Protein 7MIW (pdb70)

Radius of gyration: 35.38 Å; Cα contacts (8 Å, |Δi|>4): 4213; chains: 4; bounding box: 64×95×112 Å

Secondary structure (DSSP, 8-state):
---EEEEEETTEEEEEETT-S--HHHHHHHHHT--SSTT-S-HHHHHHHHHHHHHHHHHHHHTTSS-HHHHHHHHHHHHHHHTT--GGG----SSS-TT-HHHHHHHHHHHHHHHHHHTT--BTBPPSS-IIIIITTT--HHHHHHHHHHHHHHHHIIIIIHHHHHHHHHHHHHHHHHTTT-EEEEEETTEEEEEEEHHHHHHHHHHHHHHHHHHHHHTHHHHTEE-TT-TTTSS-TTS-TTHHHHHHHHHHHHH-S--EE-S-HHHHHH--HHHHHHHHHHHHHHHHHHHHHHHHHHHT--SSSS---EE----S---SSSTT----HHHHHHHHHHHHHHHHHHHHHHHHHT-BTTB---HHHHHHHHHHHHHHHHHHHHHHHHHTGGG-EE-HHHHHHHHHH-STTGGGGHHHH-HHHHHHHHHHHHHHT--HHHHHHHTTSS-HHHHHHH--GGGSS--/---EEEEEETTEEEEEETT-S--HHHHHHHHHT--SSTT-S-HHHHHHHHHHHHHHHHHHHHTTSS-HHHHHHHHHHHHHHHTT--GGG----SSS-TT-HHHHHHHHHHHHHHHHHHTT--BTBPPSS-IIIIITTT--HHHHHHHHHHHHHHHHIIIIIHHHHHHHHHHHHHHHHHTTT-EEEEEETTEEEEEEEHHHHHHHHHHHHHHHHHHHHHTHHHHTEE-TT-TTTSS-TTS-TTHHHHHHHHHHHHH-S--EE-S-HHHHHH--HHHHHHHHHHHHHHHHHHHHHHHHHHHT--SSSS---EE----S---SSSTT----HHHHHHHHHHHHHHHHHHHHHHHHHT-BTTB---HHHHHHHHHHHHHHHHHHHHHHHHHTGGG-EE-HHHHHHHHHH-STTGGGGHHHH-HHHHHHHHHHHHHHT--HHHHHHHTTSS-HHHHHHH--GGGSS--/---EEEEEETTEEEEEETT-S--HHHHHHHHH---SSTT-S-HHHHHHHHHHHHHHHHHHHHTTSS-HHHHHHHHHHHHHHHTT--GGG----SSS-TT-HHHHHHHHHHHHHHHHHHTT--BTBPPSS-IIIIITTT--HHHHHHHHHHHHHHHHIIIIIHHHHHHHHHHHHHHHHHTTT-EEEEEETTEEEEEEEHHHHHHHHHHHHHHHHHHHHHTHHHHTEE-TT-TTTSS-TT--TTHHHHHHHHHHHHH-S--EE-S-HHHHHH--HHHHHHHHHHHHHHHHHHHHHHHHHHHH--SSSS---EE----SPPPTTSTT----HHHHHHHHHHHHHHHHHHHHHHHHHT-BTTB---HHHHHHHHHHHHHHHHHHHHHHHHHTGGG-EE-HHHHHHHHHT-GGGGGGGHHHH-HHHHHHHHHHHHHHT--HHHHHHHTTSS-HHHHHHH--GGGSSS--/---EEEEEETTEEEEEETT-S--HHHHHHHHH---SSTT-S-HHHHHHHHHHHHHHHHHHHHTTSS-HHHHHHHHHHHHHHHTT--GGG----SSS-TT-HHHHHHHHHHHHHHHHHHTT--BTBPPSS-IIIIITTT--HHHHHHHHHHHHHHHHIIIIIHHHHHHHHHHHHHHHHHTTT-EEEEEETTEEEEEEEHHHHHHHHHHHHHHHHHHHHHTHHHHTEE-TT-TTTSS-TT--TTHHHHHHHHHHHHH-S--EE-S-HHHHHH--HHHHHHHHHHHHHHHHHHHHHHHHHHHH--SSSS---EE----S---TTSTT----HHHHHHHHHHHHHHHHHHHHHHHHHT-BTTB---HHHHHHHHHHHHHHHHHHHHHHHHHTGGG-EE-HHHHHHHHHT-GGGGGGGHHHHHHHHHHHHHHHHHHHT--HHHHHHHTTSS-HHHHHHH--GGGSSS--

Sequence (1854 aa):
HMIYRTEEHDTMMGEVKVPVDDKKFWGAQTERSRNNNFKIGPEASMPHEIIEEAFAYLKKAAAYANTDLRVLPSSDDKRDMISQQVCDEILEGKLFDDQFPLVIWQTGSGTQSNMMNINEVISNKAHVNNGGQLGEKSEVHPPNDDVNKSQSSSSNDTYPTAMHIAAYKKKVVEHTIPAVETLKNTLKAKSEEAFKNIVKIIGRTHLMDATPLTLGQEFSGYVAQLEFGLKKALKNTLPHLAELALGGTAVGTGLNTPQQGYDVKVAEEYIAKFTGLPFITAENKFEALAAHDAIVESHGALKQLAVSLFKIAQDIRMMLASGPRSGIGEIHIPENEPGSSIMPGKVNPTQNEAMTMVCAQVLLGNDTTISFAGTQGNYELNVFKPVMAYNFLQSAQLIADACISFNDHCAVGIEPNEPRIKKELVDKSLMLVTALNTHIGYENAAKIAKTAHKNGTTLKEEEAINLGLVTAEQQFDEWVKKPEDMVGSSSHMIYRTEEHDTMMGEVKVPVDDKKFWGAQTERSRNNNNFKIGPEASMPHEIIEEAFAYLKKAAAYANTDLRVLPSSDDKRDMISQQVCDEILEGKLFDDQFPLVIWQTGSGTQSNMMNINEVISNKAHVNNGGQLGEKSEVHPPNDDVNKSQSSSSNDTYPTAMHIAAYKKKVVEHTIPAVEETLKNTLKAKSSEEAFKNIVKIIGRTHLMDATPLTLGQEFSGYVAQLEEFGLKKALKNTLPHLAELALGGTAVGTGLNTPQQGYDVKVAEEYIAKFTGLPFITAENKFEALLAAHDAIVESHGALKQLAVSLFKIAQDIRMMLASGPRRSGIGEIHIPENEPGSSIMPGKVNPTQNEAMTMVCAQVLLGNDTTISFAGTQGNYELNVFKPVMAYNFLQSAQLIADACISFNDHCAVGIEPNEPRIKELVDKSLMLVTALNTHIGYENAAKIAKKTAHKNGTTLKEEEAINLGLVTAEQQFDEWVKKPEDMVGSSHMIYRTEHDTMGEEVKVPVDKKFWGAQTERSRNNFKIGPEASMPHEIIEEAFAYLKKAAAYANTDLRVLPPSSDKRDMISQVCDEILEGKLFDQFPLVIWQTGSGTQSNMMNINEVISNKAHVNNGGQLGEKSEVHPPNDDVNKSQSSSNDTYPTAMMHIAAYKKKVVEHTIPAVETLKNTLKKAKSSEAFKKNIVKIGRTHLMDATPLTLGQEFSGYVAQLEFGLKKALKNTLPHLAELALGGTAVGTGLNTPQGYDVKVAEEYIAKFTGLPFITAENKFEALAAHDAIVESHGALKKQLAVSLFKIAQDIRMMLASGPRSGIGEIHIPENEEPPGGSSSIMPGKVNNPTQNEAMTMVCAQVLLGNDTTISFAGTQGNYELNVFKPVMAYNFLQSSAQLIADACISFNDHCAVGIEPNEPRIKELVVDKSSLMLVTALNTHIGYENAAKIAKTAHKNGTTLKEEAINLGLVTAEQFDEWVKPEDMVGSLHMIYRTEHDTMGEEVKVPVVDKKFWGAQTERSRNNFKIGPEASMPHEIIEEAFAYLKKAAAYANTDLRVLPPSSDKRDMISQQVCDEILEGKLFDQFPLVIWQTGSGTQSNMMNINEVISNKAHVNNGGQLGEKSEVHPPNDDVNKSQSSSNDTYPTAMMHIAAYKKKVVEHTIPAVETLKNTLKKAKSSEAFKKNIVKIIGRTHLMDATPLTLGQEFSGYVAQLEFGLKKALKNTLPHLAELALGGTAVGTGLNTPQQGYDVKVAEEYIAKFTGLPFITAENKFEALAAHDAIVESHGALKKQLAVSLFKIAQDIRMMLASGPRSGIGEIHIPENEPPGGSSSIMPGKKVNNPTQNEAMTMVCAQVLLGNDTTISFAGTQGNYELNVFKPVMAYNFLQSAQLIADACISFNDHCAVGIEPNEPRIKELVVDKSSLMMLVT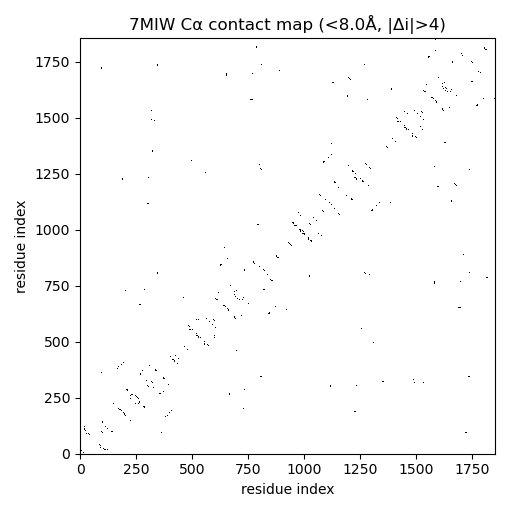ALNTHIGYENAAKIAKTAHKNGTTLKEEAINLGLVTAEQFDEWVKPEDMVGSSL

Solvent-accessible surface area: 55932 Å² total; per-residue (Å²): 149,118,115,98,25,78,43,134,21,123,92,26,133,18,133,0,10,63,97,49,28,8,6,12,41,1,28,34,3,70,73,7,7,139,1,16,99,122,44,28,7,20,89,48,0,2,40,1,0,0,24,0,1,29,0,0,3,53,0,1,9,57,50,202,62,6,73,56,82,52,48,71,42,1,9,87,0,0,43,15,1,43,108,38,136,13,54,111,17,12,13,7,8,6,4,1,8,0,0,0,22,1,1,2,64,1,0,8,19,0,0,6,23,34,1,12,49,65,64,72,23,133,30,37,89,175,19,80,0,72,42,89,78,12,3,17,55,12,20,19,18,12,0,0,0,3,0,0,2,17,0,4,0,12,40,18,0,47,66,82,0,21,59,5,0,61,68,0,22,69,21,0,115,65,26,14,102,74,6,111,123,29,22,0,1,0,2,10,27,11,5,12,6,19,0,0,8,0,2,41,6,0,26,4,3,9,3,3,0,49,26,0,7,125,7,0,95,59,10,20,91,10,0,6,22,2,4,1,4,0,8,32,2,5,14,5,33,118,14,26,159,36,0,49,84,54,0,5,104,38,0,26,151,49,15,64,15,86,7,93,30,4,136,18,22,24,8,14,0,9,2,4,2,3,0,2,19,0,0,10,6,0,2,3,0,1,0,1,3,0,2,1,1,2,0,0,1,10,0,13,6,0,51,56,1,7,12,11,0,6,88,28,42,90,32,4,10,4,19,18,16,2,5,32,9,24,7,4,4,6,0,0,0,2,0,0,0,1,0,1,0,11,1,4,5,19,1,0,6,4,0,0,1,3,1,7,9,6,1,0,4,0,0,0,0,0,1,29,1,0,9,29,0,0,40,4,0,1,22,1,0,90,8,4,7,76,54,2,0,74,27,0,87,20,38,101,104,55,3,134,61,10,9,75,98,4,9,37,7,0,50,22,0,43,127,85,29,31,90,131,56,0,4,98,0,0,108,32,0,77,84,90,63,37,29,6,70,83,15,0,63,118,56,68,52,10,86,32,135,67,16,69,106,63,14,60,33,105,99,11,24,28,87,147,119,115,96,26,81,45,133,22,118,92,27,132,18,134,0,8,62,90,54,30,7,7,11,40,0,28,32,1,64,74,7,6,141,0,16,100,116,44,31,8,19,87,46,0,2,39,1,0,0,23,0,1,29,0,0,4,53,0,1,9,58,50,204,63,6,70,55,82,52,49,73,42,1,9,87,0,0,45,14,1,45,108,38,136,14,54,115,17,13,12,7,8,6,5,1,8,0,0,0,29,1,1,2,44,1,0,7,16,0,0,3,24,34,0,12,50,68,66,71,23,132,33,36,90,177,19,80,0,73,41,90,79,11,3,17,56,13,20,19,19,12,0,0,0,3,0,0,1,17,0,4,1,12,39,19,0,48,66,80,0,21,58,5,0,58,68,0,21,70,21,0,111,64,24,14,103,74,6,110,124,28,23,0,1,0,2,11,34,10,7,16,5,19,0,0,8,0,2,42,5,0,26,4,4,10,4,3,0,50,26,0,6,125,7,0,94,59,10,20,90,11,0,6,23,2,4,2,5,0,8,32,2,5,14,5,34,118,14,28,158,36,0,50,93,56,0,5,112,33,0,24,151,49,15,65,15,85,8,91,30,4,134,16,22,22,8,15,0,8,2,4,1,3,0,2,18,0,0,12,6,0,2,3,0,0,0,1,3,0,2,1,1,2,0,0,1,10,0,11,6,0,49,57,1,6,11,12,0,5,86,27,40,88,33,4,10,4,20,17,15,2,5,31,10,22,7,4,5,6,0,0,1,2,0,0,0,1,0,0,0,10,1,4,6,20,1,0,5,4,0,1,0,3,0,6,11,6,1,0,4,0,0,0,0,0,0,27,1,0,8,30,0,0,42,4,0,1,24,2,0,91,7,3,7,78,54,2,0,75,26,0,85,21,38,97,106,54,2,128,63,10,8,72,98,4,8,37,8,0,50,23,0,44,129,84,30,31,91,127,55,0,2,101,0,0,106,31,0,77,85,91,62,38,29,7,70,82,16,0,63,119,58,68,51,7,74,32,133,82,15,73,110,70,13,64,32,104,100,12,25,31,86,148,120,119,97,28,65,35,116,20,75,71,31,130,17,124,0,7,67,98,57,32,9,1,3,27,0,5,38,2,81,60,19,2,148,1,18,99,162,40,27,6,19,80,50,0,2,52,1,0,0,32,0,1,30,0,1,3,52,0,1,26,67,45,93,61,6,75,56,81,54,48,70,41,1,9,88,0,0,44,14,1,51,108,38,137,15,47,114,19,9,21,4,11,6,4,0,2,0,0,0,4,5,0,0,9,0,0,0,12,0,0,2,18,35,1,11,51,66,64,70,22,129,45,43,82,177,21,77,0,60,33,33,73,13,3,4,53,11,6,2,7,6,0,0,0,3,0,0,2,16,1,5,1,12,61,20,0,48,67,84,0,21,60,5,0,58,68,1,19,73,22,0,113,65,25,14,103,73,6,109,123,26,31,0,0,0,2,0,5,8,21,2,0,1,0,0,10,0,2,43,6,0,26,4,3,10,3,3,0,50,26,0,6,127,8,0,96,59,10,20,91,11,0,6,23,2,4,2,4,0,0,2,1,5,14,5,17,47,5,12,149,36,0,48,94,54,0,5,107,32,0,25,148,50,14,63,14,86,8,93,31,3,132,17,23,24,8,14,0,8,2,4,2,3,0,2,18,0,0,11,6,0,2,4,0,0,0,1,3,0,2,2,1,2,0,0,1,10,0,3,8,0,48,57,3,4,9,12,0,6,94,19,36,78,17,31,36,59,61,51,11,38,23,28,99,24,31,4,7,4,1,0,1,3,0,0,0,1,0,0,0,10,2,4,6,20,1,0,4,4,0,1,1,3,0,7,11,6,1,0,4,0,0,0,0,0,1,30,0,0,8,30,0,0,45,4,0,1,21,2,0,91,6,3,8,78,38,3,0,75,26,0,84,24,39,100,106,56,2,132,78,2,5,77,78,1,6,9,10,0,4,23,0,28,102,95,41,32,25,107,37,0,4,62,3,2,53,33,0,67,86,94,59,46,83,14,68,40,14,0,77,110,77,68,38,7,74,46,78,70,21,93,79,76,20,20,23,113,112,8,31,30,60,143,150,119,117,97,32,69,36,117,21,75,70,31,125,16,115,0,8,58,95,54,31,9,1,3,26,0,5,39,2,80,60,21,2,147,1,17,101,162,39,27,6,19,80,50,0,3,50,1,0,0,32,0,1,31,0,0,4,51,0,1,23,62,46,217,59,6,77,54,81,54,48,72,40,1,9,87,0,0,44,20,1,50,140,37,71,14,46,116,18,9,20,4,9,6,4,0,1,0,0,0,5,7,1,0,9,1,0,0,12,0,0,2,18,35,0,12,50,67,63,71,22,130,44,44,83,174,20,75,0,58,35,31,76,12,3,5,53,11,6,2,10,6,0,0,0,2,0,0,2,16,1,4,1,13,60,18,0,47,66,86,0,21,60,6,0,59,69,0,19,71,21,0,114,64,25,15,101,74,6,111,124,26,33,0,0,0,2,0,6,10,23,2,0,2,0,0,9,0,3,42,5,0,26,4,2,10,4,3,0,50,27,0,7,124,7,0,94,59,10,19,91,10,0,6,24,1,3,2,5,0,0,1,1,5,14,5,18,46,4,12,152,35,1,48,94,54,0,5,109,31,0,25,148,51,14,64,15,86,8,94,31,4,134,18,22,23,9,14,0,9,2,4,2,3,0,2,18,0,0,11,6,0,2,4,0,0,0,1,3,0,2,2,1,2,0,0,1,10,0,3,7,1,49,59,3,3,9,13,0,6,97,19,38,78,17,32,40,53,60,51,11,40,23,28,108,24,23,4,5,4,1,0,0,2,0,0,0,1,0,1,0,11,1,3,6,19,1,0,5,5,0,1,1,3,0,7,12,6,1,0,5,0,0,0,0,0,0,29,0,0,10,30,0,0,44,4,1,1,21,1,0,90,6,3,8,76,39,3,0,76,24,0,84,24,39,99,106,58,3,131,82,4,4,72,81,1,7,9,8,0,4,22,0,28,100,94,26,33,25,106,59,0,5,52,2,2,55,52,0,68,85,87,60,47,83,13,69,42,10,0,75,111,64,67,58,6,72,46,78,70,20,84,61,73,19,89,23,104,102,7,31,29,62,139

Nearest PDB structures (foldseek):
  7miw-assembly1_B  TM=1.002E+00  e=2.226E-71  Elizabethkingia anophelis NUHP1
  7c1c-assembly1_B  TM=9.630E-01  e=2.110E-61  [Mannheimia] succiniciproducens MBEL55E
  7c1a-assembly1_D  TM=9.634E-01  e=2.978E-60  [Mannheimia] succiniciproducens MBEL55E
  6vbe-assembly1_A  TM=9.777E-01  e=2.393E-51  Homo sapiens
  6ebt-assembly1_A  TM=9.788E-01  e=4.228E-50  Homo sapiens

B-factor: mean 16.35, std 10.9, range [5.58, 73.3]

Foldseek 3Di:
DFDWDWDADPVGIDTDRQPAQFDDLLRVQCVVDVDPAWLAQDLLLVLLLLLLLLLLLVLCVVLPNAPVVLSVLLNVVSVCSNVVNHSVNRTHHLPGWLLCQSVLLSSLRNSQQVSQVVVVHHRPDGGPAHSCVHSQQLAASLQSSLQSLLLSLLCLQVVFQLVLLVLLLVLLLVVLVVFQQQKFFDADPNHTAAIATPSVVSVVLSVLSVVLSVQLVVLSVVSLAGLTQLHDQGPSPRHRPPSQQSSQVSSCVVSVHNHGHHPGNQCSFQFDVSLLSNLVSLLSNLVSLLVVLVVVQQCCPDCPPGNNFKHWFFDDDDDPVDPPDGHSVLSVLSNVLSVLSVVLSVVLVVQRVDGDRRHRSNSSSSSSSSSSSSNSSRVSSNCCSVRTSNGMGGPSVSRVVNVQADLHLLVLCCVPQHDVLSVVLSVVCVVVVHGSLVSCVVVVNANNVRCCVSRPSSVRHDD/DFDWDWDADPVGIDTDRQPAQFDDLLRVQCVVDVDPAWLAQDLLLVLLLLLLLLLLLVLCVVLPNAPVVLSVLLNVVSVCSNVVNHSVNRTHHLPGWLLCQSNLLSSLRNSQQVSQVVVVHHRPDGGPAHSCVHSQQLAASLQSSLQSLLLSLLCLQVVFQLVLLVLLLVLLLVVLVVFQQQKFFDADPNHTAAIATPSVVSVVLSVLSVVLSVQLVVLSVVSLAGLRQLHDQGPSPRHRPPSQQSSQVSSCVVSVHNHGHHPGNQCSFQFDVSLLSNLVSLLSNLVSLLVVLVVVQQCCPDCPPGNNFKHWFFDDDPDDVDPPDGHSVLSVLSNVLSVLSVVLSVVLVVQRVDGDRRHRSNSSSSSSSSSSSSNSSRVSSNCCSVRTSNGMGGPSVSRVVNVQADLHLLVLCCVPQHDVLSVVLSVVCVVVVHGSLVSCCVVVNANNVRCCVSRPSSVRHDD/DFDWDWADDPVGIATHGQPAQAGRLLRCQQVVDPDPDWLAQDLLLVLLLLLLLLLLLVLCVVLPNAPVVLSVLLNVVSVCSNVVNRSVNRTHHLPTWLLCQSSLSSSLRNSQQVSQVVVVHHRPDGGPAHSCVHSQQLAASLQSSLSSLLLSLLCLQVVFQLVLLVLLLVLLLVVLVVFQQFKFFDADPNATAAIATPSVVSVVLSVLSVVLSVQLVVLSVQSLAGLRQLHDQGPSPRHRPPSQQSSQVSSCVVSVHRHGHHPGNQCSFQFDVSLLSNLVSLLSNLVSQLVVLVVVCQCCPDPPPHQNFKAWDDDDDDDPVDPPDHDSPLSVLSNVLSVLSVVLSVVLVVQRVDGDRRHRSNSSSSSVSSSSSSNSSRVSSNCCSVRTSNPMGGPRVSRVVNNQQRLNLLVLCCVPQHPVLSVVLSVVCVVVVHGSLVSCVVVVNAHNVRCVVRRDSSVRHDDD/DFDWDWDDDPVGIATHGQPAQAGRLLRCQQVVDPDPDWLAQDLLLVLLLLLLLLLLLVLCVVLPNAPVVLSVLLNVVSVCSNVVNRSVNRTHHLPTWLLCQSNLSSSLRNSQQVSQVVVVHHRPDGGPAHSCVHSQQLAASLQSSLSSLLLSLLCLQVVFQLVLLVLLLVLLLVVLVVFQQFKFFDADPNATAAIATPSVVSVVLSVLSVVLSVQLVVLSVVSLAGLRQLHDQGPSPRHRPPSQQSSQVSSCVVSVHRHGHHPGNQCSFQFDVSLLSNLVSLLSNLVSQLVVLVVVCQCCPDPPDHQNFKAWDDDDDDDPVDPPDHDSPLSVLSNVLSVLSVVLSVVLVVQRVDGDRRHRSNSSSSSVSSSSSSNSSRVSSNCCSVRTSNPMGGPRVSRCVNNVQRLNLLVLCCVPQNPVLSVVLSVVCVVVVHGSLVSCVVVVNAHNVRCVVRRDSSVRHDDD

InterPro domains:
  IPR000362 Fumarate lyase family [PR00149] (134-152)
  IPR000362 Fumarate lyase family [PR00149] (180-198)
  IPR000362 Fumarate lyase family [PR00149] (271-298)
  IPR000362 Fumarate lyase family [PR00149] (317-333)
  IPR005677 Fumarate hydratase, class II [MF_00743] (3-462)
  IPR005677 Fumarate hydratase, class II [PTHR11444] (3-461)
  IPR005677 Fumarate hydratase, class II [TIGR00979] (3-461)
  IPR005677 Fumarate hydratase, class II [cd01362] (4-459)
  IPR008948 L-Aspartase-like [SSF48557] (3-459)
  IPR018951 Fumarase C, C-terminal [PF10415] (408-460)
  IPR020557 Fumarate lyase, conserved site [PS00163] (317-326)
  IPR022761 Fumarate lyase, N-terminal [PF00206] (11-342)
  IPR024083 Fumarase/histidase, N-terminal [G3DSA:1.10.275.10] (1-138)

Organism: NCBI:txid1338011

Structure (mmCIF, N/CA/C/O backbone):
data_7MIW
#
_entry.id   7MIW
#
_cell.length_a   59.760
_cell.length_b   92.650
_cell.length_c   98.430
_cell.angle_alpha   116.151
_cell.angle_beta   107.668
_cell.angle_gamma   90.032
#
_symmetry.space_group_name_H-M   'P 1'
#
loop_
_entity.id
_entity.type
_entity.pdbx_description
1 polymer 'Fumarate hydratase class II'
2 non-polymer 1,2-ETHANEDIOL
3 water water
#
loop_
_atom_site.group_PDB
_atom_site.id
_atom_site.type_symbol
_atom_site.label_atom_id
_atom_site.label_alt_id
_atom_site.label_comp_id
_atom_site.label_asym_id
_atom_site.label_entity_id
_atom_site.label_seq_id
_atom_site.pdbx_PDB_ins_code
_atom_site.Cartn_x
_atom_site.Cartn_y
_atom_site.Cartn_z
_atom_site.occupancy
_atom_site.B_iso_or_equiv
_atom_site.auth_seq_id
_atom_site.auth_comp_id
_atom_site.auth_asym_id
_atom_site.auth_atom_id
_atom_site.pdbx_PDB_model_num
ATOM 1 N N . HIS A 1 8 ? -9.58705 91.22245 -11.75668 1.000 50.88837 0 HIS A N 1
ATOM 2 C CA . HIS A 1 8 ? -8.20111 91.63550 -11.56232 1.000 50.34674 0 HIS A CA 1
ATOM 3 C C . HIS A 1 8 ? -7.23746 90.85580 -12.45430 1.000 49.47092 0 HIS A C 1
ATOM 4 O O . HIS A 1 8 ? -6.19159 91.37691 -12.83593 1.000 50.81960 0 HIS A O 1
ATOM 6 N N . MET A 1 9 ? -7.58751 89.60848 -12.78203 1.000 47.00364 1 MET A N 1
ATOM 7 C CA . MET A 1 9 ? -6.70471 88.75875 -13.57837 1.000 44.53377 1 MET A CA 1
ATOM 8 C C . MET A 1 9 ? -6.45854 89.32334 -14.97386 1.000 37.47920 1 MET A C 1
ATOM 9 O O . MET A 1 9 ? -7.37528 89.38685 -15.80014 1.000 36.51577 1 MET A O 1
ATOM 14 N N . ILE A 1 10 ? -5.21652 89.72591 -15.23894 1.000 31.04129 2 ILE A N 1
ATOM 15 C CA . ILE A 1 10 ? -4.77890 90.20091 -16.54801 1.000 25.64567 2 ILE A CA 1
ATOM 16 C C . ILE A 1 10 ? -4.00440 89.08111 -17.22999 1.000 21.63889 2 ILE A C 1
ATOM 17 O O . ILE A 1 10 ? -3.22838 88.36620 -16.58653 1.000 19.74443 2 ILE A O 1
ATOM 22 N N . TYR A 1 11 ? -4.21454 88.92444 -18.53420 1.000 19.87795 3 TYR A N 1
ATOM 23 C CA . TYR A 1 11 ? -3.59167 87.87137 -19.31965 1.000 18.68188 3 TYR A CA 1
ATOM 24 C C . TYR A 1 11 ? -2.80987 88.46900 -20.47915 1.000 18.17782 3 TYR A C 1
ATOM 25 O O . TYR A 1 11 ? -3.13534 89.55058 -20.97811 1.000 21.95490 3 TYR A O 1
ATOM 34 N N . ARG A 1 12 ? -1.77962 87.75456 -20.91032 1.000 16.44246 4 ARG A N 1
ATOM 35 C CA . ARG A 1 12 ? -1.26242 87.93921 -22.25478 1.000 15.77903 4 ARG A CA 1
ATOM 36 C C . ARG A 1 12 ? -1.80337 86.82649 -23.13495 1.000 15.86905 4 ARG A C 1
ATOM 37 O O . ARG A 1 12 ? -2.28740 85.80054 -22.65258 1.000 17.34484 4 ARG A O 1
ATOM 45 N N . THR A 1 13 ? -1.76806 87.05261 -24.43892 1.000 16.41066 5 THR A N 1
ATOM 46 C CA . THR A 1 13 ? -2.26948 86.06704 -25.38300 1.000 17.79072 5 THR A CA 1
ATOM 47 C C . THR A 1 13 ? -1.09587 85.44354 -26.11479 1.000 17.05056 5 THR A C 1
ATOM 48 O O . THR A 1 13 ? -0.33351 86.15178 -26.78672 1.000 19.68180 5 THR A O 1
ATOM 52 N N . GLU A 1 14 ? -0.92777 84.13568 -25.94125 1.000 15.14561 6 GLU A N 1
ATOM 53 C CA A GLU A 1 14 ? 0.00852 83.34553 -26.72611 0.380 14.69288 6 GLU A CA 1
ATOM 54 C CA B GLU A 1 14 ? 0.01031 83.35162 -26.72929 0.620 13.91080 6 GLU A CA 1
ATOM 55 C C . GLU A 1 14 ? -0.75178 82.57842 -27.80100 1.000 14.95138 6 GLU A C 1
ATOM 56 O O . GLU A 1 14 ? -1.98511 82.59016 -27.85742 1.000 15.79576 6 GLU A O 1
ATOM 67 N N . HIS A 1 15 ? -0.00610 81.91459 -28.67765 1.000 15.49978 7 HIS A N 1
ATOM 68 C CA . HIS A 1 15 ? -0.65820 81.28152 -29.81078 1.000 16.99909 7 HIS A CA 1
ATOM 69 C C . HIS A 1 15 ? 0.10031 80.03256 -30.23157 1.000 18.06331 7 HIS A C 1
ATOM 70 O O . HIS A 1 15 ? 1.33646 80.02829 -30.26675 1.000 19.08310 7 HIS A O 1
ATOM 77 N N . ASP A 1 16 ? -0.65563 78.98580 -30.55907 1.000 17.14362 8 ASP A N 1
ATOM 78 C CA . ASP A 1 16 ? -0.12237 77.76746 -31.15813 1.000 18.00734 8 ASP A CA 1
ATOM 79 C C . ASP A 1 16 ? -1.16430 77.24340 -32.15240 1.000 18.13021 8 ASP A C 1
ATOM 80 O O . ASP A 1 16 ? -2.13829 77.93033 -32.47732 1.000 17.88071 8 ASP A O 1
ATOM 85 N N . THR A 1 17 ? -0.99320 76.00468 -32.62190 1.000 18.62597 9 THR A N 1
ATOM 86 C CA . THR A 1 17 ? -1.94512 75.47678 -33.60155 1.000 18.94341 9 THR A CA 1
ATOM 87 C C . THR A 1 17 ? -3.30575 75.10654 -33.00989 1.000 18.70890 9 THR A C 1
ATOM 88 O O . THR A 1 17 ? -4.21439 74.74788 -33.76857 1.000 18.63996 9 THR A O 1
ATOM 92 N N . MET A 1 18 ? -3.47362 75.15214 -31.69547 1.000 17.94394 10 MET A N 1
ATOM 93 C CA A MET A 1 18 ? -4.79979 75.04649 -31.09832 0.690 16.54341 10 MET A CA 1
ATOM 94 C CA B MET A 1 18 ? -4.79189 75.04730 -31.08830 0.310 19.14618 10 MET A CA 1
ATOM 95 C C . MET A 1 18 ? -5.48134 76.40002 -30.98543 1.000 17.46635 10 MET A C 1
ATOM 96 O O . MET A 1 18 ? -6.60527 76.47477 -30.46937 1.000 17.97276 10 MET A O 1
ATOM 105 N N . GLY A 1 19 ? -4.83443 77.45627 -31.46667 1.000 17.71571 11 GLY A N 1
ATOM 106 C CA . GLY A 1 19 ? -5.37237 78.78541 -31.40500 1.000 17.86446 11 GLY A CA 1
ATOM 107 C C . GLY A 1 19 ? -4.72293 79.60567 -30.31312 1.000 15.99546 11 GLY A C 1
ATOM 108 O O . GLY A 1 19 ? -3.64594 79.29577 -29.79512 1.000 16.68552 11 GLY A O 1
ATOM 109 N N . GLU A 1 20 ? -5.40373 80.68921 -29.96987 1.000 17.38521 12 GLU A N 1
ATOM 110 C CA . GLU A 1 20 ? -4.96346 81.54544 -28.88787 1.000 17.77328 12 GLU A CA 1
ATOM 111 C C . GLU A 1 20 ? -5.10859 80.84021 -27.54617 1.000 16.69813 12 GLU A C 1
ATOM 112 O O . GLU A 1 20 ? -5.96849 79.97772 -27.35557 1.000 16.94509 12 GLU A O 1
ATOM 118 N N . VAL A 1 21 ? -4.23582 81.19937 -26.61288 1.000 16.96468 13 VAL A N 1
ATOM 119 C CA . VAL A 1 21 ? -4.34917 80.75359 -25.22903 1.000 18.18671 13 VAL A CA 1
ATOM 120 C C . VAL A 1 21 ? -3.90507 81.88990 -24.32044 1.000 16.23620 13 VAL A C 1
ATOM 121 O O . VAL A 1 21 ? -2.83653 82.48283 -24.52151 1.000 17.20909 13 VAL A O 1
ATOM 125 N N . LYS A 1 22 ? -4.76628 82.23607 -23.36624 1.000 17.38644 14 LYS A N 1
ATOM 126 C CA . LYS A 1 22 ? -4.47319 83.28188 -22.40084 1.000 16.68582 14 LYS A CA 1
ATOM 127 C C . LYS A 1 22 ? -3.56104 82.72521 -21.32094 1.000 14.55208 14 LYS A C 1
ATOM 128 O O . LYS A 1 22 ? -3.82100 81.65644 -20.75865 1.000 15.61848 14 LYS A O 1
ATOM 134 N N . VAL A 1 23 ? -2.48073 83.44376 -21.04088 1.000 14.17148 15 VAL A N 1
ATOM 135 C CA . VAL A 1 23 ? -1.52091 83.06904 -20.01384 1.000 13.79037 15 VAL A CA 1
ATOM 136 C C . VAL A 1 23 ? -1.48118 84.21607 -19.01546 1.000 13.67555 15 VAL A C 1
ATOM 137 O O . VAL A 1 23 ? -1.41606 85.37174 -19.43305 1.000 14.63361 15 VAL A O 1
ATOM 141 N N . PRO A 1 24 ? -1.53731 83.96090 -17.70611 1.000 13.73684 16 PRO A N 1
ATOM 142 C CA . PRO A 1 24 ? -1.44570 85.06762 -16.73881 1.000 14.43978 16 PRO A CA 1
ATOM 143 C C . PRO A 1 24 ? -0.26526 85.97954 -17.05118 1.000 14.25520 16 PRO A C 1
ATOM 144 O O . PRO A 1 24 ? 0.85655 85.51726 -17.25458 1.000 13.99775 16 PRO A O 1
ATOM 148 N N . VAL A 1 25 ? -0.54017 87.28943 -17.12216 1.000 15.30973 17 VAL A N 1
ATOM 149 C CA . VAL A 1 25 ? 0.35886 88.22833 -17.79280 1.000 14.93094 17 VAL A CA 1
ATOM 150 C C . VAL A 1 25 ? 1.74584 88.24719 -17.15896 1.000 14.39120 17 VAL A C 1
ATOM 151 O O . VAL A 1 25 ? 2.74654 88.47062 -17.85325 1.000 15.41221 17 VAL A O 1
ATOM 155 N N . ASP A 1 26 ? 1.83593 87.99519 -15.85289 1.000 14.14251 18 ASP A N 1
ATOM 156 C CA A ASP A 1 26 ? 3.10078 88.10438 -15.14136 0.619 15.59343 18 ASP A CA 1
ATOM 157 C CA B ASP A 1 26 ? 3.06994 88.09417 -15.08242 0.381 15.20601 18 ASP A CA 1
ATOM 158 C C . ASP A 1 26 ? 3.80551 86.76969 -14.94002 1.000 14.07056 18 ASP A C 1
ATOM 159 O O . ASP A 1 26 ? 4.89878 86.74840 -14.36898 1.000 15.12500 18 ASP A O 1
ATOM 168 N N . LYS A 1 27 ? 3.22589 85.66879 -15.40506 1.000 13.13746 19 LYS A N 1
ATOM 169 C CA A LYS A 1 27 ? 3.79209 84.34974 -15.15930 0.483 12.31604 19 LYS A CA 1
ATOM 170 C CA B LYS A 1 27 ? 3.79452 84.35180 -15.15841 0.517 12.29179 19 LYS A CA 1
ATOM 171 C C . LYS A 1 27 ? 4.78716 83.96790 -16.25049 1.000 11.94286 19 LYS A C 1
ATOM 172 O O . LYS A 1 27 ? 4.63334 84.33370 -17.41725 1.000 12.50343 19 LYS A O 1
ATOM 183 N N . PHE A 1 28 ? 5.82109 83.22821 -15.84968 1.000 11.52392 20 PHE A N 1
ATOM 184 C CA . PHE A 1 28 ? 6.93788 82.88182 -16.71825 1.000 11.48010 20 PHE A CA 1
ATOM 185 C C . PHE A 1 28 ? 6.75509 81.57841 -17.48174 1.000 9.61833 20 PHE A C 1
ATOM 186 O O . PHE A 1 28 ? 7.57847 81.28033 -18.36260 1.000 10.28240 20 PHE A O 1
ATOM 194 N N . TRP A 1 29 ? 5.74087 80.78135 -17.16129 1.000 10.75867 21 TRP A N 1
ATOM 195 C CA . TRP A 1 29 ? 5.44341 79.65336 -18.02050 1.000 11.07098 21 TRP A CA 1
ATOM 196 C C . TRP A 1 29 ? 4.80687 80.15500 -19.31472 1.000 11.38356 21 TRP A C 1
ATOM 197 O O . TRP A 1 29 ? 4.52102 81.34400 -19.46663 1.000 12.07583 21 TRP A O 1
ATOM 208 N N . GLY A 1 30 ? 4.61703 79.23986 -20.26361 1.000 11.41030 22 GLY A N 1
ATOM 209 C CA . GLY A 1 30 ? 4.08158 79.60340 -21.55990 1.000 11.55637 22 GLY A CA 1
ATOM 210 C C . GLY A 1 30 ? 2.84735 78.81761 -21.95836 1.000 11.26578 22 GLY A C 1
ATOM 211 O O . GLY A 1 30 ? 2.17276 78.19324 -21.12365 1.000 11.43799 22 GLY A O 1
ATOM 212 N N . ALA A 1 31 ? 2.53578 78.86348 -23.25742 1.000 12.34466 23 ALA A N 1
ATOM 213 C CA . ALA A 1 31 ? 1.29382 78.29127 -23.76134 1.000 13.16125 23 ALA A CA 1
ATOM 214 C C . ALA A 1 31 ? 1.17281 76.81224 -23.42734 1.000 12.74340 23 ALA A C 1
ATOM 215 O O . ALA A 1 31 ? 0.07518 76.32895 -23.12388 1.000 13.36958 23 ALA A O 1
ATOM 217 N N . GLN A 1 32 ? 2.27416 76.06133 -23.50383 1.000 12.38689 24 GLN A N 1
ATOM 218 C CA . GLN A 1 32 ? 2.14759 74.62158 -23.30268 1.000 12.67871 24 GLN A CA 1
ATOM 219 C C . GLN A 1 32 ? 1.83835 74.28892 -21.85180 1.000 11.72913 24 GLN A C 1
ATOM 220 O O . GLN A 1 32 ? 0.98672 73.43465 -21.56866 1.000 12.23138 24 GLN A O 1
ATOM 226 N N . THR A 1 33 ? 2.49354 74.97931 -20.92118 1.000 10.51769 25 THR A N 1
ATOM 227 C CA . THR A 1 33 ? 2.18794 74.76964 -19.51379 1.000 10.19732 25 THR A CA 1
ATOM 228 C C . THR A 1 33 ? 0.76206 75.19397 -19.21186 1.000 10.63711 25 THR A C 1
ATOM 229 O O . THR A 1 33 ? 0.04501 74.50236 -18.48132 1.000 10.59604 25 THR A O 1
ATOM 233 N N . GLU A 1 34 ? 0.31405 76.30755 -19.79547 1.000 11.19149 26 GLU A N 1
ATOM 234 C CA . GLU A 1 34 ? -1.04355 76.76205 -19.52710 1.000 11.40990 26 GLU A CA 1
ATOM 235 C C . GLU A 1 34 ? -2.06825 75.73989 -20.00962 1.000 11.82365 26 GLU A C 1
ATOM 236 O O . GLU A 1 34 ? -2.99291 75.38183 -19.27654 1.000 12.69048 26 GLU A O 1
ATOM 242 N N . ARG A 1 35 ? -1.90309 75.22122 -21.22616 1.000 12.10216 27 ARG A N 1
ATOM 243 C CA . ARG A 1 35 ? -2.83859 74.19507 -21.68856 1.000 13.04297 27 ARG A CA 1
ATOM 244 C C . ARG A 1 35 ? -2.78971 72.96048 -20.79191 1.000 12.97127 27 ARG A C 1
ATOM 245 O O . ARG A 1 35 ? -3.82023 72.33143 -20.51970 1.000 13.05651 27 ARG A O 1
ATOM 253 N N . SER A 1 36 ? -1.60314 72.61832 -20.28530 1.000 12.16464 28 SER A N 1
ATOM 254 C CA . SER A 1 36 ? -1.45723 71.44133 -19.43672 1.000 12.98558 28 SER A CA 1
ATOM 255 C C . SER A 1 36 ? -2.16890 71.58950 -18.09346 1.000 12.58123 28 SER A C 1
ATOM 256 O O . SER A 1 36 ? -2.60671 70.58498 -17.52215 1.000 13.41758 28 SER A O 1
ATOM 259 N N . ARG A 1 37 ? -2.31648 72.81287 -17.57494 1.000 12.58401 29 ARG A N 1
ATOM 260 C CA . ARG A 1 37 ? -3.11501 73.00377 -16.36129 1.000 14.69291 29 ARG A CA 1
ATOM 261 C C . ARG A 1 37 ? -4.52483 72.47632 -16.54874 1.000 14.82467 29 ARG A C 1
ATOM 262 O O . ARG A 1 37 ? -5.08390 71.82212 -15.66158 1.000 15.88992 29 ARG A O 1
ATOM 270 N N . ASN A 1 38 ? -5.13219 72.79903 -17.69208 1.000 15.79279 30 ASN A N 1
ATOM 271 C CA . ASN A 1 38 ? -6.51349 72.42503 -17.97201 1.000 16.86319 30 ASN A CA 1
ATOM 272 C C . ASN A 1 38 ? -6.63039 70.96586 -18.37637 1.000 14.92946 30 ASN A C 1
ATOM 273 O O . ASN A 1 38 ? -7.65026 70.32281 -18.09646 1.000 15.31558 30 ASN A O 1
ATOM 278 N N . ASN A 1 39 ? -5.61383 70.43249 -19.04640 1.000 11.24816 31 ASN A N 1
ATOM 279 C CA A ASN A 1 39 ? -5.66084 69.03897 -19.46449 0.560 12.57766 31 ASN A CA 1
ATOM 280 C CA B ASN A 1 39 ? -5.66052 69.03569 -19.46863 0.440 11.48089 31 ASN A CA 1
ATOM 281 C C . ASN A 1 39 ? -5.54943 68.07913 -18.29413 1.000 10.95797 31 ASN A C 1
ATOM 282 O O . ASN A 1 39 ? -5.96881 66.92421 -18.41792 1.000 12.07020 31 ASN A O 1
ATOM 291 N N . PHE A 1 40 ? -5.00011 68.52801 -17.16810 1.000 9.54864 32 PHE A N 1
ATOM 292 C CA . PHE A 1 40 ? -4.77159 67.65491 -16.02279 1.000 9.45557 32 PHE A CA 1
ATOM 293 C C . PHE A 1 40 ? -5.22701 68.34764 -14.73261 1.000 9.45250 32 PHE A C 1
ATOM 294 O O . PHE A 1 40 ? -4.43880 68.61939 -13.83027 1.000 9.75074 32 PHE A O 1
ATOM 302 N N . LYS A 1 41 ? -6.53222 68.60869 -14.62964 1.000 8.97344 33 LYS A N 1
ATOM 303 C CA . LYS A 1 41 ? -7.11890 69.17783 -13.41287 1.000 10.15283 33 LYS A CA 1
ATOM 304 C C . LYS A 1 41 ? -7.42065 68.03475 -12.44410 1.000 9.05064 33 LYS A C 1
ATOM 305 O O . LYS A 1 41 ? -8.56893 67.63301 -12.23233 1.000 9.97951 33 LYS A O 1
ATOM 311 N N . ILE A 1 42 ? -6.36008 67.48611 -11.85210 1.000 8.59579 34 ILE A N 1
ATOM 312 C CA . ILE A 1 42 ? -6.47141 66.25114 -11.08141 1.000 8.01649 34 ILE A CA 1
ATOM 313 C C . ILE A 1 42 ? -5.77790 66.47121 -9.74312 1.000 8.40769 34 ILE A C 1
ATOM 314 O O . ILE A 1 42 ? -4.54437 66.58944 -9.68221 1.000 8.35689 34 ILE A O 1
ATOM 319 N N . GLY A 1 43 ? -6.56808 66.56027 -8.67637 1.000 8.18707 35 GLY A N 1
ATOM 320 C CA . GLY A 1 43 ? -6.05510 66.91718 -7.37100 1.000 9.09995 35 GLY A CA 1
ATOM 321 C C . GLY A 1 43 ? -5.68218 68.38458 -7.29796 1.000 9.37280 35 GLY A C 1
ATOM 322 O O . GLY A 1 43 ? -5.89754 69.16175 -8.23298 1.000 10.92683 35 GLY A O 1
ATOM 323 N N . PRO A 1 44 ? -5.12311 68.79095 -6.16561 1.000 10.98750 36 PRO A N 1
ATOM 324 C CA . PRO A 1 44 ? -4.76438 70.20321 -5.97688 1.000 12.41724 36 PRO A CA 1
ATOM 325 C C . PRO A 1 44 ? -3.72678 70.67032 -6.98657 1.000 11.20727 36 PRO A C 1
ATOM 326 O O . PRO A 1 44 ? -2.83427 69.92137 -7.39163 1.000 10.30577 36 PRO A O 1
ATOM 330 N N . GLU A 1 45 ? -3.81953 71.94769 -7.36050 1.000 12.72097 37 GLU A N 1
ATOM 331 C CA . GLU A 1 45 ? -2.86996 72.50962 -8.30842 1.000 14.09702 37 GLU A CA 1
ATOM 332 C C . GLU A 1 45 ? -1.45102 72.43122 -7.75919 1.000 11.10024 37 GLU A C 1
ATOM 333 O O . GLU A 1 45 ? -1.21846 72.45542 -6.54339 1.000 10.49096 37 GLU A O 1
ATOM 339 N N . ALA A 1 46 ? -0.49092 72.35699 -8.67840 1.000 11.63516 38 ALA A N 1
ATOM 340 C CA . ALA A 1 46 ? 0.91825 72.53845 -8.36223 1.000 12.11852 38 ALA A CA 1
ATOM 341 C C . ALA A 1 46 ? 1.47082 71.41755 -7.49621 1.000 10.72541 38 ALA A C 1
ATOM 342 O O . ALA A 1 46 ? 2.44177 71.60635 -6.77460 1.000 13.57504 38 ALA A O 1
ATOM 344 N N . SER A 1 47 ? 0.88602 70.23173 -7.58051 1.000 9.63477 39 SER A N 1
ATOM 345 C CA . SER A 1 47 ? 1.28481 69.14825 -6.69543 1.000 9.31866 39 SER A CA 1
ATOM 346 C C . SER A 1 47 ? 2.59131 68.46502 -7.09763 1.000 8.60666 39 SER A C 1
ATOM 347 O O . SER A 1 47 ? 3.13738 67.71426 -6.28393 1.000 9.41976 39 SER A O 1
ATOM 350 N N . MET A 1 48 ? 3.13337 68.69084 -8.29303 1.000 8.83109 40 MET A N 1
ATOM 351 C CA . MET A 1 48 ? 4.42428 68.07596 -8.59067 1.000 9.66081 40 MET A CA 1
ATOM 352 C C . MET A 1 48 ? 5.44193 68.53936 -7.54379 1.000 10.31513 40 MET A C 1
ATOM 353 O O . MET A 1 48 ? 5.53947 69.74527 -7.27225 1.000 10.55478 40 MET A O 1
ATOM 358 N N . PRO A 1 49 ? 6.18148 67.63086 -6.90675 1.000 10.00530 41 PRO A N 1
ATOM 359 C CA . PRO A 1 49 ? 7.02951 68.05246 -5.78052 1.000 10.45799 41 PRO A CA 1
ATOM 360 C C . PRO A 1 49 ? 8.06736 69.09146 -6.17209 1.000 10.22708 41 PRO A C 1
ATOM 361 O O . PRO A 1 49 ? 8.70831 68.99808 -7.22275 1.000 9.99263 41 PRO A O 1
ATOM 365 N N . HIS A 1 50 ? 8.26320 70.06842 -5.28017 1.000 10.40727 42 HIS A N 1
ATOM 366 C CA . HIS A 1 50 ? 9.29193 71.07556 -5.51750 1.000 11.27112 42 HIS A CA 1
ATOM 367 C C . HIS A 1 50 ? 10.66429 70.44727 -5.69755 1.000 9.93382 42 HIS A C 1
ATOM 368 O O . HIS A 1 50 ? 11.49592 70.99101 -6.42933 1.000 10.06763 42 HIS A O 1
ATOM 375 N N . GLU A 1 51 ? 10.92157 69.31618 -5.03976 1.000 9.64062 43 GLU A N 1
ATOM 376 C CA . GLU A 1 51 ? 12.21137 68.65710 -5.18392 1.000 9.11723 43 GLU A CA 1
ATOM 377 C C . GLU A 1 51 ? 12.43287 68.17439 -6.60434 1.000 8.16581 43 GLU A C 1
ATOM 378 O O . GLU A 1 51 ? 13.57511 68.13691 -7.06653 1.000 8.12901 43 GLU A O 1
ATOM 384 N N . ILE A 1 52 ? 11.36056 67.81589 -7.31443 1.000 8.10262 44 ILE A N 1
ATOM 385 C CA . ILE A 1 52 ? 11.48542 67.44087 -8.71764 1.000 8.15808 44 ILE A CA 1
ATOM 386 C C . ILE A 1 52 ? 11.84325 68.65598 -9.56040 1.000 7.90580 44 ILE A C 1
ATOM 387 O O . ILE A 1 52 ? 12.68411 68.57130 -10.46509 1.000 8.50640 44 ILE A O 1
ATOM 392 N N . ILE A 1 53 ? 11.19861 69.80029 -9.29134 1.000 8.51301 45 ILE A N 1
ATOM 393 C CA . ILE A 1 53 ? 11.53146 71.02667 -10.02099 1.000 9.11591 45 ILE A CA 1
ATOM 394 C C . ILE A 1 53 ? 12.99156 71.42218 -9.77919 1.000 8.95075 45 ILE A C 1
ATOM 395 O O . ILE A 1 53 ? 13.71828 71.78655 -10.71490 1.000 9.39254 45 ILE A O 1
ATOM 400 N N . GLU A 1 54 ? 13.44473 71.35009 -8.52214 1.000 8.78439 46 GLU A N 1
ATOM 401 C CA A GLU A 1 54 ? 14.83864 71.64011 -8.19716 0.567 9.55312 46 GLU A CA 1
ATOM 402 C CA B GLU A 1 54 ? 14.83808 71.65851 -8.22633 0.433 9.26255 46 GLU A CA 1
ATOM 403 C C . GLU A 1 54 ? 15.77617 70.70770 -8.95819 1.000 8.28993 46 GLU A C 1
ATOM 404 O O . GLU A 1 54 ? 16.80043 71.13670 -9.51629 1.000 8.84343 46 GLU A O 1
ATOM 415 N N . ALA A 1 55 ? 15.43507 69.41506 -8.99803 1.000 8.38446 47 ALA A N 1
ATOM 416 C CA . ALA A 1 55 ? 16.26781 68.45573 -9.71214 1.000 8.27452 47 ALA A CA 1
ATOM 417 C C . ALA A 1 55 ? 16.31404 68.75680 -11.20289 1.000 7.73516 47 ALA A C 1
ATOM 418 O O . ALA A 1 55 ? 17.37421 68.62781 -11.82941 1.000 8.81702 47 ALA A O 1
ATOM 420 N N . PHE A 1 56 ? 15.18528 69.16675 -11.79173 1.000 7.85461 48 PHE A N 1
ATOM 421 C CA . PHE A 1 56 ? 15.18916 69.61027 -13.18743 1.000 8.41393 48 PHE A CA 1
ATOM 422 C C . PHE A 1 56 ? 16.14199 70.78530 -13.38016 1.000 7.76445 48 PHE A C 1
ATOM 423 O O . PHE A 1 56 ? 16.84200 70.86119 -14.39414 1.000 8.39505 48 PHE A O 1
ATOM 431 N N . ALA A 1 57 ? 16.18893 71.71754 -12.41914 1.000 8.01397 49 ALA A N 1
ATOM 432 C CA . ALA A 1 57 ? 17.11324 72.84203 -12.56298 1.000 8.98727 49 ALA A CA 1
ATOM 433 C C . ALA A 1 57 ? 18.56141 72.36368 -12.59916 1.000 8.84876 49 ALA A C 1
ATOM 434 O O . ALA A 1 57 ? 19.36272 72.84797 -13.40334 1.000 9.12429 49 ALA A O 1
ATOM 436 N N . TYR A 1 58 ? 18.91986 71.40665 -11.74748 1.000 8.84302 50 TYR A N 1
ATOM 437 C CA . TYR A 1 58 ? 20.27524 70.85765 -11.79367 1.000 8.13960 50 TYR A CA 1
ATOM 438 C C . TYR A 1 58 ? 20.57628 70.23105 -13.14815 1.000 8.00841 50 TYR A C 1
ATOM 439 O O . TYR A 1 58 ? 21.65174 70.45726 -13.72462 1.000 9.03503 50 TYR A O 1
ATOM 448 N N . LEU A 1 59 ? 19.65909 69.40382 -13.65693 1.000 8.12028 51 LEU A N 1
ATOM 449 C CA . LEU A 1 59 ? 19.97545 68.67589 -14.88135 1.000 8.58463 51 LEU A CA 1
ATOM 450 C C . LEU A 1 59 ? 19.93639 69.57886 -16.10490 1.000 7.97613 51 LEU A C 1
ATOM 451 O O . LEU A 1 59 ? 20.71390 69.36322 -17.04824 1.000 9.50330 51 LEU A O 1
ATOM 456 N N . LYS A 1 60 ? 19.08404 70.61173 -16.10228 1.000 8.18294 52 LYS A N 1
ATOM 457 C CA . LYS A 1 60 ? 19.06730 71.52820 -17.24303 1.000 8.79671 52 LYS A CA 1
ATOM 458 C C . LYS A 1 60 ? 20.35002 72.34989 -17.28723 1.000 8.97222 52 LYS A C 1
ATOM 459 O O . LYS A 1 60 ? 20.88817 72.63568 -18.36750 1.000 9.06185 52 LYS A O 1
ATOM 465 N N . LYS A 1 61 ? 20.82850 72.77889 -16.12039 1.000 8.63968 53 LYS A N 1
ATOM 466 C CA . LYS A 1 61 ? 22.10246 73.48054 -16.04877 1.000 8.51987 53 LYS A CA 1
ATOM 467 C C . LYS A 1 61 ? 23.22999 72.58125 -16.54307 1.000 8.72157 53 LYS A C 1
ATOM 468 O O . LYS A 1 61 ? 24.06767 73.00348 -17.35771 1.000 9.95151 53 LYS A O 1
ATOM 474 N N . ALA A 1 62 ? 23.25970 71.33007 -16.07529 1.000 9.03368 54 ALA A N 1
ATOM 475 C CA . ALA A 1 62 ? 24.29656 70.39741 -16.50273 1.000 8.74155 54 ALA A CA 1
ATOM 476 C C . ALA A 1 62 ? 24.23546 70.11894 -18.00166 1.000 8.65677 54 ALA A C 1
ATOM 477 O O . ALA A 1 62 ? 25.28331 70.04964 -18.66891 1.000 9.26581 54 ALA A O 1
ATOM 479 N N . ALA A 1 63 ? 23.02155 69.97793 -18.56052 1.000 9.24022 55 ALA A N 1
ATOM 480 C CA . ALA A 1 63 ? 22.88947 69.73466 -19.99748 1.000 9.26094 55 ALA A CA 1
ATOM 481 C C . ALA A 1 63 ? 23.43342 70.90833 -20.79863 1.000 9.90781 55 ALA A C 1
ATOM 482 O O . ALA A 1 63 ? 24.14948 70.71800 -21.78424 1.000 10.07973 55 ALA A O 1
ATOM 484 N N . ALA A 1 64 ? 23.13808 72.12967 -20.36308 1.000 9.64631 56 ALA A N 1
ATOM 485 C CA . ALA A 1 64 ? 23.67635 73.29875 -21.04926 1.000 9.86061 56 ALA A CA 1
ATOM 486 C C . ALA A 1 64 ? 25.20100 73.32537 -20.98262 1.000 9.89276 56 ALA A C 1
ATOM 487 O O . ALA A 1 64 ? 25.86220 73.60317 -21.99055 1.000 10.72948 56 ALA A O 1
ATOM 489 N N . TYR A 1 65 ? 25.78310 73.04195 -19.80788 1.000 10.34166 57 TYR A N 1
ATOM 490 C CA . TYR A 1 65 ? 27.24305 73.00462 -19.68821 1.000 10.26078 57 TYR A CA 1
ATOM 491 C C . TYR A 1 65 ? 27.85046 71.92084 -20.57162 1.000 10.05296 57 TYR A C 1
ATOM 492 O O . TYR A 1 65 ? 28.85727 72.16318 -21.24938 1.000 10.37290 57 TYR A O 1
ATOM 501 N N . ALA A 1 66 ? 27.26694 70.71568 -20.57463 1.000 9.98375 58 ALA A N 1
ATOM 502 C CA . ALA A 1 66 ? 27.79710 69.63852 -21.41205 1.000 9.96062 58 ALA A CA 1
ATOM 503 C C . ALA A 1 66 ? 27.66494 69.98388 -22.89412 1.000 10.50567 58 ALA A C 1
ATOM 504 O O . ALA A 1 66 ? 28.58901 69.75560 -23.68988 1.000 11.34620 58 ALA A O 1
ATOM 506 N N . ASN A 1 67 ? 26.52033 70.54629 -23.27538 1.000 10.20987 59 ASN A N 1
ATOM 507 C CA . ASN A 1 67 ? 26.27024 70.91701 -24.66489 1.000 10.37743 59 ASN A CA 1
ATOM 508 C C . ASN A 1 67 ? 27.25307 71.97340 -25.14964 1.000 10.49299 59 ASN A C 1
ATOM 509 O O . ASN A 1 67 ? 27.71919 71.91175 -26.29075 1.000 11.48789 59 ASN A O 1
ATOM 514 N N . THR A 1 68 ? 27.58279 72.94956 -24.30229 1.000 10.44175 60 THR A N 1
ATOM 515 C CA . THR A 1 68 ? 28.57729 73.94498 -24.69992 1.000 11.88662 60 THR A CA 1
ATOM 516 C C . THR A 1 68 ? 29.96784 73.32945 -24.81679 1.000 11.87776 60 THR A C 1
ATOM 517 O O . THR A 1 68 ? 30.69080 73.61323 -25.78032 1.000 13.36131 60 THR A O 1
ATOM 521 N N . ASP A 1 69 ? 30.37506 72.49010 -23.86315 1.000 11.64175 61 ASP A N 1
ATOM 522 C CA . ASP A 1 69 ? 31.67830 71.83757 -23.97884 1.000 12.26664 61 ASP A CA 1
ATOM 523 C C . ASP A 1 69 ? 31.79255 71.05278 -25.28084 1.000 11.76386 61 ASP A C 1
ATOM 524 O O . ASP A 1 69 ? 32.85321 71.04580 -25.92318 1.000 13.55554 61 ASP A O 1
ATOM 529 N N . LEU A 1 70 ? 30.71552 70.39306 -25.69572 1.000 11.36395 62 LEU A N 1
ATOM 530 C CA . LEU A 1 70 ? 30.70363 69.54916 -26.88350 1.000 12.19347 62 LEU A CA 1
ATOM 531 C C . LEU A 1 70 ? 30.31776 70.32394 -28.13886 1.000 13.38830 62 LEU A C 1
ATOM 532 O O . LEU A 1 70 ? 30.11639 69.71747 -29.19814 1.000 14.82937 62 LEU A O 1
ATOM 537 N N . ARG A 1 71 ? 30.21145 71.65121 -28.02660 1.000 12.77278 63 ARG A N 1
ATOM 538 C CA . ARG A 1 71 ? 30.14576 72.57483 -29.16228 1.000 13.89993 63 ARG A CA 1
ATOM 539 C C . ARG A 1 71 ? 28.83309 72.49000 -29.92292 1.000 13.25044 63 ARG A C 1
ATOM 540 O O . ARG A 1 71 ? 28.78943 72.76521 -31.13047 1.000 14.84084 63 ARG A O 1
ATOM 548 N N . VAL A 1 72 ? 27.74411 72.16541 -29.22079 1.000 12.55734 64 VAL A N 1
ATOM 549 C CA . VAL A 1 72 ? 26.41512 72.19342 -29.82117 1.000 13.14435 64 VAL A CA 1
ATOM 550 C C . VAL A 1 72 ? 25.53069 73.29786 -29.26698 1.000 13.23283 64 VAL A C 1
ATOM 551 O O . VAL A 1 72 ? 24.42313 73.48744 -29.77439 1.000 15.78678 64 VAL A O 1
ATOM 555 N N . LEU A 1 73 ? 25.99046 74.05397 -28.26575 1.000 12.38038 65 LEU A N 1
ATOM 556 C CA . LEU A 1 73 ? 25.21748 75.17149 -27.70016 1.000 12.21227 65 LEU A CA 1
ATOM 557 C C . LEU A 1 73 ? 26.20144 76.31261 -27.45235 1.000 12.76339 65 LEU A C 1
ATOM 558 O O . LEU A 1 73 ? 27.25349 76.08175 -26.83496 1.000 13.71543 65 LEU A O 1
ATOM 563 N N . PRO A 1 74 ? 25.90733 77.54176 -27.88411 1.000 13.45886 66 PRO A N 1
ATOM 564 C CA . PRO A 1 74 ? 26.84006 78.64388 -27.60269 1.000 13.76940 66 PRO A CA 1
ATOM 565 C C . PRO A 1 74 ? 26.87235 78.96642 -26.11304 1.000 13.24859 66 PRO A C 1
ATOM 566 O O . PRO A 1 74 ? 25.86763 78.86130 -25.40547 1.000 13.90703 66 PRO A O 1
ATOM 570 N N . SER A 1 75 ? 28.05925 79.35147 -25.63741 1.000 13.37728 67 SER A N 1
ATOM 571 C CA A SER A 1 75 ? 28.24179 79.59930 -24.21011 0.748 13.93948 67 SER A CA 1
ATOM 572 C CA B SER A 1 75 ? 28.25566 79.60924 -24.21338 0.252 13.78307 67 SER A CA 1
ATOM 573 C C . SER A 1 75 ? 27.37331 80.74548 -23.70196 1.000 13.51963 67 SER A C 1
ATOM 574 O O . SER A 1 75 ? 26.98045 80.74666 -22.52762 1.000 14.39216 67 SER A O 1
ATOM 579 N N . ASP A 1 76 ? 27.06024 81.73350 -24.54654 1.000 14.34605 68 ASP A N 1
ATOM 580 C CA A ASP A 1 76 ? 26.18642 82.80690 -24.08357 0.577 14.02306 68 ASP A CA 1
ATOM 581 C CA B ASP A 1 76 ? 26.18271 82.80990 -24.09435 0.423 14.83040 68 ASP A CA 1
ATOM 582 C C . ASP A 1 76 ? 24.80255 82.27926 -23.71704 1.000 13.91586 68 ASP A C 1
ATOM 583 O O . ASP A 1 76 ? 24.19874 82.74121 -22.74136 1.000 13.73389 68 ASP A O 1
ATOM 592 N N . LYS A 1 77 ? 24.29037 81.30150 -24.47854 1.000 13.87148 69 LYS A N 1
ATOM 593 C CA . LYS A 1 77 ? 22.99831 80.70342 -24.15184 1.000 12.59966 69 LYS A CA 1
ATOM 594 C C . LYS A 1 77 ? 23.10926 79.78717 -22.94029 1.000 11.68179 69 LYS A C 1
ATOM 595 O O . LYS A 1 77 ? 22.19130 79.74032 -22.11433 1.000 11.89636 69 LYS A O 1
ATOM 601 N N . ARG A 1 78 ? 24.22798 79.06011 -22.80483 1.000 11.27934 70 ARG A N 1
ATOM 602 C CA . ARG A 1 78 ? 24.47207 78.30079 -21.58169 1.000 11.58674 70 ARG A CA 1
ATOM 603 C C . ARG A 1 78 ? 24.36165 79.21047 -20.36599 1.000 11.25115 70 ARG A C 1
ATOM 604 O O . ARG A 1 78 ? 23.71441 78.86440 -19.37123 1.000 12.44977 70 ARG A O 1
ATOM 612 N N . ASP A 1 79 ? 24.97934 80.39943 -20.43616 1.000 11.76844 71 ASP A N 1
ATOM 613 C CA . ASP A 1 79 ? 24.97579 81.30364 -19.28632 1.000 12.81713 71 ASP A CA 1
ATOM 614 C C . ASP A 1 79 ? 23.56609 81.78637 -18.96384 1.000 11.73947 71 ASP A C 1
ATOM 615 O O . ASP A 1 79 ? 23.20035 81.90928 -17.78629 1.000 13.20666 71 ASP A O 1
ATOM 620 N N . MET A 1 80 ? 22.76311 82.05905 -19.99486 1.000 11.48290 72 MET A N 1
ATOM 621 C CA . MET A 1 80 ? 21.38286 82.49002 -19.78435 1.000 12.35967 72 MET A CA 1
ATOM 622 C C . MET A 1 80 ? 20.57331 81.39698 -19.09856 1.000 12.47046 72 MET A C 1
ATOM 623 O O . MET A 1 80 ? 19.79707 81.66469 -18.17050 1.000 12.01701 72 MET A O 1
ATOM 628 N N . ILE A 1 81 ? 20.72614 80.15879 -19.57302 1.000 10.94507 73 ILE A N 1
ATOM 629 C CA . ILE A 1 81 ? 20.01131 79.02354 -18.99640 1.000 10.60204 73 ILE A CA 1
ATOM 630 C C . ILE A 1 81 ? 20.45755 78.78836 -17.56157 1.000 10.91010 73 ILE A C 1
ATOM 631 O O . ILE A 1 81 ? 19.63604 78.61633 -16.65054 1.000 11.21441 73 ILE A O 1
ATOM 636 N N . SER A 1 82 ? 21.76998 78.78577 -17.34702 1.000 10.80527 74 SER A N 1
ATOM 637 C CA . SER A 1 82 ? 22.32964 78.49184 -16.03838 1.000 11.61794 74 SER A CA 1
ATOM 638 C C . SER A 1 82 ? 21.87915 79.51611 -15.00609 1.000 10.83948 74 SER A C 1
ATOM 639 O O . SER A 1 82 ? 21.59892 79.16179 -13.85568 1.000 11.58990 74 SER A O 1
ATOM 642 N N . GLN A 1 83 ? 21.77898 80.78832 -15.40710 1.000 11.90019 75 GLN A N 1
ATOM 643 C CA A GLN A 1 83 ? 21.33640 81.81504 -14.47083 0.499 12.62660 75 GLN A CA 1
ATOM 644 C CA B GLN A 1 83 ? 21.33804 81.81282 -14.46895 0.501 12.51006 75 GLN A CA 1
ATOM 645 C C . GLN A 1 83 ? 19.92645 81.53448 -13.95821 1.000 11.96185 75 GLN A C 1
ATOM 646 O O . GLN A 1 83 ? 19.66731 81.63837 -12.75395 1.000 12.36022 75 GLN A O 1
ATOM 657 N N . VAL A 1 84 ? 19.00023 81.15940 -14.85092 1.000 10.51893 76 VAL A N 1
ATOM 658 C CA . VAL A 1 84 ? 17.64720 80.85831 -14.38307 1.000 10.88604 76 VAL A CA 1
ATOM 659 C C . VAL A 1 84 ? 17.64186 79.60037 -13.52146 1.000 10.21133 76 VAL A C 1
ATOM 660 O O . VAL A 1 84 ? 16.94086 79.53115 -12.50502 1.000 10.67030 76 VAL A O 1
ATOM 664 N N . CYS A 1 85 ? 18.43034 78.59484 -13.90019 1.000 10.39174 77 CYS A N 1
ATOM 665 C CA . CYS A 1 85 ? 18.52076 77.39589 -13.07185 1.000 10.28889 77 CYS A CA 1
ATOM 666 C C . CYS A 1 85 ? 18.96293 77.74007 -11.65609 1.000 9.86096 77 CYS A C 1
ATOM 667 O O . CYS A 1 85 ? 18.41441 77.20442 -10.68469 1.000 10.33254 77 CYS A O 1
ATOM 670 N N . ASP A 1 86 ? 19.94265 78.64945 -11.52029 1.000 10.59141 78 ASP A N 1
ATOM 671 C CA . ASP A 1 86 ? 20.39129 79.06804 -10.19235 1.000 12.64304 78 ASP A CA 1
ATOM 672 C C . ASP A 1 86 ? 19.25879 79.73686 -9.42175 1.000 11.77704 78 ASP A C 1
ATOM 673 O O . ASP A 1 86 ? 19.10142 79.50969 -8.21805 1.000 13.62763 78 ASP A O 1
ATOM 678 N N . GLU A 1 87 ? 18.45420 80.56663 -10.09610 1.000 11.78319 79 GLU A N 1
ATOM 679 C CA . GLU A 1 87 ? 17.30610 81.18318 -9.42512 1.000 12.68921 79 GLU A CA 1
ATOM 680 C C . GLU A 1 87 ? 16.31853 80.13070 -8.92402 1.000 12.99086 79 GLU A C 1
ATOM 681 O O . GLU A 1 87 ? 15.76456 80.26015 -7.82312 1.000 14.51082 79 GLU A O 1
ATOM 687 N N . ILE A 1 88 ? 16.05416 79.09982 -9.73292 1.000 11.97207 80 ILE A N 1
ATOM 688 C CA . ILE A 1 88 ? 15.15998 78.03145 -9.29975 1.000 12.33240 80 ILE A CA 1
ATOM 689 C C . ILE A 1 88 ? 15.74409 77.32504 -8.08814 1.000 13.22951 80 ILE A C 1
ATOM 690 O O . ILE A 1 88 ? 15.03962 77.05863 -7.10646 1.000 14.15537 80 ILE A O 1
ATOM 695 N N . LEU A 1 89 ? 17.04472 77.02000 -8.13617 1.000 13.68824 81 LEU A N 1
ATOM 696 C CA . LEU A 1 89 ? 17.70291 76.32729 -7.03506 1.000 14.32812 81 LEU A CA 1
ATOM 697 C C . LEU A 1 89 ? 17.70841 77.16895 -5.76290 1.000 16.56243 81 LEU A C 1
ATOM 698 O O . LEU A 1 89 ? 17.69712 76.62038 -4.65484 1.000 18.57254 81 LEU A O 1
ATOM 703 N N . GLU A 1 90 ? 17.70055 78.49413 -5.89734 1.000 16.39657 82 GLU A N 1
ATOM 704 C CA . GLU A 1 90 ? 17.60590 79.39684 -4.75512 1.000 18.74883 82 GLU A CA 1
ATOM 705 C C . GLU A 1 90 ? 16.19612 79.49123 -4.18948 1.000 19.20384 82 GLU A C 1
ATOM 706 O O . GLU A 1 90 ? 15.99549 80.17813 -3.18053 1.000 21.36465 82 GLU A O 1
ATOM 712 N N . GLY A 1 91 ? 15.22358 78.82375 -4.80823 1.000 18.48029 83 GLY A N 1
ATOM 713 C CA . GLY A 1 91 ? 13.86280 78.82343 -4.31265 1.000 19.40263 83 GLY A CA 1
ATOM 714 C C . GLY A 1 91 ? 13.02487 80.01262 -4.71392 1.000 19.96199 83 GLY A C 1
ATOM 715 O O . GLY A 1 91 ? 11.98259 80.25003 -4.09877 1.000 20.78134 83 GLY A O 1
ATOM 716 N N . LYS A 1 92 ? 13.42840 80.75583 -5.74281 1.000 19.96593 84 LYS A N 1
ATOM 717 C CA . LYS A 1 92 ? 12.78394 82.01733 -6.08858 1.000 21.33550 84 LYS A CA 1
ATOM 718 C C . LYS A 1 92 ? 11.62097 81.88197 -7.06444 1.000 20.26082 84 LYS A C 1
ATOM 719 O O . LYS A 1 92 ? 10.88235 82.85586 -7.26182 1.000 21.59056 84 LYS A O 1
ATOM 725 N N . LEU A 1 93 ? 11.42557 80.71775 -7.67901 1.000 17.67265 85 LEU A N 1
ATOM 726 C CA . LEU A 1 93 ? 10.49234 80.62447 -8.79981 1.000 15.11528 85 LEU A CA 1
ATOM 727 C C . LEU A 1 93 ? 9.48126 79.48781 -8.66065 1.000 14.26092 85 LEU A C 1
ATOM 728 O O . LEU A 1 93 ? 8.92722 79.04546 -9.66614 1.000 13.25881 85 LEU A O 1
ATOM 733 N N . PHE A 1 94 ? 9.19927 79.00240 -7.44408 1.000 15.46602 86 PHE A N 1
ATOM 734 C CA . PHE A 1 94 ? 8.28598 77.86196 -7.34373 1.000 17.93250 86 PHE A CA 1
ATOM 735 C C . PHE A 1 94 ? 6.87340 78.20288 -7.79998 1.000 16.83229 86 PHE A C 1
ATOM 736 O O . PHE A 1 94 ? 6.15184 77.31460 -8.27704 1.000 18.13230 86 PHE A O 1
ATOM 744 N N . ASP A 1 95 ? 6.46531 79.47487 -7.69517 1.000 15.95939 87 ASP A N 1
ATOM 745 C CA A ASP A 1 95 ? 5.15864 79.92085 -8.16683 0.497 15.61907 87 ASP A CA 1
ATOM 746 C CA B ASP A 1 95 ? 5.12480 79.81351 -8.15988 0.503 15.69795 87 ASP A CA 1
ATOM 747 C C . ASP A 1 95 ? 5.01487 79.80067 -9.67987 1.000 13.99406 87 ASP A C 1
ATOM 748 O O . ASP A 1 95 ? 3.94293 80.07497 -10.21658 1.000 14.83208 87 ASP A O 1
ATOM 757 N N . GLN A 1 96 ? 6.08301 79.43479 -10.38459 1.000 11.79514 88 GLN A N 1
ATOM 758 C CA . GLN A 1 96 ? 6.04835 79.30606 -11.83618 1.000 11.05899 88 GLN A CA 1
ATOM 759 C C . GLN A 1 96 ? 5.80276 77.87354 -12.29656 1.000 9.85287 88 GLN A C 1
ATOM 760 O O . GLN A 1 96 ? 5.92468 77.59184 -13.49826 1.000 10.23105 88 GLN A O 1
ATOM 766 N N . PHE A 1 97 ? 5.44319 76.97472 -11.37611 1.000 9.75879 89 PHE A N 1
ATOM 767 C CA . PHE A 1 97 ? 5.27323 75.54859 -11.65945 1.000 9.73704 89 PHE A CA 1
ATOM 768 C C . PHE A 1 97 ? 3.90150 75.11435 -11.16427 1.000 10.21800 89 PHE A C 1
ATOM 769 O O . PHE A 1 97 ? 3.75001 74.69328 -10.01327 1.000 11.22067 89 PHE A O 1
ATOM 777 N N . PRO A 1 98 ? 2.87109 75.22223 -12.00529 1.000 9.31465 90 PRO A N 1
ATOM 778 C CA . PRO A 1 98 ? 1.49051 74.99434 -11.54265 1.000 10.04104 90 PRO A CA 1
ATOM 779 C C . PRO A 1 98 ? 0.95487 73.58877 -11.79713 1.000 9.89177 90 PRO A C 1
ATOM 780 O O . PRO A 1 98 ? -0.21100 73.32709 -11.46442 1.000 11.89559 90 PRO A O 1
ATOM 784 N N . LEU A 1 99 ? 1.76659 72.68136 -12.31865 1.000 8.48644 91 LEU A N 1
ATOM 785 C CA . LEU A 1 99 ? 1.27820 71.40326 -12.81656 1.000 8.83095 91 LEU A CA 1
ATOM 786 C C . LEU A 1 99 ? 1.23506 70.33436 -11.72654 1.000 8.29935 91 LEU A C 1
ATOM 787 O O . LEU A 1 99 ? 1.99417 70.35481 -10.74974 1.000 8.81897 91 LEU A O 1
ATOM 792 N N . VAL A 1 100 ? 0.35222 69.35856 -11.94474 1.000 7.92525 92 VAL A N 1
ATOM 793 C CA . VAL A 1 100 ? 0.10626 68.28877 -10.98866 1.000 7.54243 92 VAL A CA 1
ATOM 794 C C . VAL A 1 100 ? 1.02072 67.09225 -11.24475 1.000 7.86893 92 VAL A C 1
ATOM 795 O O . VAL A 1 100 ? 1.59373 66.91472 -12.32268 1.000 7.90280 92 VAL A O 1
ATOM 799 N N . ILE A 1 101 ? 1.10024 66.22901 -10.22256 1.000 7.49515 93 ILE A N 1
ATOM 800 C CA . ILE A 1 101 ? 1.70617 64.90234 -10.35363 1.000 7.24651 93 ILE A CA 1
ATOM 801 C C . ILE A 1 101 ? 1.05994 64.13165 -11.49270 1.000 7.10425 93 ILE A C 1
ATOM 802 O O . ILE A 1 101 ? 1.74163 63.44891 -12.27730 1.000 7.74804 93 ILE A O 1
ATOM 807 N N . TRP A 1 102 ? -0.27666 64.19777 -11.56233 1.000 7.09495 94 TRP A N 1
ATOM 808 C CA . TRP A 1 102 ? -1.11163 63.28535 -12.35034 1.000 7.48801 94 TRP A CA 1
ATOM 809 C C . TRP A 1 102 ? -1.24482 63.80682 -13.78341 1.000 7.65546 94 TRP A C 1
ATOM 810 O O . TRP A 1 102 ? -2.34253 64.12006 -14.26635 1.000 8.21029 94 TRP A O 1
ATOM 821 N N . GLN A 1 103 ? -0.08553 63.92987 -14.43483 1.000 8.23238 95 GLN A N 1
ATOM 822 C CA . GLN A 1 103 ? 0.07356 64.38520 -15.82174 1.000 8.69001 95 GLN A CA 1
ATOM 823 C C . GLN A 1 103 ? 0.43901 63.17938 -16.69736 1.000 8.14491 95 GLN A C 1
ATOM 824 O O . GLN A 1 103 ? 0.05900 62.04589 -16.36773 1.000 9.31540 95 GLN A O 1
ATOM 830 N N . THR A 1 104 ? 1.14417 63.40053 -17.81091 1.000 8.50906 96 THR A N 1
ATOM 831 C CA . THR A 1 104 ? 1.65063 62.22336 -18.52376 1.000 9.52951 96 THR A CA 1
ATOM 832 C C . THR A 1 104 ? 2.60642 61.43870 -17.63824 1.000 8.81591 96 THR A C 1
ATOM 833 O O . THR A 1 104 ? 3.28914 61.98697 -16.75192 1.000 8.70505 96 THR A O 1
ATOM 837 N N . GLY A 1 105 ? 2.68720 60.14339 -17.91451 1.000 9.72037 97 GLY A N 1
ATOM 838 C CA . GLY A 1 105 ? 3.53063 59.28096 -17.11349 1.000 9.84833 97 GLY A CA 1
ATOM 839 C C . GLY A 1 105 ? 5.00499 59.41166 -17.39190 1.000 7.94762 97 GLY A C 1
ATOM 840 O O . GLY A 1 105 ? 5.80822 58.80356 -16.68475 1.000 9.51708 97 GLY A O 1
ATOM 841 N N . SER A 1 106 ? 5.37655 60.15402 -18.43630 1.000 7.59719 98 SER A N 1
ATOM 842 C CA . SER A 1 106 ? 6.74898 60.55020 -18.69094 1.000 7.81517 98 SER A CA 1
ATOM 843 C C . SER A 1 106 ? 7.10040 61.89087 -18.05295 1.000 8.42545 98 SER A C 1
ATOM 844 O O . SER A 1 106 ? 8.22421 62.35068 -18.20368 1.000 11.83702 98 SER A O 1
ATOM 847 N N . GLY A 1 107 ? 6.15755 62.56860 -17.39999 1.000 7.99610 99 GLY A N 1
ATOM 848 C CA . GLY A 1 107 ? 6.46088 63.88169 -16.86044 1.000 9.64536 99 GLY A CA 1
ATOM 849 C C . GLY A 1 107 ? 6.77885 64.91266 -17.92081 1.000 10.38693 99 GLY A C 1
ATOM 850 O O . GLY A 1 107 ? 7.48872 65.88125 -17.63479 1.000 9.35704 99 GLY A O 1
ATOM 851 N N . THR A 1 108 ? 6.22630 64.73889 -19.13353 1.000 11.05552 100 THR A N 1
ATOM 852 C CA . THR A 1 108 ? 6.53407 65.60046 -20.27603 1.000 11.68900 100 THR A CA 1
ATOM 853 C C . THR A 1 108 ? 6.16248 67.03945 -19.98629 1.000 9.87370 100 THR A C 1
ATOM 854 O O . THR A 1 108 ? 6.88789 67.97878 -20.35628 1.000 11.13704 100 THR A O 1
ATOM 858 N N . GLN A 1 109 ? 5.02380 67.23818 -19.32975 1.000 9.71423 101 GLN A N 1
ATOM 859 C CA . GLN A 1 109 ? 4.53944 68.59158 -19.12625 1.000 10.31567 101 GLN A CA 1
ATOM 860 C C . GLN A 1 109 ? 5.43114 69.35119 -18.15679 1.000 9.23914 101 GLN A C 1
ATOM 861 O O . GLN A 1 109 ? 5.70614 70.53401 -18.36857 1.000 9.30286 101 GLN A O 1
ATOM 867 N N . SER A 1 110 ? 5.96699 68.67727 -17.13365 1.000 8.84549 102 SER A N 1
ATOM 868 C CA . SER A 1 110 ? 6.89712 69.36628 -16.23892 1.000 8.40149 102 SER A CA 1
ATOM 869 C C . SER A 1 110 ? 8.22458 69.68779 -16.92037 1.000 8.34963 102 SER A C 1
ATOM 870 O O . SER A 1 110 ? 8.80812 70.74972 -16.66512 1.000 8.81901 102 SER A O 1
ATOM 873 N N . ASN A 1 111 ? 8.71207 68.80119 -17.79902 1.000 9.03244 103 ASN A N 1
ATOM 874 C CA . ASN A 1 111 ? 9.88776 69.13298 -18.60147 1.000 9.00073 103 ASN A CA 1
ATOM 875 C C . ASN A 1 111 ? 9.63486 70.39611 -19.41313 1.000 9.30782 103 ASN A C 1
ATOM 876 O O . ASN A 1 111 ? 10.45090 71.32623 -19.41181 1.000 9.67892 103 ASN A O 1
ATOM 881 N N . MET A 1 112 ? 8.48406 70.45699 -20.08928 1.000 10.09361 104 MET A N 1
ATOM 882 C CA A MET A 1 112 ? 8.13200 71.63977 -20.87236 0.457 11.08029 104 MET A CA 1
ATOM 883 C CA B MET A 1 112 ? 8.18687 71.64489 -20.87281 0.543 10.37661 104 MET A CA 1
ATOM 884 C C . MET A 1 112 ? 7.99585 72.87436 -19.98671 1.000 9.01201 104 MET A C 1
ATOM 885 O O . MET A 1 112 ? 8.34846 73.98776 -20.39294 1.000 9.59440 104 MET A O 1
ATOM 894 N N . ASN A 1 113 ? 7.44573 72.69961 -18.78467 1.000 8.56398 105 ASN A N 1
ATOM 895 C CA . ASN A 1 113 ? 7.24817 73.81074 -17.85839 1.000 8.72337 105 ASN A CA 1
ATOM 896 C C . ASN A 1 113 ? 8.58756 74.45661 -17.51266 1.000 8.47976 105 ASN A C 1
ATOM 897 O O . ASN A 1 113 ? 8.72187 75.68612 -17.56251 1.000 9.09401 105 ASN A O 1
ATOM 902 N N . ILE A 1 114 ? 9.61055 73.64847 -17.18953 1.000 8.66015 106 ILE A N 1
ATOM 903 C CA . ILE A 1 114 ? 10.89938 74.27222 -16.89159 1.000 9.15309 106 ILE A CA 1
ATOM 904 C C . ILE A 1 114 ? 11.53807 74.86169 -18.14561 1.000 8.36687 106 ILE A C 1
ATOM 905 O O . ILE A 1 114 ? 12.17742 75.91424 -18.08338 1.000 8.92051 106 ILE A O 1
ATOM 910 N N . ASN A 1 115 ? 11.36809 74.21610 -19.30379 1.000 8.01786 107 ASN A N 1
ATOM 911 C CA . ASN A 1 115 ? 11.90949 74.79392 -20.53096 1.000 9.04902 107 ASN A CA 1
ATOM 912 C C . ASN A 1 115 ? 11.32116 76.17708 -20.80271 1.000 9.42287 107 ASN A C 1
ATOM 913 O O . ASN A 1 115 ? 12.05373 77.10864 -21.17450 1.000 9.62338 107 ASN A O 1
ATOM 918 N N . GLU A 1 116 ? 9.99976 76.32088 -20.63491 1.000 8.76981 108 GLU A N 1
ATOM 919 C CA . GLU A 1 116 ? 9.33669 77.60231 -20.87979 1.000 8.81926 108 GLU A CA 1
ATOM 920 C C . GLU A 1 116 ? 9.75219 78.64443 -19.85179 1.000 8.98264 108 GLU A C 1
ATOM 921 O O . GLU A 1 116 ? 10.01940 79.80000 -20.21032 1.000 9.84884 108 GLU A O 1
ATOM 927 N N . VAL A 1 117 ? 9.81321 78.25617 -18.57555 1.000 8.95041 109 VAL A N 1
ATOM 928 C CA . VAL A 1 117 ? 10.18436 79.20453 -17.53035 1.000 9.08221 109 VAL A CA 1
ATOM 929 C C . VAL A 1 117 ? 11.61440 79.69130 -17.73752 1.000 9.56629 109 VAL A C 1
ATOM 930 O O . VAL A 1 117 ? 11.89885 80.89413 -17.63991 1.000 10.50417 109 VAL A O 1
ATOM 934 N N . ILE A 1 118 ? 12.53936 78.76816 -18.03122 1.000 9.54577 110 ILE A N 1
ATOM 935 C CA . ILE A 1 118 ? 13.91382 79.18420 -18.31739 1.000 9.75636 110 ILE A CA 1
ATOM 936 C C . ILE A 1 118 ? 13.95093 80.13312 -19.51251 1.000 9.70742 110 ILE A C 1
ATOM 937 O O . ILE A 1 118 ? 14.58636 81.19281 -19.46653 1.000 10.38601 110 ILE A O 1
ATOM 942 N N . SER A 1 119 ? 13.24050 79.78136 -20.59004 1.000 9.57956 111 SER A N 1
ATOM 943 C CA . SER A 1 119 ? 13.23164 80.62454 -21.78285 1.000 10.35148 111 SER A CA 1
ATOM 944 C C . SER A 1 119 ? 12.71944 82.03359 -21.48597 1.000 10.25735 111 SER A C 1
ATOM 945 O O . SER A 1 119 ? 13.33620 83.03062 -21.88911 1.000 11.44663 111 SER A O 1
ATOM 948 N N . ASN A 1 120 ? 11.58788 82.14127 -20.78415 1.000 10.52963 112 ASN A N 1
ATOM 949 C CA . ASN A 1 120 ? 10.97234 83.45356 -20.57760 1.000 11.02702 112 ASN A CA 1
ATOM 950 C C . ASN A 1 120 ? 11.72132 84.27485 -19.53770 1.000 10.95437 112 ASN A C 1
ATOM 951 O O . ASN A 1 120 ? 11.90956 85.48591 -19.71865 1.000 12.28249 112 ASN A O 1
ATOM 956 N N . LYS A 1 121 ? 12.15343 83.64060 -18.44390 1.000 11.07589 113 LYS A N 1
ATOM 957 C CA . LYS A 1 121 ? 12.90999 84.38294 -17.44148 1.000 11.45723 113 LYS A CA 1
ATOM 958 C C . LYS A 1 121 ? 14.25965 84.82880 -17.98725 1.000 11.48681 113 LYS A C 1
ATOM 959 O O . LYS A 1 121 ? 14.72493 85.92944 -17.67042 1.000 12.41017 113 LYS A O 1
ATOM 965 N N . ALA A 1 122 ? 14.89656 83.99725 -18.82306 1.000 11.29732 114 ALA A N 1
ATOM 966 C CA . ALA A 1 122 ? 16.13499 84.43511 -19.46500 1.000 12.42101 114 ALA A CA 1
ATOM 967 C C . ALA A 1 122 ? 15.90715 85.68885 -20.30095 1.000 12.61487 114 ALA A C 1
ATOM 968 O O . ALA A 1 122 ? 16.74142 86.60264 -20.30535 1.000 12.96146 114 ALA A O 1
ATOM 970 N N . HIS A 1 123 ? 14.76941 85.76564 -21.00055 1.000 12.35270 115 HIS A N 1
ATOM 971 C CA . HIS A 1 123 ? 14.51686 86.93482 -21.83122 1.000 13.56706 115 HIS A CA 1
ATOM 972 C C . HIS A 1 123 ? 14.40751 88.18712 -20.97925 1.000 13.57796 115 HIS A C 1
ATOM 973 O O . HIS A 1 123 ? 14.96044 89.23707 -21.33103 1.000 14.30437 115 HIS A O 1
ATOM 980 N N . VAL A 1 124 ? 13.69193 88.09465 -19.85842 1.000 13.58303 116 VAL A N 1
ATOM 981 C CA . VAL A 1 124 ? 13.59896 89.21855 -18.93236 1.000 14.59090 116 VAL A CA 1
ATOM 982 C C . VAL A 1 124 ? 14.96644 89.54956 -18.35263 1.000 14.34960 116 VAL A C 1
ATOM 983 O O . VAL A 1 124 ? 15.34547 90.72361 -18.25744 1.000 15.63342 116 VAL A O 1
ATOM 987 N N . ASN A 1 125 ? 15.74071 88.52503 -17.97960 1.000 14.80393 117 ASN A N 1
ATOM 988 C CA . ASN A 1 125 ? 17.08515 88.78291 -17.46990 1.000 15.60554 117 ASN A CA 1
ATOM 989 C C . ASN A 1 125 ? 17.96101 89.47297 -18.51236 1.000 15.26558 117 ASN A C 1
ATOM 990 O O . ASN A 1 125 ? 18.87721 90.22801 -18.15809 1.000 18.27749 117 ASN A O 1
ATOM 995 N N . ASN A 1 126 ? 17.71230 89.20959 -19.79655 1.000 15.69133 118 ASN A N 1
ATOM 996 C CA . ASN A 1 126 ? 18.45132 89.83954 -20.88555 1.000 16.77517 118 ASN A CA 1
ATOM 997 C C . ASN A 1 126 ? 17.99349 91.26622 -21.15929 1.000 18.69468 118 ASN A C 1
ATOM 998 O O . ASN A 1 126 ? 18.56156 91.92127 -22.04106 1.000 21.61433 118 ASN A O 1
ATOM 1003 N N . GLY A 1 127 ? 16.99173 91.76100 -20.43702 1.000 18.80872 119 GLY A N 1
ATOM 1004 C CA . GLY A 1 127 ? 16.49071 93.10661 -20.63139 1.000 19.46057 119 GLY A CA 1
ATOM 1005 C C . GLY A 1 127 ? 15.20476 93.21566 -21.41951 1.000 20.58218 119 GLY A C 1
ATOM 1006 O O . GLY A 1 127 ? 14.77418 94.34034 -21.71132 1.000 21.96692 119 GLY A O 1
ATOM 1007 N N . GLY A 1 128 ? 14.57791 92.08729 -21.77872 1.000 20.25412 120 GLY A N 1
ATOM 1008 C CA . GLY A 1 128 ? 13.34930 92.10356 -22.54882 1.000 19.68873 120 GLY A CA 1
ATOM 1009 C C . GLY A 1 128 ? 12.11656 92.15164 -21.67009 1.000 18.96142 120 GLY A C 1
ATOM 1010 O O . GLY A 1 128 ? 12.19026 92.11280 -20.44164 1.000 20.09406 120 GLY A O 1
ATOM 1011 N N . GLN A 1 129 ? 10.95648 92.23726 -22.32444 1.000 18.83424 121 GLN A N 1
ATOM 1012 C CA . GLN A 1 129 ? 9.67437 92.20151 -21.63224 1.000 18.28352 121 GLN A CA 1
ATOM 1013 C C . GLN A 1 129 ? 9.07745 90.80556 -21.72728 1.000 17.41769 121 GLN A C 1
ATOM 1014 O O . GLN A 1 129 ? 9.07705 90.18867 -22.80106 1.000 17.94769 121 GLN A O 1
ATOM 1020 N N . LEU A 1 130 ? 8.56969 90.31730 -20.60040 1.000 16.74850 122 LEU A N 1
ATOM 1021 C CA . LEU A 1 130 ? 7.90187 89.02780 -20.57207 1.000 16.07774 122 LEU A CA 1
ATOM 1022 C C . LEU A 1 130 ? 6.75469 89.01337 -21.57251 1.000 16.35349 122 LEU A C 1
ATOM 1023 O O . LEU A 1 130 ? 5.91501 89.91832 -21.59118 1.000 17.75533 122 LEU A O 1
ATOM 1028 N N . GLY A 1 131 ? 6.72787 87.98888 -22.41952 1.000 16.36325 123 GLY A N 1
ATOM 1029 C CA . GLY A 1 131 ? 5.74769 87.87794 -23.47859 1.000 17.80253 123 GLY A CA 1
ATOM 1030 C C . GLY A 1 131 ? 6.31395 88.08503 -24.86872 1.000 18.35562 123 GLY A C 1
ATOM 1031 O O . GLY A 1 131 ? 5.68986 87.65203 -25.84721 1.000 20.61324 123 GLY A O 1
ATOM 1032 N N . GLU A 1 132 ? 7.47607 88.72807 -24.98428 1.000 18.04291 124 GLU A N 1
ATOM 1033 C CA . GLU A 1 132 ? 8.18958 88.81620 -26.24992 1.000 19.12317 124 GLU A CA 1
ATOM 1034 C C . GLU A 1 132 ? 8.93115 87.51578 -26.54352 1.000 18.23729 124 GLU A C 1
ATOM 1035 O O . GLU A 1 132 ? 9.21301 86.71194 -25.65406 1.000 18.89924 124 GLU A O 1
ATOM 1041 N N . LYS A 1 133 ? 9.28308 87.33278 -27.81291 1.000 18.19157 125 LYS A N 1
ATOM 1042 C CA . LYS A 1 133 ? 10.07553 86.17262 -28.20364 1.000 19.25095 125 LYS A CA 1
ATOM 1043 C C . LYS A 1 133 ? 11.42436 86.18083 -27.48919 1.000 18.05069 125 LYS A C 1
ATOM 1044 O O . LYS A 1 133 ? 12.11541 87.20262 -27.44704 1.000 18.85886 125 LYS A O 1
ATOM 1050 N N . SER A 1 134 ? 11.80168 85.03832 -26.91912 1.000 16.75291 126 SER A N 1
ATOM 1051 C CA . SER A 1 134 ? 13.03805 84.94317 -26.15413 1.000 15.35675 126 SER A CA 1
ATOM 1052 C C . SER A 1 134 ? 14.24430 84.62798 -27.03736 1.000 16.34199 126 SER A C 1
ATOM 1053 O O . SER A 1 134 ? 14.12515 83.99360 -28.08591 1.000 17.71983 126 SER A O 1
ATOM 1056 N N . GLU A 1 135 ? 15.42674 85.05053 -26.57092 1.000 15.55575 127 GLU A N 1
ATOM 1057 C CA . GLU A 1 135 ? 16.68538 84.63429 -27.18171 1.000 16.53991 127 GLU A CA 1
ATOM 1058 C C . GLU A 1 135 ? 16.94864 83.14289 -27.01352 1.000 15.48992 127 GLU A C 1
ATOM 1059 O O . GLU A 1 135 ? 17.71841 82.56594 -27.79330 1.000 17.48659 127 GLU A O 1
ATOM 1065 N N . VAL A 1 136 ? 16.32561 82.51401 -26.02194 1.000 13.96010 128 VAL A N 1
ATOM 1066 C CA . VAL A 1 136 ? 16.58040 81.13358 -25.63612 1.000 13.42442 128 VAL A CA 1
ATOM 1067 C C . VAL A 1 136 ? 15.33154 80.34424 -26.00316 1.000 13.68702 128 VAL A C 1
ATOM 1068 O O . VAL A 1 136 ? 14.26029 80.57617 -25.43485 1.000 15.02318 128 VAL A O 1
ATOM 1072 N N . HIS A 1 137 ? 15.44649 79.42262 -26.95045 1.000 12.37387 129 HIS A N 1
ATOM 1073 C CA . HIS A 1 137 ? 14.26543 78.67733 -27.39412 1.000 12.27889 129 HIS A CA 1
ATOM 1074 C C . HIS A 1 137 ? 13.99623 77.52783 -26.42300 1.000 11.32496 129 HIS A C 1
ATOM 1075 O O . HIS A 1 137 ? 14.92221 76.77506 -26.09844 1.000 11.70276 129 HIS A O 1
ATOM 1082 N N . PRO A 1 138 ? 12.74529 77.34003 -25.95919 1.000 11.58335 130 PRO A N 1
ATOM 1083 C CA A PRO A 1 138 ? 12.49610 76.27888 -24.96600 0.315 11.69612 130 PRO A CA 1
ATOM 1084 C CA B PRO A 1 138 ? 12.48758 76.27587 -24.96859 0.685 12.06800 130 PRO A CA 1
ATOM 1085 C C . PRO A 1 138 ? 12.89636 74.89455 -25.44148 1.000 11.68658 130 PRO A C 1
ATOM 1086 O O . PRO A 1 138 ? 13.47232 74.11898 -24.66811 1.000 12.98353 130 PRO A O 1
ATOM 1093 N N . ASN A 1 139 ? 12.59223 74.55079 -26.68788 1.000 12.02952 131 ASN A N 1
ATOM 1094 C CA . ASN A 1 139 ? 12.95410 73.22946 -27.17444 1.000 12.90152 131 ASN A CA 1
ATOM 1095 C C . ASN A 1 139 ? 14.35516 73.19667 -27.77960 1.000 12.66412 131 ASN A C 1
ATOM 1096 O O . ASN A 1 139 ? 15.16938 72.33523 -27.43473 1.000 14.36170 131 ASN A O 1
ATOM 1101 N N . ASP A 1 140 ? 14.65433 74.12888 -28.69022 1.000 12.89617 132 ASP A N 1
ATOM 1102 C CA . ASP A 1 140 ? 15.90024 74.03452 -29.44750 1.000 13.85645 132 ASP A CA 1
ATOM 1103 C C . ASP A 1 140 ? 17.12581 74.27880 -28.57644 1.000 13.51870 132 ASP A C 1
ATOM 1104 O O . ASP A 1 140 ? 18.19861 73.73220 -28.85692 1.000 14.50681 132 ASP A O 1
ATOM 1109 N N . ASP A 1 141 ? 17.00229 75.10910 -27.54203 1.000 11.42340 133 ASP A N 1
ATOM 1110 C CA . ASP A 1 141 ? 18.12951 75.45035 -26.68495 1.000 11.60871 133 ASP A CA 1
ATOM 1111 C C . ASP A 1 141 ? 18.02164 74.77035 -25.32695 1.000 9.83924 133 ASP A C 1
ATOM 1112 O O . ASP A 1 141 ? 18.93200 74.03541 -24.92430 1.000 10.26058 133 ASP A O 1
ATOM 1117 N N . VAL A 1 142 ? 16.91772 74.98479 -24.59952 1.000 10.58403 134 VAL A N 1
ATOM 1118 C CA . VAL A 1 142 ? 16.86636 74.48507 -23.22364 1.000 10.27657 134 VAL A CA 1
ATOM 1119 C C . VAL A 1 142 ? 16.75474 72.96712 -23.20010 1.000 9.77501 134 VAL A C 1
ATOM 1120 O O . VAL A 1 142 ? 17.26459 72.31422 -22.27987 1.000 10.15676 134 VAL A O 1
ATOM 1124 N N . ASN A 1 143 ? 16.11670 72.38155 -24.21514 1.000 9.27190 135 ASN A N 1
ATOM 1125 C CA . ASN A 1 143 ? 15.92173 70.94067 -24.32402 1.000 9.23876 135 ASN A CA 1
ATOM 1126 C C . ASN A 1 143 ? 16.93680 70.27551 -25.25453 1.000 9.10295 135 ASN A C 1
ATOM 1127 O O . ASN A 1 143 ? 16.75174 69.11130 -25.63011 1.000 10.13205 135 ASN A O 1
ATOM 1132 N N . LYS A 1 144 ? 17.99898 70.98460 -25.63530 1.000 9.18322 136 LYS A N 1
ATOM 1133 C CA . LYS A 1 144 ? 18.96367 70.43562 -26.58313 1.000 10.22166 136 LYS A CA 1
ATOM 1134 C C . LYS A 1 144 ? 19.59371 69.15656 -26.03414 1.000 9.53407 136 LYS A C 1
ATOM 1135 O O . LYS A 1 144 ? 20.01862 69.09857 -24.87427 1.000 9.76449 136 LYS A O 1
ATOM 1141 N N . SER A 1 145 ? 19.65587 68.13290 -26.87984 1.000 9.87439 137 SER A N 1
ATOM 1142 C CA . SER A 1 145 ? 20.24570 66.82365 -26.57777 1.000 9.94793 137 SER A CA 1
ATOM 1143 C C . SER A 1 145 ? 19.40506 66.00766 -25.60787 1.000 9.10985 137 SER A C 1
ATOM 1144 O O . SER A 1 145 ? 19.88988 64.98852 -25.10738 1.000 10.21709 137 SER A O 1
ATOM 1147 N N . GLN A 1 146 ? 18.15318 66.39889 -25.36354 1.000 9.56814 138 GLN A N 1
ATOM 1148 C CA . GLN A 1 146 ? 17.32282 65.77837 -24.34408 1.000 9.39799 138 GLN A CA 1
ATOM 1149 C C . GLN A 1 146 ? 15.97233 65.34559 -24.91310 1.000 9.64433 138 GLN A C 1
ATOM 1150 O O . GLN A 1 146 ? 15.53700 65.79355 -25.97507 1.000 11.65832 138 GLN A O 1
ATOM 1156 N N . SER A 1 147 ? 15.30929 64.47866 -24.15912 1.000 11.12620 139 SER A N 1
ATOM 1157 C CA A SER A 1 147 ? 13.93154 64.05704 -24.37704 0.713 10.98676 139 SER A CA 1
ATOM 1158 C CA B SER A 1 147 ? 13.91240 64.17350 -24.39025 0.287 11.95440 139 SER A CA 1
ATOM 1159 C C . SER A 1 147 ? 13.19242 64.21762 -23.05191 1.000 12.35544 139 SER A C 1
ATOM 1160 O O . SER A 1 147 ? 13.79704 64.10905 -21.98317 1.000 13.87465 139 SER A O 1
ATOM 1165 N N . SER A 1 148 ? 11.87267 64.39588 -23.09335 1.000 15.72691 140 SER A N 1
ATOM 1166 C CA A SER A 1 148 ? 11.10187 64.23988 -21.86288 0.542 16.73797 140 SER A CA 1
ATOM 1167 C CA B SER A 1 148 ? 11.13130 64.25713 -21.84933 0.458 16.67755 140 SER A CA 1
ATOM 1168 C C . SER A 1 148 ? 11.34454 62.87132 -21.25466 1.000 16.06501 140 SER A C 1
ATOM 1169 O O . SER A 1 148 ? 11.25981 62.69975 -20.02601 1.000 16.89252 140 SER A O 1
ATOM 1174 N N . ASN A 1 149 ? 11.67192 61.88669 -22.09926 1.000 11.93403 141 ASN A N 1
ATOM 1175 C CA . ASN A 1 149 ? 11.72738 60.52434 -21.60427 1.000 10.63628 141 ASN A CA 1
ATOM 1176 C C . ASN A 1 149 ? 12.90553 60.30490 -20.68817 1.000 10.51773 141 ASN A C 1
ATOM 1177 O O . ASN A 1 149 ? 12.77682 59.53839 -19.73212 1.000 12.11062 141 ASN A O 1
ATOM 1182 N N . ASP A 1 150 ? 14.04464 60.96283 -20.95703 1.000 8.90585 142 ASP A N 1
ATOM 1183 C CA . ASP A 1 150 ? 15.23182 60.77217 -20.13078 1.000 8.58750 142 ASP A CA 1
ATOM 1184 C C . ASP A 1 150 ? 15.42214 61.86311 -19.08537 1.000 8.00894 142 ASP A C 1
ATOM 1185 O O . ASP A 1 150 ? 16.14394 61.64160 -18.10612 1.000 9.84554 142 ASP A O 1
ATOM 1190 N N . THR A 1 151 ? 14.74551 63.00565 -19.23539 1.000 8.45568 143 THR A N 1
ATOM 1191 C CA . THR A 1 151 ? 14.91731 64.08439 -18.26752 1.000 8.12648 143 THR A CA 1
ATOM 1192 C C . THR A 1 151 ? 14.16111 63.79601 -16.97684 1.000 7.79081 143 THR A C 1
ATOM 1193 O O . THR A 1 151 ? 14.72551 63.91670 -15.88806 1.000 7.52410 143 THR A O 1
ATOM 1197 N N . TYR A 1 152 ? 12.87616 63.42952 -17.06084 1.000 8.82095 144 TYR A N 1
ATOM 1198 C CA . TYR A 1 152 ? 12.11716 63.17905 -15.83073 1.000 8.31133 144 TYR A CA 1
ATOM 1199 C C . TYR A 1 152 ? 12.74333 62.10156 -14.95181 1.000 8.05298 144 TYR A C 1
ATOM 1200 O O . TYR A 1 152 ? 12.87581 62.33278 -13.73864 1.000 7.82410 144 TYR A O 1
ATOM 1209 N N . PRO A 1 153 ? 13.14203 60.92918 -15.45716 1.000 8.57829 145 PRO A N 1
ATOM 1210 C CA . PRO A 1 153 ? 13.74116 59.94835 -14.52983 1.000 8.90657 145 PRO A CA 1
ATOM 1211 C C . PRO A 1 153 ? 15.04313 60.43398 -13.92665 1.000 7.89858 145 PRO A C 1
ATOM 1212 O O . PRO A 1 153 ? 15.39844 60.04401 -12.80799 1.000 8.01188 145 PRO A O 1
ATOM 1216 N N . THR A 1 154 ? 15.78646 61.27454 -14.65704 1.000 7.49794 146 THR A N 1
ATOM 1217 C CA . THR A 1 154 ? 16.98390 61.89185 -14.08969 1.000 7.87304 146 THR A CA 1
ATOM 1218 C C . THR A 1 154 ? 16.61695 62.79004 -12.91841 1.000 7.15177 146 THR A C 1
ATOM 1219 O O . THR A 1 154 ? 17.23601 62.72293 -11.84792 1.000 7.86500 146 THR A O 1
ATOM 1223 N N . ALA A 1 155 ? 15.60071 63.64056 -13.10695 1.000 7.74765 147 ALA A N 1
ATOM 1224 C CA . ALA A 1 155 ? 15.13337 64.48104 -12.00874 1.000 7.65259 147 ALA A CA 1
ATOM 1225 C C . ALA A 1 155 ? 14.67847 63.63278 -10.82822 1.000 7.29606 147 ALA A C 1
ATOM 1226 O O . ALA A 1 155 ? 14.96828 63.95440 -9.66759 1.000 7.70517 147 ALA A O 1
ATOM 1228 N N . MET A 1 156 ? 13.95674 62.54699 -11.10644 1.000 7.61854 148 MET A N 1
ATOM 1229 C CA . MET A 1 156 ? 13.48384 61.67304 -10.03884 1.000 7.37712 148 MET A CA 1
ATOM 1230 C C . MET A 1 156 ? 14.64377 61.11912 -9.21976 1.000 6.90169 148 MET A C 1
ATOM 1231 O O . MET A 1 156 ? 14.60230 61.13088 -7.98757 1.000 7.34013 148 MET A O 1
ATOM 1236 N N . HIS A 1 157 ? 15.69775 60.62557 -9.88878 1.000 6.90333 149 HIS A N 1
ATOM 1237 C CA . HIS A 1 157 ? 16.84295 60.08636 -9.15325 1.000 7.98760 149 HIS A CA 1
ATOM 1238 C C . HIS A 1 157 ? 17.58626 61.16547 -8.38421 1.000 7.75386 149 HIS A C 1
ATOM 1239 O O . HIS A 1 157 ? 18.01727 60.93575 -7.24646 1.000 7.91778 149 HIS A O 1
ATOM 1246 N N . ILE A 1 158 ? 17.80817 62.32444 -9.00359 1.000 7.70888 150 ILE A N 1
ATOM 1247 C CA . ILE A 1 158 ? 18.49031 63.39795 -8.28993 1.000 7.85039 150 ILE A CA 1
ATOM 1248 C C . ILE A 1 158 ? 17.73469 63.74352 -7.01660 1.000 7.77806 150 ILE A C 1
ATOM 1249 O O . ILE A 1 158 ? 18.31544 63.82085 -5.92336 1.000 8.01752 150 ILE A O 1
ATOM 1254 N N . ALA A 1 159 ? 16.41642 63.95664 -7.14520 1.000 7.10414 151 ALA A N 1
ATOM 1255 C CA . ALA A 1 159 ? 15.60734 64.32585 -5.98834 1.000 7.24872 151 ALA A CA 1
ATOM 1256 C C . ALA A 1 159 ? 15.59207 63.22292 -4.93425 1.000 6.91921 151 ALA A C 1
ATOM 1257 O O . ALA A 1 159 ? 15.71137 63.49589 -3.73235 1.000 7.66133 151 ALA A O 1
ATOM 1259 N N . ALA A 1 160 ? 15.41950 61.97892 -5.37221 1.000 7.32038 152 ALA A N 1
ATOM 1260 C CA . ALA A 1 160 ? 15.35687 60.85097 -4.44867 1.000 7.63449 152 ALA A CA 1
ATOM 1261 C C . ALA A 1 160 ? 16.66077 60.68621 -3.68279 1.000 7.65588 152 ALA A C 1
ATOM 1262 O O . ALA A 1 160 ? 16.66133 60.54946 -2.45192 1.000 8.04458 152 ALA A O 1
ATOM 1264 N N . TYR A 1 161 ? 17.78326 60.69307 -4.40412 1.000 7.57213 153 TYR A N 1
ATOM 1265 C CA . TYR A 1 161 ? 19.08795 60.50589 -3.77602 1.000 7.41130 153 TYR A CA 1
ATOM 1266 C C . TYR A 1 161 ? 19.37609 61.64084 -2.80257 1.000 7.47308 153 TYR A C 1
ATOM 1267 O O . TYR A 1 161 ? 19.83949 61.41112 -1.67639 1.000 8.62572 153 TYR A O 1
ATOM 1276 N N . LYS A 1 162 ? 19.12727 62.88426 -3.23944 1.000 7.99444 154 LYS A N 1
ATOM 1277 C CA A LYS A 1 162 ? 19.37599 64.01532 -2.36175 0.612 8.17481 154 LYS A CA 1
ATOM 1278 C CA B LYS A 1 162 ? 19.32337 64.05749 -2.38357 0.388 8.83934 154 LYS A CA 1
ATOM 1279 C C . LYS A 1 162 ? 18.52353 63.93600 -1.09332 1.000 8.34194 154 LYS A C 1
ATOM 1280 O O . LYS A 1 162 ? 19.02350 64.20545 0.00689 1.000 9.48065 154 LYS A O 1
ATOM 1291 N N . LYS A 1 163 ? 17.24621 63.56330 -1.21457 1.000 8.39733 155 LYS A N 1
ATOM 1292 C CA . LYS A 1 163 ? 16.40199 63.51011 -0.02150 1.000 8.69715 155 LYS A CA 1
ATOM 1293 C C . LYS A 1 163 ? 16.90642 62.45271 0.95026 1.000 8.85510 155 LYS A C 1
ATOM 1294 O O . LYS A 1 163 ? 16.95548 62.68440 2.15869 1.000 8.90627 155 LYS A O 1
ATOM 1300 N N . VAL A 1 164 ? 17.28495 61.28842 0.43200 1.000 8.34539 156 VAL A N 1
ATOM 1301 C CA . VAL A 1 164 ? 17.75728 60.20142 1.28902 1.000 8.45670 156 VAL A CA 1
ATOM 1302 C C . VAL A 1 164 ? 19.04920 60.58735 2.00577 1.000 8.16856 156 VAL A C 1
ATOM 1303 O O . VAL A 1 164 ? 19.18752 60.39480 3.21834 1.000 8.70082 156 VAL A O 1
ATOM 1307 N N . VAL A 1 165 ? 20.02772 61.11688 1.26201 1.000 8.78912 157 VAL A N 1
ATOM 1308 C CA . VAL A 1 165 ? 21.35626 61.32853 1.83578 1.000 9.54803 157 VAL A CA 1
ATOM 1309 C C . VAL A 1 165 ? 21.41101 62.60372 2.66386 1.000 9.71408 157 VAL A C 1
ATOM 1310 O O . VAL A 1 165 ? 22.13118 62.65680 3.66549 1.000 10.19322 157 VAL A O 1
ATOM 1314 N N . GLU A 1 166 ? 20.65748 63.64484 2.27648 1.000 9.84516 158 GLU A N 1
ATOM 1315 C CA . GLU A 1 166 ? 20.69392 64.92013 2.98609 1.000 10.71171 158 GLU A CA 1
ATOM 1316 C C . GLU A 1 166 ? 19.64045 65.05710 4.07499 1.000 10.72347 158 GLU A C 1
ATOM 1317 O O . GLU A 1 166 ? 19.75691 65.96389 4.90986 1.000 12.42388 158 GLU A O 1
ATOM 1323 N N . HIS A 1 167 ? 18.63281 64.18423 4.09503 1.000 8.91419 159 HIS A N 1
ATOM 1324 C CA . HIS A 1 167 ? 17.54946 64.29623 5.07492 1.000 9.53492 159 HIS A CA 1
ATOM 1325 C C . HIS A 1 167 ? 17.23877 62.99436 5.80629 1.000 9.14351 159 HIS A C 1
ATOM 1326 O O . HIS A 1 167 ? 17.35511 62.93840 7.03129 1.000 9.44005 159 HIS A O 1
ATOM 1333 N N . THR A 1 168 ? 16.86818 61.94306 5.07423 1.000 8.27139 160 THR A N 1
ATOM 1334 C CA . THR A 1 168 ? 16.41351 60.72001 5.73826 1.000 8.00348 160 THR A CA 1
ATOM 1335 C C . THR A 1 168 ? 17.51314 60.08506 6.58348 1.000 7.51359 160 THR A C 1
ATOM 1336 O O . THR A 1 168 ? 17.32388 59.82067 7.78003 1.000 8.19241 160 THR A O 1
ATOM 1340 N N . ILE A 1 169 ? 18.68451 59.82594 5.96999 1.000 7.19822 161 ILE A N 1
ATOM 1341 C CA . ILE A 1 169 ? 19.77125 59.15530 6.68318 1.000 7.94379 161 ILE A CA 1
ATOM 1342 C C . ILE A 1 169 ? 20.22794 59.96385 7.88750 1.000 7.93352 161 ILE A C 1
ATOM 1343 O O . ILE A 1 169 ? 20.30250 59.39362 8.98596 1.000 8.35993 161 ILE A O 1
ATOM 1348 N N . PRO A 1 170 ? 20.50298 61.27688 7.77584 1.000 8.74741 162 PRO A N 1
ATOM 1349 C CA . PRO A 1 170 ? 20.90281 62.03769 8.97591 1.000 9.56323 162 PRO A CA 1
ATOM 1350 C C . PRO A 1 170 ? 19.88761 61.96406 10.10290 1.000 8.25100 162 PRO A C 1
ATOM 1351 O O . PRO A 1 170 ? 20.26369 61.87133 11.27258 1.000 8.90762 162 PRO A O 1
ATOM 1355 N N . ALA A 1 171 ? 18.59572 62.02529 9.77509 1.000 8.71718 163 ALA A N 1
ATOM 1356 C CA . ALA A 1 171 ? 17.55242 61.98869 10.80023 1.000 9.01806 163 ALA A CA 1
ATOM 1357 C C . ALA A 1 171 ? 17.50768 60.63231 11.50212 1.000 7.69706 163 ALA A C 1
ATOM 1358 O O . ALA A 1 171 ? 17.37362 60.55943 12.72999 1.000 7.90689 163 ALA A O 1
ATOM 1360 N N . VAL A 1 172 ? 17.58952 59.55125 10.73362 1.000 7.75895 164 VAL A N 1
ATOM 1361 C CA . VAL A 1 172 ? 17.60697 58.22140 11.34432 1.000 7.56196 164 VAL A CA 1
ATOM 1362 C C . VAL A 1 172 ? 18.85571 58.03874 12.19558 1.000 7.47655 164 VAL A C 1
ATOM 1363 O O . VAL A 1 172 ? 18.79670 57.49074 13.30619 1.000 8.24576 164 VAL A O 1
ATOM 1367 N N . GLU A 1 173 ? 20.01063 58.47170 11.67451 1.000 7.85514 165 GLU A N 1
ATOM 1368 C CA . GLU A 1 173 ? 21.26522 58.36677 12.41472 1.000 8.46903 165 GLU A CA 1
ATOM 1369 C C . GLU A 1 173 ? 21.17816 59.08426 13.76243 1.000 7.62535 165 GLU A C 1
ATOM 1370 O O . GLU A 1 173 ? 21.61279 58.54820 14.79155 1.000 8.50341 165 GLU A O 1
ATOM 1376 N N . THR A 1 174 ? 20.61696 60.29303 13.78148 1.000 8.59115 166 THR A N 1
ATOM 1377 C CA . THR A 1 174 ? 20.51487 61.03209 15.03669 1.000 8.87474 166 THR A CA 1
ATOM 1378 C C . THR A 1 174 ? 19.64000 60.29141 16.04201 1.000 8.09236 166 THR A C 1
ATOM 1379 O O . THR A 1 174 ? 19.99309 60.17532 17.22170 1.000 8.82200 166 THR A O 1
ATOM 1383 N N . LEU A 1 175 ? 18.48123 59.77137 15.59591 1.000 7.63572 167 LEU A N 1
ATOM 1384 C CA . LEU A 1 175 ? 17.60722 59.03074 16.49801 1.000 7.16579 167 LEU A CA 1
ATOM 1385 C C . LEU A 1 175 ? 18.30571 57.77872 17.01595 1.000 7.63529 167 LEU A C 1
ATOM 1386 O O . LEU A 1 175 ? 18.21853 57.44145 18.21009 1.000 8.51258 167 LEU A O 1
ATOM 1391 N N . LYS A 1 176 ? 19.01693 57.08294 16.12970 1.000 7.99967 168 LYS A N 1
ATOM 1392 C CA . LYS A 1 176 ? 19.76490 55.90893 16.54469 1.000 8.82448 168 LYS A CA 1
ATOM 1393 C C . LYS A 1 176 ? 20.78614 56.26405 17.61790 1.000 8.68459 168 LYS A C 1
ATOM 1394 O O . LYS A 1 176 ? 20.94766 55.52254 18.59748 1.000 9.36872 168 LYS A O 1
ATOM 1400 N N . ASN A 1 177 ? 21.49021 57.39493 17.44654 1.000 9.21464 169 ASN A N 1
ATOM 1401 C CA . ASN A 1 177 ? 22.48092 57.81820 18.43920 1.000 10.09317 169 ASN A CA 1
ATOM 1402 C C . ASN A 1 177 ? 21.83695 58.08900 19.79006 1.000 8.80388 169 ASN A C 1
ATOM 1403 O O . ASN A 1 177 ? 22.38614 57.71747 20.83777 1.000 9.17006 169 ASN A O 1
ATOM 1408 N N . THR A 1 178 ? 20.65950 58.72395 19.78954 1.000 8.25425 170 THR A N 1
ATOM 1409 C CA . THR A 1 178 ? 19.95434 58.96610 21.04752 1.000 8.57621 170 THR A CA 1
ATOM 1410 C C . THR A 1 178 ? 19.57795 57.65468 21.72121 1.000 7.62886 170 THR A C 1
ATOM 1411 O O . THR A 1 178 ? 19.79913 57.47318 22.92435 1.000 9.20578 170 THR A O 1
ATOM 1415 N N . LEU A 1 179 ? 18.99986 56.73057 20.95503 1.000 7.79741 171 LEU A N 1
ATOM 1416 C CA . LEU A 1 179 ? 18.60722 55.45053 21.52802 1.000 8.20620 171 LEU A CA 1
ATOM 1417 C C . LEU A 1 179 ? 19.82063 54.66721 22.02517 1.000 8.39535 171 LEU A C 1
ATOM 1418 O O . LEU A 1 179 ? 19.71714 53.94213 23.02287 1.000 8.96824 171 LEU A O 1
ATOM 1423 N N . LYS A 1 180 ? 20.97971 54.80904 21.36223 1.000 8.42774 172 LYS A N 1
ATOM 1424 C CA . LYS A 1 180 ? 22.19530 54.14588 21.83052 1.000 8.55510 172 LYS A CA 1
ATOM 1425 C C . LYS A 1 180 ? 22.68048 54.75035 23.14390 1.000 8.76370 172 LYS A C 1
ATOM 1426 O O . LYS A 1 180 ? 23.10262 54.02046 24.05275 1.000 9.97259 172 LYS A O 1
ATOM 1432 N N . ALA A 1 181 ? 22.65892 56.08412 23.25293 1.000 9.02736 173 ALA A N 1
ATOM 1433 C CA . ALA A 1 181 ? 23.01934 56.72237 24.52004 1.000 9.82711 173 ALA A CA 1
ATOM 1434 C C . ALA A 1 181 ? 22.07760 56.28791 25.63651 1.000 9.29478 173 ALA A C 1
ATOM 1435 O O . ALA A 1 181 ? 22.52128 56.00449 26.75252 1.000 10.01957 173 ALA A O 1
ATOM 1437 N N . LYS A 1 182 ? 20.77346 56.19988 25.34776 1.000 8.90351 174 LYS A N 1
ATOM 1438 C CA . LYS A 1 182 ? 19.82839 55.72701 26.35474 1.000 8.82871 174 LYS A CA 1
ATOM 1439 C C . LYS A 1 182 ? 20.13139 54.28461 26.73892 1.000 9.33151 174 LYS A C 1
ATOM 1440 O O . LYS A 1 182 ? 20.11265 53.92121 27.92479 1.000 9.62788 174 LYS A O 1
ATOM 1446 N N . SER A 1 183 ? 20.41199 53.44282 25.74462 1.000 9.59384 175 SER A N 1
ATOM 1447 C CA . SER A 1 183 ? 20.72810 52.04650 26.02741 1.000 10.00398 175 SER A CA 1
ATOM 1448 C C . SER A 1 183 ? 21.91544 51.93141 26.97449 1.000 9.91315 175 SER A C 1
ATOM 1449 O O . SER A 1 183 ? 21.89737 51.12176 27.90651 1.000 11.32977 175 SER A O 1
ATOM 1452 N N . GLU A 1 184 ? 22.94919 52.74345 26.76029 1.000 10.24093 176 GLU A N 1
ATOM 1453 C CA A GLU A 1 184 ? 24.10799 52.73208 27.64924 0.683 11.50226 176 GLU A CA 1
ATOM 1454 C CA B GLU A 1 184 ? 24.09879 52.71070 27.65457 0.317 11.30204 176 GLU A CA 1
ATOM 1455 C C . GLU A 1 184 ? 23.73492 53.23383 29.04076 1.000 11.36538 176 GLU A C 1
ATOM 1456 O O . GLU A 1 184 ? 24.14767 52.65319 30.05180 1.000 12.39332 176 GLU A O 1
ATOM 1467 N N . ALA A 1 185 ? 22.92465 54.29646 29.11052 1.000 11.10865 177 ALA A N 1
ATOM 1468 C CA . ALA A 1 185 ? 22.50239 54.84568 30.39954 1.000 11.34594 177 ALA A CA 1
ATOM 1469 C C . ALA A 1 185 ? 21.67844 53.84044 31.19758 1.000 10.99899 177 ALA A C 1
ATOM 1470 O O . ALA A 1 185 ? 21.71517 53.84565 32.43459 1.000 12.74246 177 ALA A O 1
ATOM 1472 N N . PHE A 1 186 ? 20.94976 52.96140 30.51167 1.000 10.88815 178 PHE A N 1
ATOM 1473 C CA . PHE A 1 186 ? 20.01980 52.02450 31.12971 1.000 10.00892 178 PHE A CA 1
ATOM 1474 C C . PHE A 1 186 ? 20.60969 50.63038 31.29145 1.000 9.99554 178 PHE A C 1
ATOM 1475 O O . PHE A 1 186 ? 19.86400 49.69370 31.60433 1.000 9.95065 178 PHE A O 1
ATOM 1483 N N . LYS A 1 187 ? 21.92174 50.46424 31.08043 1.000 11.20921 179 LYS A N 1
ATOM 1484 C CA . LYS A 1 187 ? 22.50532 49.12511 30.97686 1.000 12.26454 179 LYS A CA 1
ATOM 1485 C C . LYS A 1 187 ? 22.42615 48.31094 32.26547 1.000 12.52291 179 LYS A C 1
ATOM 1486 O O . LYS A 1 187 ? 22.55598 47.08233 32.20316 1.000 13.97050 179 LYS A O 1
ATOM 1492 N N . ASN A 1 188 ? 22.23501 48.94571 33.42294 1.000 11.56589 180 ASN A N 1
ATOM 1493 C CA . ASN A 1 188 ? 22.18811 48.21437 34.68308 1.000 13.35142 180 ASN A CA 1
ATOM 1494 C C . ASN A 1 188 ? 20.80548 48.16523 35.31494 1.000 12.50322 180 ASN A C 1
ATOM 1495 O O . ASN A 1 188 ? 20.67495 47.73117 36.46916 1.000 14.23621 180 ASN A O 1
ATOM 1500 N N . ILE A 1 189 ? 19.76627 48.57015 34.59723 1.000 11.09895 181 ILE A N 1
ATOM 1501 C CA . ILE A 1 189 ? 18.41001 48.55808 35.12897 1.000 10.76115 181 ILE A CA 1
ATOM 1502 C C . ILE A 1 189 ? 17.75433 47.26072 34.68129 1.000 9.58813 181 ILE A C 1
ATOM 1503 O O . ILE A 1 189 ? 17.41887 47.11274 33.50553 1.000 10.72898 181 ILE A O 1
ATOM 1508 N N . VAL A 1 190 ? 17.61213 46.30081 35.59949 1.000 9.24383 182 VAL A N 1
ATOM 1509 C CA . VAL A 1 190 ? 16.99987 45.01278 35.27458 1.000 8.66061 182 VAL A CA 1
ATOM 1510 C C . VAL A 1 190 ? 15.47961 45.14575 35.27929 1.000 8.57003 182 VAL A C 1
ATOM 1511 O O . VAL A 1 190 ? 14.89107 45.66907 36.23619 1.000 9.90956 182 VAL A O 1
ATOM 1515 N N . LYS A 1 191 ? 14.83405 44.64622 34.22537 1.000 8.31335 183 LYS A N 1
ATOM 1516 C CA . LYS A 1 191 ? 13.37869 44.68893 34.11688 1.000 8.58477 183 LYS A CA 1
ATOM 1517 C C . LYS A 1 191 ? 12.85800 43.31262 33.71226 1.000 8.83433 183 LYS A C 1
ATOM 1518 O O . LYS A 1 191 ? 13.62899 42.40269 33.38882 1.000 9.60059 183 LYS A O 1
ATOM 1524 N N . ILE A 1 192 ? 11.53611 43.15369 33.74931 1.000 8.63231 184 ILE A N 1
ATOM 1525 C CA A ILE A 1 192 ? 10.90653 41.88213 33.39706 0.515 8.90975 184 ILE A CA 1
ATOM 1526 C CA B ILE A 1 192 ? 10.91336 41.88535 33.40346 0.485 8.43114 184 ILE A CA 1
ATOM 1527 C C . ILE A 1 192 ? 10.64770 41.84163 31.89657 1.000 8.70096 184 ILE A C 1
ATOM 1528 O O . ILE A 1 192 ? 10.11035 42.79198 31.31831 1.000 10.09639 184 ILE A O 1
ATOM 1537 N N . GLY A 1 193 ? 11.04899 40.73915 31.25001 1.000 9.27973 185 GLY A N 1
ATOM 1538 C CA . GLY A 1 193 ? 10.73442 40.55336 29.84481 1.000 9.35212 185 GLY A CA 1
ATOM 1539 C C . GLY A 1 193 ? 9.26876 40.24163 29.61970 1.000 8.25891 185 GLY A C 1
ATOM 1540 O O . GLY A 1 193 ? 8.55263 39.77311 30.50996 1.000 9.28870 185 GLY A O 1
ATOM 1541 N N . ARG A 1 194 ? 8.82916 40.48062 28.38679 1.000 7.75361 186 ARG A N 1
ATOM 1542 C CA . ARG A 1 194 ? 7.47310 40.13533 27.96621 1.000 7.84325 186 ARG A CA 1
ATOM 1543 C C . ARG A 1 194 ? 7.56390 39.43875 26.61994 1.000 7.28072 186 ARG A C 1
ATOM 1544 O O . ARG A 1 194 ? 8.12463 39.99264 25.66275 1.000 7.38355 186 ARG A O 1
ATOM 1552 N N . THR A 1 195 ? 7.02349 38.22856 26.54406 1.000 7.35450 187 THR A N 1
ATOM 1553 C CA . THR A 1 195 ? 6.96024 37.47218 25.30431 1.000 7.82684 187 THR A CA 1
ATOM 1554 C C . THR A 1 195 ? 5.52100 37.02001 25.14679 1.000 7.06051 187 THR A C 1
ATOM 1555 O O . THR A 1 195 ? 4.89768 36.58533 26.12400 1.000 7.96043 187 THR A O 1
ATOM 1559 N N . HIS A 1 196 ? 4.96937 37.14998 23.93720 1.000 7.28691 188 HIS A N 1
ATOM 1560 C CA . HIS A 1 196 ? 3.54492 36.88846 23.71593 1.000 7.71777 188 HIS A CA 1
ATOM 1561 C C . HIS A 1 196 ? 2.64885 37.89266 24.43261 1.000 8.22593 188 HIS A C 1
ATOM 1562 O O . HIS A 1 196 ? 1.43480 37.63315 24.56195 1.000 9.05562 188 HIS A O 1
ATOM 1569 N N . LEU A 1 197 ? 3.21335 38.99356 24.94583 1.000 7.92611 189 LEU A N 1
ATOM 1570 C CA . LEU A 1 197 ? 2.61976 39.97691 25.86666 1.000 8.21138 189 LEU A CA 1
ATOM 1571 C C . LEU A 1 197 ? 2.60863 39.47604 27.30650 1.000 8.87144 189 LEU A C 1
ATOM 1572 O O . LEU A 1 197 ? 2.08655 40.17682 28.18972 1.000 10.48377 189 LEU A O 1
ATOM 1577 N N . MET A 1 198 ? 3.18254 38.31042 27.57590 1.000 8.16019 190 MET A N 1
ATOM 1578 C CA . MET A 1 198 ? 3.06905 37.62119 28.85190 1.000 9.16326 190 MET A CA 1
ATOM 1579 C C . MET A 1 198 ? 4.39097 37.67045 29.62334 1.000 8.12693 190 MET A C 1
ATOM 1580 O O . MET A 1 198 ? 5.47315 37.86386 29.04964 1.000 8.70777 190 MET A O 1
ATOM 1585 N N . ASP A 1 199 ? 4.30849 37.46781 30.94048 1.000 8.98810 191 ASP A N 1
ATOM 1586 C CA . ASP A 1 199 ? 5.47831 37.58516 31.80988 1.000 8.54289 191 ASP A CA 1
ATOM 1587 C C . ASP A 1 199 ? 6.58940 36.64926 31.34290 1.000 9.83301 191 ASP A C 1
ATOM 1588 O O . ASP A 1 199 ? 6.34957 35.46218 31.09405 1.000 10.27370 191 ASP A O 1
ATOM 1593 N N . ALA A 1 200 ? 7.82045 37.16299 31.28160 1.000 8.80765 192 ALA A N 1
ATOM 1594 C CA . ALA A 1 200 ? 8.96269 36.35891 30.86168 1.000 9.15485 192 ALA A CA 1
ATOM 1595 C C . ALA A 1 200 ? 10.15446 36.65153 31.76872 1.000 9.42280 192 ALA A C 1
ATOM 1596 O O . ALA A 1 200 ? 10.06335 37.40854 32.73464 1.000 11.77518 192 ALA A O 1
ATOM 1598 N N . THR A 1 201 ? 11.28682 36.03139 31.45241 1.000 10.31010 193 THR A N 1
ATOM 1599 C CA . THR A 1 201 ? 12.50272 36.18824 32.23690 1.000 10.44709 193 THR A CA 1
ATOM 1600 C C . THR A 1 201 ? 13.13065 37.57720 32.03842 1.000 9.65888 193 THR A C 1
ATOM 1601 O O . THR A 1 201 ? 12.76641 38.32366 31.12186 1.000 10.34352 193 THR A O 1
ATOM 1605 N N . PRO A 1 202 ? 14.06071 37.96660 32.90491 1.000 9.19557 194 PRO A N 1
ATOM 1606 C CA . PRO A 1 202 ? 14.53922 39.35372 32.90141 1.000 10.38403 194 PRO A CA 1
ATOM 1607 C C . PRO A 1 202 ? 15.51868 39.68919 31.77953 1.000 8.36394 194 PRO A C 1
ATOM 1608 O O . PRO A 1 202 ? 16.18261 38.83577 31.18216 1.000 9.34570 194 PRO A O 1
ATOM 1612 N N . LEU A 1 203 ? 15.60425 40.98933 31.51841 1.000 8.06072 195 LEU A N 1
ATOM 1613 C CA . LEU A 1 203 ? 16.64510 41.58242 30.68706 1.000 7.85846 195 LEU A CA 1
ATOM 1614 C C . LEU A 1 203 ? 16.81143 43.00832 31.18600 1.000 8.17400 195 LEU A C 1
ATOM 1615 O O . LEU A 1 203 ? 15.98944 43.50514 31.95155 1.000 9.61074 195 LEU A O 1
ATOM 1620 N N . THR A 1 204 ? 17.88437 43.67455 30.78566 1.000 8.63237 196 THR A N 1
ATOM 1621 C CA . THR A 1 204 ? 18.00571 45.06311 31.20496 1.000 8.93549 196 THR A CA 1
ATOM 1622 C C . THR A 1 204 ? 17.24911 45.98421 30.24898 1.000 8.10882 196 THR A C 1
ATOM 1623 O O . THR A 1 204 ? 17.02913 45.67306 29.07146 1.000 8.30863 196 THR A O 1
ATOM 1627 N N . LEU A 1 205 ? 16.82199 47.12162 30.77686 1.000 8.76175 197 LEU A N 1
ATOM 1628 C CA . LEU A 1 205 ? 16.21982 48.13224 29.92091 1.000 8.88339 197 LEU A CA 1
ATOM 1629 C C . LEU A 1 205 ? 17.20573 48.56994 28.83662 1.000 8.33769 197 LEU A C 1
ATOM 1630 O O . LEU A 1 205 ? 16.80229 48.84868 27.69843 1.000 9.13816 197 LEU A O 1
ATOM 1635 N N . GLY A 1 206 ? 18.50840 48.58276 29.15255 1.000 8.48207 198 GLY A N 1
ATOM 1636 C CA . GLY A 1 206 ? 19.51091 48.88356 28.14207 1.000 9.08979 198 GLY A CA 1
ATOM 1637 C C . GLY A 1 206 ? 19.56696 47.83271 27.05030 1.000 8.39572 198 GLY A C 1
ATOM 1638 O O . GLY A 1 206 ? 19.69640 48.16671 25.87075 1.000 8.93426 198 GLY A O 1
ATOM 1639 N N . GLN A 1 207 ? 19.43924 46.54909 27.41825 1.000 8.67697 199 GLN A N 1
ATOM 1640 C CA . GLN A 1 207 ? 19.39537 45.50393 26.39924 1.000 8.30505 199 GLN A CA 1
ATOM 1641 C C . GLN A 1 207 ? 18.19341 45.68747 25.48476 1.000 8.15130 199 GLN A C 1
ATOM 1642 O O . GLN A 1 207 ? 18.30305 45.57970 24.25527 1.000 8.87421 199 GLN A O 1
ATOM 1648 N N . GLU A 1 208 ? 17.02346 45.94488 26.07049 1.000 8.19190 200 GLU A N 1
ATOM 1649 C CA . GLU A 1 208 ? 15.83174 46.14746 25.25041 1.000 8.18749 200 GLU A CA 1
ATOM 1650 C C . GLU A 1 208 ? 16.02583 47.30584 24.27137 1.000 7.71608 200 GLU A C 1
ATOM 1651 O O . GLU A 1 208 ? 15.74071 47.18480 23.06952 1.000 8.36606 200 GLU A O 1
ATOM 1657 N N . PHE A 1 209 ? 16.58267 48.42122 24.75535 1.000 7.94735 201 PHE A N 1
ATOM 1658 C CA . PHE A 1 209 ? 16.83688 49.55154 23.86774 1.000 8.24867 201 PHE A CA 1
ATOM 1659 C C . PHE A 1 209 ? 17.93045 49.24482 22.84949 1.000 8.06346 201 PHE A C 1
ATOM 1660 O O . PHE A 1 209 ? 17.90863 49.79506 21.73457 1.000 8.36234 201 PHE A O 1
ATOM 1668 N N . SER A 1 210 ? 18.88900 48.38023 23.20471 1.000 8.31904 202 SER A N 1
ATOM 1669 C CA . SER A 1 210 ? 19.93033 48.01891 22.24564 1.000 7.96156 202 SER A CA 1
ATOM 1670 C C . SER A 1 210 ? 19.34935 47.30998 21.03598 1.000 8.10701 202 SER A C 1
ATOM 1671 O O . SER A 1 210 ? 19.91444 47.39893 19.94095 1.000 8.15323 202 SER A O 1
ATOM 1674 N N . GLY A 1 211 ? 18.23146 46.60609 21.20460 1.000 8.06463 203 GLY A N 1
ATOM 1675 C CA . GLY A 1 211 ? 17.57555 46.01337 20.05424 1.000 7.91986 203 GLY A CA 1
ATOM 1676 C C . GLY A 1 211 ? 17.11717 47.06091 19.05734 1.000 7.62005 203 GLY A C 1
ATOM 1677 O O . GLY A 1 211 ? 17.29798 46.89258 17.84518 1.000 7.85131 203 GLY A O 1
ATOM 1678 N N . TYR A 1 212 ? 16.50732 48.14984 19.55656 1.000 7.93672 204 TYR A N 1
ATOM 1679 C CA . TYR A 1 212 ? 16.05919 49.24228 18.68851 1.000 7.81281 204 TYR A CA 1
ATOM 1680 C C . TYR A 1 212 ? 17.23159 49.84280 17.93405 1.000 7.67780 204 TYR A C 1
ATOM 1681 O O . TYR A 1 212 ? 17.12963 50.12410 16.73016 1.000 7.89697 204 TYR A O 1
ATOM 1690 N N . VAL A 1 213 ? 18.35190 50.05017 18.62979 1.000 7.35802 205 VAL A N 1
ATOM 1691 C CA . VAL A 1 213 ? 19.54750 50.59049 17.99355 1.000 7.87000 205 VAL A CA 1
ATOM 1692 C C . VAL A 1 213 ? 19.98893 49.68802 16.85322 1.000 7.51958 205 VAL A C 1
ATOM 1693 O O . VAL A 1 213 ? 20.29764 50.15796 15.74524 1.000 7.95268 205 VAL A O 1
ATOM 1697 N N . ALA A 1 214 ? 20.08289 48.37837 17.12991 1.000 7.85223 206 ALA A N 1
ATOM 1698 C CA . ALA A 1 214 ? 20.52395 47.43813 16.10691 1.000 7.63278 206 ALA A CA 1
ATOM 1699 C C . ALA A 1 214 ? 19.57941 47.43995 14.90914 1.000 7.48200 206 ALA A C 1
ATOM 1700 O O . ALA A 1 214 ? 20.02760 47.37614 13.76075 1.000 8.13448 206 ALA A O 1
ATOM 1702 N N . GLN A 1 215 ? 18.27119 47.54836 15.15326 1.000 7.33956 207 GLN A N 1
ATOM 1703 C CA . GLN A 1 215 ? 17.31338 47.60492 14.04837 1.000 7.50546 207 GLN A CA 1
ATOM 1704 C C . GLN A 1 215 ? 17.58110 48.80411 13.14832 1.000 7.15952 207 GLN A C 1
ATOM 1705 O O . GLN A 1 215 ? 17.59680 48.68142 11.92164 1.000 7.93695 207 GLN A O 1
ATOM 1711 N N . LEU A 1 216 ? 17.79051 49.97835 13.74677 1.000 7.50028 208 LEU A N 1
ATOM 1712 C CA . LEU A 1 216 ? 18.06605 51.15630 12.93316 1.000 8.02344 208 LEU A CA 1
ATOM 1713 C C . LEU A 1 216 ? 19.41318 51.04658 12.22306 1.000 7.07650 208 LEU A C 1
ATOM 1714 O O . LEU A 1 216 ? 19.54831 51.48633 11.07278 1.000 8.06559 208 LEU A O 1
ATOM 1719 N N . GLU A 1 217 ? 20.43433 50.47695 12.88059 1.000 7.68456 209 GLU A N 1
ATOM 1720 C CA . GLU A 1 217 ? 21.71887 50.28245 12.20259 1.000 7.52097 209 GLU A CA 1
ATOM 1721 C C . GLU A 1 217 ? 21.57141 49.39422 10.96945 1.000 8.03912 209 GLU A C 1
ATOM 1722 O O . GLU A 1 217 ? 22.14794 49.68469 9.91362 1.000 8.27793 209 GLU A O 1
ATOM 1728 N N . PHE A 1 218 ? 20.82669 48.29225 11.08474 1.000 7.97102 210 PHE A N 1
ATOM 1729 C CA . PHE A 1 218 ? 20.61907 47.43090 9.92019 1.000 7.38537 210 PHE A CA 1
ATOM 1730 C C . PHE A 1 218 ? 19.85103 48.15290 8.81968 1.000 7.07960 210 PHE A C 1
ATOM 1731 O O . PHE A 1 218 ? 20.15701 47.98779 7.62727 1.000 7.74115 210 PHE A O 1
ATOM 1739 N N . GLY A 1 219 ? 18.82465 48.92634 9.19406 1.000 7.30265 211 GLY A N 1
ATOM 1740 C CA . GLY A 1 219 ? 18.05619 49.63919 8.18131 1.000 7.32926 211 GLY A CA 1
ATOM 1741 C C . GLY A 1 219 ? 18.89763 50.67962 7.45804 1.000 7.77904 211 GLY A C 1
ATOM 1742 O O . GLY A 1 219 ? 18.77012 50.86722 6.24332 1.000 8.12363 211 GLY A O 1
ATOM 1743 N N . LEU A 1 220 ? 19.76395 51.37875 8.19965 1.000 7.59239 212 LEU A N 1
ATOM 1744 C CA . LEU A 1 220 ? 20.69165 52.31404 7.57352 1.000 7.84057 212 LEU A CA 1
ATOM 1745 C C . LEU A 1 220 ? 21.60986 51.60311 6.58377 1.000 7.44426 212 LEU A C 1
ATOM 1746 O O . LEU A 1 220 ? 21.84107 52.09628 5.47376 1.000 8.61893 212 LEU A O 1
ATOM 1751 N N . LYS A 1 221 ? 22.17478 50.45930 6.98182 1.000 7.87668 213 LYS A N 1
ATOM 1752 C CA A LYS A 1 221 ? 23.04416 49.71568 6.07551 0.577 8.05995 213 LYS A CA 1
ATOM 1753 C CA B LYS A 1 221 ? 23.04572 49.72314 6.07213 0.423 8.47060 213 LYS A CA 1
ATOM 1754 C C . LYS A 1 221 ? 22.29047 49.28945 4.82889 1.000 8.20681 213 LYS A C 1
ATOM 1755 O O . LYS A 1 221 ? 22.81621 49.38850 3.70777 1.000 8.43112 213 LYS A O 1
ATOM 1766 N N . ALA A 1 222 ? 21.05026 48.81857 5.00654 1.000 8.20268 214 ALA A N 1
ATOM 1767 C CA . ALA A 1 222 ? 20.26159 48.34020 3.88035 1.000 8.01559 214 ALA A CA 1
ATOM 1768 C C . ALA A 1 222 ? 19.92520 49.47546 2.92984 1.000 8.26573 214 ALA A C 1
ATOM 1769 O O . ALA A 1 222 ? 19.96454 49.30300 1.70703 1.000 8.80520 214 ALA A O 1
ATOM 1771 N N . LEU A 1 223 ? 19.60236 50.64470 3.47567 1.000 7.71868 215 LEU A N 1
ATOM 1772 C CA . LEU A 1 223 ? 19.30568 51.79437 2.62486 1.000 7.77874 215 LEU A CA 1
ATOM 1773 C C . LEU A 1 223 ? 20.55553 52.24598 1.87567 1.000 7.54363 215 LEU A C 1
ATOM 1774 O O . LEU A 1 223 ? 20.50642 52.52742 0.67154 1.000 7.86383 215 LEU A O 1
ATOM 1779 N N . LYS A 1 224 ? 21.70082 52.29629 2.56131 1.000 6.96896 216 LYS A N 1
ATOM 1780 C CA . LYS A 1 224 ? 22.93604 52.68266 1.87623 1.000 7.38242 216 LYS A CA 1
ATOM 1781 C C . LYS A 1 224 ? 23.30238 51.68848 0.77772 1.000 7.84126 216 LYS A C 1
ATOM 1782 O O . LYS A 1 224 ? 23.85939 52.08414 -0.25349 1.000 8.28411 216 LYS A O 1
ATOM 1788 N N . ASN A 1 225 ? 22.96785 50.40457 0.95778 1.000 7.79995 217 ASN A N 1
ATOM 1789 C CA . ASN A 1 225 ? 23.24127 49.41525 -0.07471 1.000 7.92775 217 ASN A CA 1
ATOM 1790 C C . ASN A 1 225 ? 22.53345 49.74705 -1.38197 1.000 7.63280 217 ASN A C 1
ATOM 1791 O O . ASN A 1 225 ? 22.99382 49.33555 -2.45512 1.000 8.23192 217 ASN A O 1
ATOM 1796 N N . THR A 1 226 ? 21.40158 50.45174 -1.30815 1.000 7.30282 218 THR A N 1
ATOM 1797 C CA . THR A 1 226 ? 20.61303 50.77896 -2.49720 1.000 7.58943 218 THR A CA 1
ATOM 1798 C C . THR A 1 226 ? 21.10993 52.02734 -3.21490 1.000 8.11930 218 THR A C 1
ATOM 1799 O O . THR A 1 226 ? 20.63104 52.32435 -4.31651 1.000 7.74130 218 THR A O 1
ATOM 1803 N N . LEU A 1 227 ? 22.04833 52.77278 -2.62176 1.000 7.41937 219 LEU A N 1
ATOM 1804 C CA . LEU A 1 227 ? 22.44784 54.03749 -3.22754 1.000 7.84415 219 LEU A CA 1
ATOM 1805 C C . LEU A 1 227 ? 23.18412 53.88521 -4.56228 1.000 7.80266 219 LEU A C 1
ATOM 1806 O O . LEU A 1 227 ? 22.92454 54.67597 -5.47340 1.000 8.71761 219 LEU A O 1
ATOM 1811 N N . PRO A 1 228 ? 24.06569 52.89001 -4.74594 1.000 8.18136 220 PRO A N 1
ATOM 1812 C CA . PRO A 1 228 ? 24.75331 52.80826 -6.05174 1.000 7.78979 220 PRO A CA 1
ATOM 1813 C C . PRO A 1 228 ? 23.82236 52.67772 -7.25382 1.000 8.21794 220 PRO A C 1
ATOM 1814 O O . PRO A 1 228 ? 24.08164 53.29472 -8.30070 1.000 8.83513 220 PRO A O 1
ATOM 1818 N N . HIS A 1 229 ? 22.73162 51.90967 -7.13670 1.000 7.68812 221 HIS A N 1
ATOM 1819 C CA . HIS A 1 229 ? 21.78453 51.82402 -8.24538 1.000 7.74465 221 HIS A CA 1
ATOM 1820 C C . HIS A 1 229 ? 21.04652 53.15233 -8.42806 1.000 7.85332 221 HIS A C 1
ATOM 1821 O O . HIS A 1 229 ? 20.84564 53.61578 -9.55949 1.000 7.86483 221 HIS A O 1
ATOM 1828 N N . LEU A 1 230 ? 20.67338 53.80501 -7.32016 1.000 7.55375 222 LEU A N 1
ATOM 1829 C CA . LEU A 1 230 ? 19.97252 55.08513 -7.39305 1.000 7.36300 222 LEU A CA 1
ATOM 1830 C C . LEU A 1 230 ? 20.85167 56.20373 -7.95883 1.000 7.53055 222 LEU A C 1
ATOM 1831 O O . LEU A 1 230 ? 20.32570 57.17893 -8.51581 1.000 9.16287 222 LEU A O 1
ATOM 1836 N N . ALA A 1 231 ? 22.17874 56.07443 -7.84431 1.000 8.00585 223 ALA A N 1
ATOM 1837 C CA . ALA A 1 231 ? 23.11516 57.06675 -8.37119 1.000 9.01465 223 ALA A CA 1
ATOM 1838 C C . ALA A 1 231 ? 23.17631 57.07991 -9.89833 1.000 7.61220 223 ALA A C 1
ATOM 1839 O O . ALA A 1 231 ? 23.68921 58.04918 -10.46780 1.000 8.55327 223 ALA A O 1
ATOM 1841 N N . GLU A 1 232 ? 22.71114 56.01773 -10.55851 1.000 8.12541 224 GLU A N 1
ATOM 1842 C CA . GLU A 1 232 ? 22.76572 55.93307 -12.01434 1.000 8.08147 224 GLU A CA 1
ATOM 1843 C C . GLU A 1 232 ? 21.67710 56.79378 -12.63181 1.000 7.76713 224 GLU A C 1
ATOM 1844 O O . GLU A 1 232 ? 20.51333 56.70671 -12.22943 1.000 8.89948 224 GLU A O 1
ATOM 1850 N N . LEU A 1 233 ? 22.03197 57.59082 -13.63451 1.000 8.26536 225 LEU A N 1
ATOM 1851 C CA . LEU A 1 233 ? 21.10488 58.53291 -14.24432 1.000 7.73059 225 LEU A CA 1
ATOM 1852 C C . LEU A 1 233 ? 20.80813 58.17567 -15.69672 1.000 7.54856 225 LEU A C 1
ATOM 1853 O O . LEU A 1 233 ? 21.71121 57.82903 -16.46709 1.000 8.77409 225 LEU A O 1
ATOM 1858 N N . ALA A 1 234 ? 19.54719 58.35451 -16.08954 1.000 7.65971 226 ALA A N 1
ATOM 1859 C CA . ALA A 1 234 ? 19.11382 58.05227 -17.44713 1.000 8.01580 226 ALA A CA 1
ATOM 1860 C C . ALA A 1 234 ? 19.56530 59.09009 -18.47226 1.000 7.91569 226 ALA A C 1
ATOM 1861 O O . ALA A 1 234 ? 19.48865 58.81453 -19.67755 1.000 8.20984 226 ALA A O 1
ATOM 1863 N N . LEU A 1 235 ? 19.97137 60.27724 -18.03328 1.000 7.91517 227 LEU A N 1
ATOM 1864 C CA . LEU A 1 235 ? 20.16455 61.38454 -18.96203 1.000 7.77623 227 LEU A CA 1
ATOM 1865 C C . LEU A 1 235 ? 21.19772 61.02048 -20.02573 1.000 7.53654 227 LEU A C 1
ATOM 1866 O O . LEU A 1 235 ? 22.29690 60.54819 -19.71546 1.000 8.56873 227 LEU A O 1
ATOM 1871 N N . GLY A 1 236 ? 20.83039 61.24098 -21.28416 1.000 7.78926 228 GLY A N 1
ATOM 1872 C CA . GLY A 1 236 ? 21.61872 60.80973 -22.41799 1.000 9.02734 228 GLY A CA 1
ATOM 1873 C C . GLY A 1 236 ? 21.04291 59.61188 -23.12524 1.000 8.40912 228 GLY A C 1
ATOM 1874 O O . GLY A 1 236 ? 21.43934 59.32555 -24.25900 1.000 9.65104 228 GLY A O 1
ATOM 1875 N N . GLY A 1 237 ? 20.08770 58.91604 -22.50972 1.000 8.13327 229 GLY A N 1
ATOM 1876 C CA . GLY A 1 237 ? 19.38644 57.87412 -23.23835 1.000 8.30596 229 GLY A CA 1
ATOM 1877 C C . GLY A 1 237 ? 18.43108 58.40051 -24.28843 1.000 8.24193 229 GLY A C 1
ATOM 1878 O O . GLY A 1 237 ? 18.04804 57.64093 -25.18153 1.000 9.40515 229 GLY A O 1
ATOM 1879 N N . THR A 1 238 ? 18.04716 59.67736 -24.19591 1.000 8.26063 230 THR A N 1
ATOM 1880 C CA . THR A 1 238 ? 17.03238 60.30308 -25.05409 1.000 8.95818 230 THR A CA 1
ATOM 1881 C C . THR A 1 238 ? 15.74895 59.46635 -25.13850 1.000 8.42927 230 THR A C 1
ATOM 1882 O O . THR A 1 238 ? 15.32210 58.91817 -24.12486 1.000 10.17225 230 THR A O 1
ATOM 1886 N N . ALA A 1 239 ? 15.10207 59.38434 -26.30481 1.000 8.45934 231 ALA A N 1
ATOM 1887 C CA . ALA A 1 239 ? 13.71487 58.91663 -26.34201 1.000 9.45521 231 ALA A CA 1
ATOM 1888 C C . ALA A 1 239 ? 13.57107 57.44163 -25.97909 1.000 8.60891 231 ALA A C 1
ATOM 1889 O O . ALA A 1 239 ? 12.59012 57.06544 -25.31946 1.000 9.98433 231 ALA A O 1
ATOM 1891 N N . VAL A 1 240 ? 14.47005 56.57641 -26.45707 1.000 8.34954 232 VAL A N 1
ATOM 1892 C CA . VAL A 1 240 ? 14.29274 55.13651 -26.30216 1.000 8.83690 232 VAL A CA 1
ATOM 1893 C C . VAL A 1 240 ? 15.48922 54.45767 -25.66236 1.000 9.19952 232 VAL A C 1
ATOM 1894 O O . VAL A 1 240 ? 15.44971 53.24850 -25.45239 1.000 9.84951 232 VAL A O 1
ATOM 1898 N N . GLY A 1 241 ? 16.56349 55.19191 -25.35248 1.000 8.69308 233 GLY A N 1
ATOM 1899 C CA . GLY A 1 241 ? 17.72273 54.61979 -24.70473 1.000 8.46405 233 GLY A CA 1
ATOM 1900 C C . GLY A 1 241 ? 18.97356 54.61666 -25.54561 1.000 8.35027 233 GLY A C 1
ATOM 1901 O O . GLY A 1 241 ? 20.04209 54.36206 -25.00044 1.000 9.86764 233 GLY A O 1
ATOM 1902 N N . THR A 1 242 ? 18.88758 54.87911 -26.85255 1.000 8.29957 234 THR A N 1
ATOM 1903 C CA . THR A 1 242 ? 20.05088 54.75802 -27.71976 1.000 8.61421 234 THR A CA 1
ATOM 1904 C C . THR A 1 242 ? 20.97795 55.96500 -27.65516 1.000 8.99024 234 THR A C 1
ATOM 1905 O O . THR A 1 242 ? 22.10923 55.87053 -28.12994 1.000 10.79800 234 THR A O 1
ATOM 1909 N N . GLY A 1 243 ? 20.52545 57.10511 -27.13396 1.000 8.85893 235 GLY A N 1
ATOM 1910 C CA . GLY A 1 243 ? 21.34464 58.30208 -27.18459 1.000 9.76045 235 GLY A CA 1
ATOM 1911 C C . GLY A 1 243 ? 21.35750 58.99606 -28.52962 1.000 9.74534 235 GLY A C 1
ATOM 1912 O O . GLY A 1 243 ? 22.15982 59.91212 -28.72910 1.000 9.87621 235 GLY A O 1
ATOM 1913 N N . LEU A 1 244 ? 20.50732 58.58266 -29.47085 1.000 10.04523 236 LEU A N 1
ATOM 1914 C CA . LEU A 1 244 ? 20.33234 59.35203 -30.69414 1.000 11.02924 236 LEU A CA 1
ATOM 1915 C C . LEU A 1 244 ? 20.03120 60.80126 -30.33535 1.000 10.80970 236 LEU A C 1
ATOM 1916 O O . LEU A 1 244 ? 19.30062 61.07976 -29.37817 1.000 12.12427 236 LEU A O 1
ATOM 1921 N N . ASN A 1 245 ? 20.65406 61.72131 -31.07334 1.000 12.11494 237 ASN A N 1
ATOM 1922 C CA . ASN A 1 245 ? 20.52401 63.16866 -30.88195 1.000 13.96759 237 ASN A CA 1
ATOM 1923 C C . ASN A 1 245 ? 21.32557 63.71097 -29.71260 1.000 12.39819 237 ASN A C 1
ATOM 1924 O O . ASN A 1 245 ? 21.06413 64.83374 -29.26482 1.000 16.02239 237 ASN A O 1
ATOM 1929 N N . THR A 1 246 ? 22.29418 62.96199 -29.21273 1.000 11.11521 238 THR A N 1
ATOM 1930 C CA . THR A 1 246 ? 23.26909 63.51352 -28.28749 1.000 11.06405 238 THR A CA 1
ATOM 1931 C C . THR A 1 246 ? 24.64864 63.51977 -28.92932 1.000 11.75537 238 THR A C 1
ATOM 1932 O O . THR A 1 246 ? 24.97518 62.62700 -29.71815 1.000 13.32425 238 THR A O 1
ATOM 1936 N N . PRO A 1 247 ? 25.49644 64.48677 -28.58868 1.000 11.15639 239 PRO A N 1
ATOM 1937 C CA . PRO A 1 247 ? 26.88728 64.43237 -29.05509 1.000 12.77243 239 PRO A CA 1
ATOM 1938 C C . PRO A 1 247 ? 27.64779 63.32344 -28.35074 1.000 12.69905 239 PRO A C 1
ATOM 1939 O O . PRO A 1 247 ? 27.35917 62.97117 -27.20626 1.000 11.87213 239 PRO A O 1
ATOM 1943 N N . GLN A 1 248 ? 28.64873 62.78029 -29.04161 1.000 14.81717 240 GLN A N 1
ATOM 1944 C CA A GLN A 1 248 ? 29.44344 61.70569 -28.46265 0.453 15.75312 240 GLN A CA 1
ATOM 1945 C CA B GLN A 1 248 ? 29.45939 61.71178 -28.47235 0.547 16.04352 240 GLN A CA 1
ATOM 1946 C C . GLN A 1 248 ? 30.05108 62.14999 -27.13786 1.000 14.50534 240 GLN A C 1
ATOM 1947 O O . GLN A 1 248 ? 30.65172 63.22361 -27.03417 1.000 15.36086 240 GLN A O 1
ATOM 1958 N N . GLY A 1 249 ? 29.87513 61.31820 -26.11431 1.000 12.38633 241 GLY A N 1
ATOM 1959 C CA . GLY A 1 249 ? 30.40284 61.61479 -24.80227 1.000 12.09600 241 GLY A CA 1
ATOM 1960 C C . GLY A 1 249 ? 29.48016 62.41570 -23.90444 1.000 10.67276 241 GLY A C 1
ATOM 1961 O O . GLY A 1 249 ? 29.81917 62.64833 -22.74168 1.000 10.77103 241 GLY A O 1
ATOM 1962 N N . TYR A 1 250 ? 28.32526 62.84992 -24.41124 1.000 10.18135 242 TYR A N 1
ATOM 1963 C CA . TYR A 1 250 ? 27.39754 63.65850 -23.61510 1.000 9.86436 242 TYR A CA 1
ATOM 1964 C C . TYR A 1 250 ? 26.94162 62.93461 -22.34449 1.000 9.23089 242 TYR A C 1
ATOM 1965 O O . TYR A 1 250 ? 26.85801 63.55435 -21.27622 1.000 9.30119 242 TYR A O 1
ATOM 1974 N N . ASP A 1 251 ? 26.62975 61.63114 -22.44055 1.000 9.00171 243 ASP A N 1
ATOM 1975 C CA . ASP A 1 251 ? 26.16704 60.87597 -21.27563 1.000 9.30267 243 ASP A CA 1
ATOM 1976 C C . ASP A 1 251 ? 27.10751 61.03031 -20.08178 1.000 9.03309 243 ASP A C 1
ATOM 1977 O O . ASP A 1 251 ? 26.67982 61.37625 -18.97072 1.000 8.46041 243 ASP A O 1
ATOM 1982 N N . VAL A 1 252 ? 28.39780 60.77322 -20.29929 1.000 9.18865 244 VAL A N 1
ATOM 1983 C CA . VAL A 1 252 ? 29.36234 60.83006 -19.21559 1.000 10.33189 244 VAL A CA 1
ATOM 1984 C C . VAL A 1 252 ? 29.54917 62.26233 -18.74580 1.000 9.85282 244 VAL A C 1
ATOM 1985 O O . VAL A 1 252 ? 29.60987 62.53533 -17.54124 1.000 10.85458 244 VAL A O 1
ATOM 1989 N N . LYS A 1 253 ? 29.65624 63.20245 -19.68510 1.000 10.13785 245 LYS A N 1
ATOM 1990 C CA . LYS A 1 253 ? 29.93247 64.58617 -19.31475 1.000 9.76017 245 LYS A CA 1
ATOM 1991 C C . LYS A 1 253 ? 28.77689 65.21530 -18.53994 1.000 8.97767 245 LYS A C 1
ATOM 1992 O O . LYS A 1 253 ? 28.99708 65.94694 -17.56727 1.000 9.93178 245 LYS A O 1
ATOM 1998 N N . VAL A 1 254 ? 27.53969 64.97242 -18.97105 1.000 8.50826 246 VAL A N 1
ATOM 1999 C CA . VAL A 1 254 ? 26.41468 65.57919 -18.27124 1.000 8.19487 246 VAL A CA 1
ATOM 2000 C C . VAL A 1 254 ? 26.27338 65.00240 -16.86887 1.000 7.83561 246 VAL A C 1
ATOM 2001 O O . VAL A 1 254 ? 25.94984 65.73107 -15.92237 1.000 9.02111 246 VAL A O 1
ATOM 2005 N N . ALA A 1 255 ? 26.56822 63.70663 -16.68644 1.000 8.49795 247 ALA A N 1
ATOM 2006 C CA . ALA A 1 255 ? 26.51901 63.14478 -15.34336 1.000 8.85182 247 ALA A CA 1
ATOM 2007 C C . ALA A 1 255 ? 27.59599 63.75579 -14.46741 1.000 7.94138 247 ALA A C 1
ATOM 2008 O O . ALA A 1 255 ? 27.37007 64.00567 -13.28414 1.000 9.25419 247 ALA A O 1
ATOM 2010 N N . GLU A 1 256 ? 28.77347 64.02484 -15.04514 1.000 8.56166 248 GLU A N 1
ATOM 2011 C CA A GLU A 1 256 ? 29.84554 64.68062 -14.29819 0.502 9.70460 248 GLU A CA 1
ATOM 2012 C CA B GLU A 1 256 ? 29.83040 64.66330 -14.27711 0.498 9.79090 248 GLU A CA 1
ATOM 2013 C C . GLU A 1 256 ? 29.41598 66.05683 -13.82378 1.000 8.54102 248 GLU A C 1
ATOM 2014 O O . GLU A 1 256 ? 29.67684 66.44317 -12.67895 1.000 9.16002 248 GLU A O 1
ATOM 2025 N N . TYR A 1 257 ? 28.75915 66.82518 -14.69912 1.000 8.72267 249 TYR A N 1
ATOM 2026 C CA . TYR A 1 257 ? 28.27348 68.12943 -14.26843 1.000 9.02929 249 TYR A CA 1
ATOM 2027 C C . TYR A 1 257 ? 27.19583 68.01613 -13.19678 1.000 8.03060 249 TYR A C 1
ATOM 2028 O O . TYR A 1 257 ? 27.18858 68.80818 -12.24430 1.000 8.83469 249 TYR A O 1
ATOM 2037 N N . ILE A 1 258 ? 26.27591 67.04644 -13.32971 1.000 8.27618 250 ILE A N 1
ATOM 2038 C CA . ILE A 1 258 ? 25.25938 66.85621 -12.28989 1.000 8.35139 250 ILE A CA 1
ATOM 2039 C C . ILE A 1 258 ? 25.92312 66.52653 -10.95508 1.000 8.17182 250 ILE A C 1
ATOM 2040 O O . ILE A 1 258 ? 25.54960 67.07683 -9.90194 1.000 8.47553 250 ILE A O 1
ATOM 2045 N N . ALA A 1 259 ? 26.93044 65.63863 -10.98163 1.000 7.92782 251 ALA A N 1
ATOM 2046 C CA . ALA A 1 259 ? 27.64757 65.27656 -9.76158 1.000 8.18297 251 ALA A CA 1
ATOM 2047 C C . ALA A 1 259 ? 28.33724 66.49392 -9.16312 1.000 8.49858 251 ALA A C 1
ATOM 2048 O O . ALA A 1 259 ? 28.34406 66.68050 -7.93666 1.000 9.98170 251 ALA A O 1
ATOM 2050 N N . LYS A 1 260 ? 28.91690 67.34197 -10.01523 1.000 8.58209 252 LYS A N 1
ATOM 2051 C CA . LYS A 1 260 ? 29.59286 68.53539 -9.51615 1.000 9.67765 252 LYS A CA 1
ATOM 2052 C C . LYS A 1 260 ? 28.60312 69.51242 -8.89291 1.000 9.81295 252 LYS A C 1
ATOM 2053 O O . LYS A 1 260 ? 28.81879 70.00497 -7.77508 1.000 10.90346 252 LYS A O 1
ATOM 2059 N N . PHE A 1 261 ? 27.50962 69.81301 -9.59948 1.000 9.43997 253 PHE A N 1
ATOM 2060 C CA . PHE A 1 261 ? 26.60704 70.85511 -9.12062 1.000 9.53468 253 PHE A CA 1
ATOM 2061 C C . PHE A 1 261 ? 25.85014 70.40983 -7.87461 1.000 9.93671 253 PHE A C 1
ATOM 2062 O O . PHE A 1 261 ? 25.56933 71.22969 -6.99786 1.000 11.30301 253 PHE A O 1
ATOM 2070 N N . THR A 1 262 ? 25.49148 69.12540 -7.79035 1.000 9.58779 254 THR A N 1
ATOM 2071 C CA . THR A 1 262 ? 24.79096 68.62378 -6.61350 1.000 9.54087 254 THR A CA 1
ATOM 2072 C C . THR A 1 262 ? 25.72964 68.24715 -5.47377 1.000 9.84391 254 THR A C 1
ATOM 2073 O O . THR A 1 262 ? 25.27507 68.15928 -4.32521 1.000 11.96364 254 THR A O 1
ATOM 2077 N N . GLY A 1 263 ? 27.00288 67.98312 -5.76260 1.000 10.34007 255 GLY A N 1
ATOM 2078 C CA . GLY A 1 263 ? 27.89512 67.46414 -4.74303 1.000 10.92492 255 GLY A CA 1
ATOM 2079 C C . GLY A 1 263 ? 27.64212 66.02034 -4.36576 1.000 10.74531 255 GLY A C 1
ATOM 2080 O O . GLY A 1 263 ? 28.13424 65.57385 -3.32536 1.000 13.65845 255 GLY A O 1
ATOM 2081 N N . LEU A 1 264 ? 26.89389 65.27709 -5.17688 1.000 10.01206 256 LEU A N 1
ATOM 2082 C CA . LEU A 1 264 ? 26.53397 63.89160 -4.89171 1.000 8.77714 256 LEU A CA 1
ATOM 2083 C C . LEU A 1 264 ? 27.07725 62.98677 -5.99183 1.000 8.95159 256 LEU A C 1
ATOM 2084 O O . LEU A 1 264 ? 27.24733 63.43239 -7.12641 1.000 9.17386 256 LEU A O 1
ATOM 2089 N N . PRO A 1 265 ? 27.37716 61.69757 -5.68369 1.000 8.28341 257 PRO A N 1
ATOM 2090 C CA . PRO A 1 265 ? 28.16211 60.86442 -6.61879 1.000 8.84426 257 PRO A CA 1
ATOM 2091 C C . PRO A 1 265 ? 27.32522 60.19885 -7.70784 1.000 8.35811 257 PRO A C 1
ATOM 2092 O O . PRO A 1 265 ? 27.32160 58.98050 -7.86474 1.000 9.12018 257 PRO A O 1
ATOM 2096 N N . PHE A 1 266 ? 26.65601 61.02061 -8.52028 1.000 8.12965 258 PHE A N 1
ATOM 2097 C CA . PHE A 1 266 ? 25.88718 60.50857 -9.65017 1.000 8.18726 258 PHE A CA 1
ATOM 2098 C C . PHE A 1 266 ? 26.80607 60.03529 -10.76987 1.000 8.03423 258 PHE A C 1
ATOM 2099 O O . PHE A 1 266 ? 27.89527 60.56809 -10.97684 1.000 8.68076 258 PHE A O 1
ATOM 2107 N N . ILE A 1 267 ? 26.34948 59.03129 -11.51123 1.000 8.71695 259 ILE A N 1
ATOM 2108 C CA . ILE A 1 267 ? 27.07397 58.47360 -12.64742 1.000 8.96430 259 ILE A CA 1
ATOM 2109 C C . ILE A 1 267 ? 26.05439 58.22447 -13.75240 1.000 8.79445 259 ILE A C 1
ATOM 2110 O O . ILE A 1 267 ? 24.84645 58.17147 -13.51286 1.000 9.11795 259 ILE A O 1
ATOM 2115 N N . THR A 1 268 ? 26.53246 58.07974 -14.98376 1.000 8.76270 260 THR A N 1
ATOM 2116 C CA . THR A 1 268 ? 25.61520 57.76494 -16.07322 1.000 8.57695 260 THR A CA 1
ATOM 2117 C C . THR A 1 268 ? 25.17394 56.30960 -15.95568 1.000 8.30753 260 THR A C 1
ATOM 2118 O O . THR A 1 268 ? 25.94506 55.44048 -15.55550 1.000 9.42509 260 THR A O 1
ATOM 2122 N N . ALA A 1 269 ? 23.91633 56.03284 -16.28890 1.000 8.43056 261 ALA A N 1
ATOM 2123 C CA . ALA A 1 269 ? 23.44273 54.65562 -16.15463 1.000 8.94880 261 ALA A CA 1
ATOM 2124 C C . ALA A 1 269 ? 24.18888 53.74377 -17.12747 1.000 8.88826 261 ALA A C 1
ATOM 2125 O O . ALA A 1 269 ? 24.38791 54.07983 -18.30131 1.000 9.50860 261 ALA A O 1
ATOM 2127 N N . GLU A 1 270 ? 24.57375 52.56226 -16.63899 1.000 8.79737 262 GLU A N 1
ATOM 2128 C CA . GLU A 1 270 ? 25.30153 51.62156 -17.48235 1.000 10.22675 262 GLU A CA 1
ATOM 2129 C C . GLU A 1 270 ? 24.42924 51.07927 -18.60526 1.000 9.14779 262 GLU A C 1
ATOM 2130 O O . GLU A 1 270 ? 24.93914 50.74958 -19.68158 1.000 11.24280 262 GLU A O 1
ATOM 2136 N N . ASN A 1 271 ? 23.12340 50.98943 -18.38658 1.000 8.13847 263 ASN A N 1
ATOM 2137 C CA . ASN A 1 271 ? 22.20244 50.49200 -19.40036 1.000 7.84074 263 ASN A CA 1
ATOM 2138 C C . ASN A 1 271 ? 21.02127 51.45257 -19.46387 1.000 7.17767 263 ASN A C 1
ATOM 2139 O O . ASN A 1 271 ? 20.19342 51.49830 -18.54186 1.000 8.02366 263 ASN A O 1
ATOM 2144 N N . LYS A 1 272 ? 20.95474 52.24380 -20.53846 1.000 7.40823 264 LYS A N 1
ATOM 2145 C CA . LYS A 1 272 ? 19.91999 53.27064 -20.62549 1.000 8.29343 264 LYS A CA 1
ATOM 2146 C C . LYS A 1 272 ? 18.52956 52.68832 -20.87480 1.000 7.86183 264 LYS A C 1
ATOM 2147 O O . LYS A 1 272 ? 17.52246 53.35490 -20.58242 1.000 8.57575 264 LYS A O 1
ATOM 2153 N N . PHE A 1 273 ? 18.45497 51.46717 -21.40982 1.000 8.09851 265 PHE A N 1
ATOM 2154 C CA . PHE A 1 273 ? 17.16300 50.82131 -21.61691 1.000 8.52915 265 PHE A CA 1
ATOM 2155 C C . PHE A 1 273 ? 16.54713 50.44172 -20.28459 1.000 7.28234 265 PHE A C 1
ATOM 2156 O O . PHE A 1 273 ? 15.38627 50.76075 -20.00589 1.000 8.79350 265 PHE A O 1
ATOM 2164 N N . GLU A 1 274 ? 17.35025 49.84876 -19.39707 1.000 8.07317 266 GLU A N 1
ATOM 2165 C CA . GLU A 1 274 ? 16.92442 49.58353 -18.02580 1.000 8.34803 266 GLU A CA 1
ATOM 2166 C C . GLU A 1 274 ? 16.52670 50.87361 -17.31594 1.000 7.79014 266 GLU A C 1
ATOM 2167 O O . GLU A 1 274 ? 15.59286 50.88381 -16.49855 1.000 8.54388 266 GLU A O 1
ATOM 2173 N N . ALA A 1 275 ? 17.21246 51.97767 -17.62219 1.000 7.71176 267 ALA A N 1
ATOM 2174 C CA . ALA A 1 275 ? 16.97100 53.24448 -16.93530 1.000 7.99952 267 ALA A CA 1
ATOM 2175 C C . ALA A 1 275 ? 15.69513 53.95350 -17.38607 1.000 7.89467 267 ALA A C 1
ATOM 2176 O O . ALA A 1 275 ? 15.20722 54.82705 -16.66209 1.000 8.96566 267 ALA A O 1
ATOM 2178 N N . LEU A 1 276 ? 15.17671 53.62199 -18.56792 1.000 8.09578 268 LEU A N 1
ATOM 2179 C CA . LEU A 1 276 ? 13.96812 54.23051 -19.10139 1.000 7.31174 268 LEU A CA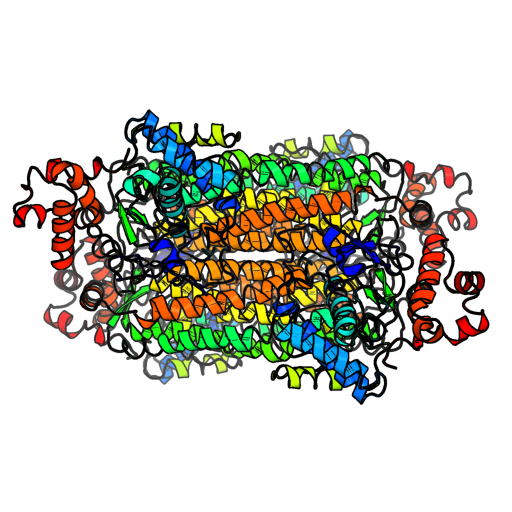 1
ATOM 2180 C C . LEU A 1 276 ? 12.74633 53.34379 -18.97435 1.000 7.27528 268 LEU A C 1
ATOM 2181 O O . LEU A 1 276 ? 11.64189 53.85458 -18.73253 1.000 7.65592 268 LEU A O 1
ATOM 2186 N N . ALA A 1 277 ? 12.92240 52.03773 -19.15952 1.000 7.41447 269 ALA A N 1
ATOM 2187 C CA . ALA A 1 277 ? 11.81942 51.09745 -19.25752 1.000 7.33719 269 ALA A CA 1
ATOM 2188 C C . ALA A 1 277 ? 11.33771 50.62263 -17.90385 1.000 7.71412 269 ALA A C 1
ATOM 2189 O O . ALA A 1 277 ? 10.30265 49.95416 -17.82363 1.000 8.09060 269 ALA A O 1
ATOM 2191 N N . ALA A 1 278 ? 12.07815 50.93456 -16.84437 1.000 7.57729 270 ALA A N 1
ATOM 2192 C CA . ALA A 1 278 ? 11.75081 50.48448 -15.50799 1.000 7.46708 270 ALA A CA 1
ATOM 2193 C C . ALA A 1 278 ? 12.34750 51.47497 -14.52176 1.000 6.85677 270 ALA A C 1
ATOM 2194 O O . ALA A 1 278 ? 13.24518 52.24998 -14.85741 1.000 8.29112 270 ALA A O 1
ATOM 2196 N N . HIS A 1 279 ? 11.85835 51.42879 -13.28470 1.000 7.68791 271 HIS A N 1
ATOM 2197 C CA . HIS A 1 279 ? 12.40291 52.22821 -12.19119 1.000 7.88391 271 HIS A CA 1
ATOM 2198 C C . HIS A 1 279 ? 12.69345 51.33415 -11.01237 1.000 7.37073 271 HIS A C 1
ATOM 2199 O O . HIS A 1 279 ? 12.32131 51.60807 -9.86926 1.000 8.26124 271 HIS A O 1
ATOM 2206 N N . ASP A 1 280 ? 13.45373 50.27724 -11.30432 1.000 7.38663 272 ASP A N 1
ATOM 2207 C CA . ASP A 1 280 ? 13.76583 49.29219 -10.28629 1.000 7.31904 272 ASP A CA 1
ATOM 2208 C C . ASP A 1 280 ? 14.63351 49.88461 -9.16894 1.000 7.27131 272 ASP A C 1
ATOM 2209 O O . ASP A 1 280 ? 14.56455 49.40665 -8.03103 1.000 7.65410 272 ASP A O 1
ATOM 2214 N N . ALA A 1 281 ? 15.43610 50.92759 -9.44436 1.000 7.30932 273 ALA A N 1
ATOM 2215 C CA . ALA A 1 281 ? 16.19060 51.57891 -8.36947 1.000 7.62706 273 ALA A CA 1
ATOM 2216 C C . ALA A 1 281 ? 15.26103 52.23189 -7.35435 1.000 6.91610 273 ALA A C 1
ATOM 2217 O O . ALA A 1 281 ? 15.57203 52.29378 -6.15981 1.000 7.53859 273 ALA A O 1
ATOM 2219 N N . ILE A 1 282 ? 14.12883 52.76710 -7.81750 1.000 7.21797 274 ILE A N 1
ATOM 2220 C CA . ILE A 1 282 ? 13.15793 53.34800 -6.89717 1.000 7.45680 274 ILE A CA 1
ATOM 2221 C C . ILE A 1 282 ? 12.49529 52.24905 -6.06449 1.000 7.02741 274 ILE A C 1
ATOM 2222 O O . ILE A 1 282 ? 12.27303 52.41120 -4.85400 1.000 7.27912 274 ILE A O 1
ATOM 2227 N N . VAL A 1 283 ? 12.15555 51.11806 -6.69861 1.000 6.64106 275 VAL A N 1
ATOM 2228 C CA . VAL A 1 283 ? 11.62676 49.96378 -5.96247 1.000 6.69304 275 VAL A CA 1
ATOM 2229 C C . VAL A 1 283 ? 12.63446 49.49748 -4.91593 1.000 7.21138 275 VAL A C 1
ATOM 2230 O O . VAL A 1 283 ? 12.29417 49.27729 -3.74415 1.000 7.58040 275 VAL A O 1
ATOM 2234 N N . GLU A 1 284 ? 13.90562 49.36615 -5.32581 1.000 7.08496 276 GLU A N 1
ATOM 2235 C CA . GLU A 1 284 ? 14.97138 48.88688 -4.44446 1.000 6.89486 276 GLU A CA 1
ATOM 2236 C C . GLU A 1 284 ? 15.14198 49.81331 -3.24419 1.000 6.82075 276 GLU A C 1
ATOM 2237 O O . GLU A 1 284 ? 15.08699 49.37443 -2.08487 1.000 7.35591 276 GLU A O 1
ATOM 2243 N N . SER A 1 285 ? 15.35310 51.11032 -3.50482 1.000 7.39990 277 SER A N 1
ATOM 2244 C CA . SER A 1 285 ? 15.54220 52.06183 -2.41761 1.000 6.71967 277 SER A CA 1
ATOM 2245 C C . SER A 1 285 ? 14.28653 52.20572 -1.56539 1.000 7.12777 277 SER A C 1
ATOM 2246 O O . SER A 1 285 ? 14.38459 52.33762 -0.33968 1.000 7.38513 277 SER A O 1
ATOM 2249 N N . HIS A 1 286 ? 13.09348 52.21484 -2.18380 1.000 6.94727 278 HIS A N 1
ATOM 2250 C CA . HIS A 1 286 ? 11.89595 52.33874 -1.35987 1.000 7.44999 278 HIS A CA 1
ATOM 2251 C C . HIS A 1 286 ? 11.70965 51.12664 -0.45888 1.000 6.76001 278 HIS A C 1
ATOM 2252 O O . HIS A 1 286 ? 11.21449 51.26454 0.66285 1.000 6.76791 278 HIS A O 1
ATOM 2259 N N . GLY A 1 287 ? 12.10887 49.94148 -0.91598 1.000 7.08724 279 GLY A N 1
ATOM 2260 C CA .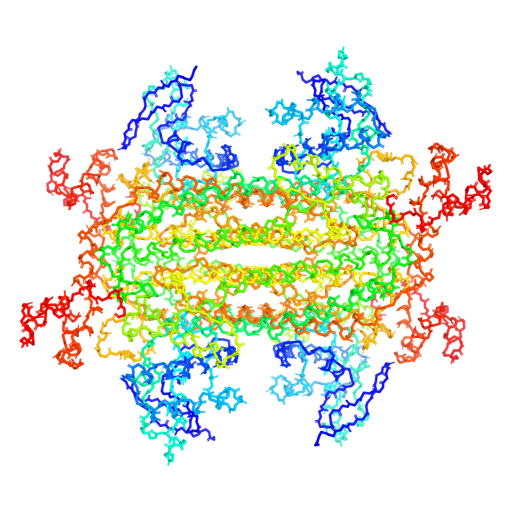 GLY A 1 287 ? 12.01829 48.79082 -0.03967 1.000 7.72894 279 GLY A CA 1
ATOM 2261 C C . GLY A 1 287 ? 12.83215 48.98633 1.22101 1.000 6.61705 279 GLY A C 1
ATOM 2262 O O . GLY A 1 287 ? 12.44475 48.52669 2.30457 1.000 7.73377 279 GLY A O 1
ATOM 2263 N N . ALA A 1 288 ? 13.97702 49.67624 1.10873 1.000 6.93330 280 ALA A N 1
ATOM 2264 C CA . ALA A 1 288 ? 14.78630 49.95859 2.29483 1.000 7.15410 280 ALA A CA 1
ATOM 2265 C C . ALA A 1 288 ? 14.16260 51.04209 3.17158 1.000 7.18537 280 ALA A C 1
ATOM 2266 O O . ALA A 1 288 ? 14.23989 50.96593 4.40159 1.000 6.91260 280 ALA A O 1
ATOM 2268 N N . LEU A 1 289 ? 13.53480 52.05852 2.57192 1.000 6.96715 281 LEU A N 1
ATOM 2269 C CA . LEU A 1 289 ? 12.76916 53.00440 3.38269 1.000 7.19335 281 LEU A CA 1
ATOM 2270 C C . LEU A 1 289 ? 11.65480 52.29720 4.13538 1.000 6.37301 281 LEU A C 1
ATOM 2271 O O . LEU A 1 289 ? 11.40644 52.58700 5.31343 1.000 7.08662 281 LEU A O 1
ATOM 2276 N N . LYS A 1 290 ? 10.96683 51.36744 3.46038 1.000 6.31154 282 LYS A N 1
ATOM 2277 C CA . LYS A 1 290 ? 9.89666 50.61523 4.10378 1.000 6.24070 282 LYS A CA 1
ATOM 2278 C C . LYS A 1 290 ? 10.44402 49.71481 5.21332 1.000 6.27788 282 LYS A C 1
ATOM 2279 O O . LYS A 1 290 ? 9.80432 49.57078 6.26511 1.000 7.14843 282 LYS A O 1
ATOM 2285 N N . GLN A 1 291 ? 11.63824 49.12690 5.01793 1.000 6.65861 283 GLN A N 1
ATOM 2286 C CA . GLN A 1 291 ? 12.27146 48.35180 6.08275 1.000 6.35193 283 GLN A CA 1
ATOM 2287 C C . GLN A 1 291 ? 12.50575 49.22138 7.31255 1.000 6.57398 283 GLN A C 1
ATOM 2288 O O . GLN A 1 291 ? 12.21328 48.80799 8.44736 1.000 7.28136 283 GLN A O 1
ATOM 2294 N N . LEU A 1 292 ? 12.99858 50.44855 7.10804 1.000 6.64351 284 LEU A N 1
ATOM 2295 C CA . LEU A 1 292 ? 13.15500 51.36439 8.22886 1.000 6.85855 284 LEU A CA 1
ATOM 2296 C C . LEU A 1 292 ? 11.81382 51.69099 8.87444 1.000 6.55303 284 LEU A C 1
ATOM 2297 O O . LEU A 1 292 ? 11.72494 51.75484 10.10313 1.000 7.09573 284 LEU A O 1
ATOM 2302 N N . ALA A 1 293 ? 10.76461 51.92523 8.06520 1.000 6.61036 285 ALA A N 1
ATOM 2303 C CA . ALA A 1 293 ? 9.43891 52.21024 8.61502 1.000 7.09984 285 ALA A CA 1
ATOM 2304 C C . ALA A 1 293 ? 8.91089 51.04086 9.44233 1.000 6.95646 285 ALA A C 1
ATOM 2305 O O . ALA A 1 293 ? 8.23608 51.24236 10.46424 1.000 7.11073 285 ALA A O 1
ATOM 2307 N N . VAL A 1 294 ? 9.20175 49.80784 9.01694 1.000 6.99171 286 VAL A N 1
ATOM 2308 C CA . VAL A 1 294 ? 8.76769 48.63100 9.77152 1.000 6.79897 286 VAL A CA 1
ATOM 2309 C C . VAL A 1 294 ? 9.42973 48.60371 11.14687 1.000 6.98957 286 VAL A C 1
ATOM 2310 O O . VAL A 1 294 ? 8.77360 48.33562 12.16782 1.000 8.18806 286 VAL A O 1
ATOM 2314 N N . SER A 1 295 ? 10.73629 48.89291 11.19452 1.000 6.77825 287 SER A N 1
ATOM 2315 C CA . SER A 1 295 ? 11.45592 48.92805 12.46169 1.000 6.92095 287 SER A CA 1
ATOM 2316 C C . SER A 1 295 ? 10.97458 50.07982 13.32674 1.000 6.61169 287 SER A C 1
ATOM 2317 O O . SER A 1 295 ? 10.77066 49.91686 14.53816 1.000 7.51101 287 SER A O 1
ATOM 2320 N N . LEU A 1 296 ? 10.84107 51.27142 12.71955 1.000 6.69260 288 LEU A N 1
ATOM 2321 C CA . LEU A 1 296 ? 10.39931 52.44663 13.46127 1.000 6.97451 288 LEU A CA 1
ATOM 2322 C C . LEU A 1 296 ? 9.01770 52.24434 14.07486 1.000 6.54544 288 LEU A C 1
ATOM 2323 O O . LEU A 1 296 ? 8.75557 52.71232 15.19383 1.000 7.29879 288 LEU A O 1
ATOM 2328 N N . PHE A 1 297 ? 8.11271 51.57056 13.35519 1.000 6.31619 289 PHE A N 1
ATOM 2329 C CA . PHE A 1 297 ? 6.79609 51.30577 13.92090 1.000 6.55784 289 PHE A CA 1
ATOM 2330 C C . PHE A 1 297 ? 6.93816 50.53139 15.21871 1.000 6.53508 289 PHE A C 1
ATOM 2331 O O . PHE A 1 297 ? 6.33913 50.89235 16.24278 1.000 7.61699 289 PHE A O 1
ATOM 2339 N N . LYS A 1 298 ? 7.71560 49.44300 15.18022 1.000 6.69855 290 LYS A N 1
ATOM 2340 C CA . LYS A 1 298 ? 7.86043 48.58603 16.34836 1.000 7.30884 290 LYS A CA 1
ATOM 2341 C C . LYS A 1 298 ? 8.48990 49.34969 17.50724 1.000 7.47649 290 LYS A C 1
ATOM 2342 O O . LYS A 1 298 ? 8.04628 49.22243 18.66170 1.000 7.82951 290 LYS A O 1
ATOM 2348 N N . ILE A 1 299 ? 9.52640 50.14308 17.21618 1.000 7.25490 291 ILE A N 1
ATOM 2349 C CA . ILE A 1 299 ? 10.17530 50.94760 18.24629 1.000 7.30358 291 ILE A CA 1
ATOM 2350 C C . ILE A 1 299 ? 9.18112 51.90895 18.88875 1.000 6.91054 291 ILE A C 1
ATOM 2351 O O . ILE A 1 299 ? 9.09047 52.00518 20.11648 1.000 8.04780 291 ILE A O 1
ATOM 2356 N N . ALA A 1 300 ? 8.43689 52.65208 18.06285 1.000 7.28568 292 ALA A N 1
ATOM 2357 C CA . ALA A 1 300 ? 7.47433 53.61588 18.59350 1.000 7.95539 292 ALA A CA 1
ATOM 2358 C C . ALA A 1 300 ? 6.36777 52.92229 19.37862 1.000 7.19130 292 ALA A C 1
ATOM 2359 O O . ALA A 1 300 ? 5.89690 53.45043 20.39627 1.000 7.62500 292 ALA A O 1
ATOM 2361 N N . GLN A 1 301 ? 5.93739 51.74142 18.91303 1.000 6.90319 293 GLN A N 1
ATOM 2362 C CA . GLN A 1 301 ? 4.88125 50.99697 19.58344 1.000 6.69131 293 GLN A CA 1
ATOM 2363 C C . GLN A 1 301 ? 5.34614 50.54365 20.95889 1.000 7.38403 293 GLN A C 1
ATOM 2364 O O . GLN A 1 301 ? 4.64047 50.72929 21.95473 1.000 7.59244 293 GLN A O 1
ATOM 2370 N N . ASP A 1 302 ? 6.54434 49.95100 21.03500 1.000 7.42479 294 ASP A N 1
ATOM 2371 C CA . ASP A 1 302 ? 7.07908 49.54742 22.33518 1.000 7.26778 294 ASP A CA 1
ATOM 2372 C C . ASP A 1 302 ? 7.19219 50.73552 23.27650 1.000 6.84768 294 ASP A C 1
ATOM 2373 O O . ASP A 1 302 ? 6.82803 50.63956 24.45556 1.000 7.76167 294 ASP A O 1
ATOM 2378 N N . ILE A 1 303 ? 7.69705 51.87054 22.78708 1.000 7.05147 295 ILE A N 1
ATOM 2379 C CA . ILE A 1 303 ? 7.92436 52.98347 23.70031 1.000 7.44223 295 ILE A CA 1
ATOM 2380 C C . ILE A 1 303 ? 6.60326 53.48828 24.28063 1.000 7.34194 295 ILE A C 1
ATOM 2381 O O . ILE A 1 303 ? 6.51090 53.77997 25.47835 1.000 8.23617 295 ILE A O 1
ATOM 2386 N N . ARG A 1 304 ? 5.54661 53.58477 23.45350 1.000 7.40308 296 ARG A N 1
ATOM 2387 C CA . ARG A 1 304 ? 4.27303 54.03259 24.02270 1.000 8.05635 296 ARG A CA 1
ATOM 2388 C C . ARG A 1 304 ? 3.64682 52.97797 24.93843 1.000 8.02586 296 ARG A C 1
ATOM 2389 O O . ARG A 1 304 ? 3.00716 53.33276 25.93589 1.000 8.64331 296 ARG A O 1
ATOM 2397 N N . MET A 1 305 ? 3.83858 51.68607 24.65297 1.000 7.71733 297 MET A N 1
ATOM 2398 C CA A MET A 1 305 ? 3.35688 50.67629 25.59291 0.814 8.01158 297 MET A CA 1
ATOM 2399 C CA B MET A 1 305 ? 3.37608 50.65427 25.58326 0.186 8.81637 297 MET A CA 1
ATOM 2400 C C . MET A 1 305 ? 4.10014 50.75644 26.92398 1.000 8.05655 297 MET A C 1
ATOM 2401 O O . MET A 1 305 ? 3.48047 50.68275 27.99469 1.000 8.46258 297 MET A O 1
ATOM 2410 N N . LEU A 1 306 ? 5.42830 50.90249 26.88147 1.000 8.33432 298 LEU A N 1
ATOM 2411 C CA . LEU A 1 306 ? 6.22486 50.97828 28.10749 1.000 8.79717 298 LEU A CA 1
ATOM 2412 C C . LEU A 1 306 ? 5.86416 52.19855 28.94078 1.000 8.96526 298 LEU A C 1
ATOM 2413 O O . LEU A 1 306 ? 5.97191 52.16147 30.17168 1.000 9.41795 298 LEU A O 1
ATOM 2418 N N . ALA A 1 307 ? 5.45057 53.28839 28.29144 1.000 8.84851 299 ALA A N 1
ATOM 2419 C CA . ALA A 1 307 ? 5.08147 54.52642 28.96649 1.000 9.30398 299 ALA A CA 1
ATOM 2420 C C . ALA A 1 307 ? 3.61513 54.56950 29.36747 1.000 9.21333 299 ALA A C 1
ATOM 2421 O O . ALA A 1 307 ? 3.17821 55.57010 29.94456 1.000 11.17774 299 ALA A O 1
ATOM 2423 N N . SER A 1 308 ? 2.84040 53.53228 29.05547 1.000 8.77520 300 SER A N 1
ATOM 2424 C CA . SER A 1 308 ? 1.39829 53.60974 29.19976 1.000 9.09423 300 SER A CA 1
ATOM 2425 C C . SER A 1 308 ? 0.97816 53.63960 30.66961 1.000 8.90266 300 SER A C 1
ATOM 2426 O O . SER A 1 308 ? 1.62477 53.06570 31.54512 1.000 9.70441 300 SER A O 1
ATOM 2429 N N . GLY A 1 309 ? -0.13698 54.31259 30.92902 1.000 10.37427 301 GLY A N 1
ATOM 2430 C CA . GLY A 1 309 ? -0.69693 54.40579 32.26119 1.000 13.01522 301 GLY A CA 1
ATOM 2431 C C . GLY A 1 309 ? -1.30853 55.77456 32.48025 1.000 9.99848 301 GLY A C 1
ATOM 2432 O O . GLY A 1 309 ? -2.15326 56.22624 31.70390 1.000 10.14454 301 GLY A O 1
ATOM 2433 N N . PRO A 1 310 ? -0.87559 56.49162 33.52105 1.000 12.43660 302 PRO A N 1
ATOM 2434 C CA . PRO A 1 310 ? 0.27730 56.22044 34.38165 1.000 15.40810 302 PRO A CA 1
ATOM 2435 C C . PRO A 1 310 ? 0.04524 55.26167 35.53965 1.000 15.10569 302 PRO A C 1
ATOM 2436 O O . PRO A 1 310 ? 0.99573 54.98400 36.27068 1.000 16.71066 302 PRO A O 1
ATOM 2440 N N . ARG A 1 311 ? -1.17597 54.76746 35.72187 1.000 12.99235 303 ARG A N 1
ATOM 2441 C CA . ARG A 1 311 ? -1.46249 53.92019 36.86668 1.000 13.50563 303 ARG A CA 1
ATOM 2442 C C . ARG A 1 311 ? -1.93286 52.53268 36.49290 1.000 13.11830 303 ARG A C 1
ATOM 2443 O O . ARG A 1 311 ? -1.62027 51.57943 37.21862 1.000 14.01678 303 ARG A O 1
ATOM 2451 N N . SER A 1 312 ? -2.68397 52.38363 35.39660 1.000 11.47276 304 SER A N 1
ATOM 2452 C CA . SER A 1 312 ? -3.35687 51.13398 35.07618 1.000 11.61910 304 SER A CA 1
ATOM 2453 C C . SER A 1 312 ? -2.87301 50.56637 33.74037 1.000 10.49572 304 SER A C 1
ATOM 2454 O O . SER A 1 312 ? -3.59965 49.85149 33.03915 1.000 10.82570 304 SER A O 1
ATOM 2457 N N . GLY A 1 313 ? -1.61596 50.85591 33.40514 1.000 10.02931 305 GLY A N 1
ATOM 2458 C CA . GLY A 1 313 ? -0.93293 50.28538 32.25901 1.000 10.13873 305 GLY A CA 1
ATOM 2459 C C . GLY A 1 313 ? 0.37907 49.64896 32.68938 1.000 9.27218 305 GLY A C 1
ATOM 2460 O O . GLY A 1 313 ? 0.46028 48.97009 33.70796 1.000 11.00198 305 GLY A O 1
ATOM 2461 N N . ILE A 1 314 ? 1.43129 49.89092 31.90490 1.000 8.94388 306 ILE A N 1
ATOM 2462 C CA . ILE A 1 314 ? 2.74698 49.30321 32.13820 1.000 8.69250 306 ILE A CA 1
ATOM 2463 C C . ILE A 1 314 ? 3.58515 50.22686 33.01485 1.000 8.66310 306 ILE A C 1
ATOM 2464 O O . ILE A 1 314 ? 4.05022 49.83202 34.08985 1.000 10.36952 306 ILE A O 1
ATOM 2469 N N . GLY A 1 315 ? 3.81227 51.45642 32.55395 1.000 9.13163 307 GLY A N 1
ATOM 2470 C CA . GLY A 1 315 ? 4.40887 52.46297 33.41762 1.000 9.98955 307 GLY A CA 1
ATOM 2471 C C . GLY A 1 315 ? 5.88590 52.31685 33.71658 1.000 8.47535 307 GLY A C 1
ATOM 2472 O O . GLY A 1 315 ? 6.35246 52.89304 34.69712 1.000 9.65814 307 GLY A O 1
ATOM 2473 N N . GLU A 1 316 ? 6.64179 51.58290 32.89844 1.000 8.77897 308 GLU A N 1
ATOM 2474 C CA . GLU A 1 316 ? 8.05588 51.36302 33.17362 1.000 9.17551 308 GLU A CA 1
ATOM 2475 C C . GLU A 1 316 ? 8.93885 52.55194 32.82131 1.000 8.95177 308 GLU A C 1
ATOM 2476 O O . GLU A 1 316 ? 10.05161 52.65406 33.35966 1.000 9.49312 308 GLU A O 1
ATOM 2482 N N . ILE A 1 317 ? 8.50956 53.41604 31.89728 1.000 9.09510 309 ILE A N 1
ATOM 2483 C CA . ILE A 1 317 ? 9.28648 54.58428 31.51350 1.000 9.21560 309 ILE A CA 1
ATOM 2484 C C . ILE A 1 317 ? 8.40962 55.82230 31.55979 1.000 9.28751 309 ILE A C 1
ATOM 2485 O O . ILE A 1 317 ? 7.18010 55.74749 31.48827 1.000 10.34738 309 ILE A O 1
ATOM 2490 N N . HIS A 1 318 ? 9.07366 56.96677 31.68238 1.000 9.74860 310 HIS A N 1
ATOM 2491 C CA . HIS A 1 318 ? 8.48229 58.28154 31.50383 1.000 11.07713 310 HIS A CA 1
ATOM 2492 C C . HIS A 1 318 ? 8.91828 58.81572 30.14355 1.000 10.05030 310 HIS A C 1
ATOM 2493 O O . HIS A 1 318 ? 10.07684 58.64578 29.74446 1.000 11.02548 310 HIS A O 1
ATOM 2500 N N . ILE A 1 319 ? 8.01182 59.49596 29.45446 1.000 10.46170 311 ILE A N 1
ATOM 2501 C CA . ILE A 1 319 ? 8.35632 60.20307 28.22017 1.000 10.33142 311 ILE A CA 1
ATOM 2502 C C . ILE A 1 319 ? 7.97825 61.66523 28.38380 1.000 10.36264 311 ILE A C 1
ATOM 2503 O O . ILE A 1 319 ? 7.16040 62.01821 29.24468 1.000 11.51556 311 ILE A O 1
ATOM 2508 N N . PRO A 1 320 ? 8.55982 62.54743 27.57547 1.000 9.98789 312 PRO A N 1
ATOM 2509 C CA . PRO A 1 320 ? 8.19413 63.96646 27.64969 1.000 11.62091 312 PRO A CA 1
ATOM 2510 C C . PRO A 1 320 ? 6.70163 64.15928 27.41631 1.000 11.46227 312 PRO A C 1
ATOM 2511 O O . PRO A 1 320 ? 6.08491 63.49648 26.57245 1.000 11.17556 312 PRO A O 1
ATOM 2515 N N . GLU A 1 321 ? 6.12357 65.06177 28.19253 1.000 12.46451 313 GLU A N 1
ATOM 2516 C CA . GLU A 1 321 ? 4.70132 65.39651 28.14080 1.000 13.77813 313 GLU A CA 1
ATOM 2517 C C . GLU A 1 321 ? 4.60540 66.79024 27.52106 1.000 14.64685 313 GLU A C 1
ATOM 2518 O O . GLU A 1 321 ? 4.90853 67.79276 28.17360 1.000 17.49779 313 GLU A O 1
ATOM 2524 N N . ASN A 1 322 ? 4.19358 66.85502 26.25270 1.000 12.87779 314 ASN A N 1
ATOM 2525 C CA . ASN A 1 322 ? 4.38950 68.06583 25.47139 1.000 13.16148 314 ASN A CA 1
ATOM 2526 C C . ASN A 1 322 ? 3.14915 68.92599 25.31283 1.000 13.33435 314 ASN A C 1
ATOM 2527 O O . ASN A 1 322 ? 3.28139 70.09962 24.94888 1.000 14.91930 314 ASN A O 1
ATOM 2532 N N . GLU A 1 323 ? 1.95817 68.37917 25.52977 1.000 11.89610 315 GLU A N 1
ATOM 2533 C CA . GLU A 1 323 ? 0.73445 69.14116 25.31657 1.000 11.87701 315 GLU A CA 1
ATOM 2534 C C . GLU A 1 323 ? -0.40250 68.42925 26.03740 1.000 13.20558 315 GLU A C 1
ATOM 2535 O O . GLU A 1 323 ? -0.31044 67.22548 26.31460 1.000 13.77720 315 GLU A O 1
ATOM 2541 N N . PRO A 1 324 ? -1.48032 69.13999 26.36226 1.000 14.55304 316 PRO A N 1
ATOM 2542 C CA . PRO A 1 324 ? -2.67962 68.46052 26.87969 1.000 15.28136 316 PRO A CA 1
ATOM 2543 C C . PRO A 1 324 ? -3.18764 67.41213 25.89847 1.000 16.46539 316 PRO A C 1
ATOM 2544 O O . PRO A 1 324 ? -3.23084 67.63151 24.68722 1.000 16.15200 316 PRO A O 1
ATOM 2548 N N . GLY A 1 325 ? -3.56967 66.25613 26.43445 1.000 15.65422 317 GLY A N 1
ATOM 2549 C CA . GLY A 1 325 ? -4.04803 65.17351 25.59551 1.000 16.56152 317 GLY A CA 1
ATOM 2550 C C . GLY A 1 325 ? -5.54261 65.17877 25.33101 1.000 19.20535 317 GLY A C 1
ATOM 2551 O O . GLY A 1 325 ? -6.00626 64.53462 24.38146 1.000 22.34428 317 GLY A O 1
ATOM 2552 N N . SER A 1 326 ? -6.30882 65.89593 26.15533 1.000 21.44574 318 SER A N 1
ATOM 2553 C CA . SER A 1 326 ? -7.76213 65.79296 26.14064 1.000 24.35481 318 SER A CA 1
ATOM 2554 C C . SER A 1 326 ? -8.35642 67.02673 26.80652 1.000 31.70641 318 SER A C 1
ATOM 2555 O O . SER A 1 326 ? -7.82034 67.52015 27.80191 1.000 33.97141 318 SER A O 1
ATOM 2558 N N . SER A 1 327 ? -9.46769 67.51359 26.26011 1.000 37.66859 319 SER A N 1
ATOM 2559 C CA . SER A 1 327 ? -10.22110 68.56939 26.92589 1.000 42.01792 319 SER A CA 1
ATOM 2560 C C . SER A 1 327 ? -11.22267 68.02010 27.93286 1.000 41.93233 319 SER A C 1
ATOM 2561 O O . SER A 1 327 ? -11.51105 68.68120 28.93825 1.000 44.61991 319 SER A O 1
ATOM 2564 N N . ILE A 1 328 ? -11.74256 66.81673 27.69073 1.000 37.93404 320 ILE A N 1
ATOM 2565 C CA . ILE A 1 328 ? -12.74461 66.23389 28.57445 1.000 33.89140 320 ILE A CA 1
ATOM 2566 C C . ILE A 1 328 ? -12.09218 65.51866 29.76218 1.000 30.05212 320 ILE A C 1
ATOM 2567 O O . ILE A 1 328 ? -12.63185 65.53197 30.87661 1.000 30.98735 320 ILE A O 1
ATOM 2572 N N . MET A 1 329 ? -10.91793 64.90766 29.56078 1.000 26.14297 321 MET A N 1
ATOM 2573 C CA . MET A 1 329 ? -10.20246 64.22090 30.62712 1.000 23.62984 321 MET A CA 1
ATOM 2574 C C . MET A 1 329 ? -9.05380 65.10313 31.10465 1.000 22.87290 321 MET A C 1
ATOM 2575 O O . MET A 1 329 ? -7.99936 65.15917 30.44722 1.000 22.58596 321 MET A O 1
ATOM 2580 N N . PRO A 1 330 ? -9.20375 65.80658 32.22875 1.000 26.00353 322 PRO A N 1
ATOM 2581 C CA . PRO A 1 330 ? -8.26088 66.87887 32.58473 1.000 25.90552 322 PRO A CA 1
ATOM 2582 C C . PRO A 1 330 ? -6.94188 66.31988 33.10504 1.000 25.36793 322 PRO A C 1
ATOM 2583 O O . PRO A 1 330 ? -6.91952 65.43780 33.96494 1.000 26.95866 322 PRO A O 1
ATOM 2587 N N . GLY A 1 331 ? -5.83565 66.84805 32.57969 1.000 22.71801 323 GLY A N 1
ATOM 2588 C CA . GLY A 1 331 ? -4.50874 66.39307 32.94587 1.000 18.96540 323 GLY A CA 1
ATOM 2589 C C . GLY A 1 331 ? -4.00006 65.18535 32.18065 1.000 18.03642 323 GLY A C 1
ATOM 2590 O O . GLY A 1 331 ? -2.83323 64.80073 32.35586 1.000 18.53020 323 GLY A O 1
ATOM 2591 N N . LYS A 1 332 ? -4.81603 64.57677 31.33177 1.000 14.22016 324 LYS A N 1
ATOM 2592 C CA . LYS A 1 332 ? -4.34242 63.44141 30.55619 1.000 12.84742 324 LYS A CA 1
ATOM 2593 C C . LYS A 1 332 ? -3.34162 63.92613 29.51184 1.000 12.64473 324 LYS A C 1
ATOM 2594 O O . LYS A 1 332 ? -3.53269 64.97521 28.89424 1.000 15.54178 324 LYS A O 1
ATOM 2600 N N . VAL A 1 333 ? -2.24220 63.18453 29.34099 1.000 10.93022 325 VAL A N 1
ATOM 2601 C CA . VAL A 1 333 ? -1.23343 63.48058 28.32746 1.000 11.26356 325 VAL A CA 1
ATOM 2602 C C . VAL A 1 333 ? -0.92593 62.19720 27.57341 1.000 10.51959 325 VAL A C 1
ATOM 2603 O O . VAL A 1 333 ? -0.71366 61.14434 28.18562 1.000 11.65515 325 VAL A O 1
ATOM 2607 N N . ASN A 1 334 ? -0.89311 62.28360 26.25573 1.000 9.77115 326 ASN A N 1
ATOM 2608 C CA . ASN A 1 334 ? -0.78691 61.11366 25.40409 1.000 9.06936 326 ASN A CA 1
ATOM 2609 C C . ASN A 1 334 ? 0.54905 61.05897 24.67865 1.000 9.11326 326 ASN A C 1
ATOM 2610 O O . ASN A 1 334 ? 1.20003 62.08961 24.47337 1.000 9.80937 326 ASN A O 1
ATOM 2615 N N . PRO A 1 335 ? 0.98344 59.85774 24.27056 1.000 9.16147 327 PRO A N 1
ATOM 2616 C CA . PRO A 1 335 ? 2.26222 59.68042 23.53890 1.000 8.53956 327 PRO A CA 1
ATOM 2617 C C . PRO A 1 335 ? 2.11163 60.07597 22.07538 1.000 7.72204 327 PRO A C 1
ATOM 2618 O O . PRO A 1 335 ? 2.17766 59.25816 21.13693 1.000 9.02667 327 PRO A O 1
ATOM 2622 N N . THR A 1 336 ? 1.88084 61.37693 21.86493 1.000 8.40068 328 THR A N 1
ATOM 2623 C CA . THR A 1 336 ? 1.47364 61.86094 20.54982 1.000 8.62455 328 THR A CA 1
ATOM 2624 C C . THR A 1 336 ? 2.60379 61.79769 19.52450 1.000 8.05965 328 THR A C 1
ATOM 2625 O O . THR A 1 336 ? 2.33269 61.61407 18.33339 1.000 8.14701 328 THR A O 1
ATOM 2629 N N . GLN A 1 337 ? 3.87097 61.92732 19.95015 1.000 7.77010 329 GLN A N 1
ATOM 2630 C CA . GLN A 1 337 ? 4.96844 61.74340 18.99526 1.000 8.74238 329 GLN A CA 1
ATOM 2631 C C . GLN A 1 337 ? 5.00644 60.30586 18.48172 1.000 8.11578 329 GLN A C 1
ATOM 2632 O O . GLN A 1 337 ? 5.26186 60.05805 17.29439 1.000 7.77984 329 GLN A O 1
ATOM 2638 N N . ASN A 1 338 ? 4.76003 59.33710 19.36255 1.000 8.12871 330 ASN A N 1
ATOM 2639 C CA . ASN A 1 338 ? 4.69223 57.94580 18.93081 1.000 8.11325 330 ASN A CA 1
ATOM 2640 C C . ASN A 1 338 ? 3.57279 57.74251 17.92258 1.000 7.55897 330 ASN A C 1
ATOM 2641 O O . ASN A 1 338 ? 3.72939 56.97787 16.96273 1.000 8.40480 330 ASN A O 1
ATOM 2646 N N . GLU A 1 339 ? 2.43876 58.41305 18.13365 1.000 7.70265 331 GLU A N 1
ATOM 2647 C CA . GLU A 1 339 ? 1.30859 58.28671 17.22594 1.000 7.64677 331 GLU A CA 1
ATOM 2648 C C . GLU A 1 339 ? 1.65129 58.84934 15.85586 1.000 7.47905 331 GLU A C 1
ATOM 2649 O O . GLU A 1 339 ? 1.37587 58.21770 14.82442 1.000 8.78576 331 GLU A O 1
ATOM 2655 N N . ALA A 1 340 ? 2.26109 60.04287 15.81458 1.000 7.50541 332 ALA A N 1
ATOM 2656 C CA . ALA A 1 340 ? 2.65366 60.61162 14.52839 1.000 7.70286 332 ALA A CA 1
ATOM 2657 C C . ALA A 1 340 ? 3.60219 59.66860 13.78539 1.000 7.06670 332 ALA A C 1
ATOM 2658 O O . ALA A 1 340 ? 3.44996 59.43671 12.57534 1.000 7.80234 332 ALA A O 1
ATOM 2660 N N . MET A 1 341 ? 4.56968 59.08742 14.50443 1.000 7.13948 333 MET A N 1
ATOM 2661 C CA . MET A 1 341 ? 5.51152 58.16092 13.88509 1.000 7.12212 333 MET A CA 1
ATOM 2662 C C . MET A 1 341 ? 4.79195 56.94173 13.32457 1.000 6.55268 333 MET A C 1
ATOM 2663 O O . MET A 1 341 ? 5.03621 56.53927 12.18250 1.000 7.37053 333 MET A O 1
ATOM 2668 N N . THR A 1 342 ? 3.92246 56.30866 14.12783 1.000 6.77764 334 THR A N 1
ATOM 2669 C CA . THR A 1 342 ? 3.24146 55.11152 13.63334 1.000 6.90764 334 THR A CA 1
ATOM 2670 C C . THR A 1 342 ? 2.36349 55.41366 12.42543 1.000 6.24522 334 THR A C 1
ATOM 2671 O O . THR A 1 342 ? 2.24040 54.56731 11.53084 1.000 7.17011 334 THR A O 1
ATOM 2675 N N . MET A 1 343 ? 1.74350 56.60444 12.37358 1.000 6.82997 335 MET A N 1
ATOM 2676 C CA . MET A 1 343 ? 0.95084 56.96878 11.19542 1.000 6.80592 335 MET A CA 1
ATOM 2677 C C . MET A 1 343 ? 1.82833 57.14281 9.95805 1.000 6.31809 335 MET A C 1
ATOM 2678 O O . MET A 1 343 ? 1.46032 56.68727 8.86630 1.000 6.81429 335 MET A O 1
ATOM 2683 N N . VAL A 1 344 ? 2.99346 57.79348 10.11231 1.000 6.45832 336 VAL A N 1
ATOM 2684 C CA . VAL A 1 344 ? 3.93287 57.91278 9.00187 1.000 6.76215 336 VAL A CA 1
ATOM 2685 C C . VAL A 1 344 ? 4.34567 56.53148 8.51299 1.000 6.72506 336 VAL A C 1
ATOM 2686 O O . VAL A 1 344 ? 4.44336 56.28719 7.30564 1.000 6.86365 336 VAL A O 1
ATOM 2690 N N . CYS A 1 345 ? 4.60533 55.60635 9.44414 1.000 6.62478 337 CYS A N 1
ATOM 2691 C CA . CYS A 1 345 ? 5.02177 54.27536 9.02428 1.000 7.29266 337 CYS A CA 1
ATOM 2692 C C . CYS A 1 345 ? 3.91972 53.57847 8.22951 1.000 7.16755 337 CYS A C 1
ATOM 2693 O O . CYS A 1 345 ? 4.19514 52.91021 7.22259 1.000 7.38228 337 CYS A O 1
ATOM 2696 N N . ALA A 1 346 ? 2.65958 53.71645 8.67361 1.000 6.89550 338 ALA A N 1
ATOM 2697 C CA . ALA A 1 346 ? 1.53659 53.17201 7.91100 1.000 7.33028 338 ALA A CA 1
ATOM 2698 C C . ALA A 1 346 ? 1.49810 53.73865 6.49448 1.000 6.20812 338 ALA A C 1
ATOM 2699 O O . ALA A 1 346 ? 1.21351 53.01493 5.52366 1.000 7.44328 338 ALA A O 1
ATOM 2701 N N . GLN A 1 347 ? 1.77567 55.04080 6.35740 1.000 6.33539 339 GLN A N 1
ATOM 2702 C CA . GLN A 1 347 ? 1.80761 55.66733 5.03703 1.000 6.14798 339 GLN A CA 1
ATOM 2703 C C . GLN A 1 347 ? 2.88786 55.03817 4.15544 1.000 6.14115 339 GLN A C 1
ATOM 2704 O O . GLN A 1 347 ? 2.65162 54.74167 2.97783 1.000 6.80942 339 GLN A O 1
ATOM 2710 N N . VAL A 1 348 ? 4.08974 54.82413 4.71859 1.000 6.24099 340 VAL A N 1
ATOM 2711 C CA . VAL A 1 348 ? 5.19522 54.26550 3.93858 1.000 6.96585 340 VAL A CA 1
ATOM 2712 C C . VAL A 1 348 ? 4.85894 52.86658 3.42138 1.000 6.12279 340 VAL A C 1
ATOM 2713 O O . VAL A 1 348 ? 5.20406 52.50831 2.29035 1.000 7.20473 340 VAL A O 1
ATOM 2717 N N . LEU A 1 349 ? 4.19449 52.04469 4.23920 1.000 6.64484 341 LEU A N 1
ATOM 2718 C CA A LEU A 1 349 ? 3.81223 50.69771 3.81133 0.456 6.89984 341 LEU A CA 1
ATOM 2719 C CA B LEU A 1 349 ? 3.87178 50.70233 3.77867 0.544 7.04276 341 LEU A CA 1
ATOM 2720 C C . LEU A 1 349 ? 2.95431 50.73952 2.55797 1.000 6.75547 341 LEU A C 1
ATOM 2721 O O . LEU A 1 349 ? 3.13852 49.94746 1.62762 1.000 7.65575 341 LEU A O 1
ATOM 2730 N N . GLY A 1 350 ? 1.96834 51.64393 2.53322 1.000 7.13224 342 GLY A N 1
ATOM 2731 C CA . GLY A 1 350 ? 1.11310 51.75461 1.35471 1.000 7.63455 342 GLY A CA 1
ATOM 2732 C C . GLY A 1 350 ? 1.83107 52.38688 0.17586 1.000 6.24333 342 GLY A C 1
ATOM 2733 O O . GLY A 1 350 ? 1.59879 52.00969 -0.97711 1.000 7.34321 342 GLY A O 1
ATOM 2734 N N . ASN A 1 351 ? 2.71254 53.36546 0.43886 1.000 6.26159 343 ASN A N 1
ATOM 2735 C CA . ASN A 1 351 ? 3.52861 53.89802 -0.64400 1.000 6.32840 343 ASN A CA 1
ATOM 2736 C C . ASN A 1 351 ? 4.33198 52.79228 -1.31428 1.000 6.27842 343 ASN A C 1
ATOM 2737 O O . ASN A 1 351 ? 4.54814 52.83413 -2.53024 1.000 7.04728 343 ASN A O 1
ATOM 2742 N N . ASP A 1 352 ? 4.76813 51.78955 -0.54071 1.000 6.56897 344 ASP A N 1
ATOM 2743 C CA . ASP A 1 352 ? 5.51331 50.68614 -1.12541 1.000 6.44399 344 ASP A CA 1
ATOM 2744 C C . ASP A 1 352 ? 4.63841 49.84872 -2.05763 1.000 6.50753 344 ASP A C 1
ATOM 2745 O O . ASP A 1 352 ? 5.09368 49.40992 -3.11685 1.000 7.03317 344 ASP A O 1
ATOM 2750 N N . THR A 1 353 ? 3.36114 49.65081 -1.70623 1.000 6.05354 345 THR A N 1
ATOM 2751 C CA . THR A 1 353 ? 2.43517 48.97558 -2.61745 1.000 6.80200 345 THR A CA 1
ATOM 2752 C C . THR A 1 353 ? 2.33196 49.72831 -3.93884 1.000 6.03703 345 THR A C 1
ATOM 2753 O O . THR A 1 353 ? 2.42489 49.12959 -5.02080 1.000 6.96156 345 THR A O 1
ATOM 2757 N N . THR A 1 354 ? 2.12185 51.04881 -3.86732 1.000 6.53609 346 THR A N 1
ATOM 2758 C CA . THR A 1 354 ? 1.97821 51.85061 -5.08781 1.000 6.47334 346 THR A CA 1
ATOM 2759 C C . THR A 1 354 ? 3.23313 51.78397 -5.95002 1.000 6.42746 346 THR A C 1
ATOM 2760 O O . THR A 1 354 ? 3.15133 51.60291 -7.17031 1.000 7.09562 346 THR A O 1
ATOM 2764 N N . ILE A 1 355 ? 4.40714 51.96325 -5.32587 1.000 6.18927 347 ILE A N 1
ATOM 2765 C CA . ILE A 1 355 ? 5.65918 51.96386 -6.08672 1.000 6.47688 347 ILE A CA 1
ATOM 2766 C C . ILE A 1 355 ? 5.88766 50.60901 -6.74235 1.000 6.19716 347 ILE A C 1
ATOM 2767 O O . ILE A 1 355 ? 6.33021 50.52379 -7.89518 1.000 6.79000 347 ILE A O 1
ATOM 2772 N N . SER A 1 356 ? 5.61628 49.52588 -6.01213 1.000 6.36341 348 SER A N 1
ATOM 2773 C CA . SER A 1 356 ? 5.83461 48.18646 -6.55317 1.000 7.62489 348 SER A CA 1
ATOM 2774 C C . SER A 1 356 ? 4.89876 47.91589 -7.72102 1.000 7.01662 348 SER A C 1
ATOM 2775 O O . SER A 1 356 ? 5.32426 47.40269 -8.76064 1.000 7.34007 348 SER A O 1
ATOM 2778 N N . PHE A 1 357 ? 3.61300 48.26456 -7.56494 1.000 6.97674 349 PHE A N 1
ATOM 2779 C CA . PHE A 1 357 ? 2.65786 48.12686 -8.65909 1.000 7.29401 349 PHE A CA 1
ATOM 2780 C C . PHE A 1 357 ? 3.12621 48.89644 -9.88994 1.000 6.47266 349 PHE A C 1
ATOM 2781 O O . PHE A 1 357 ? 3.21305 48.34790 -11.00051 1.000 6.96305 349 PHE A O 1
ATOM 2789 N N . ALA A 1 358 ? 3.41070 50.18595 -9.71451 1.000 6.91327 350 ALA A N 1
ATOM 2790 C CA . ALA A 1 358 ? 3.83012 51.01562 -10.84554 1.000 7.14207 350 ALA A CA 1
ATOM 2791 C C . ALA A 1 358 ? 5.10656 50.47409 -11.47964 1.000 6.88304 350 ALA A C 1
ATOM 2792 O O . ALA A 1 358 ? 5.27409 50.54307 -12.70624 1.000 7.35613 350 ALA A O 1
ATOM 2794 N N . GLY A 1 359 ? 6.01979 49.93249 -10.65664 1.000 6.54388 351 GLY A N 1
ATOM 2795 C CA . GLY A 1 359 ? 7.27927 49.42321 -11.17223 1.000 7.02573 351 GLY A CA 1
ATOM 2796 C C . GLY A 1 359 ? 7.11299 48.23213 -12.09372 1.000 6.84578 351 GLY A C 1
ATOM 2797 O O . GLY A 1 359 ? 7.97245 47.98630 -12.94939 1.000 7.10197 351 GLY A O 1
ATOM 2798 N N . THR A 1 360 ? 6.01789 47.46462 -11.93667 1.000 6.61941 352 THR A N 1
ATOM 2799 C CA . THR A 1 360 ? 5.78346 46.32055 -12.81994 1.000 7.09977 352 THR A CA 1
ATOM 2800 C C . THR A 1 360 ? 5.28852 46.73144 -14.19463 1.000 6.57671 352 THR A C 1
ATOM 2801 O O . THR A 1 360 ? 5.29442 45.89419 -15.10347 1.000 7.08149 352 THR A O 1
ATOM 2805 N N . GLN A 1 361 ? 4.80817 47.97100 -14.35321 1.000 6.92308 353 GLN A N 1
ATOM 2806 C CA . GLN A 1 361 ? 3.91628 48.31341 -15.45284 1.000 7.07418 353 GLN A CA 1
ATOM 2807 C C . GLN A 1 361 ? 4.59323 49.01785 -16.62495 1.000 7.20023 353 GLN A C 1
ATOM 2808 O O . GLN A 1 361 ? 3.90270 49.53381 -17.50775 1.000 7.70586 353 GLN A O 1
ATOM 2814 N N . GLY A 1 362 ? 5.92072 49.02839 -16.69264 1.000 7.62694 354 GLY A N 1
ATOM 2815 C CA . GLY A 1 362 ? 6.56611 49.54344 -17.89040 1.000 7.49774 354 GLY A CA 1
ATOM 2816 C C . GLY A 1 362 ? 6.21676 48.69633 -19.09832 1.000 7.15094 354 GLY A C 1
ATOM 2817 O O . GLY A 1 362 ? 5.99786 47.48538 -18.99162 1.000 8.28229 354 GLY A O 1
ATOM 2818 N N . ASN A 1 363 ? 6.14275 49.33867 -20.26262 1.000 7.35756 355 ASN A N 1
ATOM 2819 C CA . ASN A 1 363 ? 5.89313 48.60484 -21.49855 1.000 7.42088 355 ASN A CA 1
ATOM 2820 C C . ASN A 1 363 ? 6.94814 48.99433 -22.51515 1.000 7.03696 355 ASN A C 1
ATOM 2821 O O . ASN A 1 363 ? 7.16556 50.18912 -22.77612 1.000 7.39919 355 ASN A O 1
ATOM 2826 N N . TYR A 1 364 ? 7.60191 47.98589 -23.08721 1.000 7.63870 356 TYR A N 1
ATOM 2827 C CA . TYR A 1 364 ? 8.58703 48.22556 -24.13288 1.000 7.39665 356 TYR A CA 1
ATOM 2828 C C . TYR A 1 364 ? 9.64172 49.21637 -23.64691 1.000 7.69945 356 TYR A C 1
ATOM 2829 O O . TYR A 1 364 ? 10.28799 48.97885 -22.62753 1.000 8.31114 356 TYR A O 1
ATOM 2838 N N . GLU A 1 365 ? 9.83164 50.33425 -24.34512 1.000 6.63756 357 GLU A N 1
ATOM 2839 C CA . GLU A 1 365 ? 10.98800 51.18910 -24.07471 1.000 6.74867 357 GLU A CA 1
ATOM 2840 C C . GLU A 1 365 ? 10.78870 52.16340 -22.91308 1.000 7.86553 357 GLU A C 1
ATOM 2841 O O . GLU A 1 365 ? 11.75186 52.83071 -22.52555 1.000 8.34141 357 GLU A O 1
ATOM 2847 N N . LEU A 1 366 ? 9.58394 52.28272 -22.34125 1.000 7.28638 358 LEU A N 1
ATOM 2848 C CA . LEU A 1 366 ? 9.36351 53.34613 -21.36315 1.000 7.34685 358 LEU A CA 1
ATOM 2849 C C . LEU A 1 366 ? 8.36516 52.93055 -20.28230 1.000 7.25447 358 LEU A C 1
ATOM 2850 O O . LEU A 1 366 ? 7.26024 52.45353 -20.57348 1.000 8.09004 358 LEU A O 1
ATOM 2855 N N . ASN A 1 367 ? 8.73023 53.16258 -19.02950 1.000 6.84440 359 ASN A N 1
ATOM 2856 C CA . ASN A 1 367 ? 7.77052 53.08956 -17.93633 1.000 7.11773 359 ASN A CA 1
ATOM 2857 C C . ASN A 1 367 ? 7.09726 54.45653 -17.84889 1.000 7.82139 359 ASN A C 1
ATOM 2858 O O . ASN A 1 367 ? 7.76284 55.48023 -17.68077 1.000 8.86442 359 ASN A O 1
ATOM 2863 N N . VAL A 1 368 ? 5.76676 54.48420 -17.98933 1.000 7.65469 360 VAL A N 1
ATOM 2864 C CA . VAL A 1 368 ? 5.04655 55.75585 -17.92618 1.000 7.38606 360 VAL A CA 1
ATOM 2865 C C . VAL A 1 368 ? 4.21921 55.84935 -16.64688 1.000 7.38264 360 VAL A C 1
ATOM 2866 O O . VAL A 1 368 ? 3.04960 56.25393 -16.65007 1.000 7.74045 360 VAL A O 1
ATOM 2870 N N . PHE A 1 369 ? 4.88212 55.55237 -15.52693 1.000 7.26020 361 PHE A N 1
ATOM 2871 C CA . PHE A 1 369 ? 4.34068 55.76129 -14.18322 1.000 6.87990 361 PHE A CA 1
ATOM 2872 C C . PHE A 1 369 ? 5.30509 56.61468 -13.37026 1.000 6.52238 361 PHE A C 1
ATOM 2873 O O . PHE A 1 369 ? 5.36084 56.51167 -12.14836 1.000 7.26677 361 PHE A O 1
ATOM 2881 N N . LYS A 1 370 ? 6.11432 57.44189 -14.04602 1.000 6.91404 362 LYS A N 1
ATOM 2882 C CA . LYS A 1 370 ? 7.23367 58.07630 -13.34332 1.000 7.35919 362 LYS A CA 1
ATOM 2883 C C . LYS A 1 370 ? 6.77859 59.05407 -12.27299 1.000 6.72010 362 LYS A C 1
ATOM 2884 O O . LYS A 1 370 ? 7.28738 58.97804 -11.14002 1.000 7.11105 362 LYS A O 1
ATOM 2890 N N . PRO A 1 371 ? 5.83959 59.97554 -12.53038 1.000 7.11605 363 PRO A N 1
ATOM 2891 C CA . PRO A 1 371 ? 5.47885 60.92341 -11.46333 1.000 7.54929 363 PRO A CA 1
ATOM 2892 C C . PRO A 1 371 ? 4.91669 60.27179 -10.21500 1.000 6.67408 363 PRO A C 1
ATOM 2893 O O . PRO A 1 371 ? 5.26177 60.70839 -9.10717 1.000 6.99378 363 PRO A O 1
ATOM 2897 N N . VAL A 1 372 ? 4.05429 59.25681 -10.34258 1.000 6.51878 364 VAL A N 1
ATOM 2898 C CA . VAL A 1 372 ? 3.50043 58.64405 -9.13390 1.000 6.77427 364 VAL A CA 1
ATOM 2899 C C . VAL A 1 372 ? 4.60737 57.95036 -8.33702 1.000 6.56316 364 VAL A C 1
ATOM 2900 O O . VAL A 1 372 ? 4.61667 57.99352 -7.10144 1.000 6.71698 364 VAL A O 1
ATOM 2904 N N . MET A 1 373 ? 5.58323 57.32684 -9.02508 1.000 6.61756 365 MET A N 1
ATOM 2905 C CA . MET A 1 373 ? 6.68999 56.71180 -8.30046 1.000 6.52313 365 MET A CA 1
ATOM 2906 C C . MET A 1 373 ? 7.53526 57.76528 -7.59140 1.000 6.53146 365 MET A C 1
ATOM 2907 O O . MET A 1 373 ? 7.91897 57.58573 -6.43235 1.000 7.01160 365 MET A O 1
ATOM 2912 N N . ALA A 1 374 ? 7.81396 58.88194 -8.26472 1.000 7.23747 366 ALA A N 1
ATOM 2913 C CA . ALA A 1 374 ? 8.62547 59.93416 -7.66395 1.000 6.98749 366 ALA A CA 1
ATOM 2914 C C . ALA A 1 374 ? 7.94068 60.53910 -6.44640 1.000 6.58882 366 ALA A C 1
ATOM 2915 O O . ALA A 1 374 ? 8.57484 60.77376 -5.40791 1.000 7.37878 366 ALA A O 1
ATOM 2917 N N . TYR A 1 375 ? 6.64182 60.83077 -6.57976 1.000 7.42155 367 TYR A N 1
ATOM 2918 C CA . TYR A 1 375 ? 5.87402 61.45263 -5.50328 1.000 7.12702 367 TYR A CA 1
ATOM 2919 C C . TYR A 1 375 ? 5.83361 60.55067 -4.27280 1.000 6.89545 367 TYR A C 1
ATOM 2920 O O . TYR A 1 375 ? 6.07672 61.00661 -3.14523 1.000 7.57295 367 TYR A O 1
ATOM 2929 N N . ASN A 1 376 ? 5.52339 59.26475 -4.46846 1.000 6.78975 368 ASN A N 1
ATOM 2930 C CA . ASN A 1 376 ? 5.49360 58.34716 -3.32963 1.000 7.07855 368 ASN A CA 1
ATOM 2931 C C . ASN A 1 376 ? 6.86777 58.20254 -2.68661 1.000 6.67438 368 ASN A C 1
ATOM 2932 O O . ASN A 1 376 ? 6.98363 58.18893 -1.45144 1.000 7.28523 368 ASN A O 1
ATOM 2937 N N . PHE A 1 377 ? 7.92889 58.11479 -3.50015 1.000 6.45703 369 PHE A N 1
ATOM 2938 C CA . PHE A 1 377 ? 9.25983 57.94460 -2.93349 1.000 6.80308 369 PHE A CA 1
ATOM 2939 C C . PHE A 1 377 ? 9.64536 59.14908 -2.09309 1.000 6.75949 369 PHE A C 1
ATOM 2940 O O . PHE A 1 377 ? 10.11281 59.01158 -0.94832 1.000 6.82703 369 PHE A O 1
ATOM 2948 N N . LEU A 1 378 ? 9.46081 60.34862 -2.65444 1.000 7.17624 370 LEU A N 1
ATOM 2949 C CA . LEU A 1 378 ? 9.84824 61.55624 -1.93900 1.000 7.25370 370 LEU A CA 1
ATOM 2950 C C . LEU A 1 378 ? 9.01336 61.73969 -0.68178 1.000 6.83849 370 LEU A C 1
ATOM 2951 O O . LEU A 1 378 ? 9.52055 62.20364 0.35522 1.000 7.16907 370 LEU A O 1
ATOM 2956 N N . GLN A 1 379 ? 7.72044 61.37895 -0.74212 1.000 6.34984 371 GLN A N 1
ATOM 2957 C CA . GLN A 1 379 ? 6.89689 61.49473 0.45657 1.000 7.40029 371 GLN A CA 1
ATOM 2958 C C . GLN A 1 379 ? 7.41953 60.58802 1.56540 1.000 6.37239 371 GLN A C 1
ATOM 2959 O O . GLN A 1 379 ? 7.57203 61.01607 2.71332 1.000 7.16568 371 GLN A O 1
ATOM 2965 N N . SER A 1 380 ? 7.70763 59.32754 1.24582 1.000 7.21183 372 SER A N 1
ATOM 2966 C CA . SER A 1 380 ? 8.23403 58.44254 2.28291 1.000 7.13669 372 SER A CA 1
ATOM 2967 C C . SER A 1 380 ? 9.54182 58.96681 2.84962 1.000 6.07432 372 SER A C 1
ATOM 2968 O O . SER A 1 380 ? 9.73727 58.97799 4.06938 1.000 7.31658 372 SER A O 1
ATOM 2971 N N . ALA A 1 381 ? 10.47151 59.36412 1.97228 1.000 6.52160 373 ALA A N 1
ATOM 2972 C CA . ALA A 1 381 ? 11.78137 59.80938 2.43714 1.000 7.07879 373 ALA A CA 1
ATOM 2973 C C . ALA A 1 381 ? 11.65086 61.04903 3.31162 1.000 7.41756 373 ALA A C 1
ATOM 2974 O O . ALA A 1 381 ? 12.33753 61.17842 4.33375 1.000 8.03101 373 ALA A O 1
ATOM 2976 N N . GLN A 1 382 ? 10.76921 61.97749 2.92254 1.000 7.32687 374 GLN A N 1
ATOM 2977 C CA . GLN A 1 382 ? 10.57731 63.19760 3.69040 1.000 8.16374 374 GLN A CA 1
ATOM 2978 C C . GLN A 1 382 ? 9.88885 62.92412 5.01804 1.000 7.12123 374 GLN A C 1
ATOM 2979 O O . GLN A 1 382 ? 10.30627 63.45597 6.05386 1.000 7.55425 374 GLN A O 1
ATOM 2985 N N . LEU A 1 383 ? 8.79335 62.15442 4.99861 1.000 6.98674 375 LEU A N 1
ATOM 2986 C CA . LEU A 1 383 ? 8.06148 61.92475 6.23946 1.000 7.49186 375 LEU A CA 1
ATOM 2987 C C . LEU A 1 383 ? 8.88222 61.11831 7.24147 1.000 7.69543 375 LEU A C 1
ATOM 2988 O O . LEU A 1 383 ? 8.83343 61.38994 8.44758 1.000 7.41881 375 LEU A O 1
ATOM 2993 N N . ILE A 1 384 ? 9.66093 60.13902 6.76726 1.000 7.26836 376 ILE A N 1
ATOM 2994 C CA . ILE A 1 384 ? 10.53754 59.41505 7.68652 1.000 7.18332 376 ILE A CA 1
ATOM 2995 C C . ILE A 1 384 ? 11.54920 60.37069 8.31005 1.000 7.41248 376 ILE A C 1
ATOM 2996 O O . ILE A 1 384 ? 11.79835 60.33527 9.52031 1.000 8.04315 376 ILE A O 1
ATOM 3001 N N . ALA A 1 385 ? 12.16671 61.23006 7.48667 1.000 7.40978 377 ALA A N 1
ATOM 3002 C CA . ALA A 1 385 ? 13.12810 62.18860 8.02366 1.000 7.96161 377 ALA A CA 1
ATOM 3003 C C . ALA A 1 385 ? 12.47512 63.08172 9.07644 1.000 7.36878 377 ALA A C 1
ATOM 3004 O O . ALA A 1 385 ? 12.97233 63.22706 10.20167 1.000 7.85361 377 ALA A O 1
ATOM 3006 N N . ASP A 1 386 ? 11.35091 63.70237 8.71565 1.000 7.68049 378 ASP A N 1
ATOM 3007 C CA . ASP A 1 386 ? 10.71357 64.66399 9.61560 1.000 7.86546 378 ASP A CA 1
ATOM 3008 C C . ASP A 1 386 ? 10.22980 63.99864 10.89927 1.000 7.62197 378 ASP A C 1
ATOM 3009 O O . ASP A 1 386 ? 10.35216 64.57473 11.98876 1.000 8.42423 378 ASP A O 1
ATOM 3014 N N . ALA A 1 387 ? 9.63712 62.80135 10.78506 1.000 7.42503 379 ALA A N 1
ATOM 3015 C CA . ALA A 1 387 ? 9.14657 62.10219 11.96661 1.000 7.97558 379 ALA A CA 1
ATOM 3016 C C . ALA A 1 387 ? 10.31021 61.68462 12.85783 1.000 7.42631 379 ALA A C 1
ATOM 3017 O O . ALA A 1 387 ? 10.20250 61.76281 14.08767 1.000 8.18683 379 ALA A O 1
ATOM 3019 N N . CYS A 1 388 ? 11.43640 61.24893 12.26735 1.000 7.02935 380 CYS A N 1
ATOM 3020 C CA . CYS A 1 388 ? 12.57678 60.88668 13.10080 1.000 7.91422 380 CYS A CA 1
ATOM 3021 C C . CYS A 1 388 ? 13.13902 62.09511 13.83573 1.000 7.73629 380 CYS A C 1
ATOM 3022 O O . CYS A 1 388 ? 13.56003 61.96803 14.98776 1.000 8.24089 380 CYS A O 1
ATOM 3025 N N . ILE A 1 389 ? 13.18000 63.26616 13.19036 1.000 8.04601 381 ILE A N 1
ATOM 3026 C CA . ILE A 1 389 ? 13.61971 64.47412 13.89091 1.000 8.63391 381 ILE A CA 1
ATOM 3027 C C . ILE A 1 389 ? 12.67654 64.78834 15.04528 1.000 7.74581 381 ILE A C 1
ATOM 3028 O O . ILE A 1 389 ? 13.10498 65.03579 16.18504 1.000 8.23669 381 ILE A O 1
ATOM 3033 N N . SER A 1 390 ? 11.37152 64.80092 14.75544 1.000 7.92831 382 SER A N 1
ATOM 3034 C CA . SER A 1 390 ? 10.38560 65.17813 15.76005 1.000 8.50477 382 SER A CA 1
ATOM 3035 C C . SER A 1 390 ? 10.38063 64.17851 16.91155 1.000 7.60768 382 SER A C 1
ATOM 3036 O O . SER A 1 390 ? 10.38699 64.55899 18.08703 1.000 8.54719 382 SER A O 1
ATOM 3039 N N . PHE A 1 391 ? 10.36171 62.88851 16.58448 1.000 7.71004 383 PHE A N 1
ATOM 3040 C CA . PHE A 1 391 ? 10.33314 61.85487 17.61111 1.000 8.14712 383 PHE A CA 1
ATOM 3041 C C . PHE A 1 391 ? 11.60016 61.90721 18.45787 1.000 7.84918 383 PHE A C 1
ATOM 3042 O O . PHE A 1 391 ? 11.55494 61.73993 19.68102 1.000 8.89086 383 PHE A O 1
ATOM 3050 N N . ASN A 1 392 ? 12.75630 62.14073 17.82846 1.000 8.26115 384 ASN A N 1
ATOM 3051 C CA . ASN A 1 392 ? 13.97655 62.29741 18.60496 1.000 8.44755 384 ASN A CA 1
ATOM 3052 C C . ASN A 1 392 ? 13.85978 63.47365 19.56753 1.000 8.07800 384 ASN A C 1
ATOM 3053 O O . ASN A 1 392 ? 14.10640 63.33816 20.77490 1.000 9.48356 384 ASN A O 1
ATOM 3058 N N . ASP A 1 393 ? 13.49965 64.65146 19.04359 1.000 9.07271 385 ASP A N 1
ATOM 3059 C CA . ASP A 1 393 ? 13.60626 65.86930 19.84803 1.000 10.14391 385 ASP A CA 1
ATOM 3060 C C . ASP A 1 393 ? 12.52133 65.95119 20.90199 1.000 9.52870 385 ASP A C 1
ATOM 3061 O O . ASP A 1 393 ? 12.74047 66.55727 21.95181 1.000 9.91293 385 ASP A O 1
ATOM 3066 N N . HIS A 1 394 ? 11.34586 65.38443 20.62295 1.000 9.19497 386 HIS A N 1
ATOM 3067 C CA . HIS A 1 394 ? 10.17260 65.54243 21.47816 1.000 9.20517 386 HIS A CA 1
ATOM 3068 C C . HIS A 1 394 ? 9.78184 64.26701 22.19811 1.000 9.09420 386 HIS A C 1
ATOM 3069 O O . HIS A 1 394 ? 8.76730 64.26058 22.89657 1.000 10.35245 386 HIS A O 1
ATOM 3076 N N . CYS A 1 395 ? 10.55950 63.19253 22.05907 1.000 9.27735 387 CYS A N 1
ATOM 3077 C CA . CYS A 1 395 ? 10.29297 61.97937 22.82162 1.000 9.18412 387 CYS A CA 1
ATOM 3078 C C . CYS A 1 395 ? 11.60162 61.31312 23.25073 1.000 9.05339 387 CYS A C 1
ATOM 3079 O O . CYS A 1 395 ? 11.91650 61.25898 24.44507 1.000 10.09297 387 CYS A O 1
ATOM 3082 N N . ALA A 1 396 ? 12.39381 60.82441 22.28985 1.000 9.29003 388 ALA A N 1
ATOM 3083 C CA . ALA A 1 396 ? 13.49031 59.91170 22.62273 1.000 9.21976 388 ALA A CA 1
ATOM 3084 C C . ALA A 1 396 ? 14.51588 60.53954 23.56552 1.000 8.49282 388 ALA A C 1
ATOM 3085 O O . ALA A 1 396 ? 14.97747 59.87911 24.50721 1.000 9.12063 388 ALA A O 1
ATOM 3087 N N . VAL A 1 397 ? 14.88227 61.80848 23.34233 1.000 8.87788 389 VAL A N 1
ATOM 3088 C CA . VAL A 1 397 ? 15.91735 62.42523 24.17338 1.000 9.77414 389 VAL A CA 1
ATOM 3089 C C . VAL A 1 397 ? 15.50014 62.49386 25.63613 1.000 9.69824 389 VAL A C 1
ATOM 3090 O O . VAL A 1 397 ? 16.36022 62.55253 26.52775 1.000 10.28432 389 VAL A O 1
ATOM 3094 N N . GLY A 1 398 ? 14.19918 62.48823 25.91606 1.000 9.28417 390 GLY A N 1
ATOM 3095 C CA . GLY A 1 398 ? 13.68219 62.63087 27.25831 1.000 10.09309 390 GLY A CA 1
ATOM 3096 C C . GLY A 1 398 ? 13.18425 61.36122 27.90720 1.000 10.27266 390 GLY A C 1
ATOM 3097 O O . GLY A 1 398 ? 12.57579 61.44200 28.98068 1.000 11.56977 390 GLY A O 1
ATOM 3098 N N . ILE A 1 399 ? 13.42589 60.18708 27.32136 1.000 9.94721 391 ILE A N 1
ATOM 3099 C CA . ILE A 1 399 ? 12.96528 58.94357 27.95113 1.000 9.63428 391 ILE A CA 1
ATOM 3100 C C . ILE A 1 399 ? 13.72977 58.71879 29.24886 1.000 9.78670 391 ILE A C 1
ATOM 3101 O O . ILE A 1 399 ? 14.96261 58.79848 29.27239 1.000 10.67285 391 ILE A O 1
ATOM 3106 N N . GLU A 1 400 ? 13.01110 58.41125 30.32833 1.000 10.48787 392 GLU A N 1
ATOM 3107 C CA . GLU A 1 400 ? 13.65133 58.09232 31.59841 1.000 11.60291 392 GLU A CA 1
ATOM 3108 C C . GLU A 1 400 ? 12.98064 56.87877 32.22431 1.000 10.63724 392 GLU A C 1
ATOM 3109 O O . GLU A 1 400 ? 11.77568 56.66883 32.04569 1.000 11.00258 392 GLU A O 1
ATOM 3115 N N . PRO A 1 401 ? 13.72254 56.07767 32.98223 1.000 10.71313 393 PRO A N 1
ATOM 3116 C CA . PRO A 1 401 ? 13.10312 54.91996 33.62950 1.000 10.50916 393 PRO A CA 1
ATOM 3117 C C . PRO A 1 401 ? 12.27569 55.33583 34.83389 1.000 10.21494 393 PRO A C 1
ATOM 3118 O O . PRO A 1 401 ? 12.56833 56.31220 35.52802 1.000 11.58739 393 PRO A O 1
ATOM 3122 N N . ASN A 1 402 ? 11.23283 54.56351 35.08886 1.000 9.89760 394 ASN A N 1
ATOM 3123 C CA . ASN A 1 402 ? 10.53559 54.63247 36.37128 1.000 10.76155 394 ASN A CA 1
ATOM 3124 C C . ASN A 1 402 ? 11.11575 53.49060 37.19130 1.000 10.97368 394 ASN A C 1
ATOM 3125 O O . ASN A 1 402 ? 10.61126 52.36630 37.16708 1.000 11.01173 394 ASN A O 1
ATOM 3130 N N . GLU A 1 403 ? 12.19992 53.78017 37.91147 1.000 11.20023 395 GLU A N 1
ATOM 3131 C CA . GLU A 1 403 ? 12.91878 52.69318 38.56688 1.000 12.10551 395 GLU A CA 1
ATOM 3132 C C . GLU A 1 403 ? 12.09103 51.99495 39.63701 1.000 11.39703 395 GLU A C 1
ATOM 3133 O O . GLU A 1 403 ? 12.17952 50.75716 39.73090 1.000 10.63948 395 GLU A O 1
ATOM 3139 N N . PRO A 1 404 ? 11.29415 52.68826 40.45947 1.000 11.93232 396 PRO A N 1
ATOM 3140 C CA . PRO A 1 404 ? 10.47302 51.95180 41.43144 1.000 12.13631 396 PRO A CA 1
ATOM 3141 C C . PRO A 1 404 ? 9.45649 51.02873 40.78097 1.000 11.19354 396 PRO A C 1
ATOM 3142 O O . PRO A 1 404 ? 9.23259 49.91971 41.27366 1.000 12.11469 396 PRO A O 1
ATOM 3146 N N . ARG A 1 405 ? 8.83003 51.44682 39.67887 1.000 10.47096 397 ARG A N 1
ATOM 3147 C CA . ARG A 1 405 ? 7.85437 50.58263 39.01988 1.000 10.82292 397 ARG A CA 1
ATOM 3148 C C . ARG A 1 405 ? 8.53569 49.36789 38.40772 1.000 9.75006 397 ARG A C 1
ATOM 3149 O O . ARG A 1 405 ? 8.03697 48.23872 38.53519 1.000 10.82724 397 ARG A O 1
ATOM 3157 N N . ILE A 1 406 ? 9.67726 49.58236 37.74541 1.000 9.79929 398 ILE A N 1
ATOM 3158 C CA . ILE A 1 406 ? 10.42359 48.47128 37.16537 1.000 9.80143 398 ILE A CA 1
ATOM 3159 C C . ILE A 1 406 ? 10.80132 47.47153 38.24709 1.000 10.15987 398 ILE A C 1
ATOM 3160 O O . ILE A 1 406 ? 10.62610 46.25265 38.08879 1.000 11.03579 398 ILE A O 1
ATOM 3165 N N . LYS A 1 407 ? 11.29474 47.98184 39.38061 1.000 10.80553 399 LYS A N 1
ATOM 3166 C CA A LYS A 1 407 ? 11.72168 47.10572 40.47060 0.330 12.06812 399 LYS A CA 1
ATOM 3167 C CA B LYS A 1 407 ? 11.72209 47.09588 40.45747 0.670 11.81801 399 LYS A CA 1
ATOM 3168 C C . LYS A 1 407 ? 10.54438 46.33873 41.06891 1.000 11.55642 399 LYS A C 1
ATOM 3169 O O . LYS A 1 407 ? 10.67248 45.15054 41.40155 1.000 12.13739 399 LYS A O 1
ATOM 3180 N N . GLU A 1 408 ? 9.39852 47.00962 41.24110 1.000 11.61380 400 GLU A N 1
ATOM 3181 C CA . GLU A 1 408 ? 8.19480 46.33225 41.71754 1.000 11.19068 400 GLU A CA 1
ATOM 3182 C C . GLU A 1 408 ? 7.85468 45.14243 40.83043 1.000 11.06273 400 GLU A C 1
ATOM 3183 O O . GLU A 1 408 ? 7.55925 44.04445 41.31788 1.000 11.41995 400 GLU A O 1
ATOM 3189 N N . LEU A 1 409 ? 7.87588 45.35101 39.51424 1.000 10.35163 401 LEU A N 1
ATOM 3190 C CA . LEU A 1 409 ? 7.55444 44.27380 38.59071 1.000 10.49075 401 LEU A CA 1
ATOM 3191 C C . LEU A 1 409 ? 8.54607 43.12034 38.70767 1.000 10.74644 401 LEU A C 1
ATOM 3192 O O . LEU A 1 409 ? 8.15345 41.95036 38.66506 1.000 11.84205 401 LEU A O 1
ATOM 3197 N N . VAL A 1 410 ? 9.83937 43.42700 38.83995 1.000 10.94720 402 VAL A N 1
ATOM 3198 C CA . VAL A 1 410 ? 10.83089 42.36445 39.00694 1.000 11.40630 402 VAL A CA 1
ATOM 3199 C C . VAL A 1 410 ? 10.58450 41.59625 40.30203 1.000 11.65910 402 VAL A C 1
ATOM 3200 O O . VAL A 1 410 ? 10.58266 40.35905 40.31832 1.000 12.33082 402 VAL A O 1
ATOM 3204 N N . ASP A 1 411 ? 10.38422 42.32025 41.40781 1.000 11.50879 403 ASP A N 1
ATOM 3205 C CA . ASP A 1 411 ? 10.25236 41.66198 42.70691 1.000 12.22853 403 ASP A CA 1
ATOM 3206 C C . ASP A 1 411 ? 8.99603 40.80768 42.81328 1.000 11.33408 403 ASP A C 1
ATOM 3207 O O . ASP A 1 411 ? 8.98764 39.81786 43.55338 1.000 12.30710 403 ASP A O 1
ATOM 3212 N N . LYS A 1 412 ? 7.92909 41.18760 42.11662 1.000 10.80808 404 LYS A N 1
ATOM 3213 C CA . LYS A 1 412 ? 6.67665 40.44993 42.17101 1.000 11.02868 404 LYS A CA 1
ATOM 3214 C C . LYS A 1 412 ? 6.58494 39.36513 41.10851 1.000 9.90622 404 LYS A C 1
ATOM 3215 O O . LYS A 1 412 ? 5.62403 38.60050 41.11732 1.000 11.07315 404 LYS A O 1
ATOM 3221 N N . SER A 1 413 ? 7.55331 39.25649 40.20676 1.000 9.84528 405 SER A N 1
ATOM 3222 C CA . SER A 1 413 ? 7.42142 38.27623 39.14668 1.000 10.13718 405 SER A CA 1
ATOM 3223 C C . SER A 1 413 ? 7.55223 36.85818 39.69421 1.000 10.57533 405 SER A C 1
ATOM 3224 O O . SER A 1 413 ? 8.33523 36.58650 40.60790 1.000 11.51749 405 SER A O 1
ATOM 3227 N N . LEU A 1 414 ? 6.80466 35.93192 39.09500 1.000 10.05002 406 LEU A N 1
ATOM 3228 C CA . LEU A 1 414 ? 7.01927 34.51288 39.35994 1.000 10.10000 406 LEU A CA 1
ATOM 3229 C C . LEU A 1 414 ? 8.11331 33.92068 38.48090 1.000 10.36684 406 LEU A C 1
ATOM 3230 O O . LEU A 1 414 ? 8.55633 32.78476 38.72015 1.000 11.49878 406 LEU A O 1
ATOM 3235 N N . MET A 1 415 ? 8.58452 34.67528 37.48922 1.000 10.87151 407 MET A N 1
ATOM 3236 C CA . MET A 1 415 ? 9.48300 34.13695 36.48041 1.000 12.82201 407 MET A CA 1
ATOM 3237 C C . MET A 1 415 ? 10.92913 33.99751 36.93977 1.000 13.95014 407 MET A C 1
ATOM 3238 O O . MET A 1 415 ? 11.72451 33.40564 36.20904 1.000 16.50213 407 MET A O 1
ATOM 3243 N N . LEU A 1 416 ? 11.30480 34.52564 38.10094 1.000 12.06477 408 LEU A N 1
ATOM 3244 C CA . LEU A 1 416 ? 12.67789 34.37742 38.56748 1.000 11.80744 408 LEU A CA 1
ATOM 3245 C C . LEU A 1 416 ? 12.89598 33.08109 39.34285 1.000 11.64272 408 LEU A C 1
ATOM 3246 O O . LEU A 1 416 ? 14.02973 32.80030 39.74720 1.000 12.76113 408 LEU A O 1
ATOM 3251 N N . VAL A 1 417 ? 11.85486 32.26083 39.51321 1.000 11.87132 409 VAL A N 1
ATOM 3252 C CA . VAL A 1 417 ? 11.91933 31.13806 40.45275 1.000 12.14007 409 VAL A CA 1
ATOM 3253 C C . VAL A 1 417 ? 12.95066 30.10619 40.02643 1.000 12.87449 409 VAL A C 1
ATOM 3254 O O . VAL A 1 417 ? 13.51291 29.39956 40.87357 1.000 14.52398 409 VAL A O 1
ATOM 3258 N N . THR A 1 418 ? 13.20529 29.98553 38.71973 1.000 13.31521 410 THR A N 1
ATOM 3259 C CA . THR A 1 418 ? 14.13664 28.98011 38.22630 1.000 14.23205 410 THR A CA 1
ATOM 3260 C C . THR A 1 418 ? 15.57741 29.23445 38.65875 1.000 15.39386 410 THR A C 1
ATOM 3261 O O . THR A 1 418 ? 16.40413 28.32205 38.55291 1.000 16.47024 410 THR A O 1
ATOM 3265 N N . ALA A 1 419 ? 15.89127 30.41962 39.18603 1.000 14.29247 411 ALA A N 1
ATOM 3266 C CA . ALA A 1 419 ? 17.19931 30.62668 39.80411 1.000 14.97245 411 ALA A CA 1
ATOM 3267 C C . ALA A 1 419 ? 17.41248 29.71722 41.00497 1.000 14.89937 411 ALA A C 1
ATOM 3268 O O . ALA A 1 419 ? 18.55630 29.53623 41.43912 1.000 16.46205 411 ALA A O 1
ATOM 3270 N N . LEU A 1 420 ? 16.33860 29.14885 41.55545 1.000 15.51507 412 LEU A N 1
ATOM 3271 C CA . LEU A 1 420 ? 16.42939 28.30867 42.74010 1.000 15.12922 412 LEU A CA 1
ATOM 3272 C C . LEU A 1 420 ? 16.68661 26.84373 42.42740 1.000 16.90772 412 LEU A C 1
ATOM 3273 O O . LEU A 1 420 ? 17.10917 26.11422 43.32793 1.000 17.33848 412 LEU A O 1
ATOM 3278 N N . ASN A 1 421 ? 16.48833 26.40706 41.17639 1.000 17.41382 413 ASN A N 1
ATOM 3279 C CA . ASN A 1 421 ? 16.50167 24.97470 40.87104 1.000 18.38752 413 ASN A CA 1
ATOM 3280 C C . ASN A 1 421 ? 17.81067 24.31384 41.27611 1.000 19.81089 413 ASN A C 1
ATOM 3281 O O . ASN A 1 421 ? 17.80663 23.23212 41.86967 1.000 20.64572 413 ASN A O 1
ATOM 3286 N N . THR A 1 422 ? 18.94816 24.92263 40.92772 1.000 19.93049 414 THR A N 1
ATOM 3287 C CA . THR A 1 422 ? 20.21725 24.26220 41.21298 1.000 21.39084 414 THR A CA 1
ATOM 3288 C C . THR A 1 422 ? 20.52001 24.21905 42.69877 1.000 21.70247 414 THR A C 1
ATOM 3289 O O . THR A 1 422 ? 21.39860 23.46017 43.11265 1.000 23.43958 414 THR A O 1
ATOM 3293 N N . HIS A 1 423 ? 19.81051 25.00523 43.50577 1.000 18.97739 415 HIS A N 1
ATOM 3294 C CA . HIS A 1 423 ? 20.07724 25.10234 44.93415 1.000 17.89659 415 HIS A CA 1
ATOM 3295 C C . HIS A 1 423 ? 19.13271 24.27486 45.79010 1.000 17.57300 415 HIS A C 1
ATOM 3296 O O . HIS A 1 423 ? 19.57775 23.67616 46.77652 1.000 19.06030 415 HIS A O 1
ATOM 3303 N N . ILE A 1 424 ? 17.84231 24.23838 45.45463 1.000 16.95225 416 ILE A N 1
ATOM 3304 C CA . ILE A 1 424 ? 16.84512 23.51819 46.23754 1.000 16.96241 416 ILE A CA 1
ATOM 3305 C C . ILE A 1 424 ? 16.08273 22.48253 45.43082 1.000 18.29543 416 ILE A C 1
ATOM 3306 O O . ILE A 1 424 ? 15.24313 21.77486 45.99543 1.000 19.25956 416 ILE A O 1
ATOM 3311 N N . GLY A 1 425 ? 16.33176 22.37841 44.13805 1.000 18.25983 417 GLY A N 1
ATOM 3312 C CA . GLY A 1 425 ? 15.65585 21.37697 43.33094 1.000 18.65363 417 GLY A CA 1
ATOM 3313 C C . GLY A 1 425 ? 14.38399 21.90278 42.69908 1.000 18.74222 417 GLY A C 1
ATOM 3314 O O . GLY A 1 425 ? 13.74363 22.83801 43.18745 1.000 18.14622 417 GLY A O 1
ATOM 3315 N N . TYR A 1 426 ? 14.00332 21.25690 41.59276 1.000 19.12655 418 TYR A N 1
ATOM 3316 C CA . TYR A 1 426 ? 12.83962 21.67501 40.81708 1.000 19.26929 418 TYR A CA 1
ATOM 3317 C C . TYR A 1 426 ? 11.56526 21.64529 41.65437 1.000 18.68748 418 TYR A C 1
ATOM 3318 O O . TYR A 1 426 ? 10.74535 22.57108 41.58990 1.000 17.80799 418 TYR A O 1
ATOM 3327 N N . GLU A 1 427 ? 11.36185 20.56936 42.42092 1.000 20.12894 419 GLU A N 1
ATOM 3328 C CA . GLU A 1 427 ? 10.09149 20.41033 43.12328 1.000 20.01002 419 GLU A CA 1
ATOM 3329 C C . GLU A 1 427 ? 9.88260 21.50378 44.16071 1.000 18.39370 419 GLU A C 1
ATOM 3330 O O . GLU A 1 427 ? 8.78930 22.07394 44.25570 1.000 18.34606 419 GLU A O 1
ATOM 3336 N N . ASN A 1 428 ? 10.91848 21.82081 44.93906 1.000 17.31873 420 ASN A N 1
ATOM 3337 C CA . ASN A 1 428 ? 10.78983 22.88275 45.93266 1.000 17.27577 420 ASN A CA 1
ATOM 3338 C C . ASN A 1 428 ? 10.60072 24.24018 45.27398 1.000 15.16238 420 ASN A C 1
ATOM 3339 O O . ASN A 1 428 ? 9.82567 25.06675 45.76745 1.000 14.84957 420 ASN A O 1
ATOM 3344 N N . ALA A 1 429 ? 11.32418 24.50019 44.17935 1.000 15.15349 421 ALA A N 1
ATOM 3345 C CA . ALA A 1 429 ? 11.13523 25.74419 43.44080 1.000 13.53883 421 ALA A CA 1
ATOM 3346 C C . ALA A 1 429 ? 9.69503 25.86837 42.95636 1.000 13.41784 421 ALA A C 1
ATOM 3347 O O . ALA A 1 429 ? 9.06132 26.92768 43.09349 1.000 12.95981 421 ALA A O 1
ATOM 3349 N N . ALA A 1 430 ? 9.15803 24.78556 42.38306 1.000 13.16131 422 ALA A N 1
ATOM 3350 C CA . ALA A 1 430 ? 7.78122 24.80991 41.90120 1.000 14.40148 422 ALA A CA 1
ATOM 3351 C C . ALA A 1 430 ? 6.80425 25.02721 43.04741 1.000 13.51166 422 ALA A C 1
ATOM 3352 O O . ALA A 1 430 ? 5.79815 25.73027 42.88901 1.000 13.86072 422 ALA A O 1
ATOM 3354 N N . LYS A 1 431 ? 7.07659 24.42508 44.21227 1.000 13.41885 423 LYS A N 1
ATOM 3355 C CA . LYS A 1 431 ? 6.19619 24.62775 45.35961 1.000 13.99842 423 LYS A CA 1
ATOM 3356 C C . LYS A 1 431 ? 6.14636 26.09793 45.75885 1.000 12.38561 423 LYS A C 1
ATOM 3357 O O . LYS A 1 431 ? 5.07677 26.63665 46.06551 1.000 12.54143 423 LYS A O 1
ATOM 3363 N N . ILE A 1 432 ? 7.29375 26.77092 45.73438 1.000 11.86997 424 ILE A N 1
ATOM 3364 C CA . ILE A 1 432 ? 7.33282 28.19178 46.06773 1.000 11.43133 424 ILE A CA 1
ATOM 3365 C C . ILE A 1 432 ? 6.51185 28.99988 45.06433 1.000 10.44946 424 ILE A C 1
ATOM 3366 O O . ILE A 1 432 ? 5.69220 29.84204 45.44230 1.000 11.05904 424 ILE A O 1
ATOM 3371 N N . ALA A 1 433 ? 6.70447 28.74229 43.76744 1.000 10.93902 425 ALA A N 1
ATOM 3372 C CA . ALA A 1 433 ? 5.96494 29.49570 42.75508 1.000 10.75184 425 ALA A CA 1
ATOM 3373 C C . ALA A 1 433 ? 4.46170 29.23610 42.85342 1.000 10.47023 425 ALA A C 1
ATOM 3374 O O . ALA A 1 433 ? 3.65310 30.16434 42.74668 1.000 10.54368 425 ALA A O 1
ATOM 3376 N N . LYS A 1 434 ? 4.06527 27.97518 43.04212 1.000 10.96283 426 LYS A N 1
ATOM 3377 C CA . LYS A 1 434 ? 2.64592 27.65371 43.13382 1.000 11.47753 426 LYS A CA 1
ATOM 3378 C C . LYS A 1 434 ? 2.01500 28.32250 44.34439 1.000 11.20865 426 LYS A C 1
ATOM 3379 O O . LYS A 1 434 ? 0.88817 28.82760 44.27311 1.000 11.54730 426 LYS A O 1
ATOM 3385 N N . THR A 1 435 ? 2.73655 28.36353 45.46304 1.000 11.34647 427 THR A N 1
ATOM 3386 C CA . THR A 1 435 ? 2.18335 28.97374 46.66789 1.000 11.42116 427 THR A CA 1
ATOM 3387 C C . THR A 1 435 ? 2.06898 30.48652 46.51119 1.000 10.75771 427 THR A C 1
ATOM 3388 O O . THR A 1 435 ? 1.04391 31.07809 46.87666 1.000 11.43139 427 THR A O 1
ATOM 3392 N N . ALA A 1 436 ? 3.10287 31.12432 45.94964 1.000 10.98657 428 ALA A N 1
ATOM 3393 C CA . ALA A 1 436 ? 3.04834 32.55817 45.67356 1.000 10.55501 428 ALA A CA 1
ATOM 3394 C C . ALA A 1 436 ? 1.89370 32.89656 44.73405 1.000 10.71522 428 ALA A C 1
ATOM 3395 O O . ALA A 1 436 ? 1.14880 33.85556 44.97005 1.000 10.96955 428 ALA A O 1
ATOM 3397 N N . HIS A 1 437 ? 1.71887 32.10347 43.67665 1.000 10.82402 429 HIS A N 1
ATOM 3398 C CA . HIS A 1 437 ? 0.62260 32.34909 42.74581 1.000 11.48806 429 HIS A CA 1
ATOM 3399 C C . HIS A 1 437 ? -0.73513 32.20976 43.42962 1.000 12.07298 429 HIS A C 1
ATOM 3400 O O . HIS A 1 437 ? -1.61760 33.05554 43.24799 1.000 12.24125 429 HIS A O 1
ATOM 3407 N N . LYS A 1 438 ? -0.90877 31.16673 44.24339 1.000 11.22212 430 LYS A N 1
ATOM 3408 C CA . LYS A 1 438 ? -2.18244 30.96697 44.92027 1.000 12.60182 430 LYS A CA 1
ATOM 3409 C C . LYS A 1 438 ? -2.47113 32.09730 45.90263 1.000 12.44696 430 LYS A C 1
ATOM 3410 O O . LYS A 1 438 ? -3.61975 32.53804 46.03575 1.000 14.39063 430 LYS A O 1
ATOM 3412 N N . ASN A 1 439 ? -1.43899 32.60151 46.58090 1.000 11.68495 431 ASN A N 1
ATOM 3413 C CA . ASN A 1 439 ? -1.63154 33.53886 47.67749 1.000 12.28307 431 ASN A CA 1
ATOM 3414 C C . ASN A 1 439 ? -1.51701 34.99887 47.27017 1.000 13.40553 431 ASN A C 1
ATOM 3415 O O . ASN A 1 439 ? -1.80940 35.87261 48.09109 1.000 14.42688 431 ASN A O 1
ATOM 3420 N N . GLY A 1 440 ? -1.07507 35.29391 46.04808 1.000 12.58701 432 GLY A N 1
ATOM 3421 C CA . GLY A 1 440 ? -0.83989 36.67417 45.67672 1.000 13.10349 432 GLY A CA 1
ATOM 3422 C C . GLY A 1 440 ? 0.41064 37.26826 46.28044 1.000 12.87631 432 GLY A C 1
ATOM 3423 O O . GLY A 1 440 ? 0.54806 38.49479 46.31424 1.000 15.18565 432 GLY A O 1
ATOM 3424 N N . THR A 1 441 ? 1.33549 36.42985 46.74705 1.000 11.56001 433 THR A N 1
ATOM 3425 C CA . THR A 1 441 ? 2.54271 36.87008 47.43005 1.000 11.93371 433 THR A CA 1
ATOM 3426 C C . THR A 1 441 ? 3.74431 36.76472 46.48874 1.000 11.35488 433 THR A C 1
ATOM 3427 O O . THR A 1 441 ? 3.63974 36.31319 45.34865 1.000 10.31119 433 THR A O 1
ATOM 3431 N N . THR A 1 442 ? 4.90598 37.17844 46.98214 1.000 10.93904 434 THR A N 1
ATOM 3432 C CA . THR A 1 442 ? 6.13896 37.10222 46.20794 1.000 10.88680 434 THR A CA 1
ATOM 3433 C C . THR A 1 442 ? 6.82735 35.75855 46.40634 1.000 10.42654 434 THR A C 1
ATOM 3434 O O . THR A 1 442 ? 6.59645 35.03941 47.38592 1.000 11.03636 434 THR A O 1
ATOM 3438 N N . LEU A 1 443 ? 7.72719 35.44621 45.46783 1.000 10.75127 435 LEU A N 1
ATOM 3439 C CA . LEU A 1 443 ? 8.57942 34.26957 45.61918 1.000 10.80401 435 LEU A CA 1
ATOM 3440 C C . LEU A 1 443 ? 9.37110 34.31611 46.91948 1.000 10.42587 435 LEU A C 1
ATOM 3441 O O . LEU A 1 443 ? 9.48924 33.30283 47.61976 1.000 12.01957 435 LEU A O 1
ATOM 3446 N N . LYS A 1 444 ? 9.95100 35.47218 47.24931 1.000 10.84427 436 LYS A N 1
ATOM 3447 C CA . LYS A 1 444 ? 10.75543 35.54756 48.46290 1.000 11.74741 436 LYS A CA 1
ATOM 3448 C C . LYS A 1 444 ? 9.90457 35.26452 49.69331 1.000 11.77179 436 LYS A C 1
ATOM 3449 O O . LYS A 1 444 ? 10.31978 34.50152 50.57947 1.000 12.32184 436 LYS A O 1
ATOM 3455 N N . GLU A 1 445 ? 8.70073 35.85884 49.76257 1.000 11.96319 437 GLU A N 1
ATOM 3456 C CA A GLU A 1 445 ? 7.82309 35.64677 50.91156 0.604 12.56747 437 GLU A CA 1
ATOM 3457 C CA B GLU A 1 445 ? 7.85586 35.64169 50.93129 0.396 12.77778 437 GLU A CA 1
ATOM 3458 C C . GLU A 1 445 ? 7.53459 34.16523 51.11268 1.000 12.05199 437 GLU A C 1
ATOM 3459 O O . GLU A 1 445 ? 7.59228 33.65157 52.23485 1.000 13.43763 437 GLU A O 1
ATOM 3470 N N . GLU A 1 446 ? 7.21553 33.45763 50.03110 1.000 12.29730 438 GLU A N 1
ATOM 3471 C CA . GLU A 1 446 ? 6.88375 32.04638 50.21226 1.000 12.29761 438 GLU A CA 1
ATOM 3472 C C . GLU A 1 446 ? 8.11012 31.17068 50.41506 1.000 12.79357 438 GLU A C 1
ATOM 3473 O O . GLU A 1 446 ? 8.03535 30.19070 51.16426 1.000 14.33590 438 GLU A O 1
ATOM 3479 N N . ALA A 1 447 ? 9.24596 31.49326 49.78572 1.000 12.24910 439 ALA A N 1
ATOM 3480 C CA . ALA A 1 447 ? 10.46090 30.73072 50.06302 1.000 12.59729 439 ALA A CA 1
ATOM 3481 C C . ALA A 1 447 ? 10.78592 30.76027 51.55494 1.000 12.48193 439 ALA A C 1
ATOM 3482 O O . ALA A 1 447 ? 11.13370 29.72476 52.15408 1.000 13.24999 439 ALA A O 1
ATOM 3484 N N . ILE A 1 448 ? 10.66491 31.94085 52.17264 1.000 12.34302 440 ILE A N 1
ATOM 3485 C CA . ILE A 1 448 ? 10.93465 32.08793 53.60415 1.000 13.24681 440 ILE A CA 1
ATOM 3486 C C . ILE A 1 448 ? 9.86008 31.38472 54.41948 1.000 13.41094 440 ILE A C 1
ATOM 3487 O O . ILE A 1 448 ? 10.15096 30.61568 55.34687 1.000 15.40002 440 ILE A O 1
ATOM 3492 N N . ASN A 1 449 ? 8.59222 31.65954 54.11193 1.000 13.97783 441 ASN A N 1
ATOM 3493 C CA . ASN A 1 449 ? 7.53717 31.22852 55.01264 1.000 15.42553 441 ASN A CA 1
ATOM 3494 C C . ASN A 1 449 ? 7.18678 29.75435 54.87862 1.000 15.62924 441 ASN A C 1
ATOM 3495 O O . ASN A 1 449 ? 6.60187 29.18825 55.80939 1.000 17.83053 441 ASN A O 1
ATOM 3500 N N . LEU A 1 450 ? 7.56532 29.11150 53.77967 1.000 15.40065 442 LEU A N 1
ATOM 3501 C CA . LEU A 1 450 ? 7.52355 27.65736 53.69483 1.000 15.55228 442 LEU A CA 1
ATOM 3502 C C . LEU A 1 450 ? 8.72590 27.00440 54.36852 1.000 16.55227 442 LEU A C 1
ATOM 3503 O O . LEU A 1 450 ? 8.80425 25.77056 54.39841 1.000 18.75044 442 LEU A O 1
ATOM 3508 N N . GLY A 1 451 ? 9.66587 27.79349 54.90054 1.000 15.59165 443 GLY A N 1
ATOM 3509 C CA . GLY A 1 451 ? 10.82680 27.22961 55.55986 1.000 17.07025 443 GLY A CA 1
ATOM 3510 C C . GLY A 1 451 ? 11.81555 26.59610 54.61489 1.000 16.86136 443 GLY A C 1
ATOM 3511 O O . GLY A 1 451 ? 12.58869 25.73326 55.02710 1.000 20.09486 443 GLY A O 1
ATOM 3512 N N . LEU A 1 452 ? 11.81767 27.00387 53.34917 1.000 15.57563 444 LEU A N 1
ATOM 3513 C CA . LEU A 1 452 ? 12.68748 26.39220 52.35603 1.000 15.48815 444 LEU A CA 1
ATOM 3514 C C . LEU A 1 452 ? 13.97428 27.16333 52.11952 1.000 15.47427 444 LEU A C 1
ATOM 3515 O O . LEU A 1 452 ? 14.98582 26.54789 51.77149 1.000 16.62096 444 LEU A O 1
ATOM 3520 N N . VAL A 1 453 ? 13.95457 28.49108 52.26328 1.000 15.35233 445 VAL A N 1
ATOM 3521 C CA . VAL A 1 453 ? 15.11527 29.34736 52.02392 1.000 15.36177 445 VAL A CA 1
ATOM 3522 C C . VAL A 1 453 ? 15.08085 30.47633 53.04207 1.000 14.90672 445 VAL A C 1
ATOM 3523 O O . VAL A 1 453 ? 14.01828 31.04212 53.31399 1.000 16.82198 445 VAL A O 1
ATOM 3527 N N . THR A 1 454 ? 16.23664 30.81047 53.61094 1.000 15.47737 446 THR A N 1
ATOM 3528 C CA . THR A 1 454 ? 16.28231 32.00010 54.44803 1.000 14.97435 446 THR A CA 1
ATOM 3529 C C . THR A 1 454 ? 16.28236 33.25088 53.57410 1.000 14.24578 446 THR A C 1
ATOM 3530 O O . THR A 1 454 ? 16.61658 33.20920 52.38681 1.000 14.02981 446 THR A O 1
ATOM 3534 N N . ALA A 1 455 ? 15.91539 34.38180 54.18258 1.000 14.26053 447 ALA A N 1
ATOM 3535 C CA . ALA A 1 455 ? 15.93177 35.64806 53.45186 1.000 14.72494 447 ALA A CA 1
ATOM 3536 C C . ALA A 1 455 ? 17.30680 35.93746 52.86240 1.000 14.88715 447 ALA A C 1
ATOM 3537 O O . ALA A 1 455 ? 17.42392 36.35143 51.69927 1.000 15.28426 447 ALA A O 1
ATOM 3539 N N . GLU A 1 456 ? 18.36337 35.71932 53.64768 1.000 14.69565 448 GLU A N 1
ATOM 3540 C CA . GLU A 1 456 ? 19.71092 36.03799 53.18437 1.000 14.86536 448 GLU A CA 1
ATOM 3541 C C . GLU A 1 456 ? 20.14042 35.10069 52.06362 1.000 13.57598 448 GLU A C 1
ATOM 3542 O O . GLU A 1 456 ? 20.76649 35.53566 51.08909 1.000 14.11223 448 GLU A O 1
ATOM 3548 N N . GLN A 1 457 ? 19.82852 33.80738 52.19497 1.000 13.84023 449 GLN A N 1
ATOM 3549 C CA A GLN A 1 457 ? 20.17308 32.87686 51.13102 0.570 13.53374 449 GLN A CA 1
ATOM 3550 C CA B GLN A 1 457 ? 20.13249 32.84096 51.13907 0.430 14.65355 449 GLN A CA 1
ATOM 3551 C C . GLN A 1 457 ? 19.38274 33.17286 49.86138 1.000 13.55530 449 GLN A C 1
ATOM 3552 O O . GLN A 1 457 ? 19.92298 33.04960 48.75592 1.000 14.13693 449 GLN A O 1
ATOM 3563 N N . PHE A 1 458 ? 18.11027 33.55450 49.99781 1.000 13.82800 450 PHE A N 1
ATOM 3564 C CA . PHE A 1 458 ? 17.31032 33.89420 48.83022 1.000 13.76077 450 PHE A CA 1
ATOM 3565 C C . PHE A 1 458 ? 17.94929 35.05210 48.07596 1.000 14.60127 450 PHE A C 1
ATOM 3566 O O . PHE A 1 458 ? 18.09874 34.99854 46.85068 1.000 14.57763 450 PHE A O 1
ATOM 3574 N N . ASP A 1 459 ? 18.33480 36.11099 48.80070 1.000 14.97283 451 ASP A N 1
ATOM 3575 C CA . ASP A 1 459 ? 18.95479 37.27264 48.15976 1.000 15.81518 451 ASP A CA 1
ATOM 3576 C C . ASP A 1 459 ? 20.25766 36.90645 47.45976 1.000 16.47191 451 ASP A C 1
ATOM 3577 O O . ASP A 1 459 ? 20.61850 37.53218 46.45903 1.000 18.67887 451 ASP A O 1
ATOM 3582 N N . GLU A 1 460 ? 20.98892 35.92529 47.98940 1.000 15.42666 452 GLU A N 1
ATOM 3583 C CA . GLU A 1 460 ? 22.24129 35.50239 47.37922 1.000 15.06749 452 GLU A CA 1
ATOM 3584 C C . GLU A 1 460 ? 21.99860 34.66858 46.12621 1.000 14.56462 452 GLU A C 1
ATOM 3585 O O . GLU A 1 460 ? 22.75315 34.77671 45.15457 1.000 16.62307 452 GLU A O 1
ATOM 3591 N N . TRP A 1 461 ? 20.95589 33.83348 46.13304 1.000 14.73656 453 TRP A N 1
ATOM 3592 C CA . TRP A 1 461 ? 20.71744 32.90168 45.03816 1.000 14.55789 453 TRP A CA 1
ATOM 3593 C C . TRP A 1 461 ? 19.88647 33.49747 43.91569 1.000 14.52992 453 TRP A C 1
ATOM 3594 O O . TRP A 1 461 ? 19.99401 33.04271 42.76967 1.000 15.03863 453 TRP A O 1
ATOM 3605 N N . VAL A 1 462 ? 19.04727 34.48360 44.21965 1.000 13.68483 454 VAL A N 1
ATOM 3606 C CA . VAL A 1 462 ? 18.13907 35.06120 43.23877 1.000 14.17146 454 VAL A CA 1
ATOM 3607 C C . VAL A 1 462 ? 18.55216 36.51427 43.04538 1.000 15.85569 454 VAL A C 1
ATOM 3608 O O . VAL A 1 462 ? 18.03605 37.41777 43.71411 1.000 19.97464 454 VAL A O 1
ATOM 3612 N N . LYS A 1 463 ? 19.52598 36.73181 42.17180 1.000 14.74315 455 LYS A N 1
ATOM 3613 C CA A LYS A 1 463 ? 20.03860 38.06597 41.87514 0.574 15.20110 455 LYS A CA 1
ATOM 3614 C CA B LYS A 1 463 ? 20.03831 38.06434 41.87769 0.426 15.14439 455 LYS A CA 1
ATOM 3615 C C . LYS A 1 463 ? 19.64585 38.41530 40.45308 1.000 14.69878 455 LYS A C 1
ATOM 3616 O O . LYS A 1 463 ? 20.23592 37.86724 39.50456 1.000 15.09068 455 LYS A O 1
ATOM 3627 N N . PRO A 1 464 ? 18.66944 39.30894 40.25367 1.000 14.86151 456 PRO A N 1
ATOM 3628 C CA . PRO A 1 464 ? 18.22415 39.61514 38.88132 1.000 13.94514 456 PRO A CA 1
ATOM 3629 C C . PRO A 1 464 ? 19.36070 40.07588 37.98568 1.000 13.35983 456 PRO A C 1
ATOM 3630 O O . PRO A 1 464 ? 19.37518 39.74998 36.79029 1.000 12.86109 456 PRO A O 1
ATOM 3634 N N . GLU A 1 465 ? 20.33881 40.78387 38.54690 1.000 13.64709 457 GLU A N 1
ATOM 3635 C CA . GLU A 1 465 ? 21.46304 41.26178 37.75047 1.000 15.81707 457 GLU A CA 1
ATOM 3636 C C . GLU A 1 465 ? 22.36248 40.13342 37.26049 1.000 15.14847 457 GLU A C 1
ATOM 3637 O O . GLU A 1 465 ? 23.18844 40.36444 36.36996 1.000 15.96965 457 GLU A O 1
ATOM 3643 N N . ASP A 1 466 ? 22.24324 38.93515 37.83168 1.000 14.70746 458 ASP A N 1
ATOM 3644 C CA . ASP A 1 466 ? 22.98071 37.76158 37.37883 1.000 14.92172 458 ASP A CA 1
ATOM 3645 C C . ASP A 1 466 ? 22.17478 36.92632 36.39858 1.000 13.71002 458 ASP A C 1
ATOM 3646 O O . ASP A 1 466 ? 22.63973 35.86282 35.97477 1.000 15.35530 458 ASP A O 1
ATOM 3651 N N . MET A 1 467 ? 20.98855 37.39203 36.01625 1.000 13.36272 459 MET A N 1
ATOM 3652 C CA . MET A 1 467 ? 20.08064 36.61221 35.18986 1.000 13.30791 459 MET A CA 1
ATOM 3653 C C . MET A 1 467 ? 19.90819 37.20799 33.80358 1.000 13.55089 459 MET A C 1
ATOM 3654 O O . MET A 1 467 ? 18.92683 36.89752 33.12269 1.000 15.41917 459 MET A O 1
ATOM 3659 N N . VAL A 1 468 ? 20.83255 38.06774 33.38132 1.000 13.34007 460 VAL A N 1
ATOM 3660 C CA . VAL A 1 468 ? 20.67898 38.78829 32.12429 1.000 13.78180 460 VAL A CA 1
ATOM 3661 C C . VAL A 1 468 ? 21.84702 38.49346 31.18179 1.000 15.59805 460 VAL A C 1
ATOM 3662 O O . VAL A 1 468 ? 22.17255 39.30188 30.30204 1.000 16.16441 460 VAL A O 1
ATOM 3666 N N . GLY A 1 469 ? 22.45836 37.31255 31.34346 1.000 18.58167 461 GLY A N 1
ATOM 3667 C CA . GLY A 1 469 ? 23.51603 36.82800 30.46890 1.000 21.51425 461 GLY A CA 1
ATOM 3668 C C . GLY A 1 469 ? 23.68052 35.32222 30.56949 1.000 26.65580 461 GLY A C 1
ATOM 3669 O O . GLY A 1 469 ? 23.04104 34.65036 31.38589 1.000 26.74902 461 GLY A O 1
ATOM 3670 N N . SER A 1 470 ? 24.56243 34.79311 29.72001 1.000 31.15574 462 SER A N 1
ATOM 3671 C CA A SER A 1 470 ? 24.83421 33.35724 29.69566 0.185 32.55866 462 SER A CA 1
ATOM 3672 C CA B SER A 1 470 ? 24.83421 33.35724 29.69566 0.185 32.55866 462 SER A CA 1
ATOM 3673 C CA C SER A 1 470 ? 24.85812 33.36316 29.68479 0.630 32.29138 462 SER A CA 1
ATOM 3674 C C . SER A 1 470 ? 25.57696 32.89516 30.94887 1.000 33.05556 462 SER A C 1
ATOM 3675 O O . SER A 1 470 ? 26.12731 33.70406 31.69862 1.000 33.17541 462 SER A O 1
ATOM 3682 N N . HIS B 1 8 ? -9.68068 1.00341 11.15335 1.000 46.45846 0 HIS B N 1
ATOM 3683 C CA . HIS B 1 8 ? -8.31328 0.50421 11.05814 1.000 46.14722 0 HIS B CA 1
ATOM 3684 C C . HIS B 1 8 ? -7.37447 1.20613 12.03696 1.000 45.55535 0 HIS B C 1
ATOM 3685 O O . HIS B 1 8 ? -6.49070 0.56784 12.60534 1.000 46.93975 0 HIS B O 1
ATOM 3687 N N . MET B 1 9 ? -7.57419 2.51420 12.23256 1.000 43.65558 1 MET B N 1
ATOM 3688 C CA . MET B 1 9 ? -6.65674 3.33154 13.02575 1.000 41.81173 1 MET B CA 1
ATOM 3689 C C . MET B 1 9 ? -6.41846 2.78185 14.42850 1.000 35.66723 1 MET B C 1
ATOM 3690 O O . MET B 1 9 ? -7.32892 2.75765 15.26368 1.000 34.88082 1 MET B O 1
ATOM 3695 N N . ILE B 1 10 ? -5.18678 2.34692 14.68761 1.000 29.80484 2 ILE B N 1
ATOM 3696 C CA . ILE B 1 10 ? -4.75401 1.87061 15.99624 1.000 25.39825 2 ILE B CA 1
ATOM 3697 C C . ILE B 1 10 ? -3.97607 2.98874 16.67647 1.000 21.39249 2 ILE B C 1
ATOM 3698 O O . ILE B 1 10 ? -3.19756 3.70312 16.03315 1.000 19.84102 2 ILE B O 1
ATOM 3703 N N . TYR B 1 11 ? -4.18188 3.14552 17.97969 1.000 20.06921 3 TYR B N 1
ATOM 3704 C CA . TYR B 1 11 ? -3.54923 4.19479 18.76035 1.000 19.16004 3 TYR B CA 1
ATOM 3705 C C . TYR B 1 11 ? -2.77513 3.59598 19.92130 1.000 18.23999 3 TYR B C 1
ATOM 3706 O O . TYR B 1 11 ? -3.10092 2.51483 20.41503 1.000 21.33555 3 TYR B O 1
ATOM 3715 N N . ARG B 1 12 ? -1.75499 4.31601 20.36371 1.000 16.40021 4 ARG B N 1
ATOM 3716 C CA . ARG B 1 12 ? -1.23408 4.12454 21.70598 1.000 16.45707 4 ARG B CA 1
ATOM 3717 C C . ARG B 1 12 ? -1.77803 5.23254 22.59299 1.000 16.02077 4 ARG B C 1
ATOM 3718 O O . ARG B 1 12 ? -2.25665 6.26206 22.11485 1.000 17.72580 4 ARG B O 1
ATOM 3726 N N . THR B 1 13 ? -1.73997 5.00621 23.89821 1.000 16.34946 5 THR B N 1
ATOM 3727 C CA . THR B 1 13 ? -2.24929 5.99502 24.83691 1.000 18.12626 5 THR B CA 1
ATOM 3728 C C . THR B 1 13 ? -1.07572 6.62973 25.55963 1.000 16.56966 5 THR B C 1
ATOM 3729 O O . THR B 1 13 ? -0.31113 5.93087 26.23725 1.000 19.29405 5 THR B O 1
ATOM 3733 N N . GLU B 1 14 ? -0.90964 7.93617 25.37849 1.000 14.83249 6 GLU B N 1
ATOM 3734 C CA A GLU B 1 14 ? 0.02951 8.72892 26.15790 0.378 14.34433 6 GLU B CA 1
ATOM 3735 C CA B GLU B 1 14 ? 0.03125 8.71700 26.16700 0.622 13.02227 6 GLU B CA 1
ATOM 3736 C C . GLU B 1 14 ? -0.72537 9.48575 27.24465 1.000 14.34620 6 GLU B C 1
ATOM 3737 O O . GLU B 1 14 ? -1.95795 9.48153 27.29755 1.000 15.73435 6 GLU B O 1
ATOM 3748 N N . HIS B 1 15 ? 0.02551 10.13943 28.12775 1.000 15.15700 7 HIS B N 1
ATOM 3749 C CA . HIS B 1 15 ? -0.61656 10.78478 29.26072 1.000 17.37214 7 HIS B CA 1
ATOM 3750 C C . HIS B 1 15 ? 0.13426 12.04500 29.66989 1.000 18.05717 7 HIS B C 1
ATOM 3751 O O . HIS B 1 15 ? 1.37037 12.06821 29.68481 1.000 19.07837 7 HIS B O 1
ATOM 3758 N N . ASP B 1 16 ? -0.62972 13.08460 30.00083 1.000 16.88119 8 ASP B N 1
ATOM 3759 C CA . ASP B 1 16 ? -0.10550 14.31247 30.59023 1.000 17.40343 8 ASP B CA 1
ATOM 3760 C C . ASP B 1 16 ? -1.15123 14.83436 31.58214 1.000 17.93194 8 ASP B C 1
ATOM 3761 O O . ASP B 1 16 ? -2.12419 14.14542 31.90399 1.000 17.67901 8 ASP B O 1
ATOM 3766 N N . THR B 1 17 ? -0.98369 16.07210 32.05560 1.000 18.53304 9 THR B N 1
ATOM 3767 C CA . THR B 1 17 ? -1.93071 16.60322 33.03739 1.000 18.56347 9 THR B CA 1
ATOM 3768 C C . THR B 1 17 ? -3.29497 16.96639 32.45031 1.000 18.77947 9 THR B C 1
ATOM 3769 O O . THR B 1 17 ? -4.21283 17.29211 33.21297 1.000 19.27256 9 THR B O 1
ATOM 3773 N N . MET B 1 18 ? -3.45996 16.93660 31.13619 1.000 18.32378 10 MET B N 1
ATOM 3774 C CA A MET B 1 18 ? -4.78722 17.03546 30.54036 0.659 17.81797 10 MET B CA 1
ATOM 3775 C CA B MET B 1 18 ? -4.78139 17.03522 30.53568 0.341 20.11460 10 MET B CA 1
ATOM 3776 C C . MET B 1 18 ? -5.46336 15.67890 30.42716 1.000 18.05467 10 MET B C 1
ATOM 3777 O O . MET B 1 18 ? -6.57938 15.59899 29.89545 1.000 17.73737 10 MET B O 1
ATOM 3786 N N . GLY B 1 19 ? -4.81645 14.62381 30.91590 1.000 18.35703 11 GLY B N 1
ATOM 3787 C CA . GLY B 1 19 ? -5.35088 13.28876 30.85349 1.000 17.94607 11 GLY B CA 1
ATOM 3788 C C . GLY B 1 19 ? -4.71295 12.47123 29.75067 1.000 15.94365 11 GLY B C 1
ATOM 3789 O O . GLY B 1 19 ? -3.63890 12.77805 29.22082 1.000 16.33413 11 GLY B O 1
ATOM 3790 N N . GLU B 1 20 ? -5.39379 11.38521 29.41644 1.000 16.97897 12 GLU B N 1
ATOM 3791 C CA . GLU B 1 20 ? -4.95430 10.52633 28.33477 1.000 17.04891 12 GLU B CA 1
ATOM 3792 C C . GLU B 1 20 ? -5.09081 11.23310 26.99336 1.000 16.43859 12 GLU B C 1
ATOM 3793 O O . GLU B 1 20 ? -5.95119 12.09330 26.79882 1.000 16.96330 12 GLU B O 1
ATOM 3799 N N . VAL B 1 21 ? -4.21646 10.87575 26.05932 1.000 17.28976 13 VAL B N 1
ATOM 3800 C CA . VAL B 1 21 ? -4.34084 11.32056 24.67623 1.000 18.68891 13 VAL B CA 1
ATOM 3801 C C . VAL B 1 21 ? -3.89258 10.18683 23.76852 1.000 16.47426 13 VAL B C 1
ATOM 3802 O O . VAL B 1 21 ? -2.82437 9.59318 23.97239 1.000 16.79001 13 VAL B O 1
ATOM 3806 N N . LYS B 1 22 ? -4.74684 9.84825 22.80678 1.000 17.02515 14 LYS B N 1
ATOM 3807 C CA . LYS B 1 22 ? -4.45675 8.79623 21.84826 1.000 16.65809 14 LYS B CA 1
ATOM 3808 C C . LYS B 1 22 ? -3.54786 9.34788 20.76347 1.000 14.86249 14 LYS B C 1
ATOM 3809 O O . LYS B 1 22 ? -3.81643 10.40823 20.19038 1.000 15.65278 14 LYS B O 1
ATOM 3815 N N . VAL B 1 23 ? -2.46955 8.62681 20.48174 1.000 14.05507 15 VAL B N 1
ATOM 3816 C CA . VAL B 1 23 ? -1.50500 8.99999 19.45849 1.000 13.81941 15 VAL B CA 1
ATOM 3817 C C . VAL B 1 23 ? -1.45960 7.84826 18.46523 1.000 13.09293 15 VAL B C 1
ATOM 3818 O O . VAL B 1 23 ? -1.37924 6.69388 18.88742 1.000 14.36432 15 VAL B O 1
ATOM 3822 N N . PRO B 1 24 ? -1.52889 8.09982 17.15491 1.000 13.80119 16 PRO B N 1
ATOM 3823 C CA . PRO B 1 24 ? -1.42163 6.99614 16.18507 1.000 14.49651 16 PRO B CA 1
ATOM 3824 C C . PRO B 1 24 ? -0.23930 6.08979 16.50535 1.000 14.18200 16 PRO B C 1
ATOM 3825 O O . PRO B 1 24 ? 0.87650 6.55691 16.72376 1.000 14.22205 16 PRO B O 1
ATOM 3829 N N . VAL B 1 25 ? -0.50491 4.77936 16.55566 1.000 15.02655 17 VAL B N 1
ATOM 3830 C CA . VAL B 1 25 ? 0.39024 3.84504 17.23054 1.000 14.92375 17 VAL B CA 1
ATOM 3831 C C . VAL B 1 25 ? 1.77547 3.82688 16.59546 1.000 14.30717 17 VAL B C 1
ATOM 3832 O O . VAL B 1 25 ? 2.77753 3.59888 17.28529 1.000 15.09818 17 VAL B O 1
ATOM 3836 N N . ASP B 1 26 ? 1.86239 4.07415 15.28917 1.000 14.01463 18 ASP B N 1
ATOM 3837 C CA A ASP B 1 26 ? 3.12619 3.96943 14.57634 0.630 15.24487 18 ASP B CA 1
ATOM 3838 C CA B ASP B 1 26 ? 3.09899 3.97781 14.52197 0.370 14.73070 18 ASP B CA 1
ATOM 3839 C C . ASP B 1 26 ? 3.82862 5.30620 14.38110 1.000 13.97767 18 ASP B C 1
ATOM 3840 O O . ASP B 1 26 ? 4.92122 5.33253 13.81003 1.000 15.51800 18 ASP B O 1
ATOM 3849 N N . LYS B 1 27 ? 3.24782 6.40439 14.84893 1.000 12.67958 19 LYS B N 1
ATOM 3850 C CA A LYS B 1 27 ? 3.81919 7.71946 14.60142 0.571 12.32357 19 LYS B CA 1
ATOM 3851 C CA B LYS B 1 27 ? 3.81319 7.72444 14.60751 0.429 12.42458 19 LYS B CA 1
ATOM 3852 C C . LYS B 1 27 ? 4.80809 8.10131 15.69874 1.000 12.19616 19 LYS B C 1
ATOM 3853 O O . LYS B 1 27 ? 4.65572 7.72515 16.86483 1.000 12.34868 19 LYS B O 1
ATOM 3864 N N . PHE B 1 28 ? 5.83907 8.84950 15.30248 1.000 11.52250 20 PHE B N 1
ATOM 3865 C CA . PHE B 1 28 ? 6.95318 9.19230 16.17349 1.000 11.64335 20 PHE B CA 1
ATOM 3866 C C . PHE B 1 28 ? 6.76878 10.49832 16.93056 1.000 9.47744 20 PHE B C 1
ATOM 3867 O O . PHE B 1 28 ? 7.58849 10.80573 17.80957 1.000 9.93137 20 PHE B O 1
ATOM 3875 N N . TRP B 1 29 ? 5.75141 11.28660 16.60893 1.000 10.48941 21 TRP B N 1
ATOM 3876 C CA . TRP B 1 29 ? 5.45488 12.41824 17.46262 1.000 10.92121 21 TRP B CA 1
ATOM 3877 C C . TRP B 1 29 ? 4.82576 11.92531 18.76098 1.000 11.04546 21 TRP B C 1
ATOM 3878 O O . TRP B 1 29 ? 4.55236 10.73399 18.92675 1.000 12.22432 21 TRP B O 1
ATOM 3889 N N . GLY B 1 30 ? 4.64348 12.85025 19.70361 1.000 11.57658 22 GLY B N 1
ATOM 3890 C CA . GLY B 1 30 ? 4.10935 12.49102 21.00258 1.000 11.73020 22 GLY B CA 1
ATOM 3891 C C . GLY B 1 30 ? 2.86028 13.25681 21.39545 1.000 11.19632 22 GLY B C 1
ATOM 3892 O O . GLY B 1 30 ? 2.18549 13.88189 20.55778 1.000 11.27135 22 GLY B O 1
ATOM 3893 N N . ALA B 1 31 ? 2.54131 13.19763 22.69207 1.000 12.12890 23 ALA B N 1
ATOM 3894 C CA . ALA B 1 31 ? 1.30679 13.78005 23.20757 1.000 13.01754 23 ALA B CA 1
ATOM 3895 C C . ALA B 1 31 ? 1.18400 15.25772 22.86956 1.000 11.97074 23 ALA B C 1
ATOM 3896 O O . ALA B 1 31 ? 0.08399 15.73710 22.56246 1.000 12.69976 23 ALA B O 1
ATOM 3898 N N . GLN B 1 32 ? 2.28634 16.01185 22.95118 1.000 12.42855 24 GLN B N 1
ATOM 3899 C CA . GLN B 1 32 ? 2.15934 17.45101 22.74787 1.000 13.05244 24 GLN B CA 1
ATOM 3900 C C . GLN B 1 32 ? 1.84688 17.77584 21.29788 1.000 11.92918 24 GLN B C 1
ATOM 3901 O O . GLN B 1 32 ? 0.99993 18.63198 21.01363 1.000 12.50629 24 GLN B O 1
ATOM 3907 N N . THR B 1 33 ? 2.50178 17.08285 20.37043 1.000 10.64756 25 THR B N 1
ATOM 3908 C CA . THR B 1 33 ? 2.19741 17.29904 18.96270 1.000 10.15228 25 THR B CA 1
ATOM 3909 C C . THR B 1 33 ? 0.77299 16.87850 18.65430 1.000 10.59003 25 THR B C 1
ATOM 3910 O O . THR B 1 33 ? 0.06176 17.57003 17.91781 1.000 10.79479 25 THR B O 1
ATOM 3914 N N . GLU B 1 34 ? 0.32495 15.76403 19.23352 1.000 10.56314 26 GLU B N 1
ATOM 3915 C CA . GLU B 1 34 ? -1.03163 15.30751 18.96661 1.000 11.41496 26 GLU B CA 1
ATOM 3916 C C . GLU B 1 34 ? -2.06174 16.32505 19.44462 1.000 12.40725 26 GLU B C 1
ATOM 3917 O O . GLU B 1 34 ? -2.98569 16.67970 18.70678 1.000 12.50381 26 GLU B O 1
ATOM 3923 N N . ARG B 1 35 ? -1.89577 16.84767 20.65985 1.000 11.95232 27 ARG B N 1
ATOM 3924 C CA . ARG B 1 35 ? -2.82743 17.87623 21.12101 1.000 13.65167 27 ARG B CA 1
ATOM 3925 C C . ARG B 1 35 ? -2.77668 19.11266 20.22603 1.000 13.43782 27 ARG B C 1
ATOM 3926 O O . ARG B 1 35 ? -3.80670 19.73942 19.94899 1.000 13.40402 27 ARG B O 1
ATOM 3934 N N . SER B 1 36 ? -1.59128 19.45478 19.72351 1.000 12.31420 28 SER B N 1
ATOM 3935 C CA . SER B 1 36 ? -1.43759 20.63104 18.87744 1.000 13.34378 28 SER B CA 1
ATOM 3936 C C . SER B 1 36 ? -2.15108 20.48629 17.53643 1.000 13.06986 28 SER B C 1
ATOM 3937 O O . SER B 1 36 ? -2.59222 21.49249 16.96986 1.000 13.86424 28 SER B O 1
ATOM 3940 N N . ARG B 1 37 ? -2.29785 19.26058 17.01872 1.000 13.18730 29 ARG B N 1
ATOM 3941 C CA . ARG B 1 37 ? -3.09758 19.06426 15.80806 1.000 14.06982 29 ARG B CA 1
ATOM 3942 C C . ARG B 1 37 ? -4.50627 19.59423 15.99636 1.000 14.14636 29 ARG B C 1
ATOM 3943 O O . ARG B 1 37 ? -5.06353 20.24642 15.10733 1.000 15.71783 29 ARG B O 1
ATOM 3951 N N . ASN B 1 38 ? -5.11194 19.27220 17.14159 1.000 15.47000 30 ASN B N 1
ATOM 3952 C CA A ASN B 1 38 ? -6.49205 19.64899 17.43943 0.502 15.09369 30 ASN B CA 1
ATOM 3953 C CA B ASN B 1 38 ? -6.49225 19.66074 17.39831 0.498 15.90708 30 ASN B CA 1
ATOM 3954 C C . ASN B 1 38 ? -6.61075 21.11493 17.83195 1.000 14.96891 30 ASN B C 1
ATOM 3955 O O . ASN B 1 38 ? -7.63012 21.76037 17.55145 1.000 15.77386 30 ASN B O 1
ATOM 3964 N N . ASN B 1 39 ? -5.60193 21.65046 18.49890 1.000 11.70398 31 ASN B N 1
ATOM 3965 C CA A ASN B 1 39 ? -5.65313 23.04618 18.90840 0.560 12.85950 31 ASN B CA 1
ATOM 3966 C CA B ASN B 1 39 ? -5.66267 23.04772 18.91301 0.440 12.00679 31 ASN B CA 1
ATOM 3967 C C . ASN B 1 39 ? -5.54201 23.99799 17.73362 1.000 11.58806 31 ASN B C 1
ATOM 3968 O O . ASN B 1 39 ? -5.95815 25.15338 17.84880 1.000 11.96133 31 ASN B O 1
ATOM 3977 N N . PHE B 1 40 ? -4.98789 23.54210 16.61387 1.000 9.84552 32 PHE B N 1
ATOM 3978 C CA . PHE B 1 40 ? -4.75497 24.41392 15.46859 1.000 9.43934 32 PHE B CA 1
ATOM 3979 C C . PHE B 1 40 ? -5.22233 23.72290 14.17994 1.000 9.01148 32 PHE B C 1
ATOM 3980 O O . PHE B 1 40 ? -4.43423 23.45397 13.27419 1.000 9.43190 32 PHE B O 1
ATOM 3988 N N . LYS B 1 41 ? -6.53148 23.45980 14.08149 1.000 8.92901 33 LYS B N 1
ATOM 3989 C CA . LYS B 1 41 ? -7.11580 22.89158 12.86512 1.000 10.22572 33 LYS B CA 1
ATOM 3990 C C . LYS B 1 41 ? -7.41908 24.02915 11.89247 1.000 9.39280 33 LYS B C 1
ATOM 3991 O O . LYS B 1 41 ? -8.56905 24.41738 11.66637 1.000 10.00784 33 LYS B O 1
ATOM 3997 N N . ILE B 1 42 ? -6.35403 24.58322 11.31137 1.000 8.92942 34 ILE B N 1
ATOM 3998 C CA . ILE B 1 42 ? -6.46076 25.81364 10.53542 1.000 8.09297 34 ILE B CA 1
ATOM 3999 C C . ILE B 1 42 ? -5.76878 25.58893 9.19359 1.000 8.25989 34 ILE B C 1
ATOM 4000 O O . ILE B 1 42 ? -4.53656 25.47164 9.12903 1.000 8.26355 34 ILE B O 1
ATOM 4005 N N . GLY B 1 43 ? -6.56098 25.50467 8.12312 1.000 8.55519 35 GLY B N 1
ATOM 4006 C CA . GLY B 1 43 ? -6.04706 25.14769 6.81786 1.000 9.36129 35 GLY B CA 1
ATOM 4007 C C . GLY B 1 43 ? -5.66811 23.67971 6.73537 1.000 8.98377 35 GLY B C 1
ATOM 4008 O O . GLY B 1 43 ? -5.86976 22.90063 7.67545 1.000 10.63913 35 GLY B O 1
ATOM 4009 N N . PRO B 1 44 ? -5.10300 23.27208 5.60023 1.000 10.81205 36 PRO B N 1
ATOM 4010 C CA . PRO B 1 44 ? -4.75644 21.85713 5.41688 1.000 12.80019 36 PRO B CA 1
ATOM 4011 C C . PRO B 1 44 ? -3.71532 21.38878 6.42360 1.000 11.41191 36 PRO B C 1
ATOM 4012 O O . PRO B 1 44 ? -2.83149 22.14007 6.84526 1.000 10.26016 36 PRO B O 1
ATOM 4016 N N . GLU B 1 45 ? -3.81225 20.11347 6.80025 1.000 12.59200 37 GLU B N 1
ATOM 4017 C CA . GLU B 1 45 ? -2.86146 19.55746 7.75025 1.000 14.34221 37 GLU B CA 1
ATOM 4018 C C . GLU B 1 45 ? -1.44087 19.63476 7.20268 1.000 11.70723 37 GLU B C 1
ATOM 4019 O O . GLU B 1 45 ? -1.20737 19.62586 5.98800 1.000 10.53343 37 GLU B O 1
ATOM 4025 N N . ALA B 1 46 ? -0.48068 19.70575 8.12231 1.000 12.09005 38 ALA B N 1
ATOM 4026 C CA . ALA B 1 46 ? 0.93004 19.53141 7.80699 1.000 11.68034 38 ALA B CA 1
ATOM 4027 C C . ALA B 1 46 ? 1.48552 20.65525 6.93687 1.000 10.28325 38 ALA B C 1
ATOM 4028 O O . ALA B 1 46 ? 2.45829 20.46410 6.21709 1.000 13.73597 38 ALA B O 1
ATOM 4030 N N . SER B 1 47 ? 0.90320 21.84520 7.02053 1.000 9.61715 39 SER B N 1
ATOM 4031 C CA . SER B 1 47 ? 1.30875 22.92830 6.13815 1.000 9.06277 39 SER B CA 1
ATOM 4032 C C . SER B 1 47 ? 2.61189 23.61081 6.54073 1.000 8.95674 39 SER B C 1
ATOM 4033 O O . SER B 1 47 ? 3.14801 24.36562 5.73043 1.000 9.69255 39 SER B O 1
ATOM 4036 N N . MET B 1 48 ? 3.14605 23.38929 7.73512 1.000 8.92128 40 MET B N 1
ATOM 4037 C CA . MET B 1 48 ? 4.43799 23.99949 8.03625 1.000 9.59082 40 MET B CA 1
ATOM 4038 C C . MET B 1 48 ? 5.46257 23.53448 6.99658 1.000 9.98765 40 MET B C 1
ATOM 4039 O O . MET B 1 48 ? 5.55168 22.32913 6.71901 1.000 10.45397 40 MET B O 1
ATOM 4044 N N . PRO B 1 49 ? 6.19807 24.44550 6.35497 1.000 9.83065 41 PRO B N 1
ATOM 4045 C CA . PRO B 1 49 ? 7.04534 24.02928 5.22495 1.000 10.32361 41 PRO B CA 1
ATOM 4046 C C . PRO B 1 49 ? 8.07738 22.98293 5.61640 1.000 10.01327 41 PRO B C 1
ATOM 4047 O O . PRO B 1 49 ? 8.70462 23.06322 6.67140 1.000 9.77047 41 PRO B O 1
ATOM 4051 N N . HIS B 1 50 ? 8.26882 22.00047 4.73201 1.000 10.47675 42 HIS B N 1
ATOM 4052 C CA . HIS B 1 50 ? 9.30880 20.99962 4.95957 1.000 11.12073 42 HIS B CA 1
ATOM 4053 C C . HIS B 1 50 ? 10.68173 21.62686 5.13700 1.000 9.97218 42 HIS B C 1
ATOM 4054 O O . HIS B 1 50 ? 11.51251 21.07657 5.86316 1.000 10.10615 42 HIS B O 1
ATOM 4061 N N . GLU B 1 51 ? 10.93265 22.76662 4.49170 1.000 9.55673 43 GLU B N 1
ATOM 4062 C CA . GLU B 1 51 ? 12.22481 23.42343 4.63251 1.000 9.50039 43 GLU B CA 1
ATOM 4063 C C . GLU B 1 51 ? 12.45183 23.90071 6.05600 1.000 8.20889 43 GLU B C 1
ATOM 4064 O O . GLU B 1 51 ? 13.59854 23.94632 6.51193 1.000 8.23807 43 GLU B O 1
ATOM 4070 N N . ILE B 1 52 ? 11.37861 24.26461 6.76440 1.000 8.33868 44 ILE B N 1
ATOM 4071 C CA . ILE B 1 52 ? 11.50695 24.64395 8.16641 1.000 7.94258 44 ILE B CA 1
ATOM 4072 C C . ILE B 1 52 ? 11.86006 23.42912 9.00963 1.000 7.75381 44 ILE B C 1
ATOM 4073 O O . ILE B 1 52 ? 12.69465 23.51316 9.91489 1.000 8.16595 44 ILE B O 1
ATOM 4078 N N . ILE B 1 53 ? 11.22126 22.28207 8.73869 1.000 8.58016 45 ILE B N 1
ATOM 4079 C CA . ILE B 1 53 ? 11.54988 21.05236 9.46439 1.000 8.61589 45 ILE B CA 1
ATOM 4080 C C . ILE B 1 53 ? 13.00887 20.65406 9.22549 1.000 8.54060 45 ILE B C 1
ATOM 4081 O O . ILE B 1 53 ? 13.73265 20.28739 10.16064 1.000 9.19113 45 ILE B O 1
ATOM 4086 N N . GLU B 1 54 ? 13.46598 20.72635 7.96837 1.000 8.24710 46 GLU B N 1
ATOM 4087 C CA A GLU B 1 54 ? 14.86152 20.44800 7.63966 0.568 8.91698 46 GLU B CA 1
ATOM 4088 C CA B GLU B 1 54 ? 14.86052 20.42805 7.66954 0.432 8.64649 46 GLU B CA 1
ATOM 4089 C C . GLU B 1 54 ? 15.79232 21.37957 8.40317 1.000 8.25511 46 GLU B C 1
ATOM 4090 O O . GLU B 1 54 ? 16.80487 20.94767 8.97173 1.000 8.80237 46 GLU B O 1
ATOM 4101 N N . ALA B 1 55 ? 15.45548 22.67105 8.43348 1.000 8.31488 47 ALA B N 1
ATOM 4102 C CA . ALA B 1 55 ? 16.28271 23.63292 9.15223 1.000 8.34801 47 ALA B CA 1
ATOM 4103 C C . ALA B 1 55 ? 16.32057 23.33489 10.64525 1.000 8.05446 47 ALA B C 1
ATOM 4104 O O . ALA B 1 55 ? 17.37677 23.47171 11.27565 1.000 9.10303 47 ALA B O 1
ATOM 4106 N N . PHE B 1 56 ? 15.18801 22.92166 11.23522 1.000 7.72986 48 PHE B N 1
ATOM 4107 C CA . PHE B 1 56 ? 15.19864 22.47776 12.62965 1.000 7.83281 48 PHE B CA 1
ATOM 4108 C C . PHE B 1 56 ? 16.15210 21.29806 12.82377 1.000 7.09927 48 PHE B C 1
ATOM 4109 O O . PHE B 1 56 ? 16.84269 21.21452 13.84356 1.000 7.98775 48 PHE B O 1
ATOM 4117 N N . ALA B 1 57 ? 16.20127 20.36476 11.86467 1.000 7.86617 49 ALA B N 1
ATOM 4118 C CA . ALA B 1 57 ? 17.12569 19.24025 12.01446 1.000 9.01539 49 ALA B CA 1
ATOM 4119 C C . ALA B 1 57 ? 18.57456 19.71400 12.04136 1.000 8.77118 49 ALA B C 1
ATOM 4120 O O . ALA B 1 57 ? 19.37471 19.23359 12.84869 1.000 8.84173 49 ALA B O 1
ATOM 4122 N N . TYR B 1 58 ? 18.93208 20.67369 11.18968 1.000 8.35260 50 TYR B N 1
ATOM 4123 C CA . TYR B 1 58 ? 20.29114 21.21450 11.23897 1.000 8.41213 50 TYR B CA 1
ATOM 4124 C C . TYR B 1 58 ? 20.58904 21.84742 12.59098 1.000 8.28275 50 TYR B C 1
ATOM 4125 O O . TYR B 1 58 ? 21.66164 21.62791 13.17162 1.000 8.69619 50 TYR B O 1
ATOM 4134 N N . LEU B 1 59 ? 19.66623 22.67084 13.09492 1.000 7.93160 51 LEU B N 1
ATOM 4135 C CA . LEU B 1 59 ? 19.97677 23.39992 14.32312 1.000 8.75085 51 LEU B CA 1
ATOM 4136 C C . LEU B 1 59 ? 19.94564 22.49718 15.54614 1.000 8.00272 51 LEU B C 1
ATOM 4137 O O . LEU B 1 59 ? 20.72052 22.71861 16.48807 1.000 8.99760 51 LEU B O 1
ATOM 4142 N N . LYS B 1 60 ? 19.09174 21.46565 15.54826 1.000 8.13812 52 LYS B N 1
ATOM 4143 C CA . LYS B 1 60 ? 19.08076 20.54577 16.68732 1.000 8.56771 52 LYS B CA 1
ATOM 4144 C C . LYS B 1 60 ? 20.36542 19.72602 16.72764 1.000 8.97456 52 LYS B C 1
ATOM 4145 O O . LYS B 1 60 ? 20.90723 19.44465 17.80778 1.000 9.06144 52 LYS B O 1
ATOM 4151 N N . LYS B 1 61 ? 20.85691 19.31355 15.55461 1.000 8.94799 53 LYS B N 1
ATOM 4152 C CA . LYS B 1 61 ? 22.12408 18.59863 15.48620 1.000 8.72824 53 LYS B CA 1
ATOM 4153 C C . LYS B 1 61 ? 23.25317 19.49402 15.97763 1.000 8.65856 53 LYS B C 1
ATOM 4154 O O . LYS B 1 61 ? 24.09293 19.07408 16.78644 1.000 9.59992 53 LYS B O 1
ATOM 4160 N N . ALA B 1 62 ? 23.27282 20.75019 15.51348 1.000 8.61212 54 ALA B N 1
ATOM 4161 C CA . ALA B 1 62 ? 24.30717 21.68470 15.94383 1.000 8.33983 54 ALA B CA 1
ATOM 4162 C C . ALA B 1 62 ? 24.23494 21.95958 17.44217 1.000 8.55895 54 ALA B C 1
ATOM 4163 O O . ALA B 1 62 ? 25.28116 22.03325 18.10663 1.000 8.77850 54 ALA B O 1
ATOM 4165 N N . ALA B 1 63 ? 23.02004 22.11216 17.99787 1.000 8.98580 55 ALA B N 1
ATOM 4166 C CA . ALA B 1 63 ? 22.89206 22.35341 19.43510 1.000 8.95100 55 ALA B CA 1
ATOM 4167 C C . ALA B 1 63 ? 23.44611 21.17810 20.23067 1.000 9.88299 55 ALA B C 1
ATOM 4168 O O . ALA B 1 63 ? 24.15313 21.36812 21.22243 1.000 10.16443 55 ALA B O 1
ATOM 4170 N N . ALA B 1 64 ? 23.14128 19.95171 19.80564 1.000 9.44619 56 ALA B N 1
ATOM 4171 C CA . ALA B 1 64 ? 23.68149 18.78375 20.49642 1.000 9.86043 56 ALA B CA 1
ATOM 4172 C C . ALA B 1 64 ? 25.20761 18.75982 20.43236 1.000 9.77140 56 ALA B C 1
ATOM 4173 O O . ALA B 1 64 ? 25.86594 18.47355 21.43764 1.000 10.48317 56 ALA B O 1
ATOM 4175 N N . TYR B 1 65 ? 25.79177 19.05052 19.25851 1.000 9.79261 57 TYR B N 1
ATOM 4176 C CA . TYR B 1 65 ? 27.25262 19.08863 19.13463 1.000 10.07865 57 TYR B CA 1
ATOM 4177 C C . TYR B 1 65 ? 27.86335 20.16792 20.02604 1.000 10.14421 57 TYR B C 1
ATOM 4178 O O . TYR B 1 65 ? 28.87060 19.92834 20.70915 1.000 10.64579 57 TYR B O 1
ATOM 4187 N N . ALA B 1 66 ? 27.28049 21.37604 20.01882 1.000 9.65737 58 ALA B N 1
ATOM 4188 C CA . ALA B 1 66 ? 27.80157 22.44999 20.86812 1.000 9.67863 58 ALA B CA 1
ATOM 4189 C C . ALA B 1 66 ? 27.66966 22.09767 22.34900 1.000 10.34501 58 ALA B C 1
ATOM 4190 O O . ALA B 1 66 ? 28.59493 22.32784 23.14305 1.000 11.38623 58 ALA B O 1
ATOM 4192 N N . ASN B 1 67 ? 26.52462 21.53109 22.73363 1.000 10.34087 59 ASN B N 1
ATOM 4193 C CA . ASN B 1 67 ? 26.28110 21.16521 24.12412 1.000 10.45140 59 ASN B CA 1
ATOM 4194 C C . ASN B 1 67 ? 27.26398 20.10721 24.60556 1.000 10.48155 59 ASN B C 1
ATOM 4195 O O . ASN B 1 67 ? 27.73086 20.16561 25.74633 1.000 11.15528 59 ASN B O 1
ATOM 4200 N N . THR B 1 68 ? 27.59112 19.13380 23.75579 1.000 10.41981 60 THR B N 1
ATOM 4201 C CA . THR B 1 68 ? 28.58290 18.13519 24.15072 1.000 11.09601 60 THR B CA 1
ATOM 4202 C C . THR B 1 68 ? 29.97263 18.74823 24.26368 1.000 11.58150 60 THR B C 1
ATOM 4203 O O . THR B 1 68 ? 30.69953 18.46155 25.22011 1.000 12.75894 60 THR B O 1
ATOM 4207 N N . ASP B 1 69 ? 30.36798 19.59842 23.31684 1.000 11.76373 61 ASP B N 1
ATOM 4208 C CA . ASP B 1 69 ? 31.67526 20.24023 23.42329 1.000 12.32633 61 ASP B CA 1
ATOM 4209 C C . ASP B 1 69 ? 31.79414 21.02773 24.72238 1.000 11.75654 61 ASP B C 1
ATOM 4210 O O . ASP B 1 69 ? 32.85804 21.04494 25.36036 1.000 13.26182 61 ASP B O 1
ATOM 4215 N N . LEU B 1 70 ? 30.71492 21.69009 25.13114 1.000 11.68097 62 LEU B N 1
ATOM 4216 C CA . LEU B 1 70 ? 30.69944 22.53120 26.31946 1.000 12.28365 62 LEU B CA 1
ATOM 4217 C C . LEU B 1 70 ? 30.32837 21.75553 27.57832 1.000 13.04663 62 LEU B C 1
ATOM 4218 O O . LEU B 1 70 ? 30.15556 22.36076 28.64250 1.000 14.55186 62 LEU B O 1
ATOM 4223 N N . ARG B 1 71 ? 30.22106 20.42770 27.47033 1.000 12.66142 63 ARG B N 1
ATOM 4224 C CA . ARG B 1 71 ? 30.16232 19.51562 28.61079 1.000 13.43029 63 ARG B CA 1
ATOM 4225 C C . ARG B 1 71 ? 28.84923 19.60202 29.37281 1.000 12.68039 63 ARG B C 1
ATOM 4226 O O . ARG B 1 71 ? 28.80990 19.32604 30.57716 1.000 14.72800 63 ARG B O 1
ATOM 4234 N N . VAL B 1 72 ? 27.75688 19.92794 28.67722 1.000 12.06385 64 VAL B N 1
ATOM 4235 C CA . VAL B 1 72 ? 26.42414 19.88656 29.27375 1.000 12.85628 64 VAL B CA 1
ATOM 4236 C C . VAL B 1 72 ? 25.53995 18.78129 28.71264 1.000 13.10678 64 VAL B C 1
ATOM 4237 O O . VAL B 1 72 ? 24.42715 18.59637 29.22048 1.000 15.84503 64 VAL B O 1
ATOM 4241 N N . LEU B 1 73 ? 25.98831 18.03757 27.69783 1.000 11.86778 65 LEU B N 1
ATOM 4242 C CA . LEU B 1 73 ? 25.23112 16.90952 27.15155 1.000 11.59052 65 LEU B CA 1
ATOM 4243 C C . LEU B 1 73 ? 26.22322 15.77825 26.89671 1.000 12.57464 65 LEU B C 1
ATOM 4244 O O . LEU B 1 73 ? 27.27159 16.01794 26.27266 1.000 13.28409 65 LEU B O 1
ATOM 4249 N N . PRO B 1 74 ? 25.93229 14.54743 27.32965 1.000 13.26734 66 PRO B N 1
ATOM 4250 C CA . PRO B 1 74 ? 26.85697 13.44089 27.04262 1.000 14.00948 66 PRO B CA 1
ATOM 4251 C C . PRO B 1 74 ? 26.89347 13.12796 25.55113 1.000 13.44697 66 PRO B C 1
ATOM 4252 O O . PRO B 1 74 ? 25.88731 13.22789 24.84132 1.000 13.55073 66 PRO B O 1
ATOM 4256 N N . SER B 1 75 ? 28.08040 12.74166 25.07780 1.000 13.66048 67 SER B N 1
ATOM 4257 C CA A SER B 1 75 ? 28.25970 12.49629 23.64949 0.728 13.74386 67 SER B CA 1
ATOM 4258 C CA B SER B 1 75 ? 28.27574 12.48440 23.65327 0.272 13.99746 67 SER B CA 1
ATOM 4259 C C . SER B 1 75 ? 27.39627 11.34602 23.13845 1.000 13.87704 67 SER B C 1
ATOM 4260 O O . SER B 1 75 ? 27.00816 11.34225 21.96287 1.000 14.48173 67 SER B O 1
ATOM 4265 N N . ASP B 1 76 ? 27.08174 10.35653 23.98032 1.000 14.25145 68 ASP B N 1
ATOM 4266 C CA A ASP B 1 76 ? 26.21467 9.28356 23.50611 0.556 14.21035 68 ASP B CA 1
ATOM 4267 C CA B ASP B 1 76 ? 26.20806 9.27858 23.52452 0.444 14.90857 68 ASP B CA 1
ATOM 4268 C C . ASP B 1 76 ? 24.82877 9.80713 23.14755 1.000 14.43941 68 ASP B C 1
ATOM 4269 O O . ASP B 1 76 ? 24.21959 9.34062 22.17573 1.000 13.91387 68 ASP B O 1
ATOM 4278 N N . LYS B 1 77 ? 24.31656 10.78024 23.91384 1.000 13.93818 69 LYS B N 1
ATOM 4279 C CA . LYS B 1 77 ? 23.02296 11.37620 23.59162 1.000 12.40541 69 LYS B CA 1
ATOM 4280 C C . LYS B 1 77 ? 23.12926 12.29627 22.38289 1.000 12.01961 69 LYS B C 1
ATOM 4281 O O . LYS B 1 77 ? 22.20903 12.33768 21.55504 1.000 11.91221 69 LYS B O 1
ATOM 4287 N N . ARG B 1 78 ? 24.24945 13.02426 22.24736 1.000 11.26633 70 ARG B N 1
ATOM 4288 C CA . ARG B 1 78 ? 24.49677 13.78147 21.02173 1.000 11.64353 70 ARG B CA 1
ATOM 4289 C C . ARG B 1 78 ? 24.38521 12.86851 19.80524 1.000 11.06039 70 ARG B C 1
ATOM 4290 O O . ARG B 1 78 ? 23.74158 13.21735 18.80805 1.000 11.68904 70 ARG B O 1
ATOM 4298 N N . ASP B 1 79 ? 25.01247 11.68325 19.87309 1.000 11.96615 71 ASP B N 1
ATOM 4299 C CA . ASP B 1 79 ? 24.99890 10.77768 18.72428 1.000 12.67425 71 ASP B CA 1
ATOM 4300 C C . ASP B 1 79 ? 23.58682 10.29800 18.40825 1.000 11.86383 71 ASP B C 1
ATOM 4301 O O . ASP B 1 79 ? 23.21317 10.17413 17.23462 1.000 13.00849 71 ASP B O 1
ATOM 4306 N N . MET B 1 80 ? 22.78678 10.02664 19.44066 1.000 11.47590 72 MET B N 1
ATOM 4307 C CA . MET B 1 80 ? 21.40525 9.60203 19.22921 1.000 12.64377 72 MET B CA 1
ATOM 4308 C C . MET B 1 80 ? 20.59922 10.69335 18.53807 1.000 11.53059 72 MET B C 1
ATOM 4309 O O . MET B 1 80 ? 19.84055 10.42278 17.59775 1.000 11.61354 72 MET B O 1
ATOM 4314 N N . ILE B 1 81 ? 20.75051 11.93371 19.00969 1.000 10.73275 73 ILE B N 1
ATOM 4315 C CA . ILE B 1 81 ? 20.03120 13.06580 18.42871 1.000 9.95451 73 ILE B CA 1
ATOM 4316 C C . ILE B 1 81 ? 20.47955 13.30326 16.99419 1.000 10.96521 73 ILE B C 1
ATOM 4317 O O . ILE B 1 81 ? 19.65860 13.46926 16.08344 1.000 11.29276 73 ILE B O 1
ATOM 4322 N N . SER B 1 82 ? 21.79511 13.30061 16.77757 1.000 11.01938 74 SER B N 1
ATOM 4323 C CA . SER B 1 82 ? 22.35160 13.60221 15.46761 1.000 12.20935 74 SER B CA 1
ATOM 4324 C C . SER B 1 82 ? 21.89844 12.58178 14.43434 1.000 11.01021 74 SER B C 1
ATOM 4325 O O . SER B 1 82 ? 21.59934 12.94405 13.28886 1.000 11.85309 74 SER B O 1
ATOM 4328 N N . GLN B 1 83 ? 21.80114 11.30651 14.83260 1.000 11.71630 75 GLN B N 1
ATOM 4329 C CA A GLN B 1 83 ? 21.35702 10.27793 13.89991 0.458 12.54202 75 GLN B CA 1
ATOM 4330 C CA B GLN B 1 83 ? 21.36038 10.28193 13.89505 0.542 12.48765 75 GLN B CA 1
ATOM 4331 C C . GLN B 1 83 ? 19.94415 10.55503 13.39519 1.000 11.99045 75 GLN B C 1
ATOM 4332 O O . GLN B 1 83 ? 19.67814 10.45080 12.19330 1.000 12.57304 75 GLN B O 1
ATOM 4343 N N . VAL B 1 84 ? 19.01967 10.92334 14.29364 1.000 10.19063 76 VAL B N 1
ATOM 4344 C CA . VAL B 1 84 ? 17.66611 11.22825 13.82965 1.000 10.66995 76 VAL B CA 1
ATOM 4345 C C . VAL B 1 84 ? 17.66574 12.48887 12.97360 1.000 9.95089 76 VAL B C 1
ATOM 4346 O O . VAL B 1 84 ? 16.96889 12.56412 11.95684 1.000 10.53902 76 VAL B O 1
ATOM 4350 N N . CYS B 1 85 ? 18.45251 13.49636 13.35463 1.000 10.01098 77 CYS B N 1
ATOM 4351 C CA . CYS B 1 85 ? 18.54199 14.69189 12.52196 1.000 10.31006 77 CYS B CA 1
ATOM 4352 C C . CYS B 1 85 ? 18.98927 14.34544 11.10624 1.000 9.97299 77 CYS B C 1
ATOM 4353 O O . CYS B 1 85 ? 18.44776 14.88350 10.13166 1.000 10.30784 77 CYS B O 1
ATOM 4356 N N . ASP B 1 86 ? 19.96944 13.43722 10.97312 1.000 11.05767 78 ASP B N 1
ATOM 4357 C CA . ASP B 1 86 ? 20.41885 13.01334 9.64720 1.000 11.94311 78 ASP B CA 1
ATOM 4358 C C . ASP B 1 86 ? 19.28582 12.34184 8.87793 1.000 11.60297 78 ASP B C 1
ATOM 4359 O O . ASP B 1 86 ? 19.12796 12.56579 7.67398 1.000 12.85921 78 ASP B O 1
ATOM 4364 N N . GLU B 1 87 ? 18.47071 11.52722 9.55738 1.000 11.64085 79 GLU B N 1
ATOM 4365 C CA . GLU B 1 87 ? 17.33043 10.90117 8.88532 1.000 12.51583 79 GLU B CA 1
ATOM 4366 C C . GLU B 1 87 ? 16.34124 11.94527 8.37661 1.000 12.77105 79 GLU B C 1
ATOM 4367 O O . GLU B 1 87 ? 15.78412 11.80159 7.27994 1.000 13.98545 79 GLU B O 1
ATOM 4373 N N . ILE B 1 88 ? 16.07296 12.97877 9.17875 1.000 11.51895 80 ILE B N 1
ATOM 4374 C CA . ILE B 1 88 ? 15.17454 14.04160 8.74191 1.000 11.74948 80 ILE B CA 1
ATOM 4375 C C . ILE B 1 88 ? 15.75966 14.75316 7.53424 1.000 13.44082 80 ILE B C 1
ATOM 4376 O O . ILE B 1 88 ? 15.05650 15.01680 6.55065 1.000 14.46096 80 ILE B O 1
ATOM 4381 N N . LEU B 1 89 ? 17.06239 15.05982 7.58366 1.000 13.26524 81 LEU B N 1
ATOM 4382 C CA . LEU B 1 89 ? 17.72336 15.74739 6.48174 1.000 13.91231 81 LEU B CA 1
ATOM 4383 C C . LEU B 1 89 ? 17.73198 14.90320 5.21069 1.000 16.22016 81 LEU B C 1
ATOM 4384 O O . LEU B 1 89 ? 17.74564 15.45276 4.10449 1.000 18.52944 81 LEU B O 1
ATOM 4389 N N . GLU B 1 90 ? 17.72342 13.57387 5.34080 1.000 16.54506 82 GLU B N 1
ATOM 4390 C CA . GLU B 1 90 ? 17.62486 12.67421 4.19580 1.000 19.17282 82 GLU B CA 1
ATOM 4391 C C . GLU B 1 90 ? 16.21252 12.59063 3.63383 1.000 19.75130 82 GLU B C 1
ATOM 4392 O O . GLU B 1 90 ? 16.00135 11.90868 2.62466 1.000 21.66167 82 GLU B O 1
ATOM 4398 N N . GLY B 1 91 ? 15.24704 13.25984 4.25985 1.000 18.73761 83 GLY B N 1
ATOM 4399 C CA . GLY B 1 91 ? 13.88362 13.26581 3.77106 1.000 19.24833 83 GLY B CA 1
ATOM 4400 C C . GLY B 1 91 ? 13.04994 12.06966 4.16268 1.000 19.53150 83 GLY B C 1
ATOM 4401 O O . GLY B 1 91 ? 12.01726 11.82352 3.53615 1.000 20.95768 83 GLY B O 1
ATOM 4402 N N . LYS B 1 92 ? 13.44700 11.33005 5.19699 1.000 19.61860 84 LYS B N 1
ATOM 4403 C CA . LYS B 1 92 ? 12.80416 10.06645 5.53440 1.000 21.14416 84 LYS B CA 1
ATOM 4404 C C . LYS B 1 92 ? 11.63485 10.20304 6.49962 1.000 19.70193 84 LYS B C 1
ATOM 4405 O O . LYS B 1 92 ? 10.88410 9.23626 6.68249 1.000 20.98151 84 LYS B O 1
ATOM 4411 N N . LEU B 1 93 ? 11.45499 11.36037 7.12690 1.000 17.33177 85 LEU B N 1
ATOM 4412 C CA . LEU B 1 93 ? 10.51490 11.45078 8.24003 1.000 14.78065 85 LEU B CA 1
ATOM 4413 C C . LEU B 1 93 ? 9.50599 12.59051 8.09958 1.000 13.84472 85 LEU B C 1
ATOM 4414 O O . LEU B 1 93 ? 8.94693 13.02979 9.10402 1.000 13.17575 85 LEU B O 1
ATOM 4419 N N . PHE B 1 94 ? 9.22259 13.07885 6.88427 1.000 15.82416 86 PHE B N 1
ATOM 4420 C CA . PHE B 1 94 ? 8.30466 14.21784 6.78948 1.000 17.65202 86 PHE B CA 1
ATOM 4421 C C . PHE B 1 94 ? 6.89229 13.86902 7.24438 1.000 16.50391 86 PHE B C 1
ATOM 4422 O O . PHE B 1 94 ? 6.16547 14.75393 7.72013 1.000 17.55736 86 PHE B O 1
ATOM 4430 N N . ASP B 1 95 ? 6.49136 12.59327 7.14572 1.000 15.53176 87 ASP B N 1
ATOM 4431 C CA A ASP B 1 95 ? 5.18654 12.13964 7.61662 0.582 15.29132 87 ASP B CA 1
ATOM 4432 C CA B ASP B 1 95 ? 5.15123 12.25180 7.60758 0.418 15.03602 87 ASP B CA 1
ATOM 4433 C C . ASP B 1 95 ? 5.03480 12.28014 9.12565 1.000 13.68521 87 ASP B C 1
ATOM 4434 O O . ASP B 1 95 ? 3.96170 12.01246 9.66523 1.000 14.75077 87 ASP B O 1
ATOM 4443 N N . GLN B 1 96 ? 6.09865 12.65176 9.82769 1.000 11.97100 88 GLN B N 1
ATOM 4444 C CA . GLN B 1 96 ? 6.06491 12.77276 11.27888 1.000 10.87588 88 GLN B CA 1
ATOM 4445 C C . GLN B 1 96 ? 5.81869 14.20274 11.74263 1.000 9.97636 88 GLN B C 1
ATOM 4446 O O . GLN B 1 96 ? 5.94419 14.48235 12.94332 1.000 9.86616 88 GLN B O 1
ATOM 4452 N N . PHE B 1 97 ? 5.44991 15.10082 10.82412 1.000 10.07237 89 PHE B N 1
ATOM 4453 C CA . PHE B 1 97 ? 5.29332 16.53224 11.09782 1.000 9.59206 89 PHE B CA 1
ATOM 4454 C C . PHE B 1 97 ? 3.92035 16.96030 10.60215 1.000 9.39378 89 PHE B C 1
ATOM 4455 O O . PHE B 1 97 ? 3.76785 17.39284 9.45519 1.000 10.80741 89 PHE B O 1
ATOM 4463 N N . PRO B 1 98 ? 2.89168 16.84424 11.44333 1.000 9.28721 90 PRO B N 1
ATOM 4464 C CA . PRO B 1 98 ? 1.51045 17.07257 10.98658 1.000 10.15044 90 PRO B CA 1
ATOM 4465 C C . PRO B 1 98 ? 0.97707 18.47982 11.23906 1.000 9.97994 90 PRO B C 1
ATOM 4466 O O . PRO B 1 98 ? -0.19252 18.73761 10.92646 1.000 11.82506 90 PRO B O 1
ATOM 4470 N N . LEU B 1 99 ? 1.78441 19.38829 11.76554 1.000 8.62384 91 LEU B N 1
ATOM 4471 C CA . LEU B 1 99 ? 1.30066 20.66771 12.26247 1.000 9.04982 91 LEU B CA 1
ATOM 4472 C C . LEU B 1 99 ? 1.25652 21.74524 11.18120 1.000 8.55561 91 LEU B C 1
ATOM 4473 O O . LEU B 1 99 ? 2.00986 21.72666 10.19924 1.000 8.84556 91 LEU B O 1
ATOM 4478 N N . VAL B 1 100 ? 0.37160 22.71108 11.39619 1.000 8.27252 92 VAL B N 1
ATOM 4479 C CA . VAL B 1 100 ? 0.11608 23.77520 10.43330 1.000 7.63896 92 VAL B CA 1
ATOM 4480 C C . VAL B 1 100 ? 1.02287 24.97877 10.68386 1.000 8.11416 92 VAL B C 1
ATOM 4481 O O . VAL B 1 100 ? 1.60212 25.15411 11.75740 1.000 7.67344 92 VAL B O 1
ATOM 4485 N N . ILE B 1 101 ? 1.09319 25.85053 9.66632 1.000 7.66381 93 ILE B N 1
ATOM 4486 C CA . ILE B 1 101 ? 1.70317 27.17554 9.79823 1.000 7.27120 93 ILE B CA 1
ATOM 4487 C C . ILE B 1 101 ? 1.06710 27.94176 10.94195 1.000 7.17534 93 ILE B C 1
ATOM 4488 O O . ILE B 1 101 ? 1.75022 28.61805 11.72491 1.000 7.93874 93 ILE B O 1
ATOM 4493 N N . TRP B 1 102 ? -0.26969 27.88783 11.00681 1.000 7.30115 94 TRP B N 1
ATOM 4494 C CA . TRP B 1 102 ? -1.11286 28.79293 11.79774 1.000 7.51054 94 TRP B CA 1
ATOM 4495 C C . TRP B 1 102 ? -1.23784 28.27075 13.22837 1.000 7.83745 94 TRP B C 1
ATOM 4496 O O . TRP B 1 102 ? -2.33584 27.95241 13.71523 1.000 8.49791 94 TRP B O 1
ATOM 4507 N N . GLN B 1 103 ? -0.07253 28.13337 13.86816 1.000 7.98543 95 GLN B N 1
ATOM 4508 C CA . GLN B 1 103 ? 0.07754 27.68686 15.25672 1.000 8.28665 95 GLN B CA 1
ATOM 4509 C C . GLN B 1 103 ? 0.43826 28.89135 16.13669 1.000 7.93604 95 GLN B C 1
ATOM 4510 O O . GLN B 1 103 ? 0.05441 30.02454 15.81377 1.000 9.21445 95 GLN B O 1
ATOM 4516 N N . THR B 1 104 ? 1.14764 28.66731 17.24733 1.000 8.36239 96 THR B N 1
ATOM 4517 C CA . THR B 1 104 ? 1.65249 29.84238 17.96128 1.000 9.20006 96 THR B CA 1
ATOM 4518 C C . THR B 1 104 ? 2.60576 30.63009 17.07325 1.000 8.49424 96 THR B C 1
ATOM 4519 O O . THR B 1 104 ? 3.29584 30.08405 16.18844 1.000 8.94244 96 THR B O 1
ATOM 4523 N N . GLY B 1 105 ? 2.69328 31.92249 17.35830 1.000 9.66379 97 GLY B N 1
ATOM 4524 C CA . GLY B 1 105 ? 3.53526 32.79219 16.56135 1.000 9.66807 97 GLY B CA 1
ATOM 4525 C C . GLY B 1 105 ? 5.00999 32.66510 16.83892 1.000 8.13391 97 GLY B C 1
ATOM 4526 O O . GLY B 1 105 ? 5.81836 33.26367 16.12785 1.000 9.42867 97 GLY B O 1
ATOM 4527 N N . SER B 1 106 ? 5.37782 31.91316 17.87202 1.000 7.96044 98 SER B N 1
ATOM 4528 C CA . SER B 1 106 ? 6.75217 31.52679 18.12696 1.000 7.48352 98 SER B CA 1
ATOM 4529 C C . SER B 1 106 ? 7.11084 30.18560 17.48412 1.000 8.97164 98 SER B C 1
ATOM 4530 O O . SER B 1 106 ? 8.23665 29.72237 17.63159 1.000 11.86169 98 SER B O 1
ATOM 4533 N N . GLY B 1 107 ? 6.17193 29.50428 16.83328 1.000 8.07554 99 GLY B N 1
ATOM 4534 C CA . GLY B 1 107 ? 6.47507 28.19051 16.29652 1.000 9.73604 99 GLY B CA 1
ATOM 4535 C C . GLY B 1 107 ? 6.78311 27.16172 17.36020 1.000 10.47183 99 GLY B C 1
ATOM 4536 O O . GLY B 1 107 ? 7.50482 26.20107 17.08383 1.000 9.76297 99 GLY B O 1
ATOM 4537 N N . THR B 1 108 ? 6.24162 27.34810 18.57987 1.000 11.06644 100 THR B N 1
ATOM 4538 C CA . THR B 1 108 ? 6.53967 26.48199 19.72267 1.000 11.38103 100 THR B CA 1
ATOM 4539 C C . THR B 1 108 ? 6.17217 25.04283 19.42610 1.000 9.74652 100 THR B C 1
ATOM 4540 O O . THR B 1 108 ? 6.89736 24.10321 19.80031 1.000 10.70836 100 THR B O 1
ATOM 4544 N N . GLN B 1 109 ? 5.02589 24.84643 18.78424 1.000 9.98645 101 GLN B N 1
ATOM 4545 C CA . GLN B 1 109 ? 4.54148 23.49469 18.56408 1.000 10.05182 101 GLN B CA 1
ATOM 4546 C C . GLN B 1 109 ? 5.43871 22.73433 17.59706 1.000 9.16659 101 GLN B C 1
ATOM 4547 O O . GLN B 1 109 ? 5.70593 21.54709 17.81133 1.000 9.47989 101 GLN B O 1
ATOM 4553 N N . SER B 1 110 ? 5.97305 23.40338 16.57076 1.000 8.91488 102 SER B N 1
ATOM 4554 C CA . SER B 1 110 ? 6.90755 22.71183 15.67808 1.000 8.18029 102 SER B CA 1
ATOM 4555 C C . SER B 1 110 ? 8.23533 22.39335 16.36012 1.000 8.13453 102 SER B C 1
ATOM 4556 O O . SER B 1 110 ? 8.82481 21.33295 16.10668 1.000 8.56400 102 SER B O 1
ATOM 4559 N N . ASN B 1 111 ? 8.72550 23.28427 17.23306 1.000 8.65044 103 ASN B N 1
ATOM 4560 C CA . ASN B 1 111 ? 9.89853 22.94811 18.03883 1.000 9.20704 103 ASN B CA 1
ATOM 4561 C C . ASN B 1 111 ? 9.64564 21.68079 18.84883 1.000 9.28786 103 ASN B C 1
ATOM 4562 O O . ASN B 1 111 ? 10.45994 20.75099 18.84663 1.000 9.70579 103 ASN B O 1
ATOM 4567 N N . MET B 1 112 ? 8.50340 21.62127 19.53651 1.000 9.44728 104 MET B N 1
ATOM 4568 C CA A MET B 1 112 ? 8.16904 20.43774 20.32519 0.458 10.90286 104 MET B CA 1
ATOM 4569 C CA B MET B 1 112 ? 8.20463 20.43498 20.32479 0.542 10.08239 104 MET B CA 1
ATOM 4570 C C . MET B 1 112 ? 8.00862 19.20245 19.44383 1.000 8.80032 104 MET B C 1
ATOM 4571 O O . MET B 1 112 ? 8.36411 18.09024 19.84687 1.000 9.67510 104 MET B O 1
ATOM 4580 N N . ASN B 1 113 ? 7.46072 19.37612 18.24082 1.000 8.44878 105 ASN B N 1
ATOM 4581 C CA . ASN B 1 113 ? 7.26629 18.26334 17.31295 1.000 8.55063 105 ASN B CA 1
ATOM 4582 C C . ASN B 1 113 ? 8.60595 17.61804 16.95765 1.000 8.05704 105 ASN B C 1
ATOM 4583 O O . ASN B 1 113 ? 8.74302 16.38785 17.00582 1.000 8.78731 105 ASN B O 1
ATOM 4588 N N . ILE B 1 114 ? 9.62316 18.43119 16.63234 1.000 8.34187 106 ILE B N 1
ATOM 4589 C CA . ILE B 1 114 ? 10.91134 17.80509 16.33304 1.000 8.64905 106 ILE B CA 1
ATOM 4590 C C . ILE B 1 114 ? 11.54715 17.22222 17.58808 1.000 7.82290 106 ILE B C 1
ATOM 4591 O O . ILE B 1 114 ? 12.19428 16.17182 17.52737 1.000 9.02145 106 ILE B O 1
ATOM 4596 N N . ASN B 1 115 ? 11.36761 17.86719 18.74934 1.000 8.07938 107 ASN B N 1
ATOM 4597 C CA . ASN B 1 115 ? 11.92450 17.29153 19.97205 1.000 8.65660 107 ASN B CA 1
ATOM 4598 C C . ASN B 1 115 ? 11.33587 15.90721 20.24347 1.000 9.29305 107 ASN B C 1
ATOM 4599 O O . ASN B 1 115 ? 12.06451 14.97322 20.61589 1.000 9.74225 107 ASN B O 1
ATOM 4604 N N . GLU B 1 116 ? 10.01506 15.76280 20.06388 1.000 8.77514 108 GLU B N 1
ATOM 4605 C CA . GLU B 1 116 ? 9.35222 14.48181 20.31016 1.000 9.32910 108 GLU B CA 1
ATOM 4606 C C . GLU B 1 116 ? 9.76312 13.43550 19.28609 1.000 8.99909 108 GLU B C 1
ATOM 4607 O O . GLU B 1 116 ? 10.03468 12.28043 19.64649 1.000 9.81942 108 GLU B O 1
ATOM 4613 N N . VAL B 1 117 ? 9.81991 13.82087 18.00993 1.000 8.73159 109 VAL B N 1
ATOM 4614 C CA . VAL B 1 117 ? 10.20379 12.87110 16.96876 1.000 9.02547 109 VAL B CA 1
ATOM 4615 C C . VAL B 1 1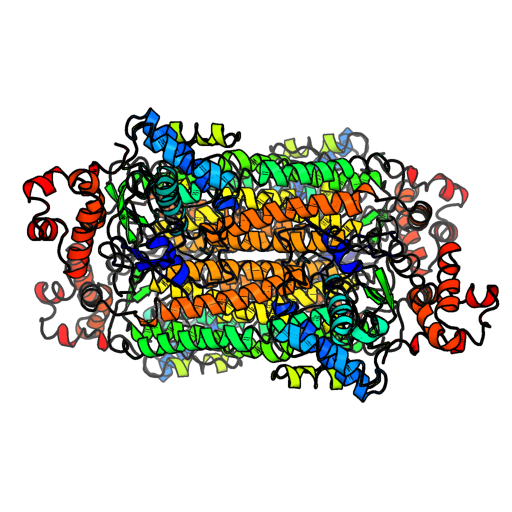17 ? 11.63497 12.39040 17.17894 1.000 9.60431 109 VAL B C 1
ATOM 4616 O O . VAL B 1 117 ? 11.91622 11.18434 17.09442 1.000 10.42128 109 VAL B O 1
ATOM 4620 N N . ILE B 1 118 ? 12.55637 13.31394 17.48436 1.000 9.29561 110 ILE B N 1
ATOM 4621 C CA . ILE B 1 118 ? 13.93125 12.90381 17.76738 1.000 9.04396 110 ILE B CA 1
ATOM 4622 C C . ILE B 1 118 ? 13.96431 11.95726 18.96187 1.000 9.40891 110 ILE B C 1
ATOM 4623 O O . ILE B 1 118 ? 14.60954 10.90414 18.92618 1.000 10.53944 110 ILE B O 1
ATOM 4628 N N . SER B 1 119 ? 13.25132 12.30909 20.03541 1.000 9.76202 111 SER B N 1
ATOM 4629 C CA . SER B 1 119 ? 13.23487 11.46500 21.22813 1.000 10.46057 111 SER B CA 1
ATOM 4630 C C . SER B 1 119 ? 12.72604 10.05397 20.92877 1.000 10.25747 111 SER B C 1
ATOM 4631 O O . SER B 1 119 ? 13.34419 9.05936 21.33102 1.000 11.38548 111 SER B O 1
ATOM 4634 N N . ASN B 1 120 ? 11.60042 9.94261 20.22131 1.000 10.41341 112 ASN B N 1
ATOM 4635 C CA . ASN B 1 120 ? 10.99234 8.62491 20.01886 1.000 10.99616 112 ASN B CA 1
ATOM 4636 C C . ASN B 1 120 ? 11.74859 7.80574 18.98090 1.000 11.26516 112 ASN B C 1
ATOM 4637 O O . ASN B 1 120 ? 11.95022 6.59594 19.16420 1.000 11.99334 112 ASN B O 1
ATOM 4642 N N . LYS B 1 121 ? 12.17657 8.44207 17.88594 1.000 10.62979 113 LYS B N 1
ATOM 4643 C CA . LYS B 1 121 ? 12.93023 7.69836 16.88097 1.000 11.45737 113 LYS B CA 1
ATOM 4644 C C . LYS B 1 121 ? 14.27947 7.25122 17.42665 1.000 11.52374 113 LYS B C 1
ATOM 4645 O O . LYS B 1 121 ? 14.74329 6.15036 17.11203 1.000 12.56673 113 LYS B O 1
ATOM 4651 N N . ALA B 1 122 ? 14.91488 8.08417 18.26269 1.000 11.37261 114 ALA B N 1
ATOM 4652 C CA . ALA B 1 122 ? 16.15067 7.65366 18.91342 1.000 11.95446 114 ALA B CA 1
ATOM 4653 C C . ALA B 1 122 ? 15.92346 6.39768 19.74543 1.000 12.22333 114 ALA B C 1
ATOM 4654 O O . ALA B 1 122 ? 16.75613 5.48294 19.74496 1.000 12.93641 114 ALA B O 1
ATOM 4656 N N . HIS B 1 123 ? 14.78805 6.32360 20.44717 1.000 12.85412 115 HIS B N 1
ATOM 4657 C CA . HIS B 1 123 ? 14.54057 5.14918 21.27418 1.000 13.09865 115 HIS B CA 1
ATOM 4658 C C . HIS B 1 123 ? 14.42654 3.89241 20.42127 1.000 13.35274 115 HIS B C 1
ATOM 4659 O O . HIS B 1 123 ? 14.98051 2.84057 20.77005 1.000 14.63091 115 HIS B O 1
ATOM 4666 N N . VAL B 1 124 ? 13.73256 3.98997 19.28911 1.000 13.42472 116 VAL B N 1
ATOM 4667 C CA . VAL B 1 124 ? 13.62905 2.86145 18.37127 1.000 14.84305 116 VAL B CA 1
ATOM 4668 C C . VAL B 1 124 ? 14.99280 2.52673 17.78804 1.000 14.49072 116 VAL B C 1
ATOM 4669 O O . VAL B 1 124 ? 15.37087 1.35341 17.69167 1.000 15.79868 116 VAL B O 1
ATOM 4673 N N . ASN B 1 125 ? 15.76838 3.55140 17.42319 1.000 14.56972 117 ASN B N 1
ATOM 4674 C CA . ASN B 1 125 ? 17.10973 3.29798 16.91052 1.000 14.83865 117 ASN B CA 1
ATOM 4675 C C . ASN B 1 125 ? 17.98800 2.61479 17.95462 1.000 15.50748 117 ASN B C 1
ATOM 4676 O O . ASN B 1 125 ? 18.90919 1.86576 17.60210 1.000 18.38094 117 ASN B O 1
ATOM 4681 N N . ASN B 1 126 ? 17.73220 2.86814 19.23967 1.000 15.48696 118 ASN B N 1
ATOM 4682 C CA . ASN B 1 126 ? 18.48007 2.24292 20.32402 1.000 16.70516 118 ASN B CA 1
ATOM 4683 C C . ASN B 1 126 ? 18.02080 0.81657 20.60491 1.000 18.98863 118 ASN B C 1
ATOM 4684 O O . ASN B 1 126 ? 18.58107 0.17068 21.49764 1.000 21.31333 118 ASN B O 1
ATOM 4689 N N . GLY B 1 127 ? 17.01997 0.31544 19.88377 1.000 19.31934 119 GLY B N 1
ATOM 4690 C CA . GLY B 1 127 ? 16.52171 -1.03041 20.08127 1.000 20.37171 119 GLY B CA 1
ATOM 4691 C C . GLY B 1 127 ? 15.23671 -1.13863 20.86745 1.000 20.93521 119 GLY B C 1
ATOM 4692 O O . GLY B 1 127 ? 14.80634 -2.26195 21.16224 1.000 22.19646 119 GLY B O 1
ATOM 4693 N N . GLY B 1 128 ? 14.60674 -0.01269 21.21539 1.000 20.61269 120 GLY B N 1
ATOM 4694 C CA . GLY B 1 128 ? 13.38621 -0.02652 21.99444 1.000 20.18356 120 GLY B CA 1
ATOM 4695 C C . GLY B 1 128 ? 12.15129 -0.07084 21.12172 1.000 18.93746 120 GLY B C 1
ATOM 4696 O O . GLY B 1 128 ? 12.22034 -0.04629 19.89408 1.000 20.54669 120 GLY B O 1
ATOM 4697 N N . GLN B 1 129 ? 10.99564 -0.14537 21.77999 1.000 18.87122 121 GLN B N 1
ATOM 4698 C CA . GLN B 1 129 ? 9.71632 -0.11509 21.08809 1.000 19.02617 121 GLN B CA 1
ATOM 4699 C C . GLN B 1 129 ? 9.10183 1.27095 21.18681 1.000 18.10406 121 GLN B C 1
ATOM 4700 O O . GLN B 1 129 ? 9.09026 1.88961 22.25822 1.000 18.25265 121 GLN B O 1
ATOM 4706 N N . LEU B 1 130 ? 8.58617 1.74632 20.05953 1.000 16.78359 122 LEU B N 1
ATOM 4707 C CA . LEU B 1 130 ? 7.92546 3.03914 20.03022 1.000 16.46443 122 LEU B CA 1
ATOM 4708 C C . LEU B 1 130 ? 6.76542 3.05663 21.01752 1.000 17.00337 122 LEU B C 1
ATOM 4709 O O . LEU B 1 130 ? 5.92172 2.15437 21.02461 1.000 18.29914 122 LEU B O 1
ATOM 4714 N N . GLY B 1 131 ? 6.73382 4.08177 21.86508 1.000 16.82301 123 GLY B N 1
ATOM 4715 C CA . GLY B 1 131 ? 5.75343 4.19448 22.92468 1.000 17.99800 123 GLY B CA 1
ATOM 4716 C C . GLY B 1 131 ? 6.32783 3.99284 24.31086 1.000 18.86602 123 GLY B C 1
ATOM 4717 O O . GLY B 1 131 ? 5.71153 4.42694 25.29235 1.000 21.75287 123 GLY B O 1
ATOM 4718 N N . GLU B 1 132 ? 7.48963 3.35162 24.41867 1.000 18.02201 124 GLU B N 1
ATOM 4719 C CA . GLU B 1 132 ? 8.20126 3.25334 25.68230 1.000 18.61580 124 GLU B CA 1
ATOM 4720 C C . GLU B 1 132 ? 8.94745 4.55017 25.97488 1.000 17.95677 124 GLU B C 1
ATOM 4721 O O . GLU B 1 132 ? 9.25118 5.34265 25.07964 1.000 19.24607 124 GLU B O 1
ATOM 4727 N N . LYS B 1 133 ? 9.28053 4.74377 27.24874 1.000 17.81337 125 LYS B N 1
ATOM 4728 C CA . LYS B 1 133 ? 10.07980 5.89973 27.64488 1.000 19.11244 125 LYS B CA 1
ATOM 4729 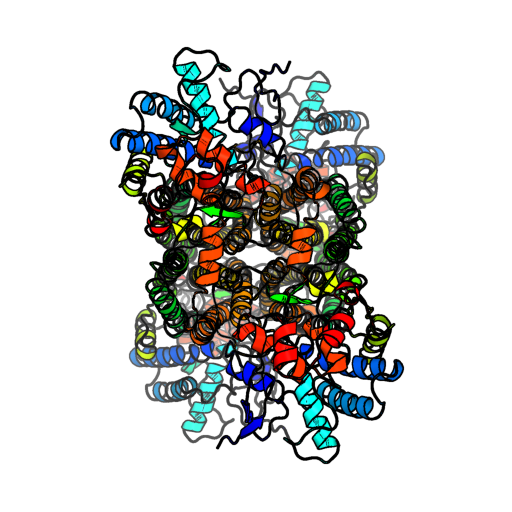C C . LYS B 1 133 ? 11.43275 5.88827 26.93609 1.000 17.98548 125 LYS B C 1
ATOM 4730 O O . LYS B 1 133 ? 12.11711 4.86143 26.88935 1.000 18.77421 125 LYS B O 1
ATOM 4736 N N . SER B 1 134 ? 11.82392 7.03701 26.38126 1.000 16.65973 126 SER B N 1
ATOM 4737 C CA . SER B 1 134 ? 13.05579 7.13374 25.61042 1.000 15.24022 126 SER B CA 1
ATOM 4738 C C . SER B 1 134 ? 14.26562 7.45617 26.48501 1.000 15.91456 126 SER B C 1
ATOM 4739 O O . SER B 1 134 ? 14.15268 8.09285 27.53146 1.000 17.08884 126 SER B O 1
ATOM 4742 N N . GLU B 1 135 ? 15.44145 7.02590 26.01901 1.000 15.23103 127 GLU B N 1
ATOM 4743 C CA . GLU B 1 135 ? 16.70478 7.44164 26.62000 1.000 15.97777 127 GLU B CA 1
ATOM 4744 C C . GLU B 1 135 ? 16.96133 8.93548 26.45724 1.000 15.47501 127 GLU B C 1
ATOM 4745 O O . GLU B 1 135 ? 17.72795 9.51444 27.23646 1.000 17.40805 127 GLU B O 1
ATOM 4751 N N . VAL B 1 136 ? 16.34306 9.56519 25.46378 1.000 13.69578 128 VAL B N 1
ATOM 4752 C CA . VAL B 1 136 ? 16.59030 10.95082 25.08969 1.000 13.46743 128 VAL B CA 1
ATOM 4753 C C . VAL B 1 136 ? 15.33767 11.73553 25.45198 1.000 13.24973 128 VAL B C 1
ATOM 4754 O O . VAL B 1 136 ? 14.26889 11.49637 24.88115 1.000 14.93860 128 VAL B O 1
ATOM 4758 N N . HIS B 1 137 ? 15.45537 12.66144 26.39736 1.000 12.12257 129 HIS B N 1
ATOM 4759 C CA . HIS B 1 137 ? 14.27552 13.40653 26.84037 1.000 12.27092 129 HIS B CA 1
ATOM 4760 C C . HIS B 1 137 ? 14.00023 14.55582 25.86638 1.000 11.47893 129 HIS B C 1
ATOM 4761 O O . HIS B 1 137 ? 14.92058 15.31241 25.53514 1.000 11.47246 129 HIS B O 1
ATOM 4768 N N . PRO B 1 138 ? 12.75280 14.73608 25.39945 1.000 11.66098 130 PRO B N 1
ATOM 4769 C CA A PRO B 1 138 ? 12.48619 15.80635 24.41678 0.636 11.53938 130 PRO B CA 1
ATOM 4770 C CA B PRO B 1 138 ? 12.49646 15.80230 24.41240 0.364 11.70274 130 PRO B CA 1
ATOM 4771 C C . PRO B 1 138 ? 12.89718 17.18766 24.88603 1.000 11.61055 130 PRO B C 1
ATOM 4772 O O . PRO B 1 138 ? 13.47296 17.96041 24.10808 1.000 13.35260 130 PRO B O 1
ATOM 4779 N N . ASN B 1 139 ? 12.59569 17.53360 26.13448 1.000 11.92849 131 ASN B N 1
ATOM 4780 C CA . ASN B 1 139 ? 12.96003 18.85461 26.61863 1.000 12.75466 131 ASN B CA 1
ATOM 4781 C C . ASN B 1 139 ? 14.36104 18.88890 27.22314 1.000 12.29051 131 ASN B C 1
ATOM 4782 O O . ASN B 1 139 ? 15.16904 19.76469 26.88757 1.000 14.00431 131 ASN B O 1
ATOM 4787 N N . ASP B 1 140 ? 14.66509 17.95341 28.12848 1.000 12.81716 132 ASP B N 1
ATOM 4788 C CA . ASP B 1 140 ? 15.90484 18.05273 28.89284 1.000 13.48887 132 ASP B CA 1
ATOM 4789 C C . ASP B 1 140 ? 17.13672 17.81311 28.02501 1.000 13.05509 132 ASP B C 1
ATOM 4790 O O . ASP B 1 140 ? 18.20886 18.35842 28.31226 1.000 14.25352 132 ASP B O 1
ATOM 4795 N N . ASP B 1 141 ? 17.01980 16.98431 26.98889 1.000 11.43163 133 ASP B N 1
ATOM 4796 C CA . ASP B 1 141 ? 18.14790 16.64333 26.12882 1.000 11.89589 133 ASP B CA 1
ATOM 4797 C C . ASP B 1 141 ? 18.03441 17.31371 24.76738 1.000 10.36620 133 ASP B C 1
ATOM 4798 O O . ASP B 1 141 ? 18.94415 18.04337 24.36056 1.000 10.81772 133 ASP B O 1
ATOM 4803 N N . VAL B 1 142 ? 16.92985 17.09008 24.04437 1.000 10.70411 134 VAL B N 1
ATOM 4804 C CA . VAL B 1 142 ? 16.86865 17.59508 22.67169 1.000 10.33914 134 VAL B CA 1
ATOM 4805 C C . VAL B 1 142 ? 16.76736 19.11258 22.64547 1.000 9.77863 134 VAL B C 1
ATOM 4806 O O . VAL B 1 142 ? 17.27740 19.75467 21.71895 1.000 10.01690 134 VAL B O 1
ATOM 4810 N N . ASN B 1 143 ? 16.12818 19.70517 23.65477 1.000 9.42972 135 ASN B N 1
ATOM 4811 C CA . ASN B 1 143 ? 15.93799 21.14515 23.76123 1.000 9.68551 135 ASN B CA 1
ATOM 4812 C C . ASN B 1 143 ? 16.94396 21.80027 24.70306 1.000 9.24628 135 ASN B C 1
ATOM 4813 O O . ASN B 1 143 ? 16.75482 22.96306 25.07989 1.000 10.06096 135 ASN B O 1
ATOM 4818 N N . LYS B 1 144 ? 18.00558 21.08746 25.08284 1.000 9.33180 136 LYS B N 1
ATOM 4819 C CA . LYS B 1 144 ? 18.96623 21.64030 26.02995 1.000 9.96348 136 LYS B CA 1
ATOM 4820 C C . LYS B 1 144 ? 19.59125 22.92308 25.48192 1.000 9.60313 136 LYS B C 1
ATOM 4821 O O . LYS B 1 144 ? 20.02101 22.98026 24.32163 1.000 9.35992 136 LYS B O 1
ATOM 4827 N N . SER B 1 145 ? 19.65721 23.94772 26.33161 1.000 9.91986 137 SER B N 1
ATOM 4828 C CA . SER B 1 145 ? 20.24885 25.25523 26.02342 1.000 9.47687 137 SER B CA 1
ATOM 4829 C C . SER B 1 145 ? 19.41063 26.07486 25.05227 1.000 8.91308 137 SER B C 1
ATOM 4830 O O . SER B 1 145 ? 19.90280 27.08790 24.54671 1.000 9.91862 137 SER B O 1
ATOM 4833 N N . GLN B 1 146 ? 18.16242 25.68104 24.79503 1.000 9.04377 138 GLN B N 1
ATOM 4834 C CA . GLN B 1 146 ? 17.32201 26.30661 23.78514 1.000 9.12494 138 GLN B CA 1
ATOM 4835 C C . GLN B 1 146 ? 15.97056 26.73217 24.36190 1.000 9.25172 138 GLN B C 1
ATOM 4836 O O . GLN B 1 146 ? 15.53482 26.27204 25.41957 1.000 11.89588 138 GLN B O 1
ATOM 4842 N N . SER B 1 147 ? 15.30334 27.60166 23.60997 1.000 10.90475 139 SER B N 1
ATOM 4843 C CA A SER B 1 147 ? 13.92318 28.02631 23.82081 0.725 11.10831 139 SER B CA 1
ATOM 4844 C CA B SER B 1 147 ? 13.90328 27.89748 23.83326 0.275 11.76418 139 SER B CA 1
ATOM 4845 C C . SER B 1 147 ? 13.19380 27.85968 22.48912 1.000 12.05232 139 SER B C 1
ATOM 4846 O O . SER B 1 147 ? 13.80479 27.96202 21.42331 1.000 13.87879 139 SER B O 1
ATOM 4851 N N . SER B 1 148 ? 11.87404 27.68262 22.52078 1.000 15.24074 140 SER B N 1
ATOM 4852 C CA A SER B 1 148 ? 11.12007 27.83413 21.27821 0.565 16.08131 140 SER B CA 1
ATOM 4853 C CA B SER B 1 148 ? 11.14540 27.81970 21.26820 0.435 16.30412 140 SER B CA 1
ATOM 4854 C C . SER B 1 148 ? 11.35913 29.20543 20.67881 1.000 15.44353 140 SER B C 1
ATOM 4855 O O . SER B 1 148 ? 11.28315 29.37966 19.45083 1.000 15.78383 140 SER B O 1
ATOM 4860 N N . ASN B 1 149 ? 11.67718 30.18684 21.53026 1.000 11.68691 141 ASN B N 1
ATOM 4861 C CA . ASN B 1 149 ? 11.72402 31.55082 21.03990 1.000 10.46664 141 ASN B CA 1
ATOM 4862 C C . ASN B 1 149 ? 12.89781 31.76664 20.11397 1.000 10.02763 141 ASN B C 1
ATOM 4863 O O . ASN B 1 149 ? 12.76878 32.52469 19.15226 1.000 12.45599 141 ASN B O 1
ATOM 4868 N N . ASP B 1 150 ? 14.04747 31.11929 20.39069 1.000 9.20179 142 ASP B N 1
ATOM 4869 C CA . ASP B 1 150 ? 15.24253 31.31556 19.57213 1.000 8.53856 142 ASP B CA 1
ATOM 4870 C C . ASP B 1 150 ? 15.43851 30.22603 18.52593 1.000 8.20107 142 ASP B C 1
ATOM 4871 O O . ASP B 1 150 ? 16.15964 30.45048 17.54551 1.000 9.96168 142 ASP B O 1
ATOM 4876 N N . THR B 1 151 ? 14.77113 29.07624 18.68013 1.000 8.62878 143 THR B N 1
ATOM 4877 C CA . THR B 1 151 ? 14.92375 27.99645 17.70711 1.000 8.55930 143 THR B CA 1
ATOM 4878 C C . THR B 1 151 ? 14.16802 28.28809 16.41162 1.000 8.05677 143 THR B C 1
ATOM 4879 O O . THR B 1 151 ? 14.73650 28.16235 15.32192 1.000 7.62295 143 THR B O 1
ATOM 4883 N N . TYR B 1 152 ? 12.88215 28.64175 16.49727 1.000 8.99783 144 TYR B N 1
ATOM 4884 C CA . TYR B 1 152 ? 12.12818 28.90146 15.26690 1.000 8.28752 144 TYR B CA 1
ATOM 4885 C C . TYR B 1 152 ? 12.75647 29.97608 14.38983 1.000 8.43752 144 TYR B C 1
ATOM 4886 O O . TYR B 1 152 ? 12.88383 29.74433 13.17603 1.000 8.22646 144 TYR B O 1
ATOM 4895 N N . PRO B 1 153 ? 13.15669 31.14757 14.89813 1.000 8.59497 145 PRO B N 1
ATOM 4896 C CA . PRO B 1 153 ? 13.75332 32.13912 13.98070 1.000 8.60614 145 PRO B CA 1
ATOM 4897 C C . PRO B 1 153 ? 15.05779 31.65947 13.37392 1.000 7.73947 145 PRO B C 1
ATOM 4898 O O . PRO B 1 153 ? 15.39581 32.05408 12.25300 1.000 8.13634 145 PRO B O 1
ATOM 4902 N N . THR B 1 154 ? 15.80215 30.80838 14.09280 1.000 7.42675 146 THR B N 1
ATOM 4903 C CA . THR B 1 154 ? 16.99538 30.18675 13.52382 1.000 7.51677 146 THR B CA 1
ATOM 4904 C C . THR B 1 154 ? 16.62721 29.28420 12.35771 1.000 7.23993 146 THR B C 1
ATOM 4905 O O . THR B 1 154 ? 17.24380 29.35218 11.28692 1.000 7.82987 146 THR B O 1
ATOM 4909 N N . ALA B 1 155 ? 15.60620 28.43833 12.54692 1.000 7.65808 147 ALA B N 1
ATOM 4910 C CA . ALA B 1 155 ? 15.14505 27.59370 11.45118 1.000 7.60641 147 ALA B CA 1
ATOM 4911 C C . ALA B 1 155 ? 14.69334 28.44380 10.27019 1.000 7.50315 147 ALA B C 1
ATOM 4912 O O . ALA B 1 155 ? 14.97565 28.12015 9.10920 1.000 7.77482 147 ALA B O 1
ATOM 4914 N N . MET B 1 156 ? 13.96383 29.52358 10.54578 1.000 7.44199 148 MET B N 1
ATOM 4915 C CA . MET B 1 156 ? 13.49981 30.39909 9.47404 1.000 7.64179 148 MET B CA 1
ATOM 4916 C C . MET B 1 156 ? 14.66042 30.96266 8.66051 1.000 7.46962 148 MET B C 1
ATOM 4917 O O . MET B 1 156 ? 14.62252 30.94971 7.42376 1.000 7.55754 148 MET B O 1
ATOM 4922 N N . HIS B 1 157 ? 15.71166 31.46267 9.33235 1.000 7.35173 149 HIS B N 1
ATOM 4923 C CA . HIS B 1 157 ? 16.85776 32.00346 8.59888 1.000 7.74441 149 HIS B CA 1
ATOM 4924 C C . HIS B 1 157 ? 17.60413 30.92566 7.83268 1.000 7.34992 149 HIS B C 1
ATOM 4925 O O . HIS B 1 157 ? 18.02180 31.15126 6.68900 1.000 7.88355 149 HIS B O 1
ATOM 4932 N N . ILE B 1 158 ? 17.81822 29.76256 8.45311 1.000 7.68483 150 ILE B N 1
ATOM 4933 C CA . ILE B 1 158 ? 18.49953 28.68668 7.74002 1.000 8.09617 150 ILE B CA 1
ATOM 4934 C C . ILE B 1 158 ? 17.74080 28.33835 6.46515 1.000 7.95831 150 ILE B C 1
ATOM 4935 O O . ILE B 1 158 ? 18.32255 28.25724 5.37097 1.000 7.89848 150 ILE B O 1
ATOM 4940 N N . ALA B 1 159 ? 16.41410 28.14742 6.59180 1.000 7.30628 151 ALA B N 1
ATOM 4941 C CA . ALA B 1 159 ? 15.60943 27.76305 5.43845 1.000 7.42809 151 ALA B CA 1
ATOM 4942 C C . ALA B 1 159 ? 15.58628 28.86339 4.38374 1.000 7.47543 151 ALA B C 1
ATOM 4943 O O . ALA B 1 159 ? 15.70103 28.58583 3.18060 1.000 7.59369 151 ALA B O 1
ATOM 4945 N N . ALA B 1 160 ? 15.42554 30.11184 4.81713 1.000 7.44110 152 ALA B N 1
ATOM 4946 C CA . ALA B 1 160 ? 15.35949 31.23229 3.88390 1.000 7.68975 152 ALA B CA 1
ATOM 4947 C C . ALA B 1 160 ? 16.66554 31.39420 3.11828 1.000 7.54792 152 ALA B C 1
ATOM 4948 O O . ALA B 1 160 ? 16.66662 31.54274 1.89126 1.000 8.04991 152 ALA B O 1
ATOM 4950 N N . TYR B 1 161 ? 17.79001 31.38545 3.83844 1.000 8.06142 153 TYR B N 1
ATOM 4951 C CA . TYR B 1 161 ? 19.09835 31.57685 3.21842 1.000 7.77521 153 TYR B CA 1
ATOM 4952 C C . TYR B 1 161 ? 19.39321 30.44610 2.24426 1.000 7.82165 153 TYR B C 1
ATOM 4953 O O . TYR B 1 161 ? 19.85097 30.67867 1.11234 1.000 8.59062 153 TYR B O 1
ATOM 4962 N N . LYS B 1 162 ? 19.14878 29.20181 2.68271 1.000 8.31324 154 LYS B N 1
ATOM 4963 C CA A LYS B 1 162 ? 19.39093 28.06742 1.80672 0.617 8.66148 154 LYS B CA 1
ATOM 4964 C CA B LYS B 1 162 ? 19.33507 28.02327 1.83099 0.383 8.94367 154 LYS B CA 1
ATOM 4965 C C . LYS B 1 162 ? 18.54113 28.14592 0.53874 1.000 8.69215 154 LYS B C 1
ATOM 4966 O O . LYS B 1 162 ? 19.04360 27.88084 -0.55627 1.000 9.61773 154 LYS B O 1
ATOM 4977 N N . LYS B 1 163 ? 17.26453 28.51337 0.65791 1.000 8.38730 155 LYS B N 1
ATOM 4978 C CA . LYS B 1 163 ? 16.41997 28.57425 -0.53490 1.000 8.38591 155 LYS B CA 1
ATOM 4979 C C . LYS B 1 163 ? 16.92921 29.62802 -1.51057 1.000 8.39129 155 LYS B C 1
ATOM 4980 O O . LYS B 1 163 ? 16.97240 29.39288 -2.72137 1.000 8.97255 155 LYS B O 1
ATOM 4986 N N . VAL B 1 164 ? 17.28769 30.80259 -0.99669 1.000 8.38160 156 VAL B N 1
ATOM 4987 C CA . VAL B 1 164 ? 17.76719 31.88663 -1.85438 1.000 8.69702 156 VAL B CA 1
ATOM 4988 C C . VAL B 1 164 ? 19.06505 31.49744 -2.56661 1.000 7.66378 156 VAL B C 1
ATOM 4989 O O . VAL B 1 164 ? 19.20371 31.68625 -3.78060 1.000 8.53706 156 VAL B O 1
ATOM 4993 N N . VAL B 1 165 ? 20.03865 30.96609 -1.81874 1.000 8.11189 157 VAL B N 1
ATOM 4994 C CA . VAL B 1 165 ? 21.36204 30.75672 -2.39724 1.000 9.34963 157 VAL B CA 1
ATOM 4995 C C . VAL B 1 165 ? 21.41435 29.48086 -3.23047 1.000 9.67452 157 VAL B C 1
ATOM 4996 O O . VAL B 1 165 ? 22.13024 29.42674 -4.23453 1.000 10.30553 157 VAL B O 1
ATOM 5000 N N . GLU B 1 166 ? 20.67719 28.43576 -2.83715 1.000 10.09740 158 GLU B N 1
ATOM 5001 C CA . GLU B 1 166 ? 20.71426 27.15892 -3.54175 1.000 10.71033 158 GLU B CA 1
ATOM 5002 C C . GLU B 1 166 ? 19.65579 27.02472 -4.62687 1.000 11.25319 158 GLU B C 1
ATOM 5003 O O . GLU B 1 166 ? 19.77741 26.13172 -5.47055 1.000 12.73201 158 GLU B O 1
ATOM 5009 N N . HIS B 1 167 ? 18.65071 27.90234 -4.65546 1.000 9.34253 159 HIS B N 1
ATOM 5010 C CA . HIS B 1 167 ? 17.56270 27.78457 -5.63176 1.000 9.87946 159 HIS B CA 1
ATOM 5011 C C . HIS B 1 167 ? 17.25406 29.08089 -6.36956 1.000 9.42498 159 HIS B C 1
ATOM 5012 O O . HIS B 1 167 ? 17.36642 29.13424 -7.59419 1.000 9.46843 159 HIS B O 1
ATOM 5019 N N . THR B 1 168 ? 16.88189 30.13171 -5.64047 1.000 7.91671 160 THR B N 1
ATOM 5020 C CA . THR B 1 168 ? 16.43039 31.35264 -6.30689 1.000 8.00272 160 THR B CA 1
ATOM 5021 C C . THR B 1 168 ? 17.53285 31.99505 -7.14358 1.000 7.50470 160 THR B C 1
ATOM 5022 O O . THR B 1 168 ? 17.34088 32.27493 -8.33313 1.000 7.99547 160 THR B O 1
ATOM 5026 N N . ILE B 1 169 ? 18.70279 32.25117 -6.52768 1.000 7.22018 161 ILE B N 1
ATOM 5027 C CA . ILE B 1 169 ? 19.79371 32.91780 -7.24025 1.000 8.35707 161 ILE B CA 1
ATOM 5028 C C . ILE B 1 169 ? 20.24531 32.11374 -8.44990 1.000 7.88884 161 ILE B C 1
ATOM 5029 O O . ILE B 1 169 ? 20.30987 32.68720 -9.54648 1.000 8.32288 161 ILE B O 1
ATOM 5034 N N . PRO B 1 170 ? 20.51897 30.80054 -8.34493 1.000 8.77083 162 PRO B N 1
ATOM 5035 C CA . PRO B 1 170 ? 20.92802 30.04622 -9.54774 1.000 9.55810 162 PRO B CA 1
ATOM 5036 C C . PRO B 1 170 ? 19.90989 30.11512 -10.67497 1.000 8.13915 162 PRO B C 1
ATOM 5037 O O . PRO B 1 170 ? 20.28069 30.21820 -11.84709 1.000 8.95251 162 PRO B O 1
ATOM 5041 N N . ALA B 1 171 ? 18.61869 30.05451 -10.34043 1.000 8.82228 163 ALA B N 1
ATOM 5042 C CA . ALA B 1 171 ? 17.57250 30.10268 -11.36258 1.000 8.63014 163 ALA B CA 1
ATOM 5043 C C . ALA B 1 171 ? 17.52077 31.46101 -12.05877 1.000 7.06461 163 ALA B C 1
ATOM 5044 O O . ALA B 1 171 ? 17.38108 31.53429 -13.28493 1.000 8.03594 163 ALA B O 1
ATOM 5046 N N . VAL B 1 172 ? 17.60479 32.54275 -11.29322 1.000 7.35356 164 VAL B N 1
ATOM 5047 C CA . VAL B 1 172 ? 17.61531 33.87523 -11.90387 1.000 7.68484 164 VAL B CA 1
ATOM 5048 C C . VAL B 1 172 ? 18.86554 34.05979 -12.75290 1.000 7.91243 164 VAL B C 1
ATOM 5049 O O . VAL B 1 172 ? 18.80692 34.60100 -13.86361 1.000 8.51047 164 VAL B O 1
ATOM 5053 N N . GLU B 1 173 ? 20.01783 33.60435 -12.24150 1.000 8.14949 165 GLU B N 1
ATOM 5054 C CA A GLU B 1 173 ? 21.27700 33.70707 -12.97543 0.731 8.55754 165 GLU B CA 1
ATOM 5055 C CA B GLU B 1 173 ? 21.26704 33.72189 -12.98815 0.269 8.35637 165 GLU B CA 1
ATOM 5056 C C . GLU B 1 173 ? 21.18849 32.99904 -14.32832 1.000 7.52123 165 GLU B C 1
ATOM 5057 O O . GLU B 1 173 ? 21.61786 33.53849 -15.36204 1.000 8.97716 165 GLU B O 1
ATOM 5068 N N . THR B 1 174 ? 20.63450 31.78513 -14.34457 1.000 8.59763 166 THR B N 1
ATOM 5069 C CA . THR B 1 174 ? 20.52272 31.03935 -15.59644 1.000 9.02973 166 THR B CA 1
ATOM 5070 C C . THR B 1 174 ? 19.65133 31.78042 -16.60307 1.000 8.20923 166 THR B C 1
ATOM 5071 O O . THR B 1 174 ? 20.00140 31.89958 -17.78318 1.000 9.18695 166 THR B O 1
ATOM 5075 N N . LEU B 1 175 ? 18.49485 32.29230 -16.15406 1.000 7.74046 167 LEU B N 1
ATOM 5076 C CA . LEU B 1 175 ? 17.61963 33.04684 -17.04808 1.000 7.82886 167 LEU B CA 1
ATOM 5077 C C . LEU B 1 175 ? 18.31816 34.30191 -17.56730 1.000 7.41822 167 LEU B C 1
ATOM 5078 O O . LEU B 1 175 ? 18.22187 34.64023 -18.75925 1.000 8.55874 167 LEU B O 1
ATOM 5083 N N . LYS B 1 176 ? 19.02301 35.00698 -16.67858 1.000 8.03723 168 LYS B N 1
ATOM 5084 C CA . LYS B 1 176 ? 19.77653 36.18317 -17.08748 1.000 9.13096 168 LYS B CA 1
ATOM 5085 C C . LYS B 1 176 ? 20.79416 35.82996 -18.16476 1.000 8.62502 168 LYS B C 1
ATOM 5086 O O . LYS B 1 176 ? 20.94756 36.56591 -19.15003 1.000 9.38307 168 LYS B O 1
ATOM 5092 N N . ASN B 1 177 ? 21.49235 34.69689 -17.99741 1.000 9.25907 169 ASN B N 1
ATOM 5093 C CA . ASN B 1 177 ? 22.48111 34.27348 -18.99202 1.000 10.41118 169 ASN B CA 1
ATOM 5094 C C . ASN B 1 177 ? 21.83610 34.00238 -20.34133 1.000 9.14050 169 ASN B C 1
ATOM 5095 O O . ASN B 1 177 ? 22.38969 34.36830 -21.38745 1.000 9.32785 169 ASN B O 1
ATOM 5100 N N . THR B 1 178 ? 20.65926 33.36789 -20.34223 1.000 8.87424 170 THR B N 1
ATOM 5101 C CA . THR B 1 178 ? 19.96653 33.12033 -21.60368 1.000 8.29623 170 THR B CA 1
ATOM 5102 C C . THR B 1 178 ? 19.59289 34.43164 -22.27440 1.000 8.30356 170 THR B C 1
ATOM 5103 O O . THR B 1 178 ? 19.80990 34.61118 -23.47786 1.000 8.98376 170 THR B O 1
ATOM 5107 N N . LEU B 1 179 ? 19.00382 35.35223 -21.50530 1.000 8.21834 171 LEU B N 1
ATOM 5108 C CA . LEU B 1 179 ? 18.61656 36.63159 -22.08136 1.000 8.05492 171 LEU B CA 1
ATOM 5109 C C . LEU B 1 179 ? 19.82944 37.40828 -22.58930 1.000 8.09316 171 LEU B C 1
ATOM 5110 O O . LEU B 1 179 ? 19.72534 38.12758 -23.59090 1.000 9.13061 171 LEU B O 1
ATOM 5115 N N . LYS B 1 180 ? 20.98063 37.27454 -21.91640 1.000 8.72530 172 LYS B N 1
ATOM 5116 C CA . LYS B 1 180 ? 22.20490 37.92762 -22.37938 1.000 8.86375 172 LYS B CA 1
ATOM 5117 C C . LYS B 1 180 ? 22.69475 37.32794 -23.69276 1.000 9.02074 172 LYS B C 1
ATOM 5118 O O . LYS B 1 180 ? 23.10794 38.06549 -24.59967 1.000 9.96723 172 LYS B O 1
ATOM 5124 N N . ALA B 1 181 ? 22.67298 35.99640 -23.81091 1.000 9.26270 173 ALA B N 1
ATOM 5125 C CA . ALA B 1 181 ? 23.03207 35.36800 -25.08382 1.000 10.04593 173 ALA B CA 1
ATOM 5126 C C . ALA B 1 181 ? 22.08636 35.80018 -26.19671 1.000 9.30879 173 ALA B C 1
ATOM 5127 O O . ALA B 1 181 ? 22.52561 36.07325 -27.31854 1.000 9.97924 173 ALA B O 1
ATOM 5129 N N . LYS B 1 182 ? 20.78134 35.89008 -25.90043 1.000 9.00988 174 LYS B N 1
ATOM 5130 C CA . LYS B 1 182 ? 19.83014 36.36383 -26.90456 1.000 8.73860 174 LYS B CA 1
ATOM 5131 C C . LYS B 1 182 ? 20.12566 37.80765 -27.28742 1.000 9.55664 174 LYS B C 1
ATOM 5132 O O . LYS B 1 182 ? 20.11688 38.16675 -28.47615 1.000 9.95092 174 LYS B O 1
ATOM 5138 N N . SER B 1 183 ? 20.41163 38.64821 -26.29285 1.000 9.17247 175 SER B N 1
ATOM 5139 C CA A SER B 1 183 ? 20.73429 40.04428 -26.57139 0.803 9.39899 175 SER B CA 1
ATOM 5140 C CA B SER B 1 183 ? 20.72415 40.04292 -26.58677 0.197 9.51607 175 SER B CA 1
ATOM 5141 C C . SER B 1 183 ? 21.91682 40.15140 -27.53061 1.000 9.79912 175 SER B C 1
ATOM 5142 O O . SER B 1 183 ? 21.90218 40.95529 -28.46815 1.000 11.31795 175 SER B O 1
ATOM 5147 N N . GLU B 1 184 ? 22.95508 39.34416 -27.30917 1.000 10.16312 176 GLU B N 1
ATOM 5148 C CA A GLU B 1 184 ? 24.11948 39.35098 -28.19673 0.688 10.79666 176 GLU B CA 1
ATOM 5149 C CA B GLU B 1 184 ? 24.10826 39.37420 -28.20088 0.312 11.39217 176 GLU B CA 1
ATOM 5150 C C . GLU B 1 184 ? 23.74525 38.85766 -29.58926 1.000 11.61007 176 GLU B C 1
ATOM 5151 O O . GLU B 1 184 ? 24.15795 39.44359 -30.59764 1.000 12.51304 176 GLU B O 1
ATOM 5162 N N . ALA B 1 185 ? 22.93878 37.79373 -29.66478 1.000 11.15561 177 ALA B N 1
ATOM 5163 C CA . ALA B 1 185 ? 22.52720 37.24472 -30.95487 1.000 11.10942 177 ALA B CA 1
ATOM 5164 C C . ALA B 1 185 ? 21.69838 38.24633 -31.75182 1.000 11.08451 177 ALA B C 1
ATOM 5165 O O . ALA B 1 185 ? 21.71875 38.22472 -32.98741 1.000 12.77076 177 ALA B O 1
ATOM 5167 N N . PHE B 1 186 ? 20.96896 39.12670 -31.06624 1.000 10.93639 178 PHE B N 1
ATOM 5168 C CA . PHE B 1 186 ? 20.03065 40.05737 -31.68206 1.000 10.07600 178 PHE B CA 1
ATOM 5169 C C . PHE B 1 186 ? 20.61197 41.45381 -31.84618 1.000 9.86094 178 PHE B C 1
ATOM 5170 O O . PHE B 1 186 ? 19.86871 42.38540 -32.17849 1.000 9.85957 178 PHE B O 1
ATOM 5178 N N . LYS B 1 187 ? 21.92249 41.62218 -31.64482 1.000 10.70583 179 LYS B N 1
ATOM 5179 C CA . LYS B 1 187 ? 22.50038 42.96100 -31.53923 1.000 11.90399 179 LYS B CA 1
ATOM 5180 C C . LYS B 1 187 ? 22.43284 43.76827 -32.82760 1.000 12.94219 179 LYS B C 1
ATOM 5181 O O . LYS B 1 187 ? 22.57171 44.99145 -32.76408 1.000 14.08435 179 LYS B O 1
ATOM 5187 N N . ASN B 1 188 ? 22.24634 43.13472 -33.98509 1.000 11.79049 180 ASN B N 1
ATOM 5188 C CA . ASN B 1 188 ? 22.20028 43.87067 -35.24012 1.000 13.37797 180 ASN B CA 1
ATOM 5189 C C . ASN B 1 188 ? 20.81682 43.92363 -35.86705 1.000 12.83959 180 ASN B C 1
ATOM 5190 O O . ASN B 1 188 ? 20.68778 44.36980 -37.01409 1.000 14.26267 180 ASN B O 1
ATOM 5195 N N . ILE B 1 189 ? 19.77920 43.50696 -35.14931 1.000 11.17709 181 ILE B N 1
ATOM 5196 C CA . ILE B 1 189 ? 18.42385 43.51766 -35.68100 1.000 10.27868 181 ILE B CA 1
ATOM 5197 C C . ILE B 1 189 ? 17.76468 44.81440 -35.23135 1.000 9.76739 181 ILE B C 1
ATOM 5198 O O . ILE B 1 189 ? 17.42817 44.96206 -34.05636 1.000 10.90926 181 ILE B O 1
ATOM 5203 N N . VAL B 1 190 ? 17.61233 45.76560 -36.15493 1.000 9.30726 182 VAL B N 1
ATOM 5204 C CA . VAL B 1 190 ? 17.00897 47.05591 -35.82981 1.000 9.06649 182 VAL B CA 1
ATOM 5205 C C . VAL B 1 190 ? 15.49032 46.93253 -35.83638 1.000 9.10246 182 VAL B C 1
ATOM 5206 O O . VAL B 1 190 ? 14.90581 46.41862 -36.79204 1.000 10.08847 182 VAL B O 1
ATOM 5210 N N . LYS B 1 191 ? 14.84155 47.43425 -34.78848 1.000 8.36100 183 LYS B N 1
ATOM 5211 C CA . LYS B 1 191 ? 13.38566 47.38379 -34.67709 1.000 8.76714 183 LYS B CA 1
ATOM 5212 C C . LYS B 1 191 ? 12.86609 48.76421 -34.27494 1.000 8.80938 183 LYS B C 1
ATOM 5213 O O . LYS B 1 191 ? 13.63422 49.67526 -33.94654 1.000 9.43400 183 LYS B O 1
ATOM 5219 N N . ILE B 1 192 ? 11.54655 48.92587 -34.30031 1.000 8.98778 184 ILE B N 1
ATOM 5220 C CA A ILE B 1 192 ? 10.92104 50.20152 -33.95894 0.507 8.84957 184 ILE B CA 1
ATOM 5221 C CA B ILE B 1 192 ? 10.92349 50.19659 -33.96536 0.493 8.60350 184 ILE B CA 1
ATOM 5222 C C . ILE B 1 192 ? 10.65754 50.24142 -32.45917 1.000 8.11771 184 ILE B C 1
ATOM 5223 O O . ILE B 1 192 ? 10.13668 49.28418 -31.87714 1.000 9.96897 184 ILE B O 1
ATOM 5232 N N . GLY B 1 193 ? 11.05330 51.34035 -31.81376 1.000 9.10949 185 GLY B N 1
ATOM 5233 C CA . GLY B 1 193 ? 10.73968 51.52033 -30.40809 1.000 9.20868 185 GLY B CA 1
ATOM 5234 C C . GLY B 1 193 ? 9.27584 51.84454 -30.17890 1.000 8.31511 185 GLY B C 1
ATOM 5235 O O . GLY B 1 193 ? 8.55728 52.30197 -31.06974 1.000 9.13244 185 GLY B O 1
ATOM 5236 N N . ARG B 1 194 ? 8.82860 51.60546 -28.94563 1.000 7.67319 186 ARG B N 1
ATOM 5237 C CA . ARG B 1 194 ? 7.47270 51.94561 -28.52397 1.000 7.79346 186 ARG B CA 1
ATOM 5238 C C . ARG B 1 194 ? 7.56319 52.63822 -27.17514 1.000 7.07557 186 ARG B C 1
ATOM 5239 O O . ARG B 1 194 ? 8.13299 52.08269 -26.22256 1.000 7.27736 186 ARG B O 1
ATOM 5247 N N . THR B 1 195 ? 7.01236 53.84605 -27.09538 1.000 7.57568 187 THR B N 1
ATOM 5248 C CA . THR B 1 195 ? 6.96093 54.61288 -25.85650 1.000 7.75597 187 THR B CA 1
ATOM 5249 C C . THR B 1 195 ? 5.51874 55.05849 -25.70336 1.000 7.32685 187 THR B C 1
ATOM 5250 O O . THR B 1 195 ? 4.90240 55.49720 -26.68117 1.000 8.07041 187 THR B O 1
ATOM 5254 N N . HIS B 1 196 ? 4.96027 54.92655 -24.49875 1.000 7.35140 188 HIS B N 1
ATOM 5255 C CA . HIS B 1 196 ? 3.53894 55.18965 -24.28003 1.000 7.64285 188 HIS B CA 1
ATOM 5256 C C . HIS B 1 196 ? 2.65006 54.18570 -25.00387 1.000 7.75292 188 HIS B C 1
ATOM 5257 O O . HIS B 1 196 ? 1.43995 54.43447 -25.12595 1.000 9.02660 188 HIS B O 1
ATOM 5264 N N . LEU B 1 197 ? 3.21452 53.08185 -25.50487 1.000 7.64834 189 LEU B N 1
ATOM 5265 C CA . LEU B 1 197 ? 2.61724 52.10262 -26.43308 1.000 7.80602 189 LEU B CA 1
ATOM 5266 C C . LEU B 1 197 ? 2.60854 52.60208 -27.86794 1.000 8.33414 189 LEU B C 1
ATOM 5267 O O . LEU B 1 197 ? 2.08620 51.90524 -28.74260 1.000 10.02754 189 LEU B O 1
ATOM 5272 N N . MET B 1 198 ? 3.17825 53.77017 -28.13659 1.000 8.46621 190 MET B N 1
ATOM 5273 C CA . MET B 1 198 ? 3.05766 54.45551 -29.41285 1.000 8.82931 190 MET B CA 1
ATOM 5274 C C . MET B 1 198 ? 4.37451 54.39929 -30.18896 1.000 7.85495 190 MET B C 1
ATOM 5275 O O . MET B 1 198 ? 5.45447 54.19222 -29.62150 1.000 8.70293 190 MET B O 1
ATOM 5280 N N . ASP B 1 199 ? 4.29493 54.61161 -31.50385 1.000 9.07665 191 ASP B N 1
ATOM 5281 C CA . ASP B 1 199 ? 5.47450 54.49489 -32.36505 1.000 8.54528 191 ASP B CA 1
ATOM 5282 C C . ASP B 1 199 ? 6.58321 55.43317 -31.90412 1.000 9.90964 191 ASP B C 1
ATOM 5283 O O . ASP B 1 199 ? 6.34322 56.61918 -31.66146 1.000 9.89378 191 ASP B O 1
ATOM 5288 N N . ALA B 1 200 ? 7.81074 54.91662 -31.83404 1.000 8.51702 192 ALA B N 1
ATOM 5289 C CA . ALA B 1 200 ? 8.95356 55.71754 -31.41604 1.000 8.88198 192 ALA B CA 1
ATOM 5290 C C . ALA B 1 200 ? 10.14964 55.42539 -32.32350 1.000 9.64031 192 ALA B C 1
ATOM 5291 O O . ALA B 1 200 ? 10.06143 54.66084 -33.28281 1.000 11.66738 192 ALA B O 1
ATOM 5293 N N . THR B 1 201 ? 11.28232 56.05233 -32.01639 1.000 10.32129 193 THR B N 1
ATOM 5294 C CA . THR B 1 201 ? 12.49569 55.88892 -32.79833 1.000 10.03661 193 THR B CA 1
ATOM 5295 C C . THR B 1 201 ? 13.12749 54.50288 -32.59677 1.000 9.58786 193 THR B C 1
ATOM 5296 O O . THR B 1 201 ? 12.76174 53.75600 -31.68113 1.000 10.50694 193 THR B O 1
ATOM 5300 N N . PRO B 1 202 ? 14.06475 54.11720 -33.46097 1.000 9.29420 194 PRO B N 1
ATOM 5301 C CA . PRO B 1 202 ? 14.54703 52.72932 -33.45992 1.000 10.59155 194 PRO B CA 1
ATOM 5302 C C . PRO B 1 202 ? 15.52377 52.39387 -32.33946 1.000 8.64811 194 PRO B C 1
ATOM 5303 O O . PRO B 1 202 ? 16.17959 53.25001 -31.73943 1.000 9.31786 194 PRO B O 1
ATOM 5307 N N . LEU B 1 203 ? 15.61208 51.09271 -32.08035 1.000 8.29175 195 LEU B N 1
ATOM 5308 C CA . LEU B 1 203 ? 16.65062 50.49956 -31.24906 1.000 7.77795 195 LEU B CA 1
ATOM 5309 C C . LEU B 1 203 ? 16.81612 49.07330 -31.73747 1.000 8.66083 195 LEU B C 1
ATOM 5310 O O . LEU B 1 203 ? 15.98920 48.56752 -32.49208 1.000 9.58644 195 LEU B O 1
ATOM 5315 N N . THR B 1 204 ? 17.89421 48.41483 -31.33653 1.000 8.75762 196 THR B N 1
ATOM 5316 C CA . THR B 1 204 ? 18.01135 47.02375 -31.75617 1.000 8.87241 196 THR B CA 1
ATOM 5317 C C . THR B 1 204 ? 17.25041 46.09756 -30.81056 1.000 7.92779 196 THR B C 1
ATOM 5318 O O . THR B 1 204 ? 17.03204 46.40436 -29.63359 1.000 8.58752 196 THR B O 1
ATOM 5322 N N . LEU B 1 205 ? 16.83541 44.95259 -31.34515 1.000 8.59539 197 LEU B N 1
ATOM 5323 C CA . LEU B 1 205 ? 16.23114 43.94271 -30.49103 1.000 8.68303 197 LEU B CA 1
ATOM 5324 C C . LEU B 1 205 ? 17.20614 43.51602 -29.39973 1.000 8.16347 197 LEU B C 1
ATOM 5325 O O . LEU B 1 205 ? 16.80067 43.25825 -28.25431 1.000 9.18275 197 LEU B O 1
ATOM 5330 N N . GLY B 1 206 ? 18.50518 43.48635 -29.71803 1.000 8.40217 198 GLY B N 1
ATOM 5331 C CA . GLY B 1 206 ? 19.50255 43.18703 -28.70150 1.000 9.15198 198 GLY B CA 1
ATOM 5332 C C . GLY B 1 206 ? 19.56969 44.24242 -27.61320 1.000 8.18347 198 GLY B C 1
ATOM 5333 O O . GLY B 1 206 ? 19.70948 43.91276 -26.43426 1.000 8.90682 198 GLY B O 1
ATOM 5334 N N . GLN B 1 207 ? 19.43035 45.52557 -27.98256 1.000 8.63150 199 GLN B N 1
ATOM 5335 C CA . GLN B 1 207 ? 19.39998 46.57272 -26.96626 1.000 8.83814 199 GLN B CA 1
ATOM 5336 C C . GLN B 1 207 ? 18.20019 46.39735 -26.04788 1.000 8.25127 199 GLN B C 1
ATOM 5337 O O . GLN B 1 207 ? 18.31268 46.50937 -24.81666 1.000 8.47317 199 GLN B O 1
ATOM 5343 N N . GLU B 1 208 ? 17.02747 46.13525 -26.63133 1.000 8.58940 200 GLU B N 1
ATOM 5344 C CA . GLU B 1 208 ? 15.83768 45.93741 -25.80545 1.000 8.80616 200 GLU B CA 1
ATOM 5345 C C . GLU B 1 208 ? 16.03939 44.78029 -24.82500 1.000 8.04132 200 GLU B C 1
ATOM 5346 O O . GLU B 1 208 ? 15.75061 44.89651 -23.62107 1.000 8.29923 200 GLU B O 1
ATOM 5352 N N . PHE B 1 209 ? 16.59361 43.66397 -25.31370 1.000 8.36601 201 PHE B N 1
ATOM 5353 C CA . PHE B 1 209 ? 16.84313 42.53251 -24.43258 1.000 8.10880 201 PHE B CA 1
ATOM 5354 C C . PHE B 1 209 ? 17.93067 42.84094 -23.41245 1.000 7.88762 201 PHE B C 1
ATOM 5355 O O . PHE B 1 209 ? 17.91151 42.28183 -22.30375 1.000 8.31822 201 PHE B O 1
ATOM 5363 N N . SER B 1 210 ? 18.88889 43.71134 -23.76007 1.000 8.51422 202 SER B N 1
ATOM 5364 C CA . SER B 1 210 ? 19.93256 44.06514 -22.79536 1.000 8.13521 202 SER B CA 1
ATOM 5365 C C . SER B 1 210 ? 19.34838 44.77505 -21.58453 1.000 8.01126 202 SER B C 1
ATOM 5366 O O . SER B 1 210 ? 19.90706 44.69116 -20.48718 1.000 8.43933 202 SER B O 1
ATOM 5369 N N . GLY B 1 211 ? 18.22974 45.47513 -21.75800 1.000 7.94321 203 GLY B N 1
ATOM 5370 C CA . GLY B 1 211 ? 17.56766 46.06830 -20.61010 1.000 7.93928 203 GLY B CA 1
ATOM 5371 C C . GLY B 1 211 ? 17.11142 45.02419 -19.60955 1.000 7.39843 203 GLY B C 1
ATOM 5372 O O . GLY B 1 211 ? 17.30699 45.18817 -18.39818 1.000 7.90031 203 GLY B O 1
ATOM 5373 N N . TYR B 1 212 ? 16.52028 43.92444 -20.11099 1.000 7.72932 204 TYR B N 1
ATOM 5374 C CA . TYR B 1 212 ? 16.06381 42.83217 -19.24694 1.000 7.22789 204 TYR B CA 1
ATOM 5375 C C . TYR B 1 212 ? 17.23355 42.23922 -18.48905 1.000 7.38746 204 TYR B C 1
ATOM 5376 O O . TYR B 1 212 ? 17.13151 41.95509 -17.28659 1.000 7.80284 204 TYR B O 1
ATOM 5385 N N . VAL B 1 213 ? 18.35679 42.04037 -19.18355 1.000 7.52309 205 VAL B N 1
ATOM 5386 C CA . VAL B 1 213 ? 19.55516 41.50146 -18.54954 1.000 7.45298 205 VAL B CA 1
ATOM 5387 C C . VAL B 1 213 ? 19.99377 42.40156 -17.40653 1.000 7.59542 205 VAL B C 1
ATOM 5388 O O . VAL B 1 213 ? 20.30461 41.93134 -16.29755 1.000 7.67604 205 VAL B O 1
ATOM 5392 N N . ALA B 1 214 ? 20.09511 43.70536 -17.68469 1.000 7.64744 206 ALA B N 1
ATOM 5393 C CA . ALA B 1 214 ? 20.53536 44.64575 -16.66241 1.000 7.14050 206 ALA B CA 1
ATOM 5394 C C . ALA B 1 214 ? 19.59230 44.63997 -15.46572 1.000 7.10523 206 ALA B C 1
ATOM 5395 O O . ALA B 1 214 ? 20.04217 44.70805 -14.32010 1.000 8.24126 206 ALA B O 1
ATOM 5397 N N . GLN B 1 215 ? 18.27933 44.52472 -15.70475 1.000 7.02186 207 GLN B N 1
ATOM 5398 C CA . GLN B 1 215 ? 17.32531 44.48802 -14.59526 1.000 7.69366 207 GLN B CA 1
ATOM 5399 C C . GLN B 1 215 ? 17.59414 43.28443 -13.70405 1.000 7.44585 207 GLN B C 1
ATOM 5400 O O . GLN B 1 215 ? 17.60833 43.39317 -12.47820 1.000 7.83347 207 GLN B O 1
ATOM 5406 N N . LEU B 1 216 ? 17.79405 42.11266 -14.30767 1.000 7.84260 208 LEU B N 1
ATOM 5407 C CA . LEU B 1 216 ? 18.07119 40.93478 -13.49244 1.000 8.19987 208 LEU B CA 1
ATOM 5408 C C . LEU B 1 216 ? 19.41316 41.04265 -12.77805 1.000 7.25881 208 LEU B C 1
ATOM 5409 O O . LEU B 1 216 ? 19.54308 40.58903 -11.63120 1.000 8.34626 208 LEU B O 1
ATOM 5414 N N . GLU B 1 217 ? 20.43352 41.62163 -13.43096 1.000 7.59335 209 GLU B N 1
ATOM 5415 C CA A GLU B 1 217 ? 21.72141 41.80798 -12.76113 0.701 7.15090 209 GLU B CA 1
ATOM 5416 C CA B GLU B 1 217 ? 21.71620 41.79946 -12.75626 0.299 7.97337 209 GLU B CA 1
ATOM 5417 C C . GLU B 1 217 ? 21.58179 42.69704 -11.53087 1.000 7.91721 209 GLU B C 1
ATOM 5418 O O . GLU B 1 217 ? 22.15914 42.40679 -10.47876 1.000 8.08965 209 GLU B O 1
ATOM 5429 N N . PHE B 1 218 ? 20.82339 43.79202 -11.64358 1.000 7.96873 210 PHE B N 1
ATOM 5430 C CA . PHE B 1 218 ? 20.62347 44.65782 -10.48060 1.000 7.49383 210 PHE B CA 1
ATOM 5431 C C . PHE B 1 218 ? 19.85287 43.93990 -9.37738 1.000 7.18450 210 PHE B C 1
ATOM 5432 O O . PHE B 1 218 ? 20.16762 44.09541 -8.18881 1.000 7.62700 210 PHE B O 1
ATOM 5440 N N . GLY B 1 219 ? 18.83482 43.15822 -9.74918 1.000 7.38762 211 GLY B N 1
ATOM 5441 C CA . GLY B 1 219 ? 18.06246 42.45208 -8.73444 1.000 6.95330 211 GLY B CA 1
ATOM 5442 C C . GLY B 1 219 ? 18.90084 41.40971 -8.01388 1.000 7.86200 211 GLY B C 1
ATOM 5443 O O . GLY B 1 219 ? 18.77321 41.22395 -6.79898 1.000 8.14811 211 GLY B O 1
ATOM 5444 N N . LEU B 1 220 ? 19.77821 40.72238 -8.75382 1.000 7.51716 212 LEU B N 1
ATOM 5445 C CA . LEU B 1 220 ? 20.70356 39.78364 -8.13040 1.000 8.03465 212 LEU B CA 1
ATOM 5446 C C . LEU B 1 220 ? 21.62233 40.49510 -7.14300 1.000 7.24674 212 LEU B C 1
ATOM 5447 O O . LEU B 1 220 ? 21.85777 40.00171 -6.03316 1.000 8.25477 212 LEU B O 1
ATOM 5452 N N . LYS B 1 221 ? 22.19475 41.63485 -7.54816 1.000 8.02436 213 LYS B N 1
ATOM 5453 C CA A LYS B 1 221 ? 23.05461 42.38002 -6.63481 0.551 7.73759 213 LYS B CA 1
ATOM 5454 C CA B LYS B 1 221 ? 23.05479 42.37920 -6.63464 0.449 8.55764 213 LYS B CA 1
ATOM 5455 C C . LYS B 1 221 ? 22.29141 42.80274 -5.39101 1.000 7.86697 213 LYS B C 1
ATOM 5456 O O . LYS B 1 221 ? 22.81047 42.70612 -4.26751 1.000 8.44337 213 LYS B O 1
ATOM 5467 N N . ALA B 1 222 ? 21.04972 43.26750 -5.56914 1.000 7.90381 214 ALA B N 1
ATOM 5468 C CA . ALA B 1 222 ? 20.26064 43.74611 -4.44222 1.000 7.99886 214 ALA B CA 1
ATOM 5469 C C . ALA B 1 222 ? 19.93222 42.60885 -3.48929 1.000 8.09207 214 ALA B C 1
ATOM 5470 O O . ALA B 1 222 ? 19.96484 42.78565 -2.26819 1.000 8.57393 214 ALA B O 1
ATOM 5472 N N . LEU B 1 223 ? 19.60280 41.43711 -4.03304 1.000 7.96622 215 LEU B N 1
ATOM 5473 C CA . LEU B 1 223 ? 19.31123 40.28598 -3.18235 1.000 7.36018 215 LEU B CA 1
ATOM 5474 C C . LEU B 1 223 ? 20.56208 39.84148 -2.42538 1.000 7.31744 215 LEU B C 1
ATOM 5475 O O . LEU B 1 223 ? 20.51433 39.55314 -1.22211 1.000 7.65747 215 LEU B O 1
ATOM 5480 N N . LYS B 1 224 ? 21.70456 39.78773 -3.11175 1.000 6.87248 216 LYS B N 1
ATOM 5481 C CA . LYS B 1 224 ? 22.94125 39.40330 -2.43449 1.000 7.25983 216 LYS B CA 1
ATOM 5482 C C . LYS B 1 224 ? 23.30803 40.39600 -1.33720 1.000 7.77320 216 LYS B C 1
ATOM 5483 O O . LYS B 1 224 ? 23.85907 39.99270 -0.30875 1.000 7.96039 216 LYS B O 1
ATOM 5489 N N . ASN B 1 225 ? 22.97368 41.68130 -1.51173 1.000 7.88022 217 ASN B N 1
ATOM 5490 C CA . ASN B 1 225 ? 23.25734 42.66809 -0.47800 1.000 8.09564 217 ASN B CA 1
ATOM 5491 C C . ASN B 1 225 ? 22.54369 42.33965 0.82495 1.000 7.53383 217 ASN B C 1
ATOM 5492 O O . ASN B 1 225 ? 22.99861 42.75480 1.90056 1.000 8.10931 217 ASN B O 1
ATOM 5497 N N . THR B 1 226 ? 21.40672 41.63231 0.74657 1.000 6.85777 218 THR B N 1
ATOM 5498 C CA . THR B 1 226 ? 20.60739 41.29561 1.92606 1.000 7.55656 218 THR B CA 1
ATOM 5499 C C . THR B 1 226 ? 21.10560 40.05022 2.64720 1.000 7.69298 218 THR B C 1
ATOM 5500 O O . THR B 1 226 ? 20.62623 39.75925 3.75146 1.000 8.20036 218 THR B O 1
ATOM 5504 N N . LEU B 1 227 ? 22.04965 39.30786 2.06657 1.000 7.36300 219 LEU B N 1
ATOM 5505 C CA . LEU B 1 227 ? 22.44511 38.04362 2.67463 1.000 7.38936 219 LEU B CA 1
ATOM 5506 C C . LEU B 1 227 ? 23.18657 38.20084 4.00234 1.000 7.64570 219 LEU B C 1
ATOM 5507 O O . LEU B 1 227 ? 22.93761 37.40139 4.90810 1.000 8.79810 219 LEU B O 1
ATOM 5512 N N . PRO B 1 228 ? 24.05694 39.20659 4.19574 1.000 7.49202 220 PRO B N 1
ATOM 5513 C CA . PRO B 1 228 ? 24.75393 39.27324 5.49903 1.000 8.07136 220 PRO B CA 1
ATOM 5514 C C . PRO B 1 228 ? 23.82529 39.40841 6.70174 1.000 7.71766 220 PRO B C 1
ATOM 5515 O O . PRO B 1 228 ? 24.08298 38.79363 7.74724 1.000 8.92388 220 PRO B O 1
ATOM 5519 N N . HIS B 1 229 ? 22.73824 40.17772 6.58692 1.000 7.59176 221 HIS B N 1
ATOM 5520 C CA . HIS B 1 229 ? 21.78552 40.26305 7.69107 1.000 7.72003 221 HIS B CA 1
ATOM 5521 C C . HIS B 1 229 ? 21.05093 38.93447 7.87361 1.000 7.64553 221 HIS B C 1
ATOM 5522 O O . HIS B 1 229 ? 20.85893 38.46758 9.00552 1.000 8.09748 221 HIS B O 1
ATOM 5529 N N . LEU B 1 230 ? 20.67564 38.27969 6.76783 1.000 7.05344 222 LEU B N 1
ATOM 5530 C CA . LEU B 1 230 ? 19.97700 37.00218 6.83507 1.000 7.34701 222 LEU B CA 1
ATOM 5531 C C . LEU B 1 230 ? 20.85581 35.88588 7.40140 1.000 7.85116 222 LEU B C 1
ATOM 5532 O O . LEU B 1 230 ? 20.32437 34.90916 7.95790 1.000 9.29912 222 LEU B O 1
ATOM 5537 N N . ALA B 1 231 ? 22.18596 36.00883 7.28778 1.000 8.17152 223 ALA B N 1
ATOM 5538 C CA . ALA B 1 231 ? 23.10699 35.00670 7.81475 1.000 8.63511 223 ALA B CA 1
ATOM 5539 C C . ALA B 1 231 ? 23.18155 35.00480 9.33880 1.000 7.80483 223 ALA B C 1
ATOM 5540 O O . ALA B 1 231 ? 23.70387 34.04183 9.90548 1.000 8.66669 223 ALA B O 1
ATOM 5542 N N . GLU B 1 232 ? 22.72465 36.06993 9.99795 1.000 8.34198 224 GLU B N 1
ATOM 5543 C CA . GLU B 1 232 ? 22.76964 36.15009 11.45386 1.000 8.10435 224 GLU B CA 1
ATOM 5544 C C . GLU B 1 232 ? 21.68237 35.28615 12.06606 1.000 7.73283 224 GLU B C 1
ATOM 5545 O O . GLU B 1 232 ? 20.51971 35.36358 11.65868 1.000 9.02204 224 GLU B O 1
ATOM 5551 N N . LEU B 1 233 ? 22.03834 34.49740 13.07297 1.000 8.01593 225 LEU B N 1
ATOM 5552 C CA . LEU B 1 233 ? 21.11408 33.54803 13.68183 1.000 7.67281 225 LEU B CA 1
ATOM 5553 C C . LEU B 1 233 ? 20.80756 33.90417 15.13540 1.000 7.34152 225 LEU B C 1
ATOM 5554 O O . LEU B 1 233 ? 21.70203 34.26026 15.90928 1.000 8.60639 225 LEU B O 1
ATOM 5559 N N . ALA B 1 234 ? 19.54982 33.71894 15.52512 1.000 7.51002 226 ALA B N 1
ATOM 5560 C CA . ALA B 1 234 ? 19.10619 34.02500 16.88065 1.000 8.01582 226 ALA B CA 1
ATOM 5561 C C . ALA B 1 234 ? 19.55614 32.99351 17.91327 1.000 7.80211 226 ALA B C 1
ATOM 5562 O O . ALA B 1 234 ? 19.49246 33.27929 19.11789 1.000 8.44820 226 ALA B O 1
ATOM 5564 N N . LEU B 1 235 ? 19.97696 31.80590 17.48478 1.000 7.73952 227 LEU B N 1
ATOM 5565 C CA . LEU B 1 235 ? 20.17134 30.69940 18.41551 1.000 7.66991 227 LEU B CA 1
ATOM 5566 C C . LEU B 1 235 ? 21.20318 31.06952 19.47145 1.000 7.29803 227 LEU B C 1
ATOM 5567 O O . LEU B 1 235 ? 22.29950 31.54051 19.14914 1.000 8.72992 227 LEU B O 1
ATOM 5572 N N . GLY B 1 236 ? 20.84581 30.83770 20.73459 1.000 8.05952 228 GLY B N 1
ATOM 5573 C CA . GLY B 1 236 ? 21.62070 31.28709 21.86675 1.000 8.99444 228 GLY B CA 1
ATOM 5574 C C . GLY B 1 236 ? 21.03050 32.48298 22.56974 1.000 8.31219 228 GLY B C 1
ATOM 5575 O O . GLY B 1 236 ? 21.43306 32.78017 23.69841 1.000 9.82075 228 GLY B O 1
ATOM 5576 N N . GLY B 1 237 ? 20.07003 33.16804 21.94658 1.000 8.53210 229 GLY B N 1
ATOM 5577 C CA . GLY B 1 237 ? 19.36326 34.20875 22.66608 1.000 8.60466 229 GLY B CA 1
ATOM 5578 C C . GLY B 1 237 ? 18.42511 33.68381 23.72906 1.000 8.12814 229 GLY B C 1
ATOM 5579 O O . GLY B 1 237 ? 18.05309 34.44643 24.62546 1.000 9.31647 229 GLY B O 1
ATOM 5580 N N . THR B 1 238 ? 18.03916 32.40425 23.63689 1.000 8.18616 230 THR B N 1
ATOM 5581 C CA . THR B 1 238 ? 17.02736 31.77286 24.49395 1.000 8.12353 230 THR B CA 1
ATOM 5582 C C . THR B 1 238 ? 15.74727 32.61050 24.58267 1.000 8.15544 230 THR B C 1
ATOM 5583 O O . THR B 1 238 ? 15.31079 33.15471 23.56886 1.000 10.20671 230 THR B O 1
ATOM 5587 N N . ALA B 1 239 ? 15.10824 32.70618 25.75157 1.000 8.62363 231 ALA B N 1
ATOM 5588 C CA . ALA B 1 239 ? 13.71840 33.16565 25.78530 1.000 9.35240 231 ALA B CA 1
ATOM 5589 C C . ALA B 1 239 ? 13.56921 34.63787 25.42413 1.000 8.95799 231 ALA B C 1
ATOM 5590 O O . ALA B 1 239 ? 12.58827 35.01702 24.76656 1.000 10.08319 231 ALA B O 1
ATOM 5592 N N . VAL B 1 240 ? 14.46592 35.50232 25.90350 1.000 8.57666 232 VAL B N 1
ATOM 5593 C CA . VAL B 1 240 ? 14.29126 36.94251 25.75029 1.000 9.12903 232 VAL B CA 1
ATOM 5594 C C . VAL B 1 240 ? 15.48879 37.62356 25.11050 1.000 9.34171 232 VAL B C 1
ATOM 5595 O O . VAL B 1 240 ? 15.44605 38.83031 24.89635 1.000 9.64059 232 VAL B O 1
ATOM 5599 N N . GLY B 1 241 ? 16.56842 36.89256 24.80302 1.000 8.76997 233 GLY B N 1
ATOM 5600 C CA . GLY B 1 241 ? 17.72433 37.46962 24.14893 1.000 8.89408 233 GLY B CA 1
ATOM 5601 C C . GLY B 1 241 ? 18.97818 37.46916 24.98258 1.000 8.29672 233 GLY B C 1
ATOM 5602 O O . GLY B 1 241 ? 20.04648 37.71978 24.43263 1.000 9.71506 233 GLY B O 1
ATOM 5603 N N . THR B 1 242 ? 18.89319 37.19192 26.28618 1.000 8.11669 234 THR B N 1
ATOM 5604 C CA . THR B 1 242 ? 20.05229 37.31828 27.15901 1.000 8.59891 234 THR B CA 1
ATOM 5605 C C . THR B 1 242 ? 20.97900 36.11251 27.10477 1.000 8.91492 234 THR B C 1
ATOM 5606 O O . THR B 1 242 ? 22.11103 36.20798 27.58083 1.000 10.83666 234 THR B O 1
ATOM 5610 N N . GLY B 1 243 ? 20.52228 34.97360 26.58594 1.000 8.86947 235 GLY B N 1
ATOM 5611 C CA . GLY B 1 243 ? 21.34205 33.77832 26.62970 1.000 10.04733 235 GLY B CA 1
ATOM 5612 C C . GLY B 1 243 ? 21.35863 33.08942 27.97520 1.000 9.30346 235 GLY B C 1
ATOM 5613 O O . GLY B 1 243 ? 22.16527 32.18351 28.17503 1.000 9.78483 235 GLY B O 1
ATOM 5614 N N . LEU B 1 244 ? 20.50238 33.49622 28.91260 1.000 9.81695 236 LEU B N 1
ATOM 5615 C CA . LEU B 1 244 ? 20.32814 32.73168 30.13697 1.000 10.91814 236 LEU B CA 1
ATOM 5616 C C . LEU B 1 244 ? 20.02610 31.27946 29.78738 1.000 10.87381 236 LEU B C 1
ATOM 5617 O O . LEU B 1 244 ? 19.30636 30.99244 28.82897 1.000 12.08721 236 LEU B O 1
ATOM 5622 N N . ASN B 1 245 ? 20.64402 30.36296 30.53036 1.000 12.57660 237 ASN B N 1
ATOM 5623 C CA . ASN B 1 245 ? 20.51801 28.91350 30.33670 1.000 14.05177 237 ASN B CA 1
ATOM 5624 C C . ASN B 1 245 ? 21.31963 28.37165 29.16459 1.000 12.44968 237 ASN B C 1
ATOM 5625 O O . ASN B 1 245 ? 21.06182 27.25100 28.71405 1.000 15.67300 237 ASN B O 1
ATOM 5630 N N . THR B 1 246 ? 22.29374 29.12734 28.66352 1.000 10.85985 238 THR B N 1
ATOM 5631 C CA . THR B 1 246 ? 23.26904 28.58458 27.72818 1.000 11.21840 238 THR B CA 1
ATOM 5632 C C . THR B 1 246 ? 24.64864 28.56976 28.36951 1.000 11.83746 238 THR B C 1
ATOM 5633 O O . THR B 1 246 ? 24.97807 29.45123 29.16963 1.000 12.86023 238 THR B O 1
ATOM 5637 N N . PRO B 1 247 ? 25.49322 27.60363 28.02513 1.000 11.51995 239 PRO B N 1
ATOM 5638 C CA . PRO B 1 247 ? 26.88046 27.65118 28.50453 1.000 13.00681 239 PRO B CA 1
ATOM 5639 C C . PRO B 1 247 ? 27.64768 28.75624 27.79702 1.000 12.70788 239 PRO B C 1
ATOM 5640 O O . PRO B 1 247 ? 27.35944 29.11150 26.65121 1.000 12.11873 239 PRO B O 1
ATOM 5644 N N . GLN B 1 248 ? 28.64121 29.30474 28.49229 1.000 14.52018 240 GLN B N 1
ATOM 5645 C CA A GLN B 1 248 ? 29.43695 30.38154 27.91866 0.417 15.27416 240 GLN B CA 1
ATOM 5646 C CA B GLN B 1 248 ? 29.45927 30.37357 27.93155 0.583 15.69985 240 GLN B CA 1
ATOM 5647 C C . GLN B 1 248 ? 30.05035 29.94211 26.59514 1.000 14.59149 240 GLN B C 1
ATOM 5648 O O . GLN B 1 248 ? 30.66619 28.87779 26.49392 1.000 15.20724 240 GLN B O 1
ATOM 5659 N N . GLY B 1 249 ? 29.86132 30.77286 25.57027 1.000 12.63456 241 GLY B N 1
ATOM 5660 C CA . GLY B 1 249 ? 30.38204 30.48805 24.24839 1.000 12.56896 241 GLY B CA 1
ATOM 5661 C C . GLY B 1 249 ? 29.46571 29.67801 23.34876 1.000 10.55005 241 GLY B C 1
ATOM 5662 O O . GLY B 1 249 ? 29.80477 29.44942 22.18300 1.000 10.82438 241 GLY B O 1
ATOM 5663 N N . TYR B 1 250 ? 28.31487 29.23573 23.85505 1.000 9.37947 242 TYR B N 1
ATOM 5664 C CA . TYR B 1 250 ? 27.40059 28.42213 23.05559 1.000 9.26525 242 TYR B CA 1
ATOM 5665 C C . TYR B 1 250 ? 26.94595 29.14698 21.78792 1.000 9.13978 242 TYR B C 1
ATOM 5666 O O . TYR B 1 250 ? 26.86657 28.52888 20.71863 1.000 9.26402 242 TYR B O 1
ATOM 5675 N N . ASP B 1 251 ? 26.63119 30.44821 21.88676 1.000 8.85799 243 ASP B N 1
ATOM 5676 C CA . ASP B 1 251 ? 26.15617 31.19492 20.71917 1.000 9.36037 243 ASP B CA 1
ATOM 5677 C C . ASP B 1 251 ? 27.10296 31.05436 19.52558 1.000 9.05434 243 ASP B C 1
ATOM 5678 O O . ASP B 1 251 ? 26.68540 30.70163 18.41215 1.000 8.89439 243 ASP B O 1
ATOM 5683 N N . VAL B 1 252 ? 28.38976 31.32696 19.74661 1.000 9.11865 244 VAL B N 1
ATOM 5684 C CA . VAL B 1 252 ? 29.36657 31.26175 18.67096 1.000 10.48008 244 VAL B CA 1
ATOM 5685 C C . VAL B 1 252 ? 29.54714 29.82727 18.19679 1.000 9.62332 244 VAL B C 1
ATOM 5686 O O . VAL B 1 252 ? 29.61752 29.55685 16.99060 1.000 10.96643 244 VAL B O 1
ATOM 5690 N N . LYS B 1 253 ? 29.66453 28.88685 19.13301 1.000 9.64113 245 LYS B N 1
ATOM 5691 C CA . LYS B 1 253 ? 29.94260 27.50646 18.76184 1.000 9.76309 245 LYS B CA 1
ATOM 5692 C C . LYS B 1 253 ? 28.79054 26.87871 17.98912 1.000 9.02310 245 LYS B C 1
ATOM 5693 O O . LYS B 1 253 ? 29.00975 26.15826 17.00696 1.000 9.34464 245 LYS B O 1
ATOM 5699 N N . VAL B 1 254 ? 27.55687 27.12887 18.41967 1.000 8.59860 246 VAL B N 1
ATOM 5700 C CA . VAL B 1 254 ? 26.42692 26.52516 17.72739 1.000 8.34495 246 VAL B CA 1
ATOM 5701 C C . VAL B 1 254 ? 26.27754 27.10074 16.32364 1.000 7.73640 246 VAL B C 1
ATOM 5702 O O . VAL B 1 254 ? 25.95906 26.36974 15.38084 1.000 8.66086 246 VAL B O 1
ATOM 5706 N N . ALA B 1 255 ? 26.56883 28.39976 16.13963 1.000 8.01662 247 ALA B N 1
ATOM 5707 C CA . ALA B 1 255 ? 26.52483 28.95815 14.79443 1.000 8.92971 247 ALA B CA 1
ATOM 5708 C C . ALA B 1 255 ? 27.60433 28.33971 13.92278 1.000 7.95545 247 ALA B C 1
ATOM 5709 O O . ALA B 1 255 ? 27.37920 28.08885 12.73987 1.000 9.02585 247 ALA B O 1
ATOM 5711 N N . GLU B 1 256 ? 28.78508 28.06857 14.49589 1.000 8.37284 248 GLU B N 1
ATOM 5712 C CA A GLU B 1 256 ? 29.83903 27.43045 13.72088 0.470 8.71609 248 GLU B CA 1
ATOM 5713 C CA B GLU B 1 256 ? 29.85812 27.40990 13.74820 0.530 9.29139 248 GLU B CA 1
ATOM 5714 C C . GLU B 1 256 ? 29.42198 26.03734 13.26926 1.000 8.24994 248 GLU B C 1
ATOM 5715 O O . GLU B 1 256 ? 29.67508 25.65756 12.11959 1.000 9.30988 248 GLU B O 1
ATOM 5726 N N . TYR B 1 257 ? 28.76519 25.26570 14.14713 1.000 8.58944 249 TYR B N 1
ATOM 5727 C CA . TYR B 1 257 ? 28.28566 23.95812 13.71692 1.000 8.98453 249 TYR B CA 1
ATOM 5728 C C . TYR B 1 257 ? 27.20684 24.07369 12.64600 1.000 7.59851 249 TYR B C 1
ATOM 5729 O O . TYR B 1 257 ? 27.19326 23.27876 11.69407 1.000 8.81848 249 TYR B O 1
ATOM 5738 N N . ILE B 1 258 ? 26.28659 25.04188 12.78222 1.000 8.01092 250 ILE B N 1
ATOM 5739 C CA . ILE B 1 258 ? 25.27534 25.23126 11.73748 1.000 8.23353 250 ILE B CA 1
ATOM 5740 C C . ILE B 1 258 ? 25.93544 25.56659 10.40158 1.000 8.39801 250 ILE B C 1
ATOM 5741 O O . ILE B 1 258 ? 25.57282 25.00512 9.35113 1.000 8.44998 250 ILE B O 1
ATOM 5746 N N . ALA B 1 259 ? 26.93408 26.46124 10.42430 1.000 8.10171 251 ALA B N 1
ATOM 5747 C CA . ALA B 1 259 ? 27.65315 26.81382 9.20353 1.000 8.50812 251 ALA B CA 1
ATOM 5748 C C . ALA B 1 259 ? 28.34600 25.59277 8.61008 1.000 8.42856 251 ALA B C 1
ATOM 5749 O O . ALA B 1 259 ? 28.33935 25.39244 7.38512 1.000 9.97915 251 ALA B O 1
ATOM 5751 N N . LYS B 1 260 ? 28.92261 24.74584 9.46319 1.000 8.74473 252 LYS B N 1
ATOM 5752 C CA . LYS B 1 260 ? 29.60354 23.55262 8.96689 1.000 9.62523 252 LYS B CA 1
ATOM 5753 C C . LYS B 1 260 ? 28.61634 22.57220 8.34393 1.000 9.58128 252 LYS B C 1
ATOM 5754 O O . LYS B 1 260 ? 28.83326 22.07478 7.22771 1.000 10.84276 252 LYS B O 1
ATOM 5760 N N . PHE B 1 261 ? 27.51898 22.27650 9.04802 1.000 9.63311 253 PHE B N 1
ATOM 5761 C CA . PHE B 1 261 ? 26.61304 21.23418 8.57404 1.000 9.50726 253 PHE B CA 1
ATOM 5762 C C . PHE B 1 261 ? 25.86093 21.67463 7.32101 1.000 9.71575 253 PHE B C 1
ATOM 5763 O O . PHE B 1 261 ? 25.58727 20.85403 6.43971 1.000 10.90627 253 PHE B O 1
ATOM 5771 N N . THR B 1 262 ? 25.49694 22.95635 7.23597 1.000 9.97374 254 THR B N 1
ATOM 5772 C CA . THR B 1 262 ? 24.79115 23.45128 6.05729 1.000 9.99221 254 THR B CA 1
ATOM 5773 C C . THR B 1 262 ? 25.73297 23.82890 4.91797 1.000 9.92271 254 THR B C 1
ATOM 5774 O O . THR B 1 262 ? 25.28636 23.90873 3.76849 1.000 11.73780 254 THR B O 1
ATOM 5778 N N . GLY B 1 263 ? 27.00244 24.10978 5.20925 1.000 9.88111 255 GLY B N 1
ATOM 5779 C CA . GLY B 1 263 ? 27.91389 24.62928 4.20599 1.000 11.00932 255 GLY B CA 1
ATOM 5780 C C . GLY B 1 263 ? 27.64798 26.06433 3.81376 1.000 10.30921 255 GLY B C 1
ATOM 5781 O O . GLY B 1 263 ? 28.13515 26.50189 2.77278 1.000 13.92327 255 GLY B O 1
ATOM 5782 N N . LEU B 1 264 ? 26.88944 26.81154 4.61654 1.000 9.72059 256 LEU B N 1
ATOM 5783 C CA . LEU B 1 264 ? 26.54211 28.19620 4.32659 1.000 8.85334 256 LEU B CA 1
ATOM 5784 C C . LEU B 1 264 ? 27.08699 29.09696 5.42852 1.000 8.75221 256 LEU B C 1
ATOM 5785 O O . LEU B 1 264 ? 27.25744 28.65088 6.56559 1.000 9.04677 256 LEU B O 1
ATOM 5790 N N . PRO B 1 265 ? 27.38358 30.37428 5.12426 1.000 8.74674 257 PRO B N 1
ATOM 5791 C CA . PRO B 1 265 ? 28.17298 31.20629 6.05704 1.000 9.11211 257 PRO B CA 1
ATOM 5792 C C . PRO B 1 265 ? 27.33977 31.87638 7.14943 1.000 8.10505 257 PRO B C 1
ATOM 5793 O O . PRO B 1 265 ? 27.32332 33.09466 7.29393 1.000 9.42690 257 PRO B O 1
ATOM 5797 N N . PHE B 1 266 ? 26.67001 31.05821 7.96782 1.000 8.14391 258 PHE B N 1
ATOM 5798 C CA . PHE B 1 266 ? 25.89948 31.57901 9.09944 1.000 8.16454 258 PHE B CA 1
ATOM 5799 C C . PHE B 1 266 ? 26.81704 32.05381 10.22033 1.000 8.22302 258 PHE B C 1
ATOM 5800 O O . PHE B 1 266 ? 27.90377 31.51768 10.42690 1.000 8.73111 258 PHE B O 1
ATOM 5808 N N . ILE B 1 267 ? 26.35825 33.06484 10.95787 1.000 8.68461 259 ILE B N 1
ATOM 5809 C CA . ILE B 1 267 ? 27.07485 33.62503 12.09728 1.000 9.05766 259 ILE B CA 1
ATOM 5810 C C . ILE B 1 267 ? 26.05460 33.85835 13.20439 1.000 8.75645 259 ILE B C 1
ATOM 5811 O O . ILE B 1 267 ? 24.84710 33.90390 12.96572 1.000 8.86950 259 ILE B O 1
ATOM 5816 N N . THR B 1 268 ? 26.53460 34.01362 14.43349 1.000 8.51425 260 THR B N 1
ATOM 5817 C CA . THR B 1 268 ? 25.61302 34.32968 15.51708 1.000 8.09029 260 THR B CA 1
ATOM 5818 C C . THR B 1 268 ? 25.17479 35.78489 15.39703 1.000 8.09335 260 THR B C 1
ATOM 5819 O O . THR B 1 268 ? 25.94685 36.65551 14.99554 1.000 9.31411 260 THR B O 1
ATOM 5823 N N . ALA B 1 269 ? 23.91940 36.06259 15.73011 1.000 7.96624 261 ALA B N 1
ATOM 5824 C CA . ALA B 1 269 ? 23.44469 37.43909 15.59967 1.000 8.81182 261 ALA B CA 1
ATOM 5825 C C . ALA B 1 269 ? 24.19378 38.34822 16.57105 1.000 8.22938 261 ALA B C 1
ATOM 5826 O O . ALA B 1 269 ? 24.39374 38.00993 17.74314 1.000 9.84718 261 ALA B O 1
ATOM 5828 N N . GLU B 1 270 ? 24.58529 39.52674 16.08469 1.000 8.83962 262 GLU B N 1
ATOM 5829 C CA . GLU B 1 270 ? 25.30634 40.47903 16.92088 1.000 10.10653 262 GLU B CA 1
ATOM 5830 C C . GLU B 1 270 ? 24.43675 41.00782 18.04664 1.000 8.87655 262 GLU B C 1
ATOM 5831 O O . GLU B 1 270 ? 24.94318 41.32666 19.12423 1.000 10.74286 262 GLU B O 1
ATOM 5837 N N . ASN B 1 271 ? 23.13153 41.10702 17.82559 1.000 8.05009 263 ASN B N 1
ATOM 5838 C CA . ASN B 1 271 ? 22.20429 41.59138 18.84110 1.000 7.81473 263 ASN B CA 1
ATOM 5839 C C . ASN B 1 271 ? 21.02786 40.62504 18.90199 1.000 7.12779 263 ASN B C 1
ATOM 5840 O O . ASN B 1 271 ? 20.19575 40.58844 17.98829 1.000 8.03537 263 ASN B O 1
ATOM 5845 N N . LYS B 1 272 ? 20.95873 39.84078 19.97830 1.000 7.43930 264 LYS B N 1
ATOM 5846 C CA . LYS B 1 272 ? 19.91768 38.81521 20.06887 1.000 7.91880 264 LYS B CA 1
ATOM 5847 C C . LYS B 1 272 ? 18.52906 39.39470 20.32174 1.000 7.79515 264 LYS B C 1
ATOM 5848 O O . LYS B 1 272 ? 17.52563 38.73131 20.01808 1.000 8.62852 264 LYS B O 1
ATOM 5854 N N . PHE B 1 273 ? 18.45430 40.61219 20.85859 1.000 7.60398 265 PHE B N 1
ATOM 5855 C CA . PHE B 1 273 ? 17.16508 41.26477 21.05893 1.000 8.33471 265 PHE B CA 1
ATOM 5856 C C . PHE B 1 273 ? 16.54899 41.64082 19.72403 1.000 7.63573 265 PHE B C 1
ATOM 5857 O O . PHE B 1 273 ? 15.38289 41.32532 19.45216 1.000 8.93426 265 PHE B O 1
ATOM 5865 N N . GLU B 1 274 ? 17.35438 42.22949 18.83286 1.000 7.89833 266 GLU B N 1
ATOM 5866 C CA . GLU B 1 274 ? 16.91890 42.49606 17.46334 1.000 7.67992 266 GLU B CA 1
ATOM 5867 C C . GLU B 1 274 ? 16.51980 41.20592 16.74788 1.000 7.34894 266 GLU B C 1
ATOM 5868 O O . GLU B 1 274 ? 15.57751 41.19646 15.93542 1.000 8.51830 266 GLU B O 1
ATOM 5874 N N . ALA B 1 275 ? 17.20988 40.10116 17.05497 1.000 7.28816 267 ALA B N 1
ATOM 5875 C CA . ALA B 1 275 ? 16.97838 38.83250 16.37109 1.000 7.66341 267 ALA B CA 1
ATOM 5876 C C . ALA B 1 275 ? 15.70206 38.12690 16.82083 1.000 7.51331 267 ALA B C 1
ATOM 5877 O O . ALA B 1 275 ? 15.21107 37.25135 16.09768 1.000 8.76893 267 ALA B O 1
ATOM 5879 N N . LEU B 1 276 ? 15.17979 38.46781 17.99908 1.000 7.87569 268 LEU B N 1
ATOM 5880 C CA A LEU B 1 276 ? 13.97775 37.84625 18.54141 0.683 7.41204 268 LEU B CA 1
ATOM 5881 C CA B LEU B 1 276 ? 13.97922 37.85129 18.55249 0.317 7.72169 268 LEU B CA 1
ATOM 5882 C C . LEU B 1 276 ? 12.75081 38.73442 18.42188 1.000 7.17344 268 LEU B C 1
ATOM 5883 O O . LEU B 1 276 ? 11.64788 38.22538 18.17621 1.000 7.71093 268 LEU B O 1
ATOM 5892 N N . ALA B 1 277 ? 12.92559 40.04226 18.59716 1.000 7.25347 269 ALA B N 1
ATOM 5893 C CA . ALA B 1 277 ? 11.82665 40.99028 18.68710 1.000 7.17187 269 ALA B CA 1
ATOM 5894 C C . ALA B 1 277 ? 11.33809 41.46048 17.33113 1.000 7.11416 269 ALA B C 1
ATOM 5895 O O . ALA B 1 277 ? 10.29350 42.12116 17.25610 1.000 8.00329 269 ALA B O 1
ATOM 5897 N N . ALA B 1 278 ? 12.07702 41.14524 16.27133 1.000 7.56160 270 ALA B N 1
ATOM 5898 C CA . ALA B 1 278 ? 11.74839 41.59805 14.93821 1.000 7.28170 270 ALA B CA 1
ATOM 5899 C C . ALA B 1 278 ? 12.35136 40.60351 13.96389 1.000 6.90437 270 ALA B C 1
ATOM 5900 O O . ALA B 1 278 ? 13.24634 39.83472 14.31062 1.000 8.04952 270 ALA B O 1
ATOM 5902 N N . HIS B 1 279 ? 11.86338 40.63671 12.72780 1.000 7.24200 271 HIS B N 1
ATOM 5903 C CA . HIS B 1 279 ? 12.39823 39.84273 11.62646 1.000 7.28499 271 HIS B CA 1
ATOM 5904 C C . HIS B 1 279 ? 12.68802 40.73886 10.44862 1.000 6.95297 271 HIS B C 1
ATOM 5905 O O . HIS B 1 279 ? 12.29876 40.47510 9.30754 1.000 8.07790 271 HIS B O 1
ATOM 5912 N N . ASP B 1 280 ? 13.43516 41.80577 10.74928 1.000 7.78352 272 ASP B N 1
ATOM 5913 C CA . ASP B 1 280 ? 13.77280 42.79548 9.74010 1.000 7.72213 272 ASP B CA 1
ATOM 5914 C C . ASP B 1 280 ? 14.63360 42.20399 8.61332 1.000 7.22839 272 ASP B C 1
ATOM 5915 O O . ASP B 1 280 ? 14.56111 42.68860 7.47874 1.000 7.42547 272 ASP B O 1
ATOM 5920 N N . ALA B 1 281 ? 15.44297 41.16442 8.88228 1.000 7.42373 273 ALA B N 1
ATOM 5921 C CA . ALA B 1 281 ? 16.19400 40.51518 7.80170 1.000 7.85333 273 ALA B CA 1
ATOM 5922 C C . ALA B 1 281 ? 15.26374 39.85026 6.79382 1.000 6.98391 273 ALA B C 1
ATOM 5923 O O . ALA B 1 281 ? 15.57353 39.78476 5.59910 1.000 7.80487 273 ALA B O 1
ATOM 5925 N N . ILE B 1 282 ? 14.13034 39.31305 7.25676 1.000 7.30661 274 ILE B N 1
ATOM 5926 C CA . ILE B 1 282 ? 13.15664 38.73419 6.34117 1.000 7.26254 274 ILE B CA 1
ATOM 5927 C C . ILE B 1 282 ? 12.48758 39.83038 5.51486 1.000 6.74458 274 ILE B C 1
ATOM 5928 O O . ILE B 1 282 ? 12.27221 39.67221 4.30476 1.000 7.09721 274 ILE B O 1
ATOM 5933 N N . VAL B 1 283 ? 12.15429 40.96064 6.14700 1.000 6.62416 275 VAL B N 1
ATOM 5934 C CA . VAL B 1 283 ? 11.63150 42.11308 5.40665 1.000 7.90055 275 VAL B CA 1
ATOM 5935 C C . VAL B 1 283 ? 12.63992 42.57546 4.35496 1.000 7.39952 275 VAL B C 1
ATOM 5936 O O . VAL B 1 283 ? 12.28989 42.80798 3.18973 1.000 7.87595 275 VAL B O 1
ATOM 5940 N N . GLU B 1 284 ? 13.91619 42.71075 4.75913 1.000 6.96859 276 GLU B N 1
ATOM 5941 C CA . GLU B 1 284 ? 14.98463 43.18399 3.87306 1.000 7.03501 276 GLU B CA 1
ATOM 5942 C C . GLU B 1 284 ? 15.14273 42.25854 2.67277 1.000 6.41265 276 GLU B C 1
ATOM 5943 O O . GLU B 1 284 ? 15.09184 42.70143 1.51240 1.000 7.32928 276 GLU B O 1
ATOM 5949 N N . SER B 1 285 ? 15.34926 40.96203 2.93635 1.000 6.94452 277 SER B N 1
ATOM 5950 C CA . SER B 1 285 ? 15.54019 40.01397 1.84921 1.000 6.83325 277 SER B CA 1
ATOM 5951 C C . SER B 1 285 ? 14.28899 39.86804 1.00082 1.000 6.83207 277 SER B C 1
ATOM 5952 O O . SER B 1 285 ? 14.38311 39.74835 -0.22197 1.000 7.19239 277 SER B O 1
ATOM 5955 N N . HIS B 1 286 ? 13.09989 39.86177 1.62057 1.000 6.84082 278 HIS B N 1
ATOM 5956 C CA . HIS B 1 286 ? 11.90675 39.73443 0.79496 1.000 6.92437 278 HIS B CA 1
ATOM 5957 C C . HIS B 1 286 ? 11.71867 40.94534 -0.10249 1.000 6.53360 278 HIS B C 1
ATOM 5958 O O . HIS B 1 286 ? 11.22081 40.80550 -1.22031 1.000 6.84194 278 HIS B O 1
ATOM 5965 N N . GLY B 1 287 ? 12.11739 42.13429 0.35568 1.000 7.06556 279 GLY B N 1
ATOM 5966 C CA . GLY B 1 287 ? 12.01774 43.28794 -0.51495 1.000 7.98857 279 GLY B CA 1
ATOM 5967 C C . GLY B 1 287 ? 12.84072 43.10691 -1.77663 1.000 6.72193 279 GLY B C 1
ATOM 5968 O O . GLY B 1 287 ? 12.44056 43.55323 -2.85919 1.000 7.69856 279 GLY B O 1
ATOM 5969 N N . ALA B 1 288 ? 13.98228 42.40827 -1.67586 1.000 7.13432 280 ALA B N 1
ATOM 5970 C CA . ALA B 1 288 ? 14.79342 42.12592 -2.86075 1.000 6.84784 280 ALA B CA 1
ATOM 5971 C C . ALA B 1 288 ? 14.17837 41.03690 -3.73493 1.000 6.79813 280 ALA B C 1
ATOM 5972 O O . ALA B 1 288 ? 14.25804 41.11585 -4.96894 1.000 7.40313 280 ALA B O 1
ATOM 5974 N N . LEU B 1 289 ? 13.53972 40.01976 -3.13162 1.000 6.89390 281 LEU B N 1
ATOM 5975 C CA . LEU B 1 289 ? 12.77120 39.07234 -3.93850 1.000 7.29706 281 LEU B CA 1
ATOM 5976 C C . LEU B 1 289 ? 11.65871 39.78670 -4.69181 1.000 6.27303 281 LEU B C 1
ATOM 5977 O O . LEU B 1 289 ? 11.39994 39.49691 -5.86757 1.000 7.11150 281 LEU B O 1
ATOM 5982 N N . LYS B 1 290 ? 10.96908 40.71285 -4.01176 1.000 6.41314 282 LYS B N 1
ATOM 5983 C CA . LYS B 1 290 ? 9.90253 41.46712 -4.65650 1.000 6.27823 282 LYS B CA 1
ATOM 5984 C C . LYS B 1 290 ? 10.44786 42.36512 -5.76727 1.000 6.46585 282 LYS B C 1
ATOM 5985 O O . LYS B 1 290 ? 9.81119 42.49928 -6.82167 1.000 7.19818 282 LYS B O 1
ATOM 5991 N N . GLN B 1 291 ? 11.64148 42.95842 -5.57229 1.000 6.56551 283 GLN B N 1
ATOM 5992 C CA . GLN B 1 291 ? 12.27612 43.72918 -6.63796 1.000 6.83293 283 GLN B CA 1
ATOM 5993 C C . GLN B 1 291 ? 12.50520 42.85619 -7.86749 1.000 6.79213 283 GLN B C 1
ATOM 5994 O O . GLN B 1 291 ? 12.21900 43.27290 -8.99996 1.000 7.08973 283 GLN B O 1
ATOM 6000 N N . LEU B 1 292 ? 12.99892 41.62923 -7.66052 1.000 6.56408 284 LEU B N 1
ATOM 6001 C CA . LEU B 1 292 ? 13.16160 40.71155 -8.78286 1.000 6.97090 284 LEU B CA 1
ATOM 6002 C C . LEU B 1 292 ? 11.82288 40.38904 -9.43418 1.000 6.83449 284 LEU B C 1
ATOM 6003 O O . LEU B 1 292 ? 11.73214 40.32468 -10.66229 1.000 7.26828 284 LEU B O 1
ATOM 6008 N N . ALA B 1 293 ? 10.77160 40.17228 -8.62777 1.000 6.78476 285 ALA B N 1
ATOM 6009 C CA . ALA B 1 293 ? 9.45210 39.87961 -9.18364 1.000 7.35708 285 ALA B CA 1
ATOM 6010 C C . ALA B 1 293 ? 8.91546 41.04540 -10.00253 1.000 6.47409 285 ALA B C 1
ATOM 6011 O O . ALA B 1 293 ? 8.25632 40.83193 -11.02546 1.000 7.19699 285 ALA B O 1
ATOM 6013 N N . VAL B 1 294 ? 9.20054 42.28080 -9.57634 1.000 6.54610 286 VAL B N 1
ATOM 6014 C CA . VAL B 1 294 ? 8.76308 43.45292 -10.33057 1.000 6.61294 286 VAL B CA 1
ATOM 6015 C C . VAL B 1 294 ? 9.42619 43.48089 -11.70307 1.000 7.15955 286 VAL B C 1
ATOM 6016 O O . VAL B 1 294 ? 8.77011 43.74322 -12.72385 1.000 8.04276 286 VAL B O 1
ATOM 6020 N N . SER B 1 295 ? 10.73136 43.18292 -11.74923 1.000 6.83837 287 SER B N 1
ATOM 6021 C CA . SER B 1 295 ? 11.45636 43.15417 -13.01605 1.000 6.84841 287 SER B CA 1
ATOM 6022 C C . SER B 1 295 ? 10.98535 41.99784 -13.88458 1.000 6.63607 287 SER B C 1
ATOM 6023 O O . SER B 1 295 ? 10.78093 42.15761 -15.09944 1.000 7.52648 287 SER B O 1
ATOM 6026 N N . LEU B 1 296 ? 10.85243 40.80790 -13.27950 1.000 7.03313 288 LEU B N 1
ATOM 6027 C CA . LEU B 1 296 ? 10.41587 39.63234 -14.02691 1.000 7.13344 288 LEU B CA 1
ATOM 6028 C C . LEU B 1 296 ? 9.02686 39.83539 -14.62746 1.000 6.15443 288 LEU B C 1
ATOM 6029 O O . LEU B 1 296 ? 8.75703 39.36427 -15.74275 1.000 7.11701 288 LEU B O 1
ATOM 6034 N N . PHE B 1 297 ? 8.12607 40.51819 -13.90673 1.000 6.15384 289 PHE B N 1
ATOM 6035 C CA . PHE B 1 297 ? 6.80607 40.77800 -14.46975 1.000 6.91771 289 PHE B CA 1
ATOM 6036 C C . PHE B 1 297 ? 6.94485 41.54919 -15.77044 1.000 6.72074 289 PHE B C 1
ATOM 6037 O O . PHE B 1 297 ? 6.34439 41.18571 -16.79180 1.000 7.26199 289 PHE B O 1
ATOM 6045 N N . LYS B 1 298 ? 7.71141 42.64539 -15.73651 1.000 6.86915 290 LYS B N 1
ATOM 6046 C CA . LYS B 1 298 ? 7.85988 43.49341 -16.91099 1.000 7.09164 290 LYS B CA 1
ATOM 6047 C C . LYS B 1 298 ? 8.48916 42.72317 -18.06694 1.000 7.22840 290 LYS B C 1
ATOM 6048 O O . LYS B 1 298 ? 8.04397 42.84847 -19.22285 1.000 7.45565 290 LYS B O 1
ATOM 6054 N N . ILE B 1 299 ? 9.53175 41.93485 -17.77483 1.000 7.12790 291 ILE B N 1
ATOM 6055 C CA . ILE B 1 299 ? 10.19191 41.12985 -18.79994 1.000 7.68681 291 ILE B CA 1
ATOM 6056 C C . ILE B 1 299 ? 9.20034 40.16014 -19.44189 1.000 6.83741 291 ILE B C 1
ATOM 6057 O O . ILE B 1 299 ? 9.09344 40.07113 -20.67054 1.000 8.11097 291 ILE B O 1
ATOM 6062 N N . ALA B 1 300 ? 8.44066 39.42999 -18.61166 1.000 7.17947 292 ALA B N 1
ATOM 6063 C CA . ALA B 1 300 ? 7.48609 38.46156 -19.14973 1.000 7.87225 292 ALA B CA 1
ATOM 6064 C C . ALA B 1 300 ? 6.37197 39.15435 -19.93128 1.000 7.22936 292 ALA B C 1
ATOM 6065 O O . ALA B 1 300 ? 5.90580 38.62891 -20.95318 1.000 7.38794 292 ALA B O 1
ATOM 6067 N N . GLN B 1 301 ? 5.94108 40.33059 -19.46121 1.000 7.02354 293 GLN B N 1
ATOM 6068 C CA . GLN B 1 301 ? 4.89016 41.07778 -20.13868 1.000 7.16769 293 GLN B CA 1
ATOM 6069 C C . GLN B 1 301 ? 5.35559 41.53663 -21.51504 1.000 7.51774 293 GLN B C 1
ATOM 6070 O O . GLN B 1 301 ? 4.65147 41.34916 -22.51215 1.000 7.73908 293 GLN B O 1
ATOM 6076 N N . ASP B 1 302 ? 6.54932 42.13899 -21.59477 1.000 7.65123 294 ASP B N 1
ATOM 6077 C CA . ASP B 1 302 ? 7.08717 42.54070 -22.89465 1.000 7.81708 294 ASP B CA 1
ATOM 6078 C C . ASP B 1 302 ? 7.18294 41.34801 -23.83422 1.000 7.03734 294 ASP B C 1
ATOM 6079 O O . ASP B 1 302 ? 6.83751 41.44598 -25.01885 1.000 7.84963 294 ASP B O 1
ATOM 6084 N N . ILE B 1 303 ? 7.69625 40.21708 -23.34297 1.000 7.23166 295 ILE B N 1
ATOM 6085 C CA . ILE B 1 303 ? 7.93293 39.10402 -24.25570 1.000 7.55862 295 ILE B CA 1
ATOM 6086 C C . ILE B 1 303 ? 6.61611 38.59067 -24.83517 1.000 7.11174 295 ILE B C 1
ATOM 6087 O O . ILE B 1 303 ? 6.52666 38.29714 -26.03192 1.000 8.30158 295 ILE B O 1
ATOM 6092 N N . ARG B 1 304 ? 5.56094 38.49684 -24.00924 1.000 7.49380 296 ARG B N 1
ATOM 6093 C CA . ARG B 1 304 ? 4.28814 38.04916 -24.57861 1.000 7.70934 296 ARG B CA 1
ATOM 6094 C C . ARG B 1 304 ? 3.66312 39.10346 -25.49192 1.000 8.02781 296 ARG B C 1
ATOM 6095 O O . ARG B 1 304 ? 3.03629 38.74898 -26.49444 1.000 8.44858 296 ARG B O 1
ATOM 6103 N N . MET B 1 305 ? 3.85287 40.39144 -25.20331 1.000 7.59054 297 MET B N 1
ATOM 6104 C CA A MET B 1 305 ? 3.37212 41.40265 -26.13997 0.801 7.91174 297 MET B CA 1
ATOM 6105 C CA B MET B 1 305 ? 3.39882 41.42923 -26.12961 0.199 8.88618 297 MET B CA 1
ATOM 6106 C C . MET B 1 305 ? 4.11695 41.31902 -27.47195 1.000 7.91929 297 MET B C 1
ATOM 6107 O O . MET B 1 305 ? 3.49642 41.38597 -28.54081 1.000 8.44303 297 MET B O 1
ATOM 6116 N N . LEU B 1 306 ? 5.44620 41.17736 -27.43326 1.000 8.17631 298 LEU B N 1
ATOM 6117 C CA . LEU B 1 306 ? 6.24556 41.10201 -28.66013 1.000 8.71397 298 LEU B CA 1
ATOM 6118 C C . LEU B 1 306 ? 5.88846 39.88259 -29.48916 1.000 8.74251 298 LEU B C 1
ATOM 6119 O O . LEU B 1 306 ? 5.99376 39.91417 -30.72247 1.000 9.94590 298 LEU B O 1
ATOM 6124 N N . ALA B 1 307 ? 5.45868 38.80413 -28.83290 1.000 8.73650 299 ALA B N 1
ATOM 6125 C CA . ALA B 1 307 ? 5.09904 37.56218 -29.50495 1.000 8.84936 299 ALA B CA 1
ATOM 6126 C C . ALA B 1 307 ? 3.63067 37.51186 -29.90661 1.000 8.77920 299 ALA B C 1
ATOM 6127 O O . ALA B 1 307 ? 3.20014 36.51180 -30.49346 1.000 11.42408 299 ALA B O 1
ATOM 6129 N N . SER B 1 308 ? 2.84692 38.54433 -29.59881 1.000 8.76979 300 SER B N 1
ATOM 6130 C CA . SER B 1 308 ? 1.40436 38.47170 -29.75342 1.000 9.21230 300 SER B CA 1
ATOM 6131 C C . SER B 1 308 ? 0.99156 38.42802 -31.22319 1.000 9.07831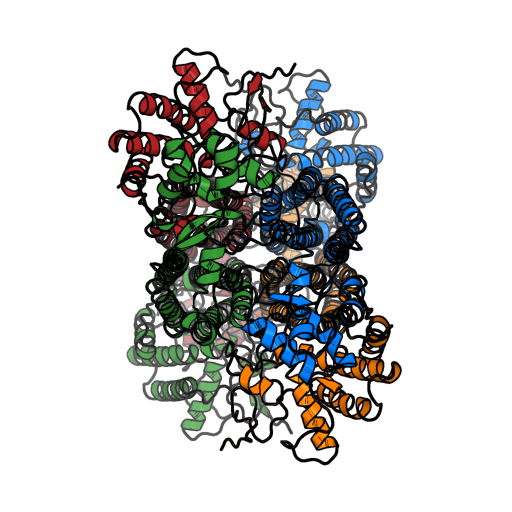 300 SER B C 1
ATOM 6132 O O . SER B 1 308 ? 1.64388 38.99245 -32.10178 1.000 9.80235 300 SER B O 1
ATOM 6135 N N . GLY B 1 309 ? -0.12616 37.76163 -31.47727 1.000 10.48083 301 GLY B N 1
ATOM 6136 C CA . GLY B 1 309 ? -0.67466 37.65120 -32.80742 1.000 12.31883 301 GLY B CA 1
ATOM 6137 C C . GLY B 1 309 ? -1.28470 36.28519 -33.02652 1.000 10.40489 301 GLY B C 1
ATOM 6138 O O . GLY B 1 309 ? -2.12908 35.83535 -32.24837 1.000 10.45286 301 GLY B O 1
ATOM 6139 N N . PRO B 1 310 ? -0.85968 35.57722 -34.08505 1.000 12.77256 302 PRO B N 1
ATOM 6140 C CA . PRO B 1 310 ? 0.29913 35.86643 -34.93697 1.000 15.85838 302 PRO B CA 1
ATOM 6141 C C . PRO B 1 310 ? 0.06436 36.81428 -36.09084 1.000 15.43039 302 PRO B C 1
ATOM 6142 O O . PRO B 1 310 ? 1.01474 37.09834 -36.81217 1.000 16.77906 302 PRO B O 1
ATOM 6146 N N . ARG B 1 311 ? -1.15357 37.29593 -36.28524 1.000 13.48409 303 ARG B N 1
ATOM 6147 C CA A ARG B 1 311 ? -1.44393 38.14494 -37.42954 0.724 13.72725 303 ARG B CA 1
ATOM 6148 C CA B ARG B 1 311 ? -1.42600 38.15214 -37.42502 0.276 14.03184 303 ARG B CA 1
ATOM 6149 C C . ARG B 1 311 ? -1.92676 39.53456 -37.05797 1.000 13.02460 303 ARG B C 1
ATOM 6150 O O . ARG B 1 311 ? -1.61020 40.49002 -37.77717 1.000 13.75560 303 ARG B O 1
ATOM 6165 N N . SER B 1 312 ? -2.67919 39.67862 -35.96074 1.000 11.75657 304 SER B N 1
ATOM 6166 C CA . SER B 1 312 ? -3.34745 40.93296 -35.62794 1.000 11.85349 304 SER B CA 1
ATOM 6167 C C . SER B 1 312 ? -2.85991 41.50146 -34.29368 1.000 10.64080 304 SER B C 1
ATOM 6168 O O . SER B 1 312 ? -3.58447 42.21542 -33.58849 1.000 11.03679 304 SER B O 1
ATOM 6171 N N . GLY B 1 313 ? -1.60959 41.20196 -33.95701 1.000 10.23090 305 GLY B N 1
ATOM 6172 C CA . GLY B 1 313 ? -0.93597 41.80188 -32.82374 1.000 10.12408 305 GLY B CA 1
ATOM 6173 C C . GLY B 1 313 ? 0.39059 42.42443 -33.22948 1.000 9.81455 305 GLY B C 1
ATOM 6174 O O . GLY B 1 313 ? 0.47913 43.10754 -34.25603 1.000 11.87856 305 GLY B O 1
ATOM 6175 N N . ILE B 1 314 ? 1.44290 42.18481 -32.44501 1.000 9.23287 306 ILE B N 1
ATOM 6176 C CA . ILE B 1 314 ? 2.75950 42.76843 -32.68236 1.000 8.94895 306 ILE B CA 1
ATOM 6177 C C . ILE B 1 314 ? 3.59727 41.85021 -33.56508 1.000 8.85478 306 ILE B C 1
ATOM 6178 O O . ILE B 1 314 ? 4.05183 42.25218 -34.64069 1.000 10.72136 306 ILE B O 1
ATOM 6183 N N . GLY B 1 315 ? 3.82860 40.61787 -33.10740 1.000 9.29107 307 GLY B N 1
ATOM 6184 C CA . GLY B 1 315 ? 4.41860 39.60810 -33.97237 1.000 9.63024 307 GLY B CA 1
ATOM 6185 C C . GLY B 1 315 ? 5.89909 39.75187 -34.27609 1.000 8.76161 307 GLY B C 1
ATOM 6186 O O . GLY B 1 315 ? 6.37089 39.18614 -35.26433 1.000 9.27781 307 GLY B O 1
ATOM 6187 N N . GLU B 1 316 ? 6.65381 40.48597 -33.45595 1.000 8.66890 308 GLU B N 1
ATOM 6188 C CA . GLU B 1 316 ? 8.06757 40.70890 -33.73034 1.000 8.92556 308 GLU B CA 1
ATOM 6189 C C . GLU B 1 316 ? 8.95250 39.52302 -33.36995 1.000 8.60241 308 GLU B C 1
ATOM 6190 O O . GLU B 1 316 ? 10.06398 39.41398 -33.91308 1.000 9.62502 308 GLU B O 1
ATOM 6196 N N . ILE B 1 317 ? 8.52669 38.66688 -32.43343 1.000 9.13787 309 ILE B N 1
ATOM 6197 C CA . ILE B 1 317 ? 9.30175 37.49589 -32.05558 1.000 8.97293 309 ILE B CA 1
ATOM 6198 C C . ILE B 1 317 ? 8.42200 36.26062 -32.11623 1.000 9.24745 309 ILE B C 1
ATOM 6199 O O . ILE B 1 317 ? 7.19232 36.33682 -32.04113 1.000 10.38141 309 ILE B O 1
ATOM 6204 N N . HIS B 1 318 ? 9.08844 35.11624 -32.23645 1.000 10.04062 310 HIS B N 1
ATOM 6205 C CA . HIS B 1 318 ? 8.50068 33.79842 -32.05804 1.000 11.28654 310 HIS B CA 1
ATOM 6206 C C . HIS B 1 318 ? 8.93668 33.26405 -30.70064 1.000 10.15850 310 HIS B C 1
ATOM 6207 O O . HIS B 1 318 ? 10.08907 33.44786 -30.29549 1.000 11.39966 310 HIS B O 1
ATOM 6214 N N . ILE B 1 319 ? 8.03311 32.58268 -30.01010 1.000 10.34409 311 ILE B N 1
ATOM 6215 C CA . ILE B 1 319 ? 8.38125 31.88355 -28.77278 1.000 9.99371 311 ILE B CA 1
ATOM 6216 C C . ILE B 1 319 ? 8.00864 30.41900 -28.93230 1.000 10.35372 311 ILE B C 1
ATOM 6217 O O . ILE B 1 319 ? 7.19198 30.05952 -29.79255 1.000 11.47840 311 ILE B O 1
ATOM 6222 N N . PRO B 1 320 ? 8.59364 29.54007 -28.11990 1.000 9.98307 312 PRO B N 1
ATOM 6223 C CA . PRO B 1 320 ? 8.22396 28.12262 -28.18564 1.000 11.39484 312 PRO B CA 1
ATOM 6224 C C . PRO B 1 320 ? 6.72836 27.93075 -27.96658 1.000 10.84975 312 PRO B C 1
ATOM 6225 O O . PRO B 1 320 ? 6.10466 28.59219 -27.12580 1.000 10.88192 312 PRO B O 1
ATOM 6229 N N . GLU B 1 321 ? 6.15421 27.02629 -28.74275 1.000 12.25678 313 GLU B N 1
ATOM 6230 C CA . GLU B 1 321 ? 4.73107 26.68742 -28.68194 1.000 13.90199 313 GLU B CA 1
ATOM 6231 C C . GLU B 1 321 ? 4.63631 25.29189 -28.06918 1.000 15.23917 313 GLU B C 1
ATOM 6232 O O . GLU B 1 321 ? 4.93928 24.29439 -28.72717 1.000 18.75258 313 GLU B O 1
ATOM 6238 N N . ASN B 1 322 ? 4.22366 25.22304 -26.80008 1.000 13.02428 314 ASN B N 1
ATOM 6239 C CA . ASN B 1 322 ? 4.41138 24.01111 -26.01575 1.000 13.12036 314 ASN B CA 1
ATOM 6240 C C . ASN B 1 322 ? 3.16788 23.15390 -25.85799 1.000 13.46640 314 ASN B C 1
ATOM 6241 O O . ASN B 1 322 ? 3.29597 21.97489 -25.50669 1.000 15.01512 314 ASN B O 1
ATOM 6246 N N . GLU B 1 323 ? 1.97813 23.70160 -26.07403 1.000 12.01976 315 GLU B N 1
ATOM 6247 C CA . GLU B 1 323 ? 0.75539 22.93559 -25.87316 1.000 11.46730 315 GLU B CA 1
ATOM 6248 C C . GLU B 1 323 ? -0.38474 23.64441 -26.59541 1.000 12.86015 315 GLU B C 1
ATOM 6249 O O . GLU B 1 323 ? -0.30372 24.85402 -26.85555 1.000 13.82719 315 GLU B O 1
ATOM 6255 N N . PRO B 1 324 ? -1.46222 22.92684 -26.92042 1.000 14.10701 316 PRO B N 1
ATOM 6256 C CA . PRO B 1 324 ? -2.67323 23.59621 -27.42742 1.000 14.55902 316 PRO B CA 1
ATOM 6257 C C . PRO B 1 324 ? -3.17122 24.64797 -26.44375 1.000 16.34859 316 PRO B C 1
ATOM 6258 O O . PRO B 1 324 ? -3.21032 24.42778 -25.23184 1.000 16.08672 316 PRO B O 1
ATOM 6262 N N . GLY B 1 325 ? -3.54616 25.80840 -26.97690 1.000 16.35801 317 GLY B N 1
ATOM 6263 C CA . GLY B 1 325 ? -4.02602 26.88825 -26.13581 1.000 17.66202 317 GLY B CA 1
ATOM 6264 C C . GLY B 1 325 ? -5.52346 26.89268 -25.88924 1.000 19.95890 317 GLY B C 1
ATOM 6265 O O . GLY B 1 325 ? -5.99665 27.54716 -24.95144 1.000 22.18574 317 GLY B O 1
ATOM 6266 N N . SER B 1 326 ? -6.28351 26.17444 -26.71845 1.000 21.69538 318 SER B N 1
ATOM 6267 C CA . SER B 1 326 ? -7.73681 26.27836 -26.69704 1.000 23.98400 318 SER B CA 1
ATOM 6268 C C . SER B 1 326 ? -8.33696 25.05159 -27.36855 1.000 30.63232 318 SER B C 1
ATOM 6269 O O . SER B 1 326 ? -7.79811 24.55122 -28.35847 1.000 32.20047 318 SER B O 1
ATOM 6272 N N . SER B 1 327 ? -9.45826 24.57967 -26.82924 1.000 36.57612 319 SER B N 1
ATOM 6273 C CA . SER B 1 327 ? -10.20101 23.52233 -27.50332 1.000 41.32744 319 SER B CA 1
ATOM 6274 C C . SER B 1 327 ? -11.12556 24.10185 -28.56649 1.000 41.24198 319 SER B C 1
ATOM 6275 O O . SER B 1 327 ? -11.22065 23.56498 -29.67740 1.000 43.13986 319 SER B O 1
ATOM 6278 N N . ILE B 1 328 ? -11.78936 25.21421 -28.24407 1.000 38.26768 320 ILE B N 1
ATOM 6279 C CA . ILE B 1 328 ? -12.78088 25.80153 -29.13745 1.000 34.83453 320 ILE B CA 1
ATOM 6280 C C . ILE B 1 328 ? -12.11414 26.51281 -30.31496 1.000 30.31261 320 ILE B C 1
ATOM 6281 O O . ILE B 1 328 ? -12.64776 26.51873 -31.43328 1.000 31.07078 320 ILE B O 1
ATOM 6286 N N . MET B 1 329 ? -10.93714 27.11061 -30.09704 1.000 26.93202 321 MET B N 1
ATOM 6287 C CA . MET B 1 329 ? -10.20992 27.80420 -31.14916 1.000 23.61979 321 MET B CA 1
ATOM 6288 C C . MET B 1 329 ? -9.05529 26.92443 -31.62294 1.000 22.61665 321 MET B C 1
ATOM 6289 O O . MET B 1 329 ? -7.99867 26.88625 -30.97265 1.000 22.69541 321 MET B O 1
ATOM 6294 N N . PRO B 1 330 ? -9.20381 26.20034 -32.73513 1.000 25.22512 322 PRO B N 1
ATOM 6295 C CA . PRO B 1 330 ? -8.22983 25.15502 -33.09146 1.000 25.31597 322 PRO B CA 1
ATOM 6296 C C . PRO B 1 330 ? -6.92675 25.73082 -33.63821 1.000 24.67813 322 PRO B C 1
ATOM 6297 O O . PRO B 1 330 ? -6.93125 26.59087 -34.52031 1.000 26.05219 322 PRO B O 1
ATOM 6301 N N . GLY B 1 331 ? -5.80149 25.22925 -33.12083 1.000 22.18226 323 GLY B N 1
ATOM 6302 C CA . GLY B 1 331 ? -4.48375 25.69657 -33.51090 1.000 19.15724 323 GLY B CA 1
ATOM 6303 C C . GLY B 1 331 ? -3.96013 26.89216 -32.73342 1.000 17.89803 323 GLY B C 1
ATOM 6304 O O . GLY B 1 331 ? -2.78583 27.25941 -32.89720 1.000 18.29557 323 GLY B O 1
ATOM 6305 N N . LYS B 1 332 ? -4.77901 27.50921 -31.89250 1.000 14.15910 324 LYS B N 1
ATOM 6306 C CA . LYS B 1 332 ? -4.31222 28.64106 -31.10896 1.000 12.62907 324 LYS B CA 1
ATOM 6307 C C . LYS B 1 332 ? -3.30644 28.15254 -30.07116 1.000 11.96607 324 LYS B C 1
ATOM 6308 O O . LYS B 1 332 ? -3.49160 27.09979 -29.45352 1.000 15.00674 324 LYS B O 1
ATOM 6314 N N . VAL B 1 333 ? -2.21700 28.90370 -29.89054 1.000 10.99207 325 VAL B N 1
ATOM 6315 C CA . VAL B 1 333 ? -1.21244 28.59680 -28.87870 1.000 10.98001 325 VAL B CA 1
ATOM 6316 C C . VAL B 1 333 ? -0.91302 29.87674 -28.12003 1.000 10.21032 325 VAL B C 1
ATOM 6317 O O . VAL B 1 333 ? -0.70136 30.93240 -28.72953 1.000 11.58808 325 VAL B O 1
ATOM 6321 N N . ASN B 1 334 ? -0.88532 29.78451 -26.80426 1.000 9.37409 326 ASN B N 1
ATOM 6322 C CA . ASN B 1 334 ? -0.77910 30.96084 -25.95798 1.000 8.75252 326 ASN B CA 1
ATOM 6323 C C . ASN B 1 334 ? 0.55987 31.02030 -25.23403 1.000 8.77743 326 ASN B C 1
ATOM 6324 O O . ASN B 1 334 ? 1.21442 29.99334 -25.03122 1.000 9.12284 326 ASN B O 1
ATOM 6329 N N . PRO B 1 335 ? 0.99684 32.22256 -24.82770 1.000 8.86971 327 PRO B N 1
ATOM 6330 C CA . PRO B 1 335 ? 2.27797 32.40132 -24.09906 1.000 8.59061 327 PRO B CA 1
ATOM 6331 C C . PRO B 1 335 ? 2.12915 31.99930 -22.63632 1.000 8.02186 327 PRO B C 1
ATOM 6332 O O . PRO B 1 335 ? 2.19373 32.82017 -21.70163 1.000 9.28211 327 PRO B O 1
ATOM 6336 N N . THR B 1 336 ? 1.89315 30.69543 -22.42518 1.000 8.31330 328 THR B N 1
ATOM 6337 C CA . THR B 1 336 ? 1.49137 30.20882 -21.10739 1.000 8.66983 328 THR B CA 1
ATOM 6338 C C . THR B 1 336 ? 2.62088 30.28116 -20.08180 1.000 7.97875 328 THR B C 1
ATOM 6339 O O . THR B 1 336 ? 2.35085 30.47875 -18.89211 1.000 8.01392 328 THR B O 1
ATOM 6343 N N . GLN B 1 337 ? 3.88420 30.14254 -20.50708 1.000 7.98309 329 GLN B N 1
ATOM 6344 C CA . GLN B 1 337 ? 4.98134 30.33878 -19.56068 1.000 8.09812 329 GLN B CA 1
ATOM 6345 C C . GLN B 1 337 ? 5.01570 31.77550 -19.04756 1.000 7.95135 329 GLN B C 1
ATOM 6346 O O . GLN B 1 337 ? 5.26263 32.02163 -17.86140 1.000 7.69734 329 GLN B O 1
ATOM 6352 N N . ASN B 1 338 ? 4.76033 32.74337 -19.92267 1.000 8.25988 330 ASN B N 1
ATOM 6353 C CA . ASN B 1 338 ? 4.71482 34.13386 -19.48805 1.000 8.43233 330 ASN B CA 1
ATOM 6354 C C . ASN B 1 338 ? 3.59338 34.33839 -18.48342 1.000 8.12328 330 ASN B C 1
ATOM 6355 O O . ASN B 1 338 ? 3.74136 35.10292 -17.52704 1.000 8.65459 330 ASN B O 1
ATOM 6360 N N . GLU B 1 339 ? 2.46978 33.65271 -18.68699 1.000 8.06581 331 GLU B N 1
ATOM 6361 C CA . GLU B 1 339 ? 1.33623 33.78209 -17.78080 1.000 7.85136 331 GLU B CA 1
ATOM 6362 C C . GLU B 1 339 ? 1.66827 33.21385 -16.41001 1.000 7.36523 331 GLU B C 1
ATOM 6363 O O . GLU B 1 339 ? 1.38097 33.83547 -15.38000 1.000 8.27811 331 GLU B O 1
ATOM 6369 N N . ALA B 1 340 ? 2.29571 32.03257 -16.36403 1.000 7.62760 332 ALA B N 1
ATOM 6370 C CA . ALA B 1 340 ? 2.67493 31.46631 -15.07651 1.000 7.56675 332 ALA B CA 1
ATOM 6371 C C . ALA B 1 340 ? 3.61610 32.40905 -14.33589 1.000 7.08883 332 ALA B C 1
ATOM 6372 O O . ALA B 1 340 ? 3.46151 32.63656 -13.12820 1.000 7.66558 332 ALA B O 1
ATOM 6374 N N . MET B 1 341 ? 4.58445 32.98939 -15.05428 1.000 7.30022 333 MET B N 1
ATOM 6375 C CA . MET B 1 341 ? 5.52521 33.91936 -14.43690 1.000 7.53368 333 MET B CA 1
ATOM 6376 C C . MET B 1 341 ? 4.80015 35.13933 -13.87703 1.000 6.68444 333 MET B C 1
ATOM 6377 O O . MET B 1 341 ? 5.04752 35.54998 -12.73831 1.000 7.65956 333 MET B O 1
ATOM 6382 N N . THR B 1 342 ? 3.94144 35.77762 -14.68444 1.000 6.69997 334 THR B N 1
ATOM 6383 C CA . THR B 1 342 ? 3.25320 36.97406 -14.18765 1.000 6.92008 334 THR B CA 1
ATOM 6384 C C . THR B 1 342 ? 2.36649 36.67401 -12.98366 1.000 6.14755 334 THR B C 1
ATOM 6385 O O . THR B 1 342 ? 2.24674 37.51487 -12.08561 1.000 7.03655 334 THR B O 1
ATOM 6389 N N . MET B 1 343 ? 1.76467 35.47572 -12.92583 1.000 6.83165 335 MET B N 1
ATOM 6390 C CA . MET B 1 343 ? 0.96596 35.11108 -11.75019 1.000 6.77242 335 MET B CA 1
ATOM 6391 C C . MET B 1 343 ? 1.84409 34.93649 -10.51421 1.000 6.53210 335 MET B C 1
ATOM 6392 O O . MET B 1 343 ? 1.47464 35.37449 -9.41984 1.000 6.85654 335 MET B O 1
ATOM 6397 N N . VAL B 1 344 ? 3.00399 34.27582 -10.66738 1.000 6.61263 336 VAL B N 1
ATOM 6398 C CA . VAL B 1 344 ? 3.94841 34.16027 -9.56017 1.000 6.90608 336 VAL B CA 1
ATOM 6399 C C . VAL B 1 344 ? 4.36129 35.54134 -9.08186 1.000 6.72755 336 VAL B C 1
ATOM 6400 O O . VAL B 1 344 ? 4.46052 35.78878 -7.87739 1.000 6.98497 336 VAL B O 1
ATOM 6404 N N . CYS B 1 345 ? 4.61126 36.46553 -10.01527 1.000 6.63928 337 CYS B N 1
ATOM 6405 C CA . CYS B 1 345 ? 5.02438 37.79338 -9.58551 1.000 6.89371 337 CYS B CA 1
ATOM 6406 C C . CYS B 1 345 ? 3.91999 38.48907 -8.78978 1.000 6.28781 337 CYS B C 1
ATOM 6407 O O . CYS B 1 345 ? 4.19729 39.15317 -7.78052 1.000 7.02914 337 CYS B O 1
ATOM 6410 N N . ALA B 1 346 ? 2.65788 38.35385 -9.23298 1.000 6.61924 338 ALA B N 1
ATOM 6411 C CA . ALA B 1 346 ? 1.53972 38.90329 -8.47112 1.000 7.56209 338 ALA B CA 1
ATOM 6412 C C . ALA B 1 346 ? 1.50570 38.33613 -7.05627 1.000 6.64094 338 ALA B C 1
ATOM 6413 O O . ALA B 1 346 ? 1.22869 39.06430 -6.08512 1.000 7.57428 338 ALA B O 1
ATOM 6415 N N . GLN B 1 347 ? 1.78380 37.03373 -6.92097 1.000 6.85186 339 GLN B N 1
ATOM 6416 C CA . GLN B 1 347 ? 1.81289 36.41251 -5.60127 1.000 6.40036 339 GLN B CA 1
ATOM 6417 C C . GLN B 1 347 ? 2.88244 37.04496 -4.71452 1.000 6.08011 339 GLN B C 1
ATOM 6418 O O . GLN B 1 347 ? 2.64155 37.34047 -3.53603 1.000 6.53995 339 GLN B O 1
ATOM 6424 N N . VAL B 1 348 ? 4.08771 37.24764 -5.27104 1.000 6.24236 340 VAL B N 1
ATOM 6425 C CA . VAL B 1 348 ? 5.19366 37.80066 -4.49141 1.000 6.95868 340 VAL B CA 1
ATOM 6426 C C . VAL B 1 348 ? 4.86039 39.19870 -3.97720 1.000 6.33890 340 VAL B C 1
ATOM 6427 O O . VAL B 1 348 ? 5.20715 39.56452 -2.84865 1.000 6.89344 340 VAL B O 1
ATOM 6431 N N . LEU B 1 349 ? 4.20110 40.01581 -4.79729 1.000 6.85152 341 LEU B N 1
ATOM 6432 C CA A LEU B 1 349 ? 3.81578 41.36205 -4.37059 0.447 7.16232 341 LEU B CA 1
ATOM 6433 C CA B LEU B 1 349 ? 3.87762 41.35758 -4.33887 0.553 7.11109 341 LEU B CA 1
ATOM 6434 C C . LEU B 1 349 ? 2.96175 41.32396 -3.11439 1.000 6.94689 341 LEU B C 1
ATOM 6435 O O . LEU B 1 349 ? 3.15263 42.11494 -2.18417 1.000 7.41152 341 LEU B O 1
ATOM 6444 N N . GLY B 1 350 ? 1.97905 40.41470 -3.08309 1.000 6.94153 342 GLY B N 1
ATOM 6445 C CA . GLY B 1 350 ? 1.11405 40.31304 -1.90940 1.000 7.73955 342 GLY B CA 1
ATOM 6446 C C . GLY B 1 350 ? 1.82118 39.68401 -0.72329 1.000 6.57576 342 GLY B C 1
ATOM 6447 O O . GLY B 1 350 ? 1.59392 40.07345 0.42947 1.000 7.39432 342 GLY B O 1
ATOM 6448 N N . ASN B 1 351 ? 2.70755 38.71230 -0.98378 1.000 6.37414 343 ASN B N 1
ATOM 6449 C CA . ASN B 1 351 ? 3.52758 38.17805 0.09441 1.000 6.22619 343 ASN B CA 1
ATOM 6450 C C . ASN B 1 351 ? 4.33131 39.28197 0.76470 1.000 6.39896 343 ASN B C 1
ATOM 6451 O O . ASN B 1 351 ? 4.55129 39.24676 1.97874 1.000 6.93943 343 ASN B O 1
ATOM 6456 N N . ASP B 1 352 ? 4.77410 40.27688 -0.01629 1.000 6.38344 344 ASP B N 1
ATOM 6457 C CA . ASP B 1 352 ? 5.50372 41.39429 0.56490 1.000 6.34197 344 ASP B CA 1
ATOM 6458 C C . ASP B 1 352 ? 4.62539 42.22144 1.50639 1.000 6.40520 344 ASP B C 1
ATOM 6459 O O . ASP B 1 352 ? 5.08815 42.65733 2.56291 1.000 7.12926 344 ASP B O 1
ATOM 6464 N N . THR B 1 353 ? 3.34912 42.43473 1.15308 1.000 6.13888 345 THR B N 1
ATOM 6465 C CA . THR B 1 353 ? 2.42900 43.10786 2.06900 1.000 6.61250 345 THR B CA 1
ATOM 6466 C C . THR B 1 353 ? 2.32832 42.35298 3.38970 1.000 6.04702 345 THR B C 1
ATOM 6467 O O . THR B 1 353 ? 2.43613 42.94533 4.46860 1.000 6.90512 345 THR B O 1
ATOM 6471 N N . THR B 1 354 ? 2.11646 41.03517 3.31896 1.000 6.52824 346 THR B N 1
ATOM 6472 C CA . THR B 1 354 ? 1.97812 40.23182 4.53938 1.000 6.75785 346 THR B CA 1
ATOM 6473 C C . THR B 1 354 ? 3.23701 40.29700 5.39377 1.000 6.56059 346 THR B C 1
ATOM 6474 O O . THR B 1 354 ? 3.15752 40.47201 6.61539 1.000 6.92389 346 THR B O 1
ATOM 6478 N N . ILE B 1 355 ? 4.41032 40.12298 4.76683 1.000 6.55623 347 ILE B N 1
ATOM 6479 C CA . ILE B 1 355 ? 5.65721 40.11381 5.53785 1.000 6.41986 347 ILE B CA 1
ATOM 6480 C C . ILE B 1 355 ? 5.89765 41.46924 6.18367 1.000 6.21153 347 ILE B C 1
ATOM 6481 O O . ILE B 1 355 ? 6.33771 41.55646 7.33884 1.000 7.04301 347 ILE B O 1
ATOM 6486 N N . SER B 1 356 ? 5.60400 42.54986 5.45900 1.000 6.71923 348 SER B N 1
ATOM 6487 C CA . SER B 1 356 ? 5.82819 43.88460 6.00024 1.000 7.34682 348 SER B CA 1
ATOM 6488 C C . SER B 1 356 ? 4.89288 44.15782 7.17076 1.000 6.85130 348 SER B C 1
ATOM 6489 O O . SER B 1 356 ? 5.31771 44.68409 8.20788 1.000 7.28003 348 SER B O 1
ATOM 6492 N N . PHE B 1 357 ? 3.60506 43.81175 7.01376 1.000 6.86178 349 PHE B N 1
ATOM 6493 C CA . PHE B 1 357 ? 2.64745 43.94406 8.10746 1.000 7.09995 349 PHE B CA 1
ATOM 6494 C C . PHE B 1 357 ? 3.11650 43.17356 9.33726 1.000 6.87397 349 PHE B C 1
ATOM 6495 O O . PHE B 1 357 ? 3.20401 43.72118 10.44806 1.000 7.04647 349 PHE B O 1
ATOM 6503 N N . ALA B 1 358 ? 3.40497 41.88745 9.15928 1.000 6.83058 350 ALA B N 1
ATOM 6504 C CA . ALA B 1 358 ? 3.82861 41.06222 10.29077 1.000 7.03189 350 ALA B CA 1
ATOM 6505 C C . ALA B 1 358 ? 5.10532 41.60210 10.92705 1.000 6.55328 350 ALA B C 1
ATOM 6506 O O . ALA B 1 358 ? 5.27809 41.53122 12.15235 1.000 7.18977 350 ALA B O 1
ATOM 6508 N N . GLY B 1 359 ? 6.01552 42.15176 10.10445 1.000 6.94380 351 GLY B N 1
ATOM 6509 C CA . GLY B 1 359 ? 7.27616 42.65852 10.61838 1.000 7.61699 351 GLY B CA 1
ATOM 6510 C C . GLY B 1 359 ? 7.11185 43.84998 11.53396 1.000 7.02519 351 GLY B C 1
ATOM 6511 O O . GLY B 1 359 ? 7.97101 44.09266 12.38904 1.000 7.24858 351 GLY B O 1
ATOM 6512 N N . THR B 1 360 ? 6.01298 44.61542 11.38360 1.000 6.62213 352 THR B N 1
ATOM 6513 C CA . THR B 1 360 ? 5.78604 45.75843 12.26450 1.000 6.99542 352 THR B CA 1
ATOM 6514 C C . THR B 1 360 ? 5.28265 45.35086 13.63889 1.000 6.59991 352 THR B C 1
ATOM 6515 O O . THR B 1 360 ? 5.30502 46.18313 14.55215 1.000 6.77818 352 THR B O 1
ATOM 6519 N N . GLN B 1 361 ? 4.81127 44.10935 13.80202 1.000 7.12400 353 GLN B N 1
ATOM 6520 C CA . GLN B 1 361 ? 3.91290 43.76027 14.89616 1.000 6.73679 353 GLN B CA 1
ATOM 6521 C C . GLN B 1 361 ? 4.59353 43.06263 16.07180 1.000 7.54383 353 GLN B C 1
ATOM 6522 O O . GLN B 1 361 ? 3.89856 42.54739 16.95045 1.000 7.78310 353 GLN B O 1
ATOM 6528 N N . GLY B 1 362 ? 5.92549 43.04768 16.13729 1.000 7.81337 354 GLY B N 1
ATOM 6529 C CA . GLY B 1 362 ? 6.58023 42.54283 17.33635 1.000 7.64651 354 GLY B CA 1
ATOM 6530 C C . GLY B 1 362 ? 6.21700 43.38630 18.54291 1.000 7.56197 354 GLY B C 1
ATOM 6531 O O . GLY B 1 362 ? 5.98062 44.59320 18.43858 1.000 8.24023 354 GLY B O 1
ATOM 6532 N N . ASN B 1 363 ? 6.14739 42.74220 19.70780 1.000 7.62218 355 ASN B N 1
ATOM 6533 C CA . ASN B 1 363 ? 5.89100 43.47135 20.94444 1.000 7.48808 355 ASN B CA 1
ATOM 6534 C C . ASN B 1 363 ? 6.94708 43.08809 21.96311 1.000 7.23294 355 ASN B C 1
ATOM 6535 O O . ASN B 1 363 ? 7.16491 41.89486 22.22304 1.000 7.76520 355 ASN B O 1
ATOM 6540 N N . TYR B 1 364 ? 7.60212 44.09744 22.53897 1.000 7.52944 356 TYR B N 1
ATOM 6541 C CA . TYR B 1 364 ? 8.59185 43.85266 23.58252 1.000 7.50816 356 TYR B CA 1
ATOM 6542 C C . TYR B 1 364 ? 9.64636 42.85765 23.09944 1.000 8.06497 356 TYR B C 1
ATOM 6543 O O . TYR B 1 364 ? 10.28905 43.09575 22.07647 1.000 8.15494 356 TYR B O 1
ATOM 6552 N N . GLU B 1 365 ? 9.83646 41.73188 23.79350 1.000 6.91577 357 GLU B N 1
ATOM 6553 C CA . GLU B 1 365 ? 10.99354 40.88142 23.51532 1.000 6.91922 357 GLU B CA 1
ATOM 6554 C C . GLU B 1 365 ? 10.79382 39.91934 22.34922 1.000 7.32404 357 GLU B C 1
ATOM 6555 O O . GLU B 1 365 ? 11.76210 39.26078 21.96262 1.000 8.20638 357 GLU B O 1
ATOM 6561 N N . LEU B 1 366 ? 9.58422 39.79431 21.78311 1.000 7.06445 358 LEU B N 1
ATOM 6562 C CA . LEU B 1 366 ? 9.36648 38.72987 20.80602 1.000 7.10785 358 LEU B CA 1
ATOM 6563 C C . LEU B 1 366 ? 8.36880 39.14083 19.71996 1.000 7.25181 358 LEU B C 1
ATOM 6564 O O . LEU B 1 366 ? 7.26439 39.62619 20.00307 1.000 7.87571 358 LEU B O 1
ATOM 6569 N N . ASN B 1 367 ? 8.73797 38.90458 18.46542 1.000 7.04635 359 ASN B N 1
ATOM 6570 C CA . ASN B 1 367 ? 7.77521 38.98306 17.37306 1.000 7.17961 359 ASN B CA 1
ATOM 6571 C C . ASN B 1 367 ? 7.10196 37.61549 17.28097 1.000 7.59054 359 ASN B C 1
ATOM 6572 O O . ASN B 1 367 ? 7.77053 36.59114 17.12607 1.000 8.61264 359 ASN B O 1
ATOM 6577 N N . VAL B 1 368 ? 5.77326 37.59193 17.42578 1.000 7.12022 360 VAL B N 1
ATOM 6578 C CA . VAL B 1 368 ? 5.04049 36.32493 17.36671 1.000 7.45329 360 VAL B CA 1
ATOM 6579 C C . VAL B 1 368 ? 4.21253 36.23267 16.08754 1.000 6.85847 360 VAL B C 1
ATOM 6580 O O . VAL B 1 368 ? 3.03852 35.82689 16.09709 1.000 7.58964 360 VAL B O 1
ATOM 6584 N N . PHE B 1 369 ? 4.87354 36.54140 14.96261 1.000 6.83009 361 PHE B N 1
ATOM 6585 C CA . PHE B 1 369 ? 4.33633 36.32403 13.61866 1.000 6.48320 361 PHE B CA 1
ATOM 6586 C C . PHE B 1 369 ? 5.31441 35.47551 12.81029 1.000 6.59184 361 PHE B C 1
ATOM 6587 O O . PHE B 1 369 ? 5.35566 35.55720 11.58001 1.000 7.35302 361 PHE B O 1
ATOM 6595 N N . LYS B 1 370 ? 6.11705 34.63620 13.48626 1.000 6.85660 362 LYS B N 1
ATOM 6596 C CA . LYS B 1 370 ? 7.23864 34.00480 12.78229 1.000 6.75339 362 LYS B CA 1
ATOM 6597 C C . LYS B 1 370 ? 6.78991 33.02365 11.71246 1.000 6.22862 362 LYS B C 1
ATOM 6598 O O . LYS B 1 370 ? 7.30934 33.09395 10.58231 1.000 7.31733 362 LYS B O 1
ATOM 6604 N N . PRO B 1 371 ? 5.84319 32.10268 11.96974 1.000 6.77022 363 PRO B N 1
ATOM 6605 C CA . PRO B 1 371 ? 5.48520 31.15386 10.90252 1.000 7.31538 363 PRO B CA 1
ATOM 6606 C C . PRO B 1 371 ? 4.92103 31.80002 9.65684 1.000 6.49140 363 PRO B C 1
ATOM 6607 O O . PRO B 1 371 ? 5.26378 31.36833 8.54676 1.000 7.36530 363 PRO B O 1
ATOM 6611 N N . VAL B 1 372 ? 4.05447 32.80944 9.78168 1.000 6.36184 364 VAL B N 1
ATOM 6612 C CA . VAL B 1 372 ? 3.50742 33.41975 8.57179 1.000 6.48607 364 VAL B CA 1
ATOM 6613 C C . VAL B 1 372 ? 4.61555 34.10883 7.77490 1.000 6.44532 364 VAL B C 1
ATOM 6614 O O . VAL B 1 372 ? 4.61797 34.08137 6.54081 1.000 6.71811 364 VAL B O 1
ATOM 6618 N N . MET B 1 373 ? 5.57866 34.74549 8.46431 1.000 6.57255 365 MET B N 1
ATOM 6619 C CA . MET B 1 373 ? 6.69222 35.36189 7.74450 1.000 6.36844 365 MET B CA 1
ATOM 6620 C C . MET B 1 373 ? 7.54053 34.31164 7.03625 1.000 6.70302 365 MET B C 1
ATOM 6621 O O . MET B 1 373 ? 7.91826 34.49215 5.87730 1.000 7.28271 365 MET B O 1
ATOM 6626 N N . ALA B 1 374 ? 7.82674 33.19963 7.71328 1.000 7.00788 366 ALA B N 1
ATOM 6627 C CA . ALA B 1 374 ? 8.63366 32.13860 7.12111 1.000 6.99237 366 ALA B CA 1
ATOM 6628 C C . ALA B 1 374 ? 7.94767 31.53600 5.90080 1.000 6.58192 366 ALA B C 1
ATOM 6629 O O . ALA B 1 374 ? 8.58247 31.29949 4.86124 1.000 7.43100 366 ALA B O 1
ATOM 6631 N N . TYR B 1 375 ? 6.64428 31.25391 6.02957 1.000 7.34366 367 TYR B N 1
ATOM 6632 C CA . TYR B 1 375 ? 5.87536 30.62884 4.95464 1.000 7.65809 367 TYR B CA 1
ATOM 6633 C C . TYR B 1 375 ? 5.83781 31.52288 3.71918 1.000 7.37500 367 TYR B C 1
ATOM 6634 O O . TYR B 1 375 ? 6.09417 31.06616 2.59623 1.000 7.57910 367 TYR B O 1
ATOM 6643 N N . ASN B 1 376 ? 5.53311 32.80894 3.91044 1.000 7.21050 368 ASN B N 1
ATOM 6644 C CA . ASN B 1 376 ? 5.49952 33.72854 2.77243 1.000 7.12858 368 ASN B CA 1
ATOM 6645 C C . ASN B 1 376 ? 6.87700 33.87832 2.13506 1.000 6.94428 368 ASN B C 1
ATOM 6646 O O . ASN B 1 376 ? 7.00352 33.88692 0.90107 1.000 7.41107 368 ASN B O 1
ATOM 6651 N N . PHE B 1 377 ? 7.93338 33.97425 2.95135 1.000 7.11267 369 PHE B N 1
ATOM 6652 C CA . PHE B 1 377 ? 9.26586 34.13624 2.38032 1.000 7.35797 369 PHE B CA 1
ATOM 6653 C C . PHE B 1 377 ? 9.65177 32.92657 1.53770 1.000 7.39632 369 PHE B C 1
ATOM 6654 O O . PHE B 1 377 ? 10.11200 33.06326 0.39047 1.000 6.96505 369 PHE B O 1
ATOM 6662 N N . LEU B 1 378 ? 9.47256 31.72674 2.09685 1.000 7.17109 370 LEU B N 1
ATOM 6663 C CA . LEU B 1 378 ? 9.85873 30.51792 1.38460 1.000 7.55047 370 LEU B CA 1
ATOM 6664 C C . LEU B 1 378 ? 9.02179 30.33045 0.12789 1.000 6.35131 370 LEU B C 1
ATOM 6665 O O . LEU B 1 378 ? 9.53093 29.87167 -0.91051 1.000 7.22960 370 LEU B O 1
ATOM 6670 N N . GLN B 1 379 ? 7.72909 30.68703 0.18580 1.000 6.56624 371 GLN B N 1
ATOM 6671 C CA . GLN B 1 379 ? 6.91027 30.57607 -1.01530 1.000 7.50230 371 GLN B CA 1
ATOM 6672 C C . GLN B 1 379 ? 7.43232 31.48729 -2.12212 1.000 6.46180 371 GLN B C 1
ATOM 6673 O O . GLN B 1 379 ? 7.57394 31.06050 -3.27270 1.000 7.25965 371 GLN B O 1
ATOM 6679 N N . SER B 1 380 ? 7.72026 32.75045 -1.80100 1.000 7.35552 372 SER B N 1
ATOM 6680 C CA . SER B 1 380 ? 8.24797 33.63924 -2.83464 1.000 6.80434 372 SER B CA 1
ATOM 6681 C C . SER B 1 380 ? 9.55545 33.11178 -3.40783 1.000 6.19913 372 SER B C 1
ATOM 6682 O O . SER B 1 380 ? 9.75470 33.09615 -4.63033 1.000 7.66066 372 SER B O 1
ATOM 6685 N N . ALA B 1 381 ? 10.48793 32.71362 -2.53454 1.000 6.58400 373 ALA B N 1
ATOM 6686 C CA . ALA B 1 381 ? 11.79843 32.26908 -3.00157 1.000 6.92916 373 ALA B CA 1
ATOM 6687 C C . ALA B 1 381 ? 11.66332 31.03342 -3.88329 1.000 7.34524 373 ALA B C 1
ATOM 6688 O O . ALA B 1 381 ? 12.35883 30.89789 -4.90180 1.000 8.16612 373 ALA B O 1
ATOM 6690 N N . GLN B 1 382 ? 10.78764 30.10155 -3.48761 1.000 7.33512 374 GLN B N 1
ATOM 6691 C CA . GLN B 1 382 ? 10.58581 28.87923 -4.25071 1.000 8.26908 374 GLN B CA 1
ATOM 6692 C C . GLN B 1 382 ? 9.89988 29.15197 -5.58073 1.000 6.83875 374 GLN B C 1
ATOM 6693 O O . GLN B 1 382 ? 10.31428 28.61721 -6.61714 1.000 7.84184 374 GLN B O 1
ATOM 6699 N N . LEU B 1 383 ? 8.80777 29.92338 -5.56542 1.000 7.15051 375 LEU B N 1
ATOM 6700 C CA . LEU B 1 383 ? 8.06796 30.15946 -6.80232 1.000 7.35622 375 LEU B CA 1
ATOM 6701 C C . LEU B 1 383 ? 8.89260 30.95865 -7.80252 1.000 7.61996 375 LEU B C 1
ATOM 6702 O O . LEU B 1 383 ? 8.84532 30.67797 -9.00229 1.000 7.57725 375 LEU B O 1
ATOM 6707 N N . ILE B 1 384 ? 9.66420 31.94731 -7.33163 1.000 7.42070 376 ILE B N 1
ATOM 6708 C CA . ILE B 1 384 ? 10.54253 32.66486 -8.25329 1.000 6.78022 376 ILE B CA 1
ATOM 6709 C C . ILE B 1 384 ? 11.55330 31.70412 -8.87531 1.000 7.50646 376 ILE B C 1
ATOM 6710 O O . ILE B 1 384 ? 11.79927 31.73071 -10.08705 1.000 8.38815 376 ILE B O 1
ATOM 6715 N N . ALA B 1 385 ? 12.16629 30.84236 -8.04885 1.000 7.07857 377 ALA B N 1
ATOM 6716 C CA . ALA B 1 385 ? 13.13446 29.89173 -8.58387 1.000 7.67154 377 ALA B CA 1
ATOM 6717 C C . ALA B 1 385 ? 12.48435 28.99739 -9.63756 1.000 7.56759 377 ALA B C 1
ATOM 6718 O O . ALA B 1 385 ? 12.98175 28.85981 -10.76113 1.000 7.88866 377 ALA B O 1
ATOM 6720 N N . ASP B 1 386 ? 11.35917 28.37302 -9.27867 1.000 7.93511 378 ASP B N 1
ATOM 6721 C CA . ASP B 1 386 ? 10.72881 27.40712 -10.17475 1.000 7.41544 378 ASP B CA 1
ATOM 6722 C C . ASP B 1 386 ? 10.23481 28.07640 -11.44950 1.000 7.88631 378 ASP B C 1
ATOM 6723 O O . ASP B 1 386 ? 10.36889 27.51634 -12.54305 1.000 8.35551 378 ASP B O 1
ATOM 6728 N N . ALA B 1 387 ? 9.63750 29.26870 -11.32761 1.000 7.89271 379 ALA B N 1
ATOM 6729 C CA . ALA B 1 387 ? 9.15892 29.97012 -12.51741 1.000 8.10815 379 ALA B CA 1
ATOM 6730 C C . ALA B 1 387 ? 10.32448 30.38946 -13.41104 1.000 7.48959 379 ALA B C 1
ATOM 6731 O O . ALA B 1 387 ? 10.21756 30.32137 -14.64423 1.000 8.46914 379 ALA B O 1
ATOM 6733 N N . CYS B 1 388 ? 11.45132 30.81501 -12.82263 1.000 7.47616 380 CYS B N 1
ATOM 6734 C CA . CYS B 1 388 ? 12.58605 31.19091 -13.65902 1.000 7.93003 380 CYS B CA 1
ATOM 6735 C C . CYS B 1 388 ? 13.15952 29.98594 -14.39749 1.000 7.77064 380 CYS B C 1
ATOM 6736 O O . CYS B 1 388 ? 13.57617 30.11262 -15.55191 1.000 8.47213 380 CYS B O 1
ATOM 6739 N N . ILE B 1 389 ? 13.20529 28.81384 -13.75215 1.000 7.51679 381 ILE B N 1
ATOM 6740 C CA . ILE B 1 389 ? 13.64142 27.60737 -14.45650 1.000 9.23304 381 ILE B CA 1
ATOM 6741 C C . ILE B 1 389 ? 12.69399 27.29829 -15.60749 1.000 7.70839 381 ILE B C 1
ATOM 6742 O O . ILE B 1 389 ? 13.11757 27.04642 -16.74916 1.000 8.78231 381 ILE B O 1
ATOM 6747 N N . SER B 1 390 ? 11.39143 27.29004 -15.31146 1.000 8.23162 382 SER B N 1
ATOM 6748 C CA . SER B 1 390 ? 10.40793 26.90862 -16.31096 1.000 8.39691 382 SER B CA 1
ATOM 6749 C C . SER B 1 390 ? 10.39222 27.91095 -17.46035 1.000 7.52634 382 SER B C 1
ATOM 6750 O O . SER B 1 390 ? 10.39404 27.53136 -18.63700 1.000 8.49518 382 SER B O 1
ATOM 6753 N N . PHE B 1 391 ? 10.37928 29.20103 -17.13021 1.000 7.87028 383 PHE B N 1
ATOM 6754 C CA . PHE B 1 391 ? 10.34964 30.23064 -18.16140 1.000 8.02511 383 PHE B CA 1
ATOM 6755 C C . PHE B 1 391 ? 11.61413 30.17716 -19.01194 1.000 7.76993 383 PHE B C 1
ATOM 6756 O O . PHE B 1 391 ? 11.56409 30.35378 -20.23238 1.000 8.84165 383 PHE B O 1
ATOM 6764 N N . ASN B 1 392 ? 12.76875 29.94010 -18.38562 1.000 7.84579 384 ASN B N 1
ATOM 6765 C CA . ASN B 1 392 ? 13.99131 29.78956 -19.15958 1.000 8.33339 384 ASN B CA 1
ATOM 6766 C C . ASN B 1 392 ? 13.87761 28.61709 -20.12674 1.000 8.24233 384 ASN B C 1
ATOM 6767 O O . ASN B 1 392 ? 14.11109 28.75630 -21.33711 1.000 9.37011 384 ASN B O 1
ATOM 6772 N N . ASP B 1 393 ? 13.52906 27.43836 -19.60274 1.000 9.24620 385 ASP B N 1
ATOM 6773 C CA . ASP B 1 393 ? 13.62547 26.21887 -20.40321 1.000 9.91971 385 ASP B CA 1
ATOM 6774 C C . ASP B 1 393 ? 12.53951 26.13344 -21.45789 1.000 9.81506 385 ASP B C 1
ATOM 6775 O O . ASP B 1 393 ? 12.75024 25.53040 -22.51311 1.000 10.44320 385 ASP B O 1
ATOM 6780 N N . HIS B 1 394 ? 11.36863 26.69519 -21.17438 1.000 9.34677 386 HIS B N 1
ATOM 6781 C CA . HIS B 1 394 ? 10.19688 26.53039 -22.02719 1.000 9.64205 386 HIS B CA 1
ATOM 6782 C C . HIS B 1 394 ? 9.81129 27.80305 -22.75766 1.000 9.39303 386 HIS B C 1
ATOM 6783 O O . HIS B 1 394 ? 8.79989 27.80507 -23.46161 1.000 10.49646 386 HIS B O 1
ATOM 6790 N N . CYS B 1 395 ? 10.58449 28.88217 -22.61304 1.000 9.06918 387 CYS B N 1
ATOM 6791 C CA . CYS B 1 395 ? 10.30736 30.09019 -23.38307 1.000 8.84689 387 CYS B CA 1
ATOM 6792 C C . CYS B 1 395 ? 11.61291 30.76291 -23.81262 1.000 8.38777 387 CYS B C 1
ATOM 6793 O O . CYS B 1 395 ? 11.91935 30.83244 -25.00953 1.000 10.48425 387 CYS B O 1
ATOM 6796 N N . ALA B 1 396 ? 12.40557 31.24731 -22.85074 1.000 8.82429 388 ALA B N 1
ATOM 6797 C CA . ALA B 1 396 ? 13.50708 32.16110 -23.17226 1.000 9.42708 388 ALA B CA 1
ATOM 6798 C C . ALA B 1 396 ? 14.53702 31.54250 -24.11798 1.000 8.96424 388 ALA B C 1
ATOM 6799 O O . ALA B 1 396 ? 15.00104 32.20977 -25.05253 1.000 9.30897 388 ALA B O 1
ATOM 6801 N N . VAL B 1 397 ? 14.90464 30.27463 -23.89930 1.000 8.81484 389 VAL B N 1
ATOM 6802 C CA . VAL B 1 397 ? 15.92962 29.65728 -24.73988 1.000 9.87249 389 VAL B CA 1
ATOM 6803 C C . VAL B 1 397 ? 15.52029 29.59705 -26.20241 1.000 10.20999 389 VAL B C 1
ATOM 6804 O O . VAL B 1 397 ? 16.38377 29.53545 -27.09178 1.000 10.57868 389 VAL B O 1
ATOM 6808 N N . GLY B 1 398 ? 14.21897 29.60219 -26.48095 1.000 10.39176 390 GLY B N 1
ATOM 6809 C CA . GLY B 1 398 ? 13.72234 29.45557 -27.83057 1.000 10.48194 390 GLY B CA 1
ATOM 6810 C C . GLY B 1 398 ? 13.20826 30.72283 -28.46879 1.000 10.19589 390 GLY B C 1
ATOM 6811 O O . GLY B 1 398 ? 12.58380 30.64622 -29.53517 1.000 11.69325 390 GLY B O 1
ATOM 6812 N N . ILE B 1 399 ? 13.44875 31.89559 -27.88104 1.000 9.80901 391 ILE B N 1
ATOM 6813 C CA . ILE B 1 399 ? 12.98362 33.13595 -28.50809 1.000 9.27718 391 ILE B CA 1
ATOM 6814 C C . ILE B 1 399 ? 13.74835 33.36234 -29.80615 1.000 9.95293 391 ILE B C 1
ATOM 6815 O O . ILE B 1 399 ? 14.98230 33.29072 -29.83251 1.000 10.72965 391 ILE B O 1
ATOM 6820 N N . GLU B 1 400 ? 13.03008 33.65775 -30.88870 1.000 10.35367 392 GLU B N 1
ATOM 6821 C CA . GLU B 1 400 ? 13.67567 33.97826 -32.15679 1.000 11.18379 392 GLU B CA 1
ATOM 6822 C C . GLU B 1 400 ? 13.00069 35.19023 -32.78332 1.000 10.76375 392 GLU B C 1
ATOM 6823 O O . GLU B 1 400 ? 11.79589 35.39250 -32.60789 1.000 11.04427 392 GLU B O 1
ATOM 6829 N N . PRO B 1 401 ? 13.74265 36.00232 -33.53387 1.000 11.23569 393 PRO B N 1
ATOM 6830 C CA . PRO B 1 401 ? 13.12504 37.16355 -34.18381 1.000 11.03140 393 PRO B CA 1
ATOM 6831 C C . PRO B 1 401 ? 12.29461 36.74770 -35.38539 1.000 10.77902 393 PRO B C 1
ATOM 6832 O O . PRO B 1 401 ? 12.59465 35.77058 -36.07813 1.000 11.98047 393 PRO B O 1
ATOM 6836 N N . ASN B 1 402 ? 11.25187 37.52269 -35.64397 1.000 9.93681 394 ASN B N 1
ATOM 6837 C CA . ASN B 1 402 ? 10.55019 37.45278 -36.92416 1.000 10.66451 394 ASN B CA 1
ATOM 6838 C C . ASN B 1 402 ? 11.12489 38.60117 -37.74447 1.000 10.77017 394 ASN B C 1
ATOM 6839 O O . ASN B 1 402 ? 10.62007 39.72590 -37.71686 1.000 10.81071 394 ASN B O 1
ATOM 6844 N N . GLU B 1 403 ? 12.21785 38.31726 -38.45599 1.000 11.61521 395 GLU B N 1
ATOM 6845 C CA . GLU B 1 403 ? 12.93313 39.39832 -39.12572 1.000 11.93381 395 GLU B CA 1
ATOM 6846 C C . GLU B 1 403 ? 12.09884 40.09185 -40.19175 1.000 11.48109 395 GLU B C 1
ATOM 6847 O O . GLU B 1 403 ? 12.17428 41.32967 -40.27936 1.000 10.95848 395 GLU B O 1
ATOM 6853 N N . PRO B 1 404 ? 11.30840 39.39325 -41.01629 1.000 11.82431 396 PRO B N 1
ATOM 6854 C CA . PRO B 1 404 ? 10.48059 40.12500 -41.98556 1.000 12.43764 396 PRO B CA 1
ATOM 6855 C C . PRO B 1 404 ? 9.47141 41.05476 -41.33432 1.000 11.43815 396 PRO B C 1
ATOM 6856 O O . PRO B 1 404 ? 9.24324 42.16088 -41.83343 1.000 12.30708 396 PRO B O 1
ATOM 6860 N N . ARG B 1 405 ? 8.84172 40.63419 -40.23559 1.000 10.84189 397 ARG B N 1
ATOM 6861 C CA . ARG B 1 405 ? 7.86943 41.50031 -39.57839 1.000 10.76872 397 ARG B CA 1
ATOM 6862 C C . ARG B 1 405 ? 8.55720 42.71290 -38.96455 1.000 9.43815 397 ARG B C 1
ATOM 6863 O O . ARG B 1 405 ? 8.06146 43.84159 -39.08688 1.000 10.17335 397 ARG B O 1
ATOM 6871 N N . ILE B 1 406 ? 9.69730 42.49783 -38.29735 1.000 9.57898 398 ILE B N 1
ATOM 6872 C CA . ILE B 1 406 ? 10.44263 43.61017 -37.71858 1.000 9.60264 398 ILE B CA 1
ATOM 6873 C C . ILE B 1 406 ? 10.81506 44.61334 -38.79931 1.000 9.91215 398 ILE B C 1
ATOM 6874 O O . ILE B 1 406 ? 10.63149 45.82845 -38.63671 1.000 10.93891 398 ILE B O 1
ATOM 6879 N N . LYS B 1 407 ? 11.31345 44.11114 -39.93790 1.000 11.05994 399 LYS B N 1
ATOM 6880 C CA . LYS B 1 407 ? 11.74079 44.99011 -41.02294 1.000 11.52095 399 LYS B CA 1
ATOM 6881 C C . LYS B 1 407 ? 10.56308 45.74933 -41.62544 1.000 11.68610 399 LYS B C 1
ATOM 6882 O O . LYS B 1 407 ? 10.69000 46.93803 -41.95566 1.000 11.75740 399 LYS B O 1
ATOM 6888 N N . GLU B 1 408 ? 9.42067 45.07254 -41.79112 1.000 11.74361 400 GLU B N 1
ATOM 6889 C CA . GLU B 1 408 ? 8.21533 45.74231 -42.27258 1.000 11.76722 400 GLU B CA 1
ATOM 6890 C C . GLU B 1 408 ? 7.86261 46.93036 -41.38831 1.000 11.45468 400 GLU B C 1
ATOM 6891 O O . GLU B 1 408 ? 7.56185 48.02598 -41.87697 1.000 11.46397 400 GLU B O 1
ATOM 6897 N N . LEU B 1 409 ? 7.88700 46.72387 -40.07046 1.000 10.53068 401 LEU B N 1
ATOM 6898 C CA . LEU B 1 409 ? 7.56276 47.80226 -39.14783 1.000 11.06848 401 LEU B CA 1
ATOM 6899 C C . LEU B 1 409 ? 8.55061 48.95845 -39.27008 1.000 10.59072 401 LEU B C 1
ATOM 6900 O O . LEU B 1 409 ? 8.15398 50.12755 -39.23974 1.000 11.98441 401 LEU B O 1
ATOM 6905 N N . VAL B 1 410 ? 9.84669 48.65619 -39.38994 1.000 10.72848 402 VAL B N 1
ATOM 6906 C CA . VAL B 1 410 ? 10.83434 49.72277 -39.55956 1.000 11.41804 402 VAL B CA 1
ATOM 6907 C C . VAL B 1 410 ? 10.58896 50.48496 -40.86012 1.000 11.68422 402 VAL B C 1
ATOM 6908 O O . VAL B 1 410 ? 10.59152 51.72173 -40.87975 1.000 12.25783 402 VAL B O 1
ATOM 6912 N N . ASP B 1 411 ? 10.38519 49.75444 -41.96638 1.000 11.40157 403 ASP B N 1
ATOM 6913 C CA . ASP B 1 411 ? 10.25660 50.40131 -43.27121 1.000 12.37694 403 ASP B CA 1
ATOM 6914 C C . ASP B 1 411 ? 8.99828 51.25457 -43.38181 1.000 11.23778 403 ASP B C 1
ATOM 6915 O O . ASP B 1 411 ? 8.98972 52.23947 -44.12940 1.000 12.59727 403 ASP B O 1
ATOM 6920 N N . LYS B 1 412 ? 7.93505 50.89628 -42.66273 1.000 10.69614 404 LYS B N 1
ATOM 6921 C CA . LYS B 1 412 ? 6.67819 51.62932 -42.72211 1.000 10.83780 404 LYS B CA 1
ATOM 6922 C C . LYS B 1 412 ? 6.58099 52.71284 -41.65871 1.000 10.49794 404 LYS B C 1
ATOM 6923 O O . LYS B 1 412 ? 5.62207 53.47971 -41.66154 1.000 11.15664 404 LYS B O 1
ATOM 6929 N N . SER B 1 413 ? 7.54908 52.82183 -40.75982 1.000 10.44609 405 SER B N 1
ATOM 6930 C CA . SER B 1 413 ? 7.42163 53.80470 -39.69792 1.000 10.43096 405 SER B CA 1
ATOM 6931 C C . SER B 1 413 ? 7.56234 55.22891 -40.23919 1.000 10.09683 405 SER B C 1
ATOM 6932 O O . SER B 1 413 ? 8.33885 55.49771 -41.16465 1.000 11.53538 405 SER B O 1
ATOM 6935 N N . LEU B 1 414 ? 6.80940 56.15401 -39.65012 1.000 9.94783 406 LEU B N 1
ATOM 6936 C CA . LEU B 1 414 ? 7.02396 57.57208 -39.91635 1.000 10.21466 406 LEU B CA 1
ATOM 6937 C C . LEU B 1 414 ? 8.12362 58.15904 -39.03798 1.000 10.21146 406 LEU B C 1
ATOM 6938 O O . LEU B 1 414 ? 8.56949 59.29776 -39.27291 1.000 11.48277 406 LEU B O 1
ATOM 6943 N N . MET B 1 415 ? 8.59733 57.39419 -38.05300 1.000 10.96484 407 MET B N 1
ATOM 6944 C CA . MET B 1 415 ? 9.49227 57.93196 -37.03819 1.000 12.83904 407 MET B CA 1
ATOM 6945 C C . MET B 1 415 ? 10.94041 58.08543 -37.49576 1.000 14.43724 407 MET B C 1
ATOM 6946 O O . MET B 1 415 ? 11.73657 58.69010 -36.77112 1.000 16.96064 407 MET B O 1
ATOM 6951 N N . LEU B 1 416 ? 11.32011 57.54795 -38.64705 1.000 12.57536 408 LEU B N 1
ATOM 6952 C CA . LEU B 1 416 ? 12.69167 57.70777 -39.11121 1.000 12.35949 408 LEU B CA 1
ATOM 6953 C C . LEU B 1 416 ? 12.89577 58.99806 -39.90158 1.000 11.95785 408 LEU B C 1
ATOM 6954 O O . LEU B 1 416 ? 14.02388 59.27978 -40.31871 1.000 12.66880 408 LEU B O 1
ATOM 6959 N N . VAL B 1 417 ? 11.85055 59.80990 -40.07738 1.000 11.86458 409 VAL B N 1
ATOM 6960 C CA . VAL B 1 417 ? 11.90944 60.93521 -41.01715 1.000 12.30681 409 VAL B CA 1
ATOM 6961 C C . VAL B 1 417 ? 12.93937 61.97497 -40.58756 1.000 12.76572 409 VAL B C 1
ATOM 6962 O O . VAL B 1 417 ? 13.50342 62.68353 -41.43137 1.000 14.53339 409 VAL B O 1
ATOM 6966 N N . THR B 1 418 ? 13.21286 62.07933 -39.28419 1.000 13.45654 410 THR B N 1
ATOM 6967 C CA . THR B 1 418 ? 14.13639 63.09556 -38.79719 1.000 14.33547 410 THR B CA 1
ATOM 6968 C C . THR B 1 418 ? 15.57861 62.85135 -39.23189 1.000 14.98384 410 THR B C 1
ATOM 6969 O O . THR B 1 418 ? 16.40131 63.76491 -39.11165 1.000 16.16190 410 THR B O 1
ATOM 6973 N N . ALA B 1 419 ? 15.89959 61.66825 -39.76160 1.000 13.96148 411 ALA B N 1
ATOM 6974 C CA . ALA B 1 419 ? 17.20902 61.45043 -40.37508 1.000 15.17353 411 ALA B CA 1
ATOM 6975 C C . ALA B 1 419 ? 17.42112 62.33966 -41.59010 1.000 14.96859 411 ALA B C 1
ATOM 6976 O O . ALA B 1 419 ? 18.56275 62.51422 -42.03026 1.000 16.10691 411 ALA B O 1
ATOM 6978 N N . LEU B 1 420 ? 16.35078 62.90918 -42.13612 1.000 14.83829 412 LEU B N 1
ATOM 6979 C CA . LEU B 1 420 ? 16.42691 63.75139 -43.32035 1.000 14.93104 412 LEU B CA 1
ATOM 6980 C C . LEU B 1 420 ? 16.68908 65.21690 -43.00521 1.000 16.38425 412 LEU B C 1
ATOM 6981 O O . LEU B 1 420 ? 17.11924 65.94721 -43.90195 1.000 17.04668 412 LEU B O 1
ATOM 6986 N N . ASN B 1 421 ? 16.49375 65.64964 -41.75203 1.000 17.15955 413 ASN B N 1
ATOM 6987 C CA . ASN B 1 421 ? 16.50954 67.08026 -41.43545 1.000 17.96765 413 ASN B CA 1
ATOM 6988 C C . ASN B 1 421 ? 17.81125 67.75002 -41.84966 1.000 18.85012 413 ASN B C 1
ATOM 6989 O O . ASN B 1 421 ? 17.79335 68.81828 -42.46800 1.000 19.60183 413 ASN B O 1
ATOM 6994 N N . THR B 1 422 ? 18.95676 67.16633 -41.48001 1.000 19.69911 414 THR B N 1
ATOM 6995 C CA . THR B 1 422 ? 20.22334 67.82572 -41.78273 1.000 21.12670 414 THR B CA 1
ATOM 6996 C C . THR B 1 422 ? 20.52836 67.85270 -43.26870 1.000 21.17908 414 THR B C 1
ATOM 6997 O O . THR B 1 422 ? 21.43092 68.58441 -43.67941 1.000 22.99747 414 THR B O 1
ATOM 7001 N N . HIS B 1 423 ? 19.80537 67.08280 -44.07713 1.000 19.02265 415 HIS B N 1
ATOM 7002 C CA . HIS B 1 423 ? 20.07217 66.97515 -45.50535 1.000 18.18754 415 HIS B CA 1
ATOM 7003 C C . HIS B 1 423 ? 19.13332 67.80946 -46.35902 1.000 17.57361 415 HIS B C 1
ATOM 7004 O O . HIS B 1 423 ? 19.57740 68.40652 -47.34529 1.000 19.65795 415 HIS B O 1
ATOM 7011 N N . ILE B 1 424 ? 17.84499 67.85865 -46.00877 1.000 16.84679 416 ILE B N 1
ATOM 7012 C CA . ILE B 1 424 ? 16.84495 68.56692 -46.79586 1.000 16.92383 416 ILE B CA 1
ATOM 7013 C C . ILE B 1 424 ? 16.07097 69.59788 -45.99405 1.000 18.30319 416 ILE B C 1
ATOM 7014 O O . ILE B 1 424 ? 15.22339 70.28961 -46.55897 1.000 19.21629 416 ILE B O 1
ATOM 7019 N N . GLY B 1 425 ? 16.31969 69.71879 -44.70273 1.000 18.51870 417 GLY B N 1
ATOM 7020 C CA . GLY B 1 425 ? 15.62824 70.71270 -43.89676 1.000 18.18502 417 GLY B CA 1
ATOM 7021 C C . GLY B 1 425 ? 14.36653 70.17064 -43.25777 1.000 17.74272 417 GLY B C 1
ATOM 7022 O O . GLY B 1 425 ? 13.72864 69.23579 -43.74973 1.000 17.22717 417 GLY B O 1
ATOM 7023 N N . TYR B 1 426 ? 13.99569 70.79913 -42.13864 1.000 18.67944 418 TYR B N 1
ATOM 7024 C CA . TYR B 1 426 ? 12.82566 70.39028 -41.36710 1.000 18.93507 418 TYR B CA 1
ATOM 7025 C C . TYR B 1 426 ? 11.55640 70.41733 -42.21331 1.000 17.79715 418 TYR B C 1
ATOM 7026 O O . TYR B 1 426 ? 10.74176 69.48290 -42.16813 1.000 17.23141 418 TYR B O 1
ATOM 7035 N N . GLU B 1 427 ? 11.35247 71.49813 -42.97032 1.000 19.21647 419 GLU B N 1
ATOM 7036 C CA . GLU B 1 427 ? 10.08393 71.65937 -43.67359 1.000 19.23358 419 GLU B CA 1
ATOM 7037 C C . GLU B 1 427 ? 9.88311 70.57412 -44.72117 1.000 18.01960 419 GLU B C 1
ATOM 7038 O O . GLU B 1 427 ? 8.79026 69.99954 -44.81583 1.000 17.82961 419 GLU B O 1
ATOM 7044 N N . ASN B 1 428 ? 10.92641 70.25732 -45.49618 1.000 17.63737 420 ASN B N 1
ATOM 7045 C CA . ASN B 1 428 ? 10.80409 69.19756 -46.49567 1.000 16.75418 420 ASN B CA 1
ATOM 7046 C C . ASN B 1 428 ? 10.61005 67.83889 -45.84099 1.000 14.45254 420 ASN B C 1
ATOM 7047 O O . ASN B 1 428 ? 9.83234 67.01746 -46.33597 1.000 14.68758 420 ASN B O 1
ATOM 7052 N N . ALA B 1 429 ? 11.33364 67.57417 -44.74845 1.000 14.71416 421 ALA B N 1
ATOM 7053 C CA . ALA B 1 429 ? 11.13447 66.33821 -43.99982 1.000 13.23945 421 ALA B CA 1
ATOM 7054 C C . ALA B 1 429 ? 9.69411 66.22189 -43.51260 1.000 13.55509 421 ALA B C 1
ATOM 7055 O O . ALA B 1 429 ? 9.05685 65.16521 -43.64734 1.000 12.98035 421 ALA B O 1
ATOM 7057 N N . ALA B 1 430 ? 9.16695 67.29963 -42.92397 1.000 13.33311 422 ALA B N 1
ATOM 7058 C CA . ALA B 1 430 ? 7.78584 67.27874 -42.45275 1.000 14.78672 422 ALA B CA 1
ATOM 7059 C C . ALA B 1 430 ? 6.81243 67.05922 -43.60366 1.000 13.47141 422 ALA B C 1
ATOM 7060 O O . ALA B 1 430 ? 5.80846 66.35453 -43.44918 1.000 13.89951 422 ALA B O 1
ATOM 7062 N N . LYS B 1 431 ? 7.07306 67.67315 -44.76318 1.000 13.60592 423 LYS B N 1
ATOM 7063 C CA . LYS B 1 431 ? 6.19476 67.45739 -45.91130 1.000 14.25840 423 LYS B CA 1
ATOM 7064 C C . LYS B 1 431 ? 6.14320 65.98351 -46.30195 1.000 12.54381 423 LYS B C 1
ATOM 7065 O O . LYS B 1 431 ? 5.07134 65.44628 -46.60075 1.000 12.42516 423 LYS B O 1
ATOM 7071 N N . ILE B 1 432 ? 7.29291 65.30984 -46.29215 1.000 12.23441 424 ILE B N 1
ATOM 7072 C CA . ILE B 1 432 ? 7.32673 63.88679 -46.62198 1.000 11.78367 424 ILE B CA 1
ATOM 7073 C C . ILE B 1 432 ? 6.50815 63.07770 -45.61891 1.000 11.08738 424 ILE B C 1
ATOM 7074 O O . ILE B 1 432 ? 5.69144 62.23127 -45.99926 1.000 11.02924 424 ILE B O 1
ATOM 7079 N N . ALA B 1 433 ? 6.71196 63.33030 -44.32139 1.000 10.73001 425 ALA B N 1
ATOM 7080 C CA . ALA B 1 433 ? 5.97426 62.58661 -43.29945 1.000 11.00980 425 ALA B CA 1
ATOM 7081 C C . ALA B 1 433 ? 4.47127 62.84259 -43.39643 1.000 10.59469 425 ALA B C 1
ATOM 7082 O O . ALA B 1 433 ? 3.66397 61.90925 -43.29439 1.000 10.61189 425 ALA B O 1
ATOM 7084 N N . LYS B 1 434 ? 4.07362 64.10072 -43.60801 1.000 11.40507 426 LYS B N 1
ATOM 7085 C CA A LYS B 1 434 ? 2.65347 64.41696 -43.69602 0.531 11.67014 426 LYS B CA 1
ATOM 7086 C CA B LYS B 1 434 ? 2.65370 64.42437 -43.70090 0.469 11.93281 426 LYS B CA 1
ATOM 7087 C C . LYS B 1 434 ? 2.01728 63.75094 -44.90742 1.000 11.20757 426 LYS B C 1
ATOM 7088 O O . LYS B 1 434 ? 0.88411 63.25631 -44.83269 1.000 11.60669 426 LYS B O 1
ATOM 7099 N N . THR B 1 435 ? 2.73376 63.71481 -46.02979 1.000 11.41408 427 THR B N 1
ATOM 7100 C CA . THR B 1 435 ? 2.18328 63.09781 -47.23307 1.000 11.44617 427 THR B CA 1
ATOM 7101 C C . THR B 1 435 ? 2.07740 61.58642 -47.07227 1.000 10.59392 427 THR B C 1
ATOM 7102 O O . THR B 1 435 ? 1.06046 60.98760 -47.44081 1.000 11.19699 427 THR B O 1
ATOM 7106 N N . ALA B 1 436 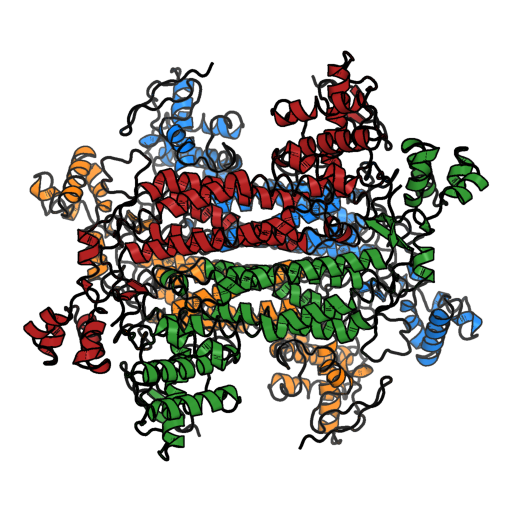? 3.11082 60.95488 -46.50524 1.000 10.98258 428 ALA B N 1
ATOM 7107 C CA . ALA B 1 436 ? 3.05844 59.51784 -46.23385 1.000 10.31752 428 ALA B CA 1
ATOM 7108 C C . ALA B 1 436 ? 1.90375 59.17541 -45.29489 1.000 9.73283 428 ALA B C 1
ATOM 7109 O O . ALA B 1 436 ? 1.16114 58.21137 -45.52597 1.000 10.46857 428 ALA B O 1
ATOM 7111 N N . HIS B 1 437 ? 1.72011 59.97494 -44.24551 1.000 10.19466 429 HIS B N 1
ATOM 7112 C CA . HIS B 1 437 ? 0.63132 59.71228 -43.31473 1.000 10.94368 429 HIS B CA 1
ATOM 7113 C C . HIS B 1 437 ? -0.72647 59.85928 -43.99532 1.000 11.78692 429 HIS B C 1
ATOM 7114 O O . HIS B 1 437 ? -1.61776 59.02325 -43.80591 1.000 12.20590 429 HIS B O 1
ATOM 7121 N N . LYS B 1 438 ? -0.89669 60.90352 -44.80975 1.000 11.40861 430 LYS B N 1
ATOM 7122 C CA . LYS B 1 438 ? -2.17128 61.10634 -45.48829 1.000 12.92034 430 LYS B CA 1
ATOM 7123 C C . LYS B 1 438 ? -2.46983 59.97485 -46.47009 1.000 12.15917 430 LYS B C 1
ATOM 7124 O O . LYS B 1 438 ? -3.61916 59.52770 -46.58443 1.000 14.19432 430 LYS B O 1
ATOM 7126 N N . ASN B 1 439 ? -1.44025 59.46741 -47.15566 1.000 11.77803 431 ASN B N 1
ATOM 7127 C CA . ASN B 1 439 ? -1.64729 58.52956 -48.24733 1.000 12.79097 431 ASN B CA 1
ATOM 7128 C C . ASN B 1 439 ? -1.51999 57.07238 -47.83493 1.000 13.26686 431 ASN B C 1
ATOM 7129 O O . ASN B 1 439 ? -1.80542 56.19363 -48.64982 1.000 14.59245 431 ASN B O 1
ATOM 7134 N N . GLY B 1 440 ? -1.07764 56.79129 -46.61333 1.000 12.78861 432 GLY B N 1
ATOM 7135 C CA . GLY B 1 440 ? -0.83969 55.41526 -46.23630 1.000 12.87099 432 GLY B CA 1
ATOM 7136 C C . GLY B 1 440 ? 0.41394 54.82073 -46.83466 1.000 12.53922 432 GLY B C 1
ATOM 7137 O O . GLY B 1 440 ? 0.56245 53.59589 -46.84131 1.000 15.54790 432 GLY B O 1
ATOM 7138 N N . THR B 1 441 ? 1.34193 55.65411 -47.30358 1.000 10.80353 433 THR B N 1
ATOM 7139 C CA . THR B 1 441 ? 2.54397 55.20228 -47.98803 1.000 11.72757 433 THR B CA 1
ATOM 7140 C C . THR B 1 441 ? 3.74667 55.30861 -47.05182 1.000 10.93837 433 THR B C 1
ATOM 7141 O O . THR B 1 441 ? 3.64551 55.75394 -45.90666 1.000 10.41598 433 THR B O 1
ATOM 7145 N N . THR B 1 442 ? 4.90818 54.89564 -47.54853 1.000 11.05871 434 THR B N 1
ATOM 7146 C CA . THR B 1 442 ? 6.14340 54.97188 -46.77614 1.000 11.06946 434 THR B CA 1
ATOM 7147 C C . THR B 1 442 ? 6.83129 56.31776 -46.96578 1.000 10.28210 434 THR B C 1
ATOM 7148 O O . THR B 1 442 ? 6.60019 57.03993 -47.94304 1.000 10.75121 434 THR B O 1
ATOM 7152 N N . LEU B 1 443 ? 7.73458 56.62670 -46.02727 1.000 10.38245 435 LEU B N 1
ATOM 7153 C CA . LEU B 1 443 ? 8.59175 57.80345 -46.17169 1.000 10.63388 435 LEU B CA 1
ATOM 7154 C C . LEU B 1 443 ? 9.38260 57.76319 -47.47450 1.000 10.58503 435 LEU B C 1
ATOM 7155 O O . LEU B 1 443 ? 9.49398 58.77797 -48.17412 1.000 11.93255 435 LEU B O 1
ATOM 7160 N N . LYS B 1 444 ? 9.96114 56.60621 -47.81143 1.000 11.18941 436 LYS B N 1
ATOM 7161 C CA . LYS B 1 444 ? 10.75673 56.52378 -49.03369 1.000 11.88008 436 LYS B CA 1
ATOM 7162 C C . LYS B 1 444 ? 9.89982 56.80372 -50.26070 1.000 12.16948 436 LYS B C 1
ATOM 7163 O O . LYS B 1 444 ? 10.31240 57.56180 -51.15060 1.000 12.40260 436 LYS B O 1
ATOM 7169 N N . GLU B 1 445 ? 8.69202 56.21607 -50.32379 1.000 12.49308 437 GLU B N 1
ATOM 7170 C CA A GLU B 1 445 ? 7.81476 56.43380 -51.47198 0.565 12.72588 437 GLU B CA 1
ATOM 7171 C CA B GLU B 1 445 ? 7.84506 56.44028 -51.49081 0.435 13.25890 437 GLU B CA 1
ATOM 7172 C C . GLU B 1 445 ? 7.52838 57.91762 -51.66632 1.000 12.63228 437 GLU B C 1
ATOM 7173 O O . GLU B 1 445 ? 7.59544 58.43599 -52.78486 1.000 13.33805 437 GLU B O 1
ATOM 7184 N N . GLU B 1 446 ? 7.20731 58.62344 -50.58086 1.000 12.53793 438 GLU B N 1
ATOM 7185 C CA . GLU B 1 446 ? 6.87713 60.03325 -50.77051 1.000 13.24659 438 GLU B CA 1
ATOM 7186 C C . GLU B 1 446 ? 8.10789 60.90470 -50.98367 1.000 12.45407 438 GLU B C 1
ATOM 7187 O O . GLU B 1 446 ? 8.03509 61.88271 -51.73816 1.000 14.06193 438 GLU B O 1
ATOM 7193 N N . ALA B 1 447 ? 9.24520 60.57368 -50.35583 1.000 12.31421 439 ALA B N 1
ATOM 7194 C CA . ALA B 1 447 ? 10.46360 61.33409 -50.62642 1.000 12.24964 439 ALA B CA 1
ATOM 7195 C C . ALA B 1 447 ? 10.79555 61.31412 -52.11672 1.000 12.39261 439 ALA B C 1
ATOM 7196 O O . ALA B 1 447 ? 11.14491 62.35069 -52.70842 1.000 12.70396 439 ALA B O 1
ATOM 7198 N N . ILE B 1 448 ? 10.67057 60.13912 -52.74090 1.000 12.01489 440 ILE B N 1
ATOM 7199 C CA . ILE B 1 448 ? 10.93533 59.99035 -54.17249 1.000 13.24647 440 ILE B CA 1
ATOM 7200 C C . ILE B 1 448 ? 9.85818 60.69225 -54.98420 1.000 13.78942 440 ILE B C 1
ATOM 7201 O O . ILE B 1 448 ? 10.14394 61.46939 -55.90376 1.000 15.81369 440 ILE B O 1
ATOM 7206 N N . ASN B 1 449 ? 8.59458 60.41619 -54.67292 1.000 14.35128 441 ASN B N 1
ATOM 7207 C CA . ASN B 1 449 ? 7.53804 60.84811 -55.56945 1.000 15.93128 441 ASN B CA 1
ATOM 7208 C C . ASN B 1 449 ? 7.18203 62.31796 -55.42797 1.000 15.99436 441 ASN B C 1
ATOM 7209 O O . ASN B 1 449 ? 6.58993 62.88360 -56.35176 1.000 18.02859 441 ASN B O 1
ATOM 7214 N N . LEU B 1 450 ? 7.57534 62.96202 -54.33796 1.000 14.79326 442 LEU B N 1
ATOM 7215 C CA . LEU B 1 450 ? 7.53849 64.41671 -54.24864 1.000 15.33577 442 LEU B CA 1
ATOM 7216 C C . LEU B 1 450 ? 8.73252 65.07347 -54.93497 1.000 16.69498 442 LEU B C 1
ATOM 7217 O O . LEU B 1 450 ? 8.80288 66.30778 -54.96839 1.000 18.64029 442 LEU B O 1
ATOM 7222 N N . GLY B 1 451 ? 9.67069 64.28952 -55.47972 1.000 15.86023 443 GLY B N 1
ATOM 7223 C CA . GLY B 1 451 ? 10.83711 64.85994 -56.12894 1.000 16.96226 443 GLY B CA 1
ATOM 7224 C C . GLY B 1 451 ? 11.82268 65.48899 -55.17633 1.000 16.39730 443 GLY B C 1
ATOM 7225 O O . GLY B 1 451 ? 12.59421 66.35602 -55.58268 1.000 19.49511 443 GLY B O 1
ATOM 7226 N N . LEU B 1 452 ? 11.82825 65.07052 -53.91280 1.000 15.39952 444 LEU B N 1
ATOM 7227 C CA . LEU B 1 452 ? 12.69570 65.67765 -52.91471 1.000 15.22189 444 LEU B CA 1
ATOM 7228 C C . LEU B 1 452 ? 13.98460 64.90847 -52.68275 1.000 15.72471 444 LEU B C 1
ATOM 7229 O O . LEU B 1 452 ? 14.99210 65.52397 -52.33023 1.000 16.70075 444 LEU B O 1
ATOM 7234 N N . VAL B 1 453 ? 13.96783 63.58276 -52.82820 1.000 15.52116 445 VAL B N 1
ATOM 7235 C CA . VAL B 1 453 ? 15.13003 62.72997 -52.58587 1.000 15.43868 445 VAL B CA 1
ATOM 7236 C C . VAL B 1 453 ? 15.09692 61.60332 -53.60682 1.000 15.33849 445 VAL B C 1
ATOM 7237 O O . VAL B 1 453 ? 14.03191 61.04801 -53.89086 1.000 16.95326 445 VAL B O 1
ATOM 7241 N N . THR B 1 454 ? 16.25306 61.25680 -54.16425 1.000 15.30802 446 THR B N 1
ATOM 7242 C CA . THR B 1 454 ? 16.28012 60.07300 -55.01126 1.000 15.44530 446 THR B CA 1
ATOM 7243 C C . THR B 1 454 ? 16.28049 58.81612 -54.14622 1.000 14.57822 446 THR B C 1
ATOM 7244 O O . THR B 1 454 ? 16.61605 58.85113 -52.95917 1.000 14.17850 446 THR B O 1
ATOM 7248 N N . ALA B 1 455 ? 15.91650 57.68627 -54.76219 1.000 14.76352 447 ALA B N 1
ATOM 7249 C CA . ALA B 1 455 ? 15.93338 56.41651 -54.03642 1.000 13.79832 447 ALA B CA 1
ATOM 7250 C C . ALA B 1 455 ? 17.30352 56.13276 -53.43632 1.000 14.66296 447 ALA B C 1
ATOM 7251 O O . ALA B 1 455 ? 17.41462 55.71501 -52.27357 1.000 15.17147 447 ALA B O 1
ATOM 7253 N N . GLU B 1 456 ? 18.36245 56.35247 -54.21402 1.000 14.10777 448 GLU B N 1
ATOM 7254 C CA . GLU B 1 456 ? 19.70367 56.03239 -53.73759 1.000 14.96741 448 GLU B CA 1
ATOM 7255 C C . GLU B 1 456 ? 20.13506 56.98413 -52.62990 1.000 13.30608 448 GLU B C 1
ATOM 7256 O O . GLU B 1 456 ? 20.77387 56.56284 -51.65890 1.000 14.19582 448 GLU B O 1
ATOM 7262 N N . GLN B 1 457 ? 19.81139 58.27487 -52.76360 1.000 13.52678 449 GLN B N 1
ATOM 7263 C CA A GLN B 1 457 ? 20.11614 59.24641 -51.71146 0.486 14.58986 449 GLN B CA 1
ATOM 7264 C CA B GLN B 1 457 ? 20.16018 59.20735 -51.70284 0.514 12.85146 449 GLN B CA 1
ATOM 7265 C C . GLN B 1 457 ? 19.37432 58.91180 -50.42919 1.000 13.08034 449 GLN B C 1
ATOM 7266 O O . GLN B 1 457 ? 19.92209 59.03074 -49.32538 1.000 14.02949 449 GLN B O 1
ATOM 7277 N N . PHE B 1 458 ? 18.10119 58.52607 -50.55889 1.000 13.42630 450 PHE B N 1
ATOM 7278 C CA . PHE B 1 458 ? 17.30592 58.17320 -49.38933 1.000 13.54955 450 PHE B CA 1
ATOM 7279 C C . PHE B 1 458 ? 17.94817 57.00950 -48.64711 1.000 14.33215 450 PHE B C 1
ATOM 7280 O O . PHE B 1 458 ? 18.10027 57.04915 -47.42179 1.000 14.27735 450 PHE B O 1
ATOM 7288 N N . ASP B 1 459 ? 18.33906 55.96125 -49.38048 1.000 15.04933 451 ASP B N 1
ATOM 7289 C CA . ASP B 1 459 ? 18.95457 54.79716 -48.74107 1.000 15.90234 451 ASP B CA 1
ATOM 7290 C C . ASP B 1 459 ? 20.25744 55.15815 -48.04010 1.000 16.27610 451 ASP B C 1
ATOM 7291 O O . ASP B 1 459 ? 20.62449 54.51644 -47.05263 1.000 18.04204 451 ASP B O 1
ATOM 7296 N N . GLU B 1 460 ? 20.98384 56.15372 -48.55477 1.000 15.29777 452 GLU B N 1
ATOM 7297 C CA . GLU B 1 460 ? 22.23654 56.57958 -47.94435 1.000 14.76868 452 GLU B CA 1
ATOM 7298 C C . GLU B 1 460 ? 21.99314 57.41774 -46.69437 1.000 14.60517 452 GLU B C 1
ATOM 7299 O O . GLU B 1 460 ? 22.74458 57.31277 -45.71935 1.000 16.23810 452 GLU B O 1
ATOM 7305 N N . TRP B 1 461 ? 20.95520 58.25355 -46.70893 1.000 14.44829 453 TRP B N 1
ATOM 7306 C CA . TRP B 1 461 ? 20.71126 59.17727 -45.60872 1.000 14.26533 453 TRP B CA 1
ATOM 7307 C C . TRP B 1 461 ? 19.88638 58.57350 -44.48177 1.000 14.10455 453 TRP B C 1
ATOM 7308 O O . TRP B 1 461 ? 19.98545 59.03669 -43.33967 1.000 14.89382 453 TRP B O 1
ATOM 7319 N N . VAL B 1 462 ? 19.05707 57.58285 -44.77119 1.000 13.17507 454 VAL B N 1
ATOM 7320 C CA . VAL B 1 462 ? 18.13024 57.02490 -43.79105 1.000 14.42110 454 VAL B CA 1
ATOM 7321 C C . VAL B 1 462 ? 18.54923 55.57100 -43.61023 1.000 15.85067 454 VAL B C 1
ATOM 7322 O O . VAL B 1 462 ? 18.05059 54.66208 -44.28269 1.000 18.85727 454 VAL B O 1
ATOM 7326 N N . LYS B 1 463 ? 19.50880 55.34959 -42.72797 1.000 15.29346 455 LYS B N 1
ATOM 7327 C CA A LYS B 1 463 ? 20.01807 54.01283 -42.44614 0.609 15.44341 455 LYS B CA 1
ATOM 7328 C CA B LYS B 1 463 ? 20.02032 54.01529 -42.44856 0.391 15.53925 455 LYS B CA 1
ATOM 7329 C C . LYS B 1 463 ? 19.62884 53.65792 -41.02551 1.000 14.69202 455 LYS B C 1
ATOM 7330 O O . LYS B 1 463 ? 20.21395 54.20772 -40.07615 1.000 14.90668 455 LYS B O 1
ATOM 7341 N N . PRO B 1 464 ? 18.65826 52.76010 -40.82593 1.000 14.81583 456 PRO B N 1
ATOM 7342 C CA . PRO B 1 464 ? 18.22003 52.45836 -39.45287 1.000 14.08540 456 PRO B CA 1
ATOM 7343 C C . PRO B 1 464 ? 19.35692 51.99897 -38.55598 1.000 13.89210 456 PRO B C 1
ATOM 7344 O O . PRO B 1 464 ? 19.37166 52.32664 -37.36071 1.000 13.58919 456 PRO B O 1
ATOM 7348 N N . GLU B 1 465 ? 20.34716 51.30375 -39.11602 1.000 13.56412 457 GLU B N 1
ATOM 7349 C CA . GLU B 1 465 ? 21.46532 50.82416 -38.31143 1.000 15.54443 457 GLU B CA 1
ATOM 7350 C C . GLU B 1 465 ? 22.36529 51.95530 -37.82422 1.000 14.75778 457 GLU B C 1
ATOM 7351 O O . GLU B 1 465 ? 23.18248 51.73583 -36.92315 1.000 15.42795 457 GLU B O 1
ATOM 7357 N N . ASP B 1 466 ? 22.24996 53.14791 -38.40451 1.000 14.61584 458 ASP B N 1
ATOM 7358 C CA . ASP B 1 466 ? 22.98569 54.31903 -37.93882 1.000 15.14294 458 ASP B CA 1
ATOM 7359 C C . ASP B 1 466 ? 22.17729 55.15214 -36.95505 1.000 13.77430 458 ASP B C 1
ATOM 7360 O O . ASP B 1 466 ? 22.64069 56.21542 -36.53107 1.000 15.13319 458 ASP B O 1
ATOM 7365 N N . MET B 1 467 ? 20.98191 54.69682 -36.57849 1.000 13.06501 459 MET B N 1
ATOM 7366 C CA . MET B 1 467 ? 20.08533 55.47819 -35.73824 1.000 13.04777 459 MET B CA 1
ATOM 7367 C C . MET B 1 467 ? 19.92969 54.88504 -34.34786 1.000 12.98507 459 MET B C 1
ATOM 7368 O O . MET B 1 467 ? 18.96504 55.20814 -33.64672 1.000 16.13063 459 MET B O 1
ATOM 7373 N N . VAL B 1 468 ? 20.84631 54.01114 -33.94294 1.000 12.95144 460 VAL B N 1
ATOM 7374 C CA . VAL B 1 468 ? 20.69496 53.29575 -32.68286 1.000 14.04268 460 VAL B CA 1
ATOM 7375 C C . VAL B 1 468 ? 21.85723 53.59410 -31.73700 1.000 16.24807 460 VAL B C 1
ATOM 7376 O O . VAL B 1 468 ? 22.17303 52.79112 -30.84966 1.000 16.54954 460 VAL B O 1
ATOM 7380 N N . GLY B 1 469 ? 22.47684 54.76916 -31.90292 1.000 18.99683 461 GLY B N 1
ATOM 7381 C CA . GLY B 1 469 ? 23.51071 55.25992 -31.00515 1.000 21.86768 461 GLY B CA 1
ATOM 7382 C C . GLY B 1 469 ? 23.69210 56.76127 -31.12857 1.000 26.86833 461 GLY B C 1
ATOM 7383 O O . GLY B 1 469 ? 23.06762 57.42594 -31.96163 1.000 28.04785 461 GLY B O 1
ATOM 7384 N N . SER B 1 470 ? 24.57232 57.29567 -30.28146 1.000 30.79183 462 SER B N 1
ATOM 7385 C CA A SER B 1 470 ? 24.86532 58.73039 -30.29148 0.461 32.27179 462 SER B CA 1
ATOM 7386 C CA B SER B 1 470 ? 24.88619 58.72373 -30.28133 0.539 32.41677 462 SER B CA 1
ATOM 7387 C C . SER B 1 470 ? 25.64466 59.15716 -31.53710 1.000 33.40493 462 SER B C 1
ATOM 7388 O O . SER B 1 470 ? 26.16608 58.32603 -32.27989 1.000 33.66787 462 SER B O 1
ATOM 7393 N N . HIS C 1 8 ? 10.16126 1.19525 -14.13885 1.000 46.59337 0 HIS C N 1
ATOM 7394 C CA . HIS C 1 8 ? 8.90939 0.91037 -13.44743 1.000 45.70970 0 HIS C CA 1
ATOM 7395 C C . HIS C 1 8 ? 7.73722 1.68475 -14.05193 1.000 44.51858 0 HIS C C 1
ATOM 7396 O O . HIS C 1 8 ? 6.63154 1.15218 -14.16943 1.000 44.77086 0 HIS C O 1
ATOM 7398 N N . MET C 1 9 ? 7.97949 2.94228 -14.42386 1.000 42.49582 1 MET C N 1
ATOM 7399 C CA . MET C 1 9 ? 6.93759 3.76739 -15.02516 1.000 40.10163 1 MET C CA 1
ATOM 7400 C C . MET C 1 9 ? 6.65294 3.28533 -16.44178 1.000 33.20566 1 MET C C 1
ATOM 7401 O O . MET C 1 9 ? 7.55539 3.23025 -17.28321 1.000 33.80603 1 MET C O 1
ATOM 7406 N N . ILE C 1 10 ? 5.39968 2.93188 -16.70078 1.000 25.34297 2 ILE C N 1
ATOM 7407 C CA . ILE C 1 10 ? 4.94736 2.47501 -18.00805 1.000 20.46116 2 ILE C CA 1
ATOM 7408 C C . ILE C 1 10 ? 3.97698 3.51524 -18.55338 1.000 18.64241 2 ILE C C 1
ATOM 7409 O O . ILE C 1 10 ? 3.16406 4.06779 -17.80662 1.000 18.11607 2 ILE C O 1
ATOM 7414 N N . TYR C 1 11 ? 4.05464 3.77538 -19.85499 1.000 19.01033 3 TYR C N 1
ATOM 7415 C CA . TYR C 1 11 ? 3.25454 4.80522 -20.49958 1.000 19.52385 3 TYR C CA 1
ATOM 7416 C C . TYR C 1 11 ? 2.44474 4.21756 -21.64561 1.000 18.94726 3 TYR C C 1
ATOM 7417 O O . TYR C 1 11 ? 2.83586 3.22174 -22.26308 1.000 20.28613 3 TYR C O 1
ATOM 7426 N N . ARG C 1 12 ? 1.30056 4.83729 -21.91358 1.000 16.72885 4 ARG C N 1
ATOM 7427 C CA . ARG C 1 12 ? 0.59687 4.65682 -23.17245 1.000 16.49768 4 ARG C CA 1
ATOM 7428 C C . ARG C 1 12 ? 0.81451 5.90146 -24.02602 1.000 18.00957 4 ARG C C 1
ATOM 7429 O O . ARG C 1 12 ? 1.19917 6.95598 -23.52668 1.000 18.71734 4 ARG C O 1
ATOM 7437 N N . THR C 1 13 ? 0.59183 5.77244 -25.32797 1.000 20.55641 5 THR C N 1
ATOM 7438 C CA . THR C 1 13 ? 0.79069 6.88554 -26.24370 1.000 24.20038 5 THR C CA 1
ATOM 7439 C C . THR C 1 13 ? -0.55174 7.50221 -26.60569 1.000 24.78122 5 THR C C 1
ATOM 7440 O O . THR C 1 13 ? -1.46875 6.79922 -27.04618 1.000 25.97158 5 THR C O 1
ATOM 7444 N N . GLU C 1 14 ? -0.65974 8.81394 -26.41115 1.000 24.53298 6 GLU C N 1
ATOM 7445 C CA . GLU C 1 14 ? -1.83531 9.58788 -26.76151 1.000 25.77792 6 GLU C CA 1
ATOM 7446 C C . GLU C 1 14 ? -1.40752 10.71582 -27.68333 1.000 27.41935 6 GLU C C 1
ATOM 7447 O O . GLU C 1 14 ? -0.22816 10.84856 -28.01751 1.000 27.78279 6 GLU C O 1
ATOM 7453 N N . HIS C 1 15 ? -2.37391 11.54050 -28.08767 1.000 30.41079 7 HIS C N 1
ATOM 7454 C CA . HIS C 1 15 ? -2.07998 12.65304 -28.97848 1.000 33.37389 7 HIS C CA 1
ATOM 7455 C C . HIS C 1 15 ? -3.11083 13.75966 -28.80666 1.000 31.91058 7 HIS C C 1
ATOM 7456 O O . HIS C 1 15 ? -4.26049 13.51696 -28.42738 1.000 32.41562 7 HIS C O 1
ATOM 7463 N N . ASP C 1 16 ? -2.68040 14.98137 -29.10769 1.000 29.38492 8 ASP C N 1
ATOM 7464 C CA . ASP C 1 16 ? -3.58276 16.11105 -29.28132 1.000 28.92873 8 ASP C CA 1
ATOM 7465 C C . ASP C 1 16 ? -3.26922 16.76361 -30.62156 1.000 29.35397 8 ASP C C 1
ATOM 7466 O O . ASP C 1 16 ? -2.52159 16.19156 -31.42318 1.000 28.51899 8 ASP C O 1
ATOM 7471 N N . THR C 1 17 ? -3.81455 17.95621 -30.87903 1.000 29.48091 9 THR C N 1
ATOM 7472 C CA . THR C 1 17 ? -3.57519 18.59362 -32.17004 1.000 29.97946 9 THR C CA 1
ATOM 7473 C C . THR C 1 17 ? -2.11940 18.98523 -32.38742 1.000 29.63212 9 THR C C 1
ATOM 7474 O O . THR C 1 17 ? -1.76516 19.36231 -33.50691 1.000 30.79160 9 THR C O 1
ATOM 7478 N N . MET C 1 18 ? -1.27203 18.89196 -31.36287 1.000 28.30865 10 MET C N 1
ATOM 7479 C CA . MET C 1 18 ? 0.12344 19.28999 -31.47235 1.000 27.29617 10 MET C CA 1
ATOM 7480 C C . MET C 1 18 ? 1.08423 18.12148 -31.66865 1.000 28.82601 10 MET C C 1
ATOM 7481 O O . MET C 1 18 ? 2.19030 18.33454 -32.17357 1.000 30.88228 10 MET C O 1
ATOM 7486 N N . GLY C 1 19 ? 0.70592 16.90869 -31.29504 1.000 27.71910 11 GLY C N 1
ATOM 7487 C CA . GLY C 1 19 ? 1.58132 15.76516 -31.45367 1.000 27.11371 11 GLY C CA 1
ATOM 7488 C C . GLY C 1 19 ? 1.25712 14.68387 -30.43934 1.000 26.79212 11 GLY C C 1
ATOM 7489 O O . GLY C 1 19 ? 0.24636 14.73858 -29.74162 1.000 26.34631 11 GLY C O 1
ATOM 7490 N N . GLU C 1 20 ? 2.15070 13.69910 -30.36623 1.000 26.43491 12 GLU C N 1
ATOM 7491 C CA A GLU C 1 20 ? 1.96423 12.57086 -29.46802 0.617 27.15332 12 GLU C CA 1
ATOM 7492 C CA B GLU C 1 20 ? 1.97853 12.56166 -29.47278 0.383 26.16528 12 GLU C CA 1
ATOM 7493 C C . GLU C 1 20 ? 2.57555 12.85253 -28.09969 1.000 23.88566 12 GLU C C 1
ATOM 7494 O O . GLU C 1 20 ? 3.53658 13.61527 -27.96578 1.000 23.21546 12 GLU C O 1
ATOM 7505 N N . VAL C 1 21 ? 1.98214 12.24147 -27.07307 1.000 19.36431 13 VAL C N 1
ATOM 7506 C CA . VAL C 1 21 ? 2.34438 12.46879 -25.67526 1.000 16.72436 13 VAL C CA 1
ATOM 7507 C C . VAL C 1 21 ? 2.26677 11.13448 -24.94789 1.000 15.95641 13 VAL C C 1
ATOM 7508 O O . VAL C 1 21 ? 1.27995 10.40317 -25.08533 1.000 16.79833 13 VAL C O 1
ATOM 7512 N N . LYS C 1 22 ? 3.30196 10.81191 -24.17744 1.000 15.88047 14 LYS C N 1
ATOM 7513 C CA . LYS C 1 22 ? 3.29309 9.59571 -23.37739 1.000 16.78803 14 LYS C CA 1
ATOM 7514 C C . LYS C 1 22 ? 2.59056 9.88168 -22.06248 1.000 14.97320 14 LYS C C 1
ATOM 7515 O O . LYS C 1 22 ? 2.95941 10.82217 -21.35362 1.000 16.42907 14 LYS C O 1
ATOM 7521 N N . VAL C 1 23 ? 1.58217 9.07903 -21.73597 1.000 14.38735 15 VAL C N 1
ATOM 7522 C CA . VAL C 1 23 ? 0.74899 9.29194 -20.56018 1.000 14.00275 15 VAL C CA 1
ATOM 7523 C C . VAL C 1 23 ? 0.90346 8.08803 -19.64126 1.000 14.83028 15 VAL C C 1
ATOM 7524 O O . VAL C 1 23 ? 0.85366 6.95082 -20.11831 1.000 14.59061 15 VAL C O 1
ATOM 7528 N N . PRO C 1 24 ? 1.09649 8.28033 -18.33412 1.000 15.07376 16 PRO C N 1
ATOM 7529 C CA . PRO C 1 24 ? 1.20266 7.12721 -17.42642 1.000 15.35861 16 PRO C CA 1
ATOM 7530 C C . PRO C 1 24 ? 0.02190 6.18418 -17.59358 1.000 15.30844 16 PRO C C 1
ATOM 7531 O O . PRO C 1 24 ? -1.13844 6.60570 -17.63512 1.000 15.90061 16 PRO C O 1
ATOM 7535 N N . VAL C 1 25 ? 0.33021 4.89090 -17.69033 1.000 15.77409 17 VAL C N 1
ATOM 7536 C CA . VAL C 1 25 ? -0.61686 3.94040 -18.25594 1.000 17.56500 17 VAL C CA 1
ATOM 7537 C C . VAL C 1 25 ? -1.86720 3.78732 -17.39346 1.000 17.89124 17 VAL C C 1
ATOM 7538 O O . VAL C 1 25 ? -2.93873 3.44481 -17.90717 1.000 19.49947 17 VAL C O 1
ATOM 7542 N N . ASP C 1 26 ? -1.77125 4.03385 -16.08943 1.000 16.96111 18 ASP C N 1
ATOM 7543 C CA . ASP C 1 26 ? -2.90887 3.82247 -15.20076 1.000 18.46841 18 ASP C CA 1
ATOM 7544 C C . ASP C 1 26 ? -3.65670 5.09505 -14.84162 1.000 16.96420 18 ASP C C 1
ATOM 7545 O O . ASP C 1 26 ? -4.61056 5.02779 -14.05361 1.000 19.87397 18 ASP C O 1
ATOM 7550 N N . LYS C 1 27 ? -3.27826 6.23794 -15.40739 1.000 14.54696 19 LYS C N 1
ATOM 7551 C CA A LYS C 1 27 ? -3.90905 7.50646 -15.07766 0.419 14.20588 19 LYS C CA 1
ATOM 7552 C CA B LYS C 1 27 ? -3.91657 7.49841 -15.07098 0.581 14.31001 19 LYS C CA 1
ATOM 7553 C C . LYS C 1 27 ? -5.01951 7.83622 -16.06951 1.000 14.16633 19 LYS C C 1
ATOM 7554 O O . LYS C 1 27 ? -4.93722 7.51293 -17.25846 1.000 15.43014 19 LYS C O 1
ATOM 7565 N N . PHE C 1 28 ? -6.06865 8.48409 -15.56462 1.000 13.67602 20 PHE C N 1
ATOM 7566 C CA . PHE C 1 28 ? -7.26000 8.76407 -16.35093 1.000 13.13328 20 PHE C CA 1
ATOM 7567 C C . PHE C 1 28 ? -7.20924 10.09861 -17.07726 1.000 12.48436 20 PHE C C 1
ATOM 7568 O O . PHE C 1 28 ? -8.14088 10.41067 -17.82541 1.000 12.26264 20 PHE C O 1
ATOM 7576 N N . TRP C 1 29 ? -6.17056 10.90095 -16.86430 1.000 12.03034 21 TRP C N 1
ATOM 7577 C CA . TRP C 1 29 ? -6.00730 12.09848 -17.66518 1.000 11.42114 21 TRP C CA 1
ATOM 7578 C C . TRP C 1 29 ? -5.45066 11.74090 -19.04342 1.000 11.63983 21 TRP C C 1
ATOM 7579 O O . TRP C 1 29 ? -5.18470 10.57756 -19.35571 1.000 13.69099 21 TRP C O 1
ATOM 7590 N N . GLY C 1 30 ? -5.32223 12.75186 -19.90194 1.000 11.95264 22 GLY C N 1
ATOM 7591 C CA . GLY C 1 30 ? -4.87088 12.52855 -21.26017 1.000 12.46636 22 GLY C CA 1
ATOM 7592 C C . GLY C 1 30 ? -3.70241 13.39978 -21.68520 1.000 11.92168 22 GLY C C 1
ATOM 7593 O O . GLY C 1 30 ? -2.93765 13.90228 -20.84925 1.000 12.18075 22 GLY C O 1
ATOM 7594 N N . ALA C 1 31 ? -3.56533 13.59547 -23.00062 1.000 13.02077 23 ALA C N 1
ATOM 7595 C CA . ALA C 1 31 ? -2.37712 14.25441 -23.54016 1.000 13.19593 23 ALA C CA 1
ATOM 7596 C C . ALA C 1 31 ? -2.21773 15.67977 -23.02164 1.000 12.54760 23 ALA C C 1
ATOM 7597 O O . ALA C 1 31 ? -1.10063 16.10940 -22.70386 1.000 12.53283 23 ALA C O 1
ATOM 7599 N N . GLN C 1 32 ? -3.30617 16.44276 -22.94606 1.000 12.01069 24 GLN C N 1
ATOM 7600 C CA . GLN C 1 32 ? -3.14646 17.84638 -22.57024 1.000 13.12708 24 GLN C CA 1
ATOM 7601 C C . GLN C 1 32 ? -2.81730 18.00007 -21.09055 1.000 11.58902 24 GLN C C 1
ATOM 7602 O O . GLN C 1 32 ? -2.01401 18.86135 -20.71216 1.000 11.44297 24 GLN C O 1
ATOM 7608 N N . THR C 1 33 ? -3.43101 17.18558 -20.23540 1.000 11.45735 25 THR C N 1
ATOM 7609 C CA . THR C 1 33 ? -3.06051 17.20973 -18.82662 1.000 11.07615 25 THR C CA 1
ATOM 7610 C C . THR C 1 33 ? -1.60132 16.82642 -18.64595 1.000 11.24932 25 THR C C 1
ATOM 7611 O O . THR C 1 33 ? -0.88345 17.44303 -17.85555 1.000 10.65811 25 THR C O 1
ATOM 7615 N N . GLU C 1 34 ? -1.14853 15.80666 -19.37041 1.000 11.01667 26 GLU C N 1
ATOM 7616 C CA . GLU C 1 34 ? 0.22764 15.35750 -19.20818 1.000 10.58763 26 GLU C CA 1
ATOM 7617 C C . GLU C 1 34 ? 1.21473 16.43964 -19.63806 1.000 10.46162 26 GLU C C 1
ATOM 7618 O O . GLU C 1 34 ? 2.22669 16.65763 -18.96726 1.000 10.80878 26 GLU C O 1
ATOM 7624 N N . ARG C 1 35 ? 0.93046 17.14691 -20.73868 1.000 10.97862 27 ARG C N 1
ATOM 7625 C CA . ARG C 1 35 ? 1.79853 18.25835 -21.12636 1.000 10.19729 27 ARG C CA 1
ATOM 7626 C C . ARG C 1 35 ? 1.90153 19.27971 -20.00282 1.000 10.07148 27 ARG C C 1
ATOM 7627 O O . ARG C 1 35 ? 2.99956 19.70435 -19.64124 1.000 10.52300 27 ARG C O 1
ATOM 7635 N N . SER C 1 36 ? 0.75901 19.69146 -19.44264 1.000 10.31673 28 SER C N 1
ATOM 7636 C CA . SER C 1 36 ? 0.77841 20.69551 -18.38224 1.000 10.12172 28 SER C CA 1
ATOM 7637 C C . SER C 1 36 ? 1.52454 20.18285 -17.15781 1.000 9.53046 28 SER C C 1
ATOM 7638 O O . SER C 1 36 ? 2.28743 20.92738 -16.52548 1.000 10.64875 28 SER C O 1
ATOM 7641 N N . ARG C 1 37 ? 1.28353 18.92441 -16.78498 1.000 9.80688 29 ARG C N 1
ATOM 7642 C CA . ARG C 1 37 ? 1.96164 18.34227 -15.63652 1.000 10.36629 29 ARG C CA 1
ATOM 7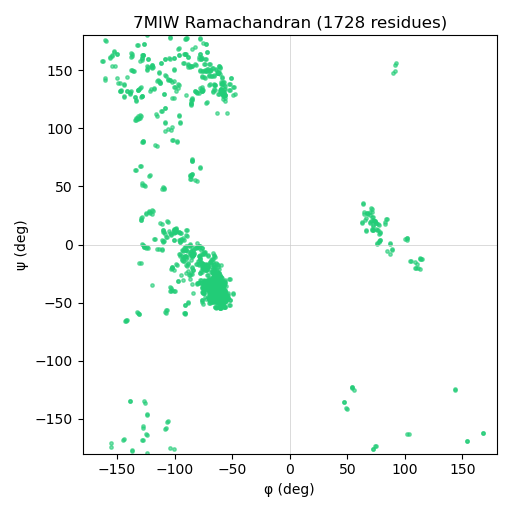643 C C . ARG C 1 37 ? 3.47175 18.49922 -15.77303 1.000 11.19735 29 ARG C C 1
ATOM 7644 O O . ARG C 1 37 ? 4.16254 18.85933 -14.81095 1.000 12.68827 29 ARG C O 1
ATOM 7652 N N . ASN C 1 38 ? 3.99682 18.25124 -16.96938 1.000 11.72012 30 ASN C N 1
ATOM 7653 C CA . ASN C 1 38 ? 5.43280 18.31616 -17.19317 1.000 12.41484 30 ASN C CA 1
ATOM 7654 C C . ASN C 1 38 ? 5.94976 19.71621 -17.48821 1.000 11.15890 30 ASN C C 1
ATOM 7655 O O . ASN C 1 38 ? 7.12771 19.97870 -17.23503 1.000 13.45299 30 ASN C O 1
ATOM 7660 N N . ASN C 1 39 ? 5.11054 20.61697 -18.00852 1.000 10.55328 31 ASN C N 1
ATOM 7661 C CA . ASN C 1 39 ? 5.57474 21.92763 -18.44452 1.000 10.50244 31 ASN C CA 1
ATOM 7662 C C . ASN C 1 39 ? 5.49734 23.00507 -17.37129 1.000 9.92006 31 ASN C C 1
ATOM 7663 O O . ASN C 1 39 ? 6.08221 24.08018 -17.56143 1.000 10.99930 31 ASN C O 1
ATOM 7668 N N . PHE C 1 40 ? 4.81592 22.74728 -16.24258 1.000 9.40574 32 PHE C N 1
ATOM 7669 C CA . PHE C 1 40 ? 4.64840 23.75669 -15.18841 1.000 9.31490 32 PHE C CA 1
ATOM 7670 C C . PHE C 1 40 ? 5.04935 23.16264 -13.84100 1.000 9.09323 32 PHE C C 1
ATOM 7671 O O . PHE C 1 40 ? 4.21267 22.97803 -12.95793 1.000 9.87315 32 PHE C O 1
ATOM 7679 N N . LYS C 1 41 ? 6.34554 22.88467 -13.69016 1.000 9.35725 33 LYS C N 1
ATOM 7680 C CA . LYS C 1 41 ? 6.88414 22.35537 -12.43972 1.000 9.35042 33 LYS C CA 1
ATOM 7681 C C . LYS C 1 41 ? 7.16297 23.54109 -11.51803 1.000 9.04313 33 LYS C C 1
ATOM 7682 O O . LYS C 1 41 ? 8.30349 23.95472 -11.30442 1.000 10.07119 33 LYS C O 1
ATOM 7688 N N . ILE C 1 42 ? 6.07749 24.13651 -11.01807 1.000 8.90521 34 ILE C N 1
ATOM 7689 C CA . ILE C 1 42 ? 6.15604 25.39611 -10.29365 1.000 8.98692 34 ILE C CA 1
ATOM 7690 C C . ILE C 1 42 ? 5.39912 25.21799 -8.99168 1.000 8.66943 34 ILE C C 1
ATOM 7691 O O . ILE C 1 42 ? 4.17130 25.04819 -8.99766 1.000 9.13554 34 ILE C O 1
ATOM 7696 N N . GLY C 1 43 ? 6.13081 25.22128 -7.88215 1.000 8.93357 35 GLY C N 1
ATOM 7697 C CA . GLY C 1 43 ? 5.55882 24.96617 -6.58032 1.000 10.20263 35 GLY C CA 1
ATOM 7698 C C . GLY C 1 43 ? 5.21879 23.50247 -6.35026 1.000 10.84401 35 GLY C C 1
ATOM 7699 O O . GLY C 1 43 ? 5.52782 22.63349 -7.16728 1.000 11.44182 35 GLY C O 1
ATOM 7700 N N . PRO C 1 44 ? 4.55686 23.20669 -5.23017 1.000 12.15265 36 PRO C N 1
ATOM 7701 C CA . PRO C 1 44 ? 4.20605 21.81424 -4.92402 1.000 13.58805 36 PRO C CA 1
ATOM 7702 C C . PRO C 1 44 ? 3.27960 21.20335 -5.96815 1.000 11.87775 36 PRO C C 1
ATOM 7703 O O . PRO C 1 44 ? 2.44959 21.87452 -6.59051 1.000 10.74874 36 PRO C O 1
ATOM 7707 N N . GLU C 1 45 ? 3.43392 19.89962 -6.15429 1.000 14.10566 37 GLU C N 1
ATOM 7708 C CA . GLU C 1 45 ? 2.66132 19.18637 -7.15533 1.000 14.45504 37 GLU C CA 1
ATOM 7709 C C . GLU C 1 45 ? 1.17236 19.31926 -6.88093 1.000 12.41262 37 GLU C C 1
ATOM 7710 O O . GLU C 1 45 ? 0.72796 19.35671 -5.72491 1.000 11.60465 37 GLU C O 1
ATOM 7716 N N . ALA C 1 46 ? 0.40089 19.40250 -7.96365 1.000 12.73138 38 ALA C N 1
ATOM 7717 C CA . ALA C 1 46 ? -1.04361 19.21724 -7.89549 1.000 12.69650 38 ALA C CA 1
ATOM 7718 C C . ALA C 1 46 ? -1.73108 20.28369 -7.04099 1.000 11.59488 38 ALA C C 1
ATOM 7719 O O . ALA C 1 46 ? -2.73678 20.01573 -6.38363 1.000 12.85997 38 ALA C O 1
ATOM 7721 N N . SER C 1 47 ? -1.21553 21.51615 -7.06625 1.000 9.90807 39 SER C N 1
ATOM 7722 C CA . SER C 1 47 ? -1.67895 22.55880 -6.15933 1.000 9.32917 39 SER C CA 1
ATOM 7723 C C . SER C 1 47 ? -2.99847 23.21919 -6.55584 1.000 8.82843 39 SER C C 1
ATOM 7724 O O . SER C 1 47 ? -3.53156 23.99495 -5.75697 1.000 10.23324 39 SER C O 1
ATOM 7727 N N . MET C 1 48 ? -3.54419 22.98299 -7.74239 1.000 8.97250 40 MET C N 1
ATOM 7728 C CA . MET C 1 48 ? -4.83719 23.59925 -8.03421 1.000 10.09946 40 MET C CA 1
ATOM 7729 C C . MET C 1 48 ? -5.84277 23.18353 -6.95890 1.000 10.44464 40 MET C C 1
ATOM 7730 O O . MET C 1 48 ? -5.98396 21.98558 -6.68321 1.000 10.75792 40 MET C O 1
ATOM 7735 N N . PRO C 1 49 ? -6.55613 24.12490 -6.33311 1.000 10.68220 41 PRO C N 1
ATOM 7736 C CA . PRO C 1 49 ? -7.41081 23.75469 -5.19314 1.000 11.20655 41 PRO C CA 1
ATOM 7737 C C . PRO C 1 49 ? -8.46160 22.71106 -5.54820 1.000 10.93367 41 PRO C C 1
ATOM 7738 O O . PRO C 1 49 ? -9.12142 22.78413 -6.58660 1.000 10.76455 41 PRO C O 1
ATOM 7742 N N . HIS C 1 50 ? -8.64628 21.75356 -4.63702 1.000 11.55038 42 HIS C N 1
ATOM 7743 C CA . HIS C 1 50 ? -9.68131 20.74725 -4.83553 1.000 11.66542 42 HIS C CA 1
ATOM 7744 C C . HIS C 1 50 ? -11.06651 21.36807 -4.93914 1.000 10.41890 42 HIS C C 1
ATOM 7745 O O . HIS C 1 50 ? -11.93082 20.81489 -5.62118 1.000 10.36036 42 HIS C O 1
ATOM 7752 N N . GLU C 1 51 ? -11.28819 22.52415 -4.30484 1.000 9.92010 43 GLU C N 1
ATOM 7753 C CA . GLU C 1 51 ? -12.57122 23.20380 -4.44541 1.000 9.63737 43 GLU C CA 1
ATOM 7754 C C . GLU C 1 51 ? -12.82519 23.61784 -5.88502 1.000 8.65936 43 GLU C C 1
ATOM 7755 O O . GLU C 1 51 ? -13.98483 23.67428 -6.31706 1.000 8.93563 43 GLU C O 1
ATOM 7761 N N . ILE C 1 52 ? -11.77005 23.97828 -6.62096 1.000 9.21930 44 ILE C N 1
ATOM 7762 C CA . ILE C 1 52 ? -11.92285 24.30549 -8.03586 1.000 8.80276 44 ILE C CA 1
ATOM 7763 C C . ILE C 1 52 ? -12.28703 23.05922 -8.83636 1.000 9.04100 44 ILE C C 1
ATOM 7764 O O . ILE C 1 52 ? -13.13547 23.10714 -9.72822 1.000 9.59783 44 ILE C O 1
ATOM 7769 N N . ILE C 1 53 ? -11.63161 21.93086 -8.55342 1.000 9.71205 45 ILE C N 1
ATOM 7770 C CA . ILE C 1 53 ? -11.95825 20.68109 -9.24116 1.000 10.00280 45 ILE C CA 1
ATOM 7771 C C . ILE C 1 53 ? -13.41147 20.28888 -8.98232 1.000 9.86313 45 ILE C C 1
ATOM 7772 O O . ILE C 1 53 ? -14.14431 19.90498 -9.90162 1.000 10.15821 45 ILE C O 1
ATOM 7777 N N . GLU C 1 54 ? -13.84714 20.38927 -7.72317 1.000 9.66772 46 GLU C N 1
ATOM 7778 C CA A GLU C 1 54 ? -15.23647 20.08443 -7.39776 0.730 9.84314 46 GLU C CA 1
ATOM 7779 C CA B GLU C 1 54 ? -15.23694 20.10054 -7.37540 0.270 10.16391 46 GLU C CA 1
ATOM 7780 C C . GLU C 1 54 ? -16.19125 21.01609 -8.13155 1.000 9.59688 46 GLU C C 1
ATOM 7781 O O . GLU C 1 54 ? -17.22670 20.56918 -8.64840 1.000 10.25794 46 GLU C O 1
ATOM 7792 N N . ALA C 1 55 ? -15.85607 22.30945 -8.19391 1.000 8.76625 47 ALA C N 1
ATOM 7793 C CA . ALA C 1 55 ? -16.69530 23.25900 -8.91211 1.000 8.46991 47 ALA C CA 1
ATOM 7794 C C . ALA C 1 55 ? -16.77513 22.91710 -10.39972 1.000 8.77820 47 ALA C C 1
ATOM 7795 O O . ALA C 1 55 ? -17.84928 23.02765 -11.00840 1.000 9.55605 47 ALA C O 1
ATOM 7797 N N . PHE C 1 56 ? -15.65559 22.49484 -11.00085 1.000 8.54602 48 PHE C N 1
ATOM 7798 C CA . PHE C 1 56 ? -15.69573 22.02307 -12.38399 1.000 8.81535 48 PHE C CA 1
ATOM 7799 C C . PHE C 1 56 ? -16.63995 20.83447 -12.54305 1.000 8.92257 48 PHE C C 1
ATOM 7800 O O . PHE C 1 56 ? -17.35655 20.73320 -13.54660 1.000 9.75974 48 PHE C O 1
ATOM 7808 N N . ALA C 1 57 ? -16.65980 19.91536 -11.56756 1.000 9.61986 49 ALA C N 1
ATOM 7809 C CA . ALA C 1 57 ? -17.59449 18.79000 -11.64410 1.000 10.20501 49 ALA C CA 1
ATOM 7810 C C . ALA C 1 57 ? -19.04572 19.26762 -11.66031 1.000 10.78253 49 ALA C C 1
ATOM 7811 O O . ALA C 1 57 ? -19.85726 18.76543 -12.44339 1.000 10.58407 49 ALA C O 1
ATOM 7813 N N . TYR C 1 58 ? -19.40339 20.22040 -10.79829 1.000 10.49625 50 TYR C N 1
ATOM 7814 C CA . TYR C 1 58 ? -20.76080 20.76705 -10.84830 1.000 10.24260 50 TYR C CA 1
ATOM 7815 C C . TYR C 1 58 ? -21.07299 21.36158 -12.21686 1.000 8.95070 50 TYR C C 1
ATOM 7816 O O . TYR C 1 58 ? -22.14989 21.12157 -12.77841 1.000 10.13977 50 TYR C O 1
ATOM 7825 N N . LEU C 1 59 ? -20.16560 22.18477 -12.75611 1.000 8.83492 51 LEU C N 1
ATOM 7826 C CA . LEU C 1 59 ? -20.50297 22.89075 -13.99323 1.000 9.57864 51 LEU C CA 1
ATOM 7827 C C . LEU C 1 59 ? -20.50349 21.95562 -15.20318 1.000 10.40845 51 LEU C C 1
ATOM 7828 O O . LEU C 1 59 ? -21.29611 22.15242 -16.13152 1.000 10.77722 51 LEU C O 1
ATOM 7833 N N . LYS C 1 60 ? -19.65650 20.92074 -15.20591 1.000 9.97356 52 LYS C N 1
ATOM 7834 C CA . LYS C 1 60 ? -19.68115 19.97136 -16.31542 1.000 10.38409 52 LYS C CA 1
ATOM 7835 C C . LYS C 1 60 ? -20.95869 19.14637 -16.29687 1.000 11.40814 52 LYS C C 1
ATOM 7836 O O . LYS C 1 60 ? -21.51384 18.82895 -17.35513 1.000 11.80149 52 LYS C O 1
ATOM 7842 N N . LYS C 1 61 ? -21.42202 18.76306 -15.10098 1.000 11.59056 53 LYS C N 1
ATOM 7843 C CA . LYS C 1 61 ? -22.69932 18.07046 -14.97452 1.000 12.50867 53 LYS C CA 1
ATOM 7844 C C . LYS C 1 61 ? -23.83129 18.95982 -15.46462 1.000 12.69239 53 LYS C C 1
ATOM 7845 O O . LYS C 1 61 ? -24.68846 18.52448 -16.24465 1.000 13.25855 53 LYS C O 1
ATOM 7851 N N . ALA C 1 62 ? -23.83236 20.22197 -15.02703 1.000 11.50573 54 ALA C N 1
ATOM 7852 C CA . ALA C 1 62 ? -24.86025 21.16203 -15.45234 1.000 11.64842 54 ALA C CA 1
ATOM 7853 C C . ALA C 1 62 ? -24.83538 21.37563 -16.96147 1.000 11.93506 54 ALA C C 1
ATOM 7854 O O . ALA C 1 62 ? -25.89355 21.43059 -17.60274 1.000 11.89366 54 ALA C O 1
ATOM 7856 N N . ALA C 1 63 ? -23.63981 21.52756 -17.54575 1.000 11.93696 55 ALA C N 1
ATOM 7857 C CA . ALA C 1 63 ? -23.55183 21.72713 -18.99029 1.000 11.95606 55 ALA C CA 1
ATOM 7858 C C . ALA C 1 63 ? -24.13480 20.53985 -19.74655 1.000 13.25995 55 ALA C C 1
ATOM 7859 O O . ALA C 1 63 ? -24.85653 20.71702 -20.73495 1.000 13.97463 55 ALA C O 1
ATOM 7861 N N . ALA C 1 64 ? -23.83264 19.32269 -19.29572 1.000 12.96909 56 ALA C N 1
ATOM 7862 C CA . ALA C 1 64 ? -24.39106 18.13194 -19.92837 1.000 14.11424 56 ALA C CA 1
ATOM 7863 C C . ALA C 1 64 ? -25.91224 18.11568 -19.82447 1.000 14.54144 56 ALA C C 1
ATOM 7864 O O . ALA C 1 64 ? -26.60052 17.78800 -20.79668 1.000 15.16932 56 ALA C O 1
ATOM 7866 N N . TYR C 1 65 ? -26.45450 18.44307 -18.64783 1.000 14.15962 57 TYR C N 1
ATOM 7867 C CA . TYR C 1 65 ? -27.90731 18.48653 -18.49000 1.000 14.47000 57 TYR C CA 1
ATOM 7868 C C . TYR C 1 65 ? -28.53667 19.55299 -19.38306 1.000 14.84198 57 TYR C C 1
ATOM 7869 O O . TYR C 1 65 ? -29.56568 19.30470 -20.03340 1.000 16.42407 57 TYR C O 1
ATOM 7878 N N . ALA C 1 66 ? -27.93118 20.74854 -19.42709 1.000 14.43912 58 ALA C N 1
ATOM 7879 C CA . ALA C 1 66 ? -28.45605 21.81314 -20.27867 1.000 14.65955 58 ALA C CA 1
ATOM 7880 C C . ALA C 1 66 ? -28.37181 21.42213 -21.74918 1.000 15.47078 58 ALA C C 1
ATOM 7881 O O . ALA C 1 66 ? -29.32664 21.62528 -22.51535 1.000 16.30887 58 ALA C O 1
ATOM 7883 N N . ASN C 1 67 ? -27.24449 20.83232 -22.15301 1.000 15.02347 59 ASN C N 1
ATOM 7884 C CA . ASN C 1 67 ? -27.06922 20.43558 -23.54639 1.000 15.50337 59 ASN C CA 1
ATOM 7885 C C . ASN C 1 67 ? -28.08915 19.37730 -23.96279 1.000 17.17439 59 ASN C C 1
ATOM 7886 O O . ASN C 1 67 ? -28.59870 19.40496 -25.09278 1.000 18.29214 59 ASN C O 1
ATOM 7891 N N . THR C 1 68 ? -28.40207 18.43065 -23.07348 1.000 17.37927 60 THR C N 1
ATOM 7892 C CA . THR C 1 68 ? -29.41856 17.43224 -23.40735 1.000 18.60837 60 THR C CA 1
ATOM 7893 C C . THR C 1 68 ? -30.79789 18.07254 -23.52218 1.000 19.72336 60 THR C C 1
ATOM 7894 O O . THR C 1 68 ? -31.54208 17.78555 -24.46701 1.000 19.64794 60 THR C O 1
ATOM 7898 N N . ASP C 1 69 ? -31.15676 18.95314 -22.58047 1.000 19.26732 61 ASP C N 1
ATOM 7899 C CA . ASP C 1 69 ? -32.45512 19.62803 -22.65746 1.000 19.12801 61 ASP C CA 1
ATOM 7900 C C . ASP C 1 69 ? -32.59718 20.42182 -23.95033 1.000 19.71218 61 ASP C C 1
ATOM 7901 O O . ASP C 1 69 ? -33.69262 20.49455 -24.52965 1.000 20.74579 61 ASP C O 1
ATOM 7906 N N . LEU C 1 70 ? -31.51576 21.05278 -24.39727 1.000 18.98085 62 LEU C N 1
ATOM 7907 C CA . LEU C 1 70 ? -31.51163 21.85921 -25.60854 1.000 18.88601 62 LEU C CA 1
ATOM 7908 C C . LEU C 1 70 ? -31.17439 21.04313 -26.85258 1.000 20.72166 62 LEU C C 1
ATOM 7909 O O . LEU C 1 70 ? -30.90941 21.62265 -27.91491 1.000 21.28696 62 LEU C O 1
ATOM 7914 N N . ARG C 1 71 ? -31.17859 19.71245 -26.73234 1.000 21.13148 63 ARG C N 1
ATOM 7915 C CA . ARG C 1 71 ? -31.23177 18.79444 -27.86878 1.000 22.04601 63 ARG C CA 1
ATOM 7916 C C . ARG C 1 71 ? -29.93165 18.74918 -28.67187 1.000 22.74518 63 ARG C C 1
ATOM 7917 O O . ARG C 1 71 ? -29.95189 18.46370 -29.87016 1.000 23.95568 63 ARG C O 1
ATOM 7919 N N . VAL C 1 72 ? -28.78956 19.01143 -28.03576 1.000 21.95218 64 VAL C N 1
ATOM 7920 C CA . VAL C 1 72 ? -27.49728 18.92493 -28.70685 1.000 22.84529 64 VAL C CA 1
ATOM 7921 C C . VAL C 1 72 ? -26.59276 17.84113 -28.13827 1.000 21.82156 64 VAL C C 1
ATOM 7922 O O . VAL C 1 72 ? -25.50102 17.62996 -28.66961 1.000 22.86276 64 VAL C O 1
ATOM 7926 N N . LEU C 1 73 ? -27.00796 17.14998 -27.07169 1.000 21.86129 65 LEU C N 1
ATOM 7927 C CA . LEU C 1 73 ? -26.23745 16.05022 -26.48629 1.000 21.02899 65 LEU C CA 1
ATOM 7928 C C . LEU C 1 73 ? -27.21944 14.93849 -26.12803 1.000 22.09778 65 LEU C C 1
ATOM 7929 O O . LEU C 1 73 ? -28.23667 15.20631 -25.46771 1.000 22.04882 65 LEU C O 1
ATOM 7934 N N . PRO C 1 74 ? -26.96502 13.69928 -26.53733 1.000 22.27852 66 PRO C N 1
ATOM 7935 C CA A PRO C 1 74 ? -27.87606 12.60679 -26.18039 0.437 22.70683 66 PRO C CA 1
ATOM 7936 C CA B PRO C 1 74 ? -27.88242 12.61364 -26.17878 0.563 22.73056 66 PRO C CA 1
ATOM 7937 C C . PRO C 1 74 ? -27.84460 12.33173 -24.68489 1.000 23.11229 66 PRO C C 1
ATOM 7938 O O . PRO C 1 74 ? -26.80967 12.45890 -24.02496 1.000 22.70554 66 PRO C O 1
ATOM 7945 N N . SER C 1 75 ? -29.00242 11.93274 -24.15591 1.000 23.92515 67 SER C N 1
ATOM 7946 C CA A SER C 1 75 ? -29.13361 11.74583 -22.71461 0.708 24.31497 67 SER C CA 1
ATOM 7947 C CA B SER C 1 75 ? -29.13896 11.74191 -22.71549 0.292 24.18866 67 SER C CA 1
ATOM 7948 C C . SER C 1 75 ? -28.23823 10.62569 -22.19666 1.000 23.74685 67 SER C C 1
ATOM 7949 O O . SER C 1 75 ? -27.79717 10.66945 -21.04131 1.000 23.58402 67 SER C O 1
ATOM 7954 N N . ASP C 1 76 ? -27.95385 9.61418 -23.01832 1.000 24.17090 68 ASP C N 1
ATOM 7955 C CA . ASP C 1 76 ? -27.06975 8.55931 -22.53356 1.000 23.97203 68 ASP C CA 1
ATOM 7956 C C . ASP C 1 76 ? -25.66267 9.09425 -22.27274 1.000 23.40053 68 ASP C C 1
ATOM 7957 O O . ASP C 1 76 ? -25.00196 8.67442 -21.31356 1.000 23.69142 68 ASP C O 1
ATOM 7962 N N . LYS C 1 77 ? -25.20015 10.04327 -23.09370 1.000 22.08283 69 LYS C N 1
ATOM 7963 C CA . LYS C 1 77 ? -23.89648 10.65816 -22.85026 1.000 21.77323 69 LYS C CA 1
ATOM 7964 C C . LYS C 1 77 ? -23.94706 11.61034 -21.66583 1.000 20.31977 69 LYS C C 1
ATOM 7965 O O . LYS C 1 77 ? -22.98514 11.69687 -20.89799 1.000 19.58813 69 LYS C O 1
ATOM 7971 N N . ARG C 1 78 ? -25.05193 12.34270 -21.50908 1.000 18.84596 70 ARG C N 1
ATOM 7972 C CA . ARG C 1 78 ? -25.25643 13.12630 -20.29551 1.000 18.58873 70 ARG C CA 1
ATOM 7973 C C . ARG C 1 78 ? -25.06955 12.25915 -19.05544 1.000 18.38984 70 ARG C C 1
ATOM 7974 O O . ARG C 1 78 ? -24.35913 12.64044 -18.11778 1.000 18.66755 70 ARG C O 1
ATOM 7982 N N . ASP C 1 79 ? -25.69597 11.07847 -19.04027 1.000 19.68518 71 ASP C N 1
ATOM 7983 C CA . ASP C 1 79 ? -25.62261 10.21420 -17.86507 1.000 21.16839 71 ASP C CA 1
ATOM 7984 C C . ASP C 1 79 ? -24.19831 9.73905 -17.60650 1.000 20.88141 71 ASP C C 1
ATOM 7985 O O . ASP C 1 79 ? -23.77059 9.63610 -16.44981 1.000 21.87178 71 ASP C O 1
ATOM 7990 N N . MET C 1 80 ? -23.44712 9.44814 -18.66960 1.000 20.20248 72 MET C N 1
ATOM 7991 C CA . MET C 1 80 ? -22.05868 9.03175 -18.49698 1.000 19.52882 72 MET C CA 1
ATOM 7992 C C . MET C 1 80 ? -21.22450 10.14576 -17.88102 1.000 18.82605 72 MET C C 1
ATOM 7993 O O . MET C 1 80 ? -20.42438 9.90797 -16.96893 1.000 19.51709 72 MET C O 1
ATOM 7998 N N . ILE C 1 81 ? -21.37269 11.36475 -18.40458 1.000 17.89242 73 ILE C N 1
ATOM 7999 C CA . ILE C 1 81 ? -20.65695 12.51945 -17.86581 1.000 16.02257 73 ILE C CA 1
ATOM 8000 C C . ILE C 1 81 ? -21.05246 12.75631 -16.41660 1.000 16.41193 73 ILE C C 1
ATOM 8001 O O . ILE C 1 81 ? -20.19799 12.92724 -15.53846 1.000 16.53818 73 ILE C O 1
ATOM 8006 N N . SER C 1 82 ? -22.36245 12.76053 -16.15083 1.000 17.36213 74 SER C N 1
ATOM 8007 C CA . SER C 1 82 ? -22.86850 13.06110 -14.81742 1.000 18.12466 74 SER C CA 1
ATOM 8008 C C . SER C 1 82 ? -22.36143 12.05943 -13.78847 1.000 16.79885 74 SER C C 1
ATOM 8009 O O . SER C 1 82 ? -22.04469 12.43503 -12.65327 1.000 17.41152 74 SER C O 1
ATOM 8012 N N . GLN C 1 83 ? -22.28640 10.77895 -14.16532 1.000 17.65390 75 GLN C N 1
ATOM 8013 C CA . GLN C 1 83 ? -21.77384 9.76340 -13.24987 1.000 18.67978 75 GLN C CA 1
ATOM 8014 C C . GLN C 1 83 ? -20.34333 10.06727 -12.80844 1.000 17.24824 75 GLN C C 1
ATOM 8015 O O . GLN C 1 83 ? -20.01622 9.95220 -11.62001 1.000 18.03184 75 GLN C O 1
ATOM 8021 N N . VAL C 1 84 ? -19.47048 10.45715 -13.74100 1.000 16.89496 76 VAL C N 1
ATOM 8022 C CA . VAL C 1 84 ? -18.09802 10.76539 -13.33758 1.000 16.18603 76 VAL C CA 1
ATOM 8023 C C . VAL C 1 84 ? -18.05616 12.03691 -12.49982 1.000 15.27306 76 VAL C C 1
ATOM 8024 O O . VAL C 1 84 ? -17.30944 12.12130 -11.51804 1.000 16.07586 76 VAL C O 1
ATOM 8028 N N . CYS C 1 85 ? -18.86249 13.03889 -12.86054 1.000 14.52756 77 CYS C N 1
ATOM 8029 C CA . CYS C 1 85 ? -18.94595 14.23235 -12.02739 1.000 14.62536 77 CYS C CA 1
ATOM 8030 C C . CYS C 1 85 ? -19.32873 13.87935 -10.59592 1.000 14.50115 77 CYS C C 1
ATOM 8031 O O . CYS C 1 85 ? -18.75436 14.41854 -9.64308 1.000 14.65109 77 CYS C O 1
ATOM 8034 N N . ASP C 1 86 ? -20.28368 12.96318 -10.42309 1.000 16.06146 78 ASP C N 1
ATOM 8035 C CA . ASP C 1 86 ? -20.65367 12.53138 -9.08000 1.000 16.84088 78 ASP C CA 1
ATOM 8036 C C . ASP C 1 86 ? -19.47946 11.87524 -8.36382 1.000 16.91856 78 ASP C C 1
ATOM 8037 O O . ASP C 1 86 ? -19.27322 12.10243 -7.16691 1.000 17.88327 78 ASP C O 1
ATOM 8042 N N . GLU C 1 87 ? -18.69677 11.05685 -9.07964 1.000 16.09061 79 GLU C N 1
ATOM 8043 C CA . GLU C 1 87 ? -17.52067 10.42835 -8.48004 1.000 16.80839 79 GLU C CA 1
ATOM 8044 C C . GLU C 1 87 ? -16.50402 11.46952 -8.01718 1.000 15.64976 79 GLU C C 1
ATOM 8045 O O . GLU C 1 87 ? -15.87815 11.30875 -6.96300 1.000 17.12733 79 GLU C O 1
ATOM 8051 N N . ILE C 1 88 ? -16.30561 12.53252 -8.80780 1.000 14.45291 80 ILE C N 1
ATOM 8052 C CA . ILE C 1 88 ? -15.39165 13.60671 -8.41942 1.000 14.55242 80 ILE C CA 1
ATOM 8053 C C . ILE C 1 88 ? -15.90587 14.31310 -7.17531 1.000 14.54007 80 ILE C C 1
ATOM 8054 O O . ILE C 1 88 ? -15.15262 14.58550 -6.23100 1.000 14.89469 80 ILE C O 1
ATOM 8059 N N . LEU C 1 89 ? -17.20332 14.64267 -7.17205 1.000 15.40022 81 LEU C N 1
ATOM 8060 C CA . LEU C 1 89 ? -17.81351 15.32033 -6.03254 1.000 17.36776 81 LEU C CA 1
ATOM 8061 C C . LEU C 1 89 ? -17.75651 14.46950 -4.76937 1.000 19.03758 81 LEU C C 1
ATOM 8062 O O . LEU C 1 89 ? -17.71802 15.01078 -3.65909 1.000 21.68431 81 LEU C O 1
ATOM 8067 N N . GLU C 1 90 ? -17.75819 13.14431 -4.91266 1.000 19.58948 82 GLU C N 1
ATOM 8068 C CA . GLU C 1 90 ? -17.62301 12.24544 -3.77285 1.000 21.85657 82 GLU C CA 1
ATOM 8069 C C . GLU C 1 90 ? -16.18975 12.14088 -3.27471 1.000 21.77621 82 GLU C C 1
ATOM 8070 O O . GLU C 1 90 ? -15.94915 11.47794 -2.26067 1.000 24.21415 82 GLU C O 1
ATOM 8076 N N . GLY C 1 91 ? -15.23927 12.76698 -3.96412 1.000 20.39122 83 GLY C N 1
ATOM 8077 C CA . GLY C 1 91 ? -13.85810 12.75794 -3.53560 1.000 21.59346 83 GLY C CA 1
ATOM 8078 C C . GLY C 1 91 ? -13.05119 11.55216 -3.95691 1.000 21.87943 83 GLY C C 1
ATOM 8079 O O . GLY C 1 91 ? -12.01854 11.27706 -3.34531 1.000 22.84397 83 GLY C O 1
ATOM 8080 N N . LYS C 1 92 ? -13.46486 10.84098 -5.00373 1.000 20.63398 84 LYS C N 1
ATOM 8081 C CA . LYS C 1 92 ? -12.86146 9.55846 -5.34774 1.000 21.53354 84 LYS C CA 1
ATOM 8082 C C . LYS C 1 92 ? -11.75804 9.65042 -6.39373 1.000 20.70040 84 LYS C C 1
ATOM 8083 O O . LYS C 1 92 ? -11.08498 8.64443 -6.64848 1.000 22.73714 84 LYS C O 1
ATOM 8089 N N . LEU C 1 93 ? -11.55448 10.81340 -7.01200 1.000 18.81522 85 LEU C N 1
ATOM 8090 C CA . LEU C 1 93 ? -10.69139 10.89887 -8.18527 1.000 16.67895 85 LEU C CA 1
ATOM 8091 C C . LEU C 1 93 ? -9.63484 11.99892 -8.08107 1.000 14.49819 85 LEU C C 1
ATOM 8092 O O . LEU C 1 93 ? -9.11090 12.43203 -9.10866 1.000 14.74022 85 LEU C O 1
ATOM 8097 N N . PHE C 1 94 ? -9.28828 12.47063 -6.87424 1.000 14.64227 86 PHE C N 1
ATOM 8098 C CA . PHE C 1 94 ? -8.34820 13.59131 -6.80706 1.000 16.08177 86 PHE C CA 1
ATOM 8099 C C . PHE C 1 94 ? -6.96502 13.23018 -7.31792 1.000 15.92054 86 PHE C C 1
ATOM 8100 O O . PHE C 1 94 ? -6.23454 14.12738 -7.75904 1.000 15.98575 86 PHE C O 1
ATOM 8108 N N . ASP C 1 95 ? -6.59332 11.94576 -7.28548 1.000 15.48175 87 ASP C N 1
ATOM 8109 C CA . ASP C 1 95 ? -5.30781 11.52741 -7.83495 1.000 16.10970 87 ASP C CA 1
ATOM 8110 C C . ASP C 1 95 ? -5.23241 11.71972 -9.33832 1.000 14.64939 87 ASP C C 1
ATOM 8111 O O . ASP C 1 95 ? -4.14917 11.57618 -9.90931 1.000 15.42457 87 ASP C O 1
ATOM 8116 N N . GLN C 1 96 ? -6.34775 12.03552 -9.98799 1.000 12.29353 88 GLN C N 1
ATOM 8117 C CA . GLN C 1 96 ? -6.38794 12.23148 -11.42785 1.000 12.21762 88 GLN C CA 1
ATOM 8118 C C . GLN C 1 96 ? -6.24302 13.69202 -11.81487 1.000 10.90215 88 GLN C C 1
ATOM 8119 O O . GLN C 1 96 ? -6.42393 14.02534 -12.99161 1.000 11.28919 88 GLN C O 1
ATOM 8125 N N . PHE C 1 97 ? -5.90688 14.56368 -10.85805 1.000 10.33000 89 PHE C N 1
ATOM 8126 C CA . PHE C 1 97 ? -5.80755 16.01083 -11.07728 1.000 10.59061 89 PHE C CA 1
ATOM 8127 C C . PHE C 1 97 ? -4.44120 16.46103 -10.59032 1.000 10.81575 89 PHE C C 1
ATOM 8128 O O . PHE C 1 97 ? -4.27799 16.84667 -9.42395 1.000 11.93145 89 PHE C O 1
ATOM 8136 N N . PRO C 1 98 ? -3.43201 16.41855 -11.46227 1.000 10.31161 90 PRO C N 1
ATOM 8137 C CA . PRO C 1 98 ? -2.04294 16.65158 -11.02941 1.000 10.27629 90 PRO C CA 1
ATOM 8138 C C . PRO C 1 98 ? -1.52808 18.05578 -11.31579 1.000 11.22605 90 PRO C C 1
ATOM 8139 O O . PRO C 1 98 ? -0.32531 18.27807 -11.17172 1.000 13.61986 90 PRO C O 1
ATOM 8143 N N . LEU C 1 99 ? -2.37275 18.99068 -11.72373 1.000 9.49768 91 LEU C N 1
ATOM 8144 C CA . LEU C 1 99 ? -1.90501 20.27270 -12.23103 1.000 9.23839 91 LEU C CA 1
ATOM 8145 C C . LEU C 1 99 ? -1.79999 21.33337 -11.13343 1.000 8.06854 91 LEU C C 1
ATOM 8146 O O . LEU C 1 99 ? -2.48715 21.28186 -10.09799 1.000 8.80365 91 LEU C O 1
ATOM 8151 N N . VAL C 1 100 ? -0.94584 22.33067 -11.39342 1.000 8.55901 92 VAL C N 1
ATOM 8152 C CA . VAL C 1 100 ? -0.64370 23.38430 -10.43161 1.000 8.09401 92 VAL C CA 1
ATOM 8153 C C . VAL C 1 100 ? -1.50072 24.62261 -10.67797 1.000 8.28318 92 VAL C C 1
ATOM 8154 O O . VAL C 1 100 ? -2.06939 24.82481 -11.75693 1.000 8.64064 92 VAL C O 1
ATOM 8158 N N . ILE C 1 101 ? -1.55759 25.48611 -9.65360 1.000 7.60724 93 ILE C N 1
ATOM 8159 C CA . ILE C 1 101 ? -2.10999 26.83866 -9.79540 1.000 7.87433 93 ILE C CA 1
ATOM 8160 C C . ILE C 1 101 ? -1.41078 27.57324 -10.92638 1.000 7.41361 93 ILE C C 1
ATOM 8161 O O . ILE C 1 101 ? -2.04718 28.25839 -11.74343 1.000 7.96536 93 ILE C O 1
ATOM 8166 N N . TRP C 1 102 ? -0.07634 27.47190 -10.94794 1.000 7.53498 94 TRP C N 1
ATOM 8167 C CA . TRP C 1 102 ? 0.82012 28.31391 -11.74939 1.000 7.43880 94 TRP C CA 1
ATOM 8168 C C . TRP C 1 102 ? 0.97146 27.73854 -13.15545 1.000 8.34136 94 TRP C C 1
ATOM 8169 O O . TRP C 1 102 ? 2.07283 27.43450 -13.62097 1.000 9.26945 94 TRP C O 1
ATOM 8180 N N . GLN C 1 103 ? -0.17859 27.58177 -13.81526 1.000 8.64028 95 GLN C N 1
ATOM 8181 C CA . GLN C 1 103 ? -0.29259 27.05926 -15.17062 1.000 9.13643 95 GLN C CA 1
ATOM 8182 C C . GLN C 1 103 ? -0.66288 28.21731 -16.10021 1.000 8.54922 95 GLN C C 1
ATOM 8183 O O . GLN C 1 103 ? -0.41709 29.38916 -15.78512 1.000 9.72900 95 GLN C O 1
ATOM 8189 N N . THR C 1 104 ? -1.23040 27.89989 -17.26265 1.000 8.56243 96 THR C N 1
ATOM 8190 C CA . THR C 1 104 ? -1.81020 28.96620 -18.07409 1.000 8.86650 96 THR C CA 1
ATOM 8191 C C . THR C 1 104 ? -2.76561 29.81706 -17.23769 1.000 7.62041 96 THR C C 1
ATOM 8192 O O . THR C 1 104 ? -3.51980 29.30687 -16.39922 1.000 8.67450 96 THR C O 1
ATOM 8196 N N . GLY C 1 105 ? -2.76480 31.12649 -17.50635 1.000 8.33504 97 GLY C N 1
ATOM 8197 C CA . GLY C 1 105 ? -3.54109 32.05742 -16.69444 1.000 8.12661 97 GLY C CA 1
ATOM 8198 C C . GLY C 1 105 ? -5.03982 32.03272 -16.92182 1.000 7.43596 97 GLY C C 1
ATOM 8199 O O . GLY C 1 105 ? -5.77486 32.69335 -16.18229 1.000 8.05435 97 GLY C O 1
ATOM 8200 N N . SER C 1 106 ? -5.51843 31.28137 -17.90832 1.000 7.75956 98 SER C N 1
ATOM 8201 C CA . SER C 1 106 ? -6.95498 31.09083 -18.04508 1.000 7.78304 98 SER C CA 1
ATOM 8202 C C . SER C 1 106 ? -7.44910 29.86091 -17.30661 1.000 8.40706 98 SER C C 1
ATOM 8203 O O . SER C 1 106 ? -8.67182 29.67576 -17.19684 1.000 10.22990 98 SER C O 1
ATOM 8206 N N . GLY C 1 107 ? -6.55115 28.99663 -16.82304 1.000 8.84104 99 GLY C N 1
ATOM 8207 C CA . GLY C 1 107 ? -6.99134 27.72957 -16.27321 1.000 10.59626 99 GLY C CA 1
ATOM 8208 C C . GLY C 1 107 ? -7.40211 26.70457 -17.30710 1.000 11.67221 99 GLY C C 1
ATOM 8209 O O . GLY C 1 107 ? -8.00597 25.69301 -16.92941 1.000 13.02515 99 GLY C O 1
ATOM 8210 N N . THR C 1 108 ? -7.08536 26.94213 -18.59314 1.000 12.85779 100 THR C N 1
ATOM 8211 C CA . THR C 1 108 ? -7.42310 26.01581 -19.68424 1.000 15.06484 100 THR C CA 1
ATOM 8212 C C . THR C 1 108 ? -7.01688 24.59243 -19.35129 1.000 12.34026 100 THR C C 1
ATOM 8213 O O . THR C 1 108 ? -7.73708 23.63169 -19.65591 1.000 12.03489 100 THR C O 1
ATOM 8217 N N . GLN C 1 109 ? -5.83678 24.43634 -18.77071 1.000 11.82768 101 GLN C N 1
ATOM 8218 C CA . GLN C 1 109 ? -5.28506 23.10413 -18.61604 1.000 11.03269 101 GLN C CA 1
ATOM 8219 C C . GLN C 1 109 ? -6.07716 22.29336 -17.59386 1.000 10.18502 101 GLN C C 1
ATOM 8220 O O . GLN C 1 109 ? -6.28573 21.09638 -17.78964 1.000 10.98686 101 GLN C O 1
ATOM 8226 N N . SER C 1 110 ? -6.58348 22.94281 -16.53470 1.000 10.02980 102 SER C N 1
ATOM 8227 C CA . SER C 1 110 ? -7.48057 22.25573 -15.60645 1.000 9.80586 102 SER C CA 1
ATOM 8228 C C . SER C 1 110 ? -8.84166 21.94962 -16.22499 1.000 9.85676 102 SER C C 1
ATOM 8229 O O . SER C 1 110 ? -9.42643 20.90242 -15.91858 1.000 10.60857 102 SER C O 1
ATOM 8232 N N . ASN C 1 111 ? -9.36362 22.82670 -17.09158 1.000 10.06047 103 ASN C N 1
ATOM 8233 C CA . ASN C 1 111 ? -10.56504 22.48459 -17.85278 1.000 10.54416 103 ASN C CA 1
ATOM 8234 C C . ASN C 1 111 ? -10.33751 21.22072 -18.67970 1.000 10.35920 103 ASN C C 1
ATOM 8235 O O . ASN C 1 111 ? -11.14682 20.28171 -18.65572 1.000 10.88343 103 ASN C O 1
ATOM 8240 N N . MET C 1 112 ? -9.22625 21.17330 -19.41329 1.000 10.88194 104 MET C N 1
ATOM 8241 C CA A MET C 1 112 ? -8.92856 19.98247 -20.19792 0.559 11.38472 104 MET C CA 1
ATOM 8242 C CA B MET C 1 112 ? -8.89777 19.98914 -20.20075 0.441 11.69670 104 MET C CA 1
ATOM 8243 C C . MET C 1 112 ? -8.70867 18.76836 -19.30430 1.000 11.17079 104 MET C C 1
ATOM 8244 O O . MET C 1 112 ? -9.07712 17.64871 -19.67855 1.000 11.99119 104 MET C O 1
ATOM 8253 N N . ASN C 1 113 ? -8.14285 18.96865 -18.11181 1.000 10.68060 105 ASN C N 1
ATOM 8254 C CA . ASN C 1 113 ? -7.93349 17.86543 -17.17223 1.000 10.94392 105 ASN C CA 1
ATOM 8255 C C . ASN C 1 113 ? -9.26126 17.20774 -16.80529 1.000 10.21295 105 ASN C C 1
ATOM 8256 O O . ASN C 1 113 ? -9.38657 15.97995 -16.84383 1.000 10.55098 105 ASN C O 1
ATOM 8261 N N . ILE C 1 114 ? -10.28535 17.99910 -16.47229 1.000 10.78799 106 ILE C N 1
ATOM 8262 C CA . ILE C 1 114 ? -11.55167 17.35288 -16.13949 1.000 11.33559 106 ILE C CA 1
ATOM 8263 C C . ILE C 1 114 ? -12.21341 16.75817 -17.37822 1.000 10.27207 106 ILE C C 1
ATOM 8264 O O . ILE C 1 114 ? -12.84509 15.69694 -17.29810 1.000 11.86111 106 ILE C O 1
ATOM 8269 N N . ASN C 1 115 ? -12.08891 17.41904 -18.54124 1.000 11.40955 107 ASN C N 1
ATOM 8270 C CA . ASN C 1 115 ? -12.66040 16.83750 -19.75889 1.000 11.68046 107 ASN C CA 1
ATOM 8271 C C . ASN C 1 115 ? -12.05564 15.46546 -20.04840 1.000 12.35518 107 ASN C C 1
ATOM 8272 O O . ASN C 1 115 ? -12.77852 14.51921 -20.39143 1.000 13.24983 107 ASN C O 1
ATOM 8277 N N . GLU C 1 116 ? -10.72627 15.34831 -19.92684 1.000 11.63720 108 GLU C N 1
ATOM 8278 C CA . GLU C 1 116 ? -10.03624 14.08804 -20.21473 1.000 12.37815 108 GLU C CA 1
ATOM 8279 C C . GLU C 1 116 ? -10.38018 13.01447 -19.19203 1.000 12.20648 108 GLU C C 1
ATOM 8280 O O . GLU C 1 116 ? -10.63609 11.85508 -19.55934 1.000 12.63330 108 GLU C O 1
ATOM 8286 N N . VAL C 1 117 ? -10.39737 13.38260 -17.90774 1.000 12.37137 109 VAL C N 1
ATOM 8287 C CA . VAL C 1 117 ? -10.71947 12.41166 -16.86318 1.000 12.20838 109 VAL C CA 1
ATOM 8288 C C . VAL C 1 117 ? -12.15578 11.91342 -17.00100 1.000 12.81970 109 VAL C C 1
ATOM 8289 O O . VAL C 1 117 ? -12.41738 10.70824 -16.89325 1.000 13.64373 109 VAL C O 1
ATOM 8293 N N . ILE C 1 118 ? -13.11244 12.82294 -17.22968 1.000 12.92112 110 ILE C N 1
ATOM 8294 C CA . ILE C 1 118 ? -14.49587 12.39660 -17.43926 1.000 13.21324 110 ILE C CA 1
ATOM 8295 C C . ILE C 1 118 ? -14.57597 11.44577 -18.62297 1.000 14.52658 110 ILE C C 1
ATOM 8296 O O . ILE C 1 118 ? -15.20542 10.38429 -18.55050 1.000 15.26691 110 ILE C O 1
ATOM 8301 N N . SER C 1 119 ? -13.92731 11.80847 -19.72852 1.000 14.72326 111 SER C N 1
ATOM 8302 C CA . SER C 1 119 ? -13.98109 10.98040 -20.92834 1.000 15.21762 111 SER C CA 1
ATOM 8303 C C . SER C 1 119 ? -13.43649 9.57599 -20.67325 1.000 15.21870 111 SER C C 1
ATOM 8304 O O . SER C 1 119 ? -14.04877 8.57565 -21.07158 1.000 16.38244 111 SER C O 1
ATOM 8307 N N . ASN C 1 120 ? -12.26899 9.48067 -20.03242 1.000 15.32024 112 ASN C N 1
ATOM 8308 C CA . ASN C 1 120 ? -11.62843 8.17975 -19.86632 1.000 15.96790 112 ASN C CA 1
ATOM 8309 C C . ASN C 1 120 ? -12.30818 7.34785 -18.78509 1.000 16.74867 112 ASN C C 1
ATOM 8310 O O . ASN C 1 120 ? -12.50361 6.13861 -18.95921 1.000 17.65095 112 ASN C O 1
ATOM 8315 N N . LYS C 1 121 ? -12.68808 7.97337 -17.66591 1.000 16.49054 113 LYS C N 1
ATOM 8316 C CA . LYS C 1 121 ? -13.37965 7.22279 -16.62087 1.000 17.11564 113 LYS C CA 1
ATOM 8317 C C . LYS C 1 121 ? -14.75735 6.76225 -17.08857 1.000 17.43638 113 LYS C C 1
ATOM 8318 O O . LYS C 1 121 ? -15.19367 5.65840 -16.74682 1.000 18.20242 113 LYS C O 1
ATOM 8324 N N . ALA C 1 122 ? -15.45694 7.58558 -17.88080 1.000 17.54496 114 ALA C N 1
ATOM 8325 C CA . ALA C 1 122 ? -16.72323 7.12969 -18.45956 1.000 17.96023 114 ALA C CA 1
ATOM 8326 C C . ALA C 1 122 ? -16.51670 5.89215 -19.32412 1.000 19.36024 114 ALA C C 1
ATOM 8327 O O . ALA C 1 122 ? -17.31007 4.94556 -19.26768 1.000 19.94368 114 ALA C O 1
ATOM 8329 N N . HIS C 1 123 ? -15.44308 5.86500 -20.11601 1.000 20.13624 115 HIS C N 1
ATOM 8330 C CA . HIS C 1 123 ? -15.20413 4.70101 -20.96325 1.000 21.29843 115 HIS C CA 1
ATOM 8331 C C . HIS C 1 123 ? -14.99000 3.44345 -20.13006 1.000 21.69381 115 HIS C C 1
ATOM 8332 O O . HIS C 1 123 ? -15.52656 2.37644 -20.45452 1.000 22.32242 115 HIS C O 1
ATOM 8339 N N . VAL C 1 124 ? -14.21673 3.55246 -19.04867 1.000 22.58452 116 VAL C N 1
ATOM 8340 C CA . VAL C 1 124 ? -14.01549 2.41573 -18.15534 1.000 22.74588 116 VAL C CA 1
ATOM 8341 C C . VAL C 1 124 ? -15.32215 2.03812 -17.46031 1.000 23.23172 116 VAL C C 1
ATOM 8342 O O . VAL C 1 124 ? -15.65320 0.85119 -17.33491 1.000 24.70270 116 VAL C O 1
ATOM 8346 N N . ASN C 1 125 ? -16.10136 3.03767 -17.02519 1.000 23.71545 117 ASN C N 1
ATOM 8347 C CA . ASN C 1 125 ? -17.42223 2.75840 -16.46505 1.000 24.37656 117 ASN C CA 1
ATOM 8348 C C . ASN C 1 125 ? -18.31753 2.04174 -17.47071 1.000 24.90596 117 ASN C C 1
ATOM 8349 O O . ASN C 1 125 ? -19.17336 1.23492 -17.07937 1.000 26.44016 117 ASN C O 1
ATOM 8354 N N . ASN C 1 126 ? -18.14234 2.31703 -18.76411 1.000 24.58523 118 ASN C N 1
ATOM 8355 C CA . ASN C 1 126 ? -18.92729 1.65329 -19.79849 1.000 25.90631 118 ASN C CA 1
ATOM 8356 C C . ASN C 1 126 ? -18.42448 0.25197 -20.13177 1.000 27.76689 118 ASN C C 1
ATOM 8357 O O . ASN C 1 126 ? -19.03345 -0.41093 -20.97449 1.000 28.84750 118 ASN C O 1
ATOM 8362 N N . GLY C 1 127 ? -17.33510 -0.21078 -19.51675 1.000 28.53860 119 GLY C N 1
ATOM 8363 C CA . GLY C 1 127 ? -16.79904 -1.53121 -19.78789 1.000 29.46166 119 GLY C CA 1
ATOM 8364 C C . GLY C 1 127 ? -15.58079 -1.57306 -20.68878 1.000 30.23753 119 GLY C C 1
ATOM 8365 O O . GLY C 1 127 ? -15.10724 -2.67239 -21.00927 1.000 31.36202 119 GLY C O 1
ATOM 8366 N N . GLY C 1 128 ? -15.05017 -0.41824 -21.10051 1.000 29.20499 120 GLY C N 1
ATOM 8367 C CA . GLY C 1 128 ? -13.91081 -0.37911 -21.99277 1.000 29.08867 120 GLY C CA 1
ATOM 8368 C C . GLY C 1 128 ? -12.58597 -0.39291 -21.25449 1.000 29.35129 120 GLY C C 1
ATOM 8369 O O . GLY C 1 128 ? -12.51994 -0.38981 -20.02748 1.000 29.44892 120 GLY C O 1
ATOM 8370 N N . GLN C 1 129 ? -11.51034 -0.40927 -22.03562 1.000 29.16596 121 GLN C N 1
ATOM 8371 C CA . GLN C 1 129 ? -10.15897 -0.36135 -21.49828 1.000 29.66655 121 GLN C CA 1
ATOM 8372 C C . GLN C 1 129 ? -9.63594 1.06448 -21.52849 1.000 27.52932 121 GLN C C 1
ATOM 8373 O O . GLN C 1 129 ? -9.78287 1.77235 -22.52921 1.000 27.53843 121 GLN C O 1
ATOM 8379 N N . LEU C 1 130 ? -9.02402 1.47612 -20.42346 1.000 27.15487 122 LEU C N 1
ATOM 8380 C CA . LEU C 1 130 ? -8.40908 2.79092 -20.34913 1.000 26.84304 122 LEU C CA 1
ATOM 8381 C C . LEU C 1 130 ? -7.35256 2.92676 -21.43704 1.000 28.02945 122 LEU C C 1
ATOM 8382 O O . LEU C 1 130 ? -6.43874 2.10104 -21.53574 1.000 29.31545 122 LEU C O 1
ATOM 8387 N N . GLY C 1 131 ? -7.47889 3.96710 -22.25622 1.000 28.49920 123 GLY C N 1
ATOM 8388 C CA . GLY C 1 131 ? -6.60806 4.18775 -23.39128 1.000 29.40819 123 GLY C CA 1
ATOM 8389 C C . GLY C 1 131 ? -7.28588 4.01147 -24.73354 1.000 30.21208 123 GLY C C 1
ATOM 8390 O O . GLY C 1 131 ? -6.77696 4.51833 -25.74167 1.000 32.37691 123 GLY C O 1
ATOM 8391 N N . GLU C 1 132 ? -8.40674 3.29869 -24.77899 1.000 29.17589 124 GLU C N 1
ATOM 8392 C CA . GLU C 1 132 ? -9.20246 3.18433 -25.99093 1.000 30.19719 124 GLU C CA 1
ATOM 8393 C C . GLU C 1 132 ? -10.03822 4.44239 -26.20794 1.000 30.10781 124 GLU C C 1
ATOM 8394 O O . GLU C 1 132 ? -10.25951 5.24383 -25.29436 1.000 29.94201 124 GLU C O 1
ATOM 8400 N N . LYS C 1 133 ? -10.53501 4.58786 -27.43519 1.000 31.27875 125 LYS C N 1
ATOM 8401 C CA . LYS C 1 133 ? -11.40902 5.70596 -27.76748 1.000 31.05466 125 LYS C CA 1
ATOM 8402 C C . LYS C 1 133 ? -12.68512 5.64377 -26.93349 1.000 28.78198 125 LYS C C 1
ATOM 8403 O O . LYS C 1 133 ? -13.34618 4.60483 -26.85932 1.000 28.55563 125 LYS C O 1
ATOM 8409 N N . SER C 1 134 ? -13.02861 6.75728 -26.29800 1.000 26.94678 126 SER C N 1
ATOM 8410 C CA . SER C 1 134 ? -14.16328 6.79079 -25.38804 1.000 24.77799 126 SER C CA 1
ATOM 8411 C C . SER C 1 134 ? -15.47239 7.07295 -26.12257 1.000 24.74331 126 SER C C 1
ATOM 8412 O O . SER C 1 134 ? -15.49884 7.73523 -27.16274 1.000 25.71787 126 SER C O 1
ATOM 8415 N N . GLU C 1 135 ? -16.57389 6.57772 -25.54904 1.000 23.98808 127 GLU C N 1
ATOM 8416 C CA . GLU C 1 135 ? -17.89728 6.94595 -26.04217 1.000 23.76559 127 GLU C CA 1
ATOM 8417 C C . GLU C 1 135 ? -18.18500 8.42711 -25.84267 1.000 22.93739 127 GLU C C 1
ATOM 8418 O O . GLU C 1 135 ? -19.05320 8.97720 -26.52859 1.000 23.59234 127 GLU C O 1
ATOM 8424 N N . VAL C 1 136 ? -17.47894 9.07549 -24.92198 1.000 22.79361 128 VAL C N 1
ATOM 8425 C CA . VAL C 1 136 ? -17.67952 10.47684 -24.58867 1.000 22.57699 128 VAL C CA 1
ATOM 8426 C C . VAL C 1 136 ? -16.39720 11.20072 -24.97189 1.000 20.70189 128 VAL C C 1
ATOM 8427 O O . VAL C 1 136 ? -15.35473 10.99570 -24.34060 1.000 21.27143 128 VAL C O 1
ATOM 8431 N N . HIS C 1 137 ? -16.46837 12.05201 -25.98113 1.000 19.51162 129 HIS C N 1
ATOM 8432 C CA . HIS C 1 137 ? -15.28097 12.76349 -26.45077 1.000 18.87863 129 HIS C CA 1
ATOM 8433 C C . HIS C 1 137 ? -14.96836 13.91833 -25.49889 1.000 18.19759 129 HIS C C 1
ATOM 8434 O O . HIS C 1 137 ? -15.88405 14.65418 -25.11500 1.000 17.72738 129 HIS C O 1
ATOM 8441 N N . PRO C 1 138 ? -13.69918 14.11233 -25.10296 1.000 17.93355 130 PRO C N 1
ATOM 8442 C CA A PRO C 1 138 ? -13.39936 15.18146 -24.12945 0.517 17.51196 130 PRO C CA 1
ATOM 8443 C CA B PRO C 1 138 ? -13.39304 15.18027 -24.13215 0.483 17.54346 130 PRO C CA 1
ATOM 8444 C C . PRO C 1 138 ? -13.78939 16.56488 -24.60830 1.000 17.87665 130 PRO C C 1
ATOM 8445 O O . PRO C 1 138 ? -14.29274 17.37123 -23.81422 1.000 18.77530 130 PRO C O 1
ATOM 8452 N N . ASN C 1 139 ? -13.56679 16.86921 -25.88667 1.000 18.42097 131 ASN C N 1
ATOM 8453 C CA . ASN C 1 139 ? -13.91922 18.19191 -26.38665 1.000 20.03430 131 ASN C CA 1
ATOM 8454 C C . ASN C 1 139 ? -15.33814 18.23241 -26.93982 1.000 18.90740 131 ASN C C 1
ATOM 8455 O O . ASN C 1 139 ? -16.13892 19.08648 -26.54183 1.000 19.93922 131 ASN C O 1
ATOM 8460 N N . ASP C 1 140 ? -15.66248 17.30293 -27.84519 1.000 19.33694 132 ASP C N 1
ATOM 8461 C CA . ASP C 1 140 ? -16.93174 17.37906 -28.55501 1.000 20.30204 132 ASP C CA 1
ATOM 8462 C C . ASP C 1 140 ? -18.12006 17.12273 -27.64134 1.000 18.91448 132 ASP C C 1
ATOM 8463 O O . ASP C 1 140 ? -19.20564 17.66060 -27.88652 1.000 20.29580 132 ASP C O 1
ATOM 8468 N N . ASP C 1 141 ? -17.94828 16.30861 -26.59906 1.000 17.79037 133 ASP C N 1
ATOM 8469 C CA . ASP C 1 141 ? -19.03712 15.96571 -25.69416 1.000 17.22100 133 ASP C CA 1
ATOM 8470 C C . ASP C 1 141 ? -18.88885 16.64224 -24.33884 1.000 15.54783 133 ASP C C 1
ATOM 8471 O O . ASP C 1 141 ? -19.76028 17.41579 -23.94078 1.000 15.79654 133 ASP C O 1
ATOM 8476 N N . VAL C 1 142 ? -17.78767 16.39061 -23.62974 1.000 15.26741 134 VAL C N 1
ATOM 8477 C CA . VAL C 1 142 ? -17.66143 16.91333 -22.27653 1.000 13.51338 134 VAL C CA 1
ATOM 8478 C C . VAL C 1 142 ? -17.53957 18.43005 -22.28105 1.000 12.43612 134 VAL C C 1
ATOM 8479 O O . VAL C 1 142 ? -18.02552 19.09817 -21.35666 1.000 13.06601 134 VAL C O 1
ATOM 8483 N N . ASN C 1 143 ? -16.90941 18.99989 -23.31263 1.000 12.89658 135 ASN C N 1
ATOM 8484 C CA . ASN C 1 143 ? -16.73653 20.44546 -23.44489 1.000 12.25395 135 ASN C CA 1
ATOM 8485 C C . ASN C 1 143 ? -17.76058 21.08543 -24.37473 1.000 12.14635 135 ASN C C 1
ATOM 8486 O O . ASN C 1 143 ? -17.57631 22.23945 -24.77329 1.000 12.84761 135 ASN C O 1
ATOM 8491 N N . LYS C 1 144 ? -18.82594 20.37073 -24.73208 1.000 13.09923 136 LYS C N 1
ATOM 8492 C CA . LYS C 1 144 ? -19.78494 20.90211 -25.69092 1.000 14.15807 136 LYS C CA 1
ATOM 8493 C C . LYS C 1 144 ? -20.40114 22.19766 -25.17523 1.000 13.66909 136 LYS C C 1
ATOM 8494 O O . LYS C 1 144 ? -20.80706 22.28829 -24.01271 1.000 13.89566 136 LYS C O 1
ATOM 8500 N N . SER C 1 145 ? -20.46043 23.20414 -26.04726 1.000 14.22454 137 SER C N 1
ATOM 8501 C CA . SER C 1 145 ? -21.02633 24.52155 -25.75541 1.000 13.45503 137 SER C CA 1
ATOM 8502 C C . SER C 1 145 ? -20.16340 25.36750 -24.82746 1.000 11.63040 137 SER C C 1
ATOM 8503 O O . SER C 1 145 ? -20.64891 26.39600 -24.33923 1.000 11.97594 137 SER C O 1
ATOM 8506 N N . GLN C 1 146 ? -18.90778 24.97469 -24.58129 1.000 12.02722 138 GLN C N 1
ATOM 8507 C CA . GLN C 1 146 ? -18.05529 25.59230 -23.57100 1.000 11.31890 138 GLN C CA 1
ATOM 8508 C C . GLN C 1 146 ? -16.69559 26.00928 -24.13579 1.000 12.72649 138 GLN C C 1
ATOM 8509 O O . GLN C 1 146 ? -16.26360 25.57071 -25.20950 1.000 15.63222 138 GLN C O 1
ATOM 8515 N N . SER C 1 147 ? -16.02422 26.87572 -23.37060 1.000 12.92661 139 SER C N 1
ATOM 8516 C CA A SER C 1 147 ? -14.63479 27.28642 -23.56158 0.704 13.74811 139 SER C CA 1
ATOM 8517 C CA B SER C 1 147 ? -14.61292 27.16406 -23.57121 0.296 14.04917 139 SER C CA 1
ATOM 8518 C C . SER C 1 147 ? -13.93188 27.18417 -22.20782 1.000 14.14594 139 SER C C 1
ATOM 8519 O O . SER C 1 147 ? -14.57452 27.16366 -21.16117 1.000 16.10649 139 SER C O 1
ATOM 8524 N N . SER C 1 148 ? -12.59883 27.19510 -22.20244 1.000 15.55608 140 SER C N 1
ATOM 8525 C CA . SER C 1 148 ? -11.93129 27.36890 -20.91589 1.000 15.92436 140 SER C CA 1
ATOM 8526 C C . SER C 1 148 ? -12.20960 28.75980 -20.38649 1.000 14.64184 140 SER C C 1
ATOM 8527 O O . SER C 1 148 ? -12.18002 28.99198 -19.16448 1.000 16.94059 140 SER C O 1
ATOM 8530 N N . ASN C 1 149 ? -12.46085 29.69930 -21.30562 1.000 13.13675 141 ASN C N 1
ATOM 8531 C CA . ASN C 1 149 ? -12.51701 31.08196 -20.89062 1.000 12.39008 141 ASN C CA 1
ATOM 8532 C C . ASN C 1 149 ? -13.75977 31.36544 -20.07771 1.000 12.55108 141 ASN C C 1
ATOM 8533 O O . ASN C 1 149 ? -13.75165 32.29199 -19.25895 1.000 14.55763 141 ASN C O 1
ATOM 8538 N N . ASP C 1 150 ? -14.83055 30.58994 -20.28798 1.000 10.76353 142 ASP C N 1
ATOM 8539 C CA . ASP C 1 150 ? -16.01342 30.75042 -19.46776 1.000 10.39923 142 ASP C CA 1
ATOM 8540 C C . ASP C 1 150 ? -16.14107 29.67975 -18.39434 1.000 9.22598 142 ASP C C 1
ATOM 8541 O O . ASP C 1 150 ? -16.78901 29.93200 -17.37930 1.000 10.72362 142 ASP C O 1
ATOM 8546 N N . THR C 1 151 ? -15.46941 28.53850 -18.54649 1.000 9.35949 143 THR C N 1
ATOM 8547 C CA . THR C 1 151 ? -15.57460 27.49166 -17.53943 1.000 9.76224 143 THR C CA 1
ATOM 8548 C C . THR C 1 151 ? -14.74926 27.80710 -16.29346 1.000 8.25098 143 THR C C 1
ATOM 8549 O O . THR C 1 151 ? -15.24794 27.66001 -15.17847 1.000 8.07669 143 THR C O 1
ATOM 8553 N N . TYR C 1 152 ? -13.48523 28.21662 -16.43859 1.000 9.65429 144 TYR C N 1
ATOM 8554 C CA . TYR C 1 152 ? -12.69476 28.49304 -15.23669 1.000 9.66108 144 TYR C CA 1
ATOM 8555 C C . TYR C 1 152 ? -13.30185 29.60303 -14.38004 1.000 8.60481 144 TYR C C 1
ATOM 8556 O O . TYR C 1 152 ? -13.41569 29.41300 -13.15675 1.000 7.90896 144 TYR C O 1
ATOM 8565 N N . PRO C 1 153 ? -13.71390 30.75966 -14.92825 1.000 8.02242 145 PRO C N 1
ATOM 8566 C CA . PRO C 1 153 ? -14.37673 31.75584 -14.06615 1.000 8.77463 145 PRO C CA 1
ATOM 8567 C C . PRO C 1 153 ? -15.61374 31.21092 -13.38109 1.000 7.54524 145 PRO C C 1
ATOM 8568 O O . PRO C 1 153 ? -15.91050 31.59212 -12.23773 1.000 7.67238 145 PRO C O 1
ATOM 8572 N N . THR C 1 154 ? -16.36028 30.33779 -14.06860 1.000 7.28393 146 THR C N 1
ATOM 8573 C CA . THR C 1 154 ? -17.53496 29.73517 -13.45270 1.000 7.65728 146 THR C CA 1
ATOM 8574 C C . THR C 1 154 ? -17.13665 28.86937 -12.26560 1.000 7.35668 146 THR C C 1
ATOM 8575 O O . THR C 1 154 ? -17.73460 28.95474 -11.18506 1.000 7.89113 146 THR C O 1
ATOM 8579 N N . ALA C 1 155 ? -16.11430 28.02976 -12.44645 1.000 7.58383 147 ALA C N 1
ATOM 8580 C CA . ALA C 1 155 ? -15.61443 27.21586 -11.34258 1.000 7.82407 147 ALA C CA 1
ATOM 8581 C C . ALA C 1 155 ? -15.13070 28.09169 -10.19188 1.000 7.66747 147 ALA C C 1
ATOM 8582 O O . ALA C 1 155 ? -15.37518 27.78322 -9.02074 1.000 7.49053 147 ALA C O 1
ATOM 8584 N N . MET C 1 156 ? -14.41829 29.17475 -10.51033 1.000 7.73052 148 MET C N 1
ATOM 8585 C CA A MET C 1 156 ? -13.94959 30.06447 -9.46282 0.676 7.55516 148 MET C CA 1
ATOM 8586 C CA B MET C 1 156 ? -13.95718 30.14290 -9.50929 0.324 8.35006 148 MET C CA 1
ATOM 8587 C C . MET C 1 156 ? -15.10932 30.64422 -8.65388 1.000 7.13886 148 MET C C 1
ATOM 8588 O O . MET C 1 156 ? -15.04389 30.67427 -7.42064 1.000 7.68151 148 MET C O 1
ATOM 8597 N N . HIS C 1 157 ? -16.17450 31.10622 -9.31660 1.000 7.25801 149 HIS C N 1
ATOM 8598 C CA . HIS C 1 157 ? -17.31276 31.65733 -8.57423 1.000 6.91177 149 HIS C CA 1
ATOM 8599 C C . HIS C 1 157 ? -18.04478 30.60011 -7.76330 1.000 7.45399 149 HIS C C 1
ATOM 8600 O O . HIS C 1 157 ? -18.45477 30.86342 -6.62338 1.000 7.96012 149 HIS C O 1
ATOM 8607 N N . ILE C 1 158 ? -18.27225 29.42325 -8.34512 1.000 6.85397 150 ILE C N 1
ATOM 8608 C CA . ILE C 1 158 ? -18.92518 28.36107 -7.58780 1.000 7.60137 150 ILE C CA 1
ATOM 8609 C C . ILE C 1 158 ? -18.13598 28.07046 -6.32278 1.000 7.59061 150 ILE C C 1
ATOM 8610 O O . ILE C 1 158 ? -18.69186 28.03877 -5.21183 1.000 7.94412 150 ILE C O 1
ATOM 8615 N N . ALA C 1 159 ? -16.81311 27.89355 -6.46354 1.000 7.23772 151 ALA C N 1
ATOM 8616 C CA . ALA C 1 159 ? -16.00051 27.53636 -5.30649 1.000 6.73021 151 ALA C CA 1
ATOM 8617 C C . ALA C 1 159 ? -15.96502 28.66295 -4.28937 1.000 6.98846 151 ALA C C 1
ATOM 8618 O O . ALA C 1 159 ? -16.05050 28.41521 -3.07753 1.000 7.32134 151 ALA C O 1
ATOM 8620 N N . ALA C 1 160 ? -15.82371 29.90442 -4.76941 1.000 7.17943 152 ALA C N 1
ATOM 8621 C CA . ALA C 1 160 ? -15.73712 31.05309 -3.87450 1.000 7.39244 152 ALA C CA 1
ATOM 8622 C C . ALA C 1 160 ? -17.03335 31.22895 -3.09800 1.000 7.24920 152 ALA C C 1
ATOM 8623 O O . ALA C 1 160 ? -17.01806 31.44044 -1.88258 1.000 7.64946 152 ALA C O 1
ATOM 8625 N N . TYR C 1 161 ? -18.16670 31.19488 -3.80490 1.000 7.03900 153 TYR C N 1
ATOM 8626 C CA . TYR C 1 161 ? -19.46495 31.40279 -3.17812 1.000 7.67506 153 TYR C CA 1
ATOM 8627 C C . TYR C 1 161 ? -19.74564 30.30448 -2.16160 1.000 7.38275 153 TYR C C 1
ATOM 8628 O O . TYR C 1 161 ? -20.18260 30.57524 -1.03645 1.000 8.18821 153 TYR C O 1
ATOM 8637 N N . LYS C 1 162 ? -19.48434 29.05176 -2.54557 1.000 7.89649 154 LYS C N 1
ATOM 8638 C CA A LYS C 1 162 ? -19.72952 27.95934 -1.62042 0.584 8.49206 154 LYS C CA 1
ATOM 8639 C CA B LYS C 1 162 ? -19.67379 27.91030 -1.64601 0.416 8.86794 154 LYS C CA 1
ATOM 8640 C C . LYS C 1 162 ? -18.86745 28.08144 -0.36956 1.000 8.44037 154 LYS C C 1
ATOM 8641 O O . LYS C 1 162 ? -19.36273 27.86490 0.73631 1.000 8.85531 154 LYS C O 1
ATOM 8652 N N . LYS C 1 163 ? -17.59091 28.44987 -0.51534 1.000 8.06833 155 LYS C N 1
ATOM 8653 C CA . LYS C 1 163 ? -16.73403 28.56165 0.66407 1.000 7.98913 155 LYS C CA 1
ATOM 8654 C C . LYS C 1 163 ? -17.24083 29.65181 1.60220 1.000 7.80924 155 LYS C C 1
ATOM 8655 O O . LYS C 1 163 ? -17.29284 29.46044 2.82250 1.000 8.46385 155 LYS C O 1
ATOM 8661 N N . VAL C 1 164 ? -17.61551 30.80657 1.04610 1.000 7.56038 156 VAL C N 1
ATOM 8662 C CA . VAL C 1 164 ? -18.09459 31.91517 1.86711 1.000 7.94527 156 VAL C CA 1
ATOM 8663 C C . VAL C 1 164 ? -19.37820 31.54808 2.60010 1.000 7.91810 156 VAL C C 1
ATOM 8664 O O . VAL C 1 164 ? -19.51081 31.79496 3.80612 1.000 8.08396 156 VAL C O 1
ATOM 8668 N N . VAL C 1 165 ? -20.36219 31.01003 1.87388 1.000 7.51774 157 VAL C N 1
ATOM 8669 C CA . VAL C 1 165 ? -21.68177 30.82348 2.47713 1.000 9.06484 157 VAL C CA 1
ATOM 8670 C C . VAL C 1 165 ? -21.73833 29.58401 3.35933 1.000 9.20962 157 VAL C C 1
ATOM 8671 O O . VAL C 1 165 ? -22.43658 29.57977 4.37787 1.000 10.18649 157 VAL C O 1
ATOM 8675 N N . GLU C 1 166 ? -20.99595 28.53281 3.00844 1.000 9.72654 158 GLU C N 1
ATOM 8676 C CA . GLU C 1 166 ? -21.04166 27.27861 3.75116 1.000 10.92881 158 GLU C CA 1
ATOM 8677 C C . GLU C 1 166 ? -19.97293 27.17487 4.83080 1.000 10.32035 158 GLU C C 1
ATOM 8678 O O . GLU C 1 166 ? -20.07334 26.29324 5.68974 1.000 12.01302 158 GLU C O 1
ATOM 8684 N N . HIS C 1 167 ? -18.97051 28.06105 4.83137 1.000 9.27367 159 HIS C N 1
ATOM 8685 C CA . HIS C 1 167 ? -17.89305 27.97000 5.81368 1.000 8.98389 159 HIS C CA 1
ATOM 8686 C C . HIS C 1 167 ? -17.57366 29.29882 6.48268 1.000 8.54790 159 HIS C C 1
ATOM 8687 O O . HIS C 1 167 ? -17.66256 29.41169 7.70761 1.000 8.51189 159 HIS C O 1
ATOM 8694 N N . THR C 1 168 ? -17.21449 30.32562 5.70727 1.000 7.90436 160 THR C N 1
ATOM 8695 C CA . THR C 1 168 ? -16.74589 31.56614 6.32379 1.000 7.22251 160 THR C CA 1
ATOM 8696 C C . THR C 1 168 ? -17.85103 32.23749 7.13982 1.000 7.38615 160 THR C C 1
ATOM 8697 O O . THR C 1 168 ? -17.65485 32.56527 8.31933 1.000 7.64321 160 THR C O 1
ATOM 8701 N N . ILE C 1 169 ? -19.01797 32.48062 6.51300 1.000 7.19654 161 ILE C N 1
ATOM 8702 C CA . ILE C 1 169 ? -20.10404 33.16828 7.21955 1.000 7.26274 161 ILE C CA 1
ATOM 8703 C C . ILE C 1 169 ? -20.55262 32.40666 8.46118 1.000 8.25472 161 ILE C C 1
ATOM 8704 O O . ILE C 1 169 ? -20.62964 33.02256 9.53602 1.000 8.42433 161 ILE C O 1
ATOM 8709 N N . PRO C 1 170 ? -20.81945 31.08952 8.40726 1.000 8.22035 162 PRO C N 1
ATOM 8710 C CA . PRO C 1 170 ? -21.23303 30.39871 9.64039 1.000 9.28213 162 PRO C CA 1
ATOM 8711 C C . PRO C 1 170 ? -20.20788 30.50017 10.75483 1.000 8.49000 162 PRO C C 1
ATOM 8712 O O . PRO C 1 170 ? -20.56816 30.63820 11.93034 1.000 8.60085 162 PRO C O 1
ATOM 8716 N N . ALA C 1 171 ? -18.92124 30.44506 10.41297 1.000 8.22720 163 ALA C N 1
ATOM 8717 C CA . ALA C 1 171 ? -17.88856 30.51091 11.44373 1.000 8.10809 163 ALA C CA 1
ATOM 8718 C C . ALA C 1 171 ? -17.83643 31.88610 12.09590 1.000 7.55608 163 ALA C C 1
ATOM 8719 O O . ALA C 1 171 ? -17.68856 32.00005 13.31570 1.000 7.58731 163 ALA C O 1
ATOM 8721 N N . VAL C 1 172 ? -17.92713 32.94681 11.29546 1.000 7.02677 164 VAL C N 1
ATOM 8722 C CA . VAL C 1 172 ? -17.92860 34.28758 11.86052 1.000 7.65605 164 VAL C CA 1
ATOM 8723 C C . VAL C 1 172 ? -19.18027 34.50425 12.69623 1.000 7.12552 164 VAL C C 1
ATOM 8724 O O . VAL C 1 172 ? -19.11525 35.08746 13.78490 1.000 8.01596 164 VAL C O 1
ATOM 8728 N N . GLU C 1 173 ? -20.33673 34.05152 12.18993 1.000 7.57416 165 GLU C N 1
ATOM 8729 C CA . GLU C 1 173 ? -21.59273 34.19996 12.92586 1.000 8.50234 165 GLU C CA 1
ATOM 8730 C C . GLU C 1 173 ? -21.51194 33.53989 14.29974 1.000 7.94689 165 GLU C C 1
ATOM 8731 O O . GLU C 1 173 ? -21.94387 34.12786 15.30417 1.000 8.62563 165 GLU C O 1
ATOM 8737 N N . THR C 1 174 ? -20.95485 32.32172 14.36920 1.000 8.46213 166 THR C N 1
ATOM 8738 C CA . THR C 1 174 ? -20.85180 31.62956 15.65615 1.000 8.40311 166 THR C CA 1
ATOM 8739 C C . THR C 1 174 ? -19.96459 32.39736 16.63105 1.000 8.08137 166 THR C C 1
ATOM 8740 O O . THR C 1 174 ? -20.30860 32.56732 17.80938 1.000 8.60545 166 THR C O 1
ATOM 8744 N N . LEU C 1 175 ? -18.80778 32.87132 16.15250 1.000 7.71109 167 LEU C N 1
ATOM 8745 C CA . LEU C 1 175 ? -17.92362 33.66223 17.00577 1.000 7.43998 167 LEU C CA 1
ATOM 8746 C C . LEU C 1 175 ? -18.62216 34.93282 17.48250 1.000 7.00606 167 LEU C C 1
ATOM 8747 O O . LEU C 1 175 ? -18.51848 35.30860 18.66228 1.000 8.41586 167 LEU C O 1
ATOM 8752 N N . LYS C 1 176 ? -19.31457 35.62290 16.57042 1.000 7.78005 168 LYS C N 1
ATOM 8753 C CA . LYS C 1 176 ? -20.07307 36.81119 16.94824 1.000 8.82351 168 LYS C CA 1
ATOM 8754 C C . LYS C 1 176 ? -21.08864 36.49132 18.04757 1.000 8.92381 168 LYS C C 1
ATOM 8755 O O . LYS C 1 176 ? -21.22522 37.25184 19.01620 1.000 9.69060 168 LYS C O 1
ATOM 8761 N N . ASN C 1 177 ? -21.79193 35.35234 17.93025 1.000 8.72598 169 ASN C N 1
ATOM 8762 C CA . ASN C 1 177 ? -22.76777 34.96923 18.95096 1.000 9.49219 169 ASN C CA 1
ATOM 8763 C C . ASN C 1 177 ? -22.10947 34.75472 20.30694 1.000 8.62479 169 ASN C C 1
ATOM 8764 O O . ASN C 1 177 ? -22.66577 35.12916 21.34957 1.000 8.79397 169 ASN C O 1
ATOM 8769 N N . THR C 1 178 ? -20.93828 34.11634 20.32448 1.000 8.68272 170 THR C N 1
ATOM 8770 C CA . THR C 1 178 ? -20.23584 33.90780 21.58418 1.000 8.01839 170 THR C CA 1
ATOM 8771 C C . THR C 1 178 ? -19.84559 35.23877 22.20313 1.000 8.42768 170 THR C C 1
ATOM 8772 O O . THR C 1 178 ? -20.03111 35.46235 23.40904 1.000 9.29976 170 THR C O 1
ATOM 8776 N N . LEU C 1 179 ? -19.30176 36.14516 21.38670 1.000 8.34640 171 LEU C N 1
ATOM 8777 C CA . LEU C 1 179 ? -18.90393 37.44504 21.91525 1.000 8.87837 171 LEU C CA 1
ATOM 8778 C C . LEU C 1 179 ? -20.11615 38.22573 22.40477 1.000 7.93413 171 LEU C C 1
ATOM 8779 O O . LEU C 1 179 ? -20.00893 38.97624 23.38568 1.000 9.01102 171 LEU C O 1
ATOM 8784 N N . LYS C 1 180 ? -21.26907 38.04772 21.74552 1.000 8.73337 172 LYS C N 1
ATOM 8785 C CA A LYS C 1 180 ? -22.49530 38.70727 22.18925 0.603 8.94119 172 LYS C CA 1
ATOM 8786 C CA B LYS C 1 180 ? -22.48328 38.72032 22.20187 0.397 9.10414 172 LYS C CA 1
ATOM 8787 C C . LYS C 1 180 ? -22.95654 38.16631 23.53776 1.000 8.61624 172 LYS C C 1
ATOM 8788 O O . LYS C 1 180 ? -23.34593 38.93170 24.42692 1.000 9.89042 172 LYS C O 1
ATOM 8799 N N . ALA C 1 181 ? -22.90742 36.84276 23.71074 1.000 8.84392 173 ALA C N 1
ATOM 8800 C CA . ALA C 1 181 ? -23.27912 36.26652 24.99706 1.000 9.11205 173 ALA C CA 1
ATOM 8801 C C . ALA C 1 181 ? -22.32066 36.73570 26.08713 1.000 9.60020 173 ALA C C 1
ATOM 8802 O O . ALA C 1 181 ? -22.74500 37.04320 27.20680 1.000 9.76905 173 ALA C O 1
ATOM 8804 N N . LYS C 1 182 ? -21.02191 36.82988 25.76859 1.000 8.94907 174 LYS C N 1
ATOM 8805 C CA . LYS C 1 182 ? -20.06404 37.34779 26.74233 1.000 9.48923 174 LYS C CA 1
ATOM 8806 C C . LYS C 1 182 ? -20.36366 38.80315 27.08355 1.000 9.35251 174 LYS C C 1
ATOM 8807 O O . LYS C 1 182 ? -20.33639 39.19912 28.25688 1.000 9.51719 174 LYS C O 1
ATOM 8813 N N . SER C 1 183 ? -20.67606 39.61307 26.07175 1.000 9.55251 175 SER C N 1
ATOM 8814 C CA A SER C 1 183 ? -21.01432 41.00947 26.31824 0.732 10.13914 175 SER C CA 1
ATOM 8815 C CA B SER C 1 183 ? -20.99733 41.01072 26.34079 0.268 10.28258 175 SER C CA 1
ATOM 8816 C C . SER C 1 183 ? -22.18998 41.13422 27.28299 1.000 10.43662 175 SER C C 1
ATOM 8817 O O . SER C 1 183 ? -22.16602 41.95012 28.21347 1.000 11.69939 175 SER C O 1
ATOM 8822 N N . GLU C 1 184 ? -23.23100 40.31912 27.07917 1.000 9.94620 176 GLU C N 1
ATOM 8823 C CA . GLU C 1 184 ? -24.38193 40.33382 27.97988 1.000 11.42401 176 GLU C CA 1
ATOM 8824 C C . GLU C 1 184 ? -23.98535 39.89585 29.38898 1.000 10.80560 176 GLU C C 1
ATOM 8825 O O . GLU C 1 184 ? -24.40732 40.51126 30.37593 1.000 11.89962 176 GLU C O 1
ATOM 8831 N N . ALA C 1 185 ? -23.16907 38.83586 29.50113 1.000 10.20098 177 ALA C N 1
ATOM 8832 C CA . ALA C 1 185 ? -22.74579 38.33999 30.81158 1.000 11.19801 177 ALA C CA 1
ATOM 8833 C C . ALA C 1 185 ? -21.90980 39.36352 31.55888 1.000 10.54962 177 ALA C C 1
ATOM 8834 O O . ALA C 1 185 ? -21.90706 39.37894 32.79354 1.000 12.73530 177 ALA C O 1
ATOM 8836 N N . PHE C 1 186 ? -21.19494 40.21980 30.83473 1.000 9.90572 178 PHE C N 1
ATOM 8837 C CA . PHE C 1 186 ? -20.26356 41.16834 31.42758 1.000 9.65416 178 PHE C CA 1
ATOM 8838 C C . PHE C 1 186 ? -20.84930 42.57532 31.55276 1.000 9.96831 178 PHE C C 1
ATOM 8839 O O . PHE C 1 186 ? -20.11099 43.51621 31.86724 1.000 10.48463 178 PHE C O 1
ATOM 8847 N N . LYS C 1 187 ? -22.16091 42.73450 31.34397 1.000 10.84129 179 LYS C N 1
ATOM 8848 C CA A LYS C 1 187 ? -22.74685 44.06800 31.20783 0.668 12.64578 179 LYS C CA 1
ATOM 8849 C CA B LYS C 1 187 ? -22.74845 44.06610 31.20697 0.332 12.46190 179 LYS C CA 1
ATOM 8850 C C . LYS C 1 187 ? -22.69220 44.89529 32.48542 1.000 11.99531 179 LYS C C 1
ATOM 8851 O O . LYS C 1 187 ? -22.86920 46.11973 32.41796 1.000 13.15016 179 LYS C O 1
ATOM 8862 N N . ASN C 1 188 ? -22.47722 44.27390 33.64185 1.000 11.63954 180 ASN C N 1
ATOM 8863 C CA . ASN C 1 188 ? -22.47109 45.00333 34.90214 1.000 13.40002 180 ASN C CA 1
ATOM 8864 C C . ASN C 1 188 ? -21.07974 45.16148 35.50135 1.000 12.10334 180 ASN C C 1
ATOM 8865 O O . ASN C 1 188 ? -20.95248 45.67513 36.62254 1.000 14.60810 180 ASN C O 1
ATOM 8870 N N . ILE C 1 189 ? -20.03270 44.75346 34.79092 1.000 10.41067 181 ILE C N 1
ATOM 8871 C CA . ILE C 1 189 ? -18.67322 44.79526 35.31738 1.000 10.73290 181 ILE C CA 1
ATOM 8872 C C . ILE C 1 189 ? -18.02333 46.08473 34.82989 1.000 9.49252 181 ILE C C 1
ATOM 8873 O O . ILE C 1 189 ? -17.75079 46.23016 33.63740 1.000 11.14969 181 ILE C O 1
ATOM 8878 N N . VAL C 1 190 ? -17.77301 47.03217 35.73283 1.000 9.18300 182 VAL C N 1
ATOM 8879 C CA . VAL C 1 190 ? -17.20196 48.33215 35.37766 1.000 9.76884 182 VAL C CA 1
ATOM 8880 C C . VAL C 1 190 ? -15.68117 48.22506 35.33139 1.000 9.66537 182 VAL C C 1
ATOM 8881 O O . VAL C 1 190 ? -15.05109 47.82817 36.31486 1.000 11.39647 182 VAL C O 1
ATOM 8885 N N . LYS C 1 191 ? -15.08310 48.59513 34.19848 1.000 9.28679 183 LYS C N 1
ATOM 8886 C CA . LYS C 1 191 ? -13.63897 48.54609 34.00266 1.000 9.01556 183 LYS C CA 1
ATOM 8887 C C . LYS C 1 191 ? -13.13032 49.90873 33.54900 1.000 8.61047 183 LYS C C 1
ATOM 8888 O O . LYS C 1 191 ? -13.90514 50.81901 33.25207 1.000 9.71985 183 LYS C O 1
ATOM 8894 N N . ILE C 1 192 ? -11.81234 50.05193 33.47366 1.000 9.30571 184 ILE C N 1
ATOM 8895 C CA . ILE C 1 192 ? -11.22137 51.31979 33.04284 1.000 9.44534 184 ILE C CA 1
ATOM 8896 C C . ILE C 1 192 ? -11.02089 51.33519 31.53015 1.000 8.75290 184 ILE C C 1
ATOM 8897 O O . ILE C 1 192 ? -10.43278 50.41061 30.95263 1.000 9.98251 184 ILE C O 1
ATOM 8902 N N . GLY C 1 193 ? -11.51630 52.38556 30.88311 1.000 8.89180 185 GLY C N 1
ATOM 8903 C CA . GLY C 1 193 ? -11.17899 52.59897 29.48980 1.000 8.58364 185 GLY C CA 1
ATOM 8904 C C . GLY C 1 193 ? -9.72906 52.99144 29.31295 1.000 8.03623 185 GLY C C 1
ATOM 8905 O O . GLY C 1 193 ? -9.08910 53.53717 30.21093 1.000 9.17773 185 GLY C O 1
ATOM 8906 N N . ARG C 1 194 ? -9.21493 52.71648 28.11989 1.000 7.63089 186 ARG C N 1
ATOM 8907 C CA . ARG C 1 194 ? -7.85678 53.10920 27.74710 1.000 8.19379 186 ARG C CA 1
ATOM 8908 C C . ARG C 1 194 ? -7.91857 53.71078 26.35627 1.000 7.10546 186 ARG C C 1
ATOM 8909 O O . ARG C 1 194 ? -8.44485 53.08877 25.42832 1.000 7.44829 186 ARG C O 1
ATOM 8917 N N . THR C 1 195 ? -7.37943 54.91791 26.21951 1.000 7.98911 187 THR C N 1
ATOM 8918 C CA . THR C 1 195 ? -7.34211 55.62138 24.94219 1.000 7.39506 187 THR C CA 1
ATOM 8919 C C . THR C 1 195 ? -5.92201 56.12452 24.76394 1.000 7.32887 187 THR C C 1
ATOM 8920 O O . THR C 1 195 ? -5.33210 56.66203 25.71155 1.000 7.50310 187 THR C O 1
ATOM 8924 N N . HIS C 1 196 ? -5.35881 55.91495 23.57397 1.000 7.40699 188 HIS C N 1
ATOM 8925 C CA . HIS C 1 196 ? -3.94388 56.19496 23.34180 1.000 7.74724 188 HIS C CA 1
ATOM 8926 C C . HIS C 1 196 ? -3.03729 55.32395 24.21583 1.000 7.92628 188 HIS C C 1
ATOM 8927 O O . HIS C 1 196 ? -1.85592 55.65698 24.41640 1.000 8.46620 188 HIS C O 1
ATOM 8934 N N . LEU C 1 197 ? -3.55689 54.21210 24.73646 1.000 7.27741 189 LEU C N 1
ATOM 8935 C CA . LEU C 1 197 ? -2.95352 53.29436 25.70747 1.000 8.28346 189 LEU C CA 1
ATOM 8936 C C . LEU C 1 197 ? -2.97301 53.87287 27.11364 1.000 8.23369 189 LEU C C 1
ATOM 8937 O O . LEU C 1 197 ? -2.48714 53.20892 28.04323 1.000 10.35804 189 LEU C O 1
ATOM 8942 N N . MET C 1 198 ? -3.51813 55.06750 27.30942 1.000 7.92495 190 MET C N 1
ATOM 8943 C CA . MET C 1 198 ? -3.47705 55.75323 28.59289 1.000 8.46974 190 MET C CA 1
ATOM 8944 C C . MET C 1 198 ? -4.80042 55.59925 29.34369 1.000 8.15160 190 MET C C 1
ATOM 8945 O O . MET C 1 198 ? -5.87726 55.47119 28.74410 1.000 8.83680 190 MET C O 1
ATOM 8950 N N . ASP C 1 199 ? -4.70580 55.61907 30.66851 1.000 9.14935 191 ASP C N 1
ATOM 8951 C CA . ASP C 1 199 ? -5.87950 55.45827 31.51025 1.000 9.18789 191 ASP C CA 1
ATOM 8952 C C . ASP C 1 199 ? -6.91787 56.52736 31.18465 1.000 9.56522 191 ASP C C 1
ATOM 8953 O O . ASP C 1 199 ? -6.59868 57.72340 31.13146 1.000 10.94076 191 ASP C O 1
ATOM 8958 N N . ALA C 1 200 ? -8.16534 56.09210 30.98034 1.000 9.33118 192 ALA C N 1
ATOM 8959 C CA . ALA C 1 200 ? -9.24945 57.00270 30.62800 1.000 9.73544 192 ALA C CA 1
ATOM 8960 C C . ALA C 1 200 ? -10.38656 56.86999 31.63730 1.000 10.24796 192 ALA C C 1
ATOM 8961 O O . ALA C 1 200 ? -10.14778 56.64950 32.82639 1.000 13.02235 192 ALA C O 1
ATOM 8963 N N . THR C 1 201 ? -11.62364 57.04160 31.19513 1.000 9.98359 193 THR C N 1
ATOM 8964 C CA . THR C 1 201 ? -12.81339 56.95916 32.03143 1.000 9.49503 193 THR C CA 1
ATOM 8965 C C . THR C 1 201 ? -13.42904 55.56203 31.93622 1.000 9.37808 193 THR C C 1
ATOM 8966 O O . THR C 1 201 ? -13.04075 54.75402 31.08828 1.000 9.29591 193 THR C O 1
ATOM 8970 N N . PRO C 1 202 ? -14.38795 55.23470 32.80812 1.000 9.48204 194 PRO C N 1
ATOM 8971 C CA . PRO C 1 202 ? -14.90906 53.85770 32.85574 1.000 10.30757 194 PRO C CA 1
ATOM 8972 C C . PRO C 1 202 ? -15.82863 53.49979 31.69799 1.000 8.76746 194 PRO C C 1
ATOM 8973 O O . PRO C 1 202 ? -16.50138 54.33734 31.09482 1.000 9.70604 194 PRO C O 1
ATOM 8977 N N . LEU C 1 203 ? -15.89074 52.19787 31.43236 1.000 8.44178 195 LEU C N 1
ATOM 8978 C CA . LEU C 1 203 ? -16.94156 51.59241 30.61979 1.000 8.31993 195 LEU C CA 1
ATOM 8979 C C . LEU C 1 203 ? -17.11124 50.17306 31.14793 1.000 8.78659 195 LEU C C 1
ATOM 8980 O O . LEU C 1 203 ? -16.25484 49.66670 31.87063 1.000 10.26575 195 LEU C O 1
ATOM 8985 N N . THR C 1 204 ? -18.21644 49.52266 30.80074 1.000 8.83536 196 THR C N 1
ATOM 8986 C CA . THR C 1 204 ? -18.32388 48.14924 31.27477 1.000 8.88967 196 THR C CA 1
ATOM 8987 C C . THR C 1 204 ? -17.55565 47.19995 30.35374 1.000 8.08733 196 THR C C 1
ATOM 8988 O O . THR C 1 204 ? -17.34049 47.46773 29.16189 1.000 8.64935 196 THR C O 1
ATOM 8992 N N . LEU C 1 205 ? -17.15772 46.06197 30.92355 1.000 8.73116 197 LEU C N 1
ATOM 8993 C CA . LEU C 1 205 ? -16.53365 45.02974 30.10843 1.000 8.77221 197 LEU C CA 1
ATOM 8994 C C . LEU C 1 205 ? -17.49957 44.57160 29.01996 1.000 8.50747 197 LEU C C 1
ATOM 8995 O O . LEU C 1 205 ? -17.08533 44.27596 27.88939 1.000 8.59348 197 LEU C O 1
ATOM 9000 N N . GLY C 1 206 ? -18.80046 44.53536 29.34261 1.000 8.71310 198 GLY C N 1
ATOM 9001 C CA . GLY C 1 206 ? -19.80641 44.21504 28.34334 1.000 9.02530 198 GLY C CA 1
ATOM 9002 C C . GLY C 1 206 ? -19.86495 45.22913 27.21623 1.000 8.27973 198 GLY C C 1
ATOM 9003 O O . GLY C 1 206 ? -19.98066 44.85294 26.04387 1.000 8.65923 198 GLY C O 1
ATOM 9004 N N . GLN C 1 207 ? -19.74915 46.52658 27.54456 1.000 8.21988 199 GLN C N 1
ATOM 9005 C CA . GLN C 1 207 ? -19.70140 47.54724 26.49544 1.000 8.70656 199 GLN C CA 1
ATOM 9006 C C . GLN C 1 207 ? -18.49993 47.32943 25.57956 1.000 8.25418 199 GLN C C 1
ATOM 9007 O O . GLN C 1 207 ? -18.61233 47.38761 24.34772 1.000 8.15803 199 GLN C O 1
ATOM 9013 N N . GLU C 1 208 ? -17.33379 47.06794 26.16419 1.000 8.60930 200 GLU C N 1
ATOM 9014 C CA . GLU C 1 208 ? -16.14017 46.85746 25.35235 1.000 8.53196 200 GLU C CA 1
ATOM 9015 C C . GLU C 1 208 ? -16.34186 45.67551 24.40698 1.000 7.79874 200 GLU C C 1
ATOM 9016 O O . GLU C 1 208 ? -16.06005 45.76341 23.20587 1.000 8.12198 200 GLU C O 1
ATOM 9022 N N . PHE C 1 209 ? -16.85809 44.55910 24.92497 1.000 8.58311 201 PHE C N 1
ATOM 9023 C CA . PHE C 1 209 ? -17.12946 43.40753 24.06498 1.000 8.42194 201 PHE C CA 1
ATOM 9024 C C . PHE C 1 209 ? -18.22272 43.68273 23.03179 1.000 7.98150 201 PHE C C 1
ATOM 9025 O O . PHE C 1 209 ? -18.19381 43.09448 21.93617 1.000 8.51837 201 PHE C O 1
ATOM 9033 N N . SER C 1 210 ? -19.18660 44.56260 23.34983 1.000 7.69271 202 SER C N 1
ATOM 9034 C CA . SER C 1 210 ? -20.22618 44.88366 22.37422 1.000 7.60045 202 SER C CA 1
ATOM 9035 C C . SER C 1 210 ? -19.63798 45.53886 21.13095 1.000 7.49773 202 SER C C 1
ATOM 9036 O O . SER C 1 210 ? -20.19016 45.39604 20.03231 1.000 7.83859 202 SER C O 1
ATOM 9039 N N . GLY C 1 211 ? -18.51928 46.25323 21.27687 1.000 7.60131 203 GLY C N 1
ATOM 9040 C CA . GLY C 1 211 ? -17.85441 46.80194 20.10546 1.000 7.33647 203 GLY C CA 1
ATOM 9041 C C . GLY C 1 211 ? -17.39523 45.71960 19.14998 1.000 7.13743 203 GLY C C 1
ATOM 9042 O O . GLY C 1 211 ? -17.58751 45.82470 17.93482 1.000 7.74801 203 GLY C O 1
ATOM 9043 N N . TYR C 1 212 ? -16.81489 44.64151 19.69197 1.000 7.66272 204 TYR C N 1
ATOM 9044 C CA . TYR C 1 212 ? -16.35730 43.52922 18.85753 1.000 7.96725 204 TYR C CA 1
ATOM 9045 C C . TYR C 1 212 ? -17.52391 42.89612 18.12434 1.000 7.72493 204 TYR C C 1
ATOM 9046 O O . TYR C 1 212 ? -17.41396 42.56403 16.93647 1.000 7.73677 204 TYR C O 1
ATOM 9055 N N . VAL C 1 213 ? -18.63924 42.70564 18.83141 1.000 7.78186 205 VAL C N 1
ATOM 9056 C CA . VAL C 1 213 ? -19.84350 42.14881 18.21908 1.000 7.62721 205 VAL C CA 1
ATOM 9057 C C . VAL C 1 213 ? -20.29213 43.01199 17.04464 1.000 7.06923 205 VAL C C 1
ATOM 9058 O O . VAL C 1 213 ? -20.58153 42.50903 15.95023 1.000 7.87146 205 VAL C O 1
ATOM 9062 N N . ALA C 1 214 ? -20.36734 44.32822 17.26293 1.000 7.52250 206 ALA C N 1
ATOM 9063 C CA . ALA C 1 214 ? -20.80897 45.23097 16.20418 1.000 7.50979 206 ALA C CA 1
ATOM 9064 C C . ALA C 1 214 ? -19.87110 45.17251 15.00581 1.000 7.45383 206 ALA C C 1
ATOM 9065 O O . ALA C 1 214 ? -20.32160 45.19257 13.85828 1.000 8.00269 206 ALA C O 1
ATOM 9067 N N . GLN C 1 215 ? -18.56051 45.07392 15.25144 1.000 7.22123 207 GLN C N 1
ATOM 9068 C CA . GLN C 1 215 ? -17.60553 44.98409 14.14613 1.000 7.19403 207 GLN C CA 1
ATOM 9069 C C . GLN C 1 215 ? -17.87042 43.75269 13.29312 1.000 6.49480 207 GLN C C 1
ATOM 9070 O O . GLN C 1 215 ? -17.88299 43.81795 12.05794 1.000 7.23673 207 GLN C O 1
ATOM 9076 N N . LEU C 1 216 ? -18.08768 42.60680 13.93901 1.000 7.46072 208 LEU C N 1
ATOM 9077 C CA . LEU C 1 216 ? -18.35696 41.39482 13.16982 1.000 7.14664 208 LEU C CA 1
ATOM 9078 C C . LEU C 1 216 ? -19.69326 41.47110 12.43673 1.000 7.02056 208 LEU C C 1
ATOM 9079 O O . LEU C 1 216 ? -19.80808 40.98722 11.30013 1.000 7.89176 208 LEU C O 1
ATOM 9084 N N . GLU C 1 217 ? -20.71747 42.06920 13.06664 1.000 7.23922 209 GLU C N 1
ATOM 9085 C CA . GLU C 1 217 ? -22.00857 42.24471 12.38662 1.000 7.59718 209 GLU C CA 1
ATOM 9086 C C . GLU C 1 217 ? -21.85730 43.08988 11.12076 1.000 7.74749 209 GLU C C 1
ATOM 9087 O O . GLU C 1 217 ? -22.43162 42.76520 10.07240 1.000 7.76258 209 GLU C O 1
ATOM 9093 N N . PHE C 1 218 ? -21.10828 44.19793 11.19949 1.000 7.35354 210 PHE C N 1
ATOM 9094 C CA . PHE C 1 218 ? -20.90483 45.01705 10.00392 1.000 7.13961 210 PHE C CA 1
ATOM 9095 C C . PHE C 1 218 ? -20.13370 44.26385 8.92889 1.000 7.09101 210 PHE C C 1
ATOM 9096 O O . PHE C 1 218 ? -20.43679 44.39903 7.73482 1.000 7.52046 210 PHE C O 1
ATOM 9104 N N . GLY C 1 219 ? -19.11779 43.49095 9.32630 1.000 7.03720 211 GLY C N 1
ATOM 9105 C CA . GLY C 1 219 ? -18.34816 42.74460 8.34339 1.000 7.03730 211 GLY C CA 1
ATOM 9106 C C . GLY C 1 219 ? -19.18455 41.68390 7.65333 1.000 6.82503 211 GLY C C 1
ATOM 9107 O O . GLY C 1 219 ? -19.05955 41.46559 6.44488 1.000 7.80529 211 GLY C O 1
ATOM 9108 N N . LEU C 1 220 ? -20.06556 41.01848 8.41255 1.000 7.13887 212 LEU C N 1
ATOM 9109 C CA . LEU C 1 220 ? -20.98314 40.05056 7.81874 1.000 8.00286 212 LEU C CA 1
ATOM 9110 C C . LEU C 1 220 ? -21.91028 40.72167 6.80722 1.000 7.28775 212 LEU C C 1
ATOM 9111 O O . LEU C 1 220 ? -22.15182 40.18418 5.71873 1.000 7.67951 212 LEU C O 1
ATOM 9116 N N . LYS C 1 221 ? -22.47226 41.88076 7.16707 1.000 7.39614 213 LYS C N 1
ATOM 9117 C CA A LYS C 1 221 ? -23.34069 42.59800 6.23818 0.530 7.78404 213 LYS C CA 1
ATOM 9118 C CA B LYS C 1 221 ? -23.34159 42.59550 6.23687 0.470 8.15335 213 LYS C CA 1
ATOM 9119 C C . LYS C 1 221 ? -22.58563 42.98171 4.97553 1.000 7.81138 213 LYS C C 1
ATOM 9120 O O . LYS C 1 221 ? -23.10383 42.83631 3.86099 1.000 8.06234 213 LYS C O 1
ATOM 9131 N N . ALA C 1 222 ? -21.34476 43.46533 5.13330 1.000 7.70785 214 ALA C N 1
ATOM 9132 C CA . ALA C 1 222 ? -20.55994 43.90114 3.98311 1.000 7.88897 214 ALA C CA 1
ATOM 9133 C C . ALA C 1 222 ? -20.23166 42.72668 3.07605 1.000 7.47431 214 ALA C C 1
ATOM 9134 O O . ALA C 1 222 ? -20.26609 42.85420 1.84084 1.000 8.42506 214 ALA C O 1
ATOM 9136 N N . LEU C 1 223 ? -19.91307 41.56601 3.67440 1.000 7.53635 215 LEU C N 1
ATOM 9137 C CA . LEU C 1 223 ? -19.61898 40.38130 2.87328 1.000 7.65469 215 LEU C CA 1
ATOM 9138 C C . LEU C 1 223 ? -20.86730 39.91211 2.12761 1.000 7.18650 215 LEU C C 1
ATOM 9139 O O . LEU C 1 223 ? -20.81991 39.60882 0.92634 1.000 7.22456 215 LEU C O 1
ATOM 9144 N N . LYS C 1 224 ? -22.00535 39.88133 2.81709 1.000 6.98994 216 LYS C N 1
ATOM 9145 C CA . LYS C 1 224 ? -23.24199 39.48288 2.15759 1.000 7.25952 216 LYS C CA 1
ATOM 9146 C C . LYS C 1 224 ? -23.61346 40.43336 1.02328 1.000 6.98297 216 LYS C C 1
ATOM 9147 O O . LYS C 1 224 ? -24.15076 39.98813 -0.00224 1.000 7.91974 216 LYS C O 1
ATOM 9153 N N . ASN C 1 225 ? -23.28153 41.72978 1.14727 1.000 7.20188 217 ASN C N 1
ATOM 9154 C CA . ASN C 1 225 ? -23.55743 42.66820 0.06854 1.000 7.15501 217 ASN C CA 1
ATOM 9155 C C . ASN C 1 225 ? -22.82588 42.30995 -1.21341 1.000 7.21642 217 ASN C C 1
ATOM 9156 O O . ASN C 1 225 ? -23.28931 42.69323 -2.29498 1.000 7.63984 217 ASN C O 1
ATOM 9161 N N . THR C 1 226 ? -21.71092 41.57474 -1.12237 1.000 7.14564 218 THR C N 1
ATOM 9162 C CA . THR C 1 226 ? -20.91340 41.21329 -2.29455 1.000 6.62052 218 THR C CA 1
ATOM 9163 C C . THR C 1 226 ? -21.40966 39.93901 -2.96078 1.000 7.10865 218 THR C C 1
ATOM 9164 O O . THR C 1 226 ? -20.95145 39.60046 -4.05714 1.000 7.73343 218 THR C O 1
ATOM 9168 N N . LEU C 1 227 ? -22.35466 39.23194 -2.33512 1.000 7.27424 219 LEU C N 1
ATOM 9169 C CA . LEU C 1 227 ? -22.78159 37.95017 -2.88625 1.000 7.33747 219 LEU C CA 1
ATOM 9170 C C . LEU C 1 227 ? -23.52523 38.06127 -4.22131 1.000 7.03737 219 LEU C C 1
ATOM 9171 O O . LEU C 1 227 ? -23.28122 37.23453 -5.10925 1.000 8.00723 219 LEU C O 1
ATOM 9176 N N . PRO C 1 228 ? -24.37656 39.07300 -4.46010 1.000 7.45128 220 PRO C N 1
ATOM 9177 C CA . PRO C 1 228 ? -25.06724 39.09536 -5.76646 1.000 7.75154 220 PRO C CA 1
ATOM 9178 C C . PRO C 1 228 ? -24.13246 39.17055 -6.96657 1.000 7.52999 220 PRO C C 1
ATOM 9179 O O . PRO C 1 228 ? -24.39132 38.51515 -7.98488 1.000 8.52319 220 PRO C O 1
ATOM 9183 N N . HIS C 1 229 ? -23.04077 39.94235 -6.88762 1.000 7.09747 221 HIS C N 1
ATOM 9184 C CA . HIS C 1 229 ? -22.09088 39.97574 -8.00232 1.000 7.12668 221 HIS C CA 1
ATOM 9185 C C . HIS C 1 229 ? -21.38800 38.62916 -8.14139 1.000 7.51500 221 HIS C C 1
ATOM 9186 O O . HIS C 1 229 ? -21.18995 38.12606 -9.25891 1.000 8.13210 221 HIS C O 1
ATOM 9193 N N . LEU C 1 230 ? -21.03792 38.00782 -7.00472 1.000 6.87531 222 LEU C N 1
ATOM 9194 C CA . LEU C 1 230 ? -20.36193 36.72027 -7.02109 1.000 7.49250 222 LEU C CA 1
ATOM 9195 C C . LEU C 1 230 ? -21.25590 35.60102 -7.53661 1.000 7.80158 222 LEU C C 1
ATOM 9196 O O . LEU C 1 230 ? -20.74356 34.59110 -8.05056 1.000 8.77391 222 LEU C O 1
ATOM 9201 N N . ALA C 1 231 ? -22.57949 35.76618 -7.43780 1.000 7.43322 223 ALA C N 1
ATOM 9202 C CA . ALA C 1 231 ? -23.51150 34.75653 -7.92672 1.000 7.87456 223 ALA C CA 1
ATOM 9203 C C . ALA C 1 231 ? -23.59513 34.70183 -9.44623 1.000 7.57156 223 ALA C C 1
ATOM 9204 O O . ALA C 1 231 ? -24.11409 33.71620 -9.98383 1.000 8.31353 223 ALA C O 1
ATOM 9206 N N . GLU C 1 232 ? -23.13187 35.74476 -10.13679 1.000 7.92974 224 GLU C N 1
ATOM 9207 C CA . GLU C 1 232 ? -23.19919 35.77932 -11.59367 1.000 7.71343 224 GLU C CA 1
ATOM 9208 C C . GLU C 1 232 ? -22.11716 34.88744 -12.19609 1.000 7.23798 224 GLU C C 1
ATOM 9209 O O . GLU C 1 232 ? -20.94604 34.97312 -11.80495 1.000 8.54624 224 GLU C O 1
ATOM 9215 N N . LEU C 1 233 ? -22.49575 34.04845 -13.16381 1.000 7.41401 225 LEU C N 1
ATOM 9216 C CA . LEU C 1 233 ? -21.58845 33.07791 -13.76758 1.000 7.52099 225 LEU C CA 1
ATOM 9217 C C . LEU C 1 233 ? -21.29550 33.39491 -15.22785 1.000 7.96217 225 LEU C C 1
ATOM 9218 O O . LEU C 1 233 ? -22.19888 33.72673 -16.00940 1.000 8.70187 225 LEU C O 1
ATOM 9223 N N . ALA C 1 234 ? -20.03029 33.22321 -15.60696 1.000 7.35635 226 ALA C N 1
ATOM 9224 C CA . ALA C 1 234 ? -19.60908 33.48510 -16.97818 1.000 7.89382 226 ALA C CA 1
ATOM 9225 C C . ALA C 1 234 ? -20.10279 32.44009 -17.97023 1.000 7.82111 226 ALA C C 1
ATOM 9226 O O . ALA C 1 234 ? -20.07053 32.70084 -19.18478 1.000 8.51013 226 ALA C O 1
ATOM 9228 N N . LEU C 1 235 ? -20.51240 31.26405 -17.49399 1.000 8.38594 227 LEU C N 1
ATOM 9229 C CA . LEU C 1 235 ? -20.74985 30.13045 -18.38241 1.000 8.36703 227 LEU C CA 1
ATOM 9230 C C . LEU C 1 235 ? -21.78030 30.48208 -19.45556 1.000 8.25525 227 LEU C C 1
ATOM 9231 O O . LEU C 1 235 ? -22.88921 30.95911 -19.15952 1.000 9.26336 227 LEU C O 1
ATOM 9236 N N . GLY C 1 236 ? -21.41532 30.24975 -20.71077 1.000 8.68020 228 GLY C N 1
ATOM 9237 C CA . GLY C 1 236 ? -22.19938 30.67428 -21.84662 1.000 9.79724 228 GLY C CA 1
ATOM 9238 C C . GLY C 1 236 ? -21.56258 31.79128 -22.64255 1.000 9.67946 228 GLY C C 1
ATOM 9239 O O . GLY C 1 236 ? -21.94402 32.00468 -23.80260 1.000 11.27120 228 GLY C O 1
ATOM 9240 N N . GLY C 1 237 ? -20.57621 32.49082 -22.07511 1.000 8.88256 229 GLY C N 1
ATOM 9241 C CA . GLY C 1 237 ? -19.86627 33.49168 -22.84987 1.000 9.84554 229 GLY C CA 1
ATOM 9242 C C . GLY C 1 237 ? -18.93221 32.90953 -23.89123 1.000 9.45707 229 GLY C C 1
ATOM 9243 O O . GLY C 1 237 ? -18.52965 33.62180 -24.81715 1.000 10.32702 229 GLY C O 1
ATOM 9244 N N . THR C 1 238 ? -18.57248 31.63121 -23.74472 1.000 9.36221 230 THR C N 1
ATOM 9245 C CA . THR C 1 238 ? -17.56962 30.93323 -24.55189 1.000 9.56272 230 THR C CA 1
ATOM 9246 C C . THR C 1 238 ? -16.26800 31.72329 -24.72140 1.000 9.36017 230 THR C C 1
ATOM 9247 O O . THR C 1 238 ? -15.74568 32.25092 -23.73802 1.000 11.41182 230 THR C O 1
ATOM 9251 N N . ALA C 1 239 ? -15.71044 31.78567 -25.93473 1.000 9.14201 231 ALA C N 1
ATOM 9252 C CA . ALA C 1 239 ? -14.31306 32.19016 -26.09781 1.000 9.98661 231 ALA C CA 1
ATOM 9253 C C . ALA C 1 239 ? -14.06744 33.65209 -25.75303 1.000 9.34647 231 ALA C C 1
ATOM 9254 O O . ALA C 1 239 ? -13.03983 33.97788 -25.14341 1.000 10.80214 231 ALA C O 1
ATOM 9256 N N . VAL C 1 240 ? -14.93032 34.56468 -26.20254 1.000 9.06755 232 VAL C N 1
ATOM 9257 C CA . VAL C 1 240 ? -14.67372 35.99295 -26.05766 1.000 9.03178 232 VAL C CA 1
ATOM 9258 C C . VAL C 1 240 ? -15.83495 36.73501 -25.41830 1.000 8.84641 232 VAL C C 1
ATOM 9259 O O . VAL C 1 240 ? -15.75643 37.95341 -25.24650 1.000 9.81272 232 VAL C O 1
ATOM 9263 N N . GLY C 1 241 ? -16.91860 36.03803 -25.07067 1.000 8.94573 233 GLY C N 1
ATOM 9264 C CA . GLY C 1 241 ? -18.06434 36.64244 -24.42806 1.000 9.33677 233 GLY C CA 1
ATOM 9265 C C . GLY C 1 241 ? -19.32213 36.65791 -25.26692 1.000 9.70664 233 GLY C C 1
ATOM 9266 O O . GLY C 1 241 ? -20.39559 36.93576 -24.72327 1.000 10.18625 233 GLY C O 1
ATOM 9267 N N . THR C 1 242 ? -19.23289 36.36062 -26.56432 1.000 9.63630 234 THR C N 1
ATOM 9268 C CA . THR C 1 242 ? -20.37003 36.47553 -27.47072 1.000 9.91567 234 THR C CA 1
ATOM 9269 C C . THR C 1 242 ? -21.34802 35.31229 -27.37106 1.000 10.11423 234 THR C C 1
ATOM 9270 O O . THR C 1 242 ? -22.44874 35.40753 -27.92287 1.000 11.55913 234 THR C O 1
ATOM 9274 N N . GLY C 1 243 ? -20.96962 34.20997 -26.73229 1.000 9.64133 235 GLY C N 1
ATOM 9275 C CA . GLY C 1 243 ? -21.81443 33.03945 -26.73519 1.000 10.17258 235 GLY C CA 1
ATOM 9276 C C . GLY C 1 243 ? -21.78604 32.25012 -28.02047 1.000 10.79402 235 GLY C C 1
ATOM 9277 O O . GLY C 1 243 ? -22.65157 31.39037 -28.22243 1.000 12.18607 235 GLY C O 1
ATOM 9278 N N . LEU C 1 244 ? -20.83706 32.53410 -28.90931 1.000 12.52853 236 LEU C N 1
ATOM 9279 C CA . LEU C 1 244 ? -20.64702 31.71802 -30.10057 1.000 15.90202 236 LEU C CA 1
ATOM 9280 C C . LEU C 1 244 ? -20.58774 30.24274 -29.72683 1.000 12.93892 236 LEU C C 1
ATOM 9281 O O . LEU C 1 244 ? -19.91552 29.85549 -28.76727 1.000 13.15324 236 LEU C O 1
ATOM 9286 N N . ASN C 1 245 ? -21.28889 29.42144 -30.50348 1.000 13.87239 237 ASN C N 1
ATOM 9287 C CA . ASN C 1 245 ? -21.32209 27.96930 -30.34151 1.000 14.18077 237 ASN C CA 1
ATOM 9288 C C . ASN C 1 245 ? -22.13390 27.50632 -29.12645 1.000 13.92125 237 ASN C C 1
ATOM 9289 O O . ASN C 1 245 ? -21.96755 26.37410 -28.67018 1.000 16.87574 237 ASN C O 1
ATOM 9294 N N . THR C 1 246 ? -23.04273 28.34799 -28.59738 1.000 13.36852 238 THR C N 1
ATOM 9295 C CA . THR C 1 246 ? -23.98495 27.87092 -27.58224 1.000 12.58193 238 THR C CA 1
ATOM 9296 C C . THR C 1 246 ? -25.39699 27.77422 -28.16259 1.000 13.73269 238 THR C C 1
ATOM 9297 O O . THR C 1 246 ? -25.78762 28.60187 -28.99306 1.000 15.42143 238 THR C O 1
ATOM 9301 N N . PRO C 1 247 ? -26.19492 26.79076 -27.72756 1.000 13.16160 239 PRO C N 1
ATOM 9302 C CA . PRO C 1 247 ? -27.60568 26.74642 -28.12882 1.000 15.08251 239 PRO C CA 1
ATOM 9303 C C . PRO C 1 247 ? -28.36166 27.91291 -27.51899 1.000 15.44036 239 PRO C C 1
ATOM 9304 O O . PRO C 1 247 ? -28.01609 28.41287 -26.44494 1.000 15.01089 239 PRO C O 1
ATOM 9308 N N . GLN C 1 248 ? -29.41935 28.32827 -28.21437 1.000 17.17020 240 GLN C N 1
ATOM 9309 C CA . GLN C 1 248 ? -30.27578 29.39591 -27.71868 1.000 18.77352 240 GLN C CA 1
ATOM 9310 C C . GLN C 1 248 ? -30.80749 29.04236 -26.33823 1.000 17.56624 240 GLN C C 1
ATOM 9311 O O . GLN C 1 248 ? -31.37205 27.96330 -26.13628 1.000 19.05170 240 GLN C O 1
ATOM 9317 N N . GLY C 1 249 ? -30.59856 29.94529 -25.37856 1.000 16.31174 241 GLY C N 1
ATOM 9318 C CA . GLY C 1 249 ? -31.07296 29.74896 -24.02333 1.000 15.19133 241 GLY C CA 1
ATOM 9319 C C . GLY C 1 249 ? -30.12805 28.97796 -23.12297 1.000 13.61314 241 GLY C C 1
ATOM 9320 O O . GLY C 1 249 ? -30.45572 28.76133 -21.95007 1.000 12.89176 241 GLY C O 1
ATOM 9321 N N . TYR C 1 250 ? -28.96019 28.56653 -23.62656 1.000 12.02103 242 TYR C N 1
ATOM 9322 C CA . TYR C 1 250 ? -28.04229 27.75657 -22.82791 1.000 10.64995 242 TYR C CA 1
ATOM 9323 C C . TYR C 1 250 ? -27.54321 28.50467 -21.59317 1.000 9.74373 242 TYR C C 1
ATOM 9324 O O . TYR C 1 250 ? -27.46390 27.91992 -20.50858 1.000 9.71762 242 TYR C O 1
ATOM 9333 N N . ASP C 1 251 ? -27.22364 29.79477 -21.72392 1.000 9.89198 243 ASP C N 1
ATOM 9334 C CA . ASP C 1 251 ? -26.68933 30.53150 -20.58051 1.000 9.62445 243 ASP C CA 1
ATOM 9335 C C . ASP C 1 251 ? -27.62322 30.45910 -19.37158 1.000 9.27027 243 ASP C C 1
ATOM 9336 O O . ASP C 1 251 ? -27.19529 30.14808 -18.25166 1.000 9.08664 243 ASP C O 1
ATOM 9341 N N . VAL C 1 252 ? -28.91161 30.73130 -19.58804 1.000 9.39063 244 VAL C N 1
ATOM 9342 C CA . VAL C 1 252 ? -29.88433 30.72720 -18.50170 1.000 10.37998 244 VAL C CA 1
ATOM 9343 C C . VAL C 1 252 ? -30.08666 29.31289 -17.97648 1.000 9.88394 244 VAL C C 1
ATOM 9344 O O . VAL C 1 252 ? -30.14850 29.08353 -16.76326 1.000 10.09984 244 VAL C O 1
ATOM 9348 N N . LYS C 1 253 ? -30.19879 28.34503 -18.88142 1.000 10.33649 245 LYS C N 1
ATOM 9349 C CA . LYS C 1 253 ? -30.48198 26.97899 -18.46490 1.000 10.77472 245 LYS C CA 1
ATOM 9350 C C . LYS C 1 253 ? -29.32409 26.36008 -17.69000 1.000 9.67384 245 LYS C C 1
ATOM 9351 O O . LYS C 1 253 ? -29.54599 25.66597 -16.69118 1.000 10.23715 245 LYS C O 1
ATOM 9357 N N . VAL C 1 254 ? -28.08858 26.57315 -18.14240 1.000 8.70469 246 VAL C N 1
ATOM 9358 C CA . VAL C 1 254 ? -26.95876 25.96810 -17.43609 1.000 9.15325 246 VAL C CA 1
ATOM 9359 C C . VAL C 1 254 ? -26.79492 26.58914 -16.05030 1.000 8.89682 246 VAL C C 1
ATOM 9360 O O . VAL C 1 254 ? -26.47547 25.89024 -15.07913 1.000 8.81861 246 VAL C O 1
ATOM 9364 N N . ALA C 1 255 ? -27.06170 27.89031 -15.91984 1.000 8.56854 247 ALA C N 1
ATOM 9365 C CA . ALA C 1 255 ? -27.01647 28.49958 -14.59388 1.000 8.96347 247 ALA C CA 1
ATOM 9366 C C . ALA C 1 255 ? -28.08222 27.90736 -13.68366 1.000 8.47117 247 ALA C C 1
ATOM 9367 O O . ALA C 1 255 ? -27.84160 27.70129 -12.48906 1.000 9.27890 247 ALA C O 1
ATOM 9369 N N . GLU C 1 256 ? -29.27158 27.62437 -14.23304 1.000 9.59339 248 GLU C N 1
ATOM 9370 C CA A GLU C 1 256 ? -30.31783 27.00244 -13.43377 0.514 9.57334 248 GLU C CA 1
ATOM 9371 C CA B GLU C 1 256 ? -30.33117 26.98616 -13.44633 0.486 9.71711 248 GLU C CA 1
ATOM 9372 C C . GLU C 1 256 ? -29.88266 25.62720 -12.93120 1.000 9.17575 248 GLU C C 1
ATOM 9373 O O . GLU C 1 256 ? -30.12299 25.28014 -11.76737 1.000 9.68632 248 GLU C O 1
ATOM 9384 N N . TYR C 1 257 ? -29.23497 24.83345 -13.78824 1.000 9.45187 249 TYR C N 1
ATOM 9385 C CA . TYR C 1 257 ? -28.75317 23.53657 -13.32497 1.000 9.94857 249 TYR C CA 1
ATOM 9386 C C . TYR C 1 257 ? -27.65046 23.68042 -12.28378 1.000 9.29920 249 TYR C C 1
ATOM 9387 O O . TYR C 1 257 ? -27.61618 22.91562 -11.31148 1.000 9.76293 249 TYR C O 1
ATOM 9396 N N . ILE C 1 258 ? -26.73675 24.64269 -12.46230 1.000 8.50297 250 ILE C N 1
ATOM 9397 C CA . ILE C 1 258 ? -25.71094 24.85064 -11.43720 1.000 8.45976 250 ILE C CA 1
ATOM 9398 C C . ILE C 1 258 ? -26.35297 25.23662 -10.10975 1.000 8.19861 250 ILE C C 1
ATOM 9399 O O . ILE C 1 258 ? -25.96883 24.72926 -9.04478 1.000 9.09240 250 ILE C O 1
ATOM 9404 N N . ALA C 1 259 ? -27.34137 26.13790 -10.14940 1.000 8.33895 251 ALA C N 1
ATOM 9405 C CA . ALA C 1 259 ? -28.04098 26.51725 -8.92608 1.000 8.98499 251 ALA C CA 1
ATOM 9406 C C . ALA C 1 259 ? -28.72751 25.31256 -8.28843 1.000 9.16296 251 ALA C C 1
ATOM 9407 O O . ALA C 1 259 ? -28.72084 25.16156 -7.05924 1.000 10.74256 251 ALA C O 1
ATOM 9409 N N . LYS C 1 260 ? -29.30556 24.42858 -9.10655 1.000 9.19554 252 LYS C N 1
ATOM 9410 C CA . LYS C 1 260 ? -29.98879 23.25947 -8.55912 1.000 10.85274 252 LYS C CA 1
ATOM 9411 C C . LYS C 1 260 ? -28.99775 22.30124 -7.90967 1.000 10.94901 252 LYS C C 1
ATOM 9412 O O . LYS C 1 260 ? -29.20606 21.84642 -6.77815 1.000 11.73826 252 LYS C O 1
ATOM 9418 N N . PHE C 1 261 ? -27.91533 21.96817 -8.61732 1.000 10.14939 253 PHE C N 1
ATOM 9419 C CA . PHE C 1 261 ? -26.99901 20.94283 -8.12812 1.000 10.50311 253 PHE C CA 1
ATOM 9420 C C . PHE C 1 261 ? -26.20974 21.42508 -6.91872 1.000 10.75161 253 PHE C C 1
ATOM 9421 O O . PHE C 1 261 ? -25.90886 20.63416 -6.02570 1.000 11.86213 253 PHE C O 1
ATOM 9429 N N . THR C 1 262 ? -25.84936 22.70893 -6.87490 1.000 9.77773 254 THR C N 1
ATOM 9430 C CA . THR C 1 262 ? -25.13277 23.25342 -5.72670 1.000 10.33578 254 THR C CA 1
ATOM 9431 C C . THR C 1 262 ? -26.05029 23.68690 -4.59436 1.000 10.34863 254 THR C C 1
ATOM 9432 O O . THR C 1 262 ? -25.58358 23.82320 -3.46060 1.000 12.26938 254 THR C O 1
ATOM 9436 N N . GLY C 1 263 ? -27.33068 23.92395 -4.87468 1.000 10.71490 255 GLY C N 1
ATOM 9437 C CA . GLY C 1 263 ? -28.21766 24.48795 -3.87234 1.000 11.43778 255 GLY C CA 1
ATOM 9438 C C . GLY C 1 263 ? -27.94206 25.93501 -3.52126 1.000 10.99791 255 GLY C C 1
ATOM 9439 O O . GLY C 1 263 ? -28.40806 26.41408 -2.47985 1.000 13.99289 255 GLY C O 1
ATOM 9440 N N . LEU C 1 264 ? -27.22881 26.65834 -4.38091 1.000 9.68787 256 LEU C N 1
ATOM 9441 C CA . LEU C 1 264 ? -26.86232 28.04794 -4.14705 1.000 9.46970 256 LEU C CA 1
ATOM 9442 C C . LEU C 1 264 ? -27.43296 28.91267 -5.26870 1.000 8.96421 256 LEU C C 1
ATOM 9443 O O . LEU C 1 264 ? -27.63443 28.42117 -6.38581 1.000 9.57289 256 LEU C O 1
ATOM 9448 N N . PRO C 1 265 ? -27.70546 30.19807 -5.00885 1.000 8.16024 257 PRO C N 1
ATOM 9449 C CA . PRO C 1 265 ? -28.53184 30.99652 -5.94872 1.000 8.29377 257 PRO C CA 1
ATOM 9450 C C . PRO C 1 265 ? -27.72633 31.64804 -7.07901 1.000 7.82767 257 PRO C C 1
ATOM 9451 O O . PRO C 1 265 ? -27.72616 32.87507 -7.25676 1.000 9.67752 257 PRO C O 1
ATOM 9455 N N . PHE C 1 266 ? -27.04349 30.81795 -7.86991 1.000 7.79346 258 PHE C N 1
ATOM 9456 C CA . PHE C 1 266 ? -26.30107 31.30984 -9.02595 1.000 8.19178 258 PHE C CA 1
ATOM 9457 C C . PHE C 1 266 ? -27.24567 31.73817 -10.14473 1.000 7.95996 258 PHE C C 1
ATOM 9458 O O . PHE C 1 266 ? -28.33514 31.18209 -10.32183 1.000 8.36054 258 PHE C O 1
ATOM 9466 N N . ILE C 1 267 ? -26.79305 32.72653 -10.92225 1.000 8.85870 259 ILE C N 1
ATOM 9467 C CA . ILE C 1 267 ? -27.51736 33.25142 -12.07700 1.000 8.51076 259 ILE C CA 1
ATOM 9468 C C . ILE C 1 267 ? -26.50674 33.45389 -13.20209 1.000 8.50302 259 ILE C C 1
ATOM 9469 O O . ILE C 1 267 ? -25.30042 33.46314 -12.98036 1.000 8.59482 259 ILE C O 1
ATOM 9474 N N . THR C 1 268 ? -26.99234 33.61677 -14.42910 1.000 8.25694 260 THR C N 1
ATOM 9475 C CA . THR C 1 268 ? -26.07860 33.88897 -15.53151 1.000 7.99734 260 THR C CA 1
ATOM 9476 C C . THR C 1 268 ? -25.61261 35.33744 -15.46635 1.000 7.81591 260 THR C C 1
ATOM 9477 O O . THR C 1 268 ? -26.35618 36.22790 -15.06310 1.000 9.68876 260 THR C O 1
ATOM 9481 N N . ALA C 1 269 ? -24.36079 35.57570 -15.84360 1.000 7.92432 261 ALA C N 1
ATOM 9482 C CA . ALA C 1 269 ? -23.84751 36.93739 -15.77231 1.000 8.33766 261 ALA C CA 1
ATOM 9483 C C . ALA C 1 269 ? -24.58797 37.82573 -16.76486 1.000 7.97052 261 ALA C C 1
ATOM 9484 O O . ALA C 1 269 ? -24.83123 37.44027 -17.91353 1.000 9.42825 261 ALA C O 1
ATOM 9486 N N . GLU C 1 270 ? -24.92821 39.03466 -16.32377 1.000 8.88766 262 GLU C N 1
ATOM 9487 C CA . GLU C 1 270 ? -25.63074 39.97086 -17.19852 1.000 9.68198 262 GLU C CA 1
ATOM 9488 C C . GLU C 1 270 ? -24.76116 40.43867 -18.35638 1.000 9.20650 262 GLU C C 1
ATOM 9489 O O . GLU C 1 270 ? -25.28606 40.73905 -19.43243 1.000 10.76240 262 GLU C O 1
ATOM 9495 N N . ASN C 1 271 ? -23.44788 40.51769 -18.16583 1.000 8.38571 263 ASN C N 1
ATOM 9496 C CA . ASN C 1 271 ? -22.53535 40.93913 -19.22474 1.000 8.01702 263 ASN C CA 1
ATOM 9497 C C . ASN C 1 271 ? -21.36902 39.95793 -19.26434 1.000 7.17368 263 ASN C C 1
ATOM 9498 O O . ASN C 1 271 ? -20.53437 39.93539 -18.35044 1.000 7.94291 263 ASN C O 1
ATOM 9503 N N . LYS C 1 272 ? -21.32053 39.13446 -20.31198 1.000 7.12257 264 LYS C N 1
ATOM 9504 C CA . LYS C 1 272 ? -20.30263 38.08535 -20.37083 1.000 7.35684 264 LYS C CA 1
ATOM 9505 C C . LYS C 1 272 ? -18.90933 38.64590 -20.63306 1.000 7.28213 264 LYS C C 1
ATOM 9506 O O . LYS C 1 272 ? -17.91567 37.98128 -20.32759 1.000 8.62303 264 LYS C O 1
ATOM 9512 N N . PHE C 1 273 ? -18.81850 39.84774 -21.20628 1.000 7.34908 265 PHE C N 1
ATOM 9513 C CA . PHE C 1 273 ? -17.51770 40.47626 -21.43892 1.000 7.27456 265 PHE C CA 1
ATOM 9514 C C . PHE C 1 273 ? -16.88493 40.88910 -20.12034 1.000 7.50724 265 PHE C C 1
ATOM 9515 O O . PHE C 1 273 ? -15.71978 40.56261 -19.85359 1.000 8.11128 265 PHE C O 1
ATOM 9523 N N . GLU C 1 274 ? -17.68217 41.49821 -19.24559 1.000 7.44023 266 GLU C N 1
ATOM 9524 C CA . GLU C 1 274 ? -17.24331 41.80877 -17.89042 1.000 7.61763 266 GLU C CA 1
ATOM 9525 C C . GLU C 1 274 ? -16.84249 40.54632 -17.13610 1.000 7.14269 266 GLU C C 1
ATOM 9526 O O . GLU C 1 274 ? -15.89280 40.56298 -16.34136 1.000 7.94085 266 GLU C O 1
ATOM 9532 N N . ALA C 1 275 ? -17.53658 39.43576 -17.39400 1.000 7.07311 267 ALA C N 1
ATOM 9533 C CA . ALA C 1 275 ? -17.30916 38.18407 -16.67576 1.000 7.55736 267 ALA C CA 1
ATOM 9534 C C . ALA C 1 275 ? -16.04433 37.44269 -17.11509 1.000 6.78965 267 ALA C C 1
ATOM 9535 O O . ALA C 1 275 ? -15.56680 36.56746 -16.38071 1.000 8.29792 267 ALA C O 1
ATOM 9537 N N . LEU C 1 276 ? -15.50947 37.75702 -18.29931 1.000 7.06295 268 LEU C N 1
ATOM 9538 C CA . LEU C 1 276 ? -14.31067 37.12979 -18.84447 1.000 7.26653 268 LEU C CA 1
ATOM 9539 C C . LEU C 1 276 ? -13.07778 38.00738 -18.72569 1.000 6.52548 268 LEU C C 1
ATOM 9540 O O . LEU C 1 276 ? -11.97364 37.50465 -18.45373 1.000 7.05851 268 LEU C O 1
ATOM 9545 N N . ALA C 1 277 ? -13.23810 39.31125 -18.96413 1.000 6.93879 269 ALA C N 1
ATOM 9546 C CA . ALA C 1 277 ? -12.13152 40.24786 -19.08983 1.000 6.95295 269 ALA C CA 1
ATOM 9547 C C . ALA C 1 277 ? -11.66086 40.76435 -17.74628 1.000 6.80704 269 ALA C C 1
ATOM 9548 O O . ALA C 1 277 ? -10.60958 41.41327 -17.67147 1.000 7.62514 269 ALA C O 1
ATOM 9550 N N . ALA C 1 278 ? -12.39736 40.46645 -16.68287 1.000 7.42157 270 ALA C N 1
ATOM 9551 C CA . ALA C 1 278 ? -12.07028 40.95633 -15.35784 1.000 7.69442 270 ALA C CA 1
ATOM 9552 C C . ALA C 1 278 ? -12.68847 39.99782 -14.35350 1.000 6.68688 270 ALA C C 1
ATOM 9553 O O . ALA C 1 278 ? -13.58133 39.21336 -14.68926 1.000 7.84094 270 ALA C O 1
ATOM 9555 N N . HIS C 1 279 ? -12.17283 40.04458 -13.12361 1.000 6.92699 271 HIS C N 1
ATOM 9556 C CA . HIS C 1 279 ? -12.71959 39.27934 -11.99984 1.000 7.36848 271 HIS C CA 1
ATOM 9557 C C . HIS C 1 279 ? -13.01993 40.21127 -10.84418 1.000 6.73706 271 HIS C C 1
ATOM 9558 O O . HIS C 1 279 ? -12.63095 39.99370 -9.69187 1.000 7.15461 271 HIS C O 1
ATOM 9565 N N . ASP C 1 280 ? -13.74636 41.27799 -11.18032 1.000 7.36517 272 ASP C N 1
ATOM 9566 C CA . ASP C 1 280 ? -14.07439 42.30200 -10.20665 1.000 7.16804 272 ASP C CA 1
ATOM 9567 C C . ASP C 1 280 ? -14.92445 41.76286 -9.06079 1.000 6.58802 272 ASP C C 1
ATOM 9568 O O . ASP C 1 280 ? -14.84806 42.29728 -7.95250 1.000 7.13582 272 ASP C O 1
ATOM 9573 N N . ALA C 1 281 ? -15.73830 40.71370 -9.28467 1.000 6.56894 273 ALA C N 1
ATOM 9574 C CA . ALA C 1 281 ? -16.50097 40.14419 -8.17097 1.000 6.78004 273 ALA C CA 1
ATOM 9575 C C . ALA C 1 281 ? -15.57760 39.53891 -7.12498 1.000 6.88804 273 ALA C C 1
ATOM 9576 O O . ALA C 1 281 ? -15.90573 39.53308 -5.93259 1.000 6.55658 273 ALA C O 1
ATOM 9578 N N . ILE C 1 282 ? -14.44505 38.98077 -7.55980 1.000 6.46830 274 ILE C N 1
ATOM 9579 C CA . ILE C 1 282 ? -13.47107 38.43709 -6.61744 1.000 6.60172 274 ILE C CA 1
ATOM 9580 C C . ILE C 1 282 ? -12.80188 39.56426 -5.83579 1.000 6.67234 274 ILE C C 1
ATOM 9581 O O . ILE C 1 282 ? -12.57973 39.45099 -4.62656 1.000 6.95064 274 ILE C O 1
ATOM 9586 N N . VAL C 1 283 ? -12.48775 40.67587 -6.51164 1.000 6.14475 275 VAL C N 1
ATOM 9587 C CA . VAL C 1 283 ? -11.95462 41.85963 -5.82608 1.000 6.11649 275 VAL C CA 1
ATOM 9588 C C . VAL C 1 283 ? -12.95916 42.37245 -4.79627 1.000 6.83952 275 VAL C C 1
ATOM 9589 O O . VAL C 1 283 ? -12.61287 42.66059 -3.63791 1.000 7.66128 275 VAL C O 1
ATOM 9593 N N . GLU C 1 284 ? -14.23027 42.48592 -5.21437 1.000 6.50611 276 GLU C N 1
ATOM 9594 C CA . GLU C 1 284 ? -15.30068 42.99810 -4.35940 1.000 6.52023 276 GLU C CA 1
ATOM 9595 C C . GLU C 1 284 ? -15.47039 42.12272 -3.11243 1.000 5.72233 276 GLU C C 1
ATOM 9596 O O . GLU C 1 284 ? -15.40739 42.60885 -1.97223 1.000 7.02618 276 GLU C O 1
ATOM 9602 N N . SER C 1 285 ? -15.67387 40.81795 -3.32258 1.000 6.31099 277 SER C N 1
ATOM 9603 C CA . SER C 1 285 ? -15.86604 39.90942 -2.19390 1.000 6.99400 277 SER C CA 1
ATOM 9604 C C . SER C 1 285 ? -14.61623 39.79840 -1.33615 1.000 6.38925 277 SER C C 1
ATOM 9605 O O . SER C 1 285 ? -14.71534 39.75043 -0.10583 1.000 6.72458 277 SER C O 1
ATOM 9608 N N . HIS C 1 286 ? -13.42823 39.77494 -1.95283 1.000 6.29597 278 HIS C N 1
ATOM 9609 C CA . HIS C 1 286 ? -12.22350 39.68348 -1.12887 1.000 6.34693 278 HIS C CA 1
ATOM 9610 C C . HIS C 1 286 ? -12.02625 40.92044 -0.27522 1.000 6.57429 278 HIS C C 1
ATOM 9611 O O . HIS C 1 286 ? -11.54222 40.81827 0.85552 1.000 6.74866 278 HIS C O 1
ATOM 9618 N N . GLY C 1 287 ? -12.42031 42.09076 -0.77610 1.000 6.87542 279 GLY C N 1
ATOM 9619 C CA . GLY C 1 287 ? -12.31292 43.27445 0.05506 1.000 7.53509 279 GLY C CA 1
ATOM 9620 C C . GLY C 1 287 ? -13.13299 43.13977 1.32914 1.000 6.53769 279 GLY C C 1
ATOM 9621 O O . GLY C 1 287 ? -12.73960 43.64383 2.38800 1.000 7.03933 279 GLY C O 1
ATOM 9622 N N . ALA C 1 288 ? -14.27474 42.43904 1.25562 1.000 6.19024 280 ALA C N 1
ATOM 9623 C CA . ALA C 1 288 ? -15.08921 42.20905 2.44671 1.000 6.77857 280 ALA C CA 1
ATOM 9624 C C . ALA C 1 288 ? -14.46911 41.15814 3.36561 1.000 7.13682 280 ALA C C 1
ATOM 9625 O O . ALA C 1 288 ? -14.53903 41.29175 4.59547 1.000 7.13012 280 ALA C O 1
ATOM 9627 N N . LEU C 1 289 ? -13.84607 40.10911 2.80213 1.000 6.64008 281 LEU C N 1
ATOM 9628 C CA . LEU C 1 289 ? -13.08064 39.20204 3.65400 1.000 6.70611 281 LEU C CA 1
ATOM 9629 C C . LEU C 1 289 ? -11.97418 39.95880 4.36888 1.000 6.30499 281 LEU C C 1
ATOM 9630 O O . LEU C 1 289 ? -11.69781 39.70706 5.54719 1.000 6.64472 281 LEU C O 1
ATOM 9635 N N . LYS C 1 290 ? -11.29995 40.86781 3.65331 1.000 6.72813 282 LYS C N 1
ATOM 9636 C CA A LYS C 1 290 ? -10.22213 41.63431 4.26954 0.842 6.66402 282 LYS C CA 1
ATOM 9637 C CA B LYS C 1 290 ? -10.22565 41.64313 4.26517 0.158 6.72928 282 LYS C CA 1
ATOM 9638 C C . LYS C 1 290 ? -10.76247 42.57085 5.34803 1.000 6.25113 282 LYS C C 1
ATOM 9639 O O . LYS C 1 290 ? -10.12960 42.74077 6.39362 1.000 6.84827 282 LYS C O 1
ATOM 9650 N N . GLN C 1 291 ? -11.94765 43.16457 5.12768 1.000 6.43443 283 GLN C N 1
ATOM 9651 C CA . GLN C 1 291 ? -12.58819 43.96807 6.16932 1.000 6.59258 283 GLN C CA 1
ATOM 9652 C C . GLN C 1 291 ? -12.80834 43.13677 7.43592 1.000 5.94119 283 GLN C C 1
ATOM 9653 O O . GLN C 1 291 ? -12.52364 43.58811 8.56150 1.000 6.46592 283 GLN C O 1
ATOM 9659 N N . LEU C 1 292 ? -13.30421 41.90240 7.26757 1.000 6.15627 284 LEU C N 1
ATOM 9660 C CA . LEU C 1 292 ? -13.45938 41.02225 8.42087 1.000 6.67230 284 LEU C CA 1
ATOM 9661 C C . LEU C 1 292 ? -12.12170 40.73501 9.09341 1.000 6.29004 284 LEU C C 1
ATOM 9662 O O . LEU C 1 292 ? -12.04240 40.74021 10.32968 1.000 6.95521 284 LEU C O 1
ATOM 9667 N N . ALA C 1 293 ? -11.06418 40.48094 8.30199 1.000 6.41020 285 ALA C N 1
ATOM 9668 C CA . ALA C 1 293 ? -9.74565 40.21355 8.87047 1.000 6.51289 285 ALA C CA 1
ATOM 9669 C C . ALA C 1 293 ? -9.20773 41.42023 9.62930 1.000 6.26465 285 ALA C C 1
ATOM 9670 O O . ALA C 1 293 ? -8.54730 41.24981 10.65996 1.000 7.30446 285 ALA C O 1
ATOM 9672 N N . VAL C 1 294 ? -9.50960 42.63576 9.16048 1.000 6.59534 286 VAL C N 1
ATOM 9673 C CA . VAL C 1 294 ? -9.06553 43.82806 9.86774 1.000 7.51054 286 VAL C CA 1
ATOM 9674 C C . VAL C 1 294 ? -9.71363 43.91003 11.24678 1.000 7.06997 286 VAL C C 1
ATOM 9675 O O . VAL C 1 294 ? -9.05050 44.21784 12.25354 1.000 7.65552 286 VAL C O 1
ATOM 9679 N N . SER C 1 295 ? -11.02781 43.65613 11.31115 1.000 6.56182 287 SER C N 1
ATOM 9680 C CA . SER C 1 295 ? -11.73186 43.66524 12.58944 1.000 6.79039 287 SER C CA 1
ATOM 9681 C C . SER C 1 295 ? -11.26140 42.52816 13.48634 1.000 7.29997 287 SER C C 1
ATOM 9682 O O . SER C 1 295 ? -11.05598 42.72388 14.69303 1.000 7.34109 287 SER C O 1
ATOM 9685 N N . LEU C 1 296 ? -11.11649 41.32409 12.92062 1.000 7.12389 288 LEU C N 1
ATOM 9686 C CA . LEU C 1 296 ? -10.68391 40.17630 13.71016 1.000 7.01706 288 LEU C CA 1
ATOM 9687 C C . LEU C 1 296 ? -9.30263 40.39617 14.30273 1.000 6.56038 288 LEU C C 1
ATOM 9688 O O . LEU C 1 296 ? -9.03097 39.95950 15.43004 1.000 7.12200 288 LEU C O 1
ATOM 9693 N N . PHE C 1 297 ? -8.39867 41.04644 13.55457 1.000 6.75103 289 PHE C N 1
ATOM 9694 C CA . PHE C 1 297 ? -7.07576 41.32118 14.10730 1.000 6.74192 289 PHE C CA 1
ATOM 9695 C C . PHE C 1 297 ? -7.21263 42.15757 15.37027 1.000 6.61475 289 PHE C C 1
ATOM 9696 O O . PHE C 1 297 ? -6.60795 41.85130 16.41273 1.000 7.18208 289 PHE C O 1
ATOM 9704 N N . LYS C 1 298 ? -8.00051 43.23330 15.28559 1.000 6.68293 290 LYS C N 1
ATOM 9705 C CA . LYS C 1 298 ? -8.14097 44.13201 16.42661 1.000 6.97693 290 LYS C CA 1
ATOM 9706 C C . LYS C 1 298 ? -8.76643 43.40945 17.61416 1.000 7.11949 290 LYS C C 1
ATOM 9707 O O . LYS C 1 298 ? -8.31974 43.57464 18.76177 1.000 7.91778 290 LYS C O 1
ATOM 9713 N N . ILE C 1 299 ? -9.80319 42.60102 17.35995 1.000 6.86184 291 ILE C N 1
ATOM 9714 C CA . ILE C 1 299 ? -10.44461 41.84938 18.43706 1.000 6.60201 291 ILE C CA 1
ATOM 9715 C C . ILE C 1 299 ? -9.43952 40.90507 19.10681 1.000 7.08986 291 ILE C C 1
ATOM 9716 O O . ILE C 1 299 ? -9.32720 40.86039 20.33642 1.000 7.54716 291 ILE C O 1
ATOM 9721 N N . ALA C 1 300 ? -8.68968 40.14693 18.30434 1.000 7.20416 292 ALA C N 1
ATOM 9722 C CA . ALA C 1 300 ? -7.72765 39.19811 18.86638 1.000 7.47288 292 ALA C CA 1
ATOM 9723 C C . ALA C 1 300 ? -6.60230 39.91348 19.60686 1.000 6.85369 292 ALA C C 1
ATOM 9724 O O . ALA C 1 300 ? -6.13795 39.43614 20.65835 1.000 7.27079 292 ALA C O 1
ATOM 9726 N N . GLN C 1 301 ? -6.17541 41.07342 19.09242 1.000 7.23256 293 GLN C N 1
ATOM 9727 C CA . GLN C 1 301 ? -5.13487 41.87520 19.73351 1.000 6.77922 293 GLN C CA 1
ATOM 9728 C C . GLN C 1 301 ? -5.60988 42.37253 21.09452 1.000 6.68968 293 GLN C C 1
ATOM 9729 O O . GLN C 1 301 ? -4.90302 42.22728 22.09578 1.000 7.44660 293 GLN C O 1
ATOM 9735 N N . ASP C 1 302 ? -6.81335 42.95226 21.14941 1.000 7.08782 294 ASP C N 1
ATOM 9736 C CA . ASP C 1 302 ? -7.35143 43.40581 22.43109 1.000 7.43942 294 ASP C CA 1
ATOM 9737 C C . ASP C 1 302 ? -7.42200 42.25735 23.42687 1.000 7.13143 294 ASP C C 1
ATOM 9738 O O . ASP C 1 302 ? -7.08056 42.41566 24.60386 1.000 7.31183 294 ASP C O 1
ATOM 9743 N N . ILE C 1 303 ? -7.91854 41.09758 22.98987 1.000 6.63270 295 ILE C N 1
ATOM 9744 C CA . ILE C 1 303 ? -8.12990 40.01858 23.95629 1.000 7.50191 295 ILE C CA 1
ATOM 9745 C C . ILE C 1 303 ? -6.80737 39.56506 24.57571 1.000 6.62559 295 ILE C C 1
ATOM 9746 O O . ILE C 1 303 ? -6.72686 39.34990 25.79404 1.000 8.15400 295 ILE C O 1
ATOM 9751 N N . ARG C 1 304 ? -5.72914 39.45881 23.77515 1.000 6.73472 296 ARG C N 1
ATOM 9752 C CA . ARG C 1 304 ? -4.45094 39.09469 24.39153 1.000 7.56840 296 ARG C CA 1
ATOM 9753 C C . ARG C 1 304 ? -3.88863 40.22315 25.25787 1.000 7.18140 296 ARG C C 1
ATOM 9754 O O . ARG C 1 304 ? -3.24001 39.94724 26.27647 1.000 8.04909 296 ARG C O 1
ATOM 9762 N N . MET C 1 305 ? -4.11628 41.49136 24.88852 1.000 8.05628 297 MET C N 1
ATOM 9763 C CA A MET C 1 305 ? -3.66350 42.57234 25.75519 0.799 7.60810 297 MET C CA 1
ATOM 9764 C CA B MET C 1 305 ? -3.67543 42.58685 25.74960 0.201 9.34108 297 MET C CA 1
ATOM 9765 C C . MET C 1 305 ? -4.41763 42.56445 27.08151 1.000 8.32560 297 MET C C 1
ATOM 9766 O O . MET C 1 305 ? -3.81276 42.74073 28.14611 1.000 8.89402 297 MET C O 1
ATOM 9775 N N . LEU C 1 306 ? -5.74168 42.34420 27.04255 1.000 7.77336 298 LEU C N 1
ATOM 9776 C CA . LEU C 1 306 ? -6.53893 42.28449 28.26641 1.000 8.50477 298 LEU C CA 1
ATOM 9777 C C . LEU C 1 306 ? -6.12482 41.10454 29.13543 1.000 8.08030 298 LEU C C 1
ATOM 9778 O O . LEU C 1 306 ? -6.21371 41.17951 30.36713 1.000 8.65159 298 LEU C O 1
ATOM 9783 N N . ALA C 1 307 ? -5.66809 40.01606 28.52122 1.000 7.79409 299 ALA C N 1
ATOM 9784 C CA . ALA C 1 307 ? -5.24880 38.82638 29.25410 1.000 8.38004 299 ALA C CA 1
ATOM 9785 C C . ALA C 1 307 ? -3.79736 38.88832 29.70972 1.000 7.81560 299 ALA C C 1
ATOM 9786 O O . ALA C 1 307 ? -3.34868 37.98890 30.43340 1.000 9.99990 299 ALA C O 1
ATOM 9788 N N . SER C 1 308 ? -3.05173 39.91694 29.31692 1.000 8.31728 300 SER C N 1
ATOM 9789 C CA . SER C 1 308 ? -1.61276 39.90785 29.53411 1.000 8.59121 300 SER C CA 1
ATOM 9790 C C . SER C 1 308 ? -1.27644 39.76403 31.01775 1.000 8.56238 300 SER C C 1
ATOM 9791 O O . SER C 1 308 ? -1.85859 40.42992 31.88127 1.000 8.31610 300 SER C O 1
ATOM 9794 N N . GLY C 1 309 ? -0.36513 38.84694 31.32339 1.000 9.44656 301 GLY C N 1
ATOM 9795 C CA . GLY C 1 309 ? -0.08915 38.51351 32.70243 1.000 10.57660 301 GLY C CA 1
ATOM 9796 C C . GLY C 1 309 ? 0.75088 37.26106 32.82768 1.000 9.57584 301 GLY C C 1
ATOM 9797 O O . GLY C 1 309 ? 1.37892 36.81747 31.85574 1.000 9.59442 301 GLY C O 1
ATOM 9798 N N . PRO C 1 310 ? 0.76386 36.63623 34.02818 1.000 9.98517 302 PRO C N 1
ATOM 9799 C CA . PRO C 1 310 ? -0.14449 36.92421 35.14685 1.000 9.96678 302 PRO C CA 1
ATOM 9800 C C . PRO C 1 310 ? 0.11660 38.20369 35.94533 1.000 9.69428 302 PRO C C 1
ATOM 9801 O O . PRO C 1 310 ? -0.82945 38.65801 36.60855 1.000 11.11175 302 PRO C O 1
ATOM 9805 N N . ARG C 1 311 ? 1.32750 38.77336 35.91582 1.000 9.26556 303 ARG C N 1
ATOM 9806 C CA . ARG C 1 311 ? 1.64565 39.89336 36.80102 1.000 9.45535 303 ARG C CA 1
ATOM 9807 C C . ARG C 1 311 ? 2.26382 41.12079 36.12042 1.000 10.17099 303 ARG C C 1
ATOM 9808 O O . ARG C 1 311 ? 2.29154 42.19020 36.74647 1.000 11.44955 303 ARG C O 1
ATOM 9816 N N . SER C 1 312 ? 2.76316 41.02441 34.88417 1.000 9.59770 304 SER C N 1
ATOM 9817 C CA . SER C 1 312 ? 3.52685 42.11790 34.28641 1.000 9.51403 304 SER C CA 1
ATOM 9818 C C . SER C 1 312 ? 2.68726 43.05044 33.41897 1.000 8.65243 304 SER C C 1
ATOM 9819 O O . SER C 1 312 ? 3.24880 43.97579 32.81014 1.000 9.51111 304 SER C O 1
ATOM 9822 N N . GLY C 1 313 ? 1.37675 42.82487 33.32459 1.000 8.42928 305 GLY C N 1
ATOM 9823 C CA . GLY C 1 313 ? 0.55711 43.49644 32.33891 1.000 8.76476 305 GLY C CA 1
ATOM 9824 C C . GLY C 1 313 ? -0.77721 43.94622 32.88433 1.000 8.71878 305 GLY C C 1
ATOM 9825 O O . GLY C 1 313 ? -0.86616 44.52862 33.97323 1.000 9.49382 305 GLY C O 1
ATOM 9826 N N . ILE C 1 314 ? -1.82568 43.68902 32.10401 1.000 8.86229 306 ILE C N 1
ATOM 9827 C CA . ILE C 1 314 ? -3.15629 44.20643 32.37879 1.000 8.39750 306 ILE C CA 1
ATOM 9828 C C . ILE C 1 314 ? -3.93202 43.19704 33.23223 1.000 8.72302 306 ILE C C 1
ATOM 9829 O O . ILE C 1 314 ? -4.36921 43.51656 34.34307 1.000 9.43346 306 ILE C O 1
ATOM 9834 N N . GLY C 1 315 ? -4.11578 41.97614 32.72731 1.000 8.67530 307 GLY C N 1
ATOM 9835 C CA . GLY C 1 315 ? -4.67277 40.89830 33.53442 1.000 9.73481 307 GLY C CA 1
ATOM 9836 C C . GLY C 1 315 ? -6.13746 41.05983 33.89230 1.000 8.63822 307 GLY C C 1
ATOM 9837 O O . GLY C 1 315 ? -6.59478 40.48231 34.88967 1.000 9.84018 307 GLY C O 1
ATOM 9838 N N . GLU C 1 316 ? -6.90540 41.79993 33.08317 1.000 8.58134 308 GLU C N 1
ATOM 9839 C CA . GLU C 1 316 ? -8.31743 42.01924 33.36837 1.000 8.15555 308 GLU C CA 1
ATOM 9840 C C . GLU C 1 316 ? -9.19256 40.82089 33.02987 1.000 8.16910 308 GLU C C 1
ATOM 9841 O O . GLU C 1 316 ? -10.30648 40.72527 33.55910 1.000 9.05635 308 GLU C O 1
ATOM 9847 N N . ILE C 1 317 ? -8.74809 39.93312 32.13879 1.000 8.42681 309 ILE C N 1
ATOM 9848 C CA . ILE C 1 317 ? -9.50482 38.73692 31.79402 1.000 8.14591 309 ILE C CA 1
ATOM 9849 C C . ILE C 1 317 ? -8.60458 37.51697 31.91841 1.000 8.51995 309 ILE C C 1
ATOM 9850 O O . ILE C 1 317 ? -7.37276 37.61275 31.87292 1.000 9.52808 309 ILE C O 1
ATOM 9855 N N . HIS C 1 318 ? -9.25450 36.35959 32.03490 1.000 8.58259 310 HIS C N 1
ATOM 9856 C CA . HIS C 1 318 ? -8.65039 35.04336 31.92454 1.000 9.34376 310 HIS C CA 1
ATOM 9857 C C . HIS C 1 318 ? -9.04736 34.46009 30.57560 1.000 9.37215 310 HIS C C 1
ATOM 9858 O O . HIS C 1 318 ? -10.18838 34.63655 30.12985 1.000 9.64441 310 HIS C O 1
ATOM 9865 N N . ILE C 1 319 ? -8.11527 33.75828 29.93449 1.000 9.08283 311 ILE C N 1
ATOM 9866 C CA . ILE C 1 319 ? -8.40710 32.99367 28.71864 1.000 8.93899 311 ILE C CA 1
ATOM 9867 C C . ILE C 1 319 ? -8.09429 31.52383 28.97501 1.000 9.34302 311 ILE C C 1
ATOM 9868 O O . ILE C 1 319 ? -7.26007 31.20488 29.83692 1.000 10.44998 311 ILE C O 1
ATOM 9873 N N . PRO C 1 320 ? -8.73228 30.60534 28.25068 1.000 9.17430 312 PRO C N 1
ATOM 9874 C CA . PRO C 1 320 ? -8.46912 29.17784 28.46629 1.000 10.67025 312 PRO C CA 1
ATOM 9875 C C . PRO C 1 320 ? -7.04268 28.77909 28.12922 1.000 11.59471 312 PRO C C 1
ATOM 9876 O O . PRO C 1 320 ? -6.39247 29.33180 27.23429 1.000 12.57883 312 PRO C O 1
ATOM 9880 N N . GLU C 1 321 ? -6.57536 27.76811 28.83422 1.000 12.69817 313 GLU C N 1
ATOM 9881 C CA . GLU C 1 321 ? -5.34812 27.07297 28.49740 1.000 14.88926 313 GLU C CA 1
ATOM 9882 C C . GLU C 1 321 ? -5.69206 25.82883 27.68784 1.000 18.08221 313 GLU C C 1
ATOM 9883 O O . GLU C 1 321 ? -6.67469 25.14033 27.98048 1.000 24.84579 313 GLU C O 1
ATOM 9889 N N . ASN C 1 322 ? -4.91535 25.57633 26.63636 1.000 15.69111 314 ASN C N 1
ATOM 9890 C CA . ASN C 1 322 ? -5.17794 24.48480 25.70796 1.000 15.96854 314 ASN C CA 1
ATOM 9891 C C . ASN C 1 322 ? -4.04759 23.46261 25.68668 1.000 15.88255 314 ASN C C 1
ATOM 9892 O O . ASN C 1 322 ? -4.07669 22.52509 24.88026 1.000 17.28029 314 ASN C O 1
ATOM 9897 N N . GLU C 1 323 ? -3.05625 23.62176 26.54852 1.000 16.25569 315 GLU C N 1
ATOM 9898 C CA A GLU C 1 323 ? -1.89205 22.75622 26.63883 0.631 16.12047 315 GLU C CA 1
ATOM 9899 C CA B GLU C 1 323 ? -1.90262 22.74486 26.64057 0.369 16.76715 315 GLU C CA 1
ATOM 9900 C C . GLU C 1 323 ? -1.64587 22.45553 28.10975 1.000 16.01271 315 GLU C C 1
ATOM 9901 O O . GLU C 1 323 ? -2.11116 23.19245 28.98479 1.000 15.27878 315 GLU C O 1
ATOM 9912 N N A PRO C 1 324 ? -0.97493 21.34960 28.42304 0.408 16.48799 316 PRO C N 1
ATOM 9913 N N B PRO C 1 324 ? -0.88586 21.40036 28.41809 0.592 16.23060 316 PRO C N 1
ATOM 9914 C CA A PRO C 1 324 ? -0.60413 21.12480 29.82025 0.408 16.69012 316 PRO C CA 1
ATOM 9915 C CA B PRO C 1 324 ? -0.71050 21.01477 29.83271 0.592 16.18366 316 PRO C CA 1
ATOM 9916 C C A PRO C 1 324 ? 0.35265 22.21838 30.25209 0.408 17.31234 316 PRO C C 1
ATOM 9917 C C B PRO C 1 324 ? -0.00688 22.03870 30.72401 0.592 17.13990 316 PRO C C 1
ATOM 9918 O O A PRO C 1 324 ? 1.23191 22.62847 29.49290 0.408 17.71974 316 PRO C O 1
ATOM 9919 O O B PRO C 1 324 ? -0.33460 22.11846 31.91529 0.592 17.66316 316 PRO C O 1
ATOM 9926 N N A GLY C 1 325 ? 0.13399 22.73443 31.45583 0.408 18.64864 317 GLY C N 1
ATOM 9927 N N B GLY C 1 325 ? 0.95172 22.80898 30.21281 0.592 17.60570 317 GLY C N 1
ATOM 9928 C CA A GLY C 1 325 ? 1.08705 23.64543 32.03718 0.408 19.81441 317 GLY C CA 1
ATOM 9929 C CA B GLY C 1 325 ? 1.72412 23.67664 31.09817 0.592 17.83110 317 GLY C CA 1
ATOM 9930 C C A GLY C 1 325 ? 2.21511 22.90142 32.71381 0.408 20.20965 317 GLY C C 1
ATOM 9931 C C B GLY C 1 325 ? 2.70706 22.88758 31.96299 0.592 18.26320 317 GLY C C 1
ATOM 9932 O O A GLY C 1 325 ? 2.11390 21.71666 33.03097 0.408 21.60543 317 GLY C O 1
ATOM 9933 O O B GLY C 1 325 ? 2.90290 21.68301 31.79350 0.592 17.97173 317 GLY C O 1
ATOM 9934 N N . SER C 1 326 ? 3.32619 23.59534 32.91587 1.000 19.38068 318 SER C N 1
ATOM 9935 C CA . SER C 1 326 ? 4.38021 23.02083 33.73919 1.000 19.28901 318 SER C CA 1
ATOM 9936 C C . SER C 1 326 ? 4.21828 23.48190 35.18173 1.000 18.75571 318 SER C C 1
ATOM 9937 O O . SER C 1 326 ? 3.76611 24.60110 35.45283 1.000 18.33595 318 SER C O 1
ATOM 9940 N N . SER C 1 327 ? 4.59310 22.59166 36.10268 1.000 18.40552 319 SER C N 1
ATOM 9941 C CA A SER C 1 327 ? 4.33019 22.85291 37.51281 0.683 18.70227 319 SER C CA 1
ATOM 9942 C CA B SER C 1 327 ? 4.36464 22.82662 37.52447 0.317 18.09688 319 SER C CA 1
ATOM 9943 C C . SER C 1 327 ? 5.10283 24.06131 38.01954 1.000 16.72938 319 SER C C 1
ATOM 9944 O O . SER C 1 327 ? 4.62099 24.76392 38.91584 1.000 17.65512 319 SER C O 1
ATOM 9949 N N . ILE C 1 328 ? 6.28125 24.33759 37.45343 1.000 15.48164 320 ILE C N 1
ATOM 9950 C CA . ILE C 1 328 ? 7.08597 25.46613 37.91458 1.000 14.73295 320 ILE C CA 1
ATOM 9951 C C . ILE C 1 328 ? 6.63345 26.78841 37.31762 1.000 13.77441 320 ILE C C 1
ATOM 9952 O O . ILE C 1 328 ? 7.17003 27.84177 37.69776 1.000 13.89365 320 ILE C O 1
ATOM 9957 N N . MET C 1 329 ? 5.63534 26.77292 36.42749 1.000 13.60470 321 MET C N 1
ATOM 9958 C CA . MET C 1 329 ? 5.11531 27.97227 35.76608 1.000 13.65599 321 MET C CA 1
ATOM 9959 C C . MET C 1 329 ? 3.61976 28.13947 36.03447 1.000 12.98343 321 MET C C 1
ATOM 9960 O O . MET C 1 329 ? 2.80698 28.17887 35.10049 1.000 12.87930 321 MET C O 1
ATOM 9965 N N . PRO C 1 330 ? 3.22060 28.24542 37.29794 1.000 12.03574 322 PRO C N 1
ATOM 9966 C CA . PRO C 1 330 ? 1.80095 28.45345 37.59927 1.000 12.43645 322 PRO C CA 1
ATOM 9967 C C . PRO C 1 330 ? 1.33282 29.80151 37.08220 1.000 11.64756 322 PRO C C 1
ATOM 9968 O O . PRO C 1 330 ? 2.07557 30.78528 37.07901 1.000 12.96753 322 PRO C O 1
ATOM 9972 N N . GLY C 1 331 ? 0.07971 29.84322 36.64013 1.000 13.14642 323 GLY C N 1
ATOM 9973 C CA . GLY C 1 331 ? -0.50233 31.08107 36.16369 1.000 12.82538 323 GLY C CA 1
ATOM 9974 C C . GLY C 1 331 ? -0.07609 31.50573 34.77083 1.000 11.56067 323 GLY C C 1
ATOM 9975 O O . GLY C 1 331 ? -0.51074 32.56922 34.30489 1.000 13.62651 323 GLY C O 1
ATOM 9976 N N . LYS C 1 332 ? 0.74406 30.71341 34.07993 1.000 12.67213 324 LYS C N 1
ATOM 9977 C CA . LYS C 1 332 ? 1.15418 31.07467 32.73078 1.000 14.42686 324 LYS C CA 1
ATOM 9978 C C . LYS C 1 332 ? -0.06088 31.22920 31.82692 1.000 14.71341 324 LYS C C 1
ATOM 9979 O O . LYS C 1 332 ? -1.00928 30.44096 31.88718 1.000 17.63818 324 LYS C O 1
ATOM 9985 N N . VAL C 1 333 ? -0.02701 32.27189 30.99917 1.000 12.88261 325 VAL C N 1
ATOM 9986 C CA . VAL C 1 333 ? -1.06865 32.58027 30.02517 1.000 13.06891 325 VAL C CA 1
ATOM 9987 C C . VAL C 1 333 ? -0.49626 32.29225 28.64427 1.000 12.22182 325 VAL C C 1
ATOM 9988 O O . VAL C 1 333 ? 0.59506 32.76531 28.31934 1.000 11.90733 325 VAL C O 1
ATOM 9992 N N . ASN C 1 334 ? -1.22293 31.52593 27.83068 1.000 13.42831 326 ASN C N 1
ATOM 9993 C CA A ASN C 1 334 ? -0.75672 31.12371 26.49886 0.703 14.20661 326 ASN C CA 1
ATOM 9994 C CA B ASN C 1 334 ? -0.76827 31.10419 26.50639 0.297 13.79976 326 ASN C CA 1
ATOM 9995 C C . ASN C 1 334 ? -1.77582 31.57574 25.46625 1.000 11.42433 326 ASN C C 1
ATOM 9996 O O . ASN C 1 334 ? -2.76678 30.86860 25.20086 1.000 11.86897 326 ASN C O 1
ATOM 10005 N N . PRO C 1 335 ? -1.57153 32.73657 24.84811 1.000 9.02961 327 PRO C N 1
ATOM 10006 C CA . PRO C 1 335 ? -2.56879 33.29411 23.91131 1.000 8.51424 327 PRO C CA 1
ATOM 10007 C C . PRO C 1 335 ? -2.45196 32.68640 22.51286 1.000 7.99163 327 PRO C C 1
ATOM 10008 O O . PRO C 1 335 ? -2.30169 33.38947 21.50718 1.000 9.08792 327 PRO C O 1
ATOM 10012 N N . THR C 1 336 ? -2.53068 31.35116 22.46292 1.000 8.68368 328 THR C N 1
ATOM 10013 C CA . THR C 1 336 ? -2.27782 30.56829 21.25200 1.000 10.19205 328 THR C CA 1
ATOM 10014 C C . THR C 1 336 ? -3.21189 30.95130 20.11477 1.000 8.58605 328 THR C C 1
ATOM 10015 O O . THR C 1 336 ? -2.78805 31.06992 18.95246 1.000 8.14113 328 THR C O 1
ATOM 10019 N N . GLN C 1 337 ? -4.50193 31.07720 20.41999 1.000 8.71861 329 GLN C N 1
ATOM 10020 C CA . GLN C 1 337 ? -5.47416 31.35448 19.37256 1.000 8.45226 329 GLN C CA 1
ATOM 10021 C C . GLN C 1 337 ? -5.37141 32.79215 18.89519 1.000 8.10379 329 GLN C C 1
ATOM 10022 O O . GLN C 1 337 ? -5.65332 33.07961 17.72933 1.000 8.31792 329 GLN C O 1
ATOM 10028 N N . ASN C 1 338 ? -4.98651 33.70849 19.77907 1.000 7.83181 330 ASN C N 1
ATOM 10029 C CA . ASN C 1 338 ? -4.77607 35.09104 19.35993 1.000 7.84604 330 ASN C CA 1
ATOM 10030 C C . ASN C 1 338 ? -3.64526 35.18747 18.35004 1.000 7.43157 330 ASN C C 1
ATOM 10031 O O . ASN C 1 338 ? -3.71982 35.96992 17.39207 1.000 8.27036 330 ASN C O 1
ATOM 10036 N N . GLU C 1 339 ? -2.59308 34.38323 18.54382 1.000 6.86262 331 GLU C N 1
ATOM 10037 C CA . GLU C 1 339 ? -1.47277 34.37126 17.60832 1.000 6.79046 331 GLU C CA 1
ATOM 10038 C C . GLU C 1 339 ? -1.86498 33.73504 16.27861 1.000 6.57078 331 GLU C C 1
ATOM 10039 O O . GLU C 1 339 ? -1.56359 34.28234 15.21110 1.000 7.30861 331 GLU C O 1
ATOM 10045 N N . ALA C 1 340 ? -2.55541 32.58674 16.31168 1.000 7.22628 332 ALA C N 1
ATOM 10046 C CA . ALA C 1 340 ? -2.98211 31.98488 15.05316 1.000 7.82980 332 ALA C CA 1
ATOM 10047 C C . ALA C 1 340 ? -3.88443 32.93594 14.27575 1.000 6.72776 332 ALA C C 1
ATOM 10048 O O . ALA C 1 340 ? -3.73877 33.09217 13.05601 1.000 7.51514 332 ALA C O 1
ATOM 10050 N N . MET C 1 341 ? -4.83152 33.58196 14.97173 1.000 6.77625 333 MET C N 1
ATOM 10051 C CA . MET C 1 341 ? -5.78370 34.46739 14.30696 1.000 6.61498 333 MET C CA 1
ATOM 10052 C C . MET C 1 341 ? -5.07405 35.67294 13.69530 1.000 6.54947 333 MET C C 1
ATOM 10053 O O . MET C 1 341 ? -5.32619 36.03594 12.54303 1.000 7.09159 333 MET C O 1
ATOM 10058 N N . THR C 1 342 ? -4.22871 36.35048 14.47450 1.000 6.27611 334 THR C N 1
ATOM 10059 C CA . THR C 1 342 ? -3.55785 37.53068 13.93598 1.000 6.94639 334 THR C CA 1
ATOM 10060 C C . THR C 1 342 ? -2.64865 37.18124 12.76693 1.000 6.56954 334 THR C C 1
ATOM 10061 O O . THR C 1 342 ? -2.53690 37.97698 11.83102 1.000 6.95856 334 THR C O 1
ATOM 10065 N N . MET C 1 343 ? -2.02078 35.99873 12.77652 1.000 6.45052 335 MET C N 1
ATOM 10066 C CA . MET C 1 343 ? -1.23095 35.59022 11.61198 1.000 6.33679 335 MET C CA 1
ATOM 10067 C C . MET C 1 343 ? -2.10489 35.34875 10.38330 1.000 6.20808 335 MET C C 1
ATOM 10068 O O . MET C 1 343 ? -1.74791 35.75406 9.26928 1.000 6.73614 335 MET C O 1
ATOM 10073 N N . VAL C 1 344 ? -3.26159 34.69407 10.56322 1.000 6.51179 336 VAL C N 1
ATOM 10074 C CA . VAL C 1 344 ? -4.19868 34.52461 9.45222 1.000 7.13130 336 VAL C CA 1
ATOM 10075 C C . VAL C 1 344 ? -4.61261 35.88306 8.90232 1.000 6.33902 336 VAL C C 1
ATOM 10076 O O . VAL C 1 344 ? -4.71685 36.07570 7.68602 1.000 6.67793 336 VAL C O 1
ATOM 10080 N N . CYS C 1 345 ? -4.88975 36.83341 9.78807 1.000 6.80057 337 CYS C N 1
ATOM 10081 C CA . CYS C 1 345 ? -5.31316 38.14550 9.32027 1.000 6.94200 337 CYS C CA 1
ATOM 10082 C C . CYS C 1 345 ? -4.21776 38.82246 8.49649 1.000 6.17198 337 CYS C C 1
ATOM 10083 O O . CYS C 1 345 ? -4.49564 39.44013 7.46333 1.000 6.80656 337 CYS C O 1
ATOM 10086 N N . ALA C 1 346 ? -2.95224 38.70722 8.93285 1.000 6.81385 338 ALA C N 1
ATOM 10087 C CA . ALA C 1 346 ? -1.82510 39.22556 8.15184 1.000 6.94474 338 ALA C CA 1
ATOM 10088 C C . ALA C 1 346 ? -1.79842 38.59905 6.75989 1.000 6.11985 338 ALA C C 1
ATOM 10089 O O . ALA C 1 346 ? -1.49949 39.27466 5.75769 1.000 7.38362 338 ALA C O 1
ATOM 10091 N N . GLN C 1 347 ? -2.08187 37.29637 6.68175 1.000 6.33880 339 GLN C N 1
ATOM 10092 C CA . GLN C 1 347 ? -2.11925 36.61238 5.39358 1.000 6.13693 339 GLN C CA 1
ATOM 10093 C C . GLN C 1 347 ? -3.19665 37.20096 4.48815 1.000 5.90586 339 GLN C C 1
ATOM 10094 O O . GLN C 1 347 ? -2.95910 37.45348 3.30503 1.000 6.66727 339 GLN C O 1
ATOM 10100 N N . VAL C 1 348 ? -4.40086 37.43151 5.03538 1.000 6.48980 340 VAL C N 1
ATOM 10101 C CA . VAL C 1 348 ? -5.50635 37.95468 4.23595 1.000 6.45617 340 VAL C CA 1
ATOM 10102 C C . VAL C 1 348 ? -5.17076 39.33279 3.67363 1.000 6.78461 340 VAL C C 1
ATOM 10103 O O . VAL C 1 348 ? -5.51620 39.64517 2.52392 1.000 7.13889 340 VAL C O 1
ATOM 10107 N N . LEU C 1 349 ? -4.50347 40.17852 4.46320 1.000 6.64818 341 LEU C N 1
ATOM 10108 C CA A LEU C 1 349 ? -4.12198 41.51021 3.98062 0.531 7.15023 341 LEU C CA 1
ATOM 10109 C CA B LEU C 1 349 ? -4.17897 41.50403 3.95143 0.469 7.11051 341 LEU C CA 1
ATOM 10110 C C . LEU C 1 349 ? -3.27688 41.42628 2.71992 1.000 6.69767 341 LEU C C 1
ATOM 10111 O O . LEU C 1 349 ? -3.47958 42.17598 1.75695 1.000 7.89107 341 LEU C O 1
ATOM 10120 N N . GLY C 1 350 ? -2.29854 40.51461 2.71202 1.000 6.59336 342 GLY C N 1
ATOM 10121 C CA . GLY C 1 350 ? -1.46334 40.37017 1.53199 1.000 7.22646 342 GLY C CA 1
ATOM 10122 C C . GLY C 1 350 ? -2.17165 39.68362 0.38543 1.000 6.60667 342 GLY C C 1
ATOM 10123 O O . GLY C 1 350 ? -1.94019 40.02462 -0.78067 1.000 7.46056 342 GLY C O 1
ATOM 10124 N N . ASN C 1 351 ? -3.05630 38.72373 0.68852 1.000 6.14705 343 ASN C N 1
ATOM 10125 C CA . ASN C 1 351 ? -3.86999 38.13611 -0.36724 1.000 6.31563 343 ASN C CA 1
ATOM 10126 C C . ASN C 1 351 ? -4.68292 39.21157 -1.06826 1.000 6.08711 343 ASN C C 1
ATOM 10127 O O . ASN C 1 351 ? -4.90387 39.13318 -2.28551 1.000 6.87279 343 ASN C O 1
ATOM 10132 N N . ASP C 1 352 ? -5.11972 40.24038 -0.32898 1.000 6.33030 344 ASP C N 1
ATOM 10133 C CA . ASP C 1 352 ? -5.85911 41.32797 -0.96890 1.000 6.40621 344 ASP C CA 1
ATOM 10134 C C . ASP C 1 352 ? -4.97671 42.10874 -1.94766 1.000 6.58661 344 ASP C C 1
ATOM 10135 O O . ASP C 1 352 ? -5.44077 42.51383 -3.02061 1.000 6.91107 344 ASP C O 1
ATOM 10140 N N . THR C 1 353 ? -3.70583 42.35328 -1.59999 1.000 6.34468 345 THR C N 1
ATOM 10141 C CA . THR C 1 353 ? -2.78162 42.98746 -2.54359 1.000 6.40539 345 THR C CA 1
ATOM 10142 C C . THR C 1 353 ? -2.67831 42.18094 -3.82623 1.000 6.00074 345 THR C C 1
ATOM 10143 O O . THR C 1 353 ? -2.79294 42.73015 -4.92972 1.000 6.76990 345 THR C O 1
ATOM 10147 N N . THR C 1 354 ? -2.47012 40.86327 -3.69901 1.000 6.39294 346 THR C N 1
ATOM 10148 C CA . THR C 1 354 ? -2.31947 40.00902 -4.87476 1.000 7.03403 346 THR C CA 1
ATOM 10149 C C . THR C 1 354 ? -3.56574 40.02419 -5.74658 1.000 6.85567 346 THR C C 1
ATOM 10150 O O . THR C 1 354 ? -3.47625 40.14853 -6.97561 1.000 6.74994 346 THR C O 1
ATOM 10154 N N . ILE C 1 355 ? -4.73641 39.86870 -5.12170 1.000 6.84243 347 ILE C N 1
ATOM 10155 C CA . ILE C 1 355 ? -5.98441 39.84473 -5.87875 1.000 6.58885 347 ILE C CA 1
ATOM 10156 C C . ILE C 1 355 ? -6.21769 41.17484 -6.57719 1.000 6.08881 347 ILE C C 1
ATOM 10157 O O . ILE C 1 355 ? -6.65816 41.21120 -7.73110 1.000 6.53041 347 ILE C O 1
ATOM 10162 N N . SER C 1 356 ? -5.94505 42.28598 -5.89111 1.000 6.47178 348 SER C N 1
ATOM 10163 C CA . SER C 1 356 ? -6.16421 43.60176 -6.49590 1.000 6.58574 348 SER C CA 1
ATOM 10164 C C . SER C 1 356 ? -5.22384 43.83002 -7.67197 1.000 6.65583 348 SER C C 1
ATOM 10165 O O . SER C 1 356 ? -5.64854 44.31373 -8.72975 1.000 7.31084 348 SER C O 1
ATOM 10168 N N . PHE C 1 357 ? -3.94405 43.47153 -7.50693 1.000 6.72162 349 PHE C N 1
ATOM 10169 C CA . PHE C 1 357 ? -2.98190 43.56965 -8.59969 1.000 6.58363 349 PHE C CA 1
ATOM 10170 C C . PHE C 1 357 ? -3.45263 42.75445 -9.80049 1.000 6.54226 349 PHE C C 1
ATOM 10171 O O . PHE C 1 357 ? -3.54738 43.26355 -10.93193 1.000 7.10287 349 PHE C O 1
ATOM 10179 N N . ALA C 1 358 ? -3.75577 41.47608 -9.57075 1.000 6.64602 350 ALA C N 1
ATOM 10180 C CA . ALA C 1 358 ? -4.16021 40.61017 -10.67139 1.000 7.18609 350 ALA C CA 1
ATOM 10181 C C . ALA C 1 358 ? -5.44410 41.11558 -11.32143 1.000 7.15304 350 ALA C C 1
ATOM 10182 O O . ALA C 1 358 ? -5.62042 40.99354 -12.54452 1.000 7.24199 350 ALA C O 1
ATOM 10184 N N . GLY C 1 359 ? -6.34496 41.70805 -10.52803 1.000 6.84602 351 GLY C N 1
ATOM 10185 C CA . GLY C 1 359 ? -7.59790 42.20596 -11.06368 1.000 7.17630 351 GLY C CA 1
ATOM 10186 C C . GLY C 1 359 ? -7.43546 43.36168 -12.02417 1.000 6.76197 351 GLY C C 1
ATOM 10187 O O . GLY C 1 359 ? -8.29743 43.56225 -12.89148 1.000 6.99014 351 GLY C O 1
ATOM 10188 N N . THR C 1 360 ? -6.33214 44.12012 -11.91098 1.000 6.31366 352 THR C N 1
ATOM 10189 C CA . THR C 1 360 ? -6.09613 45.23205 -12.82672 1.000 6.19233 352 THR C CA 1
ATOM 10190 C C . THR C 1 360 ? -5.61568 44.76376 -14.18492 1.000 6.67059 352 THR C C 1
ATOM 10191 O O . THR C 1 360 ? -5.62869 45.56467 -15.12738 1.000 6.76255 352 THR C O 1
ATOM 10195 N N . GLN C 1 361 ? -5.15439 43.51355 -14.28972 1.000 6.72641 353 GLN C N 1
ATOM 10196 C CA . GLN C 1 361 ? -4.25445 43.10747 -15.36414 1.000 6.48561 353 GLN C CA 1
ATOM 10197 C C . GLN C 1 361 ? -4.93165 42.37074 -16.51268 1.000 6.83514 353 GLN C C 1
ATOM 10198 O O . GLN C 1 361 ? -4.23420 41.83246 -17.37988 1.000 6.99140 353 GLN C O 1
ATOM 10204 N N . GLY C 1 362 ? -6.26021 42.36927 -16.58793 1.000 6.86809 354 GLY C N 1
ATOM 10205 C CA . GLY C 1 362 ? -6.90029 41.83826 -17.78260 1.000 8.10772 354 GLY C CA 1
ATOM 10206 C C . GLY C 1 362 ? -6.53119 42.64884 -19.01245 1.000 7.63718 354 GLY C C 1
ATOM 10207 O O . GLY C 1 362 ? -6.28726 43.85926 -18.93964 1.000 8.14127 354 GLY C O 1
ATOM 10208 N N . ASN C 1 363 ? -6.45828 41.96736 -20.16092 1.000 7.48138 355 ASN C N 1
ATOM 10209 C CA . ASN C 1 363 ? -6.17206 42.64703 -21.42016 1.000 8.14139 355 ASN C CA 1
ATOM 10210 C C . ASN C 1 363 ? -7.22326 42.22436 -22.43385 1.000 7.39434 355 ASN C C 1
ATOM 10211 O O . ASN C 1 363 ? -7.42929 41.02559 -22.64794 1.000 7.73555 355 ASN C O 1
ATOM 10216 N N . TYR C 1 364 ? -7.87995 43.20354 -23.06455 1.000 7.67719 356 TYR C N 1
ATOM 10217 C CA . TYR C 1 364 ? -8.86474 42.91290 -24.11375 1.000 7.12549 356 TYR C CA 1
ATOM 10218 C C . TYR C 1 364 ? -9.92926 41.97046 -23.56594 1.000 7.16486 356 TYR C C 1
ATOM 10219 O O . TYR C 1 364 ? -10.56414 42.28723 -22.54559 1.000 7.92466 356 TYR C O 1
ATOM 10228 N N . GLU C 1 365 ? -10.18367 40.82753 -24.20490 1.000 7.00577 357 GLU C N 1
ATOM 10229 C CA . GLU C 1 365 ? -11.34222 40.01069 -23.86739 1.000 7.08061 357 GLU C CA 1
ATOM 10230 C C . GLU C 1 365 ? -11.12101 39.06574 -22.69272 1.000 7.65049 357 GLU C C 1
ATOM 10231 O O . GLU C 1 365 ? -12.07881 38.39354 -22.29951 1.000 8.30746 357 GLU C O 1
ATOM 10237 N N . LEU C 1 366 ? -9.91291 38.96955 -22.12926 1.000 7.26673 358 LEU C N 1
ATOM 10238 C CA . LEU C 1 366 ? -9.68879 37.94961 -21.10594 1.000 7.07197 358 LEU C CA 1
ATOM 10239 C C . LEU C 1 366 ? -8.69194 38.39041 -20.03219 1.000 7.16734 358 LEU C C 1
ATOM 10240 O O . LEU C 1 366 ? -7.59559 38.86962 -20.33396 1.000 7.89573 358 LEU C O 1
ATOM 10245 N N . ASN C 1 367 ? -9.04825 38.18149 -18.76340 1.000 6.45665 359 ASN C N 1
ATOM 10246 C CA . ASN C 1 367 ? -8.09033 38.27047 -17.67365 1.000 6.69425 359 ASN C CA 1
ATOM 10247 C C . ASN C 1 367 ? -7.40294 36.90729 -17.54075 1.000 7.24411 359 ASN C C 1
ATOM 10248 O O . ASN C 1 367 ? -8.07180 35.88265 -17.37204 1.000 8.00451 359 ASN C O 1
ATOM 10253 N N . VAL C 1 368 ? -6.07948 36.87349 -17.69795 1.000 7.12037 360 VAL C N 1
ATOM 10254 C CA . VAL C 1 368 ? -5.36747 35.60389 -17.57172 1.000 6.99286 360 VAL C CA 1
ATOM 10255 C C . VAL C 1 368 ? -4.52877 35.55518 -16.29950 1.000 6.48319 360 VAL C C 1
ATOM 10256 O O . VAL C 1 368 ? -3.36160 35.15191 -16.30584 1.000 7.43274 360 VAL C O 1
ATOM 10260 N N . PHE C 1 369 ? -5.15251 35.93905 -15.19305 1.000 6.92499 361 PHE C N 1
ATOM 10261 C CA . PHE C 1 369 ? -4.63984 35.74273 -13.84117 1.000 6.68336 361 PHE C CA 1
ATOM 10262 C C . PHE C 1 369 ? -5.63611 34.93752 -13.01182 1.000 6.61845 361 PHE C C 1
ATOM 10263 O O . PHE C 1 369 ? -5.69564 35.07598 -11.78435 1.000 7.41859 361 PHE C O 1
ATOM 10271 N N . LYS C 1 370 ? -6.42376 34.07176 -13.66545 1.000 6.86548 362 LYS C N 1
ATOM 10272 C CA . LYS C 1 370 ? -7.55131 33.45589 -12.96113 1.000 7.05323 362 LYS C CA 1
ATOM 10273 C C . LYS C 1 370 ? -7.10145 32.52832 -11.84106 1.000 6.41212 362 LYS C C 1
ATOM 10274 O O . LYS C 1 370 ? -7.63168 32.64679 -10.72222 1.000 6.86353 362 LYS C O 1
ATOM 10280 N N . PRO C 1 371 ? -6.15589 31.60038 -12.04751 1.000 6.55758 363 PRO C N 1
ATOM 10281 C CA . PRO C 1 371 ? -5.81917 30.68773 -10.94552 1.000 6.77752 363 PRO C CA 1
ATOM 10282 C C . PRO C 1 371 ? -5.26785 31.38268 -9.71481 1.000 6.65978 363 PRO C C 1
ATOM 10283 O O . PRO C 1 371 ? -5.61478 30.98494 -8.59478 1.000 7.21125 363 PRO C O 1
ATOM 10287 N N . VAL C 1 372 ? -4.40109 32.39353 -9.86209 1.000 6.64292 364 VAL C N 1
ATOM 10288 C CA . VAL C 1 372 ? -3.85259 33.04826 -8.67888 1.000 6.19812 364 VAL C CA 1
ATOM 10289 C C . VAL C 1 372 ? -4.95636 33.77540 -7.92013 1.000 6.53503 364 VAL C C 1
ATOM 10290 O O . VAL C 1 372 ? -4.96304 33.78686 -6.68640 1.000 6.97513 364 VAL C O 1
ATOM 10294 N N . MET C 1 373 ? -5.91395 34.38065 -8.63622 1.000 6.56558 365 MET C N 1
ATOM 10295 C CA . MET C 1 373 ? -7.03317 35.02304 -7.95101 1.000 6.81651 365 MET C CA 1
ATOM 10296 C C . MET C 1 373 ? -7.87572 33.99938 -7.18847 1.000 6.61168 365 MET C C 1
ATOM 10297 O O . MET C 1 373 ? -8.25050 34.22218 -6.02525 1.000 7.47730 365 MET C O 1
ATOM 10302 N N . ALA C 1 374 ? -8.18007 32.86411 -7.83184 1.000 6.83086 366 ALA C N 1
ATOM 10303 C CA . ALA C 1 374 ? -8.99602 31.83786 -7.19215 1.000 7.55282 366 ALA C CA 1
ATOM 10304 C C . ALA C 1 374 ? -8.30456 31.28776 -5.94865 1.000 6.66175 366 ALA C C 1
ATOM 10305 O O . ALA C 1 374 ? -8.94229 31.09591 -4.89586 1.000 7.49740 366 ALA C O 1
ATOM 10307 N N . TYR C 1 375 ? -7.00064 30.99013 -6.07254 1.000 6.51569 367 TYR C N 1
ATOM 10308 C CA . TYR C 1 375 ? -6.23463 30.39935 -4.97640 1.000 7.37421 367 TYR C CA 1
ATOM 10309 C C . TYR C 1 375 ? -6.20211 31.32690 -3.76806 1.000 6.85318 367 TYR C C 1
ATOM 10310 O O . TYR C 1 375 ? -6.47854 30.90700 -2.63338 1.000 7.44397 367 TYR C O 1
ATOM 10319 N N . ASN C 1 376 ? -5.88598 32.60597 -3.99607 1.000 6.66219 368 ASN C N 1
ATOM 10320 C CA . ASN C 1 376 ? -5.84234 33.55434 -2.88916 1.000 6.72038 368 ASN C CA 1
ATOM 10321 C C . ASN C 1 376 ? -7.21511 33.72133 -2.25126 1.000 6.73387 368 ASN C C 1
ATOM 10322 O O . ASN C 1 376 ? -7.33895 33.79949 -1.01976 1.000 7.38887 368 ASN C O 1
ATOM 10327 N N . PHE C 1 377 ? -8.26986 33.82069 -3.07114 1.000 6.95018 369 PHE C N 1
ATOM 10328 C CA . PHE C 1 377 ? -9.60323 34.00550 -2.50819 1.000 6.98677 369 PHE C CA 1
ATOM 10329 C C . PHE C 1 377 ? -9.98500 32.83308 -1.61578 1.000 6.92103 369 PHE C C 1
ATOM 10330 O O . PHE C 1 377 ? -10.46363 33.01682 -0.48861 1.000 7.11946 369 PHE C O 1
ATOM 10338 N N . LEU C 1 378 ? -9.83999 31.61797 -2.13857 1.000 7.04929 370 LEU C N 1
ATOM 10339 C CA . LEU C 1 378 ? -10.22569 30.44135 -1.37649 1.000 7.29309 370 LEU C CA 1
ATOM 10340 C C . LEU C 1 378 ? -9.39186 30.30826 -0.11594 1.000 6.84820 370 LEU C C 1
ATOM 10341 O O . LEU C 1 378 ? -9.91228 29.89628 0.92372 1.000 7.62346 370 LEU C O 1
ATOM 10346 N N . GLN C 1 379 ? -8.09731 30.64688 -0.18426 1.000 6.74800 371 GLN C N 1
ATOM 10347 C CA . GLN C 1 379 ? -7.27953 30.57672 1.01650 1.000 7.15539 371 GLN C CA 1
ATOM 10348 C C . GLN C 1 379 ? -7.80561 31.52328 2.09254 1.000 6.64991 371 GLN C C 1
ATOM 10349 O O . GLN C 1 379 ? -7.94520 31.13837 3.25753 1.000 7.10194 371 GLN C O 1
ATOM 10355 N N . SER C 1 380 ? -8.05999 32.78311 1.73460 1.000 6.25879 372 SER C N 1
ATOM 10356 C CA A SER C 1 380 ? -8.59276 33.71953 2.72281 0.949 6.68927 372 SER C CA 1
ATOM 10357 C CA B SER C 1 380 ? -8.58742 33.72267 2.71779 0.051 6.35334 372 SER C CA 1
ATOM 10358 C C . SER C 1 380 ? -9.89382 33.21725 3.31803 1.000 6.61110 372 SER C C 1
ATOM 10359 O O . SER C 1 380 ? -10.08187 33.24564 4.54024 1.000 7.44613 372 SER C O 1
ATOM 10364 N N . ALA C 1 381 ? -10.82047 32.78087 2.46259 1.000 6.70712 373 ALA C N 1
ATOM 10365 C CA . ALA C 1 381 ? -12.13179 32.35713 2.95139 1.000 6.88881 373 ALA C CA 1
ATOM 10366 C C . ALA C 1 381 ? -12.00922 31.14423 3.87700 1.000 7.34277 373 ALA C C 1
ATOM 10367 O O . ALA C 1 381 ? -12.67423 31.07350 4.92143 1.000 7.45242 373 ALA C O 1
ATOM 10369 N N . GLN C 1 382 ? -11.12788 30.19907 3.53095 1.000 7.32160 374 GLN C N 1
ATOM 10370 C CA . GLN C 1 382 ? -10.91548 29.00192 4.33832 1.000 7.44306 374 GLN C CA 1
ATOM 10371 C C . GLN C 1 382 ? -10.23041 29.33252 5.65365 1.000 7.43680 374 GLN C C 1
ATOM 10372 O O . GLN C 1 382 ? -10.64481 28.84942 6.71584 1.000 7.83007 374 GLN C O 1
ATOM 10378 N N . LEU C 1 383 ? -9.14036 30.10791 5.60023 1.000 7.22874 375 LEU C N 1
ATOM 10379 C CA . LEU C 1 383 ? -8.40540 30.38614 6.82553 1.000 6.59092 375 LEU C CA 1
ATOM 10380 C C . LEU C 1 383 ? -9.22385 31.23373 7.79259 1.000 6.51908 375 LEU C C 1
ATOM 10381 O O . LEU C 1 383 ? -9.17688 31.00237 9.00434 1.000 7.37840 375 LEU C O 1
ATOM 10386 N N . ILE C 1 384 ? -9.99736 32.20427 7.29092 1.000 6.92051 376 ILE C N 1
ATOM 10387 C CA . ILE C 1 384 ? -10.87153 32.95510 8.19083 1.000 7.25673 376 ILE C CA 1
ATOM 10388 C C . ILE C 1 384 ? -11.87985 32.02437 8.85275 1.000 7.09543 376 ILE C C 1
ATOM 10389 O O . ILE C 1 384 ? -12.11517 32.10052 10.06432 1.000 7.33099 376 ILE C O 1
ATOM 10394 N N . ALA C 1 385 ? -12.48700 31.12343 8.07318 1.000 6.55395 377 ALA C N 1
ATOM 10395 C CA . ALA C 1 385 ? -13.45720 30.19955 8.65825 1.000 6.80389 377 ALA C CA 1
ATOM 10396 C C . ALA C 1 385 ? -12.80180 29.34859 9.73755 1.000 7.29489 377 ALA C C 1
ATOM 10397 O O . ALA C 1 385 ? -13.28773 29.27742 10.87273 1.000 7.60360 377 ALA C O 1
ATOM 10399 N N . ASP C 1 386 ? -11.67877 28.70506 9.40007 1.000 7.24256 378 ASP C N 1
ATOM 10400 C CA . ASP C 1 386 ? -11.04946 27.77844 10.33719 1.000 7.56994 378 ASP C CA 1
ATOM 10401 C C . ASP C 1 386 ? -10.54855 28.50574 11.57781 1.000 7.66861 378 ASP C C 1
ATOM 10402 O O . ASP C 1 386 ? -10.66401 27.99320 12.70252 1.000 8.02132 378 ASP C O 1
ATOM 10407 N N . ALA C 1 387 ? -9.93699 29.67857 11.38751 1.000 7.59312 379 ALA C N 1
ATOM 10408 C CA . ALA C 1 387 ? -9.43931 30.43645 12.53069 1.000 7.34451 379 ALA C CA 1
ATOM 10409 C C . ALA C 1 387 ? -10.58442 30.89255 13.42926 1.000 7.62835 379 ALA C C 1
ATOM 10410 O O . ALA C 1 387 ? -10.45138 30.88492 14.65924 1.000 8.03995 379 ALA C O 1
ATOM 10412 N N . CYS C 1 388 ? -11.72011 31.29233 12.84215 1.000 7.53366 380 CYS C N 1
ATOM 10413 C CA . CYS C 1 388 ? -12.85129 31.69119 13.67792 1.000 7.44249 380 CYS C CA 1
ATOM 10414 C C . CYS C 1 388 ? -13.41756 30.51659 14.46079 1.000 7.15300 380 CYS C C 1
ATOM 10415 O O . CYS C 1 388 ? -13.82609 30.69263 15.61340 1.000 7.82431 380 CYS C O 1
ATOM 10418 N N . ILE C 1 389 ? -13.49397 29.32204 13.85011 1.000 7.24428 381 ILE C N 1
ATOM 10419 C CA . ILE C 1 389 ? -13.92303 28.14026 14.60647 1.000 8.02488 381 ILE C CA 1
ATOM 10420 C C . ILE C 1 389 ? -12.97169 27.88616 15.76842 1.000 7.21075 381 ILE C C 1
ATOM 10421 O O . ILE C 1 389 ? -13.39129 27.68892 16.91544 1.000 7.99341 381 ILE C O 1
ATOM 10426 N N . SER C 1 390 ? -11.66224 27.88830 15.48101 1.000 7.26562 382 SER C N 1
ATOM 10427 C CA . SER C 1 390 ? -10.66222 27.55019 16.49437 1.000 7.42753 382 SER C CA 1
ATOM 10428 C C . SER C 1 390 ? -10.63065 28.60297 17.59708 1.000 7.28748 382 SER C C 1
ATOM 10429 O O . SER C 1 390 ? -10.57448 28.27682 18.78830 1.000 7.82437 382 SER C O 1
ATOM 10432 N N . PHE C 1 391 ? -10.67737 29.87780 17.21072 1.000 7.39025 383 PHE C N 1
ATOM 10433 C CA . PHE C 1 391 ? -10.65825 30.95219 18.19229 1.000 7.98248 383 PHE C CA 1
ATOM 10434 C C . PHE C 1 391 ? -11.89390 30.89480 19.07632 1.000 7.46468 383 PHE C C 1
ATOM 10435 O O . PHE C 1 391 ? -11.81106 31.10551 20.29048 1.000 8.30616 383 PHE C O 1
ATOM 10443 N N . ASN C 1 392 ? -13.05997 30.62634 18.48004 1.000 7.43307 384 ASN C N 1
ATOM 10444 C CA . ASN C 1 392 ? -14.27835 30.49802 19.26788 1.000 8.00985 384 ASN C CA 1
ATOM 10445 C C . ASN C 1 392 ? -14.15172 29.36758 20.28269 1.000 8.23524 384 ASN C C 1
ATOM 10446 O O . ASN C 1 392 ? -14.36541 29.56454 21.48473 1.000 8.94421 384 ASN C O 1
ATOM 10451 N N . ASP C 1 393 ? -13.79809 28.17135 19.80337 1.000 8.36074 385 ASP C N 1
ATOM 10452 C CA . ASP C 1 393 ? -13.87143 26.97314 20.63071 1.000 9.62021 385 ASP C CA 1
ATOM 10453 C C . ASP C 1 393 ? -12.76874 26.92617 21.67595 1.000 9.68698 385 ASP C C 1
ATOM 10454 O O . ASP C 1 393 ? -12.97603 26.37567 22.76460 1.000 10.88294 385 ASP C O 1
ATOM 10459 N N . HIS C 1 394 ? -11.58786 27.47123 21.36669 1.000 8.74396 386 HIS C N 1
ATOM 10460 C CA . HIS C 1 394 ? -10.41310 27.33965 22.22328 1.000 8.72453 386 HIS C CA 1
ATOM 10461 C C . HIS C 1 394 ? -10.03195 28.64431 22.90853 1.000 8.72192 386 HIS C C 1
ATOM 10462 O O . HIS C 1 394 ? -9.02035 28.68369 23.62100 1.000 10.02677 386 HIS C O 1
ATOM 10469 N N . CYS C 1 395 ? -10.80840 29.71751 22.71591 1.000 9.15938 387 CYS C N 1
ATOM 10470 C CA . CYS C 1 395 ? -10.53126 30.97313 23.40959 1.000 9.03878 387 CYS C CA 1
ATOM 10471 C C . CYS C 1 395 ? -11.83026 31.66116 23.82948 1.000 7.90337 387 CYS C C 1
ATOM 10472 O O . CYS C 1 395 ? -12.10988 31.77865 25.02370 1.000 9.66493 387 CYS C O 1
ATOM 10475 N N . ALA C 1 396 ? -12.64358 32.10139 22.85975 1.000 8.59964 388 ALA C N 1
ATOM 10476 C CA . ALA C 1 396 ? -13.72658 33.03522 23.17498 1.000 8.69064 388 ALA C CA 1
ATOM 10477 C C . ALA C 1 396 ? -14.74324 32.44969 24.14967 1.000 8.84960 388 ALA C C 1
ATOM 10478 O O . ALA C 1 396 ? -15.19550 33.15104 25.06255 1.000 8.88898 388 ALA C O 1
ATOM 10480 N N . VAL C 1 397 ? -15.12782 31.17394 23.97734 1.000 8.51823 389 VAL C N 1
ATOM 10481 C CA . VAL C 1 397 ? -16.15033 30.58995 24.84533 1.000 9.31007 389 VAL C CA 1
ATOM 10482 C C . VAL C 1 397 ? -15.70725 30.56307 26.29860 1.000 9.92074 389 VAL C C 1
ATOM 10483 O O . VAL C 1 397 ? -16.54998 30.53957 27.19293 1.000 10.90570 389 VAL C O 1
ATOM 10487 N N . GLY C 1 398 ? -14.40238 30.55607 26.56228 1.000 9.55999 390 GLY C N 1
ATOM 10488 C CA . GLY C 1 398 ? -13.89233 30.47372 27.91204 1.000 10.32804 390 GLY C CA 1
ATOM 10489 C C . GLY C 1 398 ? -13.38775 31.76854 28.50918 1.000 9.63458 390 GLY C C 1
ATOM 10490 O O . GLY C 1 398 ? -12.78423 31.72998 29.58792 1.000 11.32679 390 GLY C O 1
ATOM 10491 N N . ILE C 1 399 ? -13.59292 32.91989 27.85482 1.000 9.12161 391 ILE C N 1
ATOM 10492 C CA . ILE C 1 399 ? -13.12060 34.17880 28.43059 1.000 9.28570 391 ILE C CA 1
ATOM 10493 C C . ILE C 1 399 ? -13.88578 34.46814 29.71944 1.000 9.27404 391 ILE C C 1
ATOM 10494 O O . ILE C 1 399 ? -15.11956 34.37096 29.76224 1.000 10.02312 391 ILE C O 1
ATOM 10499 N N . GLU C 1 400 ? -13.16699 34.84714 30.77594 1.000 9.08198 392 GLU C N 1
ATOM 10500 C CA . GLU C 1 400 ? -13.81091 35.17747 32.04478 1.000 10.09737 392 GLU C CA 1
ATOM 10501 C C . GLU C 1 400 ? -13.16371 36.42367 32.63693 1.000 9.19380 392 GLU C C 1
ATOM 10502 O O . GLU C 1 400 ? -11.97267 36.67340 32.41284 1.000 10.15489 392 GLU C O 1
ATOM 10508 N N . PRO C 1 401 ? -13.91395 37.22436 33.39026 1.000 9.72822 393 PRO C N 1
ATOM 10509 C CA . PRO C 1 401 ? -13.32465 38.42437 33.99564 1.000 9.62522 393 PRO C CA 1
ATOM 10510 C C . PRO C 1 401 ? -12.49612 38.07787 35.21915 1.000 9.68952 393 PRO C C 1
ATOM 10511 O O . PRO C 1 401 ? -12.77841 37.12697 35.95136 1.000 11.71710 393 PRO C O 1
ATOM 10515 N N . ASN C 1 402 ? -11.47090 38.88412 35.45736 1.000 9.87569 394 ASN C N 1
ATOM 10516 C CA . ASN C 1 402 ? -10.76944 38.88965 36.73702 1.000 10.45840 394 ASN C CA 1
ATOM 10517 C C . ASN C 1 402 ? -11.31982 40.11022 37.46649 1.000 9.79792 394 ASN C C 1
ATOM 10518 O O . ASN C 1 402 ? -10.79395 41.21791 37.34977 1.000 9.79819 394 ASN C O 1
ATOM 10523 N N . GLU C 1 403 ? -12.39157 39.90320 38.22637 1.000 10.71489 395 GLU C N 1
ATOM 10524 C CA . GLU C 1 403 ? -13.08562 41.04251 38.82663 1.000 11.32026 395 GLU C CA 1
ATOM 10525 C C . GLU C 1 403 ? -12.23463 41.80190 39.83903 1.000 10.00219 395 GLU C C 1
ATOM 10526 O O . GLU C 1 403 ? -12.27319 43.04637 39.82573 1.000 10.97092 395 GLU C O 1
ATOM 10532 N N . PRO C 1 404 ? -11.45241 41.15659 40.71059 1.000 11.09588 396 PRO C N 1
ATOM 10533 C CA . PRO C 1 404 ? -10.60029 41.94974 41.61329 1.000 11.37129 396 PRO C CA 1
ATOM 10534 C C . PRO C 1 404 ? -9.59536 42.82039 40.87299 1.000 10.36349 396 PRO C C 1
ATOM 10535 O O . PRO C 1 404 ? -9.37393 43.97909 41.25469 1.000 11.75408 396 PRO C O 1
ATOM 10539 N N . ARG C 1 405 ? -8.97506 42.29967 39.80883 1.000 10.14033 397 ARG C N 1
ATOM 10540 C CA . ARG C 1 405 ? -7.99886 43.09879 39.07769 1.000 10.22935 397 ARG C CA 1
ATOM 10541 C C . ARG C 1 405 ? -8.69125 44.25031 38.36165 1.000 9.52930 397 ARG C C 1
ATOM 10542 O O . ARG C 1 405 ? -8.17177 45.37285 38.33092 1.000 10.27903 397 ARG C O 1
ATOM 10550 N N . ILE C 1 406 ? -9.84913 43.97715 37.74949 1.000 9.54368 398 ILE C N 1
ATOM 10551 C CA . ILE C 1 406 ? -10.60844 45.02677 37.07356 1.000 9.46676 398 ILE C CA 1
ATOM 10552 C C . ILE C 1 406 ? -10.89843 46.16714 38.03801 1.000 9.41375 398 ILE C C 1
ATOM 10553 O O . ILE C 1 406 ? -10.67891 47.34172 37.72017 1.000 10.31574 398 ILE C O 1
ATOM 10558 N N . LYS C 1 407 ? -11.38668 45.82939 39.23676 1.000 10.45844 399 LYS C N 1
ATOM 10559 C CA . LYS C 1 407 ? -11.71518 46.84824 40.22833 1.000 11.59481 399 LYS C CA 1
ATOM 10560 C C . LYS C 1 407 ? -10.47425 47.62297 40.65803 1.000 12.25330 399 LYS C C 1
ATOM 10561 O O . LYS C 1 407 ? -10.51110 48.85673 40.77084 1.000 12.93796 399 LYS C O 1
ATOM 10567 N N . GLU C 1 408 ? -9.35926 46.91460 40.88408 1.000 11.90128 400 GLU C N 1
ATOM 10568 C CA . GLU C 1 408 ? -8.11153 47.57863 41.25653 1.000 12.77082 400 GLU C CA 1
ATOM 10569 C C . GLU C 1 408 ? -7.71125 48.62224 40.22173 1.000 12.38146 400 GLU C C 1
ATOM 10570 O O . GLU C 1 408 ? -7.30094 49.73445 40.57069 1.000 13.85052 400 GLU C O 1
ATOM 10576 N N . LEU C 1 409 ? -7.83555 48.28534 38.93619 1.000 11.47208 401 LEU C N 1
ATOM 10577 C CA . LEU C 1 409 ? -7.36234 49.17751 37.88579 1.000 11.80183 401 LEU C CA 1
ATOM 10578 C C . LEU C 1 409 ? -8.31305 50.33734 37.63724 1.000 12.39164 401 LEU C C 1
ATOM 10579 O O . LEU C 1 409 ? -7.86315 51.42600 37.25689 1.000 13.61102 401 LEU C O 1
ATOM 10584 N N . VAL C 1 410 ? -9.61605 50.13862 37.84921 1.000 12.12871 402 VAL C N 1
ATOM 10585 C CA A VAL C 1 410 ? -10.59763 51.22729 37.74886 0.422 13.29094 402 VAL C CA 1
ATOM 10586 C CA B VAL C 1 410 ? -10.50179 51.27241 37.67266 0.578 12.56172 402 VAL C CA 1
ATOM 10587 C C . VAL C 1 410 ? -10.36806 52.25030 38.84068 1.000 14.77381 402 VAL C C 1
ATOM 10588 O O . VAL C 1 410 ? -10.33874 53.46806 38.61670 1.000 16.00734 402 VAL C O 1
ATOM 10595 N N . ASP C 1 411 ? -10.24961 51.75002 40.07484 1.000 16.59938 403 ASP C N 1
ATOM 10596 C CA . ASP C 1 411 ? -10.15087 52.62172 41.23934 1.000 22.05792 403 ASP C CA 1
ATOM 10597 C C . ASP C 1 411 ? -8.88930 53.48184 41.20253 1.000 25.74684 403 ASP C C 1
ATOM 10598 O O . ASP C 1 411 ? -8.86347 54.56781 41.79146 1.000 28.84099 403 ASP C O 1
ATOM 10603 N N . LYS C 1 412 ? -7.84604 53.02768 40.50690 1.000 26.45026 404 LYS C N 1
ATOM 10604 C CA . LYS C 1 412 ? -6.57434 53.73933 40.43710 1.000 29.10927 404 LYS C CA 1
ATOM 10605 C C . LYS C 1 412 ? -6.52005 54.81127 39.35527 1.000 27.91215 404 LYS C C 1
ATOM 10606 O O . LYS C 1 412 ? -5.59190 55.62682 39.37968 1.000 29.01915 404 LYS C O 1
ATOM 10612 N N . SER C 1 413 ? -7.46438 54.84335 38.41432 1.000 24.75310 405 SER C N 1
ATOM 10613 C CA A SER C 1 413 ? -7.34997 55.76605 37.28828 0.774 22.65468 405 SER C CA 1
ATOM 10614 C CA B SER C 1 413 ? -7.36387 55.76093 37.28859 0.226 23.98466 405 SER C CA 1
ATOM 10615 C C . SER C 1 413 ? -7.47592 57.20718 37.75308 1.000 23.28616 405 SER C C 1
ATOM 10616 O O . SER C 1 413 ? -8.42995 57.57502 38.44355 1.000 23.37815 405 SER C O 1
ATOM 10621 N N . LEU C 1 414 ? -6.50475 58.02829 37.35470 1.000 22.57471 406 LEU C N 1
ATOM 10622 C CA . LEU C 1 414 ? -6.56820 59.44998 37.65611 1.000 22.39306 406 LEU C CA 1
ATOM 10623 C C . LEU C 1 414 ? -7.63332 60.14365 36.82922 1.000 22.24136 406 LEU C C 1
ATOM 10624 O O . LEU C 1 414 ? -8.06842 61.23919 37.19718 1.000 23.69073 406 LEU C O 1
ATOM 10629 N N . MET C 1 415 ? -8.04779 59.54451 35.71477 1.000 22.61999 407 MET C N 1
ATOM 10630 C CA . MET C 1 415 ? -9.05852 60.17474 34.88000 1.000 21.68947 407 MET C CA 1
ATOM 10631 C C . MET C 1 415 ? -10.46684 59.96895 35.40919 1.000 24.23304 407 MET C C 1
ATOM 10632 O O . MET C 1 415 ? -11.42077 60.44021 34.78115 1.000 24.44040 407 MET C O 1
ATOM 10637 N N . LEU C 1 416 ? -10.61315 59.28284 36.54916 1.000 25.14209 408 LEU C N 1
ATOM 10638 C CA . LEU C 1 416 ? -11.83351 59.42064 37.33187 1.000 26.56920 408 LEU C CA 1
ATOM 10639 C C . LEU C 1 416 ? -12.04709 60.85961 37.77766 1.000 30.62214 408 LEU C C 1
ATOM 10640 O O . LEU C 1 416 ? -13.16325 61.21200 38.17104 1.000 30.59122 408 LEU C O 1
ATOM 10645 N N . VAL C 1 417 ? -11.00024 61.69372 37.73557 1.000 31.90689 409 VAL C N 1
ATOM 10646 C CA . VAL C 1 417 ? -11.13222 63.10724 38.08058 1.000 33.00024 409 VAL C CA 1
ATOM 10647 C C . VAL C 1 417 ? -12.09700 63.82437 37.14894 1.000 33.97080 409 VAL C C 1
ATOM 10648 O O . VAL C 1 417 ? -12.61910 64.88763 37.49991 1.000 33.49528 409 VAL C O 1
ATOM 10652 N N . THR C 1 418 ? -12.34064 63.26811 35.95775 1.000 34.02276 410 THR C N 1
ATOM 10653 C CA . THR C 1 418 ? -13.34912 63.81490 35.05928 1.000 34.38652 410 THR C CA 1
ATOM 10654 C C . THR C 1 418 ? -14.68486 63.98815 35.77604 1.000 37.03589 410 THR C C 1
ATOM 10655 O O . THR C 1 418 ? -15.45156 64.90210 35.45251 1.000 38.05776 410 THR C O 1
ATOM 10659 N N . ALA C 1 419 ? -14.96523 63.13860 36.77203 1.000 38.02959 411 ALA C N 1
ATOM 10660 C CA . ALA C 1 419 ? -16.21139 63.22495 37.52877 1.000 38.85668 411 ALA C CA 1
ATOM 10661 C C . ALA C 1 419 ? -16.31045 64.49154 38.36791 1.000 39.91241 411 ALA C C 1
ATOM 10662 O O . ALA C 1 419 ? -17.42063 64.88244 38.74711 1.000 39.36967 411 ALA C O 1
ATOM 10664 N N . LEU C 1 420 ? -15.18670 65.12863 38.68553 1.000 40.52830 412 LEU C N 1
ATOM 10665 C CA . LEU C 1 420 ? -15.20674 66.37272 39.44276 1.000 41.50127 412 LEU C CA 1
ATOM 10666 C C . LEU C 1 420 ? -15.37668 67.60399 38.56191 1.000 42.13139 412 LEU C C 1
ATOM 10667 O O . LEU C 1 420 ? -15.55098 68.70632 39.09781 1.000 42.53785 412 LEU C O 1
ATOM 10672 N N . ASN C 1 421 ? -15.33901 67.43711 37.23426 1.000 42.32330 413 ASN C N 1
ATOM 10673 C CA . ASN C 1 421 ? -15.45976 68.56692 36.31514 1.000 42.14003 413 ASN C CA 1
ATOM 10674 C C . ASN C 1 421 ? -16.70720 69.39063 36.60392 1.000 43.13991 413 ASN C C 1
ATOM 10675 O O . ASN C 1 421 ? -16.65271 70.62485 36.65861 1.000 43.63081 413 ASN C O 1
ATOM 10680 N N . THR C 1 422 ? -17.84594 68.72035 36.79056 1.000 44.34194 414 THR C N 1
ATOM 10681 C CA . THR C 1 422 ? -19.10921 69.42714 36.98022 1.000 45.42841 414 THR C CA 1
ATOM 10682 C C . THR C 1 422 ? -19.16766 70.18609 38.29848 1.000 47.30646 414 THR C C 1
ATOM 10683 O O . THR C 1 422 ? -20.02204 71.06485 38.45121 1.000 47.68965 414 THR C O 1
ATOM 10685 N N . HIS C 1 423 ? -18.28337 69.87783 39.24568 1.000 48.66337 415 HIS C N 1
ATOM 10686 C CA . HIS C 1 423 ? -18.30083 70.50904 40.56060 1.000 50.01515 415 HIS C CA 1
ATOM 10687 C C . HIS C 1 423 ? -17.24150 71.59066 40.72865 1.000 50.20205 415 HIS C C 1
ATOM 10688 O O . HIS C 1 423 ? -17.51225 72.61884 41.35491 1.000 50.59332 415 HIS C O 1
ATOM 10695 N N . ILE C 1 424 ? -16.03784 71.38524 40.19548 1.000 49.95797 416 ILE C N 1
ATOM 10696 C CA . ILE C 1 424 ? -14.92293 72.30113 40.40382 1.000 49.74977 416 ILE C CA 1
ATOM 10697 C C . ILE C 1 424 ? -14.32393 72.82001 39.10643 1.000 49.80460 416 ILE C C 1
ATOM 10698 O O . ILE C 1 424 ? -13.39654 73.63616 39.15100 1.000 50.27833 416 ILE C O 1
ATOM 10703 N N . GLY C 1 425 ? -14.81160 72.37438 37.96018 1.000 49.09822 417 GLY C N 1
ATOM 10704 C CA . GLY C 1 425 ? -14.28677 72.88755 36.70401 1.000 48.62490 417 GLY C CA 1
ATOM 10705 C C . GLY C 1 425 ? -13.14139 72.05427 36.16690 1.000 48.10961 417 GLY C C 1
ATOM 10706 O O . GLY C 1 425 ? -12.35671 71.46245 36.90805 1.000 48.12653 417 GLY C O 1
ATOM 10707 N N . TYR C 1 426 ? -13.04045 72.02546 34.83371 1.000 47.46347 418 TYR C N 1
ATOM 10708 C CA . TYR C 1 426 ? -12.03361 71.19983 34.17251 1.000 47.75621 418 TYR C CA 1
ATOM 10709 C C . TYR C 1 426 ? -10.61521 71.61884 34.53855 1.000 47.75256 418 TYR C C 1
ATOM 10710 O O . TYR C 1 426 ? -9.71547 70.77235 34.59262 1.000 46.72292 418 TYR C O 1
ATOM 10712 N N . GLU C 1 427 ? -10.39132 72.91012 34.79170 1.000 48.56131 419 GLU C N 1
ATOM 10713 C CA . GLU C 1 427 ? -9.04116 73.37358 35.09346 1.000 48.80623 419 GLU C CA 1
ATOM 10714 C C . GLU C 1 427 ? -8.60706 72.99115 36.50562 1.000 46.85880 419 GLU C C 1
ATOM 10715 O O . GLU C 1 427 ? -7.44437 72.63053 36.72042 1.000 46.70665 419 GLU C O 1
ATOM 10721 N N . ASN C 1 428 ? -9.52219 73.05259 37.47821 1.000 44.82760 420 ASN C N 1
ATOM 10722 C CA . ASN C 1 428 ? -9.18844 72.60913 38.82986 1.000 42.96005 420 ASN C CA 1
ATOM 10723 C C . ASN C 1 428 ? -8.98776 71.09885 38.87857 1.000 42.12235 420 ASN C C 1
ATOM 10724 O O . ASN C 1 428 ? -8.07522 70.60718 39.55570 1.000 42.21236 420 ASN C O 1
ATOM 10726 N N . ALA C 1 429 ? -9.83113 70.34773 38.16577 1.000 40.94414 421 ALA C N 1
ATOM 10727 C CA . ALA C 1 429 ? -9.66592 68.89923 38.11103 1.000 39.77550 421 ALA C CA 1
ATOM 10728 C C . ALA C 1 429 ? -8.32351 68.52636 37.49864 1.000 38.57242 421 ALA C C 1
ATOM 10729 O O . ALA C 1 429 ? -7.66800 67.57925 37.94902 1.000 36.84981 421 ALA C O 1
ATOM 10731 N N . ALA C 1 430 ? -7.88298 69.28124 36.48614 1.000 38.63569 422 ALA C N 1
ATOM 10732 C CA . ALA C 1 430 ? -6.59065 69.00341 35.86786 1.000 39.19912 422 ALA C CA 1
ATOM 10733 C C . ALA C 1 430 ? -5.45737 69.16288 36.87036 1.000 39.34445 422 ALA C C 1
ATOM 10734 O O . ALA C 1 430 ? -4.52207 68.35523 36.89137 1.000 38.89250 422 ALA C O 1
ATOM 10736 N N . LYS C 1 431 ? -5.53208 70.19082 37.72073 1.000 41.34291 423 LYS C N 1
ATOM 10737 C CA . LYS C 1 431 ? -4.48195 70.40870 38.71212 1.000 42.47717 423 LYS C CA 1
ATOM 10738 C C . LYS C 1 431 ? -4.38219 69.23411 39.68081 1.000 42.96583 423 LYS C C 1
ATOM 10739 O O . LYS C 1 431 ? -3.27873 68.82499 40.06271 1.000 42.03609 423 LYS C O 1
ATOM 10741 N N . ILE C 1 432 ? -5.52308 68.66967 40.07850 1.000 43.60339 424 ILE C N 1
ATOM 10742 C CA . ILE C 1 432 ? -5.50959 67.53978 41.00757 1.000 44.44865 424 ILE C CA 1
ATOM 10743 C C . ILE C 1 432 ? -4.81865 66.33857 40.37514 1.000 43.92159 424 ILE C C 1
ATOM 10744 O O . ILE C 1 432 ? -3.87639 65.77028 40.93891 1.000 42.99529 424 ILE C O 1
ATOM 10749 N N . ALA C 1 433 ? -5.29100 65.92742 39.19631 1.000 44.08745 425 ALA C N 1
ATOM 10750 C CA . ALA C 1 433 ? -4.68486 64.78652 38.52033 1.000 43.69881 425 ALA C CA 1
ATOM 10751 C C . ALA C 1 433 ? -3.20983 65.03770 38.24630 1.000 43.42613 425 ALA C C 1
ATOM 10752 O O . ALA C 1 433 ? -2.37552 64.14072 38.41854 1.000 43.03407 425 ALA C O 1
ATOM 10754 N N . LYS C 1 434 ? -2.86673 66.26256 37.83848 1.000 43.21023 426 LYS C N 1
ATOM 10755 C CA . LYS C 1 434 ? -1.47028 66.58532 37.57960 1.000 43.26297 426 LYS C CA 1
ATOM 10756 C C . LYS C 1 434 ? -0.63413 66.50783 38.84981 1.000 43.27488 426 LYS C C 1
ATOM 10757 O O . LYS C 1 434 ? 0.53441 66.10868 38.79288 1.000 42.64432 426 LYS C O 1
ATOM 10759 N N . THR C 1 435 ? -1.21636 66.86945 39.99821 1.000 43.40728 427 THR C N 1
ATOM 10760 C CA . THR C 1 435 ? -0.47826 66.83057 41.25696 1.000 44.19209 427 THR C CA 1
ATOM 10761 C C . THR C 1 435 ? -0.26086 65.39702 41.72423 1.000 43.12086 427 THR C C 1
ATOM 10762 O O . THR C 1 435 ? 0.84867 65.02623 42.12397 1.000 43.06675 427 THR C O 1
ATOM 10764 N N . ALA C 1 436 ? -1.31593 64.57829 41.69603 1.000 42.08153 428 ALA C N 1
ATOM 10765 C CA . ALA C 1 436 ? -1.16883 63.17492 42.06808 1.000 42.60028 428 ALA C CA 1
ATOM 10766 C C . ALA C 1 436 ? -0.15461 62.47609 41.17236 1.000 42.85677 428 ALA C C 1
ATOM 10767 O O . ALA C 1 436 ? 0.69060 61.71212 41.65390 1.000 42.03624 428 ALA C O 1
ATOM 10769 N N . HIS C 1 437 ? -0.21407 62.73754 39.86587 1.000 42.99897 429 HIS C N 1
ATOM 10770 C CA . HIS C 1 437 ? 0.75929 62.15432 38.94996 1.000 43.94084 429 HIS C CA 1
ATOM 10771 C C . HIS C 1 437 ? 2.17904 62.55776 39.33202 1.000 44.61597 429 HIS C C 1
ATOM 10772 O O . HIS C 1 437 ? 3.08966 61.72189 39.36408 1.000 44.61413 429 HIS C O 1
ATOM 10779 N N . LYS C 1 438 ? 2.38416 63.83940 39.63882 1.000 44.79745 430 LYS C N 1
ATOM 10780 C CA . LYS C 1 438 ? 3.71803 64.29894 40.00936 1.000 46.03159 430 LYS C CA 1
ATOM 10781 C C . LYS C 1 438 ? 4.15617 63.71574 41.34803 1.000 47.27016 430 LYS C C 1
ATOM 10782 O O . LYS C 1 438 ? 5.32257 63.33838 41.51387 1.000 47.80909 430 LYS C O 1
ATOM 10784 N N . ASN C 1 439 ? 3.23971 63.62515 42.30963 1.000 47.88307 431 ASN C N 1
ATOM 10785 C CA . ASN C 1 439 ? 3.57936 63.20438 43.66229 1.000 49.07280 431 ASN C CA 1
ATOM 10786 C C . ASN C 1 439 ? 3.42773 61.70714 43.89185 1.000 49.67245 431 ASN C C 1
ATOM 10787 O O . ASN C 1 439 ? 3.78625 61.22511 44.97195 1.000 50.61628 431 ASN C O 1
ATOM 10792 N N . GLY C 1 440 ? 2.91244 60.96110 42.91866 1.000 48.97999 432 GLY C N 1
ATOM 10793 C CA . GLY C 1 440 ? 2.67564 59.54877 43.13764 1.000 48.58292 432 GLY C CA 1
ATOM 10794 C C . GLY C 1 440 ? 1.61682 59.24659 44.17145 1.000 47.87060 432 GLY C C 1
ATOM 10795 O O . GLY C 1 440 ? 1.61104 58.15239 44.73918 1.000 48.77226 432 GLY C O 1
ATOM 10796 N N . THR C 1 441 ? 0.71710 60.18771 44.43120 1.000 46.50507 433 THR C N 1
ATOM 10797 C CA . THR C 1 441 ? -0.32394 60.03558 45.43145 1.000 46.60738 433 THR C CA 1
ATOM 10798 C C . THR C 1 441 ? -1.65897 59.74783 44.75228 1.000 47.03818 433 THR C C 1
ATOM 10799 O O . THR C 1 441 ? -1.74691 59.58759 43.53145 1.000 46.71246 433 THR C O 1
ATOM 10803 N N . THR C 1 442 ? -2.71503 59.69206 45.55640 1.000 46.74086 434 THR C N 1
ATOM 10804 C CA . THR C 1 442 ? -4.04896 59.43057 45.04033 1.000 46.38330 434 THR C CA 1
ATOM 10805 C C . THR C 1 442 ? -4.75601 60.74143 44.70935 1.000 45.45966 434 THR C C 1
ATOM 10806 O O . THR C 1 442 ? -4.35044 61.82454 45.14353 1.000 45.36087 434 THR C O 1
ATOM 10810 N N . LEU C 1 443 ? -5.83483 60.62445 43.92879 1.000 44.64291 435 LEU C N 1
ATOM 10811 C CA . LEU C 1 443 ? -6.64732 61.79027 43.59200 1.000 43.42561 435 LEU C CA 1
ATOM 10812 C C . LEU C 1 443 ? -7.23548 62.42645 44.84346 1.000 43.49492 435 LEU C C 1
ATOM 10813 O O . LEU C 1 443 ? -7.15109 63.64468 45.03687 1.000 43.04597 435 LEU C O 1
ATOM 10818 N N . LYS C 1 444 ? -7.84505 61.60718 45.70065 1.000 43.19760 436 LYS C N 1
ATOM 10819 C CA . LYS C 1 444 ? -8.53343 62.11883 46.87953 1.000 42.46917 436 LYS C CA 1
ATOM 10820 C C . LYS C 1 444 ? -7.57506 62.86158 47.80252 1.000 44.37533 436 LYS C C 1
ATOM 10821 O O . LYS C 1 444 ? -7.92142 63.90980 48.36407 1.000 44.44618 436 LYS C O 1
ATOM 10827 N N . GLU C 1 445 ? -6.35766 62.34212 47.95934 1.000 45.20574 437 GLU C N 1
ATOM 10828 C CA . GLU C 1 445 ? -5.39737 62.98694 48.84482 1.000 45.52343 437 GLU C CA 1
ATOM 10829 C C . GLU C 1 445 ? -5.00244 64.36634 48.32870 1.000 46.79257 437 GLU C C 1
ATOM 10830 O O . GLU C 1 445 ? -4.93057 65.32419 49.10596 1.000 46.37770 437 GLU C O 1
ATOM 10832 N N . GLU C 1 446 ? -4.75127 64.49600 47.02230 1.000 47.56088 438 GLU C N 1
ATOM 10833 C CA . GLU C 1 446 ? -4.35573 65.79860 46.49248 1.000 49.99086 438 GLU C CA 1
ATOM 10834 C C . GLU C 1 446 ? -5.52164 66.77889 46.47896 1.000 50.82583 438 GLU C C 1
ATOM 10835 O O . GLU C 1 446 ? -5.33749 67.97000 46.75766 1.000 50.58736 438 GLU C O 1
ATOM 10841 N N . ALA C 1 447 ? -6.72557 66.30154 46.14798 1.000 50.62904 439 ALA C N 1
ATOM 10842 C CA . ALA C 1 447 ? -7.89308 67.17680 46.15807 1.000 50.91714 439 ALA C CA 1
ATOM 10843 C C . ALA C 1 447 ? -8.13067 67.76714 47.54085 1.000 52.36982 439 ALA C C 1
ATOM 10844 O O . ALA C 1 447 ? -8.57862 68.91422 47.65961 1.000 52.84804 439 ALA C O 1
ATOM 10846 N N . ILE C 1 448 ? -7.82099 67.00793 48.59350 1.000 52.17456 440 ILE C N 1
ATOM 10847 C CA . ILE C 1 448 ? -7.91203 67.54198 49.94822 1.000 51.76880 440 ILE C CA 1
ATOM 10848 C C . ILE C 1 448 ? -6.74836 68.48640 50.23271 1.000 52.02250 440 ILE C C 1
ATOM 10849 O O . ILE C 1 448 ? -6.93082 69.55657 50.82729 1.000 51.50942 440 ILE C O 1
ATOM 10854 N N . ASN C 1 449 ? -5.53749 68.11330 49.80461 1.000 52.74450 441 ASN C N 1
ATOM 10855 C CA . ASN C 1 449 ? -4.37346 68.96684 50.03504 1.000 53.87683 441 ASN C CA 1
ATOM 10856 C C . ASN C 1 449 ? -4.53152 70.31770 49.34990 1.000 55.49179 441 ASN C C 1
ATOM 10857 O O . ASN C 1 449 ? -4.19872 71.36013 49.92897 1.000 55.54402 441 ASN C O 1
ATOM 10862 N N . LEU C 1 450 ? -5.03124 70.31921 48.11296 1.000 56.31901 442 LEU C N 1
ATOM 10863 C CA . LEU C 1 450 ? -5.23966 71.55998 47.37942 1.000 56.41300 442 LEU C CA 1
ATOM 10864 C C . LEU C 1 450 ? -6.39336 72.38677 47.93222 1.000 56.61865 442 LEU C C 1
ATOM 10865 O O . LEU C 1 450 ? -6.54792 73.54525 47.52890 1.000 56.97950 442 LEU C O 1
ATOM 10867 N N . GLY C 1 451 ? -7.19172 71.83254 48.84458 1.000 56.09409 443 GLY C N 1
ATOM 10868 C CA . GLY C 1 451 ? -8.35472 72.53716 49.34503 1.000 55.54157 443 GLY C CA 1
ATOM 10869 C C . GLY C 1 451 ? -9.49009 72.64910 48.35449 1.000 55.56625 443 GLY C C 1
ATOM 10870 O O . GLY C 1 451 ? -10.34407 73.52674 48.49982 1.000 55.67119 443 GLY C O 1
ATOM 10871 N N . LEU C 1 452 ? -9.52959 71.77648 47.34831 1.000 55.62599 444 LEU C N 1
ATOM 10872 C CA . LEU C 1 452 ? -10.53972 71.86410 46.30213 1.000 55.75227 444 LEU C CA 1
ATOM 10873 C C . LEU C 1 452 ? -11.75874 70.99576 46.57749 1.000 56.14825 444 LEU C C 1
ATOM 10874 O O . LEU C 1 452 ? -12.85109 71.30443 46.08593 1.000 56.03861 444 LEU C O 1
ATOM 10876 N N . VAL C 1 453 ? -11.60119 69.92084 47.34478 1.000 56.59256 445 VAL C N 1
ATOM 10877 C CA . VAL C 1 453 ? -12.71013 69.02561 47.66120 1.000 57.30738 445 VAL C CA 1
ATOM 10878 C C . VAL C 1 453 ? -12.45898 68.40285 49.02656 1.000 57.25882 445 VAL C C 1
ATOM 10879 O O . VAL C 1 453 ? -11.31669 68.10392 49.38750 1.000 57.78891 445 VAL C O 1
ATOM 10881 N N . THR C 1 454 ? -13.53332 68.20920 49.78633 1.000 55.98422 446 THR C N 1
ATOM 10882 C CA . THR C 1 454 ? -13.42411 67.52185 51.06077 1.000 55.22542 446 THR C CA 1
ATOM 10883 C C . THR C 1 454 ? -13.43635 66.01276 50.84137 1.000 54.73468 446 THR C C 1
ATOM 10884 O O . THR C 1 454 ? -13.71806 65.51710 49.74678 1.000 54.64268 446 THR C O 1
ATOM 10888 N N . ALA C 1 455 ? -13.12599 65.27461 51.90909 1.000 54.41805 447 ALA C N 1
ATOM 10889 C CA . ALA C 1 455 ? -13.13695 63.81757 51.82343 1.000 54.62693 447 ALA C CA 1
ATOM 10890 C C . ALA C 1 455 ? -14.54264 63.28795 51.56397 1.000 53.90608 447 ALA C C 1
ATOM 10891 O O . ALA C 1 455 ? -14.73121 62.39622 50.72705 1.000 53.65751 447 ALA C O 1
ATOM 10893 N N . GLU C 1 456 ? -15.54162 63.82857 52.26693 1.000 53.61098 448 GLU C N 1
ATOM 10894 C CA . GLU C 1 456 ? -16.91761 63.38276 52.06540 1.000 53.56387 448 GLU C CA 1
ATOM 10895 C C . GLU C 1 456 ? -17.42173 63.74819 50.67368 1.000 53.01732 448 GLU C C 1
ATOM 10896 O O . GLU C 1 456 ? -18.09862 62.94333 50.02187 1.000 52.58611 448 GLU C O 1
ATOM 10898 N N . GLN C 1 457 ? -17.10220 64.95695 50.20180 1.000 52.83596 449 GLN C N 1
ATOM 10899 C CA . GLN C 1 457 ? -17.49728 65.35115 48.85273 1.000 52.95795 449 GLN C CA 1
ATOM 10900 C C . GLN C 1 457 ? -16.85983 64.45216 47.80102 1.000 51.96233 449 GLN C C 1
ATOM 10901 O O . GLN C 1 457 ? -17.48965 64.13678 46.78552 1.000 51.81717 449 GLN C O 1
ATOM 10907 N N . PHE C 1 458 ? -15.60916 64.03214 48.02203 1.000 51.13911 450 PHE C N 1
ATOM 10908 C CA . PHE C 1 458 ? -14.95040 63.15522 47.05652 1.000 50.24924 450 PHE C CA 1
ATOM 10909 C C . PHE C 1 458 ? -15.62603 61.79035 47.00181 1.000 50.23142 450 PHE C C 1
ATOM 10910 O O . PHE C 1 458 ? -15.83757 61.24126 45.91434 1.000 49.26200 450 PHE C O 1
ATOM 10918 N N . ASP C 1 459 ? -15.96757 61.22634 48.16381 1.000 50.85617 451 ASP C N 1
ATOM 10919 C CA . ASP C 1 459 ? -16.62204 59.92138 48.18970 1.000 51.62924 451 ASP C CA 1
ATOM 10920 C C . ASP C 1 459 ? -18.00431 59.97811 47.55213 1.000 51.17355 451 ASP C C 1
ATOM 10921 O O . ASP C 1 459 ? -18.41649 59.03540 46.86567 1.000 51.30830 451 ASP C O 1
ATOM 10926 N N . GLU C 1 460 ? -18.73435 61.07432 47.76458 1.000 50.33805 452 GLU C N 1
ATOM 10927 C CA . GLU C 1 460 ? -20.08636 61.17313 47.22576 1.000 49.44475 452 GLU C CA 1
ATOM 10928 C C . GLU C 1 460 ? -20.07411 61.42550 45.72278 1.000 48.22329 452 GLU C C 1
ATOM 10929 O O . GLU C 1 460 ? -20.93994 60.92296 44.99851 1.000 48.10460 452 GLU C O 1
ATOM 10931 N N . TRP C 1 461 ? -19.09830 62.18976 45.23242 1.000 47.75810 453 TRP C N 1
ATOM 10932 C CA . TRP C 1 461 ? -19.11744 62.63796 43.84427 1.000 47.16659 453 TRP C CA 1
ATOM 10933 C C . TRP C 1 461 ? -18.42588 61.68437 42.87661 1.000 44.51832 453 TRP C C 1
ATOM 10934 O O . TRP C 1 461 ? -18.75303 61.69080 41.68361 1.000 44.29238 453 TRP C O 1
ATOM 10945 N N . VAL C 1 462 ? -17.48263 60.87059 43.34424 1.000 41.60083 454 VAL C N 1
ATOM 10946 C CA . VAL C 1 462 ? -16.65373 60.04405 42.47016 1.000 39.14736 454 VAL C CA 1
ATOM 10947 C C . VAL C 1 462 ? -17.12905 58.60161 42.60041 1.000 35.77205 454 VAL C C 1
ATOM 10948 O O . VAL C 1 462 ? -16.76256 57.89307 43.54517 1.000 35.81244 454 VAL C O 1
ATOM 10952 N N . LYS C 1 463 ? -17.93233 58.15595 41.64112 1.000 33.35862 455 LYS C N 1
ATOM 10953 C CA . LYS C 1 463 ? -18.46486 56.79527 41.62473 1.000 30.16095 455 LYS C CA 1
ATOM 10954 C C . LYS C 1 463 ? -18.31464 56.25031 40.21263 1.000 27.48166 455 LYS C C 1
ATOM 10955 O O . LYS C 1 463 ? -19.06548 56.67461 39.30934 1.000 26.84011 455 LYS C O 1
ATOM 10957 N N . PRO C 1 464 ? -17.37883 55.32647 39.97198 1.000 24.84691 456 PRO C N 1
ATOM 10958 C CA . PRO C 1 464 ? -17.21282 54.80084 38.60409 1.000 23.11561 456 PRO C CA 1
ATOM 10959 C C . PRO C 1 464 ? -18.48111 54.21761 38.00806 1.000 22.31264 456 PRO C C 1
ATOM 10960 O O . PRO C 1 464 ? -18.71215 54.36309 36.80089 1.000 21.44700 456 PRO C O 1
ATOM 10964 N N . GLU C 1 465 ? -19.31710 53.56182 38.81847 1.000 23.55480 457 GLU C N 1
ATOM 10965 C CA . GLU C 1 465 ? -20.50844 52.91509 38.27716 1.000 26.49244 457 GLU C CA 1
ATOM 10966 C C . GLU C 1 465 ? -21.52290 53.91660 37.74228 1.000 26.35770 457 GLU C C 1
ATOM 10967 O O . GLU C 1 465 ? -22.42897 53.52271 37.00102 1.000 27.00228 457 GLU C O 1
ATOM 10973 N N . ASP C 1 466 ? -21.38769 55.19464 38.08775 1.000 25.53566 458 ASP C N 1
ATOM 10974 C CA . ASP C 1 466 ? -22.26981 56.23411 37.57438 1.000 26.51777 458 ASP C CA 1
ATOM 10975 C C . ASP C 1 466 ? -21.73868 56.89042 36.30756 1.000 24.05172 458 ASP C C 1
ATOM 10976 O O . ASP C 1 466 ? -22.35993 57.84144 35.82074 1.000 24.80782 458 ASP C O 1
ATOM 10981 N N . MET C 1 467 ? -20.61315 56.41454 35.76884 1.000 21.40931 459 MET C N 1
ATOM 10982 C CA . MET C 1 467 ? -19.93836 57.06044 34.64813 1.000 19.81031 459 MET C CA 1
ATOM 10983 C C . MET C 1 467 ? -20.02534 56.27066 33.35037 1.000 19.15788 459 MET C C 1
ATOM 10984 O O . MET C 1 467 ? -19.29189 56.57867 32.40297 1.000 20.98654 459 MET C O 1
ATOM 10989 N N . VAL C 1 468 ? -20.87891 55.25753 33.27433 1.000 19.00142 460 VAL C N 1
ATOM 10990 C CA . VAL C 1 468 ? -20.91057 54.39530 32.10009 1.000 18.26699 460 VAL C CA 1
ATOM 10991 C C . VAL C 1 468 ? -22.12526 54.67178 31.20577 1.000 20.69366 460 VAL C C 1
ATOM 10992 O O . VAL C 1 468 ? -22.47319 53.84351 30.36192 1.000 21.16029 460 VAL C O 1
ATOM 10996 N N . GLY C 1 469 ? -22.74800 55.84881 31.35379 1.000 24.39492 461 GLY C N 1
ATOM 10997 C CA . GLY C 1 469 ? -23.82540 56.30281 30.48611 1.000 27.85115 461 GLY C CA 1
ATOM 10998 C C . GLY C 1 469 ? -23.97310 57.81779 30.42769 1.000 30.81399 461 GLY C C 1
ATOM 10999 O O . GLY C 1 469 ? -23.12057 58.55273 30.93838 1.000 28.85475 461 GLY C O 1
ATOM 11000 N N . SER C 1 470 ? -25.05375 58.30051 29.81283 1.000 34.30702 462 SER C N 1
ATOM 11001 C CA . SER C 1 470 ? -25.25695 59.73246 29.63661 1.000 38.05569 462 SER C CA 1
ATOM 11002 C C . SER C 1 470 ? -25.68195 60.39266 30.94932 1.000 40.89811 462 SER C C 1
ATOM 11003 O O . SER C 1 470 ? -25.93599 59.73584 31.96523 1.000 41.35747 462 SER C O 1
ATOM 11006 N N . LEU C 1 471 ? -25.76196 61.72089 30.90909 1.000 42.02984 463 LEU C N 1
ATOM 11007 C CA . LEU C 1 471 ? -26.21994 62.51508 32.04314 1.000 43.45544 463 LEU C CA 1
ATOM 11008 C C . LEU C 1 471 ? -27.67221 62.18358 32.38374 1.000 44.80914 463 LEU C C 1
ATOM 11009 O O . LEU C 1 471 ? -28.04813 62.13176 33.55445 1.000 45.99882 463 LEU C O 1
ATOM 11014 N N . HIS D 1 8 ? 10.20731 90.49893 13.20104 1.000 48.02208 0 HIS D N 1
ATOM 11015 C CA . HIS D 1 8 ? 8.93020 91.16081 12.96430 1.000 46.92587 0 HIS D CA 1
ATOM 11016 C C . HIS D 1 8 ? 7.75959 90.38293 13.56512 1.000 45.50991 0 HIS D C 1
ATOM 11017 O O . HIS D 1 8 ? 6.64793 90.90576 13.66100 1.000 46.17230 0 HIS D O 1
ATOM 11019 N N . MET D 1 9 ? 8.00990 89.13490 13.96150 1.000 42.93100 1 MET D N 1
ATOM 11020 C CA . MET D 1 9 ? 6.96590 88.30404 14.55061 1.000 40.01306 1 MET D CA 1
ATOM 11021 C C . MET D 1 9 ? 6.65096 88.79242 15.95779 1.000 32.60799 1 MET D C 1
ATOM 11022 O O . MET D 1 9 ? 7.53297 88.83652 16.82157 1.000 32.71917 1 MET D O 1
ATOM 11027 N N . ILE D 1 10 ? 5.39285 89.15363 16.18635 1.000 25.16951 2 ILE D N 1
ATOM 11028 C CA . ILE D 1 10 ? 4.91171 89.61803 17.48119 1.000 20.83481 2 ILE D CA 1
ATOM 11029 C C . ILE D 1 10 ? 3.94138 88.57268 18.01910 1.000 18.39519 2 ILE D C 1
ATOM 11030 O O . ILE D 1 10 ? 3.13972 88.01298 17.26539 1.000 18.22115 2 ILE D O 1
ATOM 11035 N N . TYR D 1 11 ? 4.01909 88.30274 19.31907 1.000 18.35126 3 TYR D N 1
ATOM 11036 C CA . TYR D 1 11 ? 3.22032 87.26444 19.95629 1.000 18.85210 3 TYR D CA 1
ATOM 11037 C C . TYR D 1 11 ? 2.40625 87.83790 21.10768 1.000 18.56939 3 TYR D C 1
ATOM 11038 O O . TYR D 1 11 ? 2.79459 88.82760 21.73532 1.000 20.30309 3 TYR D O 1
ATOM 11047 N N . ARG D 1 12 ? 1.25491 87.22270 21.36091 1.000 16.45063 4 ARG D N 1
ATOM 11048 C CA . ARG D 1 12 ? 0.55385 87.39644 22.62252 1.000 16.90441 4 ARG D CA 1
ATOM 11049 C C . ARG D 1 12 ? 0.77031 86.15187 23.47757 1.000 18.29813 4 ARG D C 1
ATOM 11050 O O . ARG D 1 12 ? 1.13506 85.08788 22.97828 1.000 18.87061 4 ARG D O 1
ATOM 11058 N N . THR D 1 13 ? 0.56666 86.29788 24.78247 1.000 20.38719 5 THR D N 1
ATOM 11059 C CA . THR D 1 13 ? 0.75282 85.18921 25.70806 1.000 24.05654 5 THR D CA 1
ATOM 11060 C C . THR D 1 13 ? -0.59062 84.57039 26.06941 1.000 24.96433 5 THR D C 1
ATOM 11061 O O . THR D 1 13 ? -1.50797 85.26828 26.51515 1.000 26.71806 5 THR D O 1
ATOM 11065 N N . GLU D 1 14 ? -0.69893 83.26038 25.87255 1.000 24.32727 6 GLU D N 1
ATOM 11066 C CA . GLU D 1 14 ? -1.87134 82.48919 26.23920 1.000 25.77779 6 GLU D CA 1
ATOM 11067 C C . GLU D 1 14 ? -1.43734 81.36234 27.15906 1.000 28.36803 6 GLU D C 1
ATOM 11068 O O . GLU D 1 14 ? -0.25361 81.21508 27.46870 1.000 28.56846 6 GLU D O 1
ATOM 11074 N N . HIS D 1 15 ? -2.40579 80.55557 27.59140 1.000 31.96393 7 HIS D N 1
ATOM 11075 C CA . HIS D 1 15 ? -2.10334 79.43301 28.46572 1.000 35.20110 7 HIS D CA 1
ATOM 11076 C C . HIS D 1 15 ? -3.12836 78.32412 28.27717 1.000 33.74002 7 HIS D C 1
ATOM 11077 O O . HIS D 1 15 ? -4.27494 78.56528 27.88788 1.000 34.36902 7 HIS D O 1
ATOM 11084 N N . ASP D 1 16 ? -2.69478 77.10155 28.56686 1.000 30.90202 8 ASP D N 1
ATOM 11085 C CA . ASP D 1 16 ? -3.59829 75.97254 28.73065 1.000 30.48149 8 ASP D CA 1
ATOM 11086 C C . ASP D 1 16 ? -3.28768 75.31248 30.06873 1.000 31.17765 8 ASP D C 1
ATOM 11087 O O . ASP D 1 16 ? -2.52998 75.87446 30.86693 1.000 30.87990 8 ASP D O 1
ATOM 11092 N N . THR D 1 17 ? -3.83288 74.11829 30.32063 1.000 31.05773 9 THR D N 1
ATOM 11093 C CA . THR D 1 17 ? -3.60238 73.47143 31.60948 1.000 31.44943 9 THR D CA 1
ATOM 11094 C C . THR D 1 17 ? -2.15031 73.06623 31.82869 1.000 30.87448 9 THR D C 1
ATOM 11095 O O . THR D 1 17 ? -1.80840 72.64209 32.93488 1.000 32.44409 9 THR D O 1
ATOM 11099 N N . MET D 1 18 ? -1.29238 73.19615 30.81948 1.000 28.73759 10 MET D N 1
ATOM 11100 C CA . MET D 1 18 ? 0.09960 72.79072 30.93414 1.000 27.46400 10 MET D CA 1
ATOM 11101 C C . MET D 1 18 ? 1.06235 73.95790 31.12521 1.000 28.72196 10 MET D C 1
ATOM 11102 O O . MET D 1 18 ? 2.17146 73.74487 31.62403 1.000 30.58412 10 MET D O 1
ATOM 11107 N N . GLY D 1 19 ? 0.67976 75.17000 30.75605 1.000 28.03918 11 GLY D N 1
ATOM 11108 C CA . GLY D 1 19 ? 1.55242 76.31583 30.90981 1.000 26.93064 11 GLY D CA 1
ATOM 11109 C C . GLY D 1 19 ? 1.21924 77.39188 29.89356 1.000 26.48206 11 GLY D C 1
ATOM 11110 O O . GLY D 1 19 ? 0.20559 77.33004 29.20129 1.000 26.25418 11 GLY D O 1
ATOM 11111 N N . GLU D 1 20 ? 2.10617 78.38119 29.81476 1.000 26.11827 12 GLU D N 1
ATOM 11112 C CA A GLU D 1 20 ? 1.90809 79.50581 28.91467 0.585 26.50689 12 GLU D CA 1
ATOM 11113 C CA B GLU D 1 20 ? 1.92572 79.51668 28.92017 0.415 25.64245 12 GLU D CA 1
ATOM 11114 C C . GLU D 1 20 ? 2.52828 79.23025 27.54884 1.000 23.67910 12 GLU D C 1
ATOM 11115 O O . GLU D 1 20 ? 3.50022 78.48058 27.41927 1.000 23.24587 12 GLU D O 1
ATOM 11126 N N . VAL D 1 21 ? 1.93034 79.83067 26.51953 1.000 19.75104 13 VAL D N 1
ATOM 11127 C CA . VAL D 1 21 ? 2.30082 79.59689 25.12438 1.000 17.11154 13 VAL D CA 1
ATOM 11128 C C . VAL D 1 21 ? 2.23044 80.92590 24.38718 1.000 16.09976 13 VAL D C 1
ATOM 11129 O O . VAL D 1 21 ? 1.23904 81.65332 24.50116 1.000 17.20620 13 VAL D O 1
ATOM 11133 N N . LYS D 1 22 ? 3.27235 81.24648 23.62705 1.000 15.84280 14 LYS D N 1
ATOM 11134 C CA . LYS D 1 22 ? 3.26507 82.46246 22.82745 1.000 16.45100 14 LYS D CA 1
ATOM 11135 C C . LYS D 1 22 ? 2.56645 82.18038 21.50912 1.000 15.49106 14 LYS D C 1
ATOM 11136 O O . LYS D 1 22 ? 2.94173 81.24573 20.79429 1.000 16.56754 14 LYS D O 1
ATOM 11142 N N . VAL D 1 23 ? 1.55058 82.97739 21.18853 1.000 14.56437 15 VAL D N 1
ATOM 11143 C CA . VAL D 1 23 ? 0.72007 82.77261 20.00908 1.000 14.56441 15 VAL D CA 1
ATOM 11144 C C . VAL D 1 23 ? 0.87410 83.98396 19.09790 1.000 15.00674 15 VAL D C 1
ATOM 11145 O O . VAL D 1 23 ? 0.82459 85.11827 19.58262 1.000 15.02821 15 VAL D O 1
ATOM 11149 N N . PRO D 1 24 ? 1.06384 83.80204 17.78661 1.000 14.79987 16 PRO D N 1
ATOM 11150 C CA . PRO D 1 24 ? 1.16031 84.96197 16.88242 1.000 15.63789 16 PRO D CA 1
ATOM 11151 C C . PRO D 1 24 ? -0.02240 85.90369 17.06762 1.000 15.45169 16 PRO D C 1
ATOM 11152 O O . PRO D 1 24 ? -1.18345 85.47857 17.09360 1.000 15.80079 16 PRO D O 1
ATOM 11156 N N . VAL D 1 25 ? 0.28405 87.20210 17.16715 1.000 16.10498 17 VAL D N 1
ATOM 11157 C CA A VAL D 1 25 ? -0.67684 88.18927 17.67482 0.202 16.42714 17 VAL D CA 1
ATOM 11158 C CA B VAL D 1 25 ? -0.68608 88.14478 17.70437 0.798 16.76670 17 VAL D CA 1
ATOM 11159 C C . VAL D 1 25 ? -1.92308 88.27633 16.81857 1.000 16.94341 17 VAL D C 1
ATOM 11160 O O . VAL D 1 25 ? -3.00512 88.62037 17.31225 1.000 18.59230 17 VAL D O 1
ATOM 11167 N N . ASP D 1 26 ? -1.80225 88.01863 15.52144 1.000 16.85796 18 ASP D N 1
ATOM 11168 C CA . ASP D 1 26 ? -2.93401 88.23690 14.62931 1.000 18.10122 18 ASP D CA 1
ATOM 11169 C C . ASP D 1 26 ? -3.69180 86.97063 14.27675 1.000 17.01115 18 ASP D C 1
ATOM 11170 O O . ASP D 1 26 ? -4.63323 87.03741 13.47505 1.000 18.38473 18 ASP D O 1
ATOM 11175 N N . LYS D 1 27 ? -3.32918 85.83364 14.85808 1.000 14.13942 19 LYS D N 1
ATOM 11176 C CA A LYS D 1 27 ? -3.96575 84.57088 14.52710 0.583 13.70164 19 LYS D CA 1
ATOM 11177 C CA B LYS D 1 27 ? -3.95543 84.56121 14.53434 0.417 13.65151 19 LYS D CA 1
ATOM 11178 C C . LYS D 1 27 ? -5.06902 84.23215 15.52298 1.000 13.95130 19 LYS D C 1
ATOM 11179 O O . LYS D 1 27 ? -4.99354 84.56830 16.70792 1.000 15.09541 19 LYS D O 1
ATOM 11190 N N . PHE D 1 28 ? -6.11143 83.57028 15.01499 1.000 13.38560 20 PHE D N 1
ATOM 11191 C CA . PHE D 1 28 ? -7.30907 83.28754 15.79278 1.000 13.20099 20 PHE D CA 1
ATOM 11192 C C . PHE D 1 28 ? -7.25864 81.95430 16.52115 1.000 12.34272 20 PHE D C 1
ATOM 11193 O O . PHE D 1 28 ? -8.17442 81.65495 17.29312 1.000 12.76369 20 PHE D O 1
ATOM 11201 N N . TRP D 1 29 ? -6.21915 81.15761 16.30727 1.000 12.04008 21 TRP D N 1
ATOM 11202 C CA . TRP D 1 29 ? -6.05564 79.96873 17.11673 1.000 11.41884 21 TRP D CA 1
ATOM 11203 C C . TRP D 1 29 ? -5.49396 80.33276 18.49038 1.000 11.48115 21 TRP D C 1
ATOM 11204 O O . TRP D 1 29 ? -5.21441 81.49579 18.79446 1.000 13.56795 21 TRP D O 1
ATOM 11215 N N . GLY D 1 30 ? -5.35150 79.32230 19.34664 1.000 11.65064 22 GLY D N 1
ATOM 11216 C CA . GLY D 1 30 ? -4.89900 79.52706 20.70820 1.000 12.40380 22 GLY D CA 1
ATOM 11217 C C . GLY D 1 30 ? -3.72305 78.66421 21.12840 1.000 11.60917 22 GLY D C 1
ATOM 11218 O O . GLY D 1 30 ? -2.96023 78.16351 20.28889 1.000 11.94821 22 GLY D O 1
ATOM 11219 N N . ALA D 1 31 ? -3.57914 78.47851 22.44496 1.000 12.42839 23 ALA D N 1
ATOM 11220 C CA . ALA D 1 31 ? -2.39735 77.81439 22.99041 1.000 12.81561 23 ALA D CA 1
ATOM 11221 C C . ALA D 1 31 ? -2.23452 76.39069 22.46444 1.000 12.21594 23 ALA D C 1
ATOM 11222 O O . ALA D 1 31 ? -1.11605 75.96027 22.14702 1.000 12.52634 23 ALA D O 1
ATOM 11224 N N . GLN D 1 32 ? -3.32064 75.62607 22.39168 1.000 12.40048 24 GLN D N 1
ATOM 11225 C CA . GLN D 1 32 ? -3.15581 74.22345 22.02150 1.000 13.75198 24 GLN D CA 1
ATOM 11226 C C . GLN D 1 32 ? -2.83349 74.07177 20.54376 1.000 12.31207 24 GLN D C 1
ATOM 11227 O O . GLN D 1 32 ? -2.03659 73.20716 20.16011 1.000 11.70215 24 GLN D O 1
ATOM 11233 N N . THR D 1 33 ? -3.44849 74.88969 19.69245 1.000 11.89023 25 THR D N 1
ATOM 11234 C CA . THR D 1 33 ? -3.09028 74.84936 18.28036 1.000 11.01214 25 THR D CA 1
ATOM 11235 C C . THR D 1 33 ? -1.63394 75.24097 18.08743 1.000 10.36448 25 THR D C 1
ATOM 11236 O O . THR D 1 33 ? -0.91511 74.62977 17.29087 1.000 10.54019 25 THR D O 1
ATOM 11240 N N . GLU D 1 34 ? -1.17998 76.26160 18.81291 1.000 10.73161 26 GLU D N 1
ATOM 11241 C CA . GLU D 1 34 ? 0.19905 76.70941 18.65312 1.000 10.17727 26 GLU D CA 1
ATOM 11242 C C . GLU D 1 34 ? 1.18982 75.63046 19.07953 1.000 10.34895 26 GLU D C 1
ATOM 11243 O O . GLU D 1 34 ? 2.20046 75.41917 18.40329 1.000 11.12557 26 GLU D O 1
ATOM 11249 N N . ARG D 1 35 ? 0.91600 74.92579 20.18651 1.000 10.61671 27 ARG D N 1
ATOM 11250 C CA . ARG D 1 35 ? 1.79099 73.81936 20.56658 1.000 10.71947 27 ARG D CA 1
ATOM 11251 C C . ARG D 1 35 ? 1.88638 72.80167 19.43776 1.000 10.01679 27 ARG D C 1
ATOM 11252 O O . ARG D 1 35 ? 2.97990 72.36979 19.07272 1.000 10.49139 27 ARG D O 1
ATOM 11260 N N . SER D 1 36 ? 0.74313 72.39122 18.88404 1.000 10.46171 28 SER D N 1
ATOM 11261 C CA . SER D 1 36 ? 0.75541 71.38044 17.82617 1.000 10.23702 28 SER D CA 1
ATOM 11262 C C . SER D 1 36 ? 1.49926 71.88374 16.59607 1.000 10.15911 28 SER D C 1
ATOM 11263 O O . SER D 1 36 ? 2.26784 71.13971 15.96931 1.000 10.46925 28 SER D O 1
ATOM 11266 N N . ARG D 1 37 ? 1.25825 73.13990 16.21851 1.000 10.26241 29 ARG D N 1
ATOM 11267 C CA . ARG D 1 37 ? 1.93852 73.71592 15.06686 1.000 10.52355 29 ARG D CA 1
ATOM 11268 C C . ARG D 1 37 ? 3.45005 73.57222 15.20626 1.000 10.85456 29 ARG D C 1
ATOM 11269 O O . ARG D 1 37 ? 4.14929 73.22079 14.24608 1.000 12.23504 29 ARG D O 1
ATOM 11277 N N . ASN D 1 38 ? 3.96700 73.81286 16.40296 1.000 11.30649 30 ASN D N 1
ATOM 11278 C CA . ASN D 1 38 ? 5.40081 73.75885 16.62220 1.000 12.82470 30 ASN D CA 1
ATOM 11279 C C . ASN D 1 38 ? 5.92364 72.36668 16.92255 1.000 11.76704 30 ASN D C 1
ATOM 11280 O O . ASN D 1 38 ? 7.10135 72.10940 16.66890 1.000 14.08355 30 ASN D O 1
ATOM 11285 N N . ASN D 1 39 ? 5.08795 71.46209 17.44614 1.000 10.36720 31 ASN D N 1
ATOM 11286 C CA . ASN D 1 39 ? 5.56290 70.15518 17.89103 1.000 10.61345 31 ASN D CA 1
ATOM 11287 C C . ASN D 1 39 ? 5.48237 69.07552 16.82004 1.000 10.36568 31 ASN D C 1
ATOM 11288 O O . ASN D 1 39 ? 6.05442 67.99717 17.01928 1.000 11.04425 31 ASN D O 1
ATOM 11293 N N . PHE D 1 40 ? 4.81000 69.33262 15.68633 1.000 9.43877 32 PHE D N 1
ATOM 11294 C CA . PHE D 1 40 ? 4.63511 68.31871 14.63676 1.000 9.21732 32 PHE D CA 1
ATOM 11295 C C . PHE D 1 40 ? 5.03664 68.91259 13.28995 1.000 9.40599 32 PHE D C 1
ATOM 11296 O O . PHE D 1 40 ? 4.20631 69.10531 12.40168 1.000 10.09662 32 PHE D O 1
ATOM 11304 N N . LYS D 1 41 ? 6.33384 69.18471 13.14146 1.000 9.51013 33 LYS D N 1
ATOM 11305 C CA . LYS D 1 41 ? 6.87313 69.71334 11.89236 1.000 9.91609 33 LYS D CA 1
ATOM 11306 C C . LYS D 1 41 ? 7.15314 68.53027 10.96936 1.000 9.22664 33 LYS D C 1
ATOM 11307 O O . LYS D 1 41 ? 8.29354 68.12049 10.74638 1.000 10.10933 33 LYS D O 1
ATOM 11313 N N . ILE D 1 42 ? 6.06795 67.94156 10.46766 1.000 9.23473 34 ILE D N 1
ATOM 11314 C CA . ILE D 1 42 ? 6.13363 66.68069 9.74715 1.000 9.00251 34 ILE D CA 1
ATOM 11315 C C . ILE D 1 42 ? 5.38223 66.86011 8.43498 1.000 8.88632 34 ILE D C 1
ATOM 11316 O O . ILE D 1 42 ? 4.15255 67.03292 8.43098 1.000 9.35558 34 ILE D O 1
ATOM 11321 N N . GLY D 1 43 ? 6.12299 66.86527 7.32433 1.000 9.43198 35 GLY D N 1
ATOM 11322 C CA . GLY D 1 43 ? 5.54876 67.11682 6.02104 1.000 10.59199 35 GLY D CA 1
ATOM 11323 C C . GLY D 1 43 ? 5.20896 68.57907 5.79850 1.000 10.79941 35 GLY D C 1
ATOM 11324 O O . GLY D 1 43 ? 5.53233 69.44805 6.61119 1.000 11.44292 35 GLY D O 1
ATOM 11325 N N . PRO D 1 44 ? 4.54829 68.87500 4.68315 1.000 11.96883 36 PRO D N 1
ATOM 11326 C CA . PRO D 1 44 ? 4.19578 70.26838 4.38051 1.000 13.59006 36 PRO D CA 1
ATOM 11327 C C . PRO D 1 44 ? 3.26177 70.88090 5.41856 1.000 11.99542 36 PRO D C 1
ATOM 11328 O O . PRO D 1 44 ? 2.42186 70.21359 6.03535 1.000 10.81005 36 PRO D O 1
ATOM 11332 N N . GLU D 1 45 ? 3.41894 72.18295 5.61021 1.000 14.45512 37 GLU D N 1
ATOM 11333 C CA . GLU D 1 45 ? 2.64002 72.89630 6.60704 1.000 14.58050 37 GLU D CA 1
ATOM 11334 C C . GLU D 1 45 ? 1.15211 72.75605 6.33212 1.000 11.96048 37 GLU D C 1
ATOM 11335 O O . GLU D 1 45 ? 0.70803 72.73231 5.17856 1.000 11.53348 37 GLU D O 1
ATOM 11341 N N . ALA D 1 46 ? 0.37896 72.65737 7.41102 1.000 12.55476 38 ALA D N 1
ATOM 11342 C CA . ALA D 1 46 ? -1.06703 72.84647 7.34684 1.000 12.22342 38 ALA D CA 1
ATOM 11343 C C . ALA D 1 46 ? -1.75458 71.78424 6.48571 1.000 11.41920 38 ALA D C 1
ATOM 11344 O O . ALA D 1 46 ? -2.75711 72.05220 5.82163 1.000 12.79100 38 ALA D O 1
ATOM 11346 N N . SER D 1 47 ? -1.23716 70.55180 6.52856 1.000 10.22088 39 SER D N 1
ATOM 11347 C CA . SER D 1 47 ? -1.69700 69.50903 5.61703 1.000 9.21269 39 SER D CA 1
ATOM 11348 C C . SER D 1 47 ? -3.01974 68.84822 6.00565 1.000 8.52043 39 SER D C 1
ATOM 11349 O O . SER D 1 47 ? -3.55131 68.08029 5.19788 1.000 9.60715 39 SER D O 1
ATOM 11352 N N . MET D 1 48 ? -3.56366 69.07760 7.19434 1.000 8.87855 40 MET D N 1
ATOM 11353 C CA . MET D 1 48 ? -4.85893 68.46719 7.49213 1.000 9.43871 40 MET D CA 1
ATOM 11354 C C . MET D 1 48 ? -5.86031 68.88391 6.41566 1.000 10.40948 40 MET D C 1
ATOM 11355 O O . MET D 1 48 ? -6.00288 70.08384 6.14654 1.000 10.93703 40 MET D O 1
ATOM 11360 N N . PRO D 1 49 ? -6.57636 67.94108 5.78562 1.000 10.55089 41 PRO D N 1
ATOM 11361 C CA . PRO D 1 49 ? -7.41636 68.31730 4.63676 1.000 10.87853 41 PRO D CA 1
ATOM 11362 C C . PRO D 1 49 ? -8.47297 69.35303 4.99432 1.000 10.51846 41 PRO D C 1
ATOM 11363 O O . PRO D 1 49 ? -9.13864 69.26874 6.03008 1.000 10.99859 41 PRO D O 1
ATOM 11367 N N . HIS D 1 50 ? -8.65049 70.32435 4.09647 1.000 11.40483 42 HIS D N 1
ATOM 11368 C CA . HIS D 1 50 ? -9.68960 71.32353 4.29864 1.000 11.56116 42 HIS D CA 1
ATOM 11369 C C . HIS D 1 50 ? -11.07599 70.69741 4.39770 1.000 10.20826 42 HIS D C 1
ATOM 11370 O O . HIS D 1 50 ? -11.94848 71.24716 5.07994 1.000 10.25487 42 HIS D O 1
ATOM 11377 N N . GLU D 1 51 ? -11.30038 69.54874 3.74556 1.000 9.86492 43 GLU D N 1
ATOM 11378 C CA . GLU D 1 51 ? -12.58424 68.86638 3.89524 1.000 9.72344 43 GLU D CA 1
ATOM 11379 C C . GLU D 1 51 ? -12.84153 68.44301 5.33477 1.000 9.11508 43 GLU D C 1
ATOM 11380 O O . GLU D 1 51 ? -14.00156 68.39387 5.76495 1.000 9.04728 43 GLU D O 1
ATOM 11386 N N . ILE D 1 52 ? -11.79236 68.07603 6.07365 1.000 9.46270 44 ILE D N 1
ATOM 11387 C CA . ILE D 1 52 ? -11.94518 67.74838 7.48883 1.000 8.53455 44 ILE D CA 1
ATOM 11388 C C . ILE D 1 52 ? -12.30195 68.99800 8.29249 1.000 8.60455 44 ILE D C 1
ATOM 11389 O O . ILE D 1 52 ? -13.14999 68.95815 9.18657 1.000 9.50036 44 ILE D O 1
ATOM 11394 N N . ILE D 1 53 ? -11.64971 70.12351 7.99836 1.000 9.34457 45 ILE D N 1
ATOM 11395 C CA . ILE D 1 53 ? -11.97531 71.37660 8.68037 1.000 10.45008 45 ILE D CA 1
ATOM 11396 C C . ILE D 1 53 ? -13.42997 71.76886 8.42429 1.000 9.63752 45 ILE D C 1
ATOM 11397 O O . ILE D 1 53 ? -14.15544 72.17370 9.34308 1.000 9.78773 45 ILE D O 1
ATOM 11402 N N . GLU D 1 54 ? -13.86712 71.67448 7.16237 1.000 9.65126 46 GLU D N 1
ATOM 11403 C CA A GLU D 1 54 ? -15.25656 71.97966 6.83763 0.733 10.27978 46 GLU D CA 1
ATOM 11404 C CA B GLU D 1 54 ? -15.25721 71.96331 6.81593 0.267 10.24729 46 GLU D CA 1
ATOM 11405 C C . GLU D 1 54 ? -16.21083 71.04961 7.57486 1.000 9.62417 46 GLU D C 1
ATOM 11406 O O . GLU D 1 54 ? -17.24211 71.49648 8.10106 1.000 9.99681 46 GLU D O 1
ATOM 11417 N N . ALA D 1 55 ? -15.87691 69.75801 7.63743 1.000 8.79842 47 ALA D N 1
ATOM 11418 C CA . ALA D 1 55 ? -16.71294 68.81189 8.35714 1.000 8.19326 47 ALA D CA 1
ATOM 11419 C C . ALA D 1 55 ? -16.78679 69.15016 9.84611 1.000 8.67092 47 ALA D C 1
ATOM 11420 O O . ALA D 1 55 ? -17.86028 69.03722 10.45310 1.000 9.40031 47 ALA D O 1
ATOM 11422 N N . PHE D 1 56 ? -15.66681 69.57356 10.44860 1.000 8.55223 48 PHE D N 1
ATOM 11423 C CA . PHE D 1 56 ? -15.70800 70.04156 11.83226 1.000 8.89470 48 PHE D CA 1
ATOM 11424 C C . PHE D 1 56 ? -16.65464 71.23119 11.98621 1.000 8.69202 48 PHE D C 1
ATOM 11425 O O . PHE D 1 56 ? -17.37986 71.33016 12.98565 1.000 9.52201 48 PHE D O 1
ATOM 11433 N N . ALA D 1 57 ? -16.67822 72.14532 11.00594 1.000 9.31470 49 ALA D N 1
ATOM 11434 C CA . ALA D 1 57 ? -17.61233 73.26754 11.08707 1.000 9.97208 49 ALA D CA 1
ATOM 11435 C C . ALA D 1 57 ? -19.06601 72.79101 11.10376 1.000 10.01490 49 ALA D C 1
ATOM 11436 O O . ALA D 1 57 ? -19.88146 73.30246 11.88182 1.000 10.88375 49 ALA D O 1
ATOM 11438 N N . TYR D 1 58 ? -19.42232 71.82935 10.24604 1.000 10.27822 50 TYR D N 1
ATOM 11439 C CA . TYR D 1 58 ? -20.78038 71.28316 10.29205 1.000 10.22483 50 TYR D CA 1
ATOM 11440 C C . TYR D 1 58 ? -21.09894 70.69030 11.66039 1.000 8.94837 50 TYR D C 1
ATOM 11441 O O . TYR D 1 58 ? -22.17414 70.93796 12.22451 1.000 10.04273 50 TYR D O 1
ATOM 11450 N N . LEU D 1 59 ? -20.18857 69.87469 12.20405 1.000 9.21194 51 LEU D N 1
ATOM 11451 C CA . LEU D 1 59 ? -20.52661 69.16775 13.44085 1.000 9.56686 51 LEU D CA 1
ATOM 11452 C C . LEU D 1 59 ? -20.52266 70.09705 14.65011 1.000 9.62277 51 LEU D C 1
ATOM 11453 O O . LEU D 1 59 ? -21.31621 69.89684 15.57899 1.000 10.37403 51 LEU D O 1
ATOM 11458 N N . LYS D 1 60 ? -19.68034 71.13474 14.65112 1.000 9.67503 52 LYS D N 1
ATOM 11459 C CA . LYS D 1 60 ? -19.70480 72.08440 15.76160 1.000 10.51022 52 LYS D CA 1
ATOM 11460 C C . LYS D 1 60 ? -20.97854 72.91252 15.73581 1.000 11.09393 52 LYS D C 1
ATOM 11461 O O . LYS D 1 60 ? -21.54076 73.22373 16.79143 1.000 11.83585 52 LYS D O 1
ATOM 11467 N N . LYS D 1 61 ? -21.44344 73.28556 14.53679 1.000 11.24650 53 LYS D N 1
ATOM 11468 C CA . LYS D 1 61 ? -22.71929 73.98054 14.41276 1.000 12.69501 53 LYS D CA 1
ATOM 11469 C C . LYS D 1 61 ? -23.85220 73.08787 14.89999 1.000 12.22742 53 LYS D C 1
ATOM 11470 O O . LYS D 1 61 ? -24.70451 73.51623 15.68634 1.000 12.93255 53 LYS D O 1
ATOM 11476 N N . ALA D 1 62 ? -23.86045 71.82637 14.45706 1.000 11.62720 54 ALA D N 1
ATOM 11477 C CA . ALA D 1 62 ? -24.89186 70.88937 14.88867 1.000 11.62176 54 ALA D CA 1
ATOM 11478 C C . ALA D 1 62 ? -24.85814 70.67855 16.39565 1.000 11.89342 54 ALA D C 1
ATOM 11479 O O . ALA D 1 62 ? -25.91006 70.61884 17.04101 1.000 12.22508 54 ALA D O 1
ATOM 11481 N N . ALA D 1 63 ? -23.66462 70.52900 16.97552 1.000 11.89179 55 ALA D N 1
ATOM 11482 C CA . ALA D 1 63 ? -23.57027 70.32419 18.41831 1.000 12.31057 55 ALA D CA 1
ATOM 11483 C C . ALA D 1 63 ? -24.14082 71.51505 19.18389 1.000 13.08403 55 ALA D C 1
ATOM 11484 O O . ALA D 1 63 ? -24.85145 71.33912 20.18079 1.000 13.50301 55 ALA D O 1
ATOM 11486 N N . ALA D 1 64 ? -23.84049 72.73481 18.73348 1.000 13.31209 56 ALA D N 1
ATOM 11487 C CA . ALA D 1 64 ? -24.41351 73.91952 19.36889 1.000 14.38347 56 ALA D CA 1
ATOM 11488 C C . ALA D 1 64 ? -25.93941 73.92784 19.26658 1.000 14.41001 56 ALA D C 1
ATOM 11489 O O . ALA D 1 64 ? -26.63027 74.24478 20.24371 1.000 15.05992 56 ALA D O 1
ATOM 11491 N N . TYR D 1 65 ? -26.48147 73.61295 18.08628 1.000 14.39667 57 TYR D N 1
ATOM 11492 C CA . TYR D 1 65 ? -27.93685 73.56709 17.93412 1.000 14.26322 57 TYR D CA 1
ATOM 11493 C C . TYR D 1 65 ? -28.56214 72.50450 18.83398 1.000 14.19843 57 TYR D C 1
ATOM 11494 O O . TYR D 1 65 ? -29.58256 72.75838 19.49331 1.000 16.44995 57 TYR D O 1
ATOM 11503 N N . ALA D 1 66 ? -27.95778 71.31301 18.88565 1.000 14.62525 58 ALA D N 1
ATOM 11504 C CA . ALA D 1 66 ? -28.48606 70.25179 19.73610 1.000 15.10701 58 ALA D CA 1
ATOM 11505 C C . ALA D 1 66 ? -28.39159 70.63463 21.20552 1.000 15.28298 58 ALA D C 1
ATOM 11506 O O . ALA D 1 66 ? -29.34301 70.42125 21.97025 1.000 16.30017 58 ALA D O 1
ATOM 11508 N N . ASN D 1 67 ? -27.26437 71.22266 21.61214 1.000 14.88618 59 ASN D N 1
ATOM 11509 C CA . ASN D 1 67 ? -27.08262 71.62298 23.00235 1.000 14.79692 59 ASN D CA 1
ATOM 11510 C C . ASN D 1 67 ? -28.10505 72.68018 23.41816 1.000 16.80207 59 ASN D C 1
ATOM 11511 O O . ASN D 1 67 ? -28.61561 72.65690 24.54937 1.000 18.56923 59 ASN D O 1
ATOM 11516 N N . THR D 1 68 ? -28.42632 73.61710 22.52438 1.000 16.92754 60 THR D N 1
ATOM 11517 C CA . THR D 1 68 ? -29.44216 74.61576 22.85938 1.000 17.95436 60 THR D CA 1
ATOM 11518 C C . THR D 1 68 ? -30.82555 73.97780 22.97087 1.000 18.96399 60 THR D C 1
ATOM 11519 O O . THR D 1 68 ? -31.57650 74.26764 23.91367 1.000 19.36431 60 THR D O 1
ATOM 11523 N N . ASP D 1 69 ? -31.18913 73.10968 22.01942 1.000 18.88815 61 ASP D N 1
ATOM 11524 C CA . ASP D 1 69 ? -32.48419 72.43032 22.09763 1.000 19.02772 61 ASP D CA 1
ATOM 11525 C C . ASP D 1 69 ? -32.62113 71.64407 23.39379 1.000 19.56737 61 ASP D C 1
ATOM 11526 O O . ASP D 1 69 ? -33.71232 71.57706 23.98003 1.000 20.46984 61 ASP D O 1
ATOM 11531 N N . LEU D 1 70 ? -31.54015 71.01969 23.84033 1.000 18.76250 62 LEU D N 1
ATOM 11532 C CA . LEU D 1 70 ? -31.53069 70.20652 25.04541 1.000 18.86264 62 LEU D CA 1
ATOM 11533 C C . LEU D 1 70 ? -31.19269 71.01985 26.29237 1.000 20.16474 62 LEU D C 1
ATOM 11534 O O . LEU D 1 70 ? -30.91802 70.43886 27.34989 1.000 21.45000 62 LEU D O 1
ATOM 11539 N N . ARG D 1 71 ? -31.20740 72.35171 26.17757 1.000 21.10002 63 ARG D N 1
ATOM 11540 C CA . ARG D 1 71 ? -31.24371 73.27217 27.31341 1.000 22.66848 63 ARG D CA 1
ATOM 11541 C C . ARG D 1 71 ? -29.94576 73.29685 28.11940 1.000 22.92068 63 ARG D C 1
ATOM 11542 O O . ARG D 1 71 ? -29.95758 73.60347 29.31530 1.000 24.35465 63 ARG D O 1
ATOM 11550 N N . VAL D 1 72 ? -28.81158 73.00718 27.48172 1.000 21.53943 64 VAL D N 1
ATOM 11551 C CA . VAL D 1 72 ? -27.51890 73.09358 28.15018 1.000 22.39127 64 VAL D CA 1
ATOM 11552 C C . VAL D 1 72 ? -26.62871 74.19117 27.58770 1.000 22.07885 64 VAL D C 1
ATOM 11553 O O . VAL D 1 72 ? -25.53653 74.41273 28.12407 1.000 23.33699 64 VAL D O 1
ATOM 11557 N N . LEU D 1 73 ? -27.05661 74.88973 26.52969 1.000 21.80459 65 LEU D N 1
ATOM 11558 C CA . LEU D 1 73 ? -26.29665 76.00284 25.94798 1.000 21.36797 65 LEU D CA 1
ATOM 11559 C C . LEU D 1 73 ? -27.27157 77.11985 25.58447 1.000 22.17649 65 LEU D C 1
ATOM 11560 O O . LEU D 1 73 ? -28.28443 76.85795 24.91318 1.000 22.19774 65 LEU D O 1
ATOM 11565 N N . PRO D 1 74 ? -27.00414 78.36019 25.98729 1.000 22.51566 66 PRO D N 1
ATOM 11566 C CA A PRO D 1 74 ? -27.90170 79.46220 25.62311 0.359 22.97058 66 PRO D CA 1
ATOM 11567 C CA B PRO D 1 74 ? -27.90888 79.45492 25.62172 0.641 23.00134 66 PRO D CA 1
ATOM 11568 C C . PRO D 1 74 ? -27.87895 79.71750 24.12424 1.000 23.19689 66 PRO D C 1
ATOM 11569 O O . PRO D 1 74 ? -26.84932 79.57489 23.46128 1.000 23.05432 66 PRO D O 1
ATOM 11576 N N . SER D 1 75 ? -29.03537 80.11991 23.59502 1.000 23.63998 67 SER D N 1
ATOM 11577 C CA A SER D 1 75 ? -29.16287 80.30693 22.15320 0.683 23.90698 67 SER D CA 1
ATOM 11578 C CA B SER D 1 75 ? -29.17159 80.31322 22.15477 0.317 23.77262 67 SER D CA 1
ATOM 11579 C C . SER D 1 75 ? -28.26985 81.42920 21.63640 1.000 23.30974 67 SER D C 1
ATOM 11580 O O . SER D 1 75 ? -27.82569 81.38290 20.48358 1.000 23.39476 67 SER D O 1
ATOM 11585 N N . ASP D 1 76 ? -27.98930 82.44396 22.45531 1.000 24.07380 68 ASP D N 1
ATOM 11586 C CA . ASP D 1 76 ? -27.09742 83.48942 21.96372 1.000 24.06330 68 ASP D CA 1
ATOM 11587 C C . ASP D 1 76 ? -25.69015 82.95221 21.71643 1.000 23.20810 68 ASP D C 1
ATOM 11588 O O . ASP D 1 76 ? -25.02665 83.37641 20.76232 1.000 23.66372 68 ASP D O 1
ATOM 11593 N N . LYS D 1 77 ? -25.23175 82.00232 22.53763 1.000 21.78147 69 LYS D N 1
ATOM 11594 C CA . LYS D 1 77 ? -23.92937 81.38869 22.29860 1.000 21.11862 69 LYS D CA 1
ATOM 11595 C C . LYS D 1 77 ? -23.97505 80.44129 21.11034 1.000 19.57468 69 LYS D C 1
ATOM 11596 O O . LYS D 1 77 ? -23.00799 80.35610 20.34843 1.000 18.40779 69 LYS D O 1
ATOM 11602 N N . ARG D 1 78 ? -25.07854 79.70970 20.94362 1.000 19.37883 70 ARG D N 1
ATOM 11603 C CA . ARG D 1 78 ? -25.26993 78.92628 19.72737 1.000 18.43668 70 ARG D CA 1
ATOM 11604 C C . ARG D 1 78 ? -25.08157 79.79507 18.48857 1.000 18.01581 70 ARG D C 1
ATOM 11605 O O . ARG D 1 78 ? -24.37357 79.41575 17.54781 1.000 18.38694 70 ARG D O 1
ATOM 11613 N N . ASP D 1 79 ? -25.72182 80.96798 18.47051 1.000 18.98436 71 ASP D N 1
ATOM 11614 C CA . ASP D 1 79 ? -25.64820 81.83547 17.29845 1.000 20.59384 71 ASP D CA 1
ATOM 11615 C C . ASP D 1 79 ? -24.22333 82.31416 17.04339 1.000 20.53741 71 ASP D C 1
ATOM 11616 O O . ASP D 1 79 ? -23.79304 82.41357 15.88766 1.000 21.28232 71 ASP D O 1
ATOM 11621 N N . MET D 1 80 ? -23.47704 82.61665 18.10857 1.000 19.39802 72 MET D N 1
ATOM 11622 C CA . MET D 1 80 ? -22.08639 83.03157 17.94129 1.000 19.16905 72 MET D CA 1
ATOM 11623 C C . MET D 1 80 ? -21.25031 81.91924 17.32829 1.000 19.09860 72 MET D C 1
ATOM 11624 O O . MET D 1 80 ? -20.43872 82.15852 16.42477 1.000 19.49780 72 MET D O 1
ATOM 11629 N N . ILE D 1 81 ? -21.41335 80.69899 17.84182 1.000 17.73838 73 ILE D N 1
ATOM 11630 C CA . ILE D 1 81 ? -20.68755 79.54714 17.31180 1.000 15.95015 73 ILE D CA 1
ATOM 11631 C C . ILE D 1 81 ? -21.07570 79.30680 15.86356 1.000 16.16532 73 ILE D C 1
ATOM 11632 O O . ILE D 1 81 ? -20.21567 79.13097 14.99139 1.000 16.29238 73 ILE D O 1
ATOM 11637 N N . SER D 1 82 ? -22.38629 79.29774 15.59435 1.000 17.02493 74 SER D N 1
ATOM 11638 C CA . SER D 1 82 ? -22.89209 78.99954 14.25926 1.000 18.38351 74 SER D CA 1
ATOM 11639 C C . SER D 1 82 ? -22.38162 80.00422 13.23395 1.000 17.45773 74 SER D C 1
ATOM 11640 O O . SER D 1 82 ? -22.07566 79.63412 12.09286 1.000 17.82428 74 SER D O 1
ATOM 11643 N N . GLN D 1 83 ? -22.28802 81.28025 13.62395 1.000 17.98162 75 GLN D N 1
ATOM 11644 C CA A GLN D 1 83 ? -21.79418 82.30226 12.70485 0.597 18.66130 75 GLN D CA 1
ATOM 11645 C CA B GLN D 1 83 ? -21.79181 82.30879 12.71367 0.403 18.76396 75 GLN D CA 1
ATOM 11646 C C . GLN D 1 83 ? -20.37108 81.99822 12.24723 1.000 17.50549 75 GLN D C 1
ATOM 11647 O O . GLN D 1 83 ? -20.05726 82.10367 11.05378 1.000 18.18156 75 GLN D O 1
ATOM 11658 N N . VAL D 1 84 ? -19.48898 81.61744 13.17613 1.000 17.06789 76 VAL D N 1
ATOM 11659 C CA . VAL D 1 84 ? -18.12085 81.30026 12.77331 1.000 16.07912 76 VAL D CA 1
ATOM 11660 C C . VAL D 1 84 ? -18.08606 80.02293 11.94083 1.000 15.52333 76 VAL D C 1
ATOM 11661 O O . VAL D 1 84 ? -17.32637 79.92268 10.97075 1.000 15.93976 76 VAL D O 1
ATOM 11665 N N . CYS D 1 85 ? -18.88613 79.01873 12.30671 1.000 14.84765 77 CYS D N 1
ATOM 11666 C CA . CYS D 1 85 ? -18.96371 77.82664 11.46858 1.000 14.59520 77 CYS D CA 1
ATOM 11667 C C . CYS D 1 85 ? -19.34617 78.18769 10.03907 1.000 14.85645 77 CYS D C 1
ATOM 11668 O O . CYS D 1 85 ? -18.77210 77.65132 9.08181 1.000 15.15452 77 CYS D O 1
ATOM 11671 N N . ASP D 1 86 ? -20.29796 79.11161 9.87647 1.000 15.78936 78 ASP D N 1
ATOM 11672 C CA . ASP D 1 86 ? -20.67545 79.55382 8.53847 1.000 16.46714 78 ASP D CA 1
ATOM 11673 C C . ASP D 1 86 ? -19.49642 80.19754 7.81857 1.000 16.51330 78 ASP D C 1
ATOM 11674 O O . ASP D 1 86 ? -19.28073 79.94928 6.62643 1.000 18.85119 78 ASP D O 1
ATOM 11679 N N . GLU D 1 87 ? -18.71352 81.01897 8.52917 1.000 16.24859 79 GLU D N 1
ATOM 11680 C CA . GLU D 1 87 ? -17.53195 81.63676 7.92856 1.000 16.98661 79 GLU D CA 1
ATOM 11681 C C . GLU D 1 87 ? -16.52460 80.58804 7.46975 1.000 15.89493 79 GLU D C 1
ATOM 11682 O O . GLU D 1 87 ? -15.90384 80.73523 6.41013 1.000 17.40729 79 GLU D O 1
ATOM 11688 N N . ILE D 1 88 ? -16.32622 79.53621 8.27059 1.000 14.34498 80 ILE D N 1
ATOM 11689 C CA . ILE D 1 88 ? -15.41012 78.46389 7.88289 1.000 14.13100 80 ILE D CA 1
ATOM 11690 C C . ILE D 1 88 ? -15.92569 77.75962 6.63820 1.000 14.45549 80 ILE D C 1
ATOM 11691 O O . ILE D 1 88 ? -15.17449 77.48591 5.69268 1.000 15.02199 80 ILE D O 1
ATOM 11696 N N . LEU D 1 89 ? -17.22471 77.44513 6.63141 1.000 15.30177 81 LEU D N 1
ATOM 11697 C CA . LEU D 1 89 ? -17.82883 76.75608 5.49734 1.000 16.61910 81 LEU D CA 1
ATOM 11698 C C . LEU D 1 89 ? -17.77231 77.59283 4.22672 1.000 18.60739 81 LEU D C 1
ATOM 11699 O O . LEU D 1 89 ? -17.73266 77.03825 3.12330 1.000 21.16692 81 LEU D O 1
ATOM 11704 N N . GLU D 1 90 ? -17.77404 78.91786 4.35547 1.000 18.89079 82 GLU D N 1
ATOM 11705 C CA . GLU D 1 90 ? -17.64309 79.79635 3.20122 1.000 21.42931 82 GLU D CA 1
ATOM 11706 C C . GLU D 1 90 ? -16.20568 79.91542 2.71365 1.000 21.50061 82 GLU D C 1
ATOM 11707 O O . GLU D 1 90 ? -15.96299 80.58359 1.70374 1.000 23.76208 82 GLU D O 1
ATOM 11713 N N . GLY D 1 91 ? -15.25752 79.28344 3.40060 1.000 20.26200 83 GLY D N 1
ATOM 11714 C CA . GLY D 1 91 ? -13.87539 79.30024 2.97675 1.000 21.08756 83 GLY D CA 1
ATOM 11715 C C . GLY D 1 91 ? -13.07310 80.51054 3.39447 1.000 20.92297 83 GLY D C 1
ATOM 11716 O O . GLY D 1 91 ? -12.03673 80.77712 2.78783 1.000 21.86947 83 GLY D O 1
ATOM 11717 N N . LYS D 1 92 ? -13.48948 81.22774 4.43916 1.000 20.02032 84 LYS D N 1
ATOM 11718 C CA . LYS D 1 92 ? -12.88969 82.50951 4.79896 1.000 20.24467 84 LYS D CA 1
ATOM 11719 C C . LYS D 1 92 ? -11.76857 82.40569 5.82899 1.000 20.33673 84 LYS D C 1
ATOM 11720 O O . LYS D 1 92 ? -11.07658 83.40361 6.07031 1.000 22.34150 84 LYS D O 1
ATOM 11722 N N . LEU D 1 93 ? -11.57017 81.24455 6.45230 1.000 19.08709 85 LEU D N 1
ATOM 11723 C CA . LEU D 1 93 ? -10.70305 81.16656 7.62406 1.000 17.13019 85 LEU D CA 1
ATOM 11724 C C . LEU D 1 93 ? -9.65155 80.06405 7.52255 1.000 14.29097 85 LEU D C 1
ATOM 11725 O O . LEU D 1 93 ? -9.11962 79.64131 8.54729 1.000 14.52302 85 LEU D O 1
ATOM 11730 N N . PHE D 1 94 ? -9.31066 79.58920 6.31809 1.000 15.62968 86 PHE D N 1
ATOM 11731 C CA . PHE D 1 94 ? -8.36621 78.47465 6.25131 1.000 16.77021 86 PHE D CA 1
ATOM 11732 C C . PHE D 1 94 ? -6.98470 78.84804 6.76420 1.000 16.03539 86 PHE D C 1
ATOM 11733 O O . PHE D 1 94 ? -6.24769 77.95940 7.21311 1.000 15.88071 86 PHE D O 1
ATOM 11741 N N . ASP D 1 95 ? -6.61906 80.13622 6.73082 1.000 15.89940 87 ASP D N 1
ATOM 11742 C CA . ASP D 1 95 ? -5.33548 80.55461 7.28516 1.000 17.15701 87 ASP D CA 1
ATOM 11743 C C . ASP D 1 95 ? -5.26002 80.35141 8.78781 1.000 14.77533 87 ASP D C 1
ATOM 11744 O O . ASP D 1 95 ? -4.17627 80.48784 9.36100 1.000 15.44916 87 ASP D O 1
ATOM 11749 N N . GLN D 1 96 ? -6.37813 80.03971 9.43774 1.000 12.48156 88 GLN D N 1
ATOM 11750 C CA . GLN D 1 96 ? -6.41497 79.84388 10.87758 1.000 12.19460 88 GLN D CA 1
ATOM 11751 C C . GLN D 1 96 ? -6.26732 78.38226 11.26049 1.000 11.14236 88 GLN D C 1
ATOM 11752 O O . GLN D 1 96 ? -6.44798 78.04153 12.43491 1.000 11.57445 88 GLN D O 1
ATOM 11758 N N . PHE D 1 97 ? -5.92880 77.51452 10.29971 1.000 10.77768 89 PHE D N 1
ATOM 11759 C CA . PHE D 1 97 ? -5.81980 76.06910 10.52207 1.000 10.85523 89 PHE D CA 1
ATOM 11760 C C . PHE D 1 97 ? -4.45530 75.62167 10.03177 1.000 11.33746 89 PHE D C 1
ATOM 11761 O O . PHE D 1 97 ? -4.29476 75.23470 8.86441 1.000 12.14817 89 PHE D O 1
ATOM 11769 N N . PRO D 1 98 ? -3.44597 75.65388 10.90352 1.000 10.58260 90 PRO D N 1
ATOM 11770 C CA . PRO D 1 98 ? -2.05696 75.42350 10.46754 1.000 10.38057 90 PRO D CA 1
ATOM 11771 C C . PRO D 1 98 ? -1.53489 74.02141 10.75184 1.000 11.10015 90 PRO D C 1
ATOM 11772 O O . PRO D 1 98 ? -0.33126 73.80544 10.61667 1.000 13.61481 90 PRO D O 1
ATOM 11776 N N . LEU D 1 99 ? -2.38301 73.08560 11.14919 1.000 9.25050 91 LEU D N 1
ATOM 11777 C CA . LEU D 1 99 ? -1.92459 71.80996 11.68019 1.000 8.98728 91 LEU D CA 1
ATOM 11778 C C . LEU D 1 99 ? -1.81816 70.74750 10.58616 1.000 7.93593 91 LEU D C 1
ATOM 11779 O O . LEU D 1 99 ? -2.50259 70.80237 9.55130 1.000 8.75082 91 LEU D O 1
ATOM 11784 N N . VAL D 1 100 ? -0.96370 69.75070 10.84489 1.000 8.32038 92 VAL D N 1
ATOM 11785 C CA . VAL D 1 100 ? -0.66637 68.69436 9.88085 1.000 7.93638 92 VAL D CA 1
ATOM 11786 C C . VAL D 1 100 ? -1.52185 67.45404 10.12519 1.000 8.15413 92 VAL D C 1
ATOM 11787 O O . VAL D 1 100 ? -2.09408 67.24899 11.20324 1.000 8.70522 92 VAL D O 1
ATOM 11791 N N . ILE D 1 101 ? -1.57651 66.58834 9.09878 1.000 7.49067 93 ILE D N 1
ATOM 11792 C CA . ILE D 1 101 ? -2.12466 65.23390 9.23297 1.000 7.77322 93 ILE D CA 1
ATOM 11793 C C . ILE D 1 101 ? -1.42211 64.49791 10.35847 1.000 7.47324 93 ILE D C 1
ATOM 11794 O O . ILE D 1 101 ? -2.05754 63.80827 11.17419 1.000 8.02211 93 ILE D O 1
ATOM 11799 N N . TRP D 1 102 ? -0.08907 64.61283 10.39221 1.000 7.38669 94 TRP D N 1
ATOM 11800 C CA . TRP D 1 102 ? 0.80061 63.76266 11.19021 1.000 7.58145 94 TRP D CA 1
ATOM 11801 C C . TRP D 1 102 ? 0.94398 64.32918 12.60025 1.000 8.41129 94 TRP D C 1
ATOM 11802 O O . TRP D 1 102 ? 2.04718 64.63622 13.06633 1.000 9.22311 94 TRP D O 1
ATOM 11813 N N . GLN D 1 103 ? -0.20993 64.49224 13.25786 1.000 8.50242 95 GLN D N 1
ATOM 11814 C CA . GLN D 1 103 ? -0.31340 65.00914 14.61284 1.000 8.55754 95 GLN D CA 1
ATOM 11815 C C . GLN D 1 103 ? -0.66934 63.85188 15.54446 1.000 8.90962 95 GLN D C 1
ATOM 11816 O O . GLN D 1 103 ? -0.43103 62.67763 15.22146 1.000 9.88936 95 GLN D O 1
ATOM 11822 N N . THR D 1 104 ? -1.23666 64.17143 16.70757 1.000 8.72547 96 THR D N 1
ATOM 11823 C CA . THR D 1 104 ? -1.82611 63.11127 17.51520 1.000 8.58640 96 THR D CA 1
ATOM 11824 C C . THR D 1 104 ? -2.78347 62.26047 16.68099 1.000 7.73915 96 THR D C 1
ATOM 11825 O O . THR D 1 104 ? -3.53377 62.76755 15.84067 1.000 8.61443 96 THR D O 1
ATOM 11829 N N . GLY D 1 105 ? -2.78552 60.95490 16.95631 1.000 7.92786 97 GLY D N 1
ATOM 11830 C CA . GLY D 1 105 ? -3.55426 60.01586 16.14584 1.000 8.15627 97 GLY D CA 1
ATOM 11831 C C . GLY D 1 105 ? -5.05315 60.03963 16.36239 1.000 7.28991 97 GLY D C 1
ATOM 11832 O O . GLY D 1 105 ? -5.77892 59.36332 15.62773 1.000 8.00506 97 GLY D O 1
ATOM 11833 N N . SER D 1 106 ? -5.54033 60.77857 17.35927 1.000 7.63301 98 SER D N 1
ATOM 11834 C CA . SER D 1 106 ? -6.97696 60.96936 17.48883 1.000 7.74102 98 SER D CA 1
ATOM 11835 C C . SER D 1 106 ? -7.46596 62.20284 16.75142 1.000 8.71663 98 SER D C 1
ATOM 11836 O O . SER D 1 106 ? -8.68742 62.38913 16.63903 1.000 10.12644 98 SER D O 1
ATOM 11839 N N . GLY D 1 107 ? -6.55991 63.06140 16.27017 1.000 8.76504 99 GLY D N 1
ATOM 11840 C CA . GLY D 1 107 ? -6.98247 64.33314 15.71739 1.000 11.00395 99 GLY D CA 1
ATOM 11841 C C . GLY D 1 107 ? -7.40759 65.35713 16.74803 1.000 11.32234 99 GLY D C 1
ATOM 11842 O O . GLY D 1 107 ? -8.01844 66.36185 16.36796 1.000 12.70562 99 GLY D O 1
ATOM 11843 N N . THR D 1 108 ? -7.10252 65.12376 18.03620 1.000 12.91768 100 THR D N 1
ATOM 11844 C CA . THR D 1 108 ? -7.44326 66.05326 19.12079 1.000 15.99023 100 THR D CA 1
ATOM 11845 C C . THR D 1 108 ? -7.03143 67.47683 18.79066 1.000 12.70910 100 THR D C 1
ATOM 11846 O O . THR D 1 108 ? -7.75853 68.43669 19.08601 1.000 12.29967 100 THR D O 1
ATOM 11850 N N . GLN D 1 109 ? -5.84017 67.63440 18.22831 1.000 11.58294 101 GLN D N 1
ATOM 11851 C CA . GLN D 1 109 ? -5.30141 68.96798 18.05596 1.000 11.38008 101 GLN D CA 1
ATOM 11852 C C . GLN D 1 109 ? -6.10343 69.76568 17.03293 1.000 10.18521 101 GLN D C 1
ATOM 11853 O O . GLN D 1 109 ? -6.31559 70.96131 17.23098 1.000 10.94695 101 GLN D O 1
ATOM 11859 N N . SER D 1 110 ? -6.61449 69.11539 15.97826 1.000 9.84608 102 SER D N 1
ATOM 11860 C CA . SER D 1 110 ? -7.50329 69.81115 15.05239 1.000 9.57905 102 SER D CA 1
ATOM 11861 C C . SER D 1 110 ? -8.86451 70.11451 15.66893 1.000 9.54156 102 SER D C 1
ATOM 11862 O O . SER D 1 110 ? -9.45279 71.15600 15.35587 1.000 10.36014 102 SER D O 1
ATOM 11865 N N . ASN D 1 111 ? -9.38047 69.24034 16.54031 1.000 9.72002 103 ASN D N 1
ATOM 11866 C CA . ASN D 1 111 ? -10.58621 69.57692 17.29230 1.000 10.31475 103 ASN D CA 1
ATOM 11867 C C . ASN D 1 111 ? -10.36495 70.83669 18.12014 1.000 10.58369 103 ASN D C 1
ATOM 11868 O O . ASN D 1 111 ? -11.17536 71.77344 18.09082 1.000 10.85326 103 ASN D O 1
ATOM 11873 N N . MET D 1 112 ? -9.25748 70.88393 18.85348 1.000 11.23598 104 MET D N 1
ATOM 11874 C CA A MET D 1 112 ? -8.95645 72.07513 19.63513 0.566 10.94500 104 MET D CA 1
ATOM 11875 C CA B MET D 1 112 ? -8.92440 72.06873 19.63747 0.434 11.24220 104 MET D CA 1
ATOM 11876 C C . MET D 1 112 ? -8.73760 73.29217 18.74461 1.000 10.74958 104 MET D C 1
ATOM 11877 O O . MET D 1 112 ? -9.10319 74.41079 19.12813 1.000 11.81341 104 MET D O 1
ATOM 11886 N N . ASN D 1 113 ? -8.15956 73.10049 17.55129 1.000 10.82426 105 ASN D N 1
ATOM 11887 C CA . ASN D 1 113 ? -7.95498 74.20674 16.61363 1.000 10.49868 105 ASN D CA 1
ATOM 11888 C C . ASN D 1 113 ? -9.28621 74.86678 16.25673 1.000 10.02095 105 ASN D C 1
ATOM 11889 O O . ASN D 1 113 ? -9.40844 76.09701 16.30173 1.000 10.32582 105 ASN D O 1
ATOM 11894 N N . ILE D 1 114 ? -10.30468 74.07292 15.91151 1.000 11.32030 106 ILE D N 1
ATOM 11895 C CA . ILE D 1 114 ? -11.57642 74.70654 15.58161 1.000 11.17397 106 ILE D CA 1
ATOM 11896 C C . ILE D 1 114 ? -12.24074 75.29350 16.82481 1.000 10.19416 106 ILE D C 1
ATOM 11897 O O . ILE D 1 114 ? -12.86717 76.35834 16.75033 1.000 11.99576 106 ILE D O 1
ATOM 11902 N N . ASN D 1 115 ? -12.10675 74.63575 17.99007 1.000 11.31245 107 ASN D N 1
ATOM 11903 C CA . ASN D 1 115 ? -12.68471 75.21591 19.20748 1.000 11.45640 107 ASN D CA 1
ATOM 11904 C C . ASN D 1 115 ? -12.08747 76.59379 19.49877 1.000 12.13510 107 ASN D C 1
ATOM 11905 O O . ASN D 1 115 ? -12.81313 77.53225 19.85621 1.000 13.28983 107 ASN D O 1
ATOM 11910 N N . GLU D 1 116 ? -10.75763 76.71798 19.37326 1.000 11.60488 108 GLU D N 1
ATOM 11911 C CA . GLU D 1 116 ? -10.06635 77.97595 19.66513 1.000 11.66474 108 GLU D CA 1
ATOM 11912 C C . GLU D 1 116 ? -10.40497 79.05085 18.64033 1.000 12.32004 108 GLU D C 1
ATOM 11913 O O . GLU D 1 116 ? -10.64735 80.20966 19.00628 1.000 12.93783 108 GLU D O 1
ATOM 11919 N N . VAL D 1 117 ? -10.42489 78.68544 17.35365 1.000 12.34706 109 VAL D N 1
ATOM 11920 C CA . VAL D 1 117 ? -10.75000 79.65432 16.30712 1.000 11.92917 109 VAL D CA 1
ATOM 11921 C C . VAL D 1 117 ? -12.18663 80.14984 16.44701 1.000 12.62646 109 VAL D C 1
ATOM 11922 O O . VAL D 1 117 ? -12.45054 81.35383 16.33607 1.000 13.93021 109 VAL D O 1
ATOM 11926 N N . ILE D 1 118 ? -13.14004 79.24029 16.67689 1.000 13.12806 110 ILE D N 1
ATOM 11927 C CA . ILE D 1 118 ? -14.52153 79.67024 16.88347 1.000 14.16002 110 ILE D CA 1
ATOM 11928 C C . ILE D 1 118 ? -14.60181 80.61840 18.06930 1.000 14.43015 110 ILE D C 1
ATOM 11929 O O . ILE D 1 118 ? -15.22477 81.68314 17.99472 1.000 15.61537 110 ILE D O 1
ATOM 11934 N N . SER D 1 119 ? -13.96281 80.24965 19.17841 1.000 14.52927 111 SER D N 1
ATOM 11935 C CA . SER D 1 119 ? -14.01479 81.08025 20.37604 1.000 15.39132 111 SER D CA 1
ATOM 11936 C C . SER D 1 119 ? -13.46500 82.48490 20.11867 1.000 15.04625 111 SER D C 1
ATOM 11937 O O . SER D 1 119 ? -14.08544 83.48769 20.49708 1.000 16.71823 111 SER D O 1
ATOM 11940 N N . ASN D 1 120 ? -12.28934 82.58125 19.48596 1.000 15.59453 112 ASN D N 1
ATOM 11941 C CA . ASN D 1 120 ? -11.65522 83.88672 19.32148 1.000 16.07193 112 ASN D CA 1
ATOM 11942 C C . ASN D 1 120 ? -12.34171 84.71756 18.24321 1.000 17.06066 112 ASN D C 1
ATOM 11943 O O . ASN D 1 120 ? -12.52469 85.93147 18.41455 1.000 17.85032 112 ASN D O 1
ATOM 11948 N N . LYS D 1 121 ? -12.71486 84.09242 17.11918 1.000 16.62487 113 LYS D N 1
ATOM 11949 C CA . LYS D 1 121 ? -13.41044 84.84155 16.07548 1.000 16.88604 113 LYS D CA 1
ATOM 11950 C C . LYS D 1 121 ? -14.78731 85.29923 16.54609 1.000 17.37905 113 LYS D C 1
ATOM 11951 O O . LYS D 1 121 ? -15.21950 86.40696 16.21347 1.000 18.24795 113 LYS D O 1
ATOM 11957 N N . ALA D 1 122 ? -15.48485 84.47562 17.34000 1.000 17.42923 114 ALA D N 1
ATOM 11958 C CA . ALA D 1 122 ? -16.75076 84.92971 17.91909 1.000 18.38723 114 ALA D CA 1
ATOM 11959 C C . ALA D 1 122 ? -16.54525 86.16597 18.78729 1.000 19.44768 114 ALA D C 1
ATOM 11960 O O . ALA D 1 122 ? -17.34460 87.10897 18.73896 1.000 19.91266 114 ALA D O 1
ATOM 11962 N N . HIS D 1 123 ? -15.47788 86.18611 19.58762 1.000 19.69516 115 HIS D N 1
ATOM 11963 C CA . HIS D 1 123 ? -15.23179 87.35156 20.43180 1.000 20.38709 115 HIS D CA 1
ATOM 11964 C C . HIS D 1 123 ? -15.00689 88.60747 19.59793 1.000 21.11174 115 HIS D C 1
ATOM 11965 O O . HIS D 1 123 ? -15.52827 89.67980 19.92683 1.000 22.06467 115 HIS D O 1
ATOM 11972 N N . VAL D 1 124 ? -14.24489 88.49258 18.50935 1.000 21.37941 116 VAL D N 1
ATOM 11973 C CA . VAL D 1 124 ? -14.04450 89.63263 17.61934 1.000 21.57102 116 VAL D CA 1
ATOM 11974 C C . VAL D 1 124 ? -15.35088 90.01328 16.92457 1.000 22.75233 116 VAL D C 1
ATOM 11975 O O . VAL D 1 124 ? -15.68455 91.20010 16.80879 1.000 23.98025 116 VAL D O 1
ATOM 11979 N N . ASN D 1 125 ? -16.13037 89.01640 16.48652 1.000 23.20537 117 ASN D N 1
ATOM 11980 C CA . ASN D 1 125 ? -17.44070 89.30764 15.91196 1.000 23.61690 117 ASN D CA 1
ATOM 11981 C C . ASN D 1 125 ? -18.33880 90.02744 16.91001 1.000 24.58288 117 ASN D C 1
ATOM 11982 O O . ASN D 1 125 ? -19.19091 90.83349 16.51187 1.000 26.69243 117 ASN D O 1
ATOM 11987 N N . ASN D 1 126 ? -18.17115 89.75104 18.20467 1.000 24.25221 118 ASN D N 1
ATOM 11988 C CA . ASN D 1 126 ? -18.95944 90.41013 19.23790 1.000 26.02512 118 ASN D CA 1
ATOM 11989 C C . ASN D 1 126 ? -18.46361 91.81549 19.56615 1.000 27.47086 118 ASN D C 1
ATOM 11990 O O . ASN D 1 126 ? -19.06060 92.46815 20.42536 1.000 29.69310 118 ASN D O 1
ATOM 11995 N N . GLY D 1 127 ? -17.39515 92.29118 18.92666 1.000 27.58916 119 GLY D N 1
ATOM 11996 C CA . GLY D 1 127 ? -16.84680 93.60571 19.20611 1.000 28.74773 119 GLY D CA 1
ATOM 11997 C C . GLY D 1 127 ? -15.63412 93.63786 20.11342 1.000 29.32004 119 GLY D C 1
ATOM 11998 O O . GLY D 1 127 ? -15.17264 94.73511 20.46215 1.000 29.64017 119 GLY D O 1
ATOM 11999 N N . GLY D 1 128 ? -15.09803 92.47874 20.50416 1.000 28.94237 120 GLY D N 1
ATOM 12000 C CA . GLY D 1 128 ? -13.96741 92.42584 21.40580 1.000 28.82310 120 GLY D CA 1
ATOM 12001 C C . GLY D 1 128 ? -12.63559 92.44661 20.67872 1.000 29.03068 120 GLY D C 1
ATOM 12002 O O . GLY D 1 128 ? -12.55696 92.45971 19.45176 1.000 29.02177 120 GLY D O 1
ATOM 12003 N N . GLN D 1 129 ? -11.56746 92.44577 21.46970 1.000 29.31861 121 GLN D N 1
ATOM 12004 C CA . GLN D 1 129 ? -10.21008 92.42502 20.94447 1.000 29.54602 121 GLN D CA 1
ATOM 12005 C C . GLN D 1 129 ? -9.67678 91.00467 20.97722 1.000 27.50353 121 GLN D C 1
ATOM 12006 O O . GLN D 1 129 ? -9.79583 90.31313 21.99490 1.000 26.73434 121 GLN D O 1
ATOM 12012 N N . LEU D 1 130 ? -9.09119 90.58041 19.86264 1.000 27.49647 122 LEU D N 1
ATOM 12013 C CA . LEU D 1 130 ? -8.46075 89.27317 19.78966 1.000 26.43053 122 LEU D CA 1
ATOM 12014 C C . LEU D 1 130 ? -7.40423 89.14635 20.87860 1.000 26.76369 122 LEU D C 1
ATOM 12015 O O . LEU D 1 130 ? -6.48258 89.96722 20.96224 1.000 27.94659 122 LEU D O 1
ATOM 12020 N N . GLY D 1 131 ? -7.53769 88.11794 21.71303 1.000 27.37748 123 GLY D N 1
ATOM 12021 C CA . GLY D 1 131 ? -6.65863 87.89405 22.84197 1.000 27.94084 123 GLY D CA 1
ATOM 12022 C C . GLY D 1 131 ? -7.32902 88.05547 24.18964 1.000 29.76142 123 GLY D C 1
ATOM 12023 O O . GLY D 1 131 ? -6.81576 87.53681 25.18961 1.000 32.43513 123 GLY D O 1
ATOM 12024 N N . GLU D 1 132 ? -8.44737 88.77064 24.24605 1.000 28.35476 124 GLU D N 1
ATOM 12025 C CA . GLU D 1 132 ? -9.24653 88.88282 25.45580 1.000 29.94815 124 GLU D CA 1
ATOM 12026 C C . GLU D 1 132 ? -10.08230 87.62587 25.66980 1.000 29.56749 124 GLU D C 1
ATOM 12027 O O . GLU D 1 132 ? -10.30201 86.82433 24.75558 1.000 29.25963 124 GLU D O 1
ATOM 12033 N N . LYS D 1 133 ? -10.58290 87.48419 26.89551 1.000 30.76947 125 LYS D N 1
ATOM 12034 C CA . LYS D 1 133 ? -11.46584 86.37490 27.23006 1.000 30.53402 125 LYS D CA 1
ATOM 12035 C C . LYS D 1 133 ? -12.73874 86.43403 26.39074 1.000 28.34242 125 LYS D C 1
ATOM 12036 O O . LYS D 1 133 ? -13.40568 87.46978 26.31616 1.000 28.35740 125 LYS D O 1
ATOM 12042 N N . SER D 1 134 ? -13.07768 85.31809 25.76000 1.000 27.09640 126 SER D N 1
ATOM 12043 C CA . SER D 1 134 ? -14.21236 85.27525 24.85028 1.000 24.61287 126 SER D CA 1
ATOM 12044 C C . SER D 1 134 ? -15.51658 84.99214 25.58832 1.000 24.58742 126 SER D C 1
ATOM 12045 O O . SER D 1 134 ? -15.53294 84.35519 26.64399 1.000 26.01159 126 SER D O 1
ATOM 12048 N N . GLU D 1 135 ? -16.62290 85.46265 25.00116 1.000 23.57330 127 GLU D N 1
ATOM 12049 C CA . GLU D 1 135 ? -17.94948 85.09258 25.48469 1.000 23.16008 127 GLU D CA 1
ATOM 12050 C C . GLU D 1 135 ? -18.22493 83.60983 25.29443 1.000 22.77964 127 GLU D C 1
ATOM 12051 O O . GLU D 1 135 ? -19.07842 83.05507 25.99385 1.000 23.71645 127 GLU D O 1
ATOM 12057 N N . VAL D 1 136 ? -17.52490 82.96668 24.36531 1.000 22.34021 128 VAL D N 1
ATOM 12058 C CA . VAL D 1 136 ? -17.72877 81.56514 24.03116 1.000 22.70364 128 VAL D CA 1
ATOM 12059 C C . VAL D 1 136 ? -16.44524 80.83895 24.40390 1.000 20.69753 128 VAL D C 1
ATOM 12060 O O . VAL D 1 136 ? -15.41405 81.02807 23.75247 1.000 21.31064 128 VAL D O 1
ATOM 12064 N N . HIS D 1 137 ? -16.49894 80.01616 25.43251 1.000 19.62804 129 HIS D N 1
ATOM 12065 C CA . HIS D 1 137 ? -15.30901 79.31072 25.90150 1.000 19.46932 129 HIS D CA 1
ATOM 12066 C C . HIS D 1 137 ? -14.99950 78.14991 24.95293 1.000 18.31651 129 HIS D C 1
ATOM 12067 O O . HIS D 1 137 ? -15.91915 77.42362 24.55735 1.000 17.37923 129 HIS D O 1
ATOM 12074 N N . PRO D 1 138 ? -13.72912 77.94738 24.56355 1.000 18.52899 130 PRO D N 1
ATOM 12075 C CA A PRO D 1 138 ? -13.42509 76.88059 23.58782 0.490 17.86000 130 PRO D CA 1
ATOM 12076 C CA B PRO D 1 138 ? -13.42263 76.88145 23.58931 0.510 17.91309 130 PRO D CA 1
ATOM 12077 C C . PRO D 1 138 ? -13.81275 75.49293 24.06249 1.000 17.94835 130 PRO D C 1
ATOM 12078 O O . PRO D 1 138 ? -14.31302 74.68301 23.26767 1.000 18.76795 130 PRO D O 1
ATOM 12085 N N . ASN D 1 139 ? -13.58772 75.18724 25.33806 1.000 18.91573 131 ASN D N 1
ATOM 12086 C CA . ASN D 1 139 ? -13.93604 73.86305 25.83480 1.000 21.00307 131 ASN D CA 1
ATOM 12087 C C . ASN D 1 139 ? -15.35663 73.81396 26.38952 1.000 20.15807 131 ASN D C 1
ATOM 12088 O O . ASN D 1 139 ? -16.14821 72.95574 25.99150 1.000 20.28097 131 ASN D O 1
ATOM 12093 N N . ASP D 1 140 ? -15.69446 74.73368 27.30045 1.000 20.32836 132 ASP D N 1
ATOM 12094 C CA . ASP D 1 140 ? -16.97091 74.65080 28.00481 1.000 20.71152 132 ASP D CA 1
ATOM 12095 C C . ASP D 1 140 ? -18.15576 74.92749 27.09189 1.000 19.26229 132 ASP D C 1
ATOM 12096 O O . ASP D 1 140 ? -19.24922 74.40815 27.33611 1.000 20.35871 132 ASP D O 1
ATOM 12101 N N . ASP D 1 141 ? -17.97158 75.73603 26.04741 1.000 17.55026 133 ASP D N 1
ATOM 12102 C CA . ASP D 1 141 ? -19.05950 76.08620 25.14645 1.000 16.73958 133 ASP D CA 1
ATOM 12103 C C . ASP D 1 141 ? -18.91032 75.42501 23.78555 1.000 15.22046 133 ASP D C 1
ATOM 12104 O O . ASP D 1 141 ? -19.79655 74.67535 23.37503 1.000 15.45809 133 ASP D O 1
ATOM 12109 N N . VAL D 1 142 ? -17.79837 75.66794 23.08487 1.000 15.39731 134 VAL D N 1
ATOM 12110 C CA . VAL D 1 142 ? -17.67119 75.14556 21.72909 1.000 13.78814 134 VAL D CA 1
ATOM 12111 C C . VAL D 1 142 ? -17.55907 73.62709 21.73108 1.000 13.23136 134 VAL D C 1
ATOM 12112 O O . VAL D 1 142 ? -18.04447 72.96309 20.80184 1.000 13.68707 134 VAL D O 1
ATOM 12116 N N . ASN D 1 143 ? -16.92572 73.05473 22.75870 1.000 13.14563 135 ASN D N 1
ATOM 12117 C CA . ASN D 1 143 ? -16.75119 71.60989 22.88915 1.000 12.56135 135 ASN D CA 1
ATOM 12118 C C . ASN D 1 143 ? -17.77331 70.97194 23.82605 1.000 12.83624 135 ASN D C 1
ATOM 12119 O O . ASN D 1 143 ? -17.58874 69.82087 24.23149 1.000 13.29003 135 ASN D O 1
ATOM 12124 N N . LYS D 1 144 ? -18.84904 71.68215 24.17092 1.000 13.15455 136 LYS D N 1
ATOM 12125 C CA . LYS D 1 144 ? -19.81580 71.15099 25.12234 1.000 14.26971 136 LYS D CA 1
ATOM 12126 C C . LYS D 1 144 ? -20.42529 69.85124 24.60744 1.000 14.08279 136 LYS D C 1
ATOM 12127 O O . LYS D 1 144 ? -20.83355 69.75142 23.44432 1.000 13.88389 136 LYS D O 1
ATOM 12133 N N . SER D 1 145 ? -20.47324 68.84844 25.48266 1.000 14.62109 137 SER D N 1
ATOM 12134 C CA . SER D 1 145 ? -21.03615 67.53144 25.19838 1.000 13.44291 137 SER D CA 1
ATOM 12135 C C . SER D 1 145 ? -20.17239 66.68900 24.27094 1.000 10.62269 137 SER D C 1
ATOM 12136 O O . SER D 1 145 ? -20.65257 65.65438 23.79122 1.000 11.94023 137 SER D O 1
ATOM 12139 N N . GLN D 1 146 ? -18.91890 67.08631 24.02197 1.000 12.01324 138 GLN D N 1
ATOM 12140 C CA . GLN D 1 146 ? -18.06039 66.47292 23.01369 1.000 11.63758 138 GLN D CA 1
ATOM 12141 C C . GLN D 1 146 ? -16.70593 66.04995 23.58062 1.000 12.43530 138 GLN D C 1
ATOM 12142 O O . GLN D 1 146 ? -16.27473 66.49278 24.64996 1.000 15.25876 138 GLN D O 1
ATOM 12148 N N . SER D 1 147 ? -16.03194 65.18663 22.81912 1.000 12.99666 139 SER D N 1
ATOM 12149 C CA A SER D 1 147 ? -14.64722 64.76900 23.03008 0.694 13.45411 139 SER D CA 1
ATOM 12150 C CA B SER D 1 147 ? -14.62615 64.88388 23.04123 0.306 13.91932 139 SER D CA 1
ATOM 12151 C C . SER D 1 147 ? -13.92819 64.88059 21.68674 1.000 14.37555 139 SER D C 1
ATOM 12152 O O . SER D 1 147 ? -14.56017 64.92655 20.63528 1.000 16.57526 139 SER D O 1
ATOM 12157 N N . SER D 1 148 ? -12.59339 64.86635 21.69144 1.000 16.05172 140 SER D N 1
ATOM 12158 C CA . SER D 1 148 ? -11.91997 64.68977 20.40690 1.000 16.47544 140 SER D CA 1
ATOM 12159 C C . SER D 1 148 ? -12.21972 63.30991 19.85846 1.000 15.34671 140 SER D C 1
ATOM 12160 O O . SER D 1 148 ? -12.20416 63.09587 18.63265 1.000 16.76179 140 SER D O 1
ATOM 12163 N N . ASN D 1 149 ? -12.47718 62.35841 20.76220 1.000 13.36699 141 ASN D N 1
ATOM 12164 C CA . ASN D 1 149 ? -12.52889 60.97446 20.33367 1.000 12.98838 141 ASN D CA 1
ATOM 12165 C C . ASN D 1 149 ? -13.76926 60.69481 19.51745 1.000 12.68182 141 ASN D C 1
ATOM 12166 O O . ASN D 1 149 ? -13.75970 59.77185 18.69447 1.000 14.92358 141 ASN D O 1
ATOM 12171 N N . ASP D 1 150 ? -14.83758 61.46985 19.72763 1.000 10.56620 142 ASP D N 1
ATOM 12172 C CA . ASP D 1 150 ? -16.02415 61.30986 18.91253 1.000 10.28440 142 ASP D CA 1
ATOM 12173 C C . ASP D 1 150 ? -16.15192 62.38021 17.83952 1.000 9.16625 142 ASP D C 1
ATOM 12174 O O . ASP D 1 150 ? -16.80387 62.13578 16.82689 1.000 10.45353 142 ASP D O 1
ATOM 12179 N N . THR D 1 151 ? -15.48344 63.52096 17.99397 1.000 9.32508 143 THR D N 1
ATOM 12180 C CA . THR D 1 151 ? -15.58678 64.56897 16.98522 1.000 9.79869 143 THR D CA 1
ATOM 12181 C C . THR D 1 151 ? -14.76290 64.25730 15.73352 1.000 8.14218 143 THR D C 1
ATOM 12182 O O . THR D 1 151 ? -15.26089 64.40877 14.61610 1.000 7.69274 143 THR D O 1
ATOM 12186 N N . TYR D 1 152 ? -13.50073 63.84490 15.87749 1.000 9.44190 144 TYR D N 1
ATOM 12187 C CA . TYR D 1 152 ? -12.70447 63.57508 14.67786 1.000 8.82226 144 TYR D CA 1
ATOM 12188 C C . TYR D 1 152 ? -13.30596 62.45991 13.82792 1.000 8.05772 144 TYR D C 1
ATOM 12189 O O . TYR D 1 152 ? -13.42856 62.64846 12.60193 1.000 8.17621 144 TYR D O 1
ATOM 12198 N N . PRO D 1 153 ? -13.73381 61.31383 14.38698 1.000 8.19136 145 PRO D N 1
ATOM 12199 C CA . PRO D 1 153 ? -14.40523 60.31929 13.52988 1.000 8.87263 145 PRO D CA 1
ATOM 12200 C C . PRO D 1 153 ? -15.63006 60.86790 12.83117 1.000 7.44893 145 PRO D C 1
ATOM 12201 O O . PRO D 1 153 ? -15.93106 60.47544 11.68975 1.000 7.83598 145 PRO D O 1
ATOM 12205 N N . THR D 1 154 ? -16.38049 61.73187 13.51858 1.000 7.40020 146 THR D N 1
ATOM 12206 C CA . THR D 1 154 ? -17.55431 62.33170 12.89955 1.000 7.62498 146 THR D CA 1
ATOM 12207 C C . THR D 1 154 ? -17.15657 63.20008 11.71602 1.000 7.01370 146 THR D C 1
ATOM 12208 O O . THR D 1 154 ? -17.75240 63.10909 10.63859 1.000 7.59378 146 THR D O 1
ATOM 12212 N N . ALA D 1 155 ? -16.11904 64.02289 11.88678 1.000 7.44433 147 ALA D N 1
ATOM 12213 C CA . ALA D 1 155 ? -15.62886 64.84482 10.78790 1.000 8.06911 147 ALA D CA 1
ATOM 12214 C C . ALA D 1 155 ? -15.14268 63.97402 9.63780 1.000 7.77021 147 ALA D C 1
ATOM 12215 O O . ALA D 1 155 ? -15.38618 64.28408 8.46519 1.000 7.85946 147 ALA D O 1
ATOM 12217 N N . MET D 1 156 ? -14.44160 62.88160 9.95995 1.000 7.94694 148 MET D N 1
ATOM 12218 C CA A MET D 1 156 ? -13.96938 62.00110 8.90963 0.667 7.88638 148 MET D CA 1
ATOM 12219 C CA B MET D 1 156 ? -13.97734 61.91633 8.95934 0.333 8.50795 148 MET D CA 1
ATOM 12220 C C . MET D 1 156 ? -15.12675 61.42077 8.10089 1.000 7.67999 148 MET D C 1
ATOM 12221 O O . MET D 1 156 ? -15.05821 61.39799 6.86826 1.000 7.72287 148 MET D O 1
ATOM 12230 N N . HIS D 1 157 ? -16.19455 60.95716 8.76213 1.000 7.38005 149 HIS D N 1
ATOM 12231 C CA . HIS D 1 157 ? -17.32614 60.40174 8.01572 1.000 7.30922 149 HIS D CA 1
ATOM 12232 C C . HIS D 1 157 ? -18.06037 61.45802 7.21274 1.000 8.12922 149 HIS D C 1
ATOM 12233 O O . HIS D 1 157 ? -18.47105 61.19548 6.07524 1.000 7.97937 149 HIS D O 1
ATOM 12240 N N . ILE D 1 158 ? -18.28622 62.63374 7.79852 1.000 7.19970 150 ILE D N 1
ATOM 12241 C CA . ILE D 1 158 ? -18.94515 63.69380 7.04143 1.000 7.85896 150 ILE D CA 1
ATOM 12242 C C . ILE D 1 158 ? -18.15694 63.97978 5.76881 1.000 7.61730 150 ILE D C 1
ATOM 12243 O O . ILE D 1 158 ? -18.71404 64.02532 4.65971 1.000 7.78754 150 ILE D O 1
ATOM 12248 N N . ALA D 1 159 ? -16.83187 64.16289 5.90649 1.000 7.14020 151 ALA D N 1
ATOM 12249 C CA . ALA D 1 159 ? -16.01663 64.52391 4.75185 1.000 6.77688 151 ALA D CA 1
ATOM 12250 C C . ALA D 1 159 ? -15.98680 63.40195 3.73052 1.000 6.93596 151 ALA D C 1
ATOM 12251 O O . ALA D 1 159 ? -16.07866 63.64906 2.51840 1.000 7.39983 151 ALA D O 1
ATOM 12253 N N . ALA D 1 160 ? -15.83252 62.16162 4.20857 1.000 7.11012 152 ALA D N 1
ATOM 12254 C CA . ALA D 1 160 ? -15.75302 61.00965 3.31698 1.000 7.44950 152 ALA D CA 1
ATOM 12255 C C . ALA D 1 160 ? -17.04776 60.83396 2.53791 1.000 7.09472 152 ALA D C 1
ATOM 12256 O O . ALA D 1 160 ? -17.03394 60.62980 1.32276 1.000 7.51021 152 ALA D O 1
ATOM 12258 N N . TYR D 1 161 ? -18.17868 60.85708 3.24312 1.000 7.02736 153 TYR D N 1
ATOM 12259 C CA . TYR D 1 161 ? -19.47867 60.65101 2.62018 1.000 7.38171 153 TYR D CA 1
ATOM 12260 C C . TYR D 1 161 ? -19.75812 61.74740 1.60188 1.000 7.33667 153 TYR D C 1
ATOM 12261 O O . TYR D 1 161 ? -20.18178 61.47093 0.47672 1.000 8.03262 153 TYR D O 1
ATOM 12270 N N . LYS D 1 162 ? -19.49868 63.00364 1.98389 1.000 7.81311 154 LYS D N 1
ATOM 12271 C CA A LYS D 1 162 ? -19.73923 64.09906 1.06015 0.604 7.92606 154 LYS D CA 1
ATOM 12272 C CA B LYS D 1 162 ? -19.68792 64.14185 1.08186 0.396 8.69321 154 LYS D CA 1
ATOM 12273 C C . LYS D 1 162 ? -18.87454 63.97397 -0.19091 1.000 7.93376 154 LYS D C 1
ATOM 12274 O O . LYS D 1 162 ? -19.36590 64.19711 -1.30121 1.000 8.70384 154 LYS D O 1
ATOM 12285 N N . LYS D 1 163 ? -17.59651 63.62020 -0.04182 1.000 7.73688 155 LYS D N 1
ATOM 12286 C CA . LYS D 1 163 ? -16.73741 63.50160 -1.21983 1.000 7.48611 155 LYS D CA 1
ATOM 12287 C C . LYS D 1 163 ? -17.24724 62.41043 -2.15956 1.000 8.08612 155 LYS D C 1
ATOM 12288 O O . LYS D 1 163 ? -17.30355 62.59955 -3.38083 1.000 8.49335 155 LYS D O 1
ATOM 12294 N N . VAL D 1 164 ? -17.62926 61.26194 -1.59954 1.000 7.35165 156 VAL D N 1
ATOM 12295 C CA . VAL D 1 164 ? -18.09619 60.14953 -2.41715 1.000 7.75386 156 VAL D CA 1
ATOM 12296 C C . VAL D 1 164 ? -19.39029 60.50353 -3.14921 1.000 8.06550 156 VAL D C 1
ATOM 12297 O O . VAL D 1 164 ? -19.52323 60.26820 -4.35570 1.000 8.26854 156 VAL D O 1
ATOM 12301 N N . VAL D 1 165 ? -20.37546 61.04799 -2.42768 1.000 7.47128 157 VAL D N 1
ATOM 12302 C CA . VAL D 1 165 ? -21.70146 61.23848 -3.01151 1.000 8.94955 157 VAL D CA 1
ATOM 12303 C C . VAL D 1 165 ? -21.75526 62.47445 -3.89619 1.000 8.54276 157 VAL D C 1
ATOM 12304 O O . VAL D 1 165 ? -22.45103 62.47322 -4.91365 1.000 10.02495 157 VAL D O 1
ATOM 12308 N N . GLU D 1 166 ? -21.00397 63.52797 -3.55749 1.000 9.68240 158 GLU D N 1
ATOM 12309 C CA . GLU D 1 166 ? -21.05592 64.78405 -4.30299 1.000 10.40633 158 GLU D CA 1
ATOM 12310 C C . GLU D 1 166 ? -19.99545 64.88395 -5.38795 1.000 9.97002 158 GLU D C 1
ATOM 12311 O O . GLU D 1 166 ? -20.11204 65.75072 -6.25382 1.000 12.52443 158 GLU D O 1
ATOM 12317 N N . HIS D 1 167 ? -18.98515 64.00595 -5.38398 1.000 8.79472 159 HIS D N 1
ATOM 12318 C CA . HIS D 1 167 ? -17.90171 64.09336 -6.36326 1.000 9.29153 159 HIS D CA 1
ATOM 12319 C C . HIS D 1 167 ? -17.58713 62.76220 -7.03446 1.000 8.80306 159 HIS D C 1
ATOM 12320 O O . HIS D 1 167 ? -17.66637 62.65335 -8.26013 1.000 8.11738 159 HIS D O 1
ATOM 12327 N N . THR D 1 168 ? -17.22776 61.73746 -6.25891 1.000 8.14360 160 THR D N 1
ATOM 12328 C CA . THR D 1 168 ? -16.75767 60.49945 -6.87462 1.000 7.50720 160 THR D CA 1
ATOM 12329 C C . THR D 1 168 ? -17.85658 59.82783 -7.70149 1.000 7.62022 160 THR D C 1
ATOM 12330 O O . THR D 1 168 ? -17.66208 59.50328 -8.88286 1.000 7.63297 160 THR D O 1
ATOM 12334 N N . ILE D 1 169 ? -19.02745 59.59527 -7.08495 1.000 7.32216 161 ILE D N 1
ATOM 12335 C CA . ILE D 1 169 ? -20.10499 58.89279 -7.78418 1.000 7.94532 161 ILE D CA 1
ATOM 12336 C C . ILE D 1 169 ? -20.55798 59.65033 -9.02400 1.000 8.00885 161 ILE D C 1
ATOM 12337 O O . ILE D 1 169 ? -20.64011 59.03164 -10.09845 1.000 8.31882 161 ILE D O 1
ATOM 12342 N N . PRO D 1 170 ? -20.83501 60.96545 -8.96627 1.000 8.19968 162 PRO D N 1
ATOM 12343 C CA . PRO D 1 170 ? -21.24813 61.66061 -10.19622 1.000 9.00254 162 PRO D CA 1
ATOM 12344 C C . PRO D 1 170 ? -20.21992 61.55967 -11.31550 1.000 8.03730 162 PRO D C 1
ATOM 12345 O O . PRO D 1 170 ? -20.58035 61.42115 -12.49204 1.000 8.96875 162 PRO D O 1
ATOM 12349 N N . ALA D 1 171 ? -18.93030 61.61844 -10.97571 1.000 7.80549 163 ALA D N 1
ATOM 12350 C CA . ALA D 1 171 ? -17.89797 61.55429 -12.00474 1.000 8.11476 163 ALA D CA 1
ATOM 12351 C C . ALA D 1 171 ? -17.84793 60.17917 -12.65435 1.000 7.71083 163 ALA D C 1
ATOM 12352 O O . ALA D 1 171 ? -17.70298 60.06416 -13.87561 1.000 7.80794 163 ALA D O 1
ATOM 12354 N N . VAL D 1 172 ? -17.91565 59.11974 -11.84707 1.000 7.16999 164 VAL D N 1
ATOM 12355 C CA . VAL D 1 172 ? -17.92501 57.77311 -12.40780 1.000 7.81922 164 VAL D CA 1
ATOM 12356 C C . VAL D 1 172 ? -19.18043 57.55140 -13.24803 1.000 7.36053 164 VAL D C 1
ATOM 12357 O O . VAL D 1 172 ? -19.12048 56.96296 -14.33826 1.000 8.17524 164 VAL D O 1
ATOM 12361 N N . GLU D 1 173 ? -20.33785 58.01230 -12.74694 1.000 7.56731 165 GLU D N 1
ATOM 12362 C CA . GLU D 1 173 ? -21.59572 57.85721 -13.48311 1.000 8.86769 165 GLU D CA 1
ATOM 12363 C C . GLU D 1 173 ? -21.51806 58.51475 -14.85519 1.000 7.74518 165 GLU D C 1
ATOM 12364 O O . GLU D 1 173 ? -21.95005 57.92628 -15.85579 1.000 8.24887 165 GLU D O 1
ATOM 12370 N N . THR D 1 174 ? -20.96417 59.73012 -14.92419 1.000 8.41253 166 THR D N 1
ATOM 12371 C CA . THR D 1 174 ? -20.85989 60.41825 -16.21035 1.000 8.37538 166 THR D CA 1
ATOM 12372 C C . THR D 1 174 ? -19.96183 59.65816 -17.18602 1.000 8.28817 166 THR D C 1
ATOM 12373 O O . THR D 1 174 ? -20.30270 59.48846 -18.36536 1.000 8.56294 166 THR D O 1
ATOM 12377 N N . LEU D 1 175 ? -18.80842 59.17856 -16.70925 1.000 7.96212 167 LEU D N 1
ATOM 12378 C CA . LEU D 1 175 ? -17.92025 58.39708 -17.56776 1.000 7.62332 167 LEU D CA 1
ATOM 12379 C C . LEU D 1 175 ? -18.61418 57.12200 -18.04518 1.000 7.33696 167 LEU D C 1
ATOM 12380 O O . LEU D 1 175 ? -18.52187 56.75101 -19.22500 1.000 8.08277 167 LEU D O 1
ATOM 12385 N N . LYS D 1 176 ? -19.30956 56.43099 -17.13348 1.000 7.99017 168 LYS D N 1
ATOM 12386 C CA . LYS D 1 176 ? -20.06376 55.24263 -17.51020 1.000 9.09780 168 LYS D CA 1
ATOM 12387 C C . LYS D 1 176 ? -21.08205 55.56543 -18.60682 1.000 9.25127 168 LYS D C 1
ATOM 12388 O O . LYS D 1 176 ? -21.22613 54.80427 -19.57254 1.000 9.66033 168 LYS D O 1
ATOM 12394 N N . ASN D 1 177 ? -21.77997 56.70592 -18.48806 1.000 9.14340 169 ASN D N 1
ATOM 12395 C CA . ASN D 1 177 ? -22.76110 57.08614 -19.50447 1.000 9.90515 169 ASN D CA 1
ATOM 12396 C C . ASN D 1 177 ? -22.10739 57.30126 -20.86163 1.000 8.60383 169 ASN D C 1
ATOM 12397 O O . ASN D 1 177 ? -22.66780 56.93554 -21.90300 1.000 9.00738 169 ASN D O 1
ATOM 12402 N N . THR D 1 178 ? -20.93416 57.93429 -20.87924 1.000 8.69000 170 THR D N 1
ATOM 12403 C CA . THR D 1 178 ? -20.23597 58.14251 -22.14136 1.000 8.36093 170 THR D CA 1
ATOM 12404 C C . THR D 1 178 ? -19.84518 56.81247 -22.75794 1.000 8.49339 170 THR D C 1
ATOM 12405 O O . THR D 1 178 ? -20.03423 56.59044 -23.96218 1.000 9.04530 170 THR D O 1
ATOM 12409 N N . LEU D 1 179 ? -19.28922 55.91122 -21.94215 1.000 8.29839 171 LEU D N 1
ATOM 12410 C CA . LEU D 1 179 ? -18.89187 54.61297 -22.46900 1.000 8.83260 171 LEU D CA 1
ATOM 12411 C C . LEU D 1 179 ? -20.10559 53.82932 -22.95718 1.000 8.38930 171 LEU D C 1
ATOM 12412 O O . LEU D 1 179 ? -20.00717 53.08647 -23.94599 1.000 9.03796 171 LEU D O 1
ATOM 12417 N N . LYS D 1 180 ? -21.26505 54.01126 -22.30762 1.000 8.67047 172 LYS D N 1
ATOM 12418 C CA A LYS D 1 180 ? -22.48477 53.34262 -22.75497 0.679 8.79523 172 LYS D CA 1
ATOM 12419 C CA B LYS D 1 180 ? -22.46432 53.32398 -22.77192 0.321 8.98800 172 LYS D CA 1
ATOM 12420 C C . LYS D 1 180 ? -22.94621 53.88422 -24.10137 1.000 8.42117 172 LYS D C 1
ATOM 12421 O O . LYS D 1 180 ? -23.33567 53.11797 -24.98878 1.000 9.29413 172 LYS D O 1
ATOM 12432 N N . ALA D 1 181 ? -22.90669 55.20981 -24.27044 1.000 9.13206 173 ALA D N 1
ATOM 12433 C CA . ALA D 1 181 ? -23.28264 55.78500 -25.55558 1.000 8.94498 173 ALA D CA 1
ATOM 12434 C C . ALA D 1 181 ? -22.32170 55.32149 -26.65036 1.000 9.43330 173 ALA D C 1
ATOM 12435 O O . ALA D 1 181 ? -22.74220 55.03099 -27.77536 1.000 9.59293 173 ALA D O 1
ATOM 12437 N N . LYS D 1 182 ? -21.02505 55.22046 -26.33068 1.000 9.06541 174 LYS D N 1
ATOM 12438 C CA . LYS D 1 182 ? -20.06657 54.70762 -27.30779 1.000 9.02021 174 LYS D CA 1
ATOM 12439 C C . LYS D 1 182 ? -20.36200 53.25220 -27.64683 1.000 9.05734 174 LYS D C 1
ATOM 12440 O O . LYS D 1 182 ? -20.32585 52.85172 -28.81855 1.000 9.72780 174 LYS D O 1
ATOM 12446 N N . SER D 1 183 ? -20.67295 52.44721 -26.63062 1.000 8.92889 175 SER D N 1
ATOM 12447 C CA A SER D 1 183 ? -21.00854 51.05079 -26.87442 0.721 9.55162 175 SER D CA 1
ATOM 12448 C CA B SER D 1 183 ? -20.99541 51.04895 -26.89239 0.279 9.88626 175 SER D CA 1
ATOM 12449 C C . SER D 1 183 ? -22.18215 50.92265 -27.84086 1.000 10.01703 175 SER D C 1
ATOM 12450 O O . SER D 1 183 ? -22.15432 50.10513 -28.76829 1.000 11.19730 175 SER D O 1
ATOM 12455 N N . GLU D 1 184 ? -23.22982 51.72993 -27.63805 1.000 9.91072 176 GLU D N 1
ATOM 12456 C CA . GLU D 1 184 ? -24.37394 51.72157 -28.54515 1.000 11.39368 176 GLU D CA 1
ATOM 12457 C C . GLU D 1 184 ? -23.97409 52.16408 -29.95147 1.000 10.93505 176 GLU D C 1
ATOM 12458 O O . GLU D 1 184 ? -24.38213 51.54253 -30.94051 1.000 11.87055 176 GLU D O 1
ATOM 12464 N N . ALA D 1 185 ? -23.17271 53.23414 -30.06229 1.000 10.72379 177 ALA D N 1
ATOM 12465 C CA . ALA D 1 185 ? -22.74066 53.72489 -31.37123 1.000 11.37723 177 ALA D CA 1
ATOM 12466 C C . ALA D 1 185 ? -21.90630 52.69961 -32.11722 1.000 10.86098 177 ALA D C 1
ATOM 12467 O O . ALA D 1 185 ? -21.90662 52.67775 -33.35470 1.000 12.66033 177 ALA D O 1
ATOM 12469 N N . PHE D 1 186 ? -21.19427 51.84430 -31.38902 1.000 10.08943 178 PHE D N 1
ATOM 12470 C CA . PHE D 1 186 ? -20.25900 50.89596 -31.97777 1.000 9.29356 178 PHE D CA 1
ATOM 12471 C C . PHE D 1 186 ? -20.84237 49.48528 -32.10694 1.000 9.67165 178 PHE D C 1
ATOM 12472 O O . PHE D 1 186 ? -20.09658 48.54385 -32.40832 1.000 10.25937 178 PHE D O 1
ATOM 12480 N N . LYS D 1 187 ? -22.15686 49.32386 -31.90460 1.000 10.94128 179 LYS D N 1
ATOM 12481 C CA A LYS D 1 187 ? -22.74132 47.99089 -31.76368 0.560 12.53146 179 LYS D CA 1
ATOM 12482 C CA B LYS D 1 187 ? -22.75192 47.99568 -31.76589 0.440 12.63618 179 LYS D CA 1
ATOM 12483 C C . LYS D 1 187 ? -22.68781 47.16121 -33.03963 1.000 12.43747 179 LYS D C 1
ATOM 12484 O O . LYS D 1 187 ? -22.85955 45.93586 -32.96731 1.000 14.00929 179 LYS D O 1
ATOM 12495 N N . ASN D 1 188 ? -22.48364 47.78025 -34.20105 1.000 11.83446 180 ASN D N 1
ATOM 12496 C CA . ASN D 1 188 ? -22.46982 47.04744 -35.46114 1.000 13.76985 180 ASN D CA 1
ATOM 12497 C C . ASN D 1 188 ? -21.07588 46.89548 -36.05523 1.000 12.64038 180 ASN D C 1
ATOM 12498 O O . ASN D 1 188 ? -20.94890 46.39051 -37.18014 1.000 14.51540 180 ASN D O 1
ATOM 12503 N N . ILE D 1 189 ? -20.03085 47.30690 -35.34332 1.000 10.39769 181 ILE D N 1
ATOM 12504 C CA . ILE D 1 189 ? -18.67384 47.26194 -35.87230 1.000 10.30951 181 ILE D CA 1
ATOM 12505 C C . ILE D 1 189 ? -18.02183 45.97429 -35.38483 1.000 9.66298 181 ILE D C 1
ATOM 12506 O O . ILE D 1 189 ? -17.74529 45.83221 -34.19101 1.000 10.70138 181 ILE D O 1
ATOM 12511 N N . VAL D 1 190 ? -17.76604 45.03230 -36.29207 1.000 9.13082 182 VAL D N 1
ATOM 12512 C CA . VAL D 1 190 ? -17.18871 43.73465 -35.94071 1.000 9.77734 182 VAL D CA 1
ATOM 12513 C C . VAL D 1 190 ? -15.66724 43.84134 -35.88842 1.000 8.92158 182 VAL D C 1
ATOM 12514 O O . VAL D 1 190 ? -15.03268 44.23172 -36.87452 1.000 11.24993 182 VAL D O 1
ATOM 12518 N N . LYS D 1 191 ? -15.07549 43.46574 -34.75237 1.000 9.06551 183 LYS D N 1
ATOM 12519 C CA . LYS D 1 191 ? -13.62998 43.51181 -34.55431 1.000 8.96072 183 LYS D CA 1
ATOM 12520 C C . LYS D 1 191 ? -13.11870 42.14733 -34.09917 1.000 8.57074 183 LYS D C 1
ATOM 12521 O O . LYS D 1 191 ? -13.89613 41.23103 -33.81516 1.000 9.46663 183 LYS D O 1
ATOM 12527 N N . ILE D 1 192 ? -11.79768 41.99936 -34.02255 1.000 9.06507 184 ILE D N 1
ATOM 12528 C CA A ILE D 1 192 ? -11.20453 40.73508 -33.59787 0.716 9.64311 184 ILE D CA 1
ATOM 12529 C CA B ILE D 1 192 ? -11.18392 40.73898 -33.60288 0.284 9.03469 184 ILE D CA 1
ATOM 12530 C C . ILE D 1 192 ? -10.99824 40.72541 -32.08702 1.000 8.49379 184 ILE D C 1
ATOM 12531 O O . ILE D 1 192 ? -10.42457 41.65740 -31.50863 1.000 9.58412 184 ILE D O 1
ATOM 12540 N N . GLY D 1 193 ? -11.48762 39.67170 -31.43870 1.000 8.75846 185 GLY D N 1
ATOM 12541 C CA . GLY D 1 193 ? -11.15824 39.46352 -30.04312 1.000 8.93230 185 GLY D CA 1
ATOM 12542 C C . GLY D 1 193 ? -9.70701 39.07657 -29.86012 1.000 7.67548 185 GLY D C 1
ATOM 12543 O O . GLY D 1 193 ? -9.06269 38.52925 -30.75363 1.000 9.28028 185 GLY D O 1
ATOM 12544 N N . ARG D 1 194 ? -9.19858 39.35287 -28.66645 1.000 7.91258 186 ARG D N 1
ATOM 12545 C CA . ARG D 1 194 ? -7.84317 38.95780 -28.30005 1.000 8.34925 186 ARG D CA 1
ATOM 12546 C C . ARG D 1 194 ? -7.90242 38.35243 -26.90957 1.000 7.48154 186 ARG D C 1
ATOM 12547 O O . ARG D 1 194 ? -8.44020 38.96724 -25.97904 1.000 7.18192 186 ARG D O 1
ATOM 12555 N N . THR D 1 195 ? -7.36882 37.14075 -26.77387 1.000 8.03053 187 THR D N 1
ATOM 12556 C CA . THR D 1 195 ? -7.33081 36.44248 -25.49516 1.000 7.19808 187 THR D CA 1
ATOM 12557 C C . THR D 1 195 ? -5.90798 35.94840 -25.31772 1.000 7.36217 187 THR D C 1
ATOM 12558 O O . THR D 1 195 ? -5.31054 35.42313 -26.26391 1.000 7.86640 187 THR D O 1
ATOM 12562 N N . HIS D 1 196 ? -5.34558 36.15314 -24.13025 1.000 7.43504 188 HIS D N 1
ATOM 12563 C CA . HIS D 1 196 ? -3.92776 35.87158 -23.90006 1.000 7.97323 188 HIS D CA 1
ATOM 12564 C C . HIS D 1 196 ? -3.01632 36.75194 -24.76344 1.000 8.42626 188 HIS D C 1
ATOM 12565 O O . HIS D 1 196 ? -1.83526 36.41648 -24.97364 1.000 8.52601 188 HIS D O 1
ATOM 12572 N N . LEU D 1 197 ? -3.54330 37.86212 -25.28245 1.000 7.42169 189 LEU D N 1
ATOM 12573 C CA . LEU D 1 197 ? -2.93967 38.77372 -26.25373 1.000 8.09113 189 LEU D CA 1
ATOM 12574 C C . LEU D 1 197 ? -2.95336 38.19473 -27.66097 1.000 8.24307 189 LEU D C 1
ATOM 12575 O O . LEU D 1 197 ? -2.47808 38.86303 -28.59400 1.000 9.94069 189 LEU D O 1
ATOM 12580 N N . MET D 1 198 ? -3.49329 36.99987 -27.86238 1.000 7.93866 190 MET D N 1
ATOM 12581 C CA . MET D 1 198 ? -3.45247 36.32278 -29.15422 1.000 8.25694 190 MET D CA 1
ATOM 12582 C C . MET D 1 198 ? -4.78072 36.47771 -29.90046 1.000 7.80764 190 MET D C 1
ATOM 12583 O O . MET D 1 198 ? -5.85373 36.59902 -29.29677 1.000 8.68364 190 MET D O 1
ATOM 12588 N N . ASP D 1 199 ? -4.69318 36.46134 -31.22474 1.000 9.31208 191 ASP D N 1
ATOM 12589 C CA . ASP D 1 199 ? -5.86887 36.62070 -32.06564 1.000 9.24570 191 ASP D CA 1
ATOM 12590 C C . ASP D 1 199 ? -6.90212 35.54881 -31.73776 1.000 9.99059 191 ASP D C 1
ATOM 12591 O O . ASP D 1 199 ? -6.58006 34.35677 -31.68035 1.000 11.14604 191 ASP D O 1
ATOM 12596 N N . ALA D 1 200 ? -8.15246 35.97725 -31.54247 1.000 9.78239 192 ALA D N 1
ATOM 12597 C CA . ALA D 1 200 ? -9.23622 35.06504 -31.18378 1.000 10.14821 192 ALA D CA 1
ATOM 12598 C C . ALA D 1 200 ? -10.37552 35.18351 -32.19482 1.000 10.53758 192 ALA D C 1
ATOM 12599 O O . ALA D 1 200 ? -10.13869 35.37854 -33.39042 1.000 12.76057 192 ALA D O 1
ATOM 12601 N N . THR D 1 201 ? -11.60932 35.02626 -31.74052 1.000 9.80217 193 THR D N 1
ATOM 12602 C CA . THR D 1 201 ? -12.80008 35.10487 -32.57525 1.000 10.02139 193 THR D CA 1
ATOM 12603 C C . THR D 1 201 ? -13.41800 36.50100 -32.48881 1.000 9.81934 193 THR D C 1
ATOM 12604 O O . THR D 1 201 ? -13.02720 37.31524 -31.64621 1.000 9.58665 193 THR D O 1
ATOM 12608 N N . PRO D 1 202 ? -14.37322 36.82378 -33.36771 1.000 9.70390 194 PRO D N 1
ATOM 12609 C CA . PRO D 1 202 ? -14.89556 38.19903 -33.41335 1.000 10.16762 194 PRO D CA 1
ATOM 12610 C C . PRO D 1 202 ? -15.81182 38.55984 -32.25428 1.000 8.64798 194 PRO D C 1
ATOM 12611 O O . PRO D 1 202 ? -16.47803 37.71381 -31.64950 1.000 9.94598 194 PRO D O 1
ATOM 12615 N N . LEU D 1 203 ? -15.86916 39.86003 -31.98253 1.000 8.43272 195 LEU D N 1
ATOM 12616 C CA . LEU D 1 203 ? -16.92761 40.46615 -31.17257 1.000 8.42039 195 LEU D CA 1
ATOM 12617 C C . LEU D 1 203 ? -17.09173 41.88979 -31.69475 1.000 8.59832 195 LEU D C 1
ATOM 12618 O O . LEU D 1 203 ? -16.24019 42.38862 -32.42829 1.000 10.76114 195 LEU D O 1
ATOM 12623 N N . THR D 1 204 ? -18.19756 42.54432 -31.36144 1.000 8.69745 196 THR D N 1
ATOM 12624 C CA . THR D 1 204 ? -18.31342 43.92305 -31.82248 1.000 8.35425 196 THR D CA 1
ATOM 12625 C C . THR D 1 204 ? -17.54594 44.87435 -30.90270 1.000 8.29811 196 THR D C 1
ATOM 12626 O O . THR D 1 204 ? -17.32712 44.60667 -29.70818 1.000 8.63430 196 THR D O 1
ATOM 12630 N N . LEU D 1 205 ? -17.13173 46.00265 -31.47408 1.000 8.57213 197 LEU D N 1
ATOM 12631 C CA . LEU D 1 205 ? -16.52074 47.03782 -30.65746 1.000 8.71470 197 LEU D CA 1
ATOM 12632 C C . LEU D 1 205 ? -17.49282 47.49153 -29.57505 1.000 8.13556 197 LEU D C 1
ATOM 12633 O O . LEU D 1 205 ? -17.08194 47.78361 -28.44374 1.000 8.78640 197 LEU D O 1
ATOM 12638 N N . GLY D 1 206 ? -18.79471 47.51836 -29.89810 1.000 8.59419 198 GLY D N 1
ATOM 12639 C CA . GLY D 1 206 ? -19.80080 47.84722 -28.89501 1.000 9.15204 198 GLY D CA 1
ATOM 12640 C C . GLY D 1 206 ? -19.85453 46.83474 -27.76399 1.000 8.58991 198 GLY D C 1
ATOM 12641 O O . GLY D 1 206 ? -19.98865 47.20774 -26.59220 1.000 8.85984 198 GLY D O 1
ATOM 12642 N N . GLN D 1 207 ? -19.74101 45.53899 -28.09226 1.000 7.82255 199 GLN D N 1
ATOM 12643 C CA . GLN D 1 207 ? -19.69238 44.51666 -27.04753 1.000 8.60689 199 GLN D CA 1
ATOM 12644 C C . GLN D 1 207 ? -18.49327 44.72838 -26.13100 1.000 7.92906 199 GLN D C 1
ATOM 12645 O O . GLN D 1 207 ? -18.60627 44.67150 -24.89555 1.000 8.31437 199 GLN D O 1
ATOM 12651 N N . GLU D 1 208 ? -17.33240 44.99594 -26.71782 1.000 8.37638 200 GLU D N 1
ATOM 12652 C CA . GLU D 1 208 ? -16.14067 45.19399 -25.90610 1.000 8.46237 200 GLU D CA 1
ATOM 12653 C C . GLU D 1 208 ? -16.33472 46.37661 -24.96319 1.000 7.53653 200 GLU D C 1
ATOM 12654 O O . GLU D 1 208 ? -16.04832 46.29288 -23.76178 1.000 8.18775 200 GLU D O 1
ATOM 12660 N N . PHE D 1 209 ? -16.84354 47.49121 -25.48672 1.000 8.54153 201 PHE D N 1
ATOM 12661 C CA . PHE D 1 209 ? -17.10819 48.64718 -24.63345 1.000 8.38961 201 PHE D CA 1
ATOM 12662 C C . PHE D 1 209 ? -18.20260 48.37262 -23.60206 1.000 8.07831 201 PHE D C 1
ATOM 12663 O O . PHE D 1 209 ? -18.17112 48.95475 -22.50716 1.000 8.38780 201 PHE D O 1
ATOM 12671 N N . SER D 1 210 ? -19.16757 47.49455 -23.91989 1.000 8.24251 202 SER D N 1
ATOM 12672 C CA . SER D 1 210 ? -20.20811 47.17418 -22.94297 1.000 8.18393 202 SER D CA 1
ATOM 12673 C C . SER D 1 210 ? -19.62282 46.51219 -21.70093 1.000 7.63224 202 SER D C 1
ATOM 12674 O O . SER D 1 210 ? -20.18226 46.64143 -20.60607 1.000 8.08590 202 SER D O 1
ATOM 12677 N N . GLY D 1 211 ? -18.49910 45.80596 -21.84168 1.000 7.48429 203 GLY D N 1
ATOM 12678 C CA . GLY D 1 211 ? -17.84118 45.26060 -20.66168 1.000 6.95871 203 GLY D CA 1
ATOM 12679 C C . GLY D 1 211 ? -17.39237 46.34681 -19.70444 1.000 7.12168 203 GLY D C 1
ATOM 12680 O O . GLY D 1 211 ? -17.57998 46.23512 -18.48660 1.000 7.90199 203 GLY D O 1
ATOM 12681 N N . TYR D 1 212 ? -16.79953 47.42104 -20.24281 1.000 7.55383 204 TYR D N 1
ATOM 12682 C CA . TYR D 1 212 ? -16.34710 48.53516 -19.40925 1.000 7.22605 204 TYR D CA 1
ATOM 12683 C C . TYR D 1 212 ? -17.52216 49.16601 -18.68323 1.000 7.47564 204 TYR D C 1
ATOM 12684 O O . TYR D 1 212 ? -17.42038 49.50715 -17.49794 1.000 7.78448 204 TYR D O 1
ATOM 12693 N N . VAL D 1 213 ? -18.63989 49.34320 -19.39101 1.000 7.70802 205 VAL D N 1
ATOM 12694 C CA . VAL D 1 213 ? -19.84064 49.90334 -18.77855 1.000 8.00904 205 VAL D CA 1
ATOM 12695 C C . VAL D 1 213 ? -20.29070 49.04468 -17.60300 1.000 7.54884 205 VAL D C 1
ATOM 12696 O O . VAL D 1 213 ? -20.58034 49.55156 -16.50938 1.000 7.86846 205 VAL D O 1
ATOM 12700 N N . ALA D 1 214 ? -20.37312 47.72732 -17.82007 1.000 7.57050 206 ALA D N 1
ATOM 12701 C CA . ALA D 1 214 ? -20.80860 46.82804 -16.75754 1.000 7.36385 206 ALA D CA 1
ATOM 12702 C C . ALA D 1 214 ? -19.86786 46.88907 -15.55992 1.000 7.26530 206 ALA D C 1
ATOM 12703 O O . ALA D 1 214 ? -20.31810 46.86808 -14.41038 1.000 7.99393 206 ALA D O 1
ATOM 12705 N N . GLN D 1 215 ? -18.55669 46.98605 -15.80735 1.000 7.07689 207 GLN D N 1
ATOM 12706 C CA . GLN D 1 215 ? -17.60466 47.07392 -14.70238 1.000 7.55816 207 GLN D CA 1
ATOM 12707 C C . GLN D 1 215 ? -17.86319 48.30948 -13.84614 1.000 6.72293 207 GLN D C 1
ATOM 12708 O O . GLN D 1 215 ? -17.87394 48.24388 -12.61068 1.000 7.38627 207 GLN D O 1
ATOM 12714 N N . LEU D 1 216 ? -18.09191 49.45517 -14.49229 1.000 7.19071 208 LEU D N 1
ATOM 12715 C CA . LEU D 1 216 ? -18.35096 50.66789 -13.71830 1.000 7.24803 208 LEU D CA 1
ATOM 12716 C C . LEU D 1 216 ? -19.69404 50.59391 -12.99477 1.000 7.32764 208 LEU D C 1
ATOM 12717 O O . LEU D 1 216 ? -19.81577 51.07118 -11.85942 1.000 7.93841 208 LEU D O 1
ATOM 12722 N N . GLU D 1 217 ? -20.71559 49.99763 -13.62838 1.000 7.30348 209 GLU D N 1
ATOM 12723 C CA . GLU D 1 217 ? -22.00134 49.82323 -12.94413 1.000 7.84943 209 GLU D CA 1
ATOM 12724 C C . GLU D 1 217 ? -21.85510 48.97291 -11.67785 1.000 7.58541 209 GLU D C 1
ATOM 12725 O O . GLU D 1 217 ? -22.43297 49.30065 -10.62921 1.000 7.91665 209 GLU D O 1
ATOM 12731 N N . PHE D 1 218 ? -21.10710 47.86145 -11.75332 1.000 7.26969 210 PHE D N 1
ATOM 12732 C CA . PHE D 1 218 ? -20.91045 47.04227 -10.55873 1.000 7.10398 210 PHE D CA 1
ATOM 12733 C C . PHE D 1 218 ? -20.14030 47.79860 -9.48420 1.000 6.99944 210 PHE D C 1
ATOM 12734 O O . PHE D 1 218 ? -20.43480 47.66409 -8.28871 1.000 7.68644 210 PHE D O 1
ATOM 12742 N N . GLY D 1 219 ? -19.11167 48.55719 -9.88047 1.000 7.21713 211 GLY D N 1
ATOM 12743 C CA . GLY D 1 219 ? -18.35292 49.30850 -8.89074 1.000 7.57619 211 GLY D CA 1
ATOM 12744 C C . GLY D 1 219 ? -19.19231 50.36752 -8.20402 1.000 6.89398 211 GLY D C 1
ATOM 12745 O O . GLY D 1 219 ? -19.06088 50.59740 -6.99713 1.000 7.83450 211 GLY D O 1
ATOM 12746 N N . LEU D 1 220 ? -20.06336 51.02911 -8.96535 1.000 7.29860 212 LEU D N 1
ATOM 12747 C CA . LEU D 1 220 ? -20.98046 51.99887 -8.37804 1.000 7.50245 212 LEU D CA 1
ATOM 12748 C C . LEU D 1 220 ? -21.91066 51.33335 -7.36776 1.000 6.87826 212 LEU D C 1
ATOM 12749 O O . LEU D 1 220 ? -22.15798 51.87455 -6.28308 1.000 7.64793 212 LEU D O 1
ATOM 12754 N N . LYS D 1 221 ? -22.47117 50.17438 -7.72521 1.000 7.08877 213 LYS D N 1
ATOM 12755 C CA A LYS D 1 221 ? -23.34438 49.46813 -6.79198 0.478 7.51362 213 LYS D CA 1
ATOM 12756 C CA B LYS D 1 221 ? -23.34394 49.46074 -6.79456 0.522 7.75145 213 LYS D CA 1
ATOM 12757 C C . LYS D 1 221 ? -22.59019 49.07622 -5.53016 1.000 7.54874 213 LYS D C 1
ATOM 12758 O O . LYS D 1 221 ? -23.11223 49.20735 -4.41674 1.000 8.09352 213 LYS D O 1
ATOM 12769 N N . ALA D 1 222 ? -21.34456 48.60594 -5.68642 1.000 7.63977 214 ALA D N 1
ATOM 12770 C CA . ALA D 1 222 ? -20.56578 48.16409 -4.53515 1.000 7.81410 214 ALA D CA 1
ATOM 12771 C C . ALA D 1 222 ? -20.21992 49.33087 -3.62813 1.000 7.01706 214 ALA D C 1
ATOM 12772 O O . ALA D 1 222 ? -20.25873 49.20287 -2.39670 1.000 8.44365 214 ALA D O 1
ATOM 12774 N N . LEU D 1 223 ? -19.91120 50.49184 -4.22552 1.000 7.44362 215 LEU D N 1
ATOM 12775 C CA . LEU D 1 223 ? -19.61643 51.67341 -3.42325 1.000 7.31225 215 LEU D CA 1
ATOM 12776 C C . LEU D 1 223 ? -20.86893 52.14887 -2.68242 1.000 7.25031 215 LEU D C 1
ATOM 12777 O O . LEU D 1 223 ? -20.82132 52.46021 -1.48221 1.000 7.46121 215 LEU D O 1
ATOM 12782 N N . LYS D 1 224 ? -22.01440 52.17888 -3.37539 1.000 6.76828 216 LYS D N 1
ATOM 12783 C CA . LYS D 1 224 ? -23.24935 52.57616 -2.71255 1.000 7.30800 216 LYS D CA 1
ATOM 12784 C C . LYS D 1 224 ? -23.61223 51.62469 -1.57486 1.000 7.06018 216 LYS D C 1
ATOM 12785 O O . LYS D 1 224 ? -24.16340 52.06202 -0.55166 1.000 7.67146 216 LYS D O 1
ATOM 12791 N N . ASN D 1 225 ? -23.28583 50.33016 -1.70925 1.000 7.23898 217 ASN D N 1
ATOM 12792 C CA . ASN D 1 225 ? -23.56189 49.38607 -0.62971 1.000 7.44623 217 ASN D CA 1
ATOM 12793 C C . ASN D 1 225 ? -22.84031 49.75703 0.65776 1.000 7.06996 217 ASN D C 1
ATOM 12794 O O . ASN D 1 225 ? -23.28507 49.36049 1.73965 1.000 7.87922 217 ASN D O 1
ATOM 12799 N N . THR D 1 226 ? -21.71169 50.47592 0.56597 1.000 7.12080 218 THR D N 1
ATOM 12800 C CA . THR D 1 226 ? -20.92264 50.84537 1.74370 1.000 6.60177 218 THR D CA 1
ATOM 12801 C C . THR D 1 226 ? -21.42498 52.12202 2.40728 1.000 7.48694 218 THR D C 1
ATOM 12802 O O . THR D 1 226 ? -20.96745 52.46738 3.50000 1.000 7.54161 218 THR D O 1
ATOM 12806 N N . LEU D 1 227 ? -22.35814 52.84111 1.77422 1.000 7.03000 219 LEU D N 1
ATOM 12807 C CA . LEU D 1 227 ? -22.79114 54.11469 2.32882 1.000 7.41667 219 LEU D CA 1
ATOM 12808 C C . LEU D 1 227 ? -23.52672 53.98926 3.66954 1.000 7.12804 219 LEU D C 1
ATOM 12809 O O . LEU D 1 227 ? -23.29144 54.81942 4.55475 1.000 8.02916 219 LEU D O 1
ATOM 12814 N N . PRO D 1 228 ? -24.37919 52.97338 3.90063 1.000 7.81940 220 PRO D N 1
ATOM 12815 C CA . PRO D 1 228 ? -25.07431 52.94513 5.20537 1.000 7.96004 220 PRO D CA 1
ATOM 12816 C C . PRO D 1 228 ? -24.13512 52.87252 6.40716 1.000 7.65539 220 PRO D C 1
ATOM 12817 O O . PRO D 1 228 ? -24.39159 53.53955 7.41921 1.000 8.58108 220 PRO D O 1
ATOM 12821 N N . HIS D 1 229 ? -23.03539 52.10985 6.32660 1.000 7.02522 221 HIS D N 1
ATOM 12822 C CA . HIS D 1 229 ? -22.09248 52.07383 7.44231 1.000 7.07702 221 HIS D CA 1
ATOM 12823 C C . HIS D 1 229 ? -21.39254 53.42114 7.58635 1.000 7.63159 221 HIS D C 1
ATOM 12824 O O . HIS D 1 229 ? -21.20772 53.92798 8.70372 1.000 8.09093 221 HIS D O 1
ATOM 12831 N N . LEU D 1 230 ? -21.03880 54.04772 6.45046 1.000 6.86269 222 LEU D N 1
ATOM 12832 C CA . LEU D 1 230 ? -20.36147 55.33915 6.46901 1.000 7.59763 222 LEU D CA 1
ATOM 12833 C C . LEU D 1 230 ? -21.26210 56.46456 6.97163 1.000 7.59996 222 LEU D C 1
ATOM 12834 O O . LEU D 1 230 ? -20.74786 57.47229 7.49064 1.000 8.47158 222 LEU D O 1
ATOM 12839 N N . ALA D 1 231 ? -22.58466 56.30286 6.86691 1.000 7.38148 223 ALA D N 1
ATOM 12840 C CA . ALA D 1 231 ? -23.53598 57.29486 7.35867 1.000 7.65342 223 ALA D CA 1
ATOM 12841 C C . ALA D 1 231 ? -23.60392 57.35449 8.88492 1.000 7.59169 223 ALA D C 1
ATOM 12842 O O . ALA D 1 231 ? -24.13022 58.33381 9.42683 1.000 8.21195 223 ALA D O 1
ATOM 12844 N N . GLU D 1 232 ? -23.13819 56.31760 9.57452 1.000 7.93060 224 GLU D N 1
ATOM 12845 C CA . GLU D 1 232 ? -23.20263 56.27887 11.03421 1.000 7.70872 224 GLU D CA 1
ATOM 12846 C C . GLU D 1 232 ? -22.12388 57.16934 11.63855 1.000 7.15972 224 GLU D C 1
ATOM 12847 O O . GLU D 1 232 ? -20.95435 57.07948 11.25276 1.000 8.31963 224 GLU D O 1
ATOM 12853 N N . LEU D 1 233 ? -22.50761 58.01044 12.59888 1.000 7.41491 225 LEU D N 1
ATOM 12854 C CA . LEU D 1 233 ? -21.60846 58.98395 13.21240 1.000 7.20491 225 LEU D CA 1
ATOM 12855 C C . LEU D 1 233 ? -21.31292 58.67023 14.67292 1.000 7.73012 225 LEU D C 1
ATOM 12856 O O . LEU D 1 233 ? -22.21507 58.32727 15.44854 1.000 8.19809 225 LEU D O 1
ATOM 12861 N N . ALA D 1 234 ? -20.04533 58.84727 15.05722 1.000 7.09800 226 ALA D N 1
ATOM 12862 C CA . ALA D 1 234 ? -19.63141 58.57417 16.42379 1.000 7.43202 226 ALA D CA 1
ATOM 12863 C C . ALA D 1 234 ? -20.11036 59.62561 17.41156 1.000 7.68482 226 ALA D C 1
ATOM 12864 O O . ALA D 1 234 ? -20.07081 59.37265 18.62510 1.000 8.28197 226 ALA D O 1
ATOM 12866 N N . LEU D 1 235 ? -20.52889 60.79479 16.93026 1.000 8.11805 227 LEU D N 1
ATOM 12867 C CA . LEU D 1 235 ? -20.76063 61.92797 17.82033 1.000 8.02667 227 LEU D CA 1
ATOM 12868 C C . LEU D 1 235 ? -21.79040 61.57608 18.89673 1.000 8.38485 227 LEU D C 1
ATOM 12869 O O . LEU D 1 235 ? -22.89662 61.08694 18.59795 1.000 9.15939 227 LEU D O 1
ATOM 12874 N N . GLY D 1 236 ? -21.42388 61.81921 20.15419 1.000 8.60011 228 GLY D N 1
ATOM 12875 C CA . GLY D 1 236 ? -22.20520 61.40349 21.29488 1.000 9.77988 228 GLY D CA 1
ATOM 12876 C C . GLY D 1 236 ? -21.58164 60.26475 22.07518 1.000 9.05649 228 GLY D C 1
ATOM 12877 O O . GLY D 1 236 ? -21.95152 60.04683 23.23530 1.000 11.28509 228 GLY D O 1
ATOM 12878 N N . GLY D 1 237 ? -20.59793 59.57135 21.50497 1.000 8.78699 229 GLY D N 1
ATOM 12879 C CA . GLY D 1 237 ? -19.89164 58.57211 22.28653 1.000 9.53999 229 GLY D CA 1
ATOM 12880 C C . GLY D 1 237 ? -18.94685 59.14981 23.32745 1.000 8.75183 229 GLY D C 1
ATOM 12881 O O . GLY D 1 237 ? -18.55575 58.43755 24.25962 1.000 9.92859 229 GLY D O 1
ATOM 12882 N N . THR D 1 238 ? -18.58160 60.43319 23.18677 1.000 9.18387 230 THR D N 1
ATOM 12883 C CA . THR D 1 238 ? -17.58608 61.13609 23.99973 1.000 9.81830 230 THR D CA 1
ATOM 12884 C C . THR D 1 238 ? -16.28740 60.34068 24.17094 1.000 9.68044 230 THR D C 1
ATOM 12885 O O . THR D 1 238 ? -15.76661 59.81035 23.18574 1.000 11.19865 230 THR D O 1
ATOM 12889 N N . ALA D 1 239 ? -15.72724 60.28064 25.38379 1.000 9.03538 231 ALA D N 1
ATOM 12890 C CA . ALA D 1 239 ? -14.32622 59.87821 25.53047 1.000 10.08907 231 ALA D CA 1
ATOM 12891 C C . ALA D 1 239 ? -14.07847 58.41362 25.18970 1.000 9.39537 231 ALA D C 1
ATOM 12892 O O . ALA D 1 239 ? -13.05022 58.08728 24.57457 1.000 10.97842 231 ALA D O 1
ATOM 12894 N N . VAL D 1 240 ? -14.94740 57.50683 25.64561 1.000 8.77461 232 VAL D N 1
ATOM 12895 C CA . VAL D 1 240 ? -14.69846 56.07746 25.51036 1.000 9.03201 232 VAL D CA 1
ATOM 12896 C C . VAL D 1 240 ? -15.85435 55.33457 24.86557 1.000 9.41429 232 VAL D C 1
ATOM 12897 O O . VAL D 1 240 ? -15.77303 54.11871 24.70566 1.000 9.86179 232 VAL D O 1
ATOM 12901 N N . GLY D 1 241 ? -16.94152 56.02351 24.51026 1.000 9.28831 233 GLY D N 1
ATOM 12902 C CA . GLY D 1 241 ? -18.08493 55.40151 23.87491 1.000 9.54743 233 GLY D CA 1
ATOM 12903 C C . GLY D 1 241 ? -19.34407 55.39726 24.70869 1.000 9.34414 233 GLY D C 1
ATOM 12904 O O . GLY D 1 241 ? -20.41369 55.12515 24.16391 1.000 10.32190 233 GLY D O 1
ATOM 12905 N N . THR D 1 242 ? -19.25690 55.70483 26.00056 1.000 8.86770 234 THR D N 1
ATOM 12906 C CA . THR D 1 242 ? -20.39283 55.58541 26.90416 1.000 9.40286 234 THR D CA 1
ATOM 12907 C C . THR D 1 242 ? -21.36766 56.75090 26.81374 1.000 9.58099 234 THR D C 1
ATOM 12908 O O . THR D 1 242 ? -22.46265 56.65913 27.37466 1.000 10.91736 234 THR D O 1
ATOM 12912 N N . GLY D 1 243 ? -20.98707 57.85893 26.18425 1.000 9.37706 235 GLY D N 1
ATOM 12913 C CA . GLY D 1 243 ? -21.84672 59.02009 26.17692 1.000 10.38415 235 GLY D CA 1
ATOM 12914 C C . GLY D 1 243 ? -21.81816 59.81997 27.45603 1.000 11.17913 235 GLY D C 1
ATOM 12915 O O . GLY D 1 243 ? -22.68118 60.68593 27.64656 1.000 12.31289 235 GLY D O 1
ATOM 12916 N N . LEU D 1 244 ? -20.87510 59.53078 28.35112 1.000 12.22415 236 LEU D N 1
ATOM 12917 C CA . LEU D 1 244 ? -20.67040 60.35057 29.53707 1.000 15.65954 236 LEU D CA 1
ATOM 12918 C C . LEU D 1 244 ? -20.60156 61.82508 29.16135 1.000 13.25321 236 LEU D C 1
ATOM 12919 O O . LEU D 1 244 ? -19.93180 62.20622 28.19709 1.000 13.17516 236 LEU D O 1
ATOM 12924 N N . ASN D 1 245 ? -21.29836 62.64757 29.94248 1.000 14.21755 237 ASN D N 1
ATOM 12925 C CA . ASN D 1 245 ? -21.33632 64.09913 29.79447 1.000 14.01416 237 ASN D CA 1
ATOM 12926 C C . ASN D 1 245 ? -22.14970 64.56787 28.58498 1.000 13.93201 237 ASN D C 1
ATOM 12927 O O . ASN D 1 245 ? -21.97662 65.69815 28.13125 1.000 16.37613 237 ASN D O 1
ATOM 12932 N N . THR D 1 246 ? -23.05653 63.72047 28.03866 1.000 12.83114 238 THR D N 1
ATOM 12933 C CA . THR D 1 246 ? -24.00505 64.18983 27.02725 1.000 12.20367 238 THR D CA 1
ATOM 12934 C C . THR D 1 246 ? -25.41699 64.28702 27.61138 1.000 13.39889 238 THR D C 1
ATOM 12935 O O . THR D 1 246 ? -25.80797 63.46014 28.44440 1.000 15.16143 238 THR D O 1
ATOM 12939 N N . PRO D 1 247 ? -26.21072 65.27553 27.18307 1.000 12.79168 239 PRO D N 1
ATOM 12940 C CA . PRO D 1 247 ? -27.62131 65.31860 27.58178 1.000 14.71901 239 PRO D CA 1
ATOM 12941 C C . PRO D 1 247 ? -28.37438 64.15188 26.97018 1.000 15.45528 239 PRO D C 1
ATOM 12942 O O . PRO D 1 247 ? -28.03134 63.65757 25.89674 1.000 15.09996 239 PRO D O 1
ATOM 12946 N N . GLN D 1 248 ? -29.43169 63.73002 27.66687 1.000 17.31652 240 GLN D N 1
ATOM 12947 C CA A GLN D 1 248 ? -30.28453 62.66077 27.16448 0.587 18.35939 240 GLN D CA 1
ATOM 12948 C CA B GLN D 1 248 ? -30.29203 62.66441 27.16761 0.413 18.40334 240 GLN D CA 1
ATOM 12949 C C . GLN D 1 248 ? -30.81472 63.01620 25.78138 1.000 17.64151 240 GLN D C 1
ATOM 12950 O O . GLN D 1 248 ? -31.38310 64.09126 25.57586 1.000 18.99145 240 GLN D O 1
ATOM 12961 N N . GLY D 1 249 ? -30.60690 62.11162 24.82214 1.000 16.76152 241 GLY D N 1
ATOM 12962 C CA . GLY D 1 249 ? -31.08291 62.31110 23.46752 1.000 15.57025 241 GLY D CA 1
ATOM 12963 C C . GLY D 1 249 ? -30.13543 63.08067 22.56814 1.000 13.51152 241 GLY D C 1
ATOM 12964 O O . GLY D 1 249 ? -30.46467 63.30420 21.39517 1.000 12.75070 241 GLY D O 1
ATOM 12965 N N . TYR D 1 250 ? -28.96603 63.48386 23.07272 1.000 12.17591 242 TYR D N 1
ATOM 12966 C CA . TYR D 1 250 ? -28.05509 64.30009 22.27613 1.000 10.94848 242 TYR D CA 1
ATOM 12967 C C . TYR D 1 250 ? -27.55847 63.55170 21.04121 1.000 9.75591 242 TYR D C 1
ATOM 12968 O O . TYR D 1 250 ? -27.47344 64.13300 19.95510 1.000 9.52346 242 TYR D O 1
ATOM 12977 N N . ASP D 1 251 ? -27.24693 62.26076 21.17390 1.000 9.76574 243 ASP D N 1
ATOM 12978 C CA . ASP D 1 251 ? -26.70837 61.52668 20.02944 1.000 9.97668 243 ASP D CA 1
ATOM 12979 C C . ASP D 1 251 ? -27.64310 61.60141 18.82201 1.000 9.27502 243 ASP D C 1
ATOM 12980 O O . ASP D 1 251 ? -27.21414 61.90499 17.69949 1.000 8.77498 243 ASP D O 1
ATOM 12985 N N . VAL D 1 252 ? -28.92824 61.32931 19.03883 1.000 9.45609 244 VAL D N 1
ATOM 12986 C CA . VAL D 1 252 ? -29.89792 61.34061 17.94959 1.000 10.30945 244 VAL D CA 1
ATOM 12987 C C . VAL D 1 252 ? -30.10051 62.75605 17.42490 1.000 9.66547 244 VAL D C 1
ATOM 12988 O O . VAL D 1 252 ? -30.16420 62.98151 16.21081 1.000 10.08854 244 VAL D O 1
ATOM 12992 N N . LYS D 1 253 ? -30.20828 63.72616 18.32932 1.000 10.44062 245 LYS D N 1
ATOM 12993 C CA . LYS D 1 253 ? -30.49388 65.09382 17.91759 1.000 10.99521 245 LYS D CA 1
ATOM 12994 C C . LYS D 1 253 ? -29.33419 65.70656 17.14213 1.000 9.60231 245 LYS D C 1
ATOM 12995 O O . LYS D 1 253 ? -29.55617 66.38927 16.13500 1.000 10.16804 245 LYS D O 1
ATOM 13001 N N . VAL D 1 254 ? -28.09569 65.48360 17.59118 1.000 8.52699 246 VAL D N 1
ATOM 13002 C CA . VAL D 1 254 ? -26.97112 66.08860 16.88592 1.000 8.72797 246 VAL D CA 1
ATOM 13003 C C . VAL D 1 254 ? -26.81115 65.47297 15.49906 1.000 8.79067 246 VAL D C 1
ATOM 13004 O O . VAL D 1 254 ? -26.50293 66.18036 14.52960 1.000 9.07237 246 VAL D O 1
ATOM 13008 N N . ALA D 1 255 ? -27.07184 64.16548 15.36258 1.000 8.70177 247 ALA D N 1
ATOM 13009 C CA . ALA D 1 255 ? -27.02974 63.56161 14.03596 1.000 8.98523 247 ALA D CA 1
ATOM 13010 C C . ALA D 1 255 ? -28.09868 64.15690 13.12974 1.000 8.52537 247 ALA D C 1
ATOM 13011 O O . ALA D 1 255 ? -27.86281 64.35661 11.93269 1.000 9.52596 247 ALA D O 1
ATOM 13013 N N . GLU D 1 256 ? -29.29079 64.43137 13.67932 1.000 9.63800 248 GLU D N 1
ATOM 13014 C CA A GLU D 1 256 ? -30.33996 65.04653 12.87762 0.527 9.90308 248 GLU D CA 1
ATOM 13015 C CA B GLU D 1 256 ? -30.35840 65.06755 12.90103 0.473 9.77644 248 GLU D CA 1
ATOM 13016 C C . GLU D 1 256 ? -29.91096 66.42349 12.37547 1.000 9.38941 248 GLU D C 1
ATOM 13017 O O . GLU D 1 256 ? -30.14235 66.76515 11.20717 1.000 9.79717 248 GLU D O 1
ATOM 13028 N N . TYR D 1 257 ? -29.26968 67.22201 13.23460 1.000 9.24143 249 TYR D N 1
ATOM 13029 C CA . TYR D 1 257 ? -28.78422 68.52006 12.77795 1.000 10.10043 249 TYR D CA 1
ATOM 13030 C C . TYR D 1 257 ? -27.67536 68.37764 11.73927 1.000 9.28471 249 TYR D C 1
ATOM 13031 O O . TYR D 1 257 ? -27.64107 69.14323 10.76797 1.000 9.78001 249 TYR D O 1
ATOM 13040 N N . ILE D 1 258 ? -26.75902 67.41500 11.91290 1.000 8.42583 250 ILE D N 1
ATOM 13041 C CA . ILE D 1 258 ? -25.72950 67.20235 10.89097 1.000 8.55061 250 ILE D CA 1
ATOM 13042 C C . ILE D 1 258 ? -26.36958 66.82249 9.55828 1.000 8.31244 250 ILE D C 1
ATOM 13043 O O . ILE D 1 258 ? -25.98593 67.33865 8.49333 1.000 9.05217 250 ILE D O 1
ATOM 13048 N N . ALA D 1 259 ? -27.35869 65.91940 9.59260 1.000 8.34061 251 ALA D N 1
ATOM 13049 C CA . ALA D 1 259 ? -28.05629 65.53978 8.36765 1.000 8.73287 251 ALA D CA 1
ATOM 13050 C C . ALA D 1 259 ? -28.73671 66.74540 7.72934 1.000 9.20874 251 ALA D C 1
ATOM 13051 O O . ALA D 1 259 ? -28.73046 66.89514 6.50081 1.000 10.78933 251 ALA D O 1
ATOM 13053 N N . LYS D 1 260 ? -29.31125 67.62932 8.54987 1.000 9.26871 252 LYS D N 1
ATOM 13054 C CA . LYS D 1 260 ? -29.99849 68.79792 8.00666 1.000 10.71413 252 LYS D CA 1
ATOM 13055 C C . LYS D 1 260 ? -29.00702 69.75838 7.35590 1.000 10.79089 252 LYS D C 1
ATOM 13056 O O . LYS D 1 260 ? -29.21144 70.20746 6.22163 1.000 11.81584 252 LYS D O 1
ATOM 13062 N N . PHE D 1 261 ? -27.92284 70.09202 8.06028 1.000 10.44984 253 PHE D N 1
ATOM 13063 C CA . PHE D 1 261 ? -27.01084 71.11722 7.56298 1.000 10.60895 253 PHE D CA 1
ATOM 13064 C C . PHE D 1 261 ? -26.21549 70.63425 6.35547 1.000 10.68749 253 PHE D C 1
ATOM 13065 O O . PHE D 1 261 ? -25.93243 71.42415 5.45764 1.000 12.10724 253 PHE D O 1
ATOM 13073 N N . THR D 1 262 ? -25.85742 69.35113 6.30786 1.000 9.74385 254 THR D N 1
ATOM 13074 C CA . THR D 1 262 ? -25.13349 68.80611 5.16509 1.000 10.15318 254 THR D CA 1
ATOM 13075 C C . THR D 1 262 ? -26.05142 68.37463 4.03340 1.000 10.64678 254 THR D C 1
ATOM 13076 O O . THR D 1 262 ? -25.58171 68.22079 2.90011 1.000 12.56030 254 THR D O 1
ATOM 13080 N N . GLY D 1 263 ? -27.33412 68.15027 4.31662 1.000 10.79218 255 GLY D N 1
ATOM 13081 C CA . GLY D 1 263 ? -28.23006 67.58052 3.32986 1.000 11.75260 255 GLY D CA 1
ATOM 13082 C C . GLY D 1 263 ? -27.96637 66.13089 2.98693 1.000 11.50522 255 GLY D C 1
ATOM 13083 O O . GLY D 1 263 ? -28.45107 65.65015 1.95839 1.000 13.81685 255 GLY D O 1
ATOM 13084 N N . LEU D 1 264 ? -27.23441 65.40693 3.83067 1.000 10.31401 256 LEU D N 1
ATOM 13085 C CA . LEU D 1 264 ? -26.88062 64.01314 3.59185 1.000 9.41499 256 LEU D CA 1
ATOM 13086 C C . LEU D 1 264 ? -27.44647 63.15263 4.71824 1.000 8.99643 256 LEU D C 1
ATOM 13087 O O . LEU D 1 264 ? -27.62183 63.64150 5.84192 1.000 9.69481 256 LEU D O 1
ATOM 13092 N N . PRO D 1 265 ? -27.72444 61.86147 4.45991 1.000 8.24550 257 PRO D N 1
ATOM 13093 C CA . PRO D 1 265 ? -28.53992 61.05336 5.40066 1.000 8.09159 257 PRO D CA 1
ATOM 13094 C C . PRO D 1 265 ? -27.72404 60.40618 6.52558 1.000 7.86499 257 PRO D C 1
ATOM 13095 O O . PRO D 1 265 ? -27.71998 59.18268 6.70077 1.000 9.46343 257 PRO D O 1
ATOM 13099 N N . PHE D 1 266 ? -27.05942 61.24257 7.32284 1.000 7.55456 258 PHE D N 1
ATOM 13100 C CA . PHE D 1 266 ? -26.31030 60.74861 8.47057 1.000 8.12016 258 PHE D CA 1
ATOM 13101 C C . PHE D 1 266 ? -27.25271 60.31962 9.58890 1.000 8.07681 258 PHE D C 1
ATOM 13102 O O . PHE D 1 266 ? -28.34667 60.87032 9.76137 1.000 8.53603 258 PHE D O 1
ATOM 13110 N N . ILE D 1 267 ? -26.79701 59.33141 10.36926 1.000 8.70178 259 ILE D N 1
ATOM 13111 C CA . ILE D 1 267 ? -27.52818 58.80884 11.52049 1.000 8.70309 259 ILE D CA 1
ATOM 13112 C C . ILE D 1 267 ? -26.52052 58.60367 12.64382 1.000 8.44749 259 ILE D C 1
ATOM 13113 O O . ILE D 1 267 ? -25.31466 58.58030 12.41631 1.000 8.61598 259 ILE D O 1
ATOM 13118 N N . THR D 1 268 ? -27.00993 58.43538 13.86994 1.000 8.46404 260 THR D N 1
ATOM 13119 C CA . THR D 1 268 ? -26.09633 58.16952 14.97888 1.000 8.47641 260 THR D CA 1
ATOM 13120 C C . THR D 1 268 ? -25.62759 56.72053 14.91817 1.000 8.00751 260 THR D C 1
ATOM 13121 O O . THR D 1 268 ? -26.36912 55.82960 14.50488 1.000 9.08560 260 THR D O 1
ATOM 13125 N N . ALA D 1 269 ? -24.37352 56.48112 15.28808 1.000 8.18966 261 ALA D N 1
ATOM 13126 C CA . ALA D 1 269 ? -23.86311 55.11997 15.21725 1.000 8.70703 261 ALA D CA 1
ATOM 13127 C C . ALA D 1 269 ? -24.59824 54.23224 16.21213 1.000 8.16894 261 ALA D C 1
ATOM 13128 O O . ALA D 1 269 ? -24.84380 54.61695 17.36121 1.000 9.44749 261 ALA D O 1
ATOM 13130 N N . GLU D 1 270 ? -24.94068 53.02792 15.76414 1.000 8.60940 262 GLU D N 1
ATOM 13131 C CA . GLU D 1 270 ? -25.63832 52.09344 16.64132 1.000 9.68617 262 GLU D CA 1
ATOM 13132 C C . GLU D 1 270 ? -24.77200 51.62687 17.80462 1.000 9.06098 262 GLU D C 1
ATOM 13133 O O . GLU D 1 270 ? -25.29942 51.32539 18.88411 1.000 10.75627 262 GLU D O 1
ATOM 13139 N N . ASN D 1 271 ? -23.45968 51.53967 17.60912 1.000 8.18548 263 ASN D N 1
ATOM 13140 C CA . ASN D 1 271 ? -22.54217 51.13142 18.66960 1.000 8.05302 263 ASN D CA 1
ATOM 13141 C C . ASN D 1 271 ? -21.38356 52.12235 18.70752 1.000 6.90407 263 ASN D C 1
ATOM 13142 O O . ASN D 1 271 ? -20.53713 52.14019 17.80488 1.000 7.77101 263 ASN D O 1
ATOM 13147 N N . LYS D 1 272 ? -21.32143 52.92820 19.76406 1.000 7.05292 264 LYS D N 1
ATOM 13148 C CA . LYS D 1 272 ? -20.31127 53.97426 19.81087 1.000 7.33056 264 LYS D CA 1
ATOM 13149 C C . LYS D 1 272 ? -18.92251 53.41434 20.08515 1.000 7.16461 264 LYS D C 1
ATOM 13150 O O . LYS D 1 272 ? -17.92783 54.08184 19.77283 1.000 8.69439 264 LYS D O 1
ATOM 13156 N N . PHE D 1 273 ? -18.83174 52.21806 20.66831 1.000 7.18374 265 PHE D N 1
ATOM 13157 C CA . PHE D 1 273 ? -17.52933 51.58712 20.89189 1.000 7.56241 265 PHE D CA 1
ATOM 13158 C C . PHE D 1 273 ? -16.89950 51.17320 19.56722 1.000 7.25850 265 PHE D C 1
ATOM 13159 O O . PHE D 1 273 ? -15.73169 51.49262 19.28872 1.000 8.00415 265 PHE D O 1
ATOM 13167 N N . GLU D 1 274 ? -17.69257 50.55657 18.69668 1.000 7.49976 266 GLU D N 1
ATOM 13168 C CA . GLU D 1 274 ? -17.25027 50.25096 17.33707 1.000 8.15409 266 GLU D CA 1
ATOM 13169 C C . GLU D 1 274 ? -16.85165 51.51550 16.58716 1.000 7.01271 266 GLU D C 1
ATOM 13170 O O . GLU D 1 274 ? -15.90430 51.50263 15.79036 1.000 7.79357 266 GLU D O 1
ATOM 13176 N N . ALA D 1 275 ? -17.55300 52.61929 16.84600 1.000 7.11470 267 ALA D N 1
ATOM 13177 C CA . ALA D 1 275 ? -17.33070 53.87558 16.12700 1.000 7.57187 267 ALA D CA 1
ATOM 13178 C C . ALA D 1 275 ? -16.06027 54.61431 16.56005 1.000 6.98063 267 ALA D C 1
ATOM 13179 O O . ALA D 1 275 ? -15.58203 55.50028 15.82853 1.000 8.14917 267 ALA D O 1
ATOM 13181 N N . LEU D 1 276 ? -15.52249 54.29715 17.74302 1.000 6.86731 268 LEU D N 1
ATOM 13182 C CA . LEU D 1 276 ? -14.32783 54.93396 18.28447 1.000 7.12188 268 LEU D CA 1
ATOM 13183 C C . LEU D 1 276 ? -13.08994 54.06018 18.17372 1.000 6.64220 268 LEU D C 1
ATOM 13184 O O . LEU D 1 276 ? -11.98351 54.56062 17.90517 1.000 6.98673 268 LEU D O 1
ATOM 13189 N N . ALA D 1 277 ? -13.24971 52.76371 18.42046 1.000 6.96251 269 ALA D N 1
ATOM 13190 C CA . ALA D 1 277 ? -12.14716 51.82307 18.53880 1.000 6.84857 269 ALA D CA 1
ATOM 13191 C C . ALA D 1 277 ? -11.67614 51.30433 17.19599 1.000 6.44734 269 ALA D C 1
ATOM 13192 O O . ALA D 1 277 ? -10.62189 50.65425 17.13024 1.000 7.49521 269 ALA D O 1
ATOM 13194 N N . ALA D 1 278 ? -12.41105 51.60269 16.12871 1.000 7.36004 270 ALA D N 1
ATOM 13195 C CA . ALA D 1 278 ? -12.07736 51.10875 14.80284 1.000 7.45152 270 ALA D CA 1
ATOM 13196 C C . ALA D 1 278 ? -12.68745 52.06660 13.79496 1.000 6.77155 270 ALA D C 1
ATOM 13197 O O . ALA D 1 278 ? -13.58368 52.84803 14.12585 1.000 7.84588 270 ALA D O 1
ATOM 13199 N N . HIS D 1 279 ? -12.18546 52.01244 12.56000 1.000 6.75736 271 HIS D N 1
ATOM 13200 C CA . HIS D 1 279 ? -12.73509 52.77166 11.44176 1.000 7.12581 271 HIS D CA 1
ATOM 13201 C C . HIS D 1 279 ? -13.02774 51.84147 10.28787 1.000 7.27305 271 HIS D C 1
ATOM 13202 O O . HIS D 1 279 ? -12.64240 52.05954 9.13542 1.000 7.63196 271 HIS D O 1
ATOM 13209 N N . ASP D 1 280 ? -13.75042 50.77099 10.62144 1.000 7.34785 272 ASP D N 1
ATOM 13210 C CA . ASP D 1 280 ? -14.08050 49.74585 9.64763 1.000 6.90387 272 ASP D CA 1
ATOM 13211 C C . ASP D 1 280 ? -14.93258 50.28701 8.50078 1.000 6.46288 272 ASP D C 1
ATOM 13212 O O . ASP D 1 280 ? -14.85716 49.76349 7.38704 1.000 7.13061 272 ASP D O 1
ATOM 13217 N N . ALA D 1 281 ? -15.75369 51.32772 8.72652 1.000 6.77114 273 ALA D N 1
ATOM 13218 C CA . ALA D 1 281 ? -16.51022 51.90985 7.61555 1.000 7.10737 273 ALA D CA 1
ATOM 13219 C C . ALA D 1 281 ? -15.58491 52.51536 6.56939 1.000 7.13088 273 ALA D C 1
ATOM 13220 O O . ALA D 1 281 ? -15.90934 52.52131 5.37333 1.000 6.95012 273 ALA D O 1
ATOM 13222 N N . ILE D 1 282 ? -14.45397 53.07974 7.00847 1.000 6.67920 274 ILE D N 1
ATOM 13223 C CA . ILE D 1 282 ? -13.48439 53.62609 6.05972 1.000 6.89133 274 ILE D CA 1
ATOM 13224 C C . ILE D 1 282 ? -12.80972 52.50013 5.28114 1.000 7.00091 274 ILE D C 1
ATOM 13225 O O . ILE D 1 282 ? -12.58928 52.60832 4.06847 1.000 6.78794 274 ILE D O 1
ATOM 13230 N N . VAL D 1 283 ? -12.49817 51.38898 5.96009 1.000 6.46521 275 VAL D N 1
ATOM 13231 C CA . VAL D 1 283 ? -11.96168 50.20509 5.27702 1.000 6.64783 275 VAL D CA 1
ATOM 13232 C C . VAL D 1 283 ? -12.96302 49.68387 4.24868 1.000 7.22379 275 VAL D C 1
ATOM 13233 O O . VAL D 1 283 ? -12.62121 49.41552 3.08252 1.000 7.27222 275 VAL D O 1
ATOM 13237 N N . GLU D 1 284 ? -14.22957 49.57240 4.66474 1.000 6.63396 276 GLU D N 1
ATOM 13238 C CA . GLU D 1 284 ? -15.29471 49.06392 3.80566 1.000 6.80044 276 GLU D CA 1
ATOM 13239 C C . GLU D 1 284 ? -15.46379 49.94147 2.56325 1.000 5.88597 276 GLU D C 1
ATOM 13240 O O . GLU D 1 284 ? -15.41344 49.45330 1.42439 1.000 6.85343 276 GLU D O 1
ATOM 13246 N N . SER D 1 285 ? -15.67176 51.24452 2.77195 1.000 6.42204 277 SER D N 1
ATOM 13247 C CA . SER D 1 285 ? -15.86702 52.15179 1.64279 1.000 6.91405 277 SER D CA 1
ATOM 13248 C C . SER D 1 285 ? -14.61693 52.26288 0.77707 1.000 6.43151 277 SER D C 1
ATOM 13249 O O . SER D 1 285 ? -14.72211 52.32652 -0.44983 1.000 6.64445 277 SER D O 1
ATOM 13252 N N . HIS D 1 286 ? -13.42316 52.28452 1.38477 1.000 6.74202 278 HIS D N 1
ATOM 13253 C CA . HIS D 1 286 ? -12.22784 52.38521 0.55427 1.000 6.73107 278 HIS D CA 1
ATOM 13254 C C . HIS D 1 286 ? -12.03093 51.14263 -0.29100 1.000 6.41218 278 HIS D C 1
ATOM 13255 O O . HIS D 1 286 ? -11.54069 51.23905 -1.42286 1.000 6.51662 278 HIS D O 1
ATOM 13262 N N . GLY D 1 287 ? -12.41331 49.97126 0.22036 1.000 6.94403 279 GLY D N 1
ATOM 13263 C CA . GLY D 1 287 ? -12.33776 48.78041 -0.60556 1.000 7.31360 279 GLY D CA 1
ATOM 13264 C C . GLY D 1 287 ? -13.14293 48.92164 -1.88788 1.000 6.19060 279 GLY D C 1
ATOM 13265 O O . GLY D 1 287 ? -12.73595 48.42236 -2.94487 1.000 7.06754 279 GLY D O 1
ATOM 13266 N N . ALA D 1 288 ? -14.28016 49.62638 -1.82068 1.000 6.40534 280 ALA D N 1
ATOM 13267 C CA . ALA D 1 288 ? -15.08681 49.84338 -3.01693 1.000 6.52659 280 ALA D CA 1
ATOM 13268 C C . ALA D 1 288 ? -14.46941 50.89967 -3.93248 1.000 7.01093 280 ALA D C 1
ATOM 13269 O O . ALA D 1 288 ? -14.53986 50.76428 -5.15817 1.000 7.26000 280 ALA D O 1
ATOM 13271 N N . LEU D 1 289 ? -13.85170 51.95345 -3.37290 1.000 6.63329 281 LEU D N 1
ATOM 13272 C CA . LEU D 1 289 ? -13.08032 52.86340 -4.22197 1.000 6.54956 281 LEU D CA 1
ATOM 13273 C C . LEU D 1 289 ? -11.97125 52.10837 -4.93192 1.000 6.34370 281 LEU D C 1
ATOM 13274 O O . LEU D 1 289 ? -11.70196 52.35028 -6.11548 1.000 7.06127 281 LEU D O 1
ATOM 13279 N N . LYS D 1 290 ? -11.30659 51.19182 -4.21297 1.000 6.69065 282 LYS D N 1
ATOM 13280 C CA A LYS D 1 290 ? -10.22480 50.43370 -4.82679 0.862 6.30503 282 LYS D CA 1
ATOM 13281 C CA B LYS D 1 290 ? -10.22726 50.42513 -4.82290 0.138 6.45188 282 LYS D CA 1
ATOM 13282 C C . LYS D 1 290 ? -10.75993 49.49326 -5.90256 1.000 5.85579 282 LYS D C 1
ATOM 13283 O O . LYS D 1 290 ? -10.11843 49.31358 -6.94408 1.000 6.81485 282 LYS D O 1
ATOM 13294 N N . GLN D 1 291 ? -11.95085 48.90880 -5.68590 1.000 5.95100 283 GLN D N 1
ATOM 13295 C CA . GLN D 1 291 ? -12.57697 48.09320 -6.72144 1.000 6.45940 283 GLN D CA 1
ATOM 13296 C C . GLN D 1 291 ? -12.79182 48.92308 -7.99205 1.000 6.18680 283 GLN D C 1
ATOM 13297 O O . GLN D 1 291 ? -12.52290 48.46118 -9.11701 1.000 6.75045 283 GLN D O 1
ATOM 13303 N N . LEU D 1 292 ? -13.30143 50.15484 -7.83294 1.000 6.09553 284 LEU D N 1
ATOM 13304 C CA . LEU D 1 292 ? -13.45101 51.03903 -8.98574 1.000 6.56151 284 LEU D CA 1
ATOM 13305 C C . LEU D 1 292 ? -12.11646 51.32648 -9.65377 1.000 6.44985 284 LEU D C 1
ATOM 13306 O O . LEU D 1 292 ? -12.03465 51.31891 -10.88501 1.000 7.21142 284 LEU D O 1
ATOM 13311 N N . ALA D 1 293 ? -11.06831 51.59027 -8.85923 1.000 6.52405 285 ALA D N 1
ATOM 13312 C CA . ALA D 1 293 ? -9.74716 51.85489 -9.42448 1.000 6.69152 285 ALA D CA 1
ATOM 13313 C C . ALA D 1 293 ? -9.20631 50.64510 -10.18960 1.000 6.75272 285 ALA D C 1
ATOM 13314 O O . ALA D 1 293 ? -8.54499 50.80745 -11.22028 1.000 7.14302 285 ALA D O 1
ATOM 13316 N N . VAL D 1 294 ? -9.50377 49.42975 -9.71628 1.000 6.53541 286 VAL D N 1
ATOM 13317 C CA . VAL D 1 294 ? -9.05664 48.23881 -10.42193 1.000 7.11270 286 VAL D CA 1
ATOM 13318 C C . VAL D 1 294 ? -9.70020 48.15970 -11.80273 1.000 6.72111 286 VAL D C 1
ATOM 13319 O O . VAL D 1 294 ? -9.03253 47.86745 -12.80966 1.000 7.30805 286 VAL D O 1
ATOM 13323 N N . SER D 1 295 ? -11.01623 48.40626 -11.86846 1.000 6.66359 287 SER D N 1
ATOM 13324 C CA . SER D 1 295 ? -11.71811 48.39944 -13.14733 1.000 6.75668 287 SER D CA 1
ATOM 13325 C C . SER D 1 295 ? -11.25625 49.53737 -14.04619 1.000 7.09740 287 SER D C 1
ATOM 13326 O O . SER D 1 295 ? -11.04817 49.33838 -15.25304 1.000 6.87904 287 SER D O 1
ATOM 13329 N N . LEU D 1 296 ? -11.11786 50.74244 -13.47697 1.000 7.13425 288 LEU D N 1
ATOM 13330 C CA . LEU D 1 296 ? -10.68894 51.89096 -14.26713 1.000 6.73318 288 LEU D CA 1
ATOM 13331 C C . LEU D 1 296 ? -9.30483 51.67088 -14.86057 1.000 6.44720 288 LEU D C 1
ATOM 13332 O O . LEU D 1 296 ? -9.03409 52.10461 -15.98873 1.000 6.97353 288 LEU D O 1
ATOM 13337 N N . PHE D 1 297 ? -8.40173 51.01970 -14.11287 1.000 6.58637 289 PHE D N 1
ATOM 13338 C CA . PHE D 1 297 ? -7.07526 50.74473 -14.65748 1.000 6.56643 289 PHE D CA 1
ATOM 13339 C C . PHE D 1 297 ? -7.21134 49.91147 -15.92472 1.000 6.60375 289 PHE D C 1
ATOM 13340 O O . PHE D 1 297 ? -6.60832 50.22609 -16.96404 1.000 7.23289 289 PHE D O 1
ATOM 13348 N N . LYS D 1 298 ? -7.99734 48.83219 -15.84693 1.000 6.62006 290 LYS D N 1
ATOM 13349 C CA . LYS D 1 298 ? -8.13953 47.93104 -16.98703 1.000 6.94958 290 LYS D CA 1
ATOM 13350 C C . LYS D 1 298 ? -8.76148 48.65536 -18.17566 1.000 6.76719 290 LYS D C 1
ATOM 13351 O O . LYS D 1 298 ? -8.31386 48.49300 -19.32271 1.000 7.87513 290 LYS D O 1
ATOM 13357 N N . ILE D 1 299 ? -9.80068 49.45874 -17.92243 1.000 6.88680 291 ILE D N 1
ATOM 13358 C CA . ILE D 1 299 ? -10.43768 50.21768 -18.99546 1.000 6.94748 291 ILE D CA 1
ATOM 13359 C C . ILE D 1 299 ? -9.42817 51.15559 -19.66347 1.000 7.14904 291 ILE D C 1
ATOM 13360 O O . ILE D 1 299 ? -9.31804 51.20124 -20.89270 1.000 7.63750 291 ILE D O 1
ATOM 13365 N N . ALA D 1 300 ? -8.68826 51.92459 -18.85960 1.000 7.14515 292 ALA D N 1
ATOM 13366 C CA . ALA D 1 300 ? -7.72343 52.86849 -19.42216 1.000 7.43417 292 ALA D CA 1
ATOM 13367 C C . ALA D 1 300 ? -6.60204 52.14864 -20.16495 1.000 6.78520 292 ALA D C 1
ATOM 13368 O O . ALA D 1 300 ? -6.13442 52.62816 -21.21263 1.000 7.49637 292 ALA D O 1
ATOM 13370 N N . GLN D 1 301 ? -6.16854 50.99067 -19.64955 1.000 6.78095 293 GLN D N 1
ATOM 13371 C CA . GLN D 1 301 ? -5.12251 50.19559 -20.28683 1.000 6.68433 293 GLN D CA 1
ATOM 13372 C C . GLN D 1 301 ? -5.59184 49.68600 -21.64094 1.000 6.73925 293 GLN D C 1
ATOM 13373 O O . GLN D 1 301 ? -4.88855 49.83795 -22.64410 1.000 7.55554 293 GLN D O 1
ATOM 13379 N N . ASP D 1 302 ? -6.80886 49.12731 -21.69708 1.000 7.01940 294 ASP D N 1
ATOM 13380 C CA . ASP D 1 302 ? -7.34685 48.67161 -22.97833 1.000 6.88096 294 ASP D CA 1
ATOM 13381 C C . ASP D 1 302 ? -7.42673 49.81578 -23.97645 1.000 7.14137 294 ASP D C 1
ATOM 13382 O O . ASP D 1 302 ? -7.08828 49.64905 -25.15394 1.000 7.39377 294 ASP D O 1
ATOM 13387 N N . ILE D 1 303 ? -7.90593 50.98396 -23.53965 1.000 6.97413 295 ILE D N 1
ATOM 13388 C CA . ILE D 1 303 ? -8.12345 52.05031 -24.51458 1.000 7.29149 295 ILE D CA 1
ATOM 13389 C C . ILE D 1 303 ? -6.80328 52.50465 -25.13438 1.000 6.52537 295 ILE D C 1
ATOM 13390 O O . ILE D 1 303 ? -6.71943 52.70985 -26.35534 1.000 8.39014 295 ILE D O 1
ATOM 13395 N N . ARG D 1 304 ? -5.73325 52.61502 -24.32855 1.000 6.51097 296 ARG D N 1
ATOM 13396 C CA . ARG D 1 304 ? -4.45151 52.97419 -24.93969 1.000 7.88888 296 ARG D CA 1
ATOM 13397 C C . ARG D 1 304 ? -3.88596 51.84383 -25.80821 1.000 7.39292 296 ARG D C 1
ATOM 13398 O O . ARG D 1 304 ? -3.24019 52.11644 -26.82694 1.000 7.86374 296 ARG D O 1
ATOM 13406 N N . MET D 1 305 ? -4.10662 50.57716 -25.43427 1.000 7.86436 297 MET D N 1
ATOM 13407 C CA A MET D 1 305 ? -3.66456 49.49212 -26.30325 0.800 7.57797 297 MET D CA 1
ATOM 13408 C CA B MET D 1 305 ? -3.67208 49.48164 -26.29906 0.200 8.89530 297 MET D CA 1
ATOM 13409 C C . MET D 1 305 ? -4.41856 49.50397 -27.62934 1.000 7.88594 297 MET D C 1
ATOM 13410 O O . MET D 1 305 ? -3.81376 49.32734 -28.69438 1.000 8.88452 297 MET D O 1
ATOM 13419 N N . LEU D 1 306 ? -5.73764 49.71658 -27.58959 1.000 7.54766 298 LEU D N 1
ATOM 13420 C CA . LEU D 1 306 ? -6.52394 49.78299 -28.81936 1.000 8.24434 298 LEU D CA 1
ATOM 13421 C C . LEU D 1 306 ? -6.11091 50.96301 -29.69372 1.000 7.59850 298 LEU D C 1
ATOM 13422 O O . LEU D 1 306 ? -6.21025 50.89291 -30.92869 1.000 8.51897 298 LEU D O 1
ATOM 13427 N N . ALA D 1 307 ? -5.66508 52.05567 -29.08066 1.000 7.50202 299 ALA D N 1
ATOM 13428 C CA . ALA D 1 307 ? -5.25371 53.24125 -29.82187 1.000 8.42087 299 ALA D CA 1
ATOM 13429 C C . ALA D 1 307 ? -3.80259 53.17774 -30.27983 1.000 7.98103 299 ALA D C 1
ATOM 13430 O O . ALA D 1 307 ? -3.34813 54.08683 -30.98827 1.000 9.77528 299 ALA D O 1
ATOM 13432 N N . SER D 1 308 ? -3.04957 52.15467 -29.87599 1.000 7.85000 300 SER D N 1
ATOM 13433 C CA . SER D 1 308 ? -1.60914 52.16775 -30.09660 1.000 8.06808 300 SER D CA 1
ATOM 13434 C C . SER D 1 308 ? -1.27475 52.31049 -31.57976 1.000 8.58737 300 SER D C 1
ATOM 13435 O O . SER D 1 308 ? -1.85877 51.63854 -32.43820 1.000 8.25065 300 SER D O 1
ATOM 13438 N N . GLY D 1 309 ? -0.36189 53.22974 -31.88381 1.000 9.23819 301 GLY D N 1
ATOM 13439 C CA . GLY D 1 309 ? -0.08604 53.57181 -33.26067 1.000 10.63908 301 GLY D CA 1
ATOM 13440 C C . GLY D 1 309 ? 0.75560 54.82092 -33.38481 1.000 9.59725 301 GLY D C 1
ATOM 13441 O O . GLY D 1 309 ? 1.37694 55.26606 -32.41206 1.000 9.38159 301 GLY D O 1
ATOM 13442 N N . PRO D 1 310 ? 0.76679 55.44506 -34.58912 1.000 9.71760 302 PRO D N 1
ATOM 13443 C CA . PRO D 1 310 ? -0.14043 55.15171 -35.71034 1.000 9.92014 302 PRO D CA 1
ATOM 13444 C C . PRO D 1 310 ? 0.11634 53.87111 -36.51247 1.000 9.52485 302 PRO D C 1
ATOM 13445 O O . PRO D 1 310 ? -0.82991 53.41082 -37.16393 1.000 11.06309 302 PRO D O 1
ATOM 13449 N N . ARG D 1 311 ? 1.32087 53.28861 -36.47297 1.000 9.47223 303 ARG D N 1
ATOM 13450 C CA . ARG D 1 311 ? 1.64734 52.17473 -37.36450 1.000 9.89962 303 ARG D CA 1
ATOM 13451 C C . ARG D 1 311 ? 2.26495 50.95440 -36.68217 1.000 10.03005 303 ARG D C 1
ATOM 13452 O O . ARG D 1 311 ? 2.29422 49.88305 -37.29967 1.000 11.40726 303 ARG D O 1
ATOM 13460 N N . SER D 1 312 ? 2.75551 51.06015 -35.44878 1.000 9.68492 304 SER D N 1
ATOM 13461 C CA . SER D 1 312 ? 3.52019 49.96462 -34.85231 1.000 9.37254 304 SER D CA 1
ATOM 13462 C C . SER D 1 312 ? 2.68764 49.03344 -33.98444 1.000 8.68278 304 SER D C 1
ATOM 13463 O O . SER D 1 312 ? 3.25223 48.10238 -33.38849 1.000 9.45232 304 SER D O 1
ATOM 13466 N N . GLY D 1 313 ? 1.37959 49.25653 -33.89142 1.000 8.21654 305 GLY D N 1
ATOM 13467 C CA . GLY D 1 313 ? 0.56930 48.58585 -32.90345 1.000 8.82790 305 GLY D CA 1
ATOM 13468 C C . GLY D 1 313 ? -0.75980 48.12569 -33.44721 1.000 8.68977 305 GLY D C 1
ATOM 13469 O O . GLY D 1 313 ? -0.85282 47.54456 -34.53495 1.000 9.81590 305 GLY D O 1
ATOM 13470 N N . ILE D 1 314 ? -1.80696 48.38353 -32.66972 1.000 8.73174 306 ILE D N 1
ATOM 13471 C CA . ILE D 1 314 ? -3.14078 47.85874 -32.94483 1.000 8.65572 306 ILE D CA 1
ATOM 13472 C C . ILE D 1 314 ? -3.91961 48.86599 -33.79765 1.000 9.09977 306 ILE D C 1
ATOM 13473 O O . ILE D 1 314 ? -4.36099 48.54487 -34.90725 1.000 9.49049 306 ILE D O 1
ATOM 13478 N N . GLY D 1 315 ? -4.09937 50.08303 -33.28884 1.000 8.59142 307 GLY D N 1
ATOM 13479 C CA . GLY D 1 315 ? -4.66494 51.16839 -34.08219 1.000 9.39379 307 GLY D CA 1
ATOM 13480 C C . GLY D 1 315 ? -6.12677 51.00709 -34.44985 1.000 8.03483 307 GLY D C 1
ATOM 13481 O O . GLY D 1 315 ? -6.57707 51.57922 -35.45261 1.000 9.33894 307 GLY D O 1
ATOM 13482 N N . GLU D 1 316 ? -6.89513 50.26129 -33.64708 1.000 8.47229 308 GLU D N 1
ATOM 13483 C CA . GLU D 1 316 ? -8.30822 50.04432 -33.92629 1.000 8.09656 308 GLU D CA 1
ATOM 13484 C C . GLU D 1 316 ? -9.17958 51.24137 -33.59295 1.000 8.19452 308 GLU D C 1
ATOM 13485 O O . GLU D 1 316 ? -10.28974 51.33463 -34.13342 1.000 9.00765 308 GLU D O 1
ATOM 13491 N N . ILE D 1 317 ? -8.74254 52.13179 -32.69097 1.000 8.40125 309 ILE D N 1
ATOM 13492 C CA . ILE D 1 317 ? -9.50455 53.32812 -32.35661 1.000 8.36657 309 ILE D CA 1
ATOM 13493 C C . ILE D 1 317 ? -8.60847 54.54963 -32.47381 1.000 8.35133 309 ILE D C 1
ATOM 13494 O O . ILE D 1 317 ? -7.37892 54.45692 -32.42545 1.000 9.58387 309 ILE D O 1
ATOM 13499 N N . HIS D 1 318 ? -9.25658 55.70572 -32.58731 1.000 8.52543 310 HIS D N 1
ATOM 13500 C CA . HIS D 1 318 ? -8.64395 57.01794 -32.47806 1.000 9.29696 310 HIS D CA 1
ATOM 13501 C C . HIS D 1 318 ? -9.03635 57.59800 -31.12871 1.000 9.59594 310 HIS D C 1
ATOM 13502 O O . HIS D 1 318 ? -10.17694 57.43117 -30.68762 1.000 10.01825 310 HIS D O 1
ATOM 13509 N N . ILE D 1 319 ? -8.10514 58.29815 -30.49074 1.000 9.32132 311 ILE D N 1
ATOM 13510 C CA . ILE D 1 319 ? -8.39580 59.06898 -29.28062 1.000 8.92795 311 ILE D CA 1
ATOM 13511 C C . ILE D 1 319 ? -8.09520 60.54532 -29.52863 1.000 9.06453 311 ILE D C 1
ATOM 13512 O O . ILE D 1 319 ? -7.26287 60.87548 -30.38691 1.000 10.48690 311 ILE D O 1
ATOM 13517 N N . PRO D 1 320 ? -8.74142 61.46289 -28.80976 1.000 8.87715 312 PRO D N 1
ATOM 13518 C CA . PRO D 1 320 ? -8.47770 62.88990 -29.03254 1.000 10.71177 312 PRO D CA 1
ATOM 13519 C C . PRO D 1 320 ? -7.04833 63.28355 -28.70056 1.000 11.61132 312 PRO D C 1
ATOM 13520 O O . PRO D 1 320 ? -6.39118 62.72637 -27.81336 1.000 12.50120 312 PRO D O 1
ATOM 13524 N N . GLU D 1 321 ? -6.58484 64.29936 -29.39790 1.000 12.87037 313 GLU D N 1
ATOM 13525 C CA . GLU D 1 321 ? -5.35117 64.97579 -29.05997 1.000 15.35512 313 GLU D CA 1
ATOM 13526 C C . GLU D 1 321 ? -5.69351 66.21706 -28.24760 1.000 18.10870 313 GLU D C 1
ATOM 13527 O O . GLU D 1 321 ? -6.69487 66.88922 -28.51475 1.000 24.43945 313 GLU D O 1
ATOM 13533 N N . ASN D 1 322 ? -4.91344 66.46754 -27.20128 1.000 16.41701 314 ASN D N 1
ATOM 13534 C CA . ASN D 1 322 ? -5.17260 67.56742 -26.28373 1.000 17.05536 314 ASN D CA 1
ATOM 13535 C C . ASN D 1 322 ? -4.04932 68.59778 -26.27572 1.000 16.13574 314 ASN D C 1
ATOM 13536 O O . ASN D 1 322 ? -4.08493 69.53777 -25.47255 1.000 17.57154 314 ASN D O 1
ATOM 13541 N N . GLU D 1 323 ? -3.05032 68.43962 -27.13244 1.000 16.54071 315 GLU D N 1
ATOM 13542 C CA . GLU D 1 323 ? -1.88107 69.29877 -27.21345 1.000 16.94897 315 GLU D CA 1
ATOM 13543 C C . GLU D 1 323 ? -1.64961 69.60623 -28.68471 1.000 16.38389 315 GLU D C 1
ATOM 13544 O O . GLU D 1 323 ? -2.11888 68.87088 -29.55750 1.000 15.58855 315 GLU D O 1
ATOM 13550 N N A PRO D 1 324 ? -0.89824 70.66642 -29.00175 0.560 16.60207 316 PRO D N 1
ATOM 13551 N N B PRO D 1 324 ? -0.99068 70.71909 -28.99404 0.440 17.12188 316 PRO D N 1
ATOM 13552 C CA A PRO D 1 324 ? -0.74720 71.04220 -30.42340 0.560 16.62122 316 PRO D CA 1
ATOM 13553 C CA B PRO D 1 324 ? -0.60758 70.95396 -30.38754 0.440 17.24594 316 PRO D CA 1
ATOM 13554 C C A PRO D 1 324 ? -0.04058 70.02044 -31.31100 0.560 16.51767 316 PRO D C 1
ATOM 13555 C C B PRO D 1 324 ? 0.36991 69.87654 -30.81734 0.440 18.02488 316 PRO D C 1
ATOM 13556 O O A PRO D 1 324 ? -0.37077 69.93585 -32.50106 0.560 17.39824 316 PRO D O 1
ATOM 13557 O O B PRO D 1 324 ? 1.28461 69.51558 -30.07511 0.440 18.15451 316 PRO D O 1
ATOM 13564 N N A GLY D 1 325 ? 0.91781 69.25433 -30.79520 0.560 16.47253 317 GLY D N 1
ATOM 13565 N N B GLY D 1 325 ? 0.12981 69.31739 -31.99285 0.440 19.47501 317 GLY D N 1
ATOM 13566 C CA A GLY D 1 325 ? 1.70367 68.39411 -31.67353 0.560 17.49624 317 GLY D CA 1
ATOM 13567 C CA B GLY D 1 325 ? 1.09365 68.41926 -32.57607 0.440 20.06074 317 GLY D CA 1
ATOM 13568 C C A GLY D 1 325 ? 2.70189 69.18555 -32.51796 0.560 17.89838 317 GLY D C 1
ATOM 13569 C C B GLY D 1 325 ? 2.21834 69.17483 -33.24527 0.440 19.77601 317 GLY D C 1
ATOM 13570 O O A GLY D 1 325 ? 2.90781 70.38681 -32.33273 0.560 17.19349 317 GLY D O 1
ATOM 13571 O O B GLY D 1 325 ? 2.11780 70.36544 -33.53650 0.440 21.51771 317 GLY D O 1
ATOM 13572 N N . SER D 1 326 ? 3.32541 68.48136 -33.47019 1.000 18.68312 318 SER D N 1
ATOM 13573 C CA . SER D 1 326 ? 4.37792 69.05714 -34.29365 1.000 18.79890 318 SER D CA 1
ATOM 13574 C C . SER D 1 326 ? 4.22205 68.59467 -35.73834 1.000 18.24799 318 SER D C 1
ATOM 13575 O O . SER D 1 326 ? 3.76827 67.47747 -36.01223 1.000 17.72557 318 SER D O 1
ATOM 13578 N N . SER D 1 327 ? 4.60305 69.47771 -36.66278 1.000 17.73560 319 SER D N 1
ATOM 13579 C CA A SER D 1 327 ? 4.36395 69.24266 -38.08347 0.304 17.81684 319 SER D CA 1
ATOM 13580 C CA B SER D 1 327 ? 4.32927 69.21565 -38.07063 0.696 18.67227 319 SER D CA 1
ATOM 13581 C C . SER D 1 327 ? 5.09959 68.00868 -38.58861 1.000 16.55326 319 SER D C 1
ATOM 13582 O O . SER D 1 327 ? 4.61122 67.31177 -39.48593 1.000 16.98955 319 SER D O 1
ATOM 13587 N N . ILE D 1 328 ? 6.27976 67.72442 -38.02833 1.000 15.22727 320 ILE D N 1
ATOM 13588 C CA . ILE D 1 328 ? 7.08073 66.59419 -38.49328 1.000 14.65035 320 ILE D CA 1
ATOM 13589 C C . ILE D 1 328 ? 6.63545 65.27419 -37.88381 1.000 13.78171 320 ILE D C 1
ATOM 13590 O O . ILE D 1 328 ? 7.17571 64.22028 -38.25317 1.000 14.30175 320 ILE D O 1
ATOM 13595 N N . MET D 1 329 ? 5.64689 65.29277 -36.98401 1.000 13.68099 321 MET D N 1
ATOM 13596 C CA . MET D 1 329 ? 5.11668 64.09493 -36.32912 1.000 13.95985 321 MET D CA 1
ATOM 13597 C C . MET D 1 329 ? 3.62155 63.93423 -36.60063 1.000 13.43363 321 MET D C 1
ATOM 13598 O O . MET D 1 329 ? 2.80482 63.90431 -35.66718 1.000 13.03880 321 MET D O 1
ATOM 13603 N N . PRO D 1 330 ? 3.22438 63.81827 -37.86528 1.000 11.81288 322 PRO D N 1
ATOM 13604 C CA . PRO D 1 330 ? 1.80203 63.61356 -38.16259 1.000 12.54144 322 PRO D CA 1
ATOM 13605 C C . PRO D 1 330 ? 1.32797 62.26882 -37.63969 1.000 12.22603 322 PRO D C 1
ATOM 13606 O O . PRO D 1 330 ? 2.07147 61.28583 -37.62924 1.000 13.13445 322 PRO D O 1
ATOM 13610 N N . GLY D 1 331 ? 0.07676 62.23189 -37.19023 1.000 13.65981 323 GLY D N 1
ATOM 13611 C CA . GLY D 1 331 ? -0.50965 60.99170 -36.71727 1.000 12.68497 323 GLY D CA 1
ATOM 13612 C C . GLY D 1 331 ? -0.08176 60.56189 -35.32538 1.000 11.55350 323 GLY D C 1
ATOM 13613 O O . GLY D 1 331 ? -0.49954 59.48702 -34.86176 1.000 13.32709 323 GLY D O 1
ATOM 13614 N N . LYS D 1 332 ? 0.73172 61.35415 -34.63565 1.000 12.66881 324 LYS D N 1
ATOM 13615 C CA A LYS D 1 332 ? 1.14588 60.98666 -33.29178 0.551 14.09687 324 LYS D CA 1
ATOM 13616 C CA B LYS D 1 332 ? 1.14661 60.99242 -33.28802 0.449 14.07269 324 LYS D CA 1
ATOM 13617 C C . LYS D 1 332 ? -0.06878 60.82392 -32.38765 1.000 14.31393 324 LYS D C 1
ATOM 13618 O O . LYS D 1 332 ? -1.02127 61.60892 -32.44845 1.000 17.65464 324 LYS D O 1
ATOM 13629 N N . VAL D 1 333 ? -0.02561 59.78777 -31.55302 1.000 12.19781 325 VAL D N 1
ATOM 13630 C CA . VAL D 1 333 ? -1.06117 59.47669 -30.57062 1.000 12.17113 325 VAL D CA 1
ATOM 13631 C C . VAL D 1 333 ? -0.48889 59.77269 -29.18932 1.000 12.22723 325 VAL D C 1
ATOM 13632 O O . VAL D 1 333 ? 0.61275 59.31708 -28.86758 1.000 11.56952 325 VAL D O 1
ATOM 13636 N N . ASN D 1 334 ? -1.22196 60.53182 -28.37462 1.000 13.22412 326 ASN D N 1
ATOM 13637 C CA A ASN D 1 334 ? -0.75258 60.94102 -27.04749 0.721 13.20325 326 ASN D CA 1
ATOM 13638 C CA B ASN D 1 334 ? -0.76944 60.96888 -27.05530 0.279 13.46658 326 ASN D CA 1
ATOM 13639 C C . ASN D 1 334 ? -1.78751 60.50173 -26.02245 1.000 11.30097 326 ASN D C 1
ATOM 13640 O O . ASN D 1 334 ? -2.76776 61.21560 -25.75362 1.000 11.77322 326 ASN D O 1
ATOM 13649 N N . PRO D 1 335 ? -1.59826 59.32692 -25.40632 1.000 8.86396 327 PRO D N 1
ATOM 13650 C CA . PRO D 1 335 ? -2.57648 58.76883 -24.46010 1.000 8.33427 327 PRO D CA 1
ATOM 13651 C C . PRO D 1 335 ? -2.45935 59.38605 -23.06231 1.000 7.89854 327 PRO D C 1
ATOM 13652 O O . PRO D 1 335 ? -2.30448 58.68042 -22.05195 1.000 9.16203 327 PRO D O 1
ATOM 13656 N N . THR D 1 336 ? -2.52931 60.71900 -23.01631 1.000 8.18894 328 THR D N 1
ATOM 13657 C CA . THR D 1 336 ? -2.28159 61.50338 -21.80712 1.000 9.94782 328 THR D CA 1
ATOM 13658 C C . THR D 1 336 ? -3.21743 61.12016 -20.67261 1.000 8.60811 328 THR D C 1
ATOM 13659 O O . THR D 1 336 ? -2.79404 60.99193 -19.51245 1.000 8.36408 328 THR D O 1
ATOM 13663 N N . GLN D 1 337 ? -4.50845 61.00010 -20.97744 1.000 8.67411 329 GLN D N 1
ATOM 13664 C CA . GLN D 1 337 ? -5.48029 60.71810 -19.92997 1.000 8.46988 329 GLN D CA 1
ATOM 13665 C C . GLN D 1 337 ? -5.37163 59.28122 -19.44946 1.000 7.88570 329 GLN D C 1
ATOM 13666 O O . GLN D 1 337 ? -5.64308 58.99629 -18.27668 1.000 8.27501 329 GLN D O 1
ATOM 13672 N N . ASN D 1 338 ? -4.97723 58.36479 -20.33354 1.000 7.48922 330 ASN D N 1
ATOM 13673 C CA . ASN D 1 338 ? -4.77432 56.98160 -19.91412 1.000 8.07796 330 ASN D CA 1
ATOM 13674 C C . ASN D 1 338 ? -3.64599 56.88134 -18.90617 1.000 7.83120 330 ASN D C 1
ATOM 13675 O O . ASN D 1 338 ? -3.71783 56.09458 -17.95355 1.000 8.13232 330 ASN D O 1
ATOM 13680 N N . GLU D 1 339 ? -2.59522 57.68610 -19.09872 1.000 7.00293 331 GLU D N 1
ATOM 13681 C CA . GLU D 1 339 ? -1.48005 57.69993 -18.15987 1.000 6.79478 331 GLU D CA 1
ATOM 13682 C C . GLU D 1 339 ? -1.87431 58.33893 -16.83542 1.000 6.38162 331 GLU D C 1
ATOM 13683 O O . GLU D 1 339 ? -1.57251 57.79199 -15.77182 1.000 7.31326 331 GLU D O 1
ATOM 13689 N N . ALA D 1 340 ? -2.56673 59.48262 -16.87217 1.000 6.98533 332 ALA D N 1
ATOM 13690 C CA . ALA D 1 340 ? -2.99223 60.08961 -15.61584 1.000 7.92040 332 ALA D CA 1
ATOM 13691 C C . ALA D 1 340 ? -3.89945 59.14793 -14.83115 1.000 6.99410 332 ALA D C 1
ATOM 13692 O O . ALA D 1 340 ? -3.73603 58.97827 -13.61543 1.000 7.34048 332 ALA D O 1
ATOM 13694 N N . MET D 1 341 ? -4.83544 58.49089 -15.52581 1.000 6.73562 333 MET D N 1
ATOM 13695 C CA . MET D 1 341 ? -5.78238 57.60377 -14.85794 1.000 6.62173 333 MET D CA 1
ATOM 13696 C C . MET D 1 341 ? -5.07032 56.40228 -14.24599 1.000 6.81510 333 MET D C 1
ATOM 13697 O O . MET D 1 341 ? -5.32737 56.04137 -13.09401 1.000 7.25018 333 MET D O 1
ATOM 13702 N N . THR D 1 342 ? -4.21825 55.72406 -15.02680 1.000 6.70690 334 THR D N 1
ATOM 13703 C CA . THR D 1 342 ? -3.55836 54.53675 -14.48906 1.000 6.44391 334 THR D CA 1
ATOM 13704 C C . THR D 1 342 ? -2.65007 54.88387 -13.32168 1.000 6.71144 334 THR D C 1
ATOM 13705 O O . THR D 1 342 ? -2.53782 54.08997 -12.38114 1.000 6.84627 334 THR D O 1
ATOM 13709 N N . MET D 1 343 ? -2.02371 56.06846 -13.33142 1.000 6.13721 335 MET D N 1
ATOM 13710 C CA . MET D 1 343 ? -1.23846 56.47991 -12.15979 1.000 6.81528 335 MET D CA 1
ATOM 13711 C C . MET D 1 343 ? -2.11521 56.71540 -10.93292 1.000 5.95229 335 MET D C 1
ATOM 13712 O O . MET D 1 343 ? -1.74995 56.31438 -9.81978 1.000 6.41514 335 MET D O 1
ATOM 13717 N N . VAL D 1 344 ? -3.26179 57.38637 -11.10948 1.000 6.33556 336 VAL D N 1
ATOM 13718 C CA . VAL D 1 344 ? -4.20759 57.54341 -10.00391 1.000 6.59454 336 VAL D CA 1
ATOM 13719 C C . VAL D 1 344 ? -4.62664 56.18534 -9.46218 1.000 6.05624 336 VAL D C 1
ATOM 13720 O O . VAL D 1 344 ? -4.72574 55.98862 -8.24641 1.000 6.39522 336 VAL D O 1
ATOM 13724 N N . CYS D 1 345 ? -4.90391 55.23669 -10.34857 1.000 6.78478 337 CYS D N 1
ATOM 13725 C CA . CYS D 1 345 ? -5.31993 53.92386 -9.87744 1.000 6.93610 337 CYS D CA 1
ATOM 13726 C C . CYS D 1 345 ? -4.22076 53.24706 -9.05426 1.000 6.75329 337 CYS D C 1
ATOM 13727 O O . CYS D 1 345 ? -4.50130 52.61640 -8.02343 1.000 7.13216 337 CYS D O 1
ATOM 13730 N N . ALA D 1 346 ? -2.95505 53.37920 -9.48729 1.000 6.48149 338 ALA D N 1
ATOM 13731 C CA . ALA D 1 346 ? -1.83222 52.85015 -8.70997 1.000 7.17598 338 ALA D CA 1
ATOM 13732 C C . ALA D 1 346 ? -1.80062 53.47946 -7.31941 1.000 6.65819 338 ALA D C 1
ATOM 13733 O O . ALA D 1 346 ? -1.51280 52.79834 -6.31677 1.000 7.32863 338 ALA D O 1
ATOM 13735 N N . GLN D 1 347 ? -2.08272 54.78216 -7.23882 1.000 6.26958 339 GLN D N 1
ATOM 13736 C CA . GLN D 1 347 ? -2.12683 55.46253 -5.94882 1.000 5.98397 339 GLN D CA 1
ATOM 13737 C C . GLN D 1 347 ? -3.20295 54.86017 -5.04292 1.000 5.84958 339 GLN D C 1
ATOM 13738 O O . GLN D 1 347 ? -2.96158 54.60643 -3.85708 1.000 6.74837 339 GLN D O 1
ATOM 13744 N N . VAL D 1 348 ? -4.41180 54.64113 -5.58953 1.000 6.29268 340 VAL D N 1
ATOM 13745 C CA . VAL D 1 348 ? -5.52144 54.11399 -4.79775 1.000 6.30245 340 VAL D CA 1
ATOM 13746 C C . VAL D 1 348 ? -5.18897 52.73542 -4.23475 1.000 6.38007 340 VAL D C 1
ATOM 13747 O O . VAL D 1 348 ? -5.53212 52.42366 -3.08255 1.000 6.95166 340 VAL D O 1
ATOM 13751 N N . LEU D 1 349 ? -4.50856 51.89547 -5.01910 1.000 6.69455 341 LEU D N 1
ATOM 13752 C CA A LEU D 1 349 ? -4.13717 50.56253 -4.53316 0.533 7.08488 341 LEU D CA 1
ATOM 13753 C CA B LEU D 1 349 ? -4.19030 50.56909 -4.50456 0.467 7.03538 341 LEU D CA 1
ATOM 13754 C C . LEU D 1 349 ? -3.28948 50.64818 -3.27430 1.000 7.42186 341 LEU D C 1
ATOM 13755 O O . LEU D 1 349 ? -3.47770 49.88593 -2.31652 1.000 7.99265 341 LEU D O 1
ATOM 13764 N N . GLY D 1 350 ? -2.31336 51.55782 -3.26884 1.000 6.49204 342 GLY D N 1
ATOM 13765 C CA . GLY D 1 350 ? -1.46683 51.68418 -2.09606 1.000 7.10686 342 GLY D CA 1
ATOM 13766 C C . GLY D 1 350 ? -2.17093 52.37572 -0.94635 1.000 6.59936 342 GLY D C 1
ATOM 13767 O O . GLY D 1 350 ? -1.94494 52.03567 0.22073 1.000 7.36425 342 GLY D O 1
ATOM 13768 N N . ASN D 1 351 ? -3.04249 53.34381 -1.25212 1.000 6.58146 343 ASN D N 1
ATOM 13769 C CA . ASN D 1 351 ? -3.86193 53.92878 -0.19792 1.000 6.46294 343 ASN D CA 1
ATOM 13770 C C . ASN D 1 351 ? -4.68289 52.86100 0.50743 1.000 5.83669 343 ASN D C 1
ATOM 13771 O O . ASN D 1 351 ? -4.89840 52.94974 1.72307 1.000 6.61199 343 ASN D O 1
ATOM 13776 N N . ASP D 1 352 ? -5.11995 51.82263 -0.22480 1.000 6.48025 344 ASP D N 1
ATOM 13777 C CA . ASP D 1 352 ? -5.86021 50.73730 0.41373 1.000 6.14510 344 ASP D CA 1
ATOM 13778 C C . ASP D 1 352 ? -4.97851 49.95815 1.38597 1.000 6.25557 344 ASP D C 1
ATOM 13779 O O . ASP D 1 352 ? -5.43827 49.55923 2.46109 1.000 6.92244 344 ASP D O 1
ATOM 13784 N N . THR D 1 353 ? -3.71028 49.72074 1.03861 1.000 6.29124 345 THR D N 1
ATOM 13785 C CA . THR D 1 353 ? -2.78963 49.08098 1.98507 1.000 6.25403 345 THR D CA 1
ATOM 13786 C C . THR D 1 353 ? -2.68442 49.89180 3.26650 1.000 5.58370 345 THR D C 1
ATOM 13787 O O . THR D 1 353 ? -2.78482 49.34225 4.37120 1.000 6.58209 345 THR D O 1
ATOM 13791 N N . THR D 1 354 ? -2.47912 51.20563 3.13747 1.000 6.38002 346 THR D N 1
ATOM 13792 C CA . THR D 1 354 ? -2.32980 52.05838 4.31252 1.000 6.52823 346 THR D CA 1
ATOM 13793 C C . THR D 1 354 ? -3.57657 52.04439 5.18344 1.000 6.61882 346 THR D C 1
ATOM 13794 O O . THR D 1 354 ? -3.48471 51.92447 6.41256 1.000 6.91339 346 THR D O 1
ATOM 13798 N N . ILE D 1 355 ? -4.74916 52.20393 4.56136 1.000 6.67294 347 ILE D N 1
ATOM 13799 C CA . ILE D 1 355 ? -5.99782 52.22600 5.32250 1.000 6.35806 347 ILE D CA 1
ATOM 13800 C C . ILE D 1 355 ? -6.22336 50.89324 6.02352 1.000 6.41426 347 ILE D C 1
ATOM 13801 O O . ILE D 1 355 ? -6.67161 50.85427 7.17440 1.000 6.45315 347 ILE D O 1
ATOM 13806 N N . SER D 1 356 ? -5.94234 49.78337 5.33921 1.000 6.55679 348 SER D N 1
ATOM 13807 C CA . SER D 1 356 ? -6.16269 48.46504 5.93762 1.000 6.91242 348 SER D CA 1
ATOM 13808 C C . SER D 1 356 ? -5.22403 48.23777 7.11215 1.000 6.69436 348 SER D C 1
ATOM 13809 O O . SER D 1 356 ? -5.65418 47.75989 8.16721 1.000 7.44238 348 SER D O 1
ATOM 13812 N N . PHE D 1 357 ? -3.94490 48.59336 6.94844 1.000 6.72321 349 PHE D N 1
ATOM 13813 C CA . PHE D 1 357 ? -2.98609 48.49643 8.04719 1.000 6.71657 349 PHE D CA 1
ATOM 13814 C C . PHE D 1 357 ? -3.45845 49.31618 9.24528 1.000 6.21285 349 PHE D C 1
ATOM 13815 O O . PHE D 1 357 ? -3.55660 48.80621 10.37859 1.000 6.93886 349 PHE D O 1
ATOM 13823 N N . ALA D 1 358 ? -3.75702 50.60028 9.01428 1.000 6.30206 350 ALA D N 1
ATOM 13824 C CA . ALA D 1 358 ? -4.17785 51.46514 10.11302 1.000 7.02629 350 ALA D CA 1
ATOM 13825 C C . ALA D 1 358 ? -5.45851 50.95467 10.76828 1.000 7.04317 350 ALA D C 1
ATOM 13826 O O . ALA D 1 358 ? -5.63201 51.06878 11.99134 1.000 7.05964 350 ALA D O 1
ATOM 13828 N N . GLY D 1 359 ? -6.35910 50.37150 9.97356 1.000 6.34613 351 GLY D N 1
ATOM 13829 C CA . GLY D 1 359 ? -7.60761 49.88598 10.52664 1.000 7.06315 351 GLY D CA 1
ATOM 13830 C C . GLY D 1 359 ? -7.44654 48.71545 11.47401 1.000 6.69017 351 GLY D C 1
ATOM 13831 O O . GLY D 1 359 ? -8.30817 48.50525 12.33691 1.000 7.03737 351 GLY D O 1
ATOM 13832 N N . THR D 1 360 ? -6.34598 47.94691 11.35271 1.000 6.10887 352 THR D N 1
ATOM 13833 C CA . THR D 1 360 ? -6.10889 46.83694 12.27112 1.000 5.79068 352 THR D CA 1
ATOM 13834 C C . THR D 1 360 ? -5.62502 47.30154 13.62882 1.000 6.69408 352 THR D C 1
ATOM 13835 O O . THR D 1 360 ? -5.62938 46.49338 14.56726 1.000 6.65780 352 THR D O 1
ATOM 13839 N N . GLN D 1 361 ? -5.16912 48.55504 13.73965 1.000 6.78680 353 GLN D N 1
ATOM 13840 C CA . GLN D 1 361 ? -4.26705 48.95937 14.81252 1.000 6.79947 353 GLN D CA 1
ATOM 13841 C C . GLN D 1 361 ? -4.94594 49.69360 15.96614 1.000 6.94812 353 GLN D C 1
ATOM 13842 O O . GLN D 1 361 ? -4.24745 50.23556 16.82858 1.000 7.30389 353 GLN D O 1
ATOM 13848 N N . GLY D 1 362 ? -6.27659 49.71200 16.03658 1.000 7.08773 354 GLY D N 1
ATOM 13849 C CA . GLY D 1 362 ? -6.91951 50.23051 17.23306 1.000 7.45958 354 GLY D CA 1
ATOM 13850 C C . GLY D 1 362 ? -6.54058 49.42309 18.46129 1.000 7.26199 354 GLY D C 1
ATOM 13851 O O . GLY D 1 362 ? -6.30025 48.21473 18.38985 1.000 8.24442 354 GLY D O 1
ATOM 13852 N N . ASN D 1 363 ? -6.45438 50.11039 19.60521 1.000 7.07267 355 ASN D N 1
ATOM 13853 C CA . ASN D 1 363 ? -6.18285 49.43443 20.86620 1.000 7.56001 355 ASN D CA 1
ATOM 13854 C C . ASN D 1 363 ? -7.23737 49.85098 21.87267 1.000 7.28539 355 ASN D C 1
ATOM 13855 O O . ASN D 1 363 ? -7.44255 51.04790 22.09213 1.000 7.83468 355 ASN D O 1
ATOM 13860 N N . TYR D 1 364 ? -7.87322 48.85895 22.50425 1.000 8.00330 356 TYR D N 1
ATOM 13861 C CA . TYR D 1 364 ? -8.86785 49.13302 23.53667 1.000 7.20343 356 TYR D CA 1
ATOM 13862 C C . TYR D 1 364 ? -9.93435 50.08195 23.00060 1.000 7.50413 356 TYR D C 1
ATOM 13863 O O . TYR D 1 364 ? -10.56069 49.77232 21.98972 1.000 7.78576 356 TYR D O 1
ATOM 13872 N N . GLU D 1 365 ? -10.15818 51.22732 23.65491 1.000 7.17831 357 GLU D N 1
ATOM 13873 C CA . GLU D 1 365 ? -11.32335 52.05534 23.33148 1.000 7.33621 357 GLU D CA 1
ATOM 13874 C C . GLU D 1 365 ? -11.11945 53.00466 22.14775 1.000 7.65911 357 GLU D C 1
ATOM 13875 O O . GLU D 1 365 ? -12.08909 53.66288 21.74772 1.000 8.18425 357 GLU D O 1
ATOM 13881 N N . LEU D 1 366 ? -9.91689 53.10098 21.57126 1.000 7.02516 358 LEU D N 1
ATOM 13882 C CA . LEU D 1 366 ? -9.69293 54.12391 20.55295 1.000 6.89393 358 LEU D CA 1
ATOM 13883 C C . LEU D 1 366 ? -8.69965 53.68404 19.47946 1.000 6.89604 358 LEU D C 1
ATOM 13884 O O . LEU D 1 366 ? -7.61098 53.19512 19.78331 1.000 7.42025 358 LEU D O 1
ATOM 13889 N N . ASN D 1 367 ? -9.06275 53.88413 18.20949 1.000 6.64028 359 ASN D N 1
ATOM 13890 C CA . ASN D 1 367 ? -8.09610 53.79160 17.12485 1.000 6.53780 359 ASN D CA 1
ATOM 13891 C C . ASN D 1 367 ? -7.41270 55.15541 16.99510 1.000 6.99412 359 ASN D C 1
ATOM 13892 O O . ASN D 1 367 ? -8.08535 56.17612 16.82139 1.000 7.77839 359 ASN D O 1
ATOM 13897 N N . VAL D 1 368 ? -6.08645 55.18621 17.12533 1.000 7.27625 360 VAL D N 1
ATOM 13898 C CA . VAL D 1 368 ? -5.37720 56.46322 17.01868 1.000 7.05740 360 VAL D CA 1
ATOM 13899 C C . VAL D 1 368 ? -4.53263 56.52108 15.74893 1.000 6.80907 360 VAL D C 1
ATOM 13900 O O . VAL D 1 368 ? -3.36192 56.92435 15.75234 1.000 7.35797 360 VAL D O 1
ATOM 13904 N N . PHE D 1 369 ? -5.16021 56.14114 14.64488 1.000 6.91688 361 PHE D N 1
ATOM 13905 C CA . PHE D 1 369 ? -4.64484 56.32232 13.29111 1.000 6.58093 361 PHE D CA 1
ATOM 13906 C C . PHE D 1 369 ? -5.63403 57.13538 12.46037 1.000 6.53419 361 PHE D C 1
ATOM 13907 O O . PHE D 1 369 ? -5.70454 56.99312 11.23535 1.000 7.51392 361 PHE D O 1
ATOM 13915 N N . LYS D 1 370 ? -6.42795 57.99534 13.11150 1.000 6.54245 362 LYS D N 1
ATOM 13916 C CA . LYS D 1 370 ? -7.55637 58.60718 12.40452 1.000 6.99411 362 LYS D CA 1
ATOM 13917 C C . LYS D 1 370 ? -7.11860 59.54355 11.29078 1.000 6.05694 362 LYS D C 1
ATOM 13918 O O . LYS D 1 370 ? -7.64884 59.42500 10.17249 1.000 6.68393 362 LYS D O 1
ATOM 13924 N N . PRO D 1 371 ? -6.16671 60.46442 11.49423 1.000 6.28242 363 PRO D N 1
ATOM 13925 C CA . PRO D 1 371 ? -5.82948 61.37145 10.38796 1.000 6.91177 363 PRO D CA 1
ATOM 13926 C C . PRO D 1 371 ? -5.27730 60.68054 9.16147 1.000 6.40485 363 PRO D C 1
ATOM 13927 O O . PRO D 1 371 ? -5.62709 61.08994 8.04380 1.000 7.12264 363 PRO D O 1
ATOM 13931 N N . VAL D 1 372 ? -4.41994 59.66359 9.31066 1.000 6.94017 364 VAL D N 1
ATOM 13932 C CA . VAL D 1 372 ? -3.86313 59.01863 8.12682 1.000 6.85571 364 VAL D CA 1
ATOM 13933 C C . VAL D 1 372 ? -4.96012 58.28536 7.36621 1.000 6.65905 364 VAL D C 1
ATOM 13934 O O . VAL D 1 372 ? -4.97161 58.28588 6.12843 1.000 7.01898 364 VAL D O 1
ATOM 13938 N N . MET D 1 373 ? -5.92888 57.68427 8.08231 1.000 6.43755 365 MET D N 1
ATOM 13939 C CA . MET D 1 373 ? -7.05059 57.04600 7.39413 1.000 6.79964 365 MET D CA 1
ATOM 13940 C C . MET D 1 373 ? -7.88999 58.06841 6.63019 1.000 6.88487 365 MET D C 1
ATOM 13941 O O . MET D 1 373 ? -8.25792 57.84256 5.47098 1.000 7.27230 365 MET D O 1
ATOM 13946 N N . ALA D 1 374 ? -8.19403 59.20689 7.26547 1.000 7.00495 366 ALA D N 1
ATOM 13947 C CA . ALA D 1 374 ? -9.01166 60.23294 6.62658 1.000 8.16352 366 ALA D CA 1
ATOM 13948 C C . ALA D 1 374 ? -8.31783 60.79847 5.39702 1.000 7.13182 366 ALA D C 1
ATOM 13949 O O . ALA D 1 374 ? -8.95050 60.98169 4.33953 1.000 7.75681 366 ALA D O 1
ATOM 13951 N N . TYR D 1 375 ? -7.01438 61.08471 5.51906 1.000 6.95067 367 TYR D N 1
ATOM 13952 C CA . TYR D 1 375 ? -6.25242 61.66969 4.42037 1.000 7.44339 367 TYR D CA 1
ATOM 13953 C C . TYR D 1 375 ? -6.21493 60.73225 3.21528 1.000 6.81741 367 TYR D C 1
ATOM 13954 O O . TYR D 1 375 ? -6.47884 61.14816 2.07398 1.000 7.30830 367 TYR D O 1
ATOM 13963 N N . ASN D 1 376 ? -5.89351 59.45284 3.44650 1.000 6.54123 368 ASN D N 1
ATOM 13964 C CA . ASN D 1 376 ? -5.85563 58.50392 2.33487 1.000 6.74726 368 ASN D CA 1
ATOM 13965 C C . ASN D 1 376 ? -7.22722 58.33976 1.69487 1.000 6.73578 368 ASN D C 1
ATOM 13966 O O . ASN D 1 376 ? -7.34529 58.26476 0.46398 1.000 7.56162 368 ASN D O 1
ATOM 13971 N N . PHE D 1 377 ? -8.28176 58.25181 2.51648 1.000 6.97169 369 PHE D N 1
ATOM 13972 C CA . PHE D 1 377 ? -9.61300 58.06041 1.95504 1.000 6.88449 369 PHE D CA 1
ATOM 13973 C C . PHE D 1 377 ? -9.99284 59.22987 1.06365 1.000 6.83933 369 PHE D C 1
ATOM 13974 O O . PHE D 1 377 ? -10.46075 59.04519 -0.06336 1.000 7.04698 369 PHE D O 1
ATOM 13982 N N . LEU D 1 378 ? -9.84736 60.44332 1.58581 1.000 6.89319 370 LEU D N 1
ATOM 13983 C CA . LEU D 1 378 ? -10.23950 61.62364 0.82961 1.000 6.93556 370 LEU D CA 1
ATOM 13984 C C . LEU D 1 378 ? -9.40929 61.76682 -0.43392 1.000 6.68703 370 LEU D C 1
ATOM 13985 O O . LEU D 1 378 ? -9.92317 62.18746 -1.47380 1.000 7.39192 370 LEU D O 1
ATOM 13990 N N . GLN D 1 379 ? -8.11513 61.42773 -0.37053 1.000 6.55756 371 GLN D N 1
ATOM 13991 C CA . GLN D 1 379 ? -7.29069 61.49506 -1.57027 1.000 6.73250 371 GLN D CA 1
ATOM 13992 C C . GLN D 1 379 ? -7.80908 60.54299 -2.64482 1.000 6.60121 371 GLN D C 1
ATOM 13993 O O . GLN D 1 379 ? -7.96436 60.93032 -3.80864 1.000 7.12744 371 GLN D O 1
ATOM 13999 N N . SER D 1 380 ? -8.07234 59.28750 -2.28117 1.000 6.70244 372 SER D N 1
ATOM 14000 C CA . SER D 1 380 ? -8.59783 58.35566 -3.27237 1.000 6.58375 372 SER D CA 1
ATOM 14001 C C . SER D 1 380 ? -9.90122 58.85758 -3.87104 1.000 6.40258 372 SER D C 1
ATOM 14002 O O . SER D 1 380 ? -10.09638 58.81462 -5.09339 1.000 7.32473 372 SER D O 1
ATOM 14005 N N . ALA D 1 381 ? -10.83236 59.28816 -3.01778 1.000 6.47586 373 ALA D N 1
ATOM 14006 C CA . ALA D 1 381 ? -12.14039 59.71008 -3.50852 1.000 6.66533 373 ALA D CA 1
ATOM 14007 C C . ALA D 1 381 ? -12.01272 60.92362 -4.43201 1.000 6.80462 373 ALA D C 1
ATOM 14008 O O . ALA D 1 381 ? -12.67783 60.99601 -5.47546 1.000 7.65037 373 ALA D O 1
ATOM 14010 N N . GLN D 1 382 ? -11.12520 61.87283 -4.08181 1.000 7.22633 374 GLN D N 1
ATOM 14011 C CA . GLN D 1 382 ? -10.91840 63.07417 -4.88956 1.000 7.44805 374 GLN D CA 1
ATOM 14012 C C . GLN D 1 382 ? -10.23075 62.75105 -6.21009 1.000 7.18087 374 GLN D C 1
ATOM 14013 O O . GLN D 1 382 ? -10.65138 63.22617 -7.27671 1.000 7.91057 374 GLN D O 1
ATOM 14019 N N . LEU D 1 383 ? -9.15484 61.95901 -6.16194 1.000 6.97545 375 LEU D N 1
ATOM 14020 C CA . LEU D 1 383 ? -8.41454 61.68683 -7.38340 1.000 6.66666 375 LEU D CA 1
ATOM 14021 C C . LEU D 1 383 ? -9.22299 60.83098 -8.34933 1.000 6.65326 375 LEU D C 1
ATOM 14022 O O . LEU D 1 383 ? -9.16983 61.05563 -9.56291 1.000 7.45017 375 LEU D O 1
ATOM 14027 N N . ILE D 1 384 ? -10.00058 59.86246 -7.84639 1.000 6.75962 376 ILE D N 1
ATOM 14028 C CA . ILE D 1 384 ? -10.86886 59.10863 -8.74399 1.000 7.09712 376 ILE D CA 1
ATOM 14029 C C . ILE D 1 384 ? -11.87215 60.04402 -9.41311 1.000 7.31029 376 ILE D C 1
ATOM 14030 O O . ILE D 1 384 ? -12.11282 59.96218 -10.62570 1.000 7.70824 376 ILE D O 1
ATOM 14035 N N . ALA D 1 385 ? -12.50690 60.92512 -8.62720 1.000 7.03211 377 ALA D N 1
ATOM 14036 C CA . ALA D 1 385 ? -13.46727 61.86795 -9.20810 1.000 7.18319 377 ALA D CA 1
ATOM 14037 C C . ALA D 1 385 ? -12.81621 62.71752 -10.29094 1.000 7.45107 377 ALA D C 1
ATOM 14038 O O . ALA D 1 385 ? -13.30568 62.78124 -11.42565 1.000 7.77496 377 ALA D O 1
ATOM 14040 N N . ASP D 1 386 ? -11.69469 63.36615 -9.95636 1.000 7.35236 378 ASP D N 1
ATOM 14041 C CA . ASP D 1 386 ? -11.06371 64.28941 -10.89524 1.000 8.19348 378 ASP D CA 1
ATOM 14042 C C . ASP D 1 386 ? -10.56266 63.55831 -12.13128 1.000 7.47991 378 ASP D C 1
ATOM 14043 O O . ASP D 1 386 ? -10.67981 64.07234 -13.25282 1.000 7.89883 378 ASP D O 1
ATOM 14048 N N . ALA D 1 387 ? -9.95436 62.38151 -11.94206 1.000 7.80940 379 ALA D N 1
ATOM 14049 C CA . ALA D 1 387 ? -9.44760 61.63403 -13.08711 1.000 7.60377 379 ALA D CA 1
ATOM 14050 C C . ALA D 1 387 ? -10.59340 61.17368 -13.98599 1.000 7.49515 379 ALA D C 1
ATOM 14051 O O . ALA D 1 387 ? -10.46417 61.19223 -15.21329 1.000 7.87745 379 ALA D O 1
ATOM 14053 N N . CYS D 1 388 ? -11.73144 60.77132 -13.39984 1.000 7.40855 380 CYS D N 1
ATOM 14054 C CA . CYS D 1 388 ? -12.86572 60.36935 -14.23080 1.000 7.53920 380 CYS D CA 1
ATOM 14055 C C . CYS D 1 388 ? -13.43215 61.53813 -15.01532 1.000 6.90410 380 CYS D C 1
ATOM 14056 O O . CYS D 1 388 ? -13.83581 61.35963 -16.16840 1.000 7.76753 380 CYS D O 1
ATOM 14059 N N . ILE D 1 389 ? -13.49632 62.73577 -14.41390 1.000 7.40514 381 ILE D N 1
ATOM 14060 C CA . ILE D 1 389 ? -13.91966 63.92194 -15.17128 1.000 8.06647 381 ILE D CA 1
ATOM 14061 C C . ILE D 1 389 ? -12.96797 64.17733 -16.32987 1.000 7.81380 381 ILE D C 1
ATOM 14062 O O . ILE D 1 389 ? -13.38907 64.37508 -17.47583 1.000 8.24062 381 ILE D O 1
ATOM 14067 N N . SER D 1 390 ? -11.66275 64.17801 -16.03922 1.000 7.52723 382 SER D N 1
ATOM 14068 C CA . SER D 1 390 ? -10.66732 64.52787 -17.05138 1.000 7.62531 382 SER D CA 1
ATOM 14069 C C . SER D 1 390 ? -10.63692 63.47163 -18.15084 1.000 7.29800 382 SER D C 1
ATOM 14070 O O . SER D 1 390 ? -10.58175 63.79593 -19.34307 1.000 7.91983 382 SER D O 1
ATOM 14073 N N . PHE D 1 391 ? -10.67193 62.19589 -17.76192 1.000 7.07234 383 PHE D N 1
ATOM 14074 C CA . PHE D 1 391 ? -10.66825 61.11643 -18.74151 1.000 7.89530 383 PHE D CA 1
ATOM 14075 C C . PHE D 1 391 ? -11.90309 61.18023 -19.62792 1.000 7.36410 383 PHE D C 1
ATOM 14076 O O . PHE D 1 391 ? -11.81810 60.96807 -20.84545 1.000 8.34754 383 PHE D O 1
ATOM 14084 N N . ASN D 1 392 ? -13.07280 61.43757 -19.02719 1.000 7.58435 384 ASN D N 1
ATOM 14085 C CA . ASN D 1 392 ? -14.29014 61.56610 -19.81960 1.000 7.94052 384 ASN D CA 1
ATOM 14086 C C . ASN D 1 392 ? -14.15780 62.69561 -20.83475 1.000 8.29356 384 ASN D C 1
ATOM 14087 O O . ASN D 1 392 ? -14.37135 62.50008 -22.03827 1.000 8.68726 384 ASN D O 1
ATOM 14092 N N . ASP D 1 393 ? -13.79417 63.89060 -20.35421 1.000 8.40292 385 ASP D N 1
ATOM 14093 C CA . ASP D 1 393 ? -13.87366 65.08877 -21.18319 1.000 8.95965 385 ASP D CA 1
ATOM 14094 C C . ASP D 1 393 ? -12.77532 65.13758 -22.22804 1.000 9.00646 385 ASP D C 1
ATOM 14095 O O . ASP D 1 393 ? -12.98831 65.69027 -23.31239 1.000 10.60393 385 ASP D O 1
ATOM 14100 N N . HIS D 1 394 ? -11.59445 64.58357 -21.92724 1.000 8.88423 386 HIS D N 1
ATOM 14101 C CA . HIS D 1 394 ? -10.41350 64.72238 -22.77470 1.000 8.36572 386 HIS D CA 1
ATOM 14102 C C . HIS D 1 394 ? -10.01914 63.42342 -23.45489 1.000 8.54342 386 HIS D C 1
ATOM 14103 O O . HIS D 1 394 ? -9.01896 63.39343 -24.17823 1.000 10.07687 386 HIS D O 1
ATOM 14110 N N . CYS D 1 395 ? -10.78457 62.35136 -23.25166 1.000 8.57282 387 CYS D N 1
ATOM 14111 C CA . CYS D 1 395 ? -10.52865 61.10015 -23.95632 1.000 8.62618 387 CYS D CA 1
ATOM 14112 C C . CYS D 1 395 ? -11.82527 60.40916 -24.37270 1.000 8.08670 387 CYS D C 1
ATOM 14113 O O . CYS D 1 395 ? -12.10854 60.28661 -25.56659 1.000 9.66595 387 CYS D O 1
ATOM 14116 N N . ALA D 1 396 ? -12.64465 59.97247 -23.40742 1.000 8.36803 388 ALA D N 1
ATOM 14117 C CA . ALA D 1 396 ? -13.72380 59.03428 -23.72769 1.000 8.66121 388 ALA D CA 1
ATOM 14118 C C . ALA D 1 396 ? -14.73940 59.61372 -24.70451 1.000 8.87868 388 ALA D C 1
ATOM 14119 O O . ALA D 1 396 ? -15.19420 58.90438 -25.61239 1.000 8.76302 388 ALA D O 1
ATOM 14121 N N . VAL D 1 397 ? -15.11293 60.89153 -24.54165 1.000 8.84689 389 VAL D N 1
ATOM 14122 C CA . VAL D 1 397 ? -16.14848 61.46277 -25.39999 1.000 9.29409 389 VAL D CA 1
ATOM 14123 C C . VAL D 1 397 ? -15.71079 61.49132 -26.85559 1.000 9.85415 389 VAL D C 1
ATOM 14124 O O . VAL D 1 397 ? -16.55648 61.52671 -27.74866 1.000 10.62767 389 VAL D O 1
ATOM 14128 N N . GLY D 1 398 ? -14.40482 61.49207 -27.12244 1.000 9.61100 390 GLY D N 1
ATOM 14129 C CA . GLY D 1 398 ? -13.89476 61.57349 -28.47299 1.000 10.30160 390 GLY D CA 1
ATOM 14130 C C . GLY D 1 398 ? -13.38592 60.27782 -29.05981 1.000 9.50320 390 GLY D C 1
ATOM 14131 O O . GLY D 1 398 ? -12.78532 60.30860 -30.13912 1.000 11.19006 390 GLY D O 1
ATOM 14132 N N . ILE D 1 399 ? -13.59099 59.13161 -28.39924 1.000 9.24015 391 ILE D N 1
ATOM 14133 C CA . ILE D 1 399 ? -13.12349 57.87469 -28.98255 1.000 9.79647 391 ILE D CA 1
ATOM 14134 C C . ILE D 1 399 ? -13.88959 57.59372 -30.26892 1.000 9.50449 391 ILE D C 1
ATOM 14135 O O . ILE D 1 399 ? -15.12002 57.70361 -30.30838 1.000 10.11941 391 ILE D O 1
ATOM 14140 N N . GLU D 1 400 ? -13.17282 57.22975 -31.33084 1.000 9.30758 392 GLU D N 1
ATOM 14141 C CA . GLU D 1 400 ? -13.81329 56.89119 -32.59923 1.000 10.24571 392 GLU D CA 1
ATOM 14142 C C . GLU D 1 400 ? -13.16427 55.64452 -33.18611 1.000 9.45419 392 GLU D C 1
ATOM 14143 O O . GLU D 1 400 ? -11.97433 55.39786 -32.96070 1.000 10.17117 392 GLU D O 1
ATOM 14149 N N . PRO D 1 401 ? -13.90962 54.84857 -33.95005 1.000 9.59319 393 PRO D N 1
ATOM 14150 C CA . PRO D 1 401 ? -13.32148 53.64741 -34.55431 1.000 10.02158 393 PRO D CA 1
ATOM 14151 C C . PRO D 1 401 ? -12.48725 53.99361 -35.77511 1.000 9.96261 393 PRO D C 1
ATOM 14152 O O . PRO D 1 401 ? -12.76852 54.95021 -36.50372 1.000 11.36627 393 PRO D O 1
ATOM 14156 N N . ASN D 1 402 ? -11.46563 53.17767 -36.01401 1.000 9.90306 394 ASN D N 1
ATOM 14157 C CA . ASN D 1 402 ? -10.76168 53.17544 -37.29474 1.000 10.63572 394 ASN D CA 1
ATOM 14158 C C . ASN D 1 402 ? -11.30666 51.95609 -38.03389 1.000 10.19631 394 ASN D C 1
ATOM 14159 O O . ASN D 1 402 ? -10.78239 50.84695 -37.91949 1.000 9.81432 394 ASN D O 1
ATOM 14164 N N . GLU D 1 403 ? -12.38038 52.16363 -38.79135 1.000 10.71591 395 GLU D N 1
ATOM 14165 C CA . GLU D 1 403 ? -13.07500 51.02236 -39.38290 1.000 11.02530 395 GLU D CA 1
ATOM 14166 C C . GLU D 1 403 ? -12.22431 50.26088 -40.39325 1.000 9.93135 395 GLU D C 1
ATOM 14167 O O . GLU D 1 403 ? -12.26206 49.01612 -40.37626 1.000 10.83934 395 GLU D O 1
ATOM 14173 N N . PRO D 1 404 ? -11.45236 50.90605 -41.27685 1.000 11.13467 396 PRO D N 1
ATOM 14174 C CA . PRO D 1 404 ? -10.58177 50.11658 -42.16759 1.000 11.42508 396 PRO D CA 1
ATOM 14175 C C . PRO D 1 404 ? -9.58085 49.24853 -41.41680 1.000 10.43643 396 PRO D C 1
ATOM 14176 O O . PRO D 1 404 ? -9.35782 48.09163 -41.79251 1.000 11.92299 396 PRO D O 1
ATOM 14180 N N . ARG D 1 405 ? -8.95388 49.77789 -40.36369 1.000 10.28076 397 ARG D N 1
ATOM 14181 C CA . ARG D 1 405 ? -7.98043 48.98105 -39.62604 1.000 10.09826 397 ARG D CA 1
ATOM 14182 C C . ARG D 1 405 ? -8.66946 47.82728 -38.90544 1.000 9.46851 397 ARG D C 1
ATOM 14183 O O . ARG D 1 405 ? -8.15498 46.70262 -38.89124 1.000 10.39118 397 ARG D O 1
ATOM 14191 N N . ILE D 1 406 ? -9.82949 48.09609 -38.29497 1.000 9.56037 398 ILE D N 1
ATOM 14192 C CA . ILE D 1 406 ? -10.59316 47.04243 -37.62751 1.000 9.40646 398 ILE D CA 1
ATOM 14193 C C . ILE D 1 406 ? -10.88586 45.90392 -38.59331 1.000 9.81793 398 ILE D C 1
ATOM 14194 O O . ILE D 1 406 ? -10.66305 44.72723 -38.27758 1.000 10.23901 398 ILE D O 1
ATOM 14199 N N . LYS D 1 407 ? -11.37158 46.24277 -39.79072 1.000 10.49373 399 LYS D N 1
ATOM 14200 C CA . LYS D 1 407 ? -11.69529 45.22171 -40.78215 1.000 11.37629 399 LYS D CA 1
ATOM 14201 C C . LYS D 1 407 ? -10.45182 44.44550 -41.20753 1.000 12.04732 399 LYS D C 1
ATOM 14202 O O . LYS D 1 407 ? -10.48829 43.21048 -41.32257 1.000 12.91227 399 LYS D O 1
ATOM 14208 N N . GLU D 1 408 ? -9.33758 45.15141 -41.43734 1.000 12.12526 400 GLU D N 1
ATOM 14209 C CA . GLU D 1 408 ? -8.09165 44.48393 -41.80847 1.000 12.39655 400 GLU D CA 1
ATOM 14210 C C . GLU D 1 408 ? -7.69322 43.44275 -40.76844 1.000 12.16468 400 GLU D C 1
ATOM 14211 O O . GLU D 1 408 ? -7.28094 42.33057 -41.11516 1.000 14.23257 400 GLU D O 1
ATOM 14217 N N . LEU D 1 409 ? -7.81203 43.78603 -39.48192 1.000 11.22685 401 LEU D N 1
ATOM 14218 C CA . LEU D 1 409 ? -7.34576 42.88854 -38.43358 1.000 11.86599 401 LEU D CA 1
ATOM 14219 C C . LEU D 1 409 ? -8.30200 41.73194 -38.18924 1.000 12.15687 401 LEU D C 1
ATOM 14220 O O . LEU D 1 409 ? -7.85161 40.64282 -37.80751 1.000 13.24946 401 LEU D O 1
ATOM 14225 N N . VAL D 1 410 ? -9.60801 41.92963 -38.39829 1.000 11.76024 402 VAL D N 1
ATOM 14226 C CA A VAL D 1 410 ? -10.58706 40.83807 -38.29667 0.419 13.11606 402 VAL D CA 1
ATOM 14227 C CA B VAL D 1 410 ? -10.49197 40.79421 -38.22358 0.581 12.71651 402 VAL D CA 1
ATOM 14228 C C . VAL D 1 410 ? -10.37399 39.83052 -39.40359 1.000 14.89811 402 VAL D C 1
ATOM 14229 O O . VAL D 1 410 ? -10.33512 38.61174 -39.19417 1.000 16.29974 402 VAL D O 1
ATOM 14236 N N . ASP D 1 411 ? -10.28296 40.34737 -40.63150 1.000 16.99616 403 ASP D N 1
ATOM 14237 C CA . ASP D 1 411 ? -10.33630 39.50882 -41.82092 1.000 22.66265 403 ASP D CA 1
ATOM 14238 C C . ASP D 1 411 ? -9.18123 38.53407 -41.90303 1.000 27.13573 403 ASP D C 1
ATOM 14239 O O . ASP D 1 411 ? -9.29864 37.50719 -42.57853 1.000 29.94563 403 ASP D O 1
ATOM 14244 N N . LYS D 1 412 ? -8.07029 38.81988 -41.23793 1.000 27.11138 404 LYS D N 1
ATOM 14245 C CA . LYS D 1 412 ? -6.91138 37.95181 -41.32742 1.000 28.29320 404 LYS D CA 1
ATOM 14246 C C . LYS D 1 412 ? -6.63084 37.15771 -40.05447 1.000 27.65398 404 LYS D C 1
ATOM 14247 O O . LYS D 1 412 ? -5.58256 36.50719 -39.97350 1.000 29.00109 404 LYS D O 1
ATOM 14253 N N . SER D 1 413 ? -7.52635 37.17041 -39.06679 1.000 25.13600 405 SER D N 1
ATOM 14254 C CA A SER D 1 413 ? -7.33089 36.31284 -37.90183 0.786 22.67111 405 SER D CA 1
ATOM 14255 C CA B SER D 1 413 ? -7.35322 36.31872 -37.90007 0.214 24.23996 405 SER D CA 1
ATOM 14256 C C . SER D 1 413 ? -7.44942 34.85732 -38.31425 1.000 23.79868 405 SER D C 1
ATOM 14257 O O . SER D 1 413 ? -8.41226 34.46058 -38.97545 1.000 23.90561 405 SER D O 1
ATOM 14262 N N . LEU D 1 414 ? -6.45539 34.05881 -37.91877 1.000 23.44574 406 LEU D N 1
ATOM 14263 C CA . LEU D 1 414 ? -6.50088 32.63402 -38.20638 1.000 23.41199 406 LEU D CA 1
ATOM 14264 C C . LEU D 1 414 ? -7.57939 31.94667 -37.39628 1.000 23.08354 406 LEU D C 1
ATOM 14265 O O . LEU D 1 414 ? -8.02018 30.85367 -37.76756 1.000 24.74972 406 LEU D O 1
ATOM 14270 N N . MET D 1 415 ? -8.00720 32.54956 -36.29352 1.000 22.88474 407 MET D N 1
ATOM 14271 C CA A MET D 1 415 ? -9.03152 31.91348 -35.47680 0.645 22.13404 407 MET D CA 1
ATOM 14272 C CA B MET D 1 415 ? -9.03366 31.93489 -35.47143 0.355 22.85368 407 MET D CA 1
ATOM 14273 C C . MET D 1 415 ? -10.44019 32.11172 -36.01751 1.000 23.69304 407 MET D C 1
ATOM 14274 O O . MET D 1 415 ? -11.39394 31.65094 -35.38094 1.000 23.35547 407 MET D O 1
ATOM 14283 N N . LEU D 1 416 ? -10.58671 32.76502 -37.17478 1.000 25.26770 408 LEU D N 1
ATOM 14284 C CA . LEU D 1 416 ? -11.83156 32.64269 -37.91925 1.000 26.99033 408 LEU D CA 1
ATOM 14285 C C . LEU D 1 416 ? -12.04714 31.20853 -38.38261 1.000 30.75684 408 LEU D C 1
ATOM 14286 O O . LEU D 1 416 ? -13.16432 30.85575 -38.77171 1.000 30.21285 408 LEU D O 1
ATOM 14291 N N . VAL D 1 417 ? -10.99720 30.37770 -38.35873 1.000 32.21788 409 VAL D N 1
ATOM 14292 C CA . VAL D 1 417 ? -11.12936 28.96709 -38.71380 1.000 33.26704 409 VAL D CA 1
ATOM 14293 C C . VAL D 1 417 ? -12.07334 28.23740 -37.77013 1.000 33.42741 409 VAL D C 1
ATOM 14294 O O . VAL D 1 417 ? -12.56759 27.15595 -38.10511 1.000 32.75146 409 VAL D O 1
ATOM 14298 N N . THR D 1 418 ? -12.32092 28.79773 -36.58207 1.000 33.48392 410 THR D N 1
ATOM 14299 C CA . THR D 1 418 ? -13.32723 28.24968 -35.68163 1.000 34.88567 410 THR D CA 1
ATOM 14300 C C . THR D 1 418 ? -14.66786 28.09130 -36.39183 1.000 37.70046 410 THR D C 1
ATOM 14301 O O . THR D 1 418 ? -15.43895 27.17939 -36.07172 1.000 39.25587 410 THR D O 1
ATOM 14305 N N . ALA D 1 419 ? -14.94812 28.95015 -37.37872 1.000 38.84872 411 ALA D N 1
ATOM 14306 C CA . ALA D 1 419 ? -16.18999 28.85875 -38.14147 1.000 39.68332 411 ALA D CA 1
ATOM 14307 C C . ALA D 1 419 ? -16.27858 27.59030 -38.97970 1.000 41.35839 411 ALA D C 1
ATOM 14308 O O . ALA D 1 419 ? -17.37974 27.21484 -39.39701 1.000 40.85028 411 ALA D O 1
ATOM 14310 N N . LEU D 1 420 ? -15.15516 26.93335 -39.25338 1.000 42.47917 412 LEU D N 1
ATOM 14311 C CA . LEU D 1 420 ? -15.17462 25.68730 -40.00616 1.000 43.45055 412 LEU D CA 1
ATOM 14312 C C . LEU D 1 420 ? -15.32746 24.45765 -39.11957 1.000 42.97448 412 LEU D C 1
ATOM 14313 O O . LEU D 1 420 ? -15.46533 23.34768 -39.64971 1.000 42.54570 412 LEU D O 1
ATOM 14318 N N . ASN D 1 421 ? -15.31634 24.63366 -37.79286 1.000 42.67865 413 ASN D N 1
ATOM 14319 C CA . ASN D 1 421 ? -15.43972 23.50456 -36.87339 1.000 42.47403 413 ASN D CA 1
ATOM 14320 C C . ASN D 1 421 ? -16.70499 22.70337 -37.14742 1.000 43.75815 413 ASN D C 1
ATOM 14321 O O . ASN D 1 421 ? -16.67518 21.46689 -37.18447 1.000 44.51942 413 ASN D O 1
ATOM 14326 N N . THR D 1 422 ? -17.83112 23.39459 -37.34059 1.000 44.85391 414 THR D N 1
ATOM 14327 C CA . THR D 1 422 ? -19.10736 22.71536 -37.54277 1.000 45.90014 414 THR D CA 1
ATOM 14328 C C . THR D 1 422 ? -19.15837 21.93818 -38.85028 1.000 47.28495 414 THR D C 1
ATOM 14329 O O . THR D 1 422 ? -20.01691 21.06257 -38.99870 1.000 47.56858 414 THR D O 1
ATOM 14331 N N . HIS D 1 423 ? -18.26326 22.22877 -39.79267 1.000 48.65859 415 HIS D N 1
ATOM 14332 C CA . HIS D 1 423 ? -18.28343 21.60243 -41.10924 1.000 50.50941 415 HIS D CA 1
ATOM 14333 C C . HIS D 1 423 ? -17.22198 20.52384 -41.28655 1.000 50.73779 415 HIS D C 1
ATOM 14334 O O . HIS D 1 423 ? -17.47754 19.52043 -41.95790 1.000 51.33851 415 HIS D O 1
ATOM 14341 N N . ILE D 1 424 ? -16.03060 20.70421 -40.71197 1.000 50.30702 416 ILE D N 1
ATOM 14342 C CA . ILE D 1 424 ? -14.92098 19.78129 -40.91896 1.000 49.64112 416 ILE D CA 1
ATOM 14343 C C . ILE D 1 424 ? -14.32189 19.25990 -39.62246 1.000 49.10761 416 ILE D C 1
ATOM 14344 O O . ILE D 1 424 ? -13.38869 18.45569 -39.66741 1.000 49.05568 416 ILE D O 1
ATOM 14349 N N . GLY D 1 425 ? -14.81368 19.69028 -38.47251 1.000 48.36130 417 GLY D N 1
ATOM 14350 C CA . GLY D 1 425 ? -14.27747 19.17635 -37.22034 1.000 48.32401 417 GLY D CA 1
ATOM 14351 C C . GLY D 1 425 ? -13.11483 19.99792 -36.70217 1.000 48.15218 417 GLY D C 1
ATOM 14352 O O . GLY D 1 425 ? -12.31049 20.54539 -37.45656 1.000 47.61230 417 GLY D O 1
ATOM 14353 N N . TYR D 1 426 ? -13.01888 20.06409 -35.36985 1.000 48.21817 418 TYR D N 1
ATOM 14354 C CA . TYR D 1 426 ? -12.00599 20.89952 -34.73010 1.000 48.98892 418 TYR D CA 1
ATOM 14355 C C . TYR D 1 426 ? -10.59054 20.45986 -35.08347 1.000 49.22455 418 TYR D C 1
ATOM 14356 O O . TYR D 1 426 ? -9.67271 21.28722 -35.09985 1.000 48.15688 418 TYR D O 1
ATOM 14358 N N . GLU D 1 427 ? -10.38984 19.17248 -35.37139 1.000 50.35495 419 GLU D N 1
ATOM 14359 C CA . GLU D 1 427 ? -9.04408 18.69380 -35.67154 1.000 50.60984 419 GLU D CA 1
ATOM 14360 C C . GLU D 1 427 ? -8.59509 19.11591 -37.06725 1.000 49.12029 419 GLU D C 1
ATOM 14361 O O . GLU D 1 427 ? -7.44067 19.51977 -37.25484 1.000 48.02423 419 GLU D O 1
ATOM 14367 N N . ASN D 1 428 ? -9.49327 19.04007 -38.05666 1.000 47.91229 420 ASN D N 1
ATOM 14368 C CA . ASN D 1 428 ? -9.15442 19.49365 -39.40422 1.000 47.54010 420 ASN D CA 1
ATOM 14369 C C . ASN D 1 428 ? -8.91770 20.99823 -39.43757 1.000 45.78009 420 ASN D C 1
ATOM 14370 O O . ASN D 1 428 ? -7.98066 21.47342 -40.09220 1.000 45.19800 420 ASN D O 1
ATOM 14375 N N . ALA D 1 429 ? -9.76514 21.76367 -38.74753 1.000 44.00931 421 ALA D N 1
ATOM 14376 C CA . ALA D 1 429 ? -9.59087 23.21060 -38.71589 1.000 42.48612 421 ALA D CA 1
ATOM 14377 C C . ALA D 1 429 ? -8.25294 23.58578 -38.09373 1.000 40.97571 421 ALA D C 1
ATOM 14378 O O . ALA D 1 429 ? -7.59601 24.53355 -38.54110 1.000 39.71164 421 ALA D O 1
ATOM 14380 N N . ALA D 1 430 ? -7.82158 22.83720 -37.07210 1.000 40.75830 422 ALA D N 1
ATOM 14381 C CA . ALA D 1 430 ? -6.52532 23.10539 -36.45694 1.000 40.30230 422 ALA D CA 1
ATOM 14382 C C . ALA D 1 430 ? -5.39674 22.92620 -37.46100 1.000 40.21901 422 ALA D C 1
ATOM 14383 O O . ALA D 1 430 ? -4.46336 23.73557 -37.50533 1.000 39.35010 422 ALA D O 1
ATOM 14385 N N . LYS D 1 431 ? -5.47191 21.87462 -38.28388 1.000 41.75989 423 LYS D N 1
ATOM 14386 C CA . LYS D 1 431 ? -4.43247 21.63545 -39.28144 1.000 43.05670 423 LYS D CA 1
ATOM 14387 C C . LYS D 1 431 ? -4.34480 22.78655 -40.27894 1.000 43.66131 423 LYS D C 1
ATOM 14388 O O . LYS D 1 431 ? -3.24719 23.17475 -40.69598 1.000 43.53477 423 LYS D O 1
ATOM 14390 N N . ILE D 1 432 ? -5.48763 23.35823 -40.65994 1.000 43.97504 424 ILE D N 1
ATOM 14391 C CA . ILE D 1 432 ? -5.47059 24.50056 -41.57087 1.000 44.21510 424 ILE D CA 1
ATOM 14392 C C . ILE D 1 432 ? -4.79339 25.69961 -40.91826 1.000 43.88704 424 ILE D C 1
ATOM 14393 O O . ILE D 1 432 ? -3.86875 26.29450 -41.48377 1.000 42.95289 424 ILE D O 1
ATOM 14398 N N . ALA D 1 433 ? -5.25412 26.08343 -39.72583 1.000 43.93992 425 ALA D N 1
ATOM 14399 C CA . ALA D 1 433 ? -4.66018 27.23209 -39.05133 1.000 43.62514 425 ALA D CA 1
ATOM 14400 C C . ALA D 1 433 ? -3.17879 27.00368 -38.78724 1.000 43.30314 425 ALA D C 1
ATOM 14401 O O . ALA D 1 433 ? -2.35816 27.90897 -38.97977 1.000 42.86263 425 ALA D O 1
ATOM 14403 N N . LYS D 1 434 ? -2.81457 25.78893 -38.36771 1.000 42.88050 426 LYS D N 1
ATOM 14404 C CA . LYS D 1 434 ? -1.41324 25.49510 -38.09736 1.000 43.07310 426 LYS D CA 1
ATOM 14405 C C . LYS D 1 434 ? -0.57019 25.56995 -39.36369 1.000 42.99739 426 LYS D C 1
ATOM 14406 O O . LYS D 1 434 ? 0.60085 25.96160 -39.30244 1.000 41.69564 426 LYS D O 1
ATOM 14408 N N . THR D 1 435 ? -1.14742 25.21288 -40.51428 1.000 43.82666 427 THR D N 1
ATOM 14409 C CA . THR D 1 435 ? -0.39831 25.25033 -41.76545 1.000 45.27546 427 THR D CA 1
ATOM 14410 C C . THR D 1 435 ? -0.19046 26.68322 -42.23925 1.000 43.82251 427 THR D C 1
ATOM 14411 O O . THR D 1 435 ? 0.91080 27.05422 -42.66279 1.000 43.67020 427 THR D O 1
ATOM 14415 N N . ALA D 1 436 ? -1.24438 27.50056 -42.18852 1.000 42.14602 428 ALA D N 1
ATOM 14416 C CA . ALA D 1 436 ? -1.11136 28.90423 -42.56438 1.000 41.22351 428 ALA D CA 1
ATOM 14417 C C . ALA D 1 436 ? -0.07682 29.60369 -41.69229 1.000 41.49961 428 ALA D C 1
ATOM 14418 O O . ALA D 1 436 ? 0.78326 30.33716 -42.19292 1.000 40.37835 428 ALA D O 1
ATOM 14420 N N . HIS D 1 437 ? -0.14274 29.38034 -40.37820 1.000 42.00309 429 HIS D N 1
ATOM 14421 C CA . HIS D 1 437 ? 0.84318 29.97111 -39.48079 1.000 43.83994 429 HIS D CA 1
ATOM 14422 C C . HIS D 1 437 ? 2.25800 29.54721 -39.85797 1.000 44.85738 429 HIS D C 1
ATOM 14423 O O . HIS D 1 437 ? 3.18255 30.36897 -39.85899 1.000 44.44697 429 HIS D O 1
ATOM 14430 N N . LYS D 1 438 ? 2.44402 28.26993 -40.19458 1.000 45.61831 430 LYS D N 1
ATOM 14431 C CA . LYS D 1 438 ? 3.77327 27.79409 -40.56056 1.000 46.86080 430 LYS D CA 1
ATOM 14432 C C . LYS D 1 438 ? 4.21740 28.36154 -41.90380 1.000 48.05223 430 LYS D C 1
ATOM 14433 O O . LYS D 1 438 ? 5.38989 28.71595 -42.07561 1.000 48.37197 430 LYS D O 1
ATOM 14435 N N . ASN D 1 439 ? 3.29923 28.46506 -42.86259 1.000 48.54103 431 ASN D N 1
ATOM 14436 C CA . ASN D 1 439 ? 3.63977 28.88023 -44.21711 1.000 49.38680 431 ASN D CA 1
ATOM 14437 C C . ASN D 1 439 ? 3.48370 30.37594 -44.45624 1.000 49.94672 431 ASN D C 1
ATOM 14438 O O . ASN D 1 439 ? 3.82151 30.84826 -45.54675 1.000 50.82645 431 ASN D O 1
ATOM 14443 N N . GLY D 1 440 ? 2.98475 31.13106 -43.48115 1.000 49.27147 432 GLY D N 1
ATOM 14444 C CA . GLY D 1 440 ? 2.73200 32.53938 -43.71279 1.000 49.07750 432 GLY D CA 1
ATOM 14445 C C . GLY D 1 440 ? 1.65551 32.81932 -44.73541 1.000 48.47667 432 GLY D C 1
ATOM 14446 O O . GLY D 1 440 ? 1.61085 33.91804 -45.29309 1.000 48.94122 432 GLY D O 1
ATOM 14447 N N . THR D 1 441 ? 0.78341 31.85286 -44.99655 1.000 47.52866 433 THR D N 1
ATOM 14448 C CA . THR D 1 441 ? -0.26874 31.97563 -45.98911 1.000 47.13479 433 THR D CA 1
ATOM 14449 C C . THR D 1 441 ? -1.59487 32.29477 -45.30543 1.000 46.12730 433 THR D C 1
ATOM 14450 O O . THR D 1 441 ? -1.67130 32.47645 -44.08726 1.000 44.87170 433 THR D O 1
ATOM 14454 N N . THR D 1 442 ? -2.65644 32.35622 -46.10187 1.000 45.29383 434 THR D N 1
ATOM 14455 C CA . THR D 1 442 ? -3.98472 32.62197 -45.57270 1.000 44.55434 434 THR D CA 1
ATOM 14456 C C . THR D 1 442 ? -4.69924 31.31051 -45.25880 1.000 43.64258 434 THR D C 1
ATOM 14457 O O . THR D 1 442 ? -4.30537 30.23298 -45.71745 1.000 43.57262 434 THR D O 1
ATOM 14461 N N . LEU D 1 443 ? -5.76941 31.41916 -44.46432 1.000 42.73463 435 LEU D N 1
ATOM 14462 C CA . LEU D 1 443 ? -6.58247 30.25001 -44.13742 1.000 41.62021 435 LEU D CA 1
ATOM 14463 C C . LEU D 1 443 ? -7.18456 29.63304 -45.39199 1.000 41.40966 435 LEU D C 1
ATOM 14464 O O . LEU D 1 443 ? -7.13795 28.41230 -45.58661 1.000 41.20437 435 LEU D O 1
ATOM 14469 N N . LYS D 1 444 ? -7.76706 30.47128 -46.24890 1.000 41.03225 436 LYS D N 1
ATOM 14470 C CA . LYS D 1 444 ? -8.47770 29.98084 -47.42295 1.000 40.44931 436 LYS D CA 1
ATOM 14471 C C . LYS D 1 444 ? -7.55271 29.19512 -48.34367 1.000 42.48583 436 LYS D C 1
ATOM 14472 O O . LYS D 1 444 ? -7.91560 28.11917 -48.83876 1.000 42.09594 436 LYS D O 1
ATOM 14478 N N . GLU D 1 445 ? -6.34630 29.71140 -48.57462 1.000 43.92992 437 GLU D N 1
ATOM 14479 C CA . GLU D 1 445 ? -5.42539 29.04151 -49.48148 1.000 44.84161 437 GLU D CA 1
ATOM 14480 C C . GLU D 1 445 ? -5.00439 27.67889 -48.94202 1.000 46.00463 437 GLU D C 1
ATOM 14481 O O . GLU D 1 445 ? -4.91026 26.71066 -49.70409 1.000 45.16922 437 GLU D O 1
ATOM 14483 N N . GLU D 1 446 ? -4.75761 27.57440 -47.63238 1.000 46.99580 438 GLU D N 1
ATOM 14484 C CA . GLU D 1 446 ? -4.33312 26.29002 -47.08052 1.000 49.00116 438 GLU D CA 1
ATOM 14485 C C . GLU D 1 446 ? -5.47807 25.28656 -47.03987 1.000 49.23556 438 GLU D C 1
ATOM 14486 O O . GLU D 1 446 ? -5.27210 24.09577 -47.30451 1.000 48.33681 438 GLU D O 1
ATOM 14492 N N . ALA D 1 447 ? -6.68771 25.74272 -46.70020 1.000 49.49187 439 ALA D N 1
ATOM 14493 C CA . ALA D 1 447 ? -7.83852 24.84494 -46.70167 1.000 49.51516 439 ALA D CA 1
ATOM 14494 C C . ALA D 1 447 ? -8.06759 24.23720 -48.07798 1.000 50.09614 439 ALA D C 1
ATOM 14495 O O . ALA D 1 447 ? -8.46836 23.07165 -48.18405 1.000 50.22865 439 ALA D O 1
ATOM 14497 N N . ILE D 1 448 ? -7.80706 25.00125 -49.14023 1.000 49.68909 440 ILE D N 1
ATOM 14498 C CA . ILE D 1 448 ? -7.90282 24.44570 -50.48552 1.000 49.43348 440 ILE D CA 1
ATOM 14499 C C . ILE D 1 448 ? -6.71603 23.53291 -50.77504 1.000 50.24636 440 ILE D C 1
ATOM 14500 O O . ILE D 1 448 ? -6.87780 22.45115 -51.35212 1.000 49.89649 440 ILE D O 1
ATOM 14505 N N . ASN D 1 449 ? -5.50873 23.94617 -50.37076 1.000 51.52205 441 ASN D N 1
ATOM 14506 C CA . ASN D 1 449 ? -4.32915 23.10548 -50.57369 1.000 52.88359 441 ASN D CA 1
ATOM 14507 C C . ASN D 1 449 ? -4.49844 21.74615 -49.90941 1.000 54.59219 441 ASN D C 1
ATOM 14508 O O . ASN D 1 449 ? -4.16118 20.71017 -50.49829 1.000 54.87505 441 ASN D O 1
ATOM 14513 N N . LEU D 1 450 ? -5.01450 21.73032 -48.67963 1.000 55.32935 442 LEU D N 1
ATOM 14514 C CA . LEU D 1 450 ? -5.23566 20.48144 -47.96456 1.000 55.45519 442 LEU D CA 1
ATOM 14515 C C . LEU D 1 450 ? -6.38154 19.66283 -48.54549 1.000 55.51070 442 LEU D C 1
ATOM 14516 O O . LEU D 1 450 ? -6.54925 18.50260 -48.15246 1.000 56.28244 442 LEU D O 1
ATOM 14518 N N . GLY D 1 451 ? -7.15812 20.22464 -49.47165 1.000 54.23440 443 GLY D N 1
ATOM 14519 C CA . GLY D 1 451 ? -8.32072 19.52908 -49.98463 1.000 52.79463 443 GLY D CA 1
ATOM 14520 C C . GLY D 1 451 ? -9.45207 19.40095 -48.99225 1.000 52.12992 443 GLY D C 1
ATOM 14521 O O . GLY D 1 451 ? -10.31573 18.53620 -49.15594 1.000 52.21295 443 GLY D O 1
ATOM 14522 N N . LEU D 1 452 ? -9.47478 20.24438 -47.96180 1.000 51.72710 444 LEU D N 1
ATOM 14523 C CA . LEU D 1 452 ? -10.49223 20.15347 -46.92337 1.000 51.83424 444 LEU D CA 1
ATOM 14524 C C . LEU D 1 452 ? -11.70251 21.03170 -47.19980 1.000 52.63274 444 LEU D C 1
ATOM 14525 O O . LEU D 1 452 ? -12.81299 20.68987 -46.77638 1.000 52.70120 444 LEU D O 1
ATOM 14530 N N . VAL D 1 453 ? -11.51402 22.16363 -47.87530 1.000 53.17140 445 VAL D N 1
ATOM 14531 C CA . VAL D 1 453 ? -12.59792 23.09000 -48.18920 1.000 53.73775 445 VAL D CA 1
ATOM 14532 C C . VAL D 1 453 ? -12.36947 23.63622 -49.59245 1.000 53.95468 445 VAL D C 1
ATOM 14533 O O . VAL D 1 453 ? -11.22566 23.86256 -50.00194 1.000 54.41568 445 VAL D O 1
ATOM 14537 N N . THR D 1 454 ? -13.45582 23.85038 -50.32943 1.000 53.05513 446 THR D N 1
ATOM 14538 C CA . THR D 1 454 ? -13.37044 24.53946 -51.60674 1.000 53.02505 446 THR D CA 1
ATOM 14539 C C . THR D 1 454 ? -13.41793 26.04778 -51.38435 1.000 52.96722 446 THR D C 1
ATOM 14540 O O . THR D 1 454 ? -13.72457 26.53338 -50.29297 1.000 52.36592 446 THR D O 1
ATOM 14544 N N . ALA D 1 455 ? -13.10718 26.79587 -52.44464 1.000 53.56709 447 ALA D N 1
ATOM 14545 C CA . ALA D 1 455 ? -13.14247 28.25272 -52.35675 1.000 54.40495 447 ALA D CA 1
ATOM 14546 C C . ALA D 1 455 ? -14.55753 28.75218 -52.08854 1.000 53.95312 447 ALA D C 1
ATOM 14547 O O . ALA D 1 455 ? -14.77376 29.60459 -51.21869 1.000 53.84953 447 ALA D O 1
ATOM 14549 N N . GLU D 1 456 ? -15.53767 28.22419 -52.82689 1.000 53.47618 448 GLU D N 1
ATOM 14550 C CA . GLU D 1 456 ? -16.92465 28.63940 -52.63275 1.000 53.29956 448 GLU D CA 1
ATOM 14551 C C . GLU D 1 456 ? -17.41441 28.30035 -51.22946 1.000 53.32285 448 GLU D C 1
ATOM 14552 O O . GLU D 1 456 ? -18.06531 29.12452 -50.57498 1.000 53.48049 448 GLU D O 1
ATOM 14554 N N . GLN D 1 457 ? -17.11244 27.08978 -50.75070 1.000 52.91842 449 GLN D N 1
ATOM 14555 C CA . GLN D 1 457 ? -17.49569 26.71712 -49.39256 1.000 52.67722 449 GLN D CA 1
ATOM 14556 C C . GLN D 1 457 ? -16.84655 27.63294 -48.36301 1.000 51.57260 449 GLN D C 1
ATOM 14557 O O . GLN D 1 457 ? -17.46888 27.97508 -47.35143 1.000 51.61272 449 GLN D O 1
ATOM 14563 N N . PHE D 1 458 ? -15.59633 28.04416 -48.60164 1.000 50.52243 450 PHE D N 1
ATOM 14564 C CA . PHE D 1 458 ? -14.92246 28.91644 -47.64256 1.000 49.75560 450 PHE D CA 1
ATOM 14565 C C . PHE D 1 458 ? -15.58847 30.28587 -47.57489 1.000 49.74164 450 PHE D C 1
ATOM 14566 O O . PHE D 1 458 ? -15.78125 30.83215 -46.48254 1.000 48.24112 450 PHE D O 1
ATOM 14574 N N . ASP D 1 459 ? -15.93759 30.86090 -48.72954 1.000 50.30390 451 ASP D N 1
ATOM 14575 C CA . ASP D 1 459 ? -16.58444 32.16994 -48.73150 1.000 51.26513 451 ASP D CA 1
ATOM 14576 C C . ASP D 1 459 ? -17.97747 32.11304 -48.12035 1.000 50.80594 451 ASP D C 1
ATOM 14577 O O . ASP D 1 459 ? -18.40839 33.07381 -47.47182 1.000 50.99994 451 ASP D O 1
ATOM 14582 N N . GLU D 1 460 ? -18.69201 31.00394 -48.31018 1.000 49.72590 452 GLU D N 1
ATOM 14583 C CA . GLU D 1 460 ? -20.03936 30.88691 -47.76528 1.000 48.54146 452 GLU D CA 1
ATOM 14584 C C . GLU D 1 460 ? -20.02302 30.62907 -46.26308 1.000 47.37913 452 GLU D C 1
ATOM 14585 O O . GLU D 1 460 ? -20.87774 31.14408 -45.53548 1.000 47.57677 452 GLU D O 1
ATOM 14587 N N . TRP D 1 461 ? -19.05671 29.84842 -45.77850 1.000 47.44705 453 TRP D N 1
ATOM 14588 C CA . TRP D 1 461 ? -19.06142 29.40908 -44.38813 1.000 47.40063 453 TRP D CA 1
ATOM 14589 C C . TRP D 1 461 ? -18.37235 30.37307 -43.42887 1.000 45.50443 453 TRP D C 1
ATOM 14590 O O . TRP D 1 461 ? -18.67512 30.34495 -42.22972 1.000 45.61789 453 TRP D O 1
ATOM 14601 N N . VAL D 1 462 ? -17.46328 31.21746 -43.91018 1.000 43.06714 454 VAL D N 1
ATOM 14602 C CA . VAL D 1 462 ? -16.62534 32.04661 -43.04726 1.000 40.92351 454 VAL D CA 1
ATOM 14603 C C . VAL D 1 462 ? -17.09349 33.49166 -43.17948 1.000 37.87122 454 VAL D C 1
ATOM 14604 O O . VAL D 1 462 ? -16.70437 34.20607 -44.11078 1.000 37.89440 454 VAL D O 1
ATOM 14608 N N . LYS D 1 463 ? -17.91494 33.93340 -42.23404 1.000 35.09121 455 LYS D N 1
ATOM 14609 C CA . LYS D 1 463 ? -18.41839 35.30511 -42.20070 1.000 31.95243 455 LYS D CA 1
ATOM 14610 C C . LYS D 1 463 ? -18.27367 35.82644 -40.77922 1.000 28.57335 455 LYS D C 1
ATOM 14611 O O . LYS D 1 463 ? -19.01561 35.37469 -39.88188 1.000 27.76887 455 LYS D O 1
ATOM 14617 N N . PRO D 1 464 ? -17.35049 36.75728 -40.52488 1.000 25.87398 456 PRO D N 1
ATOM 14618 C CA . PRO D 1 464 ? -17.19248 37.27433 -39.15459 1.000 24.08349 456 PRO D CA 1
ATOM 14619 C C . PRO D 1 464 ? -18.46228 37.86569 -38.57208 1.000 23.66134 456 PRO D C 1
ATOM 14620 O O . PRO D 1 464 ? -18.69490 37.73295 -37.36301 1.000 22.69240 456 PRO D O 1
ATOM 14624 N N . GLU D 1 465 ? -19.29664 38.51079 -39.39383 1.000 25.49832 457 GLU D N 1
ATOM 14625 C CA . GLU D 1 465 ? -20.49600 39.15778 -38.87376 1.000 28.11349 457 GLU D CA 1
ATOM 14626 C C . GLU D 1 465 ? -21.50417 38.16060 -38.31834 1.000 27.13440 457 GLU D C 1
ATOM 14627 O O . GLU D 1 465 ? -22.40232 38.56341 -37.57147 1.000 26.84837 457 GLU D O 1
ATOM 14633 N N . ASP D 1 466 ? -21.37370 36.87769 -38.65245 1.000 25.99199 458 ASP D N 1
ATOM 14634 C CA . ASP D 1 466 ? -22.25861 35.84304 -38.13218 1.000 26.44784 458 ASP D CA 1
ATOM 14635 C C . ASP D 1 466 ? -21.72106 35.17804 -36.87251 1.000 24.18360 458 ASP D C 1
ATOM 14636 O O . ASP D 1 466 ? -22.33514 34.22041 -36.39327 1.000 25.23391 458 ASP D O 1
ATOM 14641 N N . MET D 1 467 ? -20.60181 35.66093 -36.32853 1.000 21.79087 459 MET D N 1
ATOM 14642 C CA . MET D 1 467 ? -19.91187 35.01813 -35.21482 1.000 20.30534 459 MET D CA 1
ATOM 14643 C C . MET D 1 467 ? -20.00926 35.80004 -33.91151 1.000 19.76341 459 MET D C 1
ATOM 14644 O O . MET D 1 467 ? -19.26988 35.50012 -32.96719 1.000 20.74646 459 MET D O 1
ATOM 14649 N N . VAL D 1 468 ? -20.88026 36.79816 -33.82778 1.000 19.13809 460 VAL D N 1
ATOM 14650 C CA . VAL D 1 468 ? -20.89838 37.66042 -32.65333 1.000 18.37489 460 VAL D CA 1
ATOM 14651 C C . VAL D 1 468 ? -22.11092 37.39278 -31.75420 1.000 20.83858 460 VAL D C 1
ATOM 14652 O O . VAL D 1 468 ? -22.45778 38.22647 -30.91706 1.000 21.43132 460 VAL D O 1
ATOM 14656 N N . GLY D 1 469 ? -22.72989 36.21459 -31.89101 1.000 24.58897 461 GLY D N 1
ATOM 14657 C CA . GLY D 1 469 ? -23.82938 35.79444 -31.04547 1.000 28.27113 461 GLY D CA 1
ATOM 14658 C C . GLY D 1 469 ? -23.95376 34.28256 -30.97235 1.000 32.35145 461 GLY D C 1
ATOM 14659 O O . GLY D 1 469 ? -23.12419 33.53856 -31.50041 1.000 30.96994 461 GLY D O 1
ATOM 14660 N N . SER D 1 470 ? -25.01996 33.83304 -30.31061 1.000 36.49670 462 SER D N 1
ATOM 14661 C CA A SER D 1 470 ? -25.24259 32.41023 -30.10322 0.495 38.83542 462 SER D CA 1
ATOM 14662 C CA B SER D 1 470 ? -25.26064 32.41414 -30.09863 0.505 38.56395 462 SER D CA 1
ATOM 14663 C C . SER D 1 470 ? -25.67922 31.73376 -31.40344 1.000 40.47857 462 SER D C 1
ATOM 14664 O O . SER D 1 470 ? -25.92142 32.37748 -32.43050 1.000 41.38893 462 SER D O 1
ATOM 14669 N N . LEU D 1 471 ? -25.76893 30.40654 -31.34785 1.000 42.06243 463 LEU D N 1
ATOM 14670 C CA . LEU D 1 471 ? -26.20981 29.60332 -32.48448 1.000 43.77412 463 LEU D CA 1
ATOM 14671 C C . LEU D 1 471 ? -27.66723 29.90868 -32.82839 1.000 44.84521 463 LEU D C 1
ATOM 14672 O O . LEU D 1 471 ? -28.07163 29.82696 -33.98814 1.000 45.82072 463 LEU D O 1
#